Protein 9B7M (pdb70)

B-factor: mean 38.18, std 12.63, range [10.95, 113.65]

Nearest PDB structures (foldseek):
  6o9r-assembly1_A  TM=9.925E-01  e=1.253E-65  Adeno-associated virus
  7rl1-assembly1_A  TM=9.919E-01  e=7.893E-65  Adeno-associated virus
  6u3q-assembly1_A  TM=9.917E-01  e=2.207E-64  Adeno-associated virus
  7l6h-assembly1_A  TM=9.881E-01  e=9.013E-64  Adeno-associated virus 13
  6u95-assembly1_A  TM=9.873E-01  e=3.303E-63  Adeno-associated virus

Solvent-accessible surface area: 81245 Å² total; per-residue (Å²): 70,95,10,66,12,38,0,33,0,38,41,30,34,106,14,42,2,56,12,26,5,12,81,72,79,62,36,115,55,86,27,24,1,11,0,0,0,5,0,5,1,0,2,3,7,7,4,25,10,20,2,11,74,90,161,70,58,35,3,56,122,4,47,0,86,0,54,77,0,80,6,42,16,18,47,106,74,159,76,106,137,77,88,42,85,2,75,3,1,5,0,2,0,11,36,6,78,84,38,25,5,1,29,2,10,13,16,5,4,62,23,16,0,12,72,127,85,76,69,98,16,116,0,9,24,0,0,0,1,1,14,15,24,31,35,47,0,9,10,13,0,1,0,7,1,0,3,15,10,58,7,67,2,0,0,52,60,33,96,20,120,41,87,30,103,10,54,133,9,111,94,18,35,65,134,67,119,166,134,138,18,5,0,6,1,0,18,0,0,36,0,2,72,61,52,93,67,5,10,52,30,66,5,10,104,82,2,2,0,7,1,18,0,23,31,16,50,2,8,0,16,1,0,5,20,8,0,2,22,58,123,71,46,120,88,18,11,4,11,4,6,9,4,8,8,26,96,187,73,25,37,116,75,57,14,67,43,89,93,10,76,54,21,66,3,60,70,14,23,60,25,1,1,4,2,5,32,6,0,0,36,5,0,51,30,56,5,38,56,167,34,123,21,105,47,19,151,5,28,32,4,2,14,2,48,32,16,67,56,33,46,8,46,24,47,67,61,1,11,1,5,2,31,13,6,69,24,36,9,54,41,57,50,22,5,10,2,4,9,11,14,1,124,98,0,1,11,4,2,0,0,8,6,4,11,3,0,12,45,12,70,100,70,42,73,122,82,66,26,139,58,44,18,86,11,61,0,23,0,42,0,13,1,88,2,86,47,92,204,125,121,200,79,16,100,101,36,34,29,38,6,6,1,2,53,6,1,4,54,2,32,0,15,5,20,38,6,27,72,2,36,75,31,120,48,160,99,49,26,5,8,29,0,7,16,2,1,28,77,38,0,2,7,2,2,22,11,10,3,0,0,6,0,0,16,1,0,33,20,5,83,58,123,107,64,28,16,149,54,139,25,60,144,83,1,2,0,5,12,6,29,31,38,174,79,17,58,0,65,23,22,8,22,8,0,3,15,56,72,71,42,113,86,18,39,2,40,7,7,25,122,133,79,71,9,38,47,14,19,5,8,0,1,3,2,3,31,6,0,1,37,6,0,50,27,57,7,33,52,161,39,120,24,101,46,19,156,6,31,28,2,3,4,0,11,0,0,0,29,6,71,43,68,152,161,28,58,19,35,23,26,20,58,8,84,1,29,21,81,76,93,69,89,100,0,25,1,17,5,0,5,3,0,0,0,3,23,2,27,113,29,96,58,91,112,27,9,13,74,104,67,56,32,124,50,98,22,26,3,10,6,0,37,3,0,4,1,0,1,3,6,6,4,20,0,11,1,9,4,4,2,5,1,0,0,35,2,0,1,34,0,18,0,0,36,3,55,123,2,56,1,80,0,5,0,0,4,5,1,42,12,75,94,116,156,76,64,117,72,24,41,35,22,65,92,6,19,0,23,0,10,35,9,76,111,46,108,9,13,28,2,8,13,13,4,4,22,11,18,1,13,28,5,3,17,18,4,12,4,0,0,18,0,0,1,1,4,18,17,57,36,36,129,45,46,90,95,28,31,108,60,49,1,74,193,34,124,40,82,90,0,114,8,13,58,70,24,118,40,96,27,106,11,51,128,9,108,54,14,7,0,10,2,3,0,4,4,2,1,1,39,6,1,4,52,26,38,1,14,4,22,35,6,24,83,4,34,91,30,122,39,149,125,50,23,16,10,40,0,8,14,2,1,29,81,38,0,4,9,2,2,20,13,7,3,0,0,6,0,0,16,1,0,39,0,2,8,5,10,59,48,3,8,59,31,65,5,9,109,82,1,2,0,6,2,16,1,25,34,15,50,2,7,0,17,0,0,4,18,6,0,0,7,52,48,20,40,50,53,15,0,3,5,7,5,6,4,5,5,25,60,101,69,20,42,104,86,64,13,22,19,19,77,7,6,7,1,7,2,4,12,0,13,7,0,0,1,3,2,3,33,7,0,1,35,5,0,52,27,66,8,32,59,163,38,114,23,101,42,20,154,4,32,27,2,3,0,0,12,0,0,0,8,4,26,8,2,3,2,1,5,0,9,0,3,1,44,15,18,131,24,49,16,57,33,36,46,22,4,12,2,3,9,7,13,1,130,99,0,2,10,4,2,0,0,11,4,23,46,38,96,90,121,91,62,92,8,4,0,2,0,4,0,8,0,60,0,21,1,45,10,63,102,29,79,18,16,2,6,4,1,2,20,11,7,34,5,64,78,74,91,51,77,58,12,50,1,5,0,47,66,129,2,55,11,36,24,54,44,0,0,0,0,7,29,2,5,46,16,12,70,100,8,64,11,39,0,34,0,39,42,33,33,110,14,45,2,63,10,22,5,18,87,85,73,55,34,114,44,101,29,26,2,9,0,0,0,3,0,5,1,0,0,3,3,7,5,22,10,20,1,9,72,99,158,68,53,39,2,63,129,3,59,0,56,0,51,85,1,86,6,36,15,20,49,100,61,125,74,116,126,78,97,44,91,4,76,3,1,0,0,2,0,9,40,6,77,91,41,27,5,1,26,2,9,12,14,5,5,67,22,15,0,13,76,127,84,80,62,101,19,115,0,9,20,0,0,1,0,3,12,15,35,41,35,27,2,4,6,17,0,0,0,7,2,0,5,18,13,56,7,65,3,0,0,56,60,33,71,21,96,37,95,28,106,11,54,129,11,110,97,17,30,69,137,65,122,167,133,141,16,6,0,7,0,0,16,1,0,33,0,1,74,59,53,94,72,4,10,55,31,67,6,9,105,79,2,2,0,6,2,20,0,27,33,17,61,2,8,0,15,0,0,4,22,8,0,2,15,60,108,71,36,126,84,19,11,3,11,6,6,10,5,7,6,27,98,188,73,25,37,104,81,63,16,64,44,87,95,8,72,50,23,66,4,57,74,10,35,58,29,1,1,3,2,2,31,5,0,1,39,5,0,49,31,58,7,34,56,163,35,127,24,104,45,20,156,5,35,26,2,4,12,2,51,29,16,71,60,33,47,11,48,25,49,66,59,1,11,0,4,2,29,13,4,70,22,39,8,53,38,59,51,24,5,11,3,3,9,8,12,2,124,100,0,1,9,5,1,0,0,4,5,2,10,2,0,16,36,10,83,75,69,48,74,117,85,65,19,136,56,45,18,86,10,60,0,23,0,47,0,21,1,84,1,81,47,91,199,122,119,204,84,20,95,104,38,34,25,31,6,5,0,2,54,8,1,3,54,5,30,2,13,5,18,34,9,30,72,1,30,84,32,126,40,150,123,46,22,16,8,34,0,6,20,2,0,30,88,41,0,3,6,3,2,22,12,8,1,0,0,5,0,0,15,1,0,35,15,6,82,58,120,110,66,26,18,152,52,134,26,60,156,82,1,4,1,10,11,17,24,33,41,167,82,20,56,0,61,23,17,14,23,7,0,2,14,54,52,60,46,117,95,19,48,3,40,5,6,19,136,139,73,61,9,27,52,15,18,5,8,0,1,3,2,3,32,7,0,1,38,3,0,42,36,46,6,35,50,167,41,114,21,97,45,24,151,7,34,28,3,3,7,0,10,0,0,0,30,8,74,43,77,151,152,27,48,22,36,25,25,21,54,7,77,2,38,22,78,82,69,63,77,83,0,28,0,12,4,0,5,5,0,0,0,4,24,0,18,111,33,98,59,91,112,30,10,14,78,108,88,55,28,125,46,91,23,28,4,19,7,0,38,3,0,3,1,0,1,3,5,8,4,22,0,8,1,9,4,2,4,6,1,0,0,29,0,0,1,35,1,27,0,0,36,4,60,121,2,54,1,79,0,6,1,0,9,5,1,36,8,68,85,117,155,75,64,115,59,25,40,37,21,66,95,4,21,0,26,0,10,34,7,79,100,50,97,12,13,26,2,7,14,14,4,3,26,7,15,0,12,26,3,4,16,18,5,13,4,0,0,16,0,0,1,0,4,13,16,61,36,34,129,46,44,88,87,30,35,109,60,47,0,82,192,32,129,32,91,95,0,120,5,10,61,70,21,119,38,93,26,114,12,49,128,10,107,52,15,6,0,7,1,1,1,5,6,3,1,1,37,7,0,4,53,30,38,1,12,5,20,38,7,25,80,3,38,87,28,116,46,151,129,48,31,16,9,37,0,6,17,1,1,26,86,42,0,4,8,3,1,23,13,6,2,0,0,6,0,0,15,0,0,32,0,1,73,54,53,89,75,3,13,52,33,68,5,4,108,79,2,3,0,8,2,17,0,21,31,15,49,0,8,0,12,1,1,3,20,7,0,3,17,50,48,71,45,81,66,23,11,1,7,8,7,8,4,4,4,26,86,110,72,19,39,110,93,67,14,64,33,92,101,8,14,52,8,60,4,43,22,1,9,4,0,0,2,4,2,2,31,12,0,2,39,5,0,51,28,57,6,37,49,165,38,120,22,97,47,18,160,5,39,29,2,3,0,0,11,0,0,0,7,3,25,10,3,3,10,1,4,0,8,0,4,2,45,12,19,131,22,52,16,53,34,36,49,22,5,10,2,3,10,8,13,1,135,100,0,1,10,4,1,0,0,9,4,25,49,43,98,86,121,92,54,90,12,4,0,2,0,3,0,7,1,60,0,24,1,37,8,65,108,24,88,15,25,2,6,0,0,1,20,8,13,30,12,51,41,28,61,26,98,76,14,41,0,5,2,42,56,112,3,54,10,39,27,46,78,33,2,15,0,5,40,0,3,52,20,9,64,74,5,60,6,55,41,35,26,108,34,156,76,56,22,67,25,134,0,29,0,57,8,47,45,28,59,5,16,46,12,22,0,0,0,0,12,25,30,97,91,144,29,8,67,6,0,0,6,2,3,14,29,22,50,26,54,45,51,9,131,70,0,138,80,28,7,72,2,47,33,48,16,84,121,66,10,0,22,0,128,0,51,67,1,120,72,112,0,30,2,42,0,9,0,0,1,1,41,16,46,39,13,80,12,12,6,65,5,13,7,11,43,0,2,27,24,29,1,100,11,17,85,0,51,10,99,110,6,119,17,83,17,66,55,88,65,42,78,14,67,97,46,63,171,6,69,1,34,1,131,8,77,58,37,0,27,26,3,0,0,0,0,17,15,52,123,90,126,26,6,107,2,1,1,38,18,2,78,43,58,32,46,79,16,49,111,42,6,52,12,62,30,75,26,66,60,2,37,0,19,0,33,68,0,70,105,113,2,42,3,35,0,13,0,0,0,0,14,10,28,39,7,24,26,2,62,12,0,106,1,57,147

Radius of gyration: 41.54 Å; Cα contacts (8 Å, |Δi|>4): 6843; chains: 8; bounding box: 137×119×79 Å

Sequence (2373 aa):
TTSTRTWALPTYNNHLYKQISNSTSGGSSNDNAYFGYSTPWGYFDFNRFHCHFSPGFRPKRLNFKLFNIQVKEVTDNNGVKTIANNLTSTVQVFTDSDYQLPYVLGSAHEGCLPPFPADVFMIPQYGYLTLNDGSQAVGRSSFYCLEYFPSQMLRTGNNFQFSYEFENVPFHSSYAHRNYIPGPSYRQQRVSTTVTQNNNSEFAWPGASSWALNGRNSLMNPGPAMASHKEGEDRFFPLSGSLIFGKQGTGRDNVDADKVMITNEEEIKTTNPVATESYGQVATNHQSAQAQAQTGWVQNQGILPGMVWQDRDVYLQGPIWAKIPHTDGNFHPSPLMGGFGMKHPPPQILIKNTPVPADPPTAFNKDKLNSFITQYSTGQVSVEIEWENVPFHSSYAHSQSLDRLMNPLIDQYLYYLSKTINGSGQNQQTLKFSVAGPSNMAVQGRNYIPGPSYRQQRVSTTVTQNNNSEFAWPGASSWALNGRNSLMNPGPAMASHKEGEDRFFPLSGSLITNEEEIKTTNPVATESYGQVATNHQSAQAQAQTGWVQNQGILPGMVWQDRDVDGVGSSSGNWHCDSQWLGDRVITTSTRTWALPTYNNHLYKQISNSTSGGSSNDNAYFGYSTPWGYFDFNRFHCHFSPRDWQRLINNNWGFRPKRLNFKLFNIQVKEVTDNNGVKTIANNLTSTVQVFTDSDYQLPYVLGSAHEGCLPPFPADVFMIPQYGYLTLNDGSQAVGRSSFYCLEYFPSQMLRTGNNFQFSYEFENVPFHSSYAHSQSLDRLMNPLIDQYLYYLSKTINGSGQNQQTLKFSVAGPSNMAVQGRNYIPGPSYRQQRVSTTVTQNNNSEFAWPGASSWALNGRNSLMNPGPAMASHKEGEDRFFPLSGSLIFGKQGTGRDNVDADKVMITNEEEIKTTNPVATESYGQVATNHQSAQAQAQTGWVQNQGILPGMVWQDRDVYLQGPIWAKIPHTDGNFHPSPLMGGFGMKHPPPQILIKNTPVPASFITQYSTGQVSVEIEWELQKENSKRWNPEIQYTSNYYKSNNVEFAVNTEGVYSEPRPIGTRYLTRNLTTSTRTWALPTYNNHLYKQISNSTSGGSSNDNAYFGYSTPWGYFDFNRFHCHFSPGFRPKRLNFKLFNIQVKEVTDNNGVKTIANNLTSTVQVFTDSDYQLPYVLGSAHEGCLPPFPADVFMIPQYGYLTLNDGSQAVGRSSFYCLEYFPSQMLRTGNNFQFSYEFENVPFHSSYAHRNYIPGPSYRQQRVSTTVTQNNNSEFAWPGASSWALNGRNSLMNPGPAMASHKEGEDRFFPLSGSLIFGKQGTGRDNVDADKVMITNEEEIKTTNPVATESYGQVATNHQSAQAQAQTGWVQNQGILPGMVWQDRDVYLQGPIWAKIPHTDGNFHPSPLMGGFGMKHPPPQILIKNTPVPADPPTAFNKDKLNSFITQYSTGQVSVEIEWENVPFHSSYAHSQSLDRLMNPLIDQYLYYLSKTINGSGQNQQTLKFSVAGPSNMAVQGRNYIPGPSYRQQRVSTTVTQNNNSEFAWPGASSWALNGRNSLMNPGPAMASHKEGEDRFFPLSGSLITNEEEIKTTNPVATESYGQVATNHQSAQAQAQTGWVQNQGILPGMVWQDRDVDGVGSSSGNWHCDSQWLGDRVITTSTRTWALPTYNNHLYKQISNSTSGGSSNDNAYFGYSTPWGYFDFNRFHCHFSPRDWQRLINNNWGFRPKRLNFKLFNIQVKEVTDNNGVKTIANNLTSTVQVFTDSDYQLPYVLGSAHEGCLPPFPADVFMIPQYGYLTLNDGSQAVGRSSFYCLEYFPSQMLRTGNNFQFSYEFENVPFHSSYAHSQSLDRLMNPLIDQYLYYLSKTINGSGQNQQTLKFSVAGPSNMAVQGRNYIPGPSYRQQRVSTTVTQNNNSEFAWPGASSWALNGRNSLMNPGPAMASHKEGEDRFFPLSGSLIFGKQGTGRDNVDADKVMITNEEEIKTTNPVATESYGQVATNHQSAQAQAQTGWVQNQGILPGMVWQDRDVYLQGPIWAKIPHTDGNFHPSPLMGGFGMKHPPPQILIKNTPVPASFITQYSTGQVSVEIEWELQKENSKRWNPEIQYTSNYYKSNNVEFAVNTEGVYSEPRPIGTRYLTRNLVQLVESGGGLVKPGGSLRLSCATSGFTFSDYYMSWIRQAPGKGLEWVSYISSSGSTIYYADSVKGRFTMSRDNAKNSLFLRMNSLRAEDTAVYYCARDQITVDREVIRAHYYYGMDVWGQGTTVTVSDIQMTQSPSSVSASVGDRVTITCRASQGINSYLAWYQQKPGKAPKLLIYAASSLESGVPSRFSGSGSGTDFTLTISSLQPEDFATYYCQQANSFPLTFGGGTKVDI

Foldseek 3Di:
DKAKAKEWEFFPPLQDKDKDWVVNVVDQDQLRTFTWIWGRKFFAAQQFQLRPDAPLKDFWKKKKKFAQKWKWFWDDDPPDIDIDTDQPFKKWKDWDQVCPDDDPRFVLDDQYGDSDRHDYTYTDTDMDTFDADGGHDDPVTDDDDPVPDDTDIDGSHDMDMDMDTADDFDRADDDFDVQAAAAWAAAFAKDFQPCVVDDPDDCLPVVFDWDDDPNHTGGQALHFDAFQDDPPDPGIGGSRNWDKAFAPPADDPDGDPVRIDTDGNNRFVVRHHHRNDFPAKDFDDDDDPPRDTDIDTHNTGHGDPRHDGHAGDGDNGFGAEHAQDDDPDDDPSQDNSGHTYDPRPGTIMMMHTDWAADDDDPDDDPDDGSHTTGMMMMGMMMMDIDMD/DDDDADDDFDPAAQLPPDDLQDWDPDKDFDDQFDDDDPPTGDTDIDIHHNVHSPPDDHQAAAAWAAAFAKDFQPPVVDDPDPCLPVVFDWDDDPNDTGGQALHFQAFQDDPPDPGIGGSRNPPVDGSNRFHRRHHHRNAFSAKDWDDDADPVHDTDIDTHNTDHDDPRYDGHGGDD/DDLPDWQDDADADWDDDPQWIKFKAKAKEWEFFPPVQDKDKDWCVVVPQPDQLPTFTWIFGRKFFAAQQFLLRGAAPVRLQVALFFFFFKAFWKKKKKWTQKWKWFWDDDDPDIDIDTDQPFKKWKDFDQVCPDDDPRFVPDPQYGDSDRHDYTYTDTDIDTFAADRRHHDPPTDDDDPVVDDTDIDGSHDMDMDMDGADDFDTAGLAFAPAFQLRQDDLPDWDPDWDWDDQAPDDDPPRGDTDIDTGHNVHSPGDDHQAAFAWAAAFAKDFQPHVVPDPDDCLPVVFDWDDDPRHTGGQALHFQAFQDDPPRPGIGGSRNWDKAAWPPFDDPDTDPVGIATDGRHSFVRRHHHRNAFSAWDWPDDDDPVHDTDIDTHNTDHGDPRYDGHAGWGWNRFGAEDAQPDDPDDDPSQDNSGHTYDPRPRTIMMMRTDFDVPVGGRMMMMIMMMMMIMMGGHGDPDPDDDDWFRDDFDDDDDQDGAQAAHPVGDGIHRHIDTSYTHYDHD/DKAKAKEWEFFPPLQDKDKDWCVNVPHPDQLPTFTWIFGRKFWAAAFFQLRPDDPLKDFWKKKKKWAQKWKWFWAQDPPDIDIDTDQPFKKWKDWDQVCPDDDPRFPLDDQYGDSDRHDYTYTDTDMDTFDADGRHHDPPTDDDDPVPDDTDIGGSGDMDMDMDTADDFGRADDDFDVQAAAWWAAAFAKDFQPNVVDDPDDCLPVRFDWDADPHHTDGQALHFDAFQDDPPDPGIGGSRNWDKAADPPADDPDGDPVRIDTDGPHRFVVRHHHNNAFSAKDFDDDDDPVHDTDIDTHNTGHGDPRHDGHADDGDSGFGAEDEQDDDPDDDPSADNSGHTYDPRPRTIMMMHTDWAADDPPVDDDDDDGSHTTGMMMMTMMMMDIDMD/DDDDADDDFDPAFQLGPDDLQDWDPDKDFDDQAPDDDPPRGDTDIDTGHNVHSNGDDHQAAAAWAAAFAKDFQPPVPDDPDDCLPVVFDWDDDPRDTGGQALHFQAFQDDPPDPRIGGSRNPPVDGSNRFVRRHHHRHAFSAKDFDDDADPVRHTDIDTHNTDHGDPRHDGHGGDD/DDQPDWPDDADADWDDDPQKIKFKAKAKEWEFFPPVQDKDKDWCVVVPCPDQLRTFTWIFGRWFFAAQQFLLRGAAPVRLQVFLFWFFFKDFWKKKKKWIQKWKWFWDDDDPDIDIDTDQPFKKWKDFDQVCPDDDPRQVFDDQYGDSDRHDYTYTDTDIDTFDADRRHHDPPTDDDDPVPDDTDIGGSHDMDMDMDTADDFDTAGLAFAPAFQLPPDDLPDWDPDKDWDDQAPDPDPPGGDTDIDIHHNVHSPGDDGQAAAAWAAAFAKDFQPPVVDDDDPCLVVVFDWDDDPRHTGGQALHFDAFQDDPPRPGIGGRRNWDKAAWPPADDPDGRPVGIATDGPHRFVRRHHHRNAFSAKDFDDDDDPVHDTDIDTHNTGHGDPRHDGHADWGWSGFGAEHAQDDDPDDDPSQDNSGHTYGVRDRTIMIMHTDFDVPVGGRMMMMTMMMMMIMMGGHGDDDPDDDDWFGDDDDDDDDQDDAQAAHPVRDGIHPHIDTSYTHYDHD/DAKAKDFADEEAAQDKTKIKIADDDDQQLFWKKFKWWAQPPGDIDTAKIAHSVRPDIDGDPVQPPFKDWGADRVRGMIMIMGGRHHQRVWTFMKIFIFPATHDVVDDDDRCPVHTDYIHPTHTHHYD/DKAKEKPPQEAEDDAQAKDKIKMWIPWWLFQAKWKWWDAPPDDIDTQDGSFFHGDPPHDPQWGKHDGTGIIMIMGGRHDPVPFTKMKMWRPRDPPIYIYSIYGYHD

Secondary structure (DSSP, 8-state):
-EEEEEEEE--GGGT--EEEETTTTT---STT--EEEEEEEEEEB--BHHHH----B-EEEEEEEEEEEEEEEEEEETTEEEEEE-TT--EEEEEESS--S---TTS-BS-BPPSSTT-EEEPPEEEEEE-EETTEE-TT-----GGGS-BEEE-TT--EEEEEEPPP-PPBP-------EE--EEPPPEEESSGGGS-SS--TTTT--EEEETTEEEE--S-S--BSS-TT--SEEETTTS-EEEPTT--SSSEEGGGEEE---GGGGTTS-BTTS--EEEE-S---SSS---EEEESEE---TTEE-------TTSB-EEEPP--SEEES-S-TTSSEEESS-SPEEEEEEPP-B-PPPSS---SPP--B--EEEEEEEEEEEEE-/--PPPP----SS-GGG-S-TTS-BS-EEEEES-SSSSTT----EEEE--SS--SSS--S-EE--EEPPPEEESSTTTS-SS--TTTTS-EEEETTEEEE--S-S--BSS-TT--SEEESSS------GGGGGTS-BTTS--EEEE-S---SSS---EEEESEE---TTEEE-----/--TTS-S--B---EEEETTEEEEEEEEEEEEPPPGGG--EEEEHHHHT--SSTT--EEEEEEEEE-B--BGGGT--HHHHHHHHHHEEEEEEEEEEEEEEEEEEEEEEEETTEEEEEE-TT--EEEEE-SS--S---TTS-BS-BPPSSTT-EEEPPEEEEE--EETTEE-TT-----GGGS--EEE-TT--EEEEEEPPP-PPEE--EESS-TT--S-TTS-BSBEEEEEEESSSSTT-EEEEEEEP-SS--SSS--S-EE--EE---EEESSGGGS-SS--TTTT--EEEETTEEEE--S-S--BSS-TT-TTEEETTTS-EEEPTT--SSSB-TTTEEEB--GGGTTTS-BTTS--EEEE-S---SSS---EEEESEE---TTEEE-PPPP-TTSB-EEEPP--SEEES---TTSSEEESS-SPPEEEEEPP-B--B--EEEEEEEEEEEEEEEEE------S---------S-BSS-SSS--TTS-----S---S--SEE--/-EEEEEEEE--GGGG--EEEETTTS----STT--EEEEEEEEE-B--BGGGT----B-EEEEEEEEEEEEEEEEEEETTEEEEEE-SS--EEEEE-SS--S---TTS-BS-BPPSSTT-EEEPPEEEEE---BTTBB-TT-----TTSS-BEEE-TT--EEEEEEPPP-PPBP-------EE--EEPPPEEESSGGGS-SS--TTTT--EEEETTEEEE--S-S--BSS-TT--SEEETTTS-EEEPTT--SSSB-GGGEEE---GGGTTTS-BTTS--EEEE-S--BTTB---EEEESEE---TTEE-------SSSB-EEEPP--SEEES---TTSSEEESS-SPPEEEEEPP-B----SS--SSPP--B--EEEEEEEEEEEEE-/--PPPP----SS-GGG-S-TTS-BSBEEEEEEESSSSSS-EEEEEEE--SS--TTS--S-EE--EE---EEESSTTTS-SS--TTTT--EEEETTEEEE--S-S--BSS-TT--SEEETTT------GGGTTTS-BTTS-SEEEE-S---SSS---EEEESEE---TTEEE-----/--TTS-S--B--EEEEETTEEEEEEEEEEEE---TTS--EEEEHHHHT--SSTT--EEEEEEEEE-B--BHHHH--HHHHHHHHHHEEEEEEEEEEEEEEEEEEEE--EETTEE--EE-TT--EEEEE-SS--S---GGG-BS-BPPSSTT-EEEPPEEEEEE--BTTB--TT-----GGGS--EEE-TT--EEEEEEPPP-PPEE--EESS-TT--S-TTS-BSBEEEEEEESSSSTT-EEEEEEE--SS--TTS--S-EE--EE---EEESSGGGS-SS--TTTTS-EEEETTEEEE--S-S--BSS-TT-TTEEESSSS-EEEPTT--SSSEEGGGEEE----SGGGTS-BTTS--EEEE-S--BTTB---EEEESEE---TTEEE------TTSB-EEEPP--SEESS-S-TTSSEEESS-SPPEEEEEPP-B--B--EEEEEEEEEEEEEEEEE-----SS-----------BSS-TTSB-TT--B---SPPPS--SEE--/-EEEEE---EE-TT--EEEEEEEESS-GGGS-EEEEEE-TTS-EEEEEEE-SSSS-EEE-TTTTTTEEEEEETTTTEEEEEE-S--GGG-EEEEEEEESSPP-TTB---S-TT-EEEE---EEEEE-/---EEEESSEEE--TT--EEEEEEESS--TT-EEEEEE-TTS--EEEEETTTEEPTTS-TT-EEEEETTEEEEEE-S--GGG-SEEEEEE-SSSSPEE---EEEE-

Structure (mmCIF, N/CA/C/O backbone):
data_9B7M
#
_entry.id   9B7M
#
_cell.length_a   1.00
_cell.length_b   1.00
_cell.length_c   1.00
_cell.angle_alpha   90.00
_cell.angle_beta   90.00
_cell.angle_gamma   90.00
#
_symmetry.space_group_name_H-M   'P 1'
#
loop_
_entity.id
_entity.type
_entity.pdbx_description
1 polymer 'Capsid protein VP1'
2 polymer 'Fab2-3 heavy chain'
3 polymer 'Fab2-3 light chain'
4 non-polymer 'CALCIUM ION'
5 water water
#
loop_
_atom_site.group_PDB
_atom_site.id
_atom_site.type_symbol
_atom_site.label_atom_id
_atom_site.label_alt_id
_atom_site.label_comp_id
_atom_site.label_asym_id
_atom_site.label_entity_id
_atom_site.label_seq_id
_atom_site.pdbx_PDB_ins_code
_atom_site.Cartn_x
_atom_site.Cartn_y
_atom_site.Cartn_z
_atom_site.occupancy
_atom_site.B_iso_or_equiv
_atom_site.auth_seq_id
_atom_site.auth_comp_id
_atom_site.auth_asym_id
_atom_site.auth_atom_id
_atom_site.pdbx_PDB_model_num
ATOM 1 N N . THR A 1 39 ? -32.377 -29.766 69.692 1.00 42.88 241 THR A N 1
ATOM 2 C CA . THR A 1 39 ? -32.167 -30.741 68.628 1.00 43.35 241 THR A CA 1
ATOM 3 C C . THR A 1 39 ? -30.702 -31.146 68.530 1.00 43.51 241 THR A C 1
ATOM 4 O O . THR A 1 39 ? -29.808 -30.317 68.687 1.00 43.81 241 THR A O 1
ATOM 8 N N . THR A 1 40 ? -30.464 -32.430 68.276 1.00 44.23 242 THR A N 1
ATOM 9 C CA . THR A 1 40 ? -29.119 -32.946 68.068 1.00 45.94 242 THR A CA 1
ATOM 10 C C . THR A 1 40 ? -29.173 -34.021 66.996 1.00 44.40 242 THR A C 1
ATOM 11 O O . THR A 1 40 ? -30.050 -34.887 67.028 1.00 42.98 242 THR A O 1
ATOM 15 N N . SER A 1 41 ? -28.238 -33.965 66.054 1.00 44.07 243 SER A N 1
ATOM 16 C CA . SER A 1 41 ? -28.163 -34.927 64.965 1.00 44.19 243 SER A CA 1
ATOM 17 C C . SER A 1 41 ? -26.778 -35.548 64.956 1.00 43.54 243 SER A C 1
ATOM 18 O O . SER A 1 41 ? -25.812 -34.912 65.383 1.00 44.49 243 SER A O 1
ATOM 21 N N . THR A 1 42 ? -26.687 -36.787 64.487 1.00 40.96 244 THR A N 1
ATOM 22 C CA . THR A 1 42 ? -25.415 -37.459 64.278 1.00 39.47 244 THR A CA 1
ATOM 23 C C . THR A 1 42 ? -25.495 -38.290 63.007 1.00 39.76 244 THR A C 1
ATOM 24 O O . THR A 1 42 ? -26.448 -39.049 62.812 1.00 41.53 244 THR A O 1
ATOM 28 N N . ARG A 1 43 ? -24.493 -38.143 62.144 1.00 40.64 245 ARG A N 1
ATOM 29 C CA . ARG A 1 43 ? -24.463 -38.827 60.861 1.00 39.88 245 ARG A CA 1
ATOM 30 C C . ARG A 1 43 ? -23.080 -39.420 60.640 1.00 39.49 245 ARG A C 1
ATOM 31 O O . ARG A 1 43 ? -22.126 -39.120 61.361 1.00 39.69 245 ARG A O 1
ATOM 39 N N . THR A 1 44 ? -22.983 -40.271 59.624 1.00 40.13 246 THR A N 1
ATOM 40 C CA . THR A 1 44 ? -21.726 -40.872 59.201 1.00 40.70 246 THR A CA 1
ATOM 41 C C . THR A 1 44 ? -21.389 -40.384 57.799 1.00 41.43 246 THR A C 1
ATOM 42 O O . THR A 1 44 ? -22.239 -40.421 56.904 1.00 41.41 246 THR A O 1
ATOM 46 N N . TRP A 1 45 ? -20.149 -39.943 57.611 1.00 38.39 247 TRP A N 1
ATOM 47 C CA . TRP A 1 45 ? -19.699 -39.349 56.364 1.00 38.05 247 TRP A CA 1
ATOM 48 C C . TRP A 1 45 ? -18.518 -40.118 55.795 1.00 39.29 247 TRP A C 1
ATOM 49 O O . TRP A 1 45 ? -17.862 -40.896 56.488 1.00 39.01 247 TRP A O 1
ATOM 60 N N . ALA A 1 46 ? -18.258 -39.886 54.512 1.00 35.89 248 ALA A N 1
ATOM 61 C CA . ALA A 1 46 ? -17.082 -40.406 53.830 1.00 36.47 248 ALA A CA 1
ATOM 62 C C . ALA A 1 46 ? -16.508 -39.305 52.952 1.00 36.52 248 ALA A C 1
ATOM 63 O O . ALA A 1 46 ? -17.232 -38.710 52.150 1.00 37.07 248 ALA A O 1
ATOM 65 N N . LEU A 1 47 ? -15.214 -39.037 53.105 1.00 34.07 249 LEU A N 1
ATOM 66 C CA . LEU A 1 47 ? -14.545 -37.965 52.376 1.00 33.49 249 LEU A CA 1
ATOM 67 C C . LEU A 1 47 ? -13.500 -38.537 51.430 1.00 34.33 249 LEU A C 1
ATOM 68 O O . LEU A 1 47 ? -12.492 -39.095 51.895 1.00 34.79 249 LEU A O 1
ATOM 73 N N . PRO A 1 48 ? -13.678 -38.422 50.121 1.00 30.82 250 PRO A N 1
ATOM 74 C CA . PRO A 1 48 ? -12.676 -38.910 49.172 1.00 31.64 250 PRO A CA 1
ATOM 75 C C . PRO A 1 48 ? -11.570 -37.882 48.964 1.00 32.82 250 PRO A C 1
ATOM 76 O O . PRO A 1 48 ? -11.476 -36.873 49.660 1.00 33.38 250 PRO A O 1
ATOM 80 N N . THR A 1 49 ? -10.722 -38.162 47.981 1.00 31.73 251 THR A N 1
ATOM 81 C CA . THR A 1 49 ? -9.690 -37.236 47.539 1.00 32.06 251 THR A CA 1
ATOM 82 C C . THR A 1 49 ? -10.131 -36.570 46.243 1.00 32.18 251 THR A C 1
ATOM 83 O O . THR A 1 49 ? -10.191 -37.222 45.196 1.00 31.84 251 THR A O 1
ATOM 87 N N . TYR A 1 50 ? -10.411 -35.285 46.318 1.00 28.05 252 TYR A N 1
ATOM 88 C CA . TYR A 1 50 ? -10.846 -34.559 45.152 1.00 29.04 252 TYR A CA 1
ATOM 89 C C . TYR A 1 50 ? -9.685 -33.988 44.372 1.00 30.36 252 TYR A C 1
ATOM 90 O O . TYR A 1 50 ? -8.673 -33.598 44.947 1.00 31.76 252 TYR A O 1
ATOM 99 N N . ASN A 1 51 ? -9.829 -34.008 43.052 1.00 27.09 253 ASN A N 1
ATOM 100 C CA . ASN A 1 51 ? -8.876 -33.388 42.129 1.00 28.94 253 ASN A CA 1
ATOM 101 C C . ASN A 1 51 ? -7.452 -33.901 42.313 1.00 30.25 253 ASN A C 1
ATOM 102 O O . ASN A 1 51 ? -6.502 -33.257 41.869 1.00 31.12 253 ASN A O 1
ATOM 107 N N . ASN A 1 52 ? -7.304 -35.046 42.973 1.00 30.60 254 ASN A N 1
ATOM 108 C CA . ASN A 1 52 ? -5.991 -35.636 43.254 1.00 32.87 254 ASN A CA 1
ATOM 109 C C . ASN A 1 52 ? -5.055 -34.612 43.883 1.00 32.36 254 ASN A C 1
ATOM 110 O O . ASN A 1 52 ? -3.986 -34.330 43.349 1.00 31.97 254 ASN A O 1
ATOM 115 N N . HIS A 1 53 ? -5.507 -34.029 44.990 1.00 30.01 255 HIS A N 1
ATOM 116 C CA . HIS A 1 53 ? -4.771 -33.029 45.764 1.00 30.07 255 HIS A CA 1
ATOM 117 C C . HIS A 1 53 ? -4.363 -31.789 44.967 1.00 28.85 255 HIS A C 1
ATOM 118 O O . HIS A 1 53 ? -3.314 -31.208 45.217 1.00 30.25 255 HIS A O 1
ATOM 125 N N . LEU A 1 54 ? -5.216 -31.350 44.051 1.00 29.59 256 LEU A N 1
ATOM 126 C CA . LEU A 1 54 ? -4.908 -30.186 43.226 1.00 26.19 256 LEU A CA 1
ATOM 127 C C . LEU A 1 54 ? -5.994 -29.131 43.241 1.00 26.15 256 LEU A C 1
ATOM 128 O O . LEU A 1 54 ? -7.155 -29.413 43.512 1.00 27.14 256 LEU A O 1
ATOM 133 N N . TYR A 1 55 ? -5.589 -27.904 42.948 1.00 23.69 257 TYR A N 1
ATOM 134 C CA . TYR A 1 55 ? -6.492 -26.777 42.845 1.00 23.12 257 TYR A CA 1
ATOM 135 C C . TYR A 1 55 ? -6.590 -26.576 41.352 1.00 23.22 257 TYR A C 1
ATOM 136 O O . TYR A 1 55 ? -5.577 -26.571 40.670 1.00 24.48 257 TYR A O 1
ATOM 145 N N . LYS A 1 56 ? -7.791 -26.436 40.820 1.00 22.30 258 LYS A N 1
ATOM 146 C CA . LYS A 1 56 ? -7.903 -26.275 39.382 1.00 22.16 258 LYS A CA 1
ATOM 147 C C . LYS A 1 56 ? -8.820 -25.180 38.880 1.00 21.50 258 LYS A C 1
ATOM 148 O O . LYS A 1 56 ? -9.959 -25.058 39.314 1.00 22.28 258 LYS A O 1
ATOM 154 N N . GLN A 1 57 ? -8.300 -24.368 37.971 1.00 21.37 259 GLN A N 1
ATOM 155 C CA . GLN A 1 57 ? -9.123 -23.374 37.300 1.00 21.13 259 GLN A CA 1
ATOM 156 C C . GLN A 1 57 ? -10.251 -24.046 36.530 1.00 21.72 259 GLN A C 1
ATOM 157 O O . GLN A 1 57 ? -10.035 -25.044 35.837 1.00 21.87 259 GLN A O 1
ATOM 163 N N . ILE A 1 58 ? -11.454 -23.495 36.643 1.00 21.26 260 ILE A N 1
ATOM 164 C CA . ILE A 1 58 ? -12.608 -23.988 35.906 1.00 22.05 260 ILE A CA 1
ATOM 165 C C . ILE A 1 58 ? -13.342 -22.802 35.302 1.00 24.97 260 ILE A C 1
ATOM 166 O O . ILE A 1 58 ? -13.274 -21.679 35.810 1.00 25.74 260 ILE A O 1
ATOM 171 N N . SER A 1 59 ? -14.037 -23.057 34.197 1.00 29.74 261 SER A N 1
ATOM 172 C CA . SER A 1 59 ? -14.853 -22.042 33.545 1.00 32.13 261 SER A CA 1
ATOM 173 C C . SER A 1 59 ? -15.807 -22.740 32.590 1.00 34.75 261 SER A C 1
ATOM 174 O O . SER A 1 59 ? -15.760 -23.959 32.420 1.00 34.63 261 SER A O 1
ATOM 177 N N . ASN A 1 60 ? -16.674 -21.950 31.953 1.00 34.80 262 ASN A N 1
ATOM 178 C CA . ASN A 1 60 ? -17.590 -22.534 30.979 1.00 38.20 262 ASN A CA 1
ATOM 179 C C . ASN A 1 60 ? -16.840 -22.994 29.736 1.00 41.08 262 ASN A C 1
ATOM 180 O O . ASN A 1 60 ? -17.402 -23.690 28.884 1.00 41.41 262 ASN A O 1
ATOM 185 N N . SER A 1 61 ? -15.570 -22.606 29.614 1.00 41.51 263 SER A N 1
ATOM 186 C CA . SER A 1 61 ? -14.725 -23.154 28.560 1.00 45.14 263 SER A CA 1
ATOM 187 C C . SER A 1 61 ? -14.306 -24.581 28.886 1.00 47.29 263 SER A C 1
ATOM 188 O O . SER A 1 61 ? -14.035 -25.379 27.982 1.00 47.90 263 SER A O 1
ATOM 191 N N . THR A 1 62 ? -14.241 -24.917 30.176 1.00 45.23 264 THR A N 1
ATOM 192 C CA . THR A 1 62 ? -13.929 -26.286 30.567 1.00 46.85 264 THR A CA 1
ATOM 193 C C . THR A 1 62 ? -15.141 -27.192 30.396 1.00 48.63 264 THR A C 1
ATOM 194 O O . THR A 1 62 ? -14.998 -28.388 30.120 1.00 48.26 264 THR A O 1
ATOM 198 N N . SER A 1 63 ? -16.341 -26.640 30.558 1.00 45.39 265 SER A N 1
ATOM 199 C CA . SER A 1 63 ? -17.575 -27.385 30.354 1.00 47.18 265 SER A CA 1
ATOM 200 C C . SER A 1 63 ? -18.147 -27.211 28.954 1.00 48.73 265 SER A C 1
ATOM 201 O O . SER A 1 63 ? -19.169 -27.828 28.638 1.00 49.13 265 SER A O 1
ATOM 204 N N . GLY A 1 64 ? -17.526 -26.388 28.116 1.00 49.22 266 GLY A N 1
ATOM 205 C CA . GLY A 1 64 ? -17.982 -26.236 26.743 1.00 50.49 266 GLY A CA 1
ATOM 206 C C . GLY A 1 64 ? -19.218 -25.379 26.576 1.00 51.36 266 GLY A C 1
ATOM 207 O O . GLY A 1 64 ? -19.753 -25.281 25.465 1.00 52.02 266 GLY A O 1
ATOM 208 N N . GLY A 1 65 ? -19.694 -24.762 27.655 1.00 50.42 267 GLY A N 1
ATOM 209 C CA . GLY A 1 65 ? -20.878 -23.927 27.579 1.00 49.28 267 GLY A CA 1
ATOM 210 C C . GLY A 1 65 ? -20.682 -22.665 26.764 1.00 48.26 267 GLY A C 1
ATOM 211 O O . GLY A 1 65 ? -19.803 -21.852 27.062 1.00 47.75 267 GLY A O 1
ATOM 212 N N . SER A 1 66 ? -21.502 -22.494 25.726 1.00 53.36 268 SER A N 1
ATOM 213 C CA . SER A 1 66 ? -21.363 -21.335 24.850 1.00 51.62 268 SER A CA 1
ATOM 214 C C . SER A 1 66 ? -22.077 -20.109 25.412 1.00 49.98 268 SER A C 1
ATOM 215 O O . SER A 1 66 ? -21.616 -18.978 25.220 1.00 49.36 268 SER A O 1
ATOM 218 N N . SER A 1 67 ? -23.203 -20.312 26.095 1.00 46.26 269 SER A N 1
ATOM 219 C CA . SER A 1 67 ? -24.095 -19.216 26.462 1.00 43.45 269 SER A CA 1
ATOM 220 C C . SER A 1 67 ? -23.403 -18.201 27.359 1.00 41.75 269 SER A C 1
ATOM 221 O O . SER A 1 67 ? -22.596 -18.562 28.219 1.00 40.79 269 SER A O 1
ATOM 224 N N . ASN A 1 68 ? -23.727 -16.923 27.151 1.00 40.64 270 ASN A N 1
ATOM 225 C CA . ASN A 1 68 ? -23.114 -15.865 27.945 1.00 38.90 270 ASN A CA 1
ATOM 226 C C . ASN A 1 68 ? -23.754 -15.760 29.320 1.00 36.76 270 ASN A C 1
ATOM 227 O O . ASN A 1 68 ? -23.068 -15.484 30.310 1.00 35.78 270 ASN A O 1
ATOM 232 N N . ASP A 1 69 ? -25.071 -15.957 29.400 1.00 38.20 271 ASP A N 1
ATOM 233 C CA . ASP A 1 69 ? -25.740 -15.898 30.694 1.00 35.83 271 ASP A CA 1
ATOM 234 C C . ASP A 1 69 ? -25.187 -16.949 31.644 1.00 33.45 271 ASP A C 1
ATOM 235 O O . ASP A 1 69 ? -25.172 -16.748 32.863 1.00 33.29 271 ASP A O 1
ATOM 240 N N . ASN A 1 70 ? -24.727 -18.073 31.107 1.00 35.81 272 ASN A N 1
ATOM 241 C CA . ASN A 1 70 ? -24.204 -19.155 31.924 1.00 33.35 272 ASN A CA 1
ATOM 242 C C . ASN A 1 70 ? -22.687 -19.135 32.051 1.00 31.33 272 ASN A C 1
ATOM 243 O O . ASN A 1 70 ? -22.126 -20.043 32.670 1.00 31.31 272 ASN A O 1
ATOM 248 N N . ALA A 1 71 ? -22.014 -18.142 31.478 1.00 34.97 273 ALA A N 1
ATOM 249 C CA . ALA A 1 71 ? -20.566 -18.062 31.584 1.00 32.19 273 ALA A CA 1
ATOM 250 C C . ALA A 1 71 ? -20.143 -17.880 33.036 1.00 30.76 273 ALA A C 1
ATOM 251 O O . ALA A 1 71 ? -20.838 -17.249 33.834 1.00 31.12 273 ALA A O 1
ATOM 253 N N . TYR A 1 72 ? -18.994 -18.451 33.378 1.00 30.72 274 TYR A N 1
ATOM 254 C CA . TYR A 1 72 ? -18.482 -18.358 34.736 1.00 28.62 274 TYR A CA 1
ATOM 255 C C . TYR A 1 72 ? -16.980 -18.574 34.708 1.00 27.08 274 TYR A C 1
ATOM 256 O O . TYR A 1 72 ? -16.427 -19.089 33.736 1.00 26.55 274 TYR A O 1
ATOM 265 N N . PHE A 1 73 ? -16.329 -18.168 35.791 1.00 23.87 275 PHE A N 1
ATOM 266 C CA . PHE A 1 73 ? -14.913 -18.419 36.003 1.00 23.18 275 PHE A CA 1
ATOM 267 C C . PHE A 1 73 ? -14.708 -18.730 37.475 1.00 23.49 275 PHE A C 1
ATOM 268 O O . PHE A 1 73 ? -15.281 -18.058 38.336 1.00 24.00 275 PHE A O 1
ATOM 276 N N . GLY A 1 74 ? -13.890 -19.735 37.768 1.00 22.49 276 GLY A N 1
ATOM 277 C CA . GLY A 1 74 ? -13.658 -20.067 39.160 1.00 21.79 276 GLY A CA 1
ATOM 278 C C . GLY A 1 74 ? -12.609 -21.139 39.324 1.00 22.29 276 GLY A C 1
ATOM 279 O O . GLY A 1 74 ? -11.839 -21.442 38.411 1.00 23.28 276 GLY A O 1
ATOM 280 N N . TYR A 1 75 ? -12.595 -21.717 40.520 1.00 21.84 277 TYR A N 1
ATOM 281 C CA . TYR A 1 75 ? -11.625 -22.735 40.896 1.00 21.41 277 TYR A CA 1
ATOM 282 C C . TYR A 1 75 ? -12.325 -23.875 41.616 1.00 21.72 277 TYR A C 1
ATOM 283 O O . TYR A 1 75 ? -13.312 -23.656 42.323 1.00 22.12 277 TYR A O 1
ATOM 292 N N . SER A 1 76 ? -11.813 -25.084 41.431 1.00 20.45 278 SER A N 1
ATOM 293 C CA . SER A 1 76 ? -12.207 -26.228 42.234 1.00 21.28 278 SER A CA 1
ATOM 294 C C . SER A 1 76 ? -11.076 -26.580 43.187 1.00 21.70 278 SER A C 1
ATOM 295 O O . SER A 1 76 ? -9.899 -26.534 42.827 1.00 22.02 278 SER A O 1
ATOM 298 N N . THR A 1 77 ? -11.443 -26.935 44.407 1.00 25.86 279 THR A N 1
ATOM 299 C CA . THR A 1 77 ? -10.484 -27.179 45.467 1.00 25.55 279 THR A CA 1
ATOM 300 C C . THR A 1 77 ? -10.504 -28.645 45.872 1.00 25.66 279 THR A C 1
ATOM 301 O O . THR A 1 77 ? -11.527 -29.324 45.735 1.00 27.01 279 THR A O 1
ATOM 305 N N . PRO A 1 78 ? -9.381 -29.170 46.370 1.00 27.19 280 PRO A N 1
ATOM 306 C CA . PRO A 1 78 ? -9.380 -30.532 46.923 1.00 27.03 280 PRO A CA 1
ATOM 307 C C . PRO A 1 78 ? -10.193 -30.670 48.199 1.00 27.21 280 PRO A C 1
ATOM 308 O O . PRO A 1 78 ? -10.461 -31.799 48.623 1.00 29.01 280 PRO A O 1
ATOM 312 N N . TRP A 1 79 ? -10.575 -29.564 48.823 1.00 28.57 281 TRP A N 1
ATOM 313 C CA . TRP A 1 79 ? -11.303 -29.569 50.081 1.00 28.03 281 TRP A CA 1
ATOM 314 C C . TRP A 1 79 ? -12.765 -29.957 49.892 1.00 28.41 281 TRP A C 1
ATOM 315 O O . TRP A 1 79 ? -13.368 -29.711 48.846 1.00 29.17 281 TRP A O 1
ATOM 326 N N . GLY A 1 80 ? -13.329 -30.585 50.926 1.00 30.09 282 GLY A N 1
ATOM 327 C CA . GLY A 1 80 ? -14.758 -30.745 51.063 1.00 30.28 282 GLY A CA 1
ATOM 328 C C . GLY A 1 80 ? -15.293 -29.835 52.160 1.00 30.95 282 GLY A C 1
ATOM 329 O O . GLY A 1 80 ? -14.545 -29.157 52.858 1.00 30.45 282 GLY A O 1
ATOM 330 N N . TYR A 1 81 ? -16.616 -29.839 52.312 1.00 31.53 283 TYR A N 1
ATOM 331 C CA . TYR A 1 81 ? -17.232 -29.035 53.359 1.00 31.87 283 TYR A CA 1
ATOM 332 C C . TYR A 1 81 ? -18.510 -29.700 53.849 1.00 33.13 283 TYR A C 1
ATOM 333 O O . TYR A 1 81 ? -19.114 -30.514 53.147 1.00 33.28 283 TYR A O 1
ATOM 342 N N . PHE A 1 82 ? -18.917 -29.336 55.064 1.00 33.99 284 PHE A N 1
ATOM 343 C CA . PHE A 1 82 ? -20.142 -29.846 55.665 1.00 35.44 284 PHE A CA 1
ATOM 344 C C . PHE A 1 82 ? -21.274 -28.845 55.498 1.00 38.45 284 PHE A C 1
ATOM 345 O O . PHE A 1 82 ? -21.088 -27.642 55.694 1.00 39.60 284 PHE A O 1
ATOM 353 N N . ASP A 1 83 ? -22.452 -29.349 55.137 1.00 41.80 285 ASP A N 1
ATOM 354 C CA . ASP A 1 83 ? -23.638 -28.517 54.961 1.00 43.47 285 ASP A CA 1
ATOM 355 C C . ASP A 1 83 ? -24.792 -29.129 55.747 1.00 40.99 285 ASP A C 1
ATOM 356 O O . ASP A 1 83 ? -25.315 -30.180 55.365 1.00 41.54 285 ASP A O 1
ATOM 361 N N . PHE A 1 84 ? -25.181 -28.490 56.852 1.00 41.92 286 PHE A N 1
ATOM 362 C CA . PHE A 1 84 ? -26.425 -28.801 57.553 1.00 39.31 286 PHE A CA 1
ATOM 363 C C . PHE A 1 84 ? -27.526 -27.761 57.334 1.00 37.37 286 PHE A C 1
ATOM 364 O O . PHE A 1 84 ? -28.537 -27.784 58.041 1.00 36.90 286 PHE A O 1
ATOM 372 N N . ASN A 1 85 ? -27.347 -26.840 56.386 1.00 38.23 287 ASN A N 1
ATOM 373 C CA . ASN A 1 85 ? -28.201 -25.669 56.188 1.00 37.08 287 ASN A CA 1
ATOM 374 C C . ASN A 1 85 ? -29.679 -26.010 55.906 1.00 36.80 287 ASN A C 1
ATOM 375 O O . ASN A 1 85 ? -30.499 -25.091 55.847 1.00 37.60 287 ASN A O 1
ATOM 380 N N . ARG A 1 86 ? -30.055 -27.271 55.719 1.00 34.45 288 ARG A N 1
ATOM 381 C CA . ARG A 1 86 ? -31.443 -27.640 55.472 1.00 34.52 288 ARG A CA 1
ATOM 382 C C . ARG A 1 86 ? -32.120 -28.095 56.762 1.00 34.77 288 ARG A C 1
ATOM 383 O O . ARG A 1 86 ? -31.490 -28.709 57.626 1.00 34.87 288 ARG A O 1
ATOM 391 N N . PHE A 1 87 ? -33.395 -27.746 56.901 1.00 35.09 289 PHE A N 1
ATOM 392 C CA . PHE A 1 87 ? -34.166 -28.052 58.109 1.00 35.81 289 PHE A CA 1
ATOM 393 C C . PHE A 1 87 ? -34.272 -29.516 58.497 1.00 37.12 289 PHE A C 1
ATOM 394 O O . PHE A 1 87 ? -34.331 -29.840 59.678 1.00 36.71 289 PHE A O 1
ATOM 402 N N . HIS A 1 88 ? -34.275 -30.406 57.515 1.00 36.02 290 HIS A N 1
ATOM 403 C CA . HIS A 1 88 ? -34.390 -31.829 57.811 1.00 37.75 290 HIS A CA 1
ATOM 404 C C . HIS A 1 88 ? -33.208 -32.450 58.561 1.00 38.84 290 HIS A C 1
ATOM 405 O O . HIS A 1 88 ? -33.358 -33.482 59.197 1.00 40.31 290 HIS A O 1
ATOM 412 N N . CYS A 1 89 ? -32.030 -31.851 58.458 1.00 37.81 291 CYS A N 1
ATOM 413 C CA . CYS A 1 89 ? -30.866 -32.360 59.157 1.00 39.70 291 CYS A CA 1
ATOM 414 C C . CYS A 1 89 ? -31.084 -32.319 60.664 1.00 38.65 291 CYS A C 1
ATOM 415 O O . CYS A 1 89 ? -30.705 -33.244 61.375 1.00 38.02 291 CYS A O 1
ATOM 418 N N . HIS A 1 90 ? -31.672 -31.233 61.152 1.00 40.65 292 HIS A N 1
ATOM 419 C CA . HIS A 1 90 ? -31.906 -31.070 62.583 1.00 39.58 292 HIS A CA 1
ATOM 420 C C . HIS A 1 90 ? -33.308 -31.415 63.064 1.00 39.31 292 HIS A C 1
ATOM 421 O O . HIS A 1 90 ? -33.538 -31.556 64.260 1.00 40.67 292 HIS A O 1
ATOM 428 N N . PHE A 1 91 ? -34.245 -31.553 62.141 1.00 37.90 293 PHE A N 1
ATOM 429 C CA . PHE A 1 91 ? -35.614 -31.846 62.523 1.00 36.93 293 PHE A CA 1
ATOM 430 C C . PHE A 1 91 ? -36.168 -33.079 61.852 1.00 37.37 293 PHE A C 1
ATOM 431 O O . PHE A 1 91 ? -36.017 -33.268 60.651 1.00 38.98 293 PHE A O 1
ATOM 439 N N . SER A 1 92 ? -36.842 -33.912 62.635 1.00 36.63 294 SER A N 1
ATOM 440 C CA . SER A 1 92 ? -37.498 -35.095 62.095 1.00 36.00 294 SER A CA 1
ATOM 441 C C . SER A 1 92 ? -38.918 -34.698 61.689 1.00 35.26 294 SER A C 1
ATOM 442 O O . SER A 1 92 ? -39.337 -33.553 61.874 1.00 34.08 294 SER A O 1
ATOM 445 N N . PRO A 1 93 ? -39.715 -35.648 61.179 1.00 30.20 295 PRO A N 1
ATOM 446 C CA . PRO A 1 93 ? -41.083 -35.295 60.785 1.00 30.28 295 PRO A CA 1
ATOM 447 C C . PRO A 1 93 ? -42.084 -35.348 61.941 1.00 31.06 295 PRO A C 1
ATOM 448 O O . PRO A 1 93 ? -41.783 -34.905 63.049 1.00 30.37 295 PRO A O 1
ATOM 452 N N . GLY A 1 105 ? -43.888 -18.794 66.277 1.00 41.19 307 GLY A N 1
ATOM 453 C CA . GLY A 1 105 ? -42.594 -18.328 65.817 1.00 41.07 307 GLY A CA 1
ATOM 454 C C . GLY A 1 105 ? -41.417 -19.056 66.434 1.00 40.74 307 GLY A C 1
ATOM 455 O O . GLY A 1 105 ? -41.505 -19.556 67.552 1.00 39.94 307 GLY A O 1
ATOM 456 N N . PHE A 1 106 ? -40.306 -19.109 65.705 1.00 41.46 308 PHE A N 1
ATOM 457 C CA . PHE A 1 106 ? -39.102 -19.781 66.178 1.00 42.41 308 PHE A CA 1
ATOM 458 C C . PHE A 1 106 ? -37.901 -19.168 65.474 1.00 42.68 308 PHE A C 1
ATOM 459 O O . PHE A 1 106 ? -38.041 -18.448 64.483 1.00 42.78 308 PHE A O 1
ATOM 467 N N . ARG A 1 107 ? -36.714 -19.480 65.993 1.00 42.23 309 ARG A N 1
ATOM 468 C CA . ARG A 1 107 ? -35.460 -18.965 65.458 1.00 42.52 309 ARG A CA 1
ATOM 469 C C . ARG A 1 107 ? -34.276 -19.614 66.165 1.00 41.92 309 ARG A C 1
ATOM 470 O O . ARG A 1 107 ? -34.350 -19.904 67.365 1.00 42.48 309 ARG A O 1
ATOM 478 N N . PRO A 1 108 ? -33.177 -19.866 65.459 1.00 42.36 310 PRO A N 1
ATOM 479 C CA . PRO A 1 108 ? -32.018 -20.498 66.094 1.00 42.35 310 PRO A CA 1
ATOM 480 C C . PRO A 1 108 ? -31.325 -19.570 67.076 1.00 43.77 310 PRO A C 1
ATOM 481 O O . PRO A 1 108 ? -31.402 -18.344 66.982 1.00 43.07 310 PRO A O 1
ATOM 485 N N . LYS A 1 109 ? -30.637 -20.183 68.036 1.00 45.06 311 LYS A N 1
ATOM 486 C CA . LYS A 1 109 ? -29.925 -19.449 69.077 1.00 47.38 311 LYS A CA 1
ATOM 487 C C . LYS A 1 109 ? -28.457 -19.840 69.139 1.00 47.26 311 LYS A C 1
ATOM 488 O O . LYS A 1 109 ? -27.589 -19.009 68.859 1.00 47.13 311 LYS A O 1
ATOM 494 N N . ARG A 1 110 ? -28.156 -21.079 69.501 1.00 44.78 312 ARG A N 1
ATOM 495 C CA . ARG A 1 110 ? -26.793 -21.541 69.683 1.00 45.94 312 ARG A CA 1
ATOM 496 C C . ARG A 1 110 ? -26.530 -22.733 68.777 1.00 44.77 312 ARG A C 1
ATOM 497 O O . ARG A 1 110 ? -27.452 -23.351 68.240 1.00 44.51 312 ARG A O 1
ATOM 505 N N . LEU A 1 111 ? -25.252 -23.040 68.607 1.00 44.18 313 LEU A N 1
ATOM 506 C CA . LEU A 1 111 ? -24.802 -24.077 67.695 1.00 42.91 313 LEU A CA 1
ATOM 507 C C . LEU A 1 111 ? -23.626 -24.801 68.327 1.00 43.20 313 LEU A C 1
ATOM 508 O O . LEU A 1 111 ? -22.759 -24.171 68.938 1.00 42.61 313 LEU A O 1
ATOM 513 N N . ASN A 1 112 ? -23.603 -26.123 68.192 1.00 43.42 314 ASN A N 1
ATOM 514 C CA . ASN A 1 112 ? -22.457 -26.907 68.630 1.00 43.97 314 ASN A CA 1
ATOM 515 C C . ASN A 1 112 ? -22.203 -27.990 67.596 1.00 42.58 314 ASN A C 1
ATOM 516 O O . ASN A 1 112 ? -23.118 -28.731 67.231 1.00 44.26 314 ASN A O 1
ATOM 521 N N . PHE A 1 113 ? -20.963 -28.069 67.126 1.00 42.91 315 PHE A N 1
ATOM 522 C CA . PHE A 1 113 ? -20.569 -28.963 66.047 1.00 41.48 315 PHE A CA 1
ATOM 523 C C . PHE A 1 113 ? -19.441 -29.848 66.549 1.00 41.82 315 PHE A C 1
ATOM 524 O O . PHE A 1 113 ? -18.536 -29.369 67.237 1.00 41.83 315 PHE A O 1
ATOM 532 N N . LYS A 1 114 ? -19.496 -31.133 66.212 1.00 40.70 316 LYS A N 1
ATOM 533 C CA . LYS A 1 114 ? -18.462 -32.076 66.606 1.00 41.52 316 LYS A CA 1
ATOM 534 C C . LYS A 1 114 ? -18.087 -32.959 65.427 1.00 41.19 316 LYS A C 1
ATOM 535 O O . LYS A 1 114 ? -18.934 -33.342 64.618 1.00 42.61 316 LYS A O 1
ATOM 541 N N . LEU A 1 115 ? -16.796 -33.267 65.340 1.00 42.13 317 LEU A N 1
ATOM 542 C CA . LEU A 1 115 ? -16.255 -34.151 64.315 1.00 41.49 317 LEU A CA 1
ATOM 543 C C . LEU A 1 115 ? -15.313 -35.126 65.000 1.00 41.77 317 LEU A C 1
ATOM 544 O O . LEU A 1 115 ? -14.328 -34.708 65.613 1.00 42.44 317 LEU A O 1
ATOM 549 N N . PHE A 1 116 ? -15.612 -36.418 64.904 1.00 41.38 318 PHE A N 1
ATOM 550 C CA . PHE A 1 116 ? -14.897 -37.404 65.703 1.00 41.93 318 PHE A CA 1
ATOM 551 C C . PHE A 1 116 ? -14.940 -38.756 65.007 1.00 43.02 318 PHE A C 1
ATOM 552 O O . PHE A 1 116 ? -15.540 -38.912 63.940 1.00 44.31 318 PHE A O 1
ATOM 560 N N . ASN A 1 117 ? -14.288 -39.736 65.639 1.00 42.12 319 ASN A N 1
ATOM 561 C CA . ASN A 1 117 ? -14.200 -41.107 65.138 1.00 42.54 319 ASN A CA 1
ATOM 562 C C . ASN A 1 117 ? -13.568 -41.149 63.751 1.00 43.05 319 ASN A C 1
ATOM 563 O O . ASN A 1 117 ? -14.084 -41.770 62.822 1.00 45.14 319 ASN A O 1
ATOM 568 N N . ILE A 1 118 ? -12.421 -40.486 63.619 1.00 44.12 320 ILE A N 1
ATOM 569 C CA . ILE A 1 118 ? -11.772 -40.372 62.322 1.00 44.53 320 ILE A CA 1
ATOM 570 C C . ILE A 1 118 ? -11.154 -41.708 61.935 1.00 45.53 320 ILE A C 1
ATOM 571 O O . ILE A 1 118 ? -10.355 -42.287 62.681 1.00 46.64 320 ILE A O 1
ATOM 576 N N . GLN A 1 119 ? -11.528 -42.206 60.759 1.00 42.16 321 GLN A N 1
ATOM 577 C CA . GLN A 1 119 ? -11.019 -43.471 60.245 1.00 43.30 321 GLN A CA 1
ATOM 578 C C . GLN A 1 119 ? -10.507 -43.232 58.836 1.00 43.53 321 GLN A C 1
ATOM 579 O O . GLN A 1 119 ? -11.299 -42.965 57.928 1.00 44.36 321 GLN A O 1
ATOM 585 N N . VAL A 1 120 ? -9.197 -43.346 58.646 1.00 44.47 322 VAL A N 1
ATOM 586 C CA . VAL A 1 120 ? -8.561 -43.077 57.363 1.00 44.95 322 VAL A CA 1
ATOM 587 C C . VAL A 1 120 ? -8.187 -44.402 56.718 1.00 45.59 322 VAL A C 1
ATOM 588 O O . VAL A 1 120 ? -7.439 -45.194 57.301 1.00 45.80 322 VAL A O 1
ATOM 592 N N . LYS A 1 121 ? -8.692 -44.631 55.513 1.00 46.17 323 LYS A N 1
ATOM 593 C CA . LYS A 1 121 ? -8.494 -45.882 54.802 1.00 48.03 323 LYS A CA 1
ATOM 594 C C . LYS A 1 121 ? -7.599 -45.648 53.596 1.00 49.64 323 LYS A C 1
ATOM 595 O O . LYS A 1 121 ? -7.759 -44.656 52.879 1.00 49.79 323 LYS A O 1
ATOM 601 N N . GLU A 1 122 ? -6.657 -46.558 53.373 1.00 50.67 324 GLU A N 1
ATOM 602 C CA . GLU A 1 122 ? -5.848 -46.564 52.164 1.00 54.79 324 GLU A CA 1
ATOM 603 C C . GLU A 1 122 ? -6.376 -47.634 51.222 1.00 54.85 324 GLU A C 1
ATOM 604 O O . GLU A 1 122 ? -6.852 -48.683 51.665 1.00 55.13 324 GLU A O 1
ATOM 610 N N . VAL A 1 123 ? -6.315 -47.354 49.927 1.00 54.88 325 VAL A N 1
ATOM 611 C CA . VAL A 1 123 ? -6.816 -48.280 48.926 1.00 56.55 325 VAL A CA 1
ATOM 612 C C . VAL A 1 123 ? -5.732 -48.737 47.965 1.00 59.00 325 VAL A C 1
ATOM 613 O O . VAL A 1 123 ? -5.046 -47.923 47.355 1.00 58.58 325 VAL A O 1
ATOM 617 N N . THR A 1 124 ? -5.581 -50.047 47.834 1.00 61.59 326 THR A N 1
ATOM 618 C CA . THR A 1 124 ? -4.589 -50.610 46.929 1.00 65.92 326 THR A CA 1
ATOM 619 C C . THR A 1 124 ? -5.263 -51.493 45.895 1.00 69.12 326 THR A C 1
ATOM 620 O O . THR A 1 124 ? -6.106 -52.316 46.234 1.00 69.02 326 THR A O 1
ATOM 624 N N . ASP A 1 125 ? -4.916 -51.307 44.628 1.00 75.93 327 ASP A N 1
ATOM 625 C CA . ASP A 1 125 ? -5.500 -52.136 43.586 1.00 80.62 327 ASP A CA 1
ATOM 626 C C . ASP A 1 125 ? -4.440 -53.004 42.942 1.00 82.15 327 ASP A C 1
ATOM 627 O O . ASP A 1 125 ? -3.476 -52.501 42.375 1.00 82.07 327 ASP A O 1
ATOM 632 N N . ASN A 1 126 ? -4.618 -54.314 43.026 1.00 88.30 328 ASN A N 1
ATOM 633 C CA . ASN A 1 126 ? -3.696 -55.221 42.379 1.00 91.09 328 ASN A CA 1
ATOM 634 C C . ASN A 1 126 ? -4.574 -56.022 41.444 1.00 92.30 328 ASN A C 1
ATOM 635 O O . ASN A 1 126 ? -5.529 -56.664 41.890 1.00 92.17 328 ASN A O 1
ATOM 640 N N . ASN A 1 127 ? -4.266 -55.954 40.151 1.00 93.53 329 ASN A N 1
ATOM 641 C CA . ASN A 1 127 ? -5.027 -56.653 39.118 1.00 94.88 329 ASN A CA 1
ATOM 642 C C . ASN A 1 127 ? -6.506 -56.280 39.255 1.00 94.34 329 ASN A C 1
ATOM 643 O O . ASN A 1 127 ? -6.849 -55.102 39.363 1.00 94.71 329 ASN A O 1
ATOM 648 N N . GLY A 1 128 ? -7.386 -57.273 39.218 1.00 92.62 330 GLY A N 1
ATOM 649 C CA . GLY A 1 128 ? -8.805 -57.016 39.378 1.00 90.84 330 GLY A CA 1
ATOM 650 C C . GLY A 1 128 ? -9.255 -56.523 40.746 1.00 89.52 330 GLY A C 1
ATOM 651 O O . GLY A 1 128 ? -10.064 -55.602 40.851 1.00 89.94 330 GLY A O 1
ATOM 652 N N . VAL A 1 129 ? -8.715 -57.136 41.796 1.00 89.17 331 VAL A N 1
ATOM 653 C CA . VAL A 1 129 ? -9.086 -56.820 43.178 1.00 85.64 331 VAL A CA 1
ATOM 654 C C . VAL A 1 129 ? -8.588 -55.510 43.790 1.00 83.57 331 VAL A C 1
ATOM 655 O O . VAL A 1 129 ? -7.550 -54.976 43.406 1.00 83.22 331 VAL A O 1
ATOM 659 N N . LYS A 1 130 ? -9.357 -55.004 44.747 1.00 80.13 332 LYS A N 1
ATOM 660 C CA . LYS A 1 130 ? -9.006 -53.793 45.471 1.00 76.65 332 LYS A CA 1
ATOM 661 C C . LYS A 1 130 ? -8.896 -54.117 46.954 1.00 74.01 332 LYS A C 1
ATOM 662 O O . LYS A 1 130 ? -9.804 -54.704 47.539 1.00 74.30 332 LYS A O 1
ATOM 668 N N . THR A 1 131 ? -7.788 -53.727 47.568 1.00 70.68 333 THR A N 1
ATOM 669 C CA . THR A 1 131 ? -7.598 -53.995 48.984 1.00 67.69 333 THR A CA 1
ATOM 670 C C . THR A 1 131 ? -7.649 -52.712 49.796 1.00 64.64 333 THR A C 1
ATOM 671 O O . THR A 1 131 ? -6.942 -51.751 49.512 1.00 64.60 333 THR A O 1
ATOM 675 N N . ILE A 1 132 ? -8.501 -52.709 50.810 1.00 63.02 334 ILE A N 1
ATOM 676 C CA . ILE A 1 132 ? -8.645 -51.561 51.681 1.00 58.82 334 ILE A CA 1
ATOM 677 C C . ILE A 1 132 ? -8.006 -51.895 53.017 1.00 57.25 334 ILE A C 1
ATOM 678 O O . ILE A 1 132 ? -8.216 -52.975 53.559 1.00 57.27 334 ILE A O 1
ATOM 683 N N . ALA A 1 133 ? -7.210 -50.972 53.536 1.00 56.05 335 ALA A N 1
ATOM 684 C CA . ALA A 1 133 ? -6.541 -51.177 54.809 1.00 55.26 335 ALA A CA 1
ATOM 685 C C . ALA A 1 133 ? -6.543 -49.874 55.590 1.00 55.71 335 ALA A C 1
ATOM 686 O O . ALA A 1 133 ? -6.605 -48.784 55.017 1.00 57.35 335 ALA A O 1
ATOM 688 N N . ASN A 1 134 ? -6.479 -50.001 56.910 1.00 54.51 336 ASN A N 1
ATOM 689 C CA . ASN A 1 134 ? -6.346 -48.829 57.760 1.00 55.28 336 ASN A CA 1
ATOM 690 C C . ASN A 1 134 ? -4.969 -48.207 57.592 1.00 55.22 336 ASN A C 1
ATOM 691 O O . ASN A 1 134 ? -3.961 -48.910 57.487 1.00 55.04 336 ASN A O 1
ATOM 696 N N . ASN A 1 135 ? -4.931 -46.882 57.555 1.00 53.63 337 ASN A N 1
ATOM 697 C CA . ASN A 1 135 ? -3.690 -46.129 57.677 1.00 53.53 337 ASN A CA 1
ATOM 698 C C . ASN A 1 135 ? -3.787 -45.365 58.990 1.00 52.56 337 ASN A C 1
ATOM 699 O O . ASN A 1 135 ? -4.534 -44.387 59.092 1.00 53.52 337 ASN A O 1
ATOM 704 N N . LEU A 1 136 ? -3.029 -45.807 59.990 1.00 52.33 338 LEU A N 1
ATOM 705 C CA . LEU A 1 136 ? -3.197 -45.286 61.339 1.00 50.82 338 LEU A CA 1
ATOM 706 C C . LEU A 1 136 ? -2.482 -43.963 61.558 1.00 51.33 338 LEU A C 1
ATOM 707 O O . LEU A 1 136 ? -2.826 -43.237 62.495 1.00 51.64 338 LEU A O 1
ATOM 712 N N . THR A 1 137 ? -1.496 -43.638 60.731 1.00 50.97 339 THR A N 1
ATOM 713 C CA . THR A 1 137 ? -0.702 -42.433 60.914 1.00 51.09 339 THR A CA 1
ATOM 714 C C . THR A 1 137 ? -1.167 -41.268 60.052 1.00 50.13 339 THR A C 1
ATOM 715 O O . THR A 1 137 ? -0.598 -40.177 60.157 1.00 50.45 339 THR A O 1
ATOM 719 N N . SER A 1 138 ? -2.180 -41.459 59.215 1.00 48.58 340 SER A N 1
ATOM 720 C CA . SER A 1 138 ? -2.630 -40.379 58.353 1.00 48.10 340 SER A CA 1
ATOM 721 C C . SER A 1 138 ? -3.486 -39.380 59.123 1.00 47.33 340 SER A C 1
ATOM 722 O O . SER A 1 138 ? -4.114 -39.703 60.135 1.00 46.86 340 SER A O 1
ATOM 725 N N . THR A 1 139 ? -3.506 -38.149 58.622 1.00 42.89 341 THR A N 1
ATOM 726 C CA . THR A 1 139 ? -4.251 -37.065 59.237 1.00 43.25 341 THR A CA 1
ATOM 727 C C . THR A 1 139 ? -5.345 -36.570 58.303 1.00 42.30 341 THR A C 1
ATOM 728 O O . THR A 1 139 ? -5.267 -36.710 57.080 1.00 41.97 341 THR A O 1
ATOM 732 N N . VAL A 1 140 ? -6.377 -35.997 58.913 1.00 40.37 342 VAL A N 1
ATOM 733 C CA . VAL A 1 140 ? -7.447 -35.300 58.216 1.00 39.47 342 VAL A CA 1
ATOM 734 C C . VAL A 1 140 ? -7.456 -33.860 58.703 1.00 38.93 342 VAL A C 1
ATOM 735 O O . VAL A 1 140 ? -7.453 -33.606 59.911 1.00 39.55 342 VAL A O 1
ATOM 739 N N . GLN A 1 141 ? -7.455 -32.920 57.765 1.00 36.45 343 GLN A N 1
ATOM 740 C CA . GLN A 1 141 ? -7.395 -31.502 58.080 1.00 36.20 343 GLN A CA 1
ATOM 741 C C . GLN A 1 141 ? -8.795 -30.910 58.102 1.00 35.44 343 GLN A C 1
ATOM 742 O O . GLN A 1 141 ? -9.624 -31.222 57.244 1.00 36.18 343 GLN A O 1
ATOM 748 N N . VAL A 1 142 ? -9.051 -30.052 59.083 1.00 34.45 344 VAL A N 1
ATOM 749 C CA . VAL A 1 142 ? -10.337 -29.383 59.211 1.00 34.42 344 VAL A CA 1
ATOM 750 C C . VAL A 1 142 ? -10.109 -27.995 59.789 1.00 35.29 344 VAL A C 1
ATOM 751 O O . VAL A 1 142 ? -9.264 -27.807 60.670 1.00 36.19 344 VAL A O 1
ATOM 755 N N . PHE A 1 143 ? -10.849 -27.017 59.276 1.00 33.86 345 PHE A N 1
ATOM 756 C CA . PHE A 1 143 ? -10.882 -25.699 59.886 1.00 34.29 345 PHE A CA 1
ATOM 757 C C . PHE A 1 143 ? -12.210 -25.052 59.542 1.00 35.18 345 PHE A C 1
ATOM 758 O O . PHE A 1 143 ? -12.912 -25.478 58.624 1.00 35.65 345 PHE A O 1
ATOM 766 N N . THR A 1 144 ? -12.551 -24.022 60.298 1.00 33.94 346 THR A N 1
ATOM 767 C CA . THR A 1 144 ? -13.726 -23.218 60.020 1.00 36.08 346 THR A CA 1
ATOM 768 C C . THR A 1 144 ? -13.295 -21.827 59.588 1.00 38.14 346 THR A C 1
ATOM 769 O O . THR A 1 144 ? -12.239 -21.335 59.990 1.00 38.23 346 THR A O 1
ATOM 773 N N . ASP A 1 145 ? -14.118 -21.191 58.766 1.00 34.76 347 ASP A N 1
ATOM 774 C CA . ASP A 1 145 ? -13.861 -19.810 58.385 1.00 38.16 347 ASP A CA 1
ATOM 775 C C . ASP A 1 145 ? -14.777 -18.965 59.258 1.00 38.40 347 ASP A C 1
ATOM 776 O O . ASP A 1 145 ? -15.958 -18.790 58.967 1.00 38.24 347 ASP A O 1
ATOM 781 N N . SER A 1 146 ? -14.206 -18.400 60.319 1.00 38.98 348 SER A N 1
ATOM 782 C CA . SER A 1 146 ? -14.956 -17.559 61.236 1.00 39.02 348 SER A CA 1
ATOM 783 C C . SER A 1 146 ? -14.753 -16.079 60.971 1.00 39.49 348 SER A C 1
ATOM 784 O O . SER A 1 146 ? -15.430 -15.253 61.590 1.00 39.43 348 SER A O 1
ATOM 787 N N . ASP A 1 147 ? -13.845 -15.731 60.068 1.00 40.16 349 ASP A N 1
ATOM 788 C CA . ASP A 1 147 ? -13.690 -14.370 59.589 1.00 40.60 349 ASP A CA 1
ATOM 789 C C . ASP A 1 147 ? -14.415 -14.147 58.277 1.00 38.48 349 ASP A C 1
ATOM 790 O O . ASP A 1 147 ? -14.398 -13.029 57.757 1.00 38.17 349 ASP A O 1
ATOM 795 N N . TYR A 1 148 ? -15.040 -15.192 57.734 1.00 38.38 350 TYR A N 1
ATOM 796 C CA . TYR A 1 148 ? -15.828 -15.108 56.507 1.00 36.40 350 TYR A CA 1
ATOM 797 C C . TYR A 1 148 ? -14.969 -14.621 55.347 1.00 35.80 350 TYR A C 1
ATOM 798 O O . TYR A 1 148 ? -15.408 -13.841 54.501 1.00 36.02 350 TYR A O 1
ATOM 807 N N . GLN A 1 149 ? -13.725 -15.092 55.320 1.00 35.97 351 GLN A N 1
ATOM 808 C CA . GLN A 1 149 ? -12.741 -14.688 54.329 1.00 35.80 351 GLN A CA 1
ATOM 809 C C . GLN A 1 149 ? -12.830 -15.477 53.031 1.00 35.42 351 GLN A C 1
ATOM 810 O O . GLN A 1 149 ? -12.306 -15.020 52.011 1.00 37.51 351 GLN A O 1
ATOM 816 N N . LEU A 1 150 ? -13.464 -16.636 53.040 1.00 33.55 352 LEU A N 1
ATOM 817 C CA . LEU A 1 150 ? -13.677 -17.412 51.829 1.00 32.20 352 LEU A CA 1
ATOM 818 C C . LEU A 1 150 ? -15.015 -17.077 51.190 1.00 32.22 352 LEU A C 1
ATOM 819 O O . LEU A 1 150 ? -15.943 -16.620 51.862 1.00 33.16 352 LEU A O 1
ATOM 824 N N . PRO A 1 151 ? -15.137 -17.282 49.880 1.00 31.34 353 PRO A N 1
ATOM 825 C CA . PRO A 1 151 ? -16.454 -17.200 49.243 1.00 30.32 353 PRO A CA 1
ATOM 826 C C . PRO A 1 151 ? -17.441 -18.143 49.910 1.00 30.79 353 PRO A C 1
ATOM 827 O O . PRO A 1 151 ? -17.127 -19.300 50.192 1.00 30.65 353 PRO A O 1
ATOM 831 N N . TYR A 1 152 ? -18.649 -17.645 50.156 1.00 31.10 354 TYR A N 1
ATOM 832 C CA . TYR A 1 152 ? -19.625 -18.355 50.974 1.00 31.69 354 TYR A CA 1
ATOM 833 C C . TYR A 1 152 ? -20.630 -19.033 50.051 1.00 33.12 354 TYR A C 1
ATOM 834 O O . TYR A 1 152 ? -21.497 -18.372 49.473 1.00 34.60 354 TYR A O 1
ATOM 843 N N . VAL A 1 153 ? -20.519 -20.358 49.931 1.00 32.26 355 VAL A N 1
ATOM 844 C CA . VAL A 1 153 ? -21.355 -21.138 49.028 1.00 32.36 355 VAL A CA 1
ATOM 845 C C . VAL A 1 153 ? -22.511 -21.827 49.737 1.00 33.70 355 VAL A C 1
ATOM 846 O O . VAL A 1 153 ? -23.252 -22.581 49.097 1.00 33.59 355 VAL A O 1
ATOM 850 N N . LEU A 1 154 ? -22.682 -21.610 51.041 1.00 33.98 356 LEU A N 1
ATOM 851 C CA . LEU A 1 154 ? -23.706 -22.342 51.777 1.00 35.46 356 LEU A CA 1
ATOM 852 C C . LEU A 1 154 ? -25.099 -21.740 51.653 1.00 37.88 356 LEU A C 1
ATOM 853 O O . LEU A 1 154 ? -26.035 -22.287 52.243 1.00 40.03 356 LEU A O 1
ATOM 858 N N . GLY A 1 155 ? -25.267 -20.643 50.925 1.00 36.39 357 GLY A N 1
ATOM 859 C CA . GLY A 1 155 ? -26.574 -20.025 50.831 1.00 38.15 357 GLY A CA 1
ATOM 860 C C . GLY A 1 155 ? -27.259 -20.245 49.501 1.00 37.46 357 GLY A C 1
ATOM 861 O O . GLY A 1 155 ? -28.321 -19.677 49.237 1.00 36.29 357 GLY A O 1
ATOM 862 N N . SER A 1 156 ? -26.663 -21.075 48.652 1.00 37.22 358 SER A N 1
ATOM 863 C CA . SER A 1 156 ? -27.143 -21.281 47.295 1.00 34.54 358 SER A CA 1
ATOM 864 C C . SER A 1 156 ? -28.043 -22.502 47.152 1.00 34.07 358 SER A C 1
ATOM 865 O O . SER A 1 156 ? -28.398 -22.861 46.026 1.00 33.67 358 SER A O 1
ATOM 868 N N . ALA A 1 157 ? -28.392 -23.161 48.259 1.00 32.59 359 ALA A N 1
ATOM 869 C CA . ALA A 1 157 ? -29.300 -24.311 48.253 1.00 31.10 359 ALA A CA 1
ATOM 870 C C . ALA A 1 157 ? -28.733 -25.469 47.436 1.00 31.19 359 ALA A C 1
ATOM 871 O O . ALA A 1 157 ? -29.439 -26.108 46.655 1.00 30.85 359 ALA A O 1
ATOM 873 N N . HIS A 1 158 ? -27.457 -25.745 47.656 1.00 31.05 360 HIS A N 1
ATOM 874 C CA . HIS A 1 158 ? -26.784 -26.829 46.972 1.00 31.89 360 HIS A CA 1
ATOM 875 C C . HIS A 1 158 ? -27.059 -28.148 47.665 1.00 33.92 360 HIS A C 1
ATOM 876 O O . HIS A 1 158 ? -27.605 -28.191 48.758 1.00 34.70 360 HIS A O 1
ATOM 883 N N . GLU A 1 159 ? -26.581 -29.234 47.071 1.00 33.38 361 GLU A N 1
ATOM 884 C CA . GLU A 1 159 ? -26.747 -30.564 47.648 1.00 35.52 361 GLU A CA 1
ATOM 885 C C . GLU A 1 159 ? -25.627 -30.891 48.647 1.00 35.18 361 GLU A C 1
ATOM 886 O O . GLU A 1 159 ? -24.879 -30.021 49.081 1.00 35.22 361 GLU A O 1
ATOM 892 N N . GLY A 1 160 ? -25.490 -32.160 49.001 1.00 40.40 362 GLY A N 1
ATOM 893 C CA . GLY A 1 160 ? -24.448 -32.541 49.934 1.00 39.78 362 GLY A CA 1
ATOM 894 C C . GLY A 1 160 ? -24.750 -32.268 51.393 1.00 39.49 362 GLY A C 1
ATOM 895 O O . GLY A 1 160 ? -23.853 -32.258 52.226 1.00 39.43 362 GLY A O 1
ATOM 896 N N . CYS A 1 161 ? -26.014 -32.011 51.696 1.00 40.90 363 CYS A N 1
ATOM 897 C CA . CYS A 1 161 ? -26.455 -31.772 53.063 1.00 41.08 363 CYS A CA 1
ATOM 898 C C . CYS A 1 161 ? -26.468 -33.076 53.851 1.00 38.63 363 CYS A C 1
ATOM 899 O O . CYS A 1 161 ? -26.555 -34.156 53.270 1.00 38.11 363 CYS A O 1
ATOM 902 N N . LEU A 1 162 ? -26.392 -32.986 55.175 1.00 41.23 364 LEU A N 1
ATOM 903 C CA . LEU A 1 162 ? -26.449 -34.186 55.998 1.00 40.13 364 LEU A CA 1
ATOM 904 C C . LEU A 1 162 ? -27.804 -34.836 55.752 1.00 39.79 364 LEU A C 1
ATOM 905 O O . LEU A 1 162 ? -28.825 -34.160 55.752 1.00 39.84 364 LEU A O 1
ATOM 910 N N . PRO A 1 163 ? -27.821 -36.160 55.577 1.00 42.61 365 PRO A N 1
ATOM 911 C CA . PRO A 1 163 ? -29.063 -36.888 55.294 1.00 41.75 365 PRO A CA 1
ATOM 912 C C . PRO A 1 163 ? -30.169 -36.671 56.322 1.00 41.01 365 PRO A C 1
ATOM 913 O O . PRO A 1 163 ? -29.894 -36.582 57.515 1.00 41.14 365 PRO A O 1
ATOM 917 N N . PRO A 1 164 ? -31.420 -36.571 55.854 1.00 43.08 366 PRO A N 1
ATOM 918 C CA . PRO A 1 164 ? -32.563 -36.410 56.754 1.00 42.63 366 PRO A CA 1
ATOM 919 C C . PRO A 1 164 ? -32.832 -37.678 57.562 1.00 43.03 366 PRO A C 1
ATOM 920 O O . PRO A 1 164 ? -33.432 -37.592 58.629 1.00 43.19 366 PRO A O 1
ATOM 924 N N . PHE A 1 165 ? -32.387 -38.831 57.072 1.00 44.79 367 PHE A N 1
ATOM 925 C CA . PHE A 1 165 ? -32.607 -40.073 57.798 1.00 45.73 367 PHE A CA 1
ATOM 926 C C . PHE A 1 165 ? -31.317 -40.510 58.469 1.00 46.71 367 PHE A C 1
ATOM 927 O O . PHE A 1 165 ? -30.305 -40.700 57.782 1.00 46.54 367 PHE A O 1
ATOM 935 N N . PRO A 1 166 ? -31.320 -40.683 59.795 1.00 45.75 368 PRO A N 1
ATOM 936 C CA . PRO A 1 166 ? -30.051 -40.821 60.529 1.00 46.04 368 PRO A CA 1
ATOM 937 C C . PRO A 1 166 ? -29.208 -42.029 60.147 1.00 46.86 368 PRO A C 1
ATOM 938 O O . PRO A 1 166 ? -28.019 -42.049 60.486 1.00 48.05 368 PRO A O 1
ATOM 942 N N . ALA A 1 167 ? -29.758 -43.032 59.470 1.00 48.15 369 ALA A N 1
ATOM 943 C CA . ALA A 1 167 ? -28.968 -44.208 59.126 1.00 48.33 369 ALA A CA 1
ATOM 944 C C . ALA A 1 167 ? -28.271 -44.098 57.777 1.00 49.36 369 ALA A C 1
ATOM 945 O O . ALA A 1 167 ? -27.548 -45.025 57.397 1.00 49.85 369 ALA A O 1
ATOM 947 N N . ASP A 1 168 ? -28.461 -43.001 57.049 1.00 48.21 370 ASP A N 1
ATOM 948 C CA . ASP A 1 168 ? -27.821 -42.835 55.752 1.00 50.42 370 ASP A CA 1
ATOM 949 C C . ASP A 1 168 ? -26.391 -42.331 55.909 1.00 48.41 370 ASP A C 1
ATOM 950 O O . ASP A 1 168 ? -26.097 -41.480 56.752 1.00 48.70 370 ASP A O 1
ATOM 955 N N . VAL A 1 169 ? -25.500 -42.872 55.084 1.00 48.91 371 VAL A N 1
ATOM 956 C CA . VAL A 1 169 ? -24.101 -42.462 55.033 1.00 45.85 371 VAL A CA 1
ATOM 957 C C . VAL A 1 169 ? -23.920 -41.563 53.819 1.00 45.39 371 VAL A C 1
ATOM 958 O O . VAL A 1 169 ? -24.174 -41.988 52.686 1.00 45.27 371 VAL A O 1
ATOM 962 N N . PHE A 1 170 ? -23.474 -40.331 54.049 1.00 38.95 372 PHE A N 1
ATOM 963 C CA . PHE A 1 170 ? -23.460 -39.326 52.999 1.00 39.08 372 PHE A CA 1
ATOM 964 C C . PHE A 1 170 ? -22.033 -38.994 52.593 1.00 39.72 372 PHE A C 1
ATOM 965 O O . PHE A 1 170 ? -21.096 -39.079 53.389 1.00 39.62 372 PHE A O 1
ATOM 973 N N . MET A 1 171 ? -21.890 -38.614 51.330 1.00 37.79 373 MET A N 1
ATOM 974 C CA . MET A 1 171 ? -20.622 -38.194 50.757 1.00 37.65 373 MET A CA 1
ATOM 975 C C . MET A 1 171 ? -20.472 -36.685 50.894 1.00 35.96 373 MET A C 1
ATOM 976 O O . MET A 1 171 ? -21.394 -35.928 50.579 1.00 37.17 373 MET A O 1
ATOM 981 N N . ILE A 1 172 ? -19.312 -36.253 51.369 1.00 35.21 374 ILE A N 1
ATOM 982 C CA . ILE A 1 172 ? -19.056 -34.826 51.575 1.00 33.88 374 ILE A CA 1
ATOM 983 C C . ILE A 1 172 ? -18.860 -34.157 50.216 1.00 33.21 374 ILE A C 1
ATOM 984 O O . ILE A 1 172 ? -18.103 -34.677 49.385 1.00 33.79 374 ILE A O 1
ATOM 989 N N . PRO A 1 173 ? -19.519 -33.033 49.950 1.00 30.87 375 PRO A N 1
ATOM 990 C CA . PRO A 1 173 ? -19.376 -32.379 48.646 1.00 31.00 375 PRO A CA 1
ATOM 991 C C . PRO A 1 173 ? -18.066 -31.618 48.510 1.00 31.32 375 PRO A C 1
ATOM 992 O O . PRO A 1 173 ? -17.489 -31.134 49.485 1.00 32.03 375 PRO A O 1
ATOM 996 N N . GLN A 1 174 ? -17.612 -31.507 47.266 1.00 29.69 376 GLN A N 1
ATOM 997 C CA . GLN A 1 174 ? -16.378 -30.804 46.958 1.00 28.99 376 GLN A CA 1
ATOM 998 C C . GLN A 1 174 ? -16.585 -29.297 47.014 1.00 29.24 376 GLN A C 1
ATOM 999 O O . GLN A 1 174 ? -17.616 -28.773 46.586 1.00 29.52 376 GLN A O 1
ATOM 1005 N N . TYR A 1 175 ? -15.584 -28.597 47.533 1.00 26.88 377 TYR A N 1
ATOM 1006 C CA . TYR A 1 175 ? -15.656 -27.151 47.657 1.00 26.12 377 TYR A CA 1
ATOM 1007 C C . TYR A 1 175 ? -15.101 -26.478 46.410 1.00 26.95 377 TYR A C 1
ATOM 1008 O O . TYR A 1 175 ? -14.025 -26.830 45.922 1.00 27.34 377 TYR A O 1
ATOM 1017 N N . GLY A 1 176 ? -15.849 -25.509 45.899 1.00 25.06 378 GLY A N 1
ATOM 1018 C CA . GLY A 1 176 ? -15.386 -24.686 44.799 1.00 25.23 378 GLY A CA 1
ATOM 1019 C C . GLY A 1 176 ? -16.058 -23.334 44.878 1.00 25.41 378 GLY A C 1
ATOM 1020 O O . GLY A 1 176 ? -17.102 -23.175 45.516 1.00 25.16 378 GLY A O 1
ATOM 1021 N N . TYR A 1 177 ? -15.445 -22.353 44.225 1.00 23.04 379 TYR A N 1
ATOM 1022 C CA . TYR A 1 177 ? -15.987 -21.002 44.235 1.00 23.42 379 TYR A CA 1
ATOM 1023 C C . TYR A 1 177 ? -15.852 -20.398 42.848 1.00 24.12 379 TYR A C 1
ATOM 1024 O O . TYR A 1 177 ? -15.155 -20.924 41.981 1.00 23.97 379 TYR A O 1
ATOM 1033 N N . LEU A 1 178 ? -16.539 -19.279 42.658 1.00 19.90 380 LEU A N 1
ATOM 1034 C CA . LEU A 1 178 ? -16.519 -18.517 41.424 1.00 20.92 380 LEU A CA 1
ATOM 1035 C C . LEU A 1 178 ? -15.964 -17.129 41.695 1.00 23.26 380 LEU A C 1
ATOM 1036 O O . LEU A 1 178 ? -15.924 -16.662 42.834 1.00 24.46 380 LEU A O 1
ATOM 1041 N N . THR A 1 179 ? -15.526 -16.473 40.632 1.00 20.81 381 THR A N 1
ATOM 1042 C CA . THR A 1 179 ? -14.969 -15.139 40.740 1.00 23.34 381 THR A CA 1
ATOM 1043 C C . THR A 1 179 ? -15.504 -14.327 39.567 1.00 23.56 381 THR A C 1
ATOM 1044 O O . THR A 1 179 ? -16.382 -14.780 38.829 1.00 23.46 381 THR A O 1
ATOM 1048 N N . LEU A 1 180 ? -15.155 -13.052 39.389 1.00 21.17 382 LEU A N 1
ATOM 1049 C CA . LEU A 1 180 ? -15.602 -12.245 38.277 1.00 21.67 382 LEU A CA 1
ATOM 1050 C C . LEU A 1 180 ? -15.057 -12.839 37.003 1.00 23.26 382 LEU A C 1
ATOM 1051 O O . LEU A 1 180 ? -13.925 -13.294 36.959 1.00 23.58 382 LEU A O 1
ATOM 1056 N N . ASN A 1 181 ? -15.871 -12.841 35.963 1.00 22.84 383 ASN A N 1
ATOM 1057 C CA . ASN A 1 181 ? -15.451 -13.376 34.690 1.00 24.91 383 ASN A CA 1
ATOM 1058 C C . ASN A 1 181 ? -15.914 -12.489 33.560 1.00 27.56 383 ASN A C 1
ATOM 1059 O O . ASN A 1 181 ? -16.909 -11.786 33.681 1.00 27.64 383 ASN A O 1
ATOM 1064 N N . ASP A 1 182 ? -15.161 -12.493 32.473 1.00 31.19 384 ASP A N 1
ATOM 1065 C CA . ASP A 1 182 ? -15.567 -11.779 31.284 1.00 33.80 384 ASP A CA 1
ATOM 1066 C C . ASP A 1 182 ? -15.652 -12.932 30.317 1.00 32.90 384 ASP A C 1
ATOM 1067 O O . ASP A 1 182 ? -14.623 -13.461 29.914 1.00 33.09 384 ASP A O 1
ATOM 1072 N N . GLY A 1 183 ? -16.856 -13.296 29.895 1.00 32.29 385 GLY A N 1
ATOM 1073 C CA . GLY A 1 183 ? -17.000 -14.449 29.031 1.00 31.35 385 GLY A CA 1
ATOM 1074 C C . GLY A 1 183 ? -16.440 -15.628 29.809 1.00 30.95 385 GLY A C 1
ATOM 1075 O O . GLY A 1 183 ? -16.821 -15.863 30.945 1.00 31.23 385 GLY A O 1
ATOM 1076 N N . SER A 1 184 ? -15.521 -16.362 29.200 1.00 31.78 386 SER A N 1
ATOM 1077 C CA . SER A 1 184 ? -14.886 -17.492 29.862 1.00 30.35 386 SER A CA 1
ATOM 1078 C C . SER A 1 184 ? -13.618 -17.056 30.596 1.00 29.77 386 SER A C 1
ATOM 1079 O O . SER A 1 184 ? -13.199 -17.690 31.555 1.00 29.94 386 SER A O 1
ATOM 1082 N N . GLN A 1 185 ? -13.007 -15.971 30.136 1.00 28.04 387 GLN A N 1
ATOM 1083 C CA . GLN A 1 185 ? -11.788 -15.455 30.753 1.00 27.48 387 GLN A CA 1
ATOM 1084 C C . GLN A 1 185 ? -11.958 -14.771 32.104 1.00 27.17 387 GLN A C 1
ATOM 1085 O O . GLN A 1 185 ? -13.068 -14.551 32.564 1.00 27.28 387 GLN A O 1
ATOM 1091 N N . ALA A 1 186 ? -10.836 -14.433 32.730 1.00 26.84 388 ALA A N 1
ATOM 1092 C CA . ALA A 1 186 ? -10.857 -13.763 34.020 1.00 25.93 388 ALA A CA 1
ATOM 1093 C C . ALA A 1 186 ? -10.373 -12.332 33.862 1.00 25.88 388 ALA A C 1
ATOM 1094 O O . ALA A 1 186 ? -9.651 -12.015 32.914 1.00 25.68 388 ALA A O 1
ATOM 1096 N N . VAL A 1 187 ? -10.775 -11.467 34.788 1.00 25.36 389 VAL A N 1
ATOM 1097 C CA . VAL A 1 187 ? -10.310 -10.087 34.772 1.00 26.13 389 VAL A CA 1
ATOM 1098 C C . VAL A 1 187 ? -9.246 -9.915 35.845 1.00 25.73 389 VAL A C 1
ATOM 1099 O O . VAL A 1 187 ? -8.964 -10.844 36.607 1.00 25.70 389 VAL A O 1
ATOM 1103 N N . GLY A 1 188 ? -8.656 -8.724 35.919 1.00 27.19 390 GLY A N 1
ATOM 1104 C CA . GLY A 1 188 ? -7.590 -8.501 36.880 1.00 26.45 390 GLY A CA 1
ATOM 1105 C C . GLY A 1 188 ? -8.104 -8.365 38.298 1.00 26.43 390 GLY A C 1
ATOM 1106 O O . GLY A 1 188 ? -7.341 -8.463 39.259 1.00 26.46 390 GLY A O 1
ATOM 1107 N N . ARG A 1 189 ? -9.413 -8.224 38.436 1.00 26.43 391 ARG A N 1
ATOM 1108 C CA . ARG A 1 189 ? -10.019 -8.098 39.748 1.00 25.44 391 ARG A CA 1
ATOM 1109 C C . ARG A 1 189 ? -10.302 -9.463 40.351 1.00 23.94 391 ARG A C 1
ATOM 1110 O O . ARG A 1 189 ? -10.642 -9.563 41.523 1.00 24.62 391 ARG A O 1
ATOM 1118 N N . SER A 1 190 ? -10.168 -10.509 39.544 1.00 23.21 392 SER A N 1
ATOM 1119 C CA . SER A 1 190 ? -10.413 -11.874 39.994 1.00 21.98 392 SER A CA 1
ATOM 1120 C C . SER A 1 190 ? -9.460 -12.277 41.101 1.00 21.98 392 SER A C 1
ATOM 1121 O O . SER A 1 190 ? -8.277 -11.973 41.054 1.00 21.43 392 SER A O 1
ATOM 1124 N N . SER A 1 191 ? -9.983 -12.990 42.085 1.00 24.02 393 SER A N 1
ATOM 1125 C CA . SER A 1 191 ? -9.205 -13.420 43.233 1.00 22.51 393 SER A CA 1
ATOM 1126 C C . SER A 1 191 ? -9.118 -14.938 43.285 1.00 21.88 393 SER A C 1
ATOM 1127 O O . SER A 1 191 ? -10.098 -15.645 43.042 1.00 22.30 393 SER A O 1
ATOM 1130 N N . PHE A 1 192 ? -7.929 -15.427 43.614 1.00 21.47 394 PHE A N 1
ATOM 1131 C CA . PHE A 1 192 ? -7.663 -16.844 43.800 1.00 20.42 394 PHE A CA 1
ATOM 1132 C C . PHE A 1 192 ? -7.390 -17.116 45.270 1.00 21.68 394 PHE A C 1
ATOM 1133 O O . PHE A 1 192 ? -6.626 -16.392 45.911 1.00 21.71 394 PHE A O 1
ATOM 1141 N N . TYR A 1 193 ? -8.028 -18.153 45.806 1.00 22.01 395 TYR A N 1
ATOM 1142 C CA . TYR A 1 193 ? -7.884 -18.514 47.211 1.00 22.75 395 TYR A CA 1
ATOM 1143 C C . TYR A 1 193 ? -7.269 -19.897 47.316 1.00 24.40 395 TYR A C 1
ATOM 1144 O O . TYR A 1 193 ? -7.754 -20.846 46.693 1.00 24.50 395 TYR A O 1
ATOM 1153 N N . CYS A 1 194 ? -6.201 -20.004 48.095 1.00 25.02 396 CYS A N 1
ATOM 1154 C CA . CYS A 1 194 ? -5.646 -21.290 48.487 1.00 26.22 396 CYS A CA 1
ATOM 1155 C C . CYS A 1 194 ? -6.057 -21.564 49.925 1.00 25.60 396 CYS A C 1
ATOM 1156 O O . CYS A 1 194 ? -5.652 -20.840 50.839 1.00 26.24 396 CYS A O 1
ATOM 1159 N N . LEU A 1 195 ? -6.872 -22.597 50.124 1.00 28.46 397 LEU A N 1
ATOM 1160 C CA . LEU A 1 195 ? -7.342 -22.925 51.461 1.00 28.78 397 LEU A CA 1
ATOM 1161 C C . LEU A 1 195 ? -6.247 -23.516 52.331 1.00 30.35 397 LEU A C 1
ATOM 1162 O O . LEU A 1 195 ? -6.411 -23.582 53.552 1.00 30.68 397 LEU A O 1
ATOM 1167 N N . GLU A 1 196 ? -5.144 -23.926 51.723 1.00 30.29 398 GLU A N 1
ATOM 1168 C CA . GLU A 1 196 ? -4.016 -24.427 52.496 1.00 31.75 398 GLU A CA 1
ATOM 1169 C C . GLU A 1 196 ? -3.334 -23.263 53.216 1.00 31.37 398 GLU A C 1
ATOM 1170 O O . GLU A 1 196 ? -2.433 -23.470 54.015 1.00 31.84 398 GLU A O 1
ATOM 1176 N N . TYR A 1 197 ? -3.775 -22.042 52.928 1.00 31.47 399 TYR A N 1
ATOM 1177 C CA . TYR A 1 197 ? -3.211 -20.832 53.500 1.00 31.22 399 TYR A CA 1
ATOM 1178 C C . TYR A 1 197 ? -3.853 -20.464 54.828 1.00 29.89 399 TYR A C 1
ATOM 1179 O O . TYR A 1 197 ? -3.455 -19.501 55.471 1.00 29.48 399 TYR A O 1
ATOM 1188 N N . PHE A 1 198 ? -4.864 -21.222 55.223 1.00 31.96 400 PHE A N 1
ATOM 1189 C CA . PHE A 1 198 ? -5.539 -20.995 56.481 1.00 31.05 400 PHE A CA 1
ATOM 1190 C C . PHE A 1 198 ? -5.071 -22.042 57.465 1.00 30.83 400 PHE A C 1
ATOM 1191 O O . PHE A 1 198 ? -4.940 -23.210 57.113 1.00 32.36 400 PHE A O 1
ATOM 1199 N N . PRO A 1 199 ? -4.804 -21.631 58.703 1.00 34.64 401 PRO A N 1
ATOM 1200 C CA . PRO A 1 199 ? -4.447 -22.622 59.719 1.00 34.16 401 PRO A CA 1
ATOM 1201 C C . PRO A 1 199 ? -5.593 -23.596 59.946 1.00 33.48 401 PRO A C 1
ATOM 1202 O O . PRO A 1 199 ? -6.762 -23.209 59.983 1.00 33.25 401 PRO A O 1
ATOM 1206 N N . SER A 1 200 ? -5.250 -24.874 60.084 1.00 37.03 402 SER A N 1
ATOM 1207 C CA . SER A 1 200 ? -6.255 -25.910 60.263 1.00 36.34 402 SER A CA 1
ATOM 1208 C C . SER A 1 200 ? -5.743 -26.971 61.226 1.00 35.31 402 SER A C 1
ATOM 1209 O O . SER A 1 200 ? -4.544 -27.238 61.315 1.00 35.55 402 SER A O 1
ATOM 1212 N N . GLN A 1 201 ? -6.680 -27.574 61.948 1.00 39.35 403 GLN A N 1
ATOM 1213 C CA . GLN A 1 201 ? -6.371 -28.640 62.887 1.00 39.12 403 GLN A CA 1
ATOM 1214 C C . GLN A 1 201 ? -6.267 -29.965 62.145 1.00 38.95 403 GLN A C 1
ATOM 1215 O O . GLN A 1 201 ? -7.112 -30.289 61.309 1.00 39.39 403 GLN A O 1
ATOM 1221 N N . MET A 1 202 ? -5.213 -30.719 62.441 1.00 42.27 404 MET A N 1
ATOM 1222 C CA . MET A 1 202 ? -4.930 -31.983 61.776 1.00 41.90 404 MET A CA 1
ATOM 1223 C C . MET A 1 202 ? -5.233 -33.127 62.733 1.00 41.68 404 MET A C 1
ATOM 1224 O O . MET A 1 202 ? -4.824 -33.091 63.897 1.00 43.10 404 MET A O 1
ATOM 1229 N N . LEU A 1 203 ? -5.952 -34.134 62.244 1.00 43.29 405 LEU A N 1
ATOM 1230 C CA . LEU A 1 203 ? -6.544 -35.163 63.091 1.00 43.19 405 LEU A CA 1
ATOM 1231 C C . LEU A 1 203 ? -6.121 -36.544 62.616 1.00 43.48 405 LEU A C 1
ATOM 1232 O O . LEU A 1 203 ? -6.452 -36.946 61.496 1.00 43.75 405 LEU A O 1
ATOM 1237 N N . ARG A 1 204 ? -5.414 -37.274 63.473 1.00 44.77 406 ARG A N 1
ATOM 1238 C CA . ARG A 1 204 ? -5.258 -38.706 63.290 1.00 46.55 406 ARG A CA 1
ATOM 1239 C C . ARG A 1 204 ? -6.475 -39.429 63.864 1.00 48.04 406 ARG A C 1
ATOM 1240 O O . ARG A 1 204 ? -7.456 -38.813 64.285 1.00 48.00 406 ARG A O 1
ATOM 1248 N N . THR A 1 205 ? -6.412 -40.760 63.888 1.00 46.71 407 THR A N 1
ATOM 1249 C CA . THR A 1 205 ? -7.597 -41.554 64.187 1.00 48.26 407 THR A CA 1
ATOM 1250 C C . THR A 1 205 ? -8.099 -41.366 65.615 1.00 49.32 407 THR A C 1
ATOM 1251 O O . THR A 1 205 ? -9.288 -41.584 65.869 1.00 54.59 407 THR A O 1
ATOM 1255 N N . GLY A 1 206 ? -7.240 -40.956 66.544 1.00 48.52 408 GLY A N 1
ATOM 1256 C CA . GLY A 1 206 ? -7.670 -40.738 67.910 1.00 48.45 408 GLY A CA 1
ATOM 1257 C C . GLY A 1 206 ? -8.099 -39.331 68.234 1.00 47.03 408 GLY A C 1
ATOM 1258 O O . GLY A 1 206 ? -8.656 -39.091 69.307 1.00 47.91 408 GLY A O 1
ATOM 1259 N N . ASN A 1 207 ? -7.837 -38.390 67.335 1.00 47.65 409 ASN A N 1
ATOM 1260 C CA . ASN A 1 207 ? -8.164 -36.989 67.530 1.00 46.55 409 ASN A CA 1
ATOM 1261 C C . ASN A 1 207 ? -9.624 -36.709 67.183 1.00 46.05 409 ASN A C 1
ATOM 1262 O O . ASN A 1 207 ? -10.252 -37.420 66.396 1.00 46.30 409 ASN A O 1
ATOM 1267 N N . ASN A 1 208 ? -10.163 -35.653 67.788 1.00 45.79 410 ASN A N 1
ATOM 1268 C CA . ASN A 1 208 ? -11.514 -35.188 67.503 1.00 45.46 410 ASN A CA 1
ATOM 1269 C C . ASN A 1 208 ? -11.506 -33.676 67.299 1.00 45.56 410 ASN A C 1
ATOM 1270 O O . ASN A 1 208 ? -10.527 -32.991 67.600 1.00 45.80 410 ASN A O 1
ATOM 1275 N N . PHE A 1 209 ? -12.615 -33.157 66.774 1.00 42.02 411 PHE A N 1
ATOM 1276 C CA . PHE A 1 209 ? -12.748 -31.736 66.481 1.00 42.88 411 PHE A CA 1
ATOM 1277 C C . PHE A 1 209 ? -14.122 -31.244 66.904 1.00 43.32 411 PHE A C 1
ATOM 1278 O O . PHE A 1 209 ? -15.132 -31.897 66.630 1.00 43.85 411 PHE A O 1
ATOM 1286 N N . GLN A 1 210 ? -14.159 -30.082 67.552 1.00 41.95 412 GLN A N 1
ATOM 1287 C CA . GLN A 1 210 ? -15.425 -29.492 67.960 1.00 44.54 412 GLN A CA 1
ATOM 1288 C C . GLN A 1 210 ? -15.284 -27.979 68.039 1.00 43.66 412 GLN A C 1
ATOM 1289 O O . GLN A 1 210 ? -14.195 -27.448 68.271 1.00 44.58 412 GLN A O 1
ATOM 1295 N N . PHE A 1 211 ? -16.405 -27.289 67.836 1.00 43.79 413 PHE A N 1
ATOM 1296 C CA . PHE A 1 211 ? -16.478 -25.854 68.077 1.00 42.91 413 PHE A CA 1
ATOM 1297 C C . PHE A 1 211 ? -17.939 -25.490 68.292 1.00 42.56 413 PHE A C 1
ATOM 1298 O O . PHE A 1 211 ? -18.843 -26.247 67.931 1.00 41.71 413 PHE A O 1
ATOM 1306 N N . SER A 1 212 ? -18.174 -24.297 68.826 1.00 43.16 414 SER A N 1
ATOM 1307 C CA . SER A 1 212 ? -19.529 -23.810 69.052 1.00 42.86 414 SER A CA 1
ATOM 1308 C C . SER A 1 212 ? -19.704 -22.415 68.449 1.00 42.48 414 SER A C 1
ATOM 1309 O O . SER A 1 212 ? -18.772 -21.616 68.434 1.00 42.59 414 SER A O 1
ATOM 1312 N N . TYR A 1 213 ? -20.896 -22.137 67.932 1.00 40.52 415 TYR A N 1
ATOM 1313 C CA . TYR A 1 213 ? -21.192 -20.847 67.319 1.00 40.82 415 TYR A CA 1
ATOM 1314 C C . TYR A 1 213 ? -22.506 -20.257 67.846 1.00 42.73 415 TYR A C 1
ATOM 1315 O O . TYR A 1 213 ? -23.481 -20.975 68.030 1.00 42.65 415 TYR A O 1
ATOM 1324 N N . GLU A 1 214 ? -22.520 -18.950 68.093 1.00 40.62 416 GLU A N 1
ATOM 1325 C CA . GLU A 1 214 ? -23.704 -18.258 68.588 1.00 43.24 416 GLU A CA 1
ATOM 1326 C C . GLU A 1 214 ? -24.392 -17.419 67.505 1.00 41.97 416 GLU A C 1
ATOM 1327 O O . GLU A 1 214 ? -23.869 -16.395 67.082 1.00 42.63 416 GLU A O 1
ATOM 1333 N N . PHE A 1 215 ? -25.567 -17.858 67.068 1.00 44.07 417 PHE A N 1
ATOM 1334 C CA . PHE A 1 215 ? -26.345 -17.159 66.054 1.00 44.00 417 PHE A CA 1
ATOM 1335 C C . PHE A 1 215 ? -26.594 -15.715 66.465 1.00 46.76 417 PHE A C 1
ATOM 1336 O O . PHE A 1 215 ? -26.957 -15.431 67.609 1.00 46.33 417 PHE A O 1
ATOM 1344 N N . GLU A 1 216 ? -26.403 -14.797 65.523 1.00 43.96 418 GLU A N 1
ATOM 1345 C CA . GLU A 1 216 ? -26.695 -13.404 65.810 1.00 48.04 418 GLU A CA 1
ATOM 1346 C C . GLU A 1 216 ? -28.201 -13.177 65.845 1.00 48.09 418 GLU A C 1
ATOM 1347 O O . GLU A 1 216 ? -28.991 -13.979 65.342 1.00 47.68 418 GLU A O 1
ATOM 1353 N N . ASN A 1 217 ? -28.590 -12.070 66.471 1.00 48.33 419 ASN A N 1
ATOM 1354 C CA . ASN A 1 217 ? -30.000 -11.773 66.676 1.00 49.50 419 ASN A CA 1
ATOM 1355 C C . ASN A 1 217 ? -30.733 -11.652 65.347 1.00 48.27 419 ASN A C 1
ATOM 1356 O O . ASN A 1 217 ? -30.357 -10.855 64.483 1.00 48.82 419 ASN A O 1
ATOM 1361 N N . VAL A 1 218 ? -31.784 -12.448 65.190 1.00 49.41 420 VAL A N 1
ATOM 1362 C CA . VAL A 1 218 ? -32.663 -12.372 64.026 1.00 47.88 420 VAL A CA 1
ATOM 1363 C C . VAL A 1 218 ? -34.101 -12.393 64.524 1.00 46.52 420 VAL A C 1
ATOM 1364 O O . VAL A 1 218 ? -34.383 -12.890 65.625 1.00 46.52 420 VAL A O 1
ATOM 1368 N N . PRO A 1 219 ? -35.030 -11.837 63.753 1.00 45.53 421 PRO A N 1
ATOM 1369 C CA . PRO A 1 219 ? -36.437 -11.894 64.156 1.00 44.25 421 PRO A CA 1
ATOM 1370 C C . PRO A 1 219 ? -36.983 -13.308 64.069 1.00 43.51 421 PRO A C 1
ATOM 1371 O O . PRO A 1 219 ? -36.544 -14.118 63.249 1.00 44.12 421 PRO A O 1
ATOM 1375 N N . PHE A 1 220 ? -37.944 -13.604 64.944 1.00 46.72 422 PHE A N 1
ATOM 1376 C CA . PHE A 1 220 ? -38.628 -14.889 64.892 1.00 44.74 422 PHE A CA 1
ATOM 1377 C C . PHE A 1 220 ? -39.240 -15.102 63.520 1.00 44.41 422 PHE A C 1
ATOM 1378 O O . PHE A 1 220 ? -39.900 -14.211 62.979 1.00 44.35 422 PHE A O 1
ATOM 1386 N N . HIS A 1 221 ? -39.100 -16.305 62.984 1.00 42.62 423 HIS A N 1
ATOM 1387 C CA . HIS A 1 221 ? -39.729 -16.598 61.711 1.00 42.76 423 HIS A CA 1
ATOM 1388 C C . HIS A 1 221 ? -41.223 -16.685 61.966 1.00 43.45 423 HIS A C 1
ATOM 1389 O O . HIS A 1 221 ? -41.653 -17.304 62.933 1.00 43.63 423 HIS A O 1
ATOM 1396 N N . SER A 1 222 ? -42.024 -16.073 61.105 1.00 44.43 424 SER A N 1
ATOM 1397 C CA . SER A 1 222 ? -43.461 -16.120 61.301 1.00 44.75 424 SER A CA 1
ATOM 1398 C C . SER A 1 222 ? -44.014 -17.435 60.784 1.00 44.18 424 SER A C 1
ATOM 1399 O O . SER A 1 222 ? -43.859 -17.772 59.617 1.00 44.85 424 SER A O 1
ATOM 1402 N N . SER A 1 223 ? -44.701 -18.159 61.657 1.00 45.13 425 SER A N 1
ATOM 1403 C CA . SER A 1 223 ? -45.280 -19.437 61.288 1.00 44.78 425 SER A CA 1
ATOM 1404 C C . SER A 1 223 ? -46.734 -19.414 61.705 1.00 43.95 425 SER A C 1
ATOM 1405 O O . SER A 1 223 ? -47.155 -20.130 62.604 1.00 44.66 425 SER A O 1
ATOM 1408 N N . TYR A 1 224 ? -47.491 -18.569 61.022 1.00 42.48 426 TYR A N 1
ATOM 1409 C CA . TYR A 1 224 ? -48.905 -18.402 61.268 1.00 42.92 426 TYR A CA 1
ATOM 1410 C C . TYR A 1 224 ? -49.535 -17.831 60.010 1.00 42.85 426 TYR A C 1
ATOM 1411 O O . TYR A 1 224 ? -48.843 -17.288 59.153 1.00 43.22 426 TYR A O 1
ATOM 1420 N N . ALA A 1 225 ? -50.846 -17.964 59.890 1.00 40.94 427 ALA A N 1
ATOM 1421 C CA . ALA A 1 225 ? -51.558 -17.431 58.745 1.00 40.91 427 ALA A CA 1
ATOM 1422 C C . ALA A 1 225 ? -52.588 -16.436 59.254 1.00 41.60 427 ALA A C 1
ATOM 1423 O O . ALA A 1 225 ? -53.291 -16.714 60.221 1.00 42.26 427 ALA A O 1
ATOM 1425 N N . HIS A 1 226 ? -52.668 -15.269 58.631 1.00 42.57 428 HIS A N 1
ATOM 1426 C CA . HIS A 1 226 ? -53.625 -14.254 59.065 1.00 42.61 428 HIS A CA 1
ATOM 1427 C C . HIS A 1 226 ? -55.076 -14.682 58.819 1.00 43.07 428 HIS A C 1
ATOM 1428 O O . HIS A 1 226 ? -55.350 -15.430 57.885 1.00 41.78 428 HIS A O 1
ATOM 1435 N N . ARG A 1 274 ? -58.038 3.401 54.154 1.00 41.25 476 ARG A N 1
ATOM 1436 C CA . ARG A 1 274 ? -57.164 2.431 54.805 1.00 41.00 476 ARG A CA 1
ATOM 1437 C C . ARG A 1 274 ? -55.821 3.047 55.177 1.00 40.74 476 ARG A C 1
ATOM 1438 O O . ARG A 1 274 ? -55.317 3.926 54.486 1.00 41.83 476 ARG A O 1
ATOM 1446 N N . ASN A 1 275 ? -55.253 2.581 56.285 1.00 40.12 477 ASN A N 1
ATOM 1447 C CA . ASN A 1 275 ? -53.972 3.080 56.757 1.00 39.49 477 ASN A CA 1
ATOM 1448 C C . ASN A 1 275 ? -52.779 2.331 56.181 1.00 39.13 477 ASN A C 1
ATOM 1449 O O . ASN A 1 275 ? -51.650 2.820 56.299 1.00 38.15 477 ASN A O 1
ATOM 1454 N N . TYR A 1 276 ? -52.989 1.168 55.568 1.00 32.85 478 TYR A N 1
ATOM 1455 C CA . TYR A 1 276 ? -51.878 0.370 55.074 1.00 33.91 478 TYR A CA 1
ATOM 1456 C C . TYR A 1 276 ? -52.287 -0.321 53.784 1.00 34.99 478 TYR A C 1
ATOM 1457 O O . TYR A 1 276 ? -53.474 -0.436 53.473 1.00 37.12 478 TYR A O 1
ATOM 1466 N N . ILE A 1 277 ? -51.284 -0.768 53.036 1.00 33.65 479 ILE A N 1
ATOM 1467 C CA . ILE A 1 277 ? -51.477 -1.348 51.708 1.00 33.04 479 ILE A CA 1
ATOM 1468 C C . ILE A 1 277 ? -50.577 -2.571 51.587 1.00 34.20 479 ILE A C 1
ATOM 1469 O O . ILE A 1 277 ? -49.607 -2.719 52.345 1.00 34.57 479 ILE A O 1
ATOM 1474 N N . PRO A 1 278 ? -50.874 -3.471 50.652 1.00 33.80 480 PRO A N 1
ATOM 1475 C CA . PRO A 1 278 ? -50.046 -4.671 50.500 1.00 34.24 480 PRO A CA 1
ATOM 1476 C C . PRO A 1 278 ? -48.680 -4.359 49.907 1.00 34.92 480 PRO A C 1
ATOM 1477 O O . PRO A 1 278 ? -48.452 -3.314 49.295 1.00 34.40 480 PRO A O 1
ATOM 1481 N N . GLY A 1 279 ? -47.767 -5.310 50.087 1.00 33.61 481 GLY A N 1
ATOM 1482 C CA . GLY A 1 279 ? -46.373 -5.123 49.763 1.00 34.68 481 GLY A CA 1
ATOM 1483 C C . GLY A 1 279 ? -46.070 -5.092 48.279 1.00 35.55 481 GLY A C 1
ATOM 1484 O O . GLY A 1 279 ? -46.966 -5.104 47.431 1.00 36.10 481 GLY A O 1
ATOM 1485 N N . PRO A 1 280 ? -44.786 -5.051 47.943 1.00 33.20 482 PRO A N 1
ATOM 1486 C CA . PRO A 1 280 ? -44.380 -4.893 46.544 1.00 33.75 482 PRO A CA 1
ATOM 1487 C C . PRO A 1 280 ? -44.614 -6.149 45.717 1.00 34.75 482 PRO A C 1
ATOM 1488 O O . PRO A 1 280 ? -44.808 -7.248 46.235 1.00 34.85 482 PRO A O 1
ATOM 1492 N N . SER A 1 281 ? -44.589 -5.960 44.398 1.00 32.65 483 SER A N 1
ATOM 1493 C CA . SER A 1 281 ? -44.851 -7.034 43.456 1.00 33.51 483 SER A CA 1
ATOM 1494 C C . SER A 1 281 ? -43.950 -6.892 42.240 1.00 32.93 483 SER A C 1
ATOM 1495 O O . SER A 1 281 ? -43.707 -5.785 41.754 1.00 33.37 483 SER A O 1
ATOM 1498 N N . TYR A 1 282 ? -43.444 -8.027 41.765 1.00 34.66 484 TYR A N 1
ATOM 1499 C CA . TYR A 1 282 ? -42.718 -8.108 40.501 1.00 32.69 484 TYR A CA 1
ATOM 1500 C C . TYR A 1 282 ? -43.327 -9.286 39.754 1.00 32.11 484 TYR A C 1
ATOM 1501 O O . TYR A 1 282 ? -43.090 -10.432 40.137 1.00 32.38 484 TYR A O 1
ATOM 1510 N N . ARG A 1 283 ? -44.074 -9.034 38.678 1.00 34.02 485 ARG A N 1
ATOM 1511 C CA . ARG A 1 283 ? -45.009 -10.055 38.214 1.00 33.51 485 ARG A CA 1
ATOM 1512 C C . ARG A 1 283 ? -44.290 -11.253 37.601 1.00 33.59 485 ARG A C 1
ATOM 1513 O O . ARG A 1 283 ? -43.326 -11.108 36.845 1.00 33.18 485 ARG A O 1
ATOM 1521 N N . GLN A 1 284 ? -44.791 -12.443 37.926 1.00 35.85 486 GLN A N 1
ATOM 1522 C CA . GLN A 1 284 ? -44.364 -13.711 37.358 1.00 36.40 486 GLN A CA 1
ATOM 1523 C C . GLN A 1 284 ? -45.399 -14.190 36.348 1.00 37.20 486 GLN A C 1
ATOM 1524 O O . GLN A 1 284 ? -46.592 -13.909 36.477 1.00 36.82 486 GLN A O 1
ATOM 1530 N N . GLN A 1 285 ? -44.934 -14.909 35.332 1.00 38.95 487 GLN A N 1
ATOM 1531 C CA . GLN A 1 285 ? -45.845 -15.506 34.365 1.00 39.01 487 GLN A CA 1
ATOM 1532 C C . GLN A 1 285 ? -46.602 -16.674 34.991 1.00 39.44 487 GLN A C 1
ATOM 1533 O O . GLN A 1 285 ? -46.078 -17.397 35.841 1.00 39.53 487 GLN A O 1
ATOM 1539 N N . ARG A 1 286 ? -47.849 -16.857 34.561 1.00 43.53 488 ARG A N 1
ATOM 1540 C CA . ARG A 1 286 ? -48.737 -17.851 35.150 1.00 43.48 488 ARG A CA 1
ATOM 1541 C C . ARG A 1 286 ? -48.747 -19.116 34.301 1.00 43.42 488 ARG A C 1
ATOM 1542 O O . ARG A 1 286 ? -49.120 -19.078 33.126 1.00 45.09 488 ARG A O 1
ATOM 1550 N N . VAL A 1 287 ? -48.340 -20.233 34.900 1.00 44.61 489 VAL A N 1
ATOM 1551 C CA . VAL A 1 287 ? -48.312 -21.528 34.234 1.00 44.20 489 VAL A CA 1
ATOM 1552 C C . VAL A 1 287 ? -49.370 -22.413 34.875 1.00 44.72 489 VAL A C 1
ATOM 1553 O O . VAL A 1 287 ? -49.578 -22.362 36.091 1.00 45.76 489 VAL A O 1
ATOM 1557 N N . SER A 1 288 ? -50.038 -23.223 34.063 1.00 47.65 490 SER A N 1
ATOM 1558 C CA . SER A 1 288 ? -51.105 -24.087 34.546 1.00 48.10 490 SER A CA 1
ATOM 1559 C C . SER A 1 288 ? -50.650 -25.539 34.577 1.00 49.00 490 SER A C 1
ATOM 1560 O O . SER A 1 288 ? -49.991 -26.016 33.649 1.00 47.58 490 SER A O 1
ATOM 1563 N N . THR A 1 289 ? -51.010 -26.239 35.652 1.00 47.70 491 THR A N 1
ATOM 1564 C CA . THR A 1 289 ? -50.721 -27.663 35.775 1.00 50.23 491 THR A CA 1
ATOM 1565 C C . THR A 1 289 ? -51.549 -28.518 34.830 1.00 52.06 491 THR A C 1
ATOM 1566 O O . THR A 1 289 ? -51.229 -29.698 34.655 1.00 53.16 491 THR A O 1
ATOM 1570 N N . THR A 1 290 ? -52.605 -27.971 34.237 1.00 50.11 492 THR A N 1
ATOM 1571 C CA . THR A 1 290 ? -53.349 -28.640 33.180 1.00 51.20 492 THR A CA 1
ATOM 1572 C C . THR A 1 290 ? -52.775 -28.170 31.851 1.00 50.93 492 THR A C 1
ATOM 1573 O O . THR A 1 290 ? -52.956 -27.008 31.474 1.00 51.05 492 THR A O 1
ATOM 1577 N N . VAL A 1 291 ? -52.097 -29.073 31.141 1.00 49.61 493 VAL A N 1
ATOM 1578 C CA . VAL A 1 291 ? -51.245 -28.654 30.030 1.00 49.38 493 VAL A CA 1
ATOM 1579 C C . VAL A 1 291 ? -52.071 -28.024 28.918 1.00 48.87 493 VAL A C 1
ATOM 1580 O O . VAL A 1 291 ? -51.596 -27.138 28.201 1.00 48.74 493 VAL A O 1
ATOM 1584 N N . THR A 1 292 ? -53.325 -28.450 28.768 1.00 50.49 494 THR A N 1
ATOM 1585 C CA . THR A 1 292 ? -54.132 -27.975 27.650 1.00 49.92 494 THR A CA 1
ATOM 1586 C C . THR A 1 292 ? -54.490 -26.503 27.806 1.00 49.70 494 THR A C 1
ATOM 1587 O O . THR A 1 292 ? -54.921 -25.857 26.844 1.00 49.81 494 THR A O 1
ATOM 1591 N N . GLN A 1 293 ? -54.317 -25.952 29.009 1.00 48.08 495 GLN A N 1
ATOM 1592 C CA . GLN A 1 293 ? -54.604 -24.536 29.218 1.00 47.24 495 GLN A CA 1
ATOM 1593 C C . GLN A 1 293 ? -53.412 -23.669 28.834 1.00 46.83 495 GLN A C 1
ATOM 1594 O O . GLN A 1 293 ? -53.546 -22.453 28.664 1.00 47.25 495 GLN A O 1
ATOM 1600 N N . ASN A 1 294 ? -52.253 -24.293 28.677 1.00 45.68 496 ASN A N 1
ATOM 1601 C CA . ASN A 1 294 ? -51.030 -23.582 28.331 1.00 45.00 496 ASN A CA 1
ATOM 1602 C C . ASN A 1 294 ? -50.876 -23.353 26.838 1.00 45.54 496 ASN A C 1
ATOM 1603 O O . ASN A 1 294 ? -51.329 -24.148 26.027 1.00 45.47 496 ASN A O 1
ATOM 1608 N N . ASN A 1 295 ? -50.217 -22.259 26.488 1.00 40.24 497 ASN A N 1
ATOM 1609 C CA . ASN A 1 295 ? -49.983 -21.914 25.099 1.00 41.00 497 ASN A CA 1
ATOM 1610 C C . ASN A 1 295 ? -49.083 -22.949 24.447 1.00 41.88 497 ASN A C 1
ATOM 1611 O O . ASN A 1 295 ? -48.171 -23.464 25.078 1.00 41.62 497 ASN A O 1
ATOM 1616 N N . ASN A 1 296 ? -49.320 -23.244 23.175 1.00 39.39 498 ASN A N 1
ATOM 1617 C CA . ASN A 1 296 ? -48.507 -24.223 22.461 1.00 40.54 498 ASN A CA 1
ATOM 1618 C C . ASN A 1 296 ? -47.230 -23.610 21.873 1.00 41.25 498 ASN A C 1
ATOM 1619 O O . ASN A 1 296 ? -47.055 -23.550 20.660 1.00 41.81 498 ASN A O 1
ATOM 1624 N N . SER A 1 297 ? -46.335 -23.174 22.750 1.00 38.12 499 SER A N 1
ATOM 1625 C CA . SER A 1 297 ? -45.068 -22.569 22.374 1.00 39.00 499 SER A CA 1
ATOM 1626 C C . SER A 1 297 ? -44.115 -22.726 23.544 1.00 39.15 499 SER A C 1
ATOM 1627 O O . SER A 1 297 ? -44.548 -22.938 24.674 1.00 38.83 499 SER A O 1
ATOM 1630 N N . GLU A 1 298 ? -42.819 -22.600 23.296 1.00 39.38 500 GLU A N 1
ATOM 1631 C CA . GLU A 1 298 ? -41.866 -22.744 24.383 1.00 39.89 500 GLU A CA 1
ATOM 1632 C C . GLU A 1 298 ? -41.654 -21.389 25.024 1.00 39.12 500 GLU A C 1
ATOM 1633 O O . GLU A 1 298 ? -41.107 -20.482 24.409 1.00 39.53 500 GLU A O 1
ATOM 1639 N N . PHE A 1 299 ? -42.130 -21.247 26.253 1.00 36.44 501 PHE A N 1
ATOM 1640 C CA . PHE A 1 299 ? -41.991 -19.995 26.984 1.00 35.37 501 PHE A CA 1
ATOM 1641 C C . PHE A 1 299 ? -41.253 -20.106 28.316 1.00 34.91 501 PHE A C 1
ATOM 1642 O O . PHE A 1 299 ? -41.313 -19.178 29.114 1.00 35.13 501 PHE A O 1
ATOM 1650 N N . ALA A 1 300 ? -40.593 -21.237 28.565 1.00 35.57 502 ALA A N 1
ATOM 1651 C CA . ALA A 1 300 ? -39.853 -21.451 29.815 1.00 34.62 502 ALA A CA 1
ATOM 1652 C C . ALA A 1 300 ? -38.886 -20.299 30.055 1.00 34.43 502 ALA A C 1
ATOM 1653 O O . ALA A 1 300 ? -39.001 -19.577 31.041 1.00 34.35 502 ALA A O 1
ATOM 1655 N N . TRP A 1 301 ? -37.911 -20.153 29.168 1.00 32.81 503 TRP A N 1
ATOM 1656 C CA . TRP A 1 301 ? -36.992 -19.018 29.233 1.00 33.35 503 TRP A CA 1
ATOM 1657 C C . TRP A 1 301 ? -37.561 -17.764 28.579 1.00 33.03 503 TRP A C 1
ATOM 1658 O O . TRP A 1 301 ? -37.438 -16.679 29.173 1.00 33.01 503 TRP A O 1
ATOM 1669 N N . PRO A 1 302 ? -38.172 -17.815 27.387 1.00 33.08 504 PRO A N 1
ATOM 1670 C CA . PRO A 1 302 ? -38.605 -16.562 26.745 1.00 32.81 504 PRO A CA 1
ATOM 1671 C C . PRO A 1 302 ? -39.669 -15.787 27.506 1.00 33.25 504 PRO A C 1
ATOM 1672 O O . PRO A 1 302 ? -39.681 -14.553 27.433 1.00 34.82 504 PRO A O 1
ATOM 1676 N N . GLY A 1 303 ? -40.565 -16.454 28.223 1.00 33.30 505 GLY A N 1
ATOM 1677 C CA . GLY A 1 303 ? -41.641 -15.741 28.884 1.00 33.60 505 GLY A CA 1
ATOM 1678 C C . GLY A 1 303 ? -41.427 -15.524 30.366 1.00 33.24 505 GLY A C 1
ATOM 1679 O O . GLY A 1 303 ? -42.365 -15.186 31.091 1.00 34.17 505 GLY A O 1
ATOM 1680 N N . ALA A 1 304 ? -40.190 -15.683 30.820 1.00 34.14 506 ALA A N 1
ATOM 1681 C CA . ALA A 1 304 ? -39.859 -15.671 32.236 1.00 32.91 506 ALA A CA 1
ATOM 1682 C C . ALA A 1 304 ? -39.433 -14.285 32.702 1.00 32.24 506 ALA A C 1
ATOM 1683 O O . ALA A 1 304 ? -38.833 -13.512 31.954 1.00 33.09 506 ALA A O 1
ATOM 1685 N N . SER A 1 305 ? -39.775 -13.973 33.950 1.00 32.79 507 SER A N 1
ATOM 1686 C CA . SER A 1 305 ? -39.317 -12.748 34.587 1.00 31.63 507 SER A CA 1
ATOM 1687 C C . SER A 1 305 ? -37.842 -12.865 34.946 1.00 30.58 507 SER A C 1
ATOM 1688 O O . SER A 1 305 ? -37.401 -13.880 35.492 1.00 30.08 507 SER A O 1
ATOM 1691 N N . SER A 1 306 ? -37.078 -11.820 34.645 1.00 28.89 508 SER A N 1
ATOM 1692 C CA . SER A 1 306 ? -35.636 -11.869 34.828 1.00 27.95 508 SER A CA 1
ATOM 1693 C C . SER A 1 306 ? -35.137 -10.534 35.353 1.00 27.14 508 SER A C 1
ATOM 1694 O O . SER A 1 306 ? -35.870 -9.544 35.387 1.00 27.67 508 SER A O 1
ATOM 1697 N N . TRP A 1 307 ? -33.879 -10.526 35.782 1.00 26.38 509 TRP A N 1
ATOM 1698 C CA . TRP A 1 307 ? -33.154 -9.296 36.056 1.00 25.82 509 TRP A CA 1
ATOM 1699 C C . TRP A 1 307 ? -31.764 -9.373 35.444 1.00 25.40 509 TRP A C 1
ATOM 1700 O O . TRP A 1 307 ? -31.095 -10.406 35.502 1.00 23.79 509 TRP A O 1
ATOM 1711 N N . ALA A 1 308 ? -31.344 -8.265 34.842 1.00 23.02 510 ALA A N 1
ATOM 1712 C CA . ALA A 1 308 ? -30.079 -8.179 34.129 1.00 23.37 510 ALA A CA 1
ATOM 1713 C C . ALA A 1 308 ? -29.021 -7.544 35.015 1.00 24.35 510 ALA A C 1
ATOM 1714 O O . ALA A 1 308 ? -29.253 -6.498 35.625 1.00 25.58 510 ALA A O 1
ATOM 1716 N N . LEU A 1 309 ? -27.860 -8.188 35.086 1.00 22.41 511 LEU A N 1
ATOM 1717 C CA . LEU A 1 309 ? -26.734 -7.687 35.862 1.00 22.99 511 LEU A CA 1
ATOM 1718 C C . LEU A 1 309 ? -25.482 -7.790 35.009 1.00 24.16 511 LEU A C 1
ATOM 1719 O O . LEU A 1 309 ? -25.039 -8.899 34.697 1.00 23.97 511 LEU A O 1
ATOM 1724 N N . ASN A 1 310 ? -24.902 -6.644 34.658 1.00 22.82 512 ASN A N 1
ATOM 1725 C CA . ASN A 1 310 ? -23.696 -6.583 33.830 1.00 24.65 512 ASN A CA 1
ATOM 1726 C C . ASN A 1 310 ? -23.846 -7.403 32.550 1.00 25.30 512 ASN A C 1
ATOM 1727 O O . ASN A 1 310 ? -23.023 -8.263 32.235 1.00 25.81 512 ASN A O 1
ATOM 1732 N N . GLY A 1 311 ? -24.914 -7.141 31.805 1.00 25.15 513 GLY A N 1
ATOM 1733 C CA . GLY A 1 311 ? -25.123 -7.771 30.523 1.00 25.13 513 GLY A CA 1
ATOM 1734 C C . GLY A 1 311 ? -25.546 -9.222 30.564 1.00 25.97 513 GLY A C 1
ATOM 1735 O O . GLY A 1 311 ? -25.760 -9.813 29.500 1.00 27.27 513 GLY A O 1
ATOM 1736 N N . ARG A 1 312 ? -25.663 -9.820 31.743 1.00 26.47 514 ARG A N 1
ATOM 1737 C CA . ARG A 1 312 ? -26.163 -11.177 31.887 1.00 26.86 514 ARG A CA 1
ATOM 1738 C C . ARG A 1 312 ? -27.576 -11.156 32.450 1.00 26.61 514 ARG A C 1
ATOM 1739 O O . ARG A 1 312 ? -27.903 -10.353 33.324 1.00 27.13 514 ARG A O 1
ATOM 1747 N N . ASN A 1 313 ? -28.407 -12.057 31.941 1.00 26.97 515 ASN A N 1
ATOM 1748 C CA . ASN A 1 313 ? -29.793 -12.175 32.364 1.00 26.18 515 ASN A CA 1
ATOM 1749 C C . ASN A 1 313 ? -29.942 -13.336 33.333 1.00 24.77 515 ASN A C 1
ATOM 1750 O O . ASN A 1 313 ? -29.744 -14.495 32.957 1.00 24.97 515 ASN A O 1
ATOM 1755 N N . SER A 1 314 ? -30.287 -13.023 34.574 1.00 26.25 516 SER A N 1
ATOM 1756 C CA . SER A 1 314 ? -30.584 -14.025 35.584 1.00 25.28 516 SER A CA 1
ATOM 1757 C C . SER A 1 314 ? -32.091 -14.168 35.703 1.00 24.94 516 SER A C 1
ATOM 1758 O O . SER A 1 314 ? -32.810 -13.167 35.755 1.00 24.60 516 SER A O 1
ATOM 1761 N N . LEU A 1 315 ? -32.561 -15.409 35.721 1.00 26.91 517 LEU A N 1
ATOM 1762 C CA . LEU A 1 315 ? -33.959 -15.672 36.018 1.00 27.22 517 LEU A CA 1
ATOM 1763 C C . LEU A 1 315 ? -34.306 -15.102 37.385 1.00 27.65 517 LEU A C 1
ATOM 1764 O O . LEU A 1 315 ? -33.469 -15.074 38.290 1.00 28.50 517 LEU A O 1
ATOM 1769 N N . MET A 1 316 ? -35.547 -14.654 37.549 1.00 30.40 518 MET A N 1
ATOM 1770 C CA . MET A 1 316 ? -35.991 -14.194 38.860 1.00 30.31 518 MET A CA 1
ATOM 1771 C C . MET A 1 316 ? -36.553 -15.414 39.566 1.00 30.11 518 MET A C 1
ATOM 1772 O O . MET A 1 316 ? -37.678 -15.837 39.306 1.00 29.93 518 MET A O 1
ATOM 1777 N N . ASN A 1 317 ? -35.768 -15.965 40.482 1.00 33.82 519 ASN A N 1
ATOM 1778 C CA . ASN A 1 317 ? -36.144 -17.179 41.174 1.00 33.23 519 ASN A CA 1
ATOM 1779 C C . ASN A 1 317 ? -35.665 -17.089 42.616 1.00 33.01 519 ASN A C 1
ATOM 1780 O O . ASN A 1 317 ? -34.528 -16.697 42.862 1.00 33.79 519 ASN A O 1
ATOM 1785 N N . PRO A 1 318 ? -36.522 -17.446 43.580 1.00 35.36 520 PRO A N 1
ATOM 1786 C CA . PRO A 1 318 ? -37.968 -17.596 43.429 1.00 35.17 520 PRO A CA 1
ATOM 1787 C C . PRO A 1 318 ? -38.633 -16.240 43.233 1.00 35.71 520 PRO A C 1
ATOM 1788 O O . PRO A 1 318 ? -39.787 -16.161 42.826 1.00 35.47 520 PRO A O 1
ATOM 1792 N N . GLY A 1 319 ? -37.899 -15.178 43.549 1.00 35.90 521 GLY A N 1
ATOM 1793 C CA . GLY A 1 319 ? -38.388 -13.832 43.387 1.00 36.92 521 GLY A CA 1
ATOM 1794 C C . GLY A 1 319 ? -38.915 -13.264 44.686 1.00 37.74 521 GLY A C 1
ATOM 1795 O O . GLY A 1 319 ? -38.795 -13.878 45.751 1.00 38.23 521 GLY A O 1
ATOM 1796 N N . PRO A 1 320 ? -39.503 -12.071 44.627 1.00 39.88 522 PRO A N 1
ATOM 1797 C CA . PRO A 1 320 ? -40.122 -11.498 45.825 1.00 39.61 522 PRO A CA 1
ATOM 1798 C C . PRO A 1 320 ? -41.225 -12.402 46.351 1.00 39.32 522 PRO A C 1
ATOM 1799 O O . PRO A 1 320 ? -41.783 -13.225 45.624 1.00 40.40 522 PRO A O 1
ATOM 1803 N N . ALA A 1 321 ? -41.537 -12.244 47.633 1.00 39.67 523 ALA A N 1
ATOM 1804 C CA . ALA A 1 321 ? -42.529 -13.098 48.270 1.00 39.47 523 ALA A CA 1
ATOM 1805 C C . ALA A 1 321 ? -43.921 -12.632 47.871 1.00 39.58 523 ALA A C 1
ATOM 1806 O O . ALA A 1 321 ? -44.319 -11.505 48.179 1.00 39.27 523 ALA A O 1
ATOM 1808 N N . MET A 1 322 ? -44.659 -13.506 47.196 1.00 38.87 524 MET A N 1
ATOM 1809 C CA . MET A 1 322 ? -45.991 -13.208 46.701 1.00 39.70 524 MET A CA 1
ATOM 1810 C C . MET A 1 322 ? -46.826 -14.476 46.741 1.00 40.12 524 MET A C 1
ATOM 1811 O O . MET A 1 322 ? -46.301 -15.586 46.627 1.00 41.71 524 MET A O 1
ATOM 1816 N N . ALA A 1 323 ? -48.133 -14.299 46.908 1.00 43.36 525 ALA A N 1
ATOM 1817 C CA . ALA A 1 323 ? -49.044 -15.433 46.888 1.00 44.36 525 ALA A CA 1
ATOM 1818 C C . ALA A 1 323 ? -48.985 -16.131 45.537 1.00 45.73 525 ALA A C 1
ATOM 1819 O O . ALA A 1 323 ? -48.889 -15.487 44.490 1.00 46.19 525 ALA A O 1
ATOM 1821 N N . SER A 1 324 ? -49.035 -17.463 45.564 1.00 46.57 526 SER A N 1
ATOM 1822 C CA . SER A 1 324 ? -48.906 -18.229 44.329 1.00 48.36 526 SER A CA 1
ATOM 1823 C C . SER A 1 324 ? -50.077 -17.992 43.389 1.00 49.53 526 SER A C 1
ATOM 1824 O O . SER A 1 324 ? -49.883 -17.893 42.172 1.00 49.68 526 SER A O 1
ATOM 1827 N N . HIS A 1 325 ? -51.289 -17.901 43.925 1.00 52.42 527 HIS A N 1
ATOM 1828 C CA . HIS A 1 325 ? -52.480 -17.823 43.096 1.00 54.90 527 HIS A CA 1
ATOM 1829 C C . HIS A 1 325 ? -53.613 -17.200 43.896 1.00 56.44 527 HIS A C 1
ATOM 1830 O O . HIS A 1 325 ? -53.572 -17.143 45.126 1.00 56.46 527 HIS A O 1
ATOM 1837 N N . LYS A 1 326 ? -54.625 -16.732 43.172 1.00 58.19 528 LYS A N 1
ATOM 1838 C CA . LYS A 1 326 ? -55.817 -16.187 43.798 1.00 60.95 528 LYS A CA 1
ATOM 1839 C C . LYS A 1 326 ? -56.588 -17.284 44.526 1.00 62.95 528 LYS A C 1
ATOM 1840 O O . LYS A 1 326 ? -56.417 -18.478 44.267 1.00 62.47 528 LYS A O 1
ATOM 1846 N N . GLU A 1 327 ? -57.434 -16.861 45.461 1.00 64.34 529 GLU A N 1
ATOM 1847 C CA . GLU A 1 327 ? -58.306 -17.802 46.149 1.00 68.06 529 GLU A CA 1
ATOM 1848 C C . GLU A 1 327 ? -59.183 -18.538 45.147 1.00 68.77 529 GLU A C 1
ATOM 1849 O O . GLU A 1 327 ? -59.861 -17.923 44.318 1.00 68.81 529 GLU A O 1
ATOM 1855 N N . GLY A 1 328 ? -59.154 -19.867 45.214 1.00 67.08 530 GLY A N 1
ATOM 1856 C CA . GLY A 1 328 ? -60.002 -20.690 44.384 1.00 67.81 530 GLY A CA 1
ATOM 1857 C C . GLY A 1 328 ? -59.341 -21.318 43.181 1.00 68.30 530 GLY A C 1
ATOM 1858 O O . GLY A 1 328 ? -59.863 -22.312 42.661 1.00 69.26 530 GLY A O 1
ATOM 1859 N N . GLU A 1 329 ? -58.223 -20.783 42.709 1.00 66.82 531 GLU A N 1
ATOM 1860 C CA . GLU A 1 329 ? -57.503 -21.355 41.575 1.00 66.34 531 GLU A CA 1
ATOM 1861 C C . GLU A 1 329 ? -56.236 -22.004 42.116 1.00 64.64 531 GLU A C 1
ATOM 1862 O O . GLU A 1 329 ? -55.275 -21.310 42.450 1.00 64.62 531 GLU A O 1
ATOM 1868 N N . ASP A 1 330 ? -56.229 -23.332 42.191 1.00 63.83 532 ASP A N 1
ATOM 1869 C CA . ASP A 1 330 ? -55.055 -24.080 42.621 1.00 62.18 532 ASP A CA 1
ATOM 1870 C C . ASP A 1 330 ? -54.268 -24.670 41.462 1.00 58.99 532 ASP A C 1
ATOM 1871 O O . ASP A 1 330 ? -53.213 -25.270 41.688 1.00 57.97 532 ASP A O 1
ATOM 1876 N N . ARG A 1 331 ? -54.749 -24.515 40.232 1.00 59.52 533 ARG A N 1
ATOM 1877 C CA . ARG A 1 331 ? -54.091 -25.120 39.086 1.00 55.90 533 ARG A CA 1
ATOM 1878 C C . ARG A 1 331 ? -53.054 -24.207 38.450 1.00 54.55 533 ARG A C 1
ATOM 1879 O O . ARG A 1 331 ? -52.472 -24.578 37.427 1.00 53.77 533 ARG A O 1
ATOM 1887 N N . PHE A 1 332 ? -52.812 -23.035 39.025 1.00 53.26 534 PHE A N 1
ATOM 1888 C CA . PHE A 1 332 ? -51.840 -22.092 38.499 1.00 50.78 534 PHE A CA 1
ATOM 1889 C C . PHE A 1 332 ? -50.718 -21.867 39.501 1.00 49.80 534 PHE A C 1
ATOM 1890 O O . PHE A 1 332 ? -50.948 -21.749 40.707 1.00 50.80 534 PHE A O 1
ATOM 1898 N N . PHE A 1 333 ? -49.505 -21.754 38.978 1.00 45.93 535 PHE A N 1
ATOM 1899 C CA . PHE A 1 333 ? -48.326 -21.483 39.783 1.00 44.05 535 PHE A CA 1
ATOM 1900 C C . PHE A 1 333 ? -47.429 -20.561 38.969 1.00 43.07 535 PHE A C 1
ATOM 1901 O O . PHE A 1 333 ? -47.372 -20.674 37.749 1.00 42.58 535 PHE A O 1
ATOM 1909 N N . PRO A 1 334 ? -46.737 -19.635 39.638 1.00 40.25 536 PRO A N 1
ATOM 1910 C CA . PRO A 1 334 ? -45.851 -18.699 38.939 1.00 39.85 536 PRO A CA 1
ATOM 1911 C C . PRO A 1 334 ? -44.730 -19.465 38.267 1.00 39.62 536 PRO A C 1
ATOM 1912 O O . PRO A 1 334 ? -44.215 -20.404 38.855 1.00 39.41 536 PRO A O 1
ATOM 1916 N N . LEU A 1 335 ? -44.318 -19.050 37.077 1.00 37.57 537 LEU A N 1
ATOM 1917 C CA . LEU A 1 335 ? -43.297 -19.798 36.363 1.00 37.97 537 LEU A CA 1
ATOM 1918 C C . LEU A 1 335 ? -41.983 -19.897 37.135 1.00 38.93 537 LEU A C 1
ATOM 1919 O O . LEU A 1 335 ? -41.394 -20.972 37.213 1.00 39.22 537 LEU A O 1
ATOM 1924 N N . SER A 1 336 ? -41.529 -18.795 37.716 1.00 33.66 538 SER A N 1
ATOM 1925 C CA . SER A 1 336 ? -40.300 -18.816 38.500 1.00 35.08 538 SER A CA 1
ATOM 1926 C C . SER A 1 336 ? -40.566 -18.464 39.960 1.00 35.31 538 SER A C 1
ATOM 1927 O O . SER A 1 336 ? -39.647 -18.342 40.759 1.00 35.69 538 SER A O 1
ATOM 1930 N N . GLY A 1 337 ? -41.840 -18.294 40.287 1.00 34.76 539 GLY A N 1
ATOM 1931 C CA . GLY A 1 337 ? -42.287 -17.912 41.613 1.00 35.90 539 GLY A CA 1
ATOM 1932 C C . GLY A 1 337 ? -42.105 -18.778 42.845 1.00 36.49 539 GLY A C 1
ATOM 1933 O O . GLY A 1 337 ? -41.820 -18.257 43.916 1.00 38.85 539 GLY A O 1
ATOM 1934 N N . SER A 1 338 ? -42.271 -20.088 42.714 1.00 39.01 540 SER A N 1
ATOM 1935 C CA . SER A 1 338 ? -42.208 -20.964 43.881 1.00 39.04 540 SER A CA 1
ATOM 1936 C C . SER A 1 338 ? -41.093 -21.989 43.889 1.00 37.81 540 SER A C 1
ATOM 1937 O O . SER A 1 338 ? -40.559 -22.358 42.850 1.00 37.79 540 SER A O 1
ATOM 1940 N N . LEU A 1 339 ? -40.736 -22.429 45.089 1.00 41.23 541 LEU A N 1
ATOM 1941 C CA . LEU A 1 339 ? -39.718 -23.447 45.255 1.00 40.04 541 LEU A CA 1
ATOM 1942 C C . LEU A 1 339 ? -40.275 -24.776 44.776 1.00 39.82 541 LEU A C 1
ATOM 1943 O O . LEU A 1 339 ? -41.421 -25.120 45.050 1.00 40.31 541 LEU A O 1
ATOM 1948 N N . ILE A 1 340 ? -39.449 -25.514 44.053 1.00 39.25 542 ILE A N 1
ATOM 1949 C CA . ILE A 1 340 ? -39.816 -26.814 43.511 1.00 39.64 542 ILE A CA 1
ATOM 1950 C C . ILE A 1 340 ? -38.824 -27.837 44.041 1.00 39.10 542 ILE A C 1
ATOM 1951 O O . ILE A 1 340 ? -37.614 -27.696 43.834 1.00 38.10 542 ILE A O 1
ATOM 1956 N N . PHE A 1 341 ? -39.331 -28.855 44.729 1.00 42.02 543 PHE A N 1
ATOM 1957 C CA . PHE A 1 341 ? -38.521 -29.938 45.268 1.00 41.89 543 PHE A CA 1
ATOM 1958 C C . PHE A 1 341 ? -38.765 -31.200 44.456 1.00 41.30 543 PHE A C 1
ATOM 1959 O O . PHE A 1 341 ? -39.887 -31.443 44.005 1.00 40.13 543 PHE A O 1
ATOM 1967 N N . GLY A 1 342 ? -37.716 -31.992 44.265 1.00 44.11 544 GLY A N 1
ATOM 1968 C CA . GLY A 1 342 ? -37.882 -33.282 43.628 1.00 44.16 544 GLY A CA 1
ATOM 1969 C C . GLY A 1 342 ? -38.198 -34.378 44.627 1.00 44.36 544 GLY A C 1
ATOM 1970 O O . GLY A 1 342 ? -37.747 -34.367 45.771 1.00 44.90 544 GLY A O 1
ATOM 1971 N N . LYS A 1 343 ? -38.992 -35.340 44.174 1.00 47.55 545 LYS A N 1
ATOM 1972 C CA . LYS A 1 343 ? -39.310 -36.523 44.954 1.00 47.12 545 LYS A CA 1
ATOM 1973 C C . LYS A 1 343 ? -38.139 -37.501 44.940 1.00 47.72 545 LYS A C 1
ATOM 1974 O O . LYS A 1 343 ? -37.224 -37.406 44.119 1.00 46.85 545 LYS A O 1
ATOM 1980 N N . GLN A 1 344 ? -38.160 -38.433 45.890 1.00 49.32 546 GLN A N 1
ATOM 1981 C CA . GLN A 1 344 ? -37.110 -39.439 45.987 1.00 50.50 546 GLN A CA 1
ATOM 1982 C C . GLN A 1 344 ? -36.974 -40.204 44.677 1.00 50.53 546 GLN A C 1
ATOM 1983 O O . GLN A 1 344 ? -37.953 -40.731 44.145 1.00 49.97 546 GLN A O 1
ATOM 1989 N N . GLY A 1 345 ? -35.751 -40.253 44.155 1.00 48.54 547 GLY A N 1
ATOM 1990 C CA . GLY A 1 345 ? -35.471 -40.940 42.913 1.00 48.69 547 GLY A CA 1
ATOM 1991 C C . GLY A 1 345 ? -35.696 -40.130 41.657 1.00 49.06 547 GLY A C 1
ATOM 1992 O O . GLY A 1 345 ? -35.464 -40.650 40.559 1.00 49.65 547 GLY A O 1
ATOM 1993 N N . THR A 1 346 ? -36.135 -38.881 41.779 1.00 45.63 548 THR A N 1
ATOM 1994 C CA . THR A 1 346 ? -36.403 -38.051 40.613 1.00 45.29 548 THR A CA 1
ATOM 1995 C C . THR A 1 346 ? -35.121 -37.779 39.834 1.00 46.15 548 THR A C 1
ATOM 1996 O O . THR A 1 346 ? -34.076 -37.469 40.413 1.00 44.62 548 THR A O 1
ATOM 2000 N N . GLY A 1 347 ? -35.213 -37.891 38.511 1.00 41.52 549 GLY A N 1
ATOM 2001 C CA . GLY A 1 347 ? -34.039 -37.741 37.676 1.00 42.96 549 GLY A CA 1
ATOM 2002 C C . GLY A 1 347 ? -33.499 -36.324 37.674 1.00 44.51 549 GLY A C 1
ATOM 2003 O O . GLY A 1 347 ? -34.059 -35.410 38.277 1.00 43.22 549 GLY A O 1
ATOM 2004 N N . ARG A 1 348 ? -32.376 -36.149 36.976 1.00 41.36 550 ARG A N 1
ATOM 2005 C CA . ARG A 1 348 ? -31.691 -34.862 36.984 1.00 44.25 550 ARG A CA 1
ATOM 2006 C C . ARG A 1 348 ? -32.345 -33.864 36.034 1.00 44.80 550 ARG A C 1
ATOM 2007 O O . ARG A 1 348 ? -32.589 -32.712 36.409 1.00 44.35 550 ARG A O 1
ATOM 2015 N N . ASP A 1 349 ? -32.646 -34.280 34.806 1.00 45.35 551 ASP A N 1
ATOM 2016 C CA . ASP A 1 349 ? -33.085 -33.363 33.763 1.00 46.73 551 ASP A CA 1
ATOM 2017 C C . ASP A 1 349 ? -34.410 -33.801 33.155 1.00 45.48 551 ASP A C 1
ATOM 2018 O O . ASP A 1 349 ? -34.613 -34.984 32.865 1.00 45.70 551 ASP A O 1
ATOM 2023 N N . ASN A 1 350 ? -35.301 -32.827 32.951 1.00 45.00 552 ASN A N 1
ATOM 2024 C CA . ASN A 1 350 ? -36.541 -33.011 32.191 1.00 43.21 552 ASN A CA 1
ATOM 2025 C C . ASN A 1 350 ? -37.436 -34.085 32.802 1.00 41.20 552 ASN A C 1
ATOM 2026 O O . ASN A 1 350 ? -37.903 -34.992 32.113 1.00 40.55 552 ASN A O 1
ATOM 2031 N N . VAL A 1 351 ? -37.670 -33.991 34.109 1.00 44.78 553 VAL A N 1
ATOM 2032 C CA . VAL A 1 351 ? -38.582 -34.926 34.751 1.00 43.75 553 VAL A CA 1
ATOM 2033 C C . VAL A 1 351 ? -40.027 -34.468 34.566 1.00 44.17 553 VAL A C 1
ATOM 2034 O O . VAL A 1 351 ? -40.324 -33.283 34.385 1.00 43.50 553 VAL A O 1
ATOM 2038 N N . ASP A 1 352 ? -40.939 -35.436 34.609 1.00 47.08 554 ASP A N 1
ATOM 2039 C CA . ASP A 1 352 ? -42.359 -35.146 34.498 1.00 49.33 554 ASP A CA 1
ATOM 2040 C C . ASP A 1 352 ? -42.866 -34.438 35.750 1.00 48.10 554 ASP A C 1
ATOM 2041 O O . ASP A 1 352 ? -42.242 -34.469 36.813 1.00 48.52 554 ASP A O 1
ATOM 2046 N N . ALA A 1 353 ? -44.024 -33.789 35.605 1.00 48.50 555 ALA A N 1
ATOM 2047 C CA . ALA A 1 353 ? -44.526 -32.905 36.651 1.00 47.52 555 ALA A CA 1
ATOM 2048 C C . ALA A 1 353 ? -44.849 -33.663 37.932 1.00 47.59 555 ALA A C 1
ATOM 2049 O O . ALA A 1 353 ? -44.888 -33.071 39.016 1.00 47.09 555 ALA A O 1
ATOM 2051 N N . ASP A 1 354 ? -45.089 -34.970 37.833 1.00 50.30 556 ASP A N 1
ATOM 2052 C CA . ASP A 1 354 ? -45.459 -35.732 39.021 1.00 50.85 556 ASP A CA 1
ATOM 2053 C C . ASP A 1 354 ? -44.234 -36.110 39.842 1.00 48.88 556 ASP A C 1
ATOM 2054 O O . ASP A 1 354 ? -44.362 -36.639 40.952 1.00 48.01 556 ASP A O 1
ATOM 2059 N N . LYS A 1 355 ? -43.036 -35.852 39.313 1.00 50.17 557 LYS A N 1
ATOM 2060 C CA . LYS A 1 355 ? -41.821 -36.171 40.056 1.00 48.07 557 LYS A CA 1
ATOM 2061 C C . LYS A 1 355 ? -41.390 -35.020 40.953 1.00 45.58 557 LYS A C 1
ATOM 2062 O O . LYS A 1 355 ? -40.491 -35.180 41.785 1.00 43.95 557 LYS A O 1
ATOM 2068 N N . VAL A 1 356 ? -42.005 -33.856 40.803 1.00 45.19 558 VAL A N 1
ATOM 2069 C CA . VAL A 1 356 ? -41.572 -32.689 41.563 1.00 44.38 558 VAL A CA 1
ATOM 2070 C C . VAL A 1 356 ? -42.676 -32.241 42.510 1.00 44.23 558 VAL A C 1
ATOM 2071 O O . VAL A 1 356 ? -43.868 -32.449 42.263 1.00 44.23 558 VAL A O 1
ATOM 2075 N N . MET A 1 357 ? -42.269 -31.623 43.614 1.00 42.10 559 MET A N 1
ATOM 2076 C CA . MET A 1 357 ? -43.186 -31.039 44.582 1.00 42.37 559 MET A CA 1
ATOM 2077 C C . MET A 1 357 ? -43.114 -29.525 44.463 1.00 42.21 559 MET A C 1
ATOM 2078 O O . MET A 1 357 ? -42.092 -28.920 44.804 1.00 41.66 559 MET A O 1
ATOM 2083 N N . ILE A 1 358 ? -44.194 -28.917 43.987 1.00 40.63 560 ILE A N 1
ATOM 2084 C CA . ILE A 1 358 ? -44.283 -27.470 43.833 1.00 40.58 560 ILE A CA 1
ATOM 2085 C C . ILE A 1 358 ? -44.984 -26.912 45.063 1.00 42.63 560 ILE A C 1
ATOM 2086 O O . ILE A 1 358 ? -46.173 -27.165 45.280 1.00 42.62 560 ILE A O 1
ATOM 2091 N N . THR A 1 359 ? -44.253 -26.149 45.868 1.00 43.01 561 THR A N 1
ATOM 2092 C CA . THR A 1 359 ? -44.845 -25.513 47.032 1.00 46.06 561 THR A CA 1
ATOM 2093 C C . THR A 1 359 ? -45.747 -24.360 46.608 1.00 49.41 561 THR A C 1
ATOM 2094 O O . THR A 1 359 ? -45.631 -23.814 45.508 1.00 48.88 561 THR A O 1
ATOM 2098 N N . ASN A 1 360 ? -46.657 -23.984 47.493 1.00 48.25 562 ASN A N 1
ATOM 2099 C CA . ASN A 1 360 ? -47.545 -22.873 47.209 1.00 52.44 562 ASN A CA 1
ATOM 2100 C C . ASN A 1 360 ? -47.428 -21.864 48.336 1.00 54.06 562 ASN A C 1
ATOM 2101 O O . ASN A 1 360 ? -47.225 -22.227 49.490 1.00 55.32 562 ASN A O 1
ATOM 2106 N N . GLU A 1 361 ? -47.580 -20.590 48.005 1.00 52.15 563 GLU A N 1
ATOM 2107 C CA . GLU A 1 361 ? -47.520 -19.538 49.011 1.00 54.16 563 GLU A CA 1
ATOM 2108 C C . GLU A 1 361 ? -48.904 -18.926 49.165 1.00 53.06 563 GLU A C 1
ATOM 2109 O O . GLU A 1 361 ? -49.066 -17.712 49.155 1.00 54.70 563 GLU A O 1
ATOM 2115 N N . GLU A 1 362 ? -49.900 -19.796 49.282 1.00 56.94 564 GLU A N 1
ATOM 2116 C CA . GLU A 1 362 ? -51.293 -19.403 49.445 1.00 55.51 564 GLU A CA 1
ATOM 2117 C C . GLU A 1 362 ? -51.559 -18.663 50.752 1.00 53.42 564 GLU A C 1
ATOM 2118 O O . GLU A 1 362 ? -52.417 -17.797 50.811 1.00 53.05 564 GLU A O 1
ATOM 2124 N N . GLU A 1 363 ? -50.822 -19.006 51.800 1.00 54.72 565 GLU A N 1
ATOM 2125 C CA . GLU A 1 363 ? -51.024 -18.402 53.115 1.00 53.01 565 GLU A CA 1
ATOM 2126 C C . GLU A 1 363 ? -50.812 -16.889 53.195 1.00 49.25 565 GLU A C 1
ATOM 2127 O O . GLU A 1 363 ? -51.440 -16.222 54.015 1.00 49.11 565 GLU A O 1
ATOM 2133 N N . ILE A 1 364 ? -49.940 -16.347 52.351 1.00 50.40 566 ILE A N 1
ATOM 2134 C CA . ILE A 1 364 ? -49.627 -14.918 52.390 1.00 45.53 566 ILE A CA 1
ATOM 2135 C C . ILE A 1 364 ? -50.524 -14.020 51.541 1.00 44.23 566 ILE A C 1
ATOM 2136 O O . ILE A 1 364 ? -50.199 -12.862 51.320 1.00 43.52 566 ILE A O 1
ATOM 2141 N N . LYS A 1 365 ? -51.651 -14.550 51.074 1.00 46.79 567 LYS A N 1
ATOM 2142 C CA . LYS A 1 365 ? -52.591 -13.777 50.263 1.00 45.96 567 LYS A CA 1
ATOM 2143 C C . LYS A 1 365 ? -53.116 -12.556 51.012 1.00 44.98 567 LYS A C 1
ATOM 2144 O O . LYS A 1 365 ? -53.296 -11.498 50.420 1.00 44.86 567 LYS A O 1
ATOM 2150 N N . THR A 1 366 ? -53.388 -12.712 52.301 1.00 43.64 568 THR A N 1
ATOM 2151 C CA . THR A 1 366 ? -53.888 -11.624 53.131 1.00 42.01 568 THR A CA 1
ATOM 2152 C C . THR A 1 366 ? -53.088 -10.319 53.034 1.00 41.73 568 THR A C 1
ATOM 2153 O O . THR A 1 366 ? -53.676 -9.252 52.912 1.00 41.31 568 THR A O 1
ATOM 2157 N N . THR A 1 367 ? -51.760 -10.388 53.104 1.00 39.73 569 THR A N 1
ATOM 2158 C CA . THR A 1 367 ? -50.965 -9.172 53.020 1.00 39.50 569 THR A CA 1
ATOM 2159 C C . THR A 1 367 ? -50.177 -9.013 51.726 1.00 38.89 569 THR A C 1
ATOM 2160 O O . THR A 1 367 ? -49.586 -7.951 51.519 1.00 38.99 569 THR A O 1
ATOM 2164 N N . ASN A 1 368 ? -50.164 -10.006 50.843 1.00 37.36 570 ASN A N 1
ATOM 2165 C CA . ASN A 1 368 ? -49.276 -9.897 49.697 1.00 37.32 570 ASN A CA 1
ATOM 2166 C C . ASN A 1 368 ? -50.044 -10.017 48.389 1.00 38.28 570 ASN A C 1
ATOM 2167 O O . ASN A 1 368 ? -51.075 -10.694 48.327 1.00 39.71 570 ASN A O 1
ATOM 2172 N N . PRO A 1 369 ? -49.568 -9.371 47.328 1.00 38.90 571 PRO A N 1
ATOM 2173 C CA . PRO A 1 369 ? -50.229 -9.512 46.030 1.00 39.00 571 PRO A CA 1
ATOM 2174 C C . PRO A 1 369 ? -49.980 -10.879 45.416 1.00 39.35 571 PRO A C 1
ATOM 2175 O O . PRO A 1 369 ? -49.013 -11.571 45.742 1.00 39.46 571 PRO A O 1
ATOM 2179 N N . VAL A 1 370 ? -50.885 -11.268 44.518 1.00 41.96 572 VAL A N 1
ATOM 2180 C CA . VAL A 1 370 ? -50.736 -12.522 43.793 1.00 41.34 572 VAL A CA 1
ATOM 2181 C C . VAL A 1 370 ? -49.593 -12.384 42.797 1.00 41.76 572 VAL A C 1
ATOM 2182 O O . VAL A 1 370 ? -49.468 -11.362 42.111 1.00 41.55 572 VAL A O 1
ATOM 2186 N N . ALA A 1 371 ? -48.750 -13.414 42.717 1.00 40.26 573 ALA A N 1
ATOM 2187 C CA . ALA A 1 371 ? -47.526 -13.319 41.927 1.00 40.33 573 ALA A CA 1
ATOM 2188 C C . ALA A 1 371 ? -47.828 -13.173 40.441 1.00 40.93 573 ALA A C 1
ATOM 2189 O O . ALA A 1 371 ? -47.104 -12.486 39.713 1.00 40.29 573 ALA A O 1
ATOM 2191 N N . THR A 1 372 ? -48.901 -13.808 39.974 1.00 39.61 574 THR A N 1
ATOM 2192 C CA . THR A 1 372 ? -49.186 -13.817 38.543 1.00 40.10 574 THR A CA 1
ATOM 2193 C C . THR A 1 372 ? -50.114 -12.676 38.153 1.00 40.99 574 THR A C 1
ATOM 2194 O O . THR A 1 372 ? -50.560 -12.598 37.004 1.00 42.19 574 THR A O 1
ATOM 2198 N N . GLU A 1 373 ? -50.430 -11.796 39.092 1.00 41.83 575 GLU A N 1
ATOM 2199 C CA . GLU A 1 373 ? -51.424 -10.769 38.840 1.00 43.36 575 GLU A CA 1
ATOM 2200 C C . GLU A 1 373 ? -50.801 -9.380 38.977 1.00 41.92 575 GLU A C 1
ATOM 2201 O O . GLU A 1 373 ? -49.834 -9.171 39.713 1.00 41.62 575 GLU A O 1
ATOM 2207 N N . SER A 1 374 ? -51.361 -8.427 38.236 1.00 40.04 576 SER A N 1
ATOM 2208 C CA . SER A 1 374 ? -50.904 -7.047 38.316 1.00 39.94 576 SER A CA 1
ATOM 2209 C C . SER A 1 374 ? -51.153 -6.476 39.705 1.00 39.30 576 SER A C 1
ATOM 2210 O O . SER A 1 374 ? -52.076 -6.884 40.415 1.00 40.12 576 SER A O 1
ATOM 2213 N N . TYR A 1 375 ? -50.317 -5.513 40.091 1.00 40.50 577 TYR A N 1
ATOM 2214 C CA . TYR A 1 375 ? -50.451 -4.924 41.418 1.00 39.25 577 TYR A CA 1
ATOM 2215 C C . TYR A 1 375 ? -51.691 -4.044 41.511 1.00 39.66 577 TYR A C 1
ATOM 2216 O O . TYR A 1 375 ? -52.318 -3.959 42.573 1.00 39.31 577 TYR A O 1
ATOM 2225 N N . GLY A 1 376 ? -52.058 -3.381 40.419 1.00 41.06 578 GLY A N 1
ATOM 2226 C CA . GLY A 1 376 ? -53.171 -2.453 40.455 1.00 40.68 578 GLY A CA 1
ATOM 2227 C C . GLY A 1 376 ? -53.184 -1.575 39.219 1.00 41.17 578 GLY A C 1
ATOM 2228 O O . GLY A 1 376 ? -52.655 -1.948 38.172 1.00 40.96 578 GLY A O 1
ATOM 2229 N N . GLN A 1 377 ? -53.808 -0.407 39.360 1.00 44.07 579 GLN A N 1
ATOM 2230 C CA . GLN A 1 377 ? -53.956 0.545 38.270 1.00 45.17 579 GLN A CA 1
ATOM 2231 C C . GLN A 1 377 ? -53.521 1.933 38.715 1.00 44.28 579 GLN A C 1
ATOM 2232 O O . GLN A 1 377 ? -53.576 2.269 39.900 1.00 44.20 579 GLN A O 1
ATOM 2238 N N . VAL A 1 378 ? -53.099 2.742 37.743 1.00 43.62 580 VAL A N 1
ATOM 2239 C CA . VAL A 1 378 ? -52.758 4.141 37.960 1.00 43.52 580 VAL A CA 1
ATOM 2240 C C . VAL A 1 378 ? -53.280 4.958 36.788 1.00 44.27 580 VAL A C 1
ATOM 2241 O O . VAL A 1 378 ? -53.370 4.480 35.656 1.00 44.00 580 VAL A O 1
ATOM 2245 N N . ALA A 1 379 ? -53.628 6.209 37.078 1.00 43.16 581 ALA A N 1
ATOM 2246 C CA . ALA A 1 379 ? -54.065 7.138 36.047 1.00 44.60 581 ALA A CA 1
ATOM 2247 C C . ALA A 1 379 ? -52.909 7.455 35.110 1.00 45.61 581 ALA A C 1
ATOM 2248 O O . ALA A 1 379 ? -51.796 7.745 35.558 1.00 45.25 581 ALA A O 1
ATOM 2250 N N . THR A 1 380 ? -53.159 7.362 33.808 1.00 44.97 582 THR A N 1
ATOM 2251 C CA . THR A 1 380 ? -52.134 7.621 32.808 1.00 45.63 582 THR A CA 1
ATOM 2252 C C . THR A 1 380 ? -52.212 9.009 32.183 1.00 46.89 582 THR A C 1
ATOM 2253 O O . THR A 1 380 ? -51.368 9.331 31.343 1.00 47.53 582 THR A O 1
ATOM 2257 N N . ASN A 1 381 ? -53.186 9.838 32.550 1.00 46.27 583 ASN A N 1
ATOM 2258 C CA . ASN A 1 381 ? -53.324 11.130 31.888 1.00 47.15 583 ASN A CA 1
ATOM 2259 C C . ASN A 1 381 ? -54.019 12.116 32.819 1.00 48.42 583 ASN A C 1
ATOM 2260 O O . ASN A 1 381 ? -54.376 11.789 33.954 1.00 48.66 583 ASN A O 1
ATOM 2265 N N . HIS A 1 382 ? -54.198 13.336 32.322 1.00 52.35 584 HIS A N 1
ATOM 2266 C CA . HIS A 1 382 ? -55.093 14.327 32.903 1.00 52.99 584 HIS A CA 1
ATOM 2267 C C . HIS A 1 382 ? -56.389 14.318 32.110 1.00 52.63 584 HIS A C 1
ATOM 2268 O O . HIS A 1 382 ? -56.383 14.600 30.907 1.00 52.83 584 HIS A O 1
ATOM 2275 N N . GLN A 1 383 ? -57.492 14.008 32.777 1.00 57.35 585 GLN A N 1
ATOM 2276 C CA . GLN A 1 383 ? -58.777 14.070 32.108 1.00 56.51 585 GLN A CA 1
ATOM 2277 C C . GLN A 1 383 ? -59.133 15.516 31.785 1.00 56.79 585 GLN A C 1
ATOM 2278 O O . GLN A 1 383 ? -58.590 16.466 32.354 1.00 56.57 585 GLN A O 1
ATOM 2284 N N . SER A 1 384 ? -60.059 15.670 30.853 1.00 58.30 586 SER A N 1
ATOM 2285 C CA . SER A 1 384 ? -60.627 16.965 30.503 1.00 58.90 586 SER A CA 1
ATOM 2286 C C . SER A 1 384 ? -61.909 16.687 29.734 1.00 59.39 586 SER A C 1
ATOM 2287 O O . SER A 1 384 ? -62.295 15.531 29.544 1.00 58.77 586 SER A O 1
ATOM 2290 N N . ALA A 1 385 ? -62.569 17.755 29.289 1.00 57.56 587 ALA A N 1
ATOM 2291 C CA . ALA A 1 385 ? -63.795 17.581 28.521 1.00 58.74 587 ALA A CA 1
ATOM 2292 C C . ALA A 1 385 ? -63.554 16.767 27.258 1.00 60.18 587 ALA A C 1
ATOM 2293 O O . ALA A 1 385 ? -64.421 15.987 26.848 1.00 60.26 587 ALA A O 1
ATOM 2295 N N . GLN A 1 386 ? -62.393 16.934 26.625 1.00 60.57 588 GLN A N 1
ATOM 2296 C CA . GLN A 1 386 ? -62.053 16.201 25.413 1.00 62.67 588 GLN A CA 1
ATOM 2297 C C . GLN A 1 386 ? -61.342 14.878 25.671 1.00 62.66 588 GLN A C 1
ATOM 2298 O O . GLN A 1 386 ? -61.255 14.058 24.752 1.00 63.83 588 GLN A O 1
ATOM 2304 N N . ALA A 1 387 ? -60.841 14.641 26.881 1.00 62.69 589 ALA A N 1
ATOM 2305 C CA . ALA A 1 387 ? -59.982 13.492 27.145 1.00 60.84 589 ALA A CA 1
ATOM 2306 C C . ALA A 1 387 ? -60.589 12.640 28.247 1.00 59.81 589 ALA A C 1
ATOM 2307 O O . ALA A 1 387 ? -60.858 13.140 29.343 1.00 60.22 589 ALA A O 1
ATOM 2309 N N . GLN A 1 388 ? -60.786 11.358 27.963 1.00 57.59 590 GLN A N 1
ATOM 2310 C CA . GLN A 1 388 ? -61.337 10.440 28.945 1.00 57.52 590 GLN A CA 1
ATOM 2311 C C . GLN A 1 388 ? -60.272 10.023 29.949 1.00 56.44 590 GLN A C 1
ATOM 2312 O O . GLN A 1 388 ? -59.080 9.965 29.636 1.00 55.90 590 GLN A O 1
ATOM 2318 N N . ALA A 1 389 ? -60.713 9.741 31.170 1.00 54.16 591 ALA A N 1
ATOM 2319 C CA . ALA A 1 389 ? -59.808 9.210 32.175 1.00 53.92 591 ALA A CA 1
ATOM 2320 C C . ALA A 1 389 ? -59.287 7.846 31.741 1.00 53.74 591 ALA A C 1
ATOM 2321 O O . ALA A 1 389 ? -60.059 6.932 31.443 1.00 53.39 591 ALA A O 1
ATOM 2323 N N . GLN A 1 390 ? -57.965 7.712 31.710 1.00 51.74 592 GLN A N 1
ATOM 2324 C CA . GLN A 1 390 ? -57.319 6.492 31.257 1.00 52.24 592 GLN A CA 1
ATOM 2325 C C . GLN A 1 390 ? -56.456 5.929 32.374 1.00 52.04 592 GLN A C 1
ATOM 2326 O O . GLN A 1 390 ? -55.924 6.670 33.204 1.00 51.46 592 GLN A O 1
ATOM 2332 N N . THR A 1 391 ? -56.327 4.607 32.389 1.00 49.43 593 THR A N 1
ATOM 2333 C CA . THR A 1 391 ? -55.556 3.927 33.415 1.00 49.71 593 THR A CA 1
ATOM 2334 C C . THR A 1 391 ? -54.600 2.945 32.759 1.00 48.18 593 THR A C 1
ATOM 2335 O O . THR A 1 391 ? -54.718 2.620 31.576 1.00 48.29 593 THR A O 1
ATOM 2339 N N . GLY A 1 392 ? -53.652 2.470 33.553 1.00 44.95 594 GLY A N 1
ATOM 2340 C CA . GLY A 1 392 ? -52.695 1.488 33.091 1.00 43.03 594 GLY A CA 1
ATOM 2341 C C . GLY A 1 392 ? -52.282 0.588 34.233 1.00 41.99 594 GLY A C 1
ATOM 2342 O O . GLY A 1 392 ? -52.393 0.943 35.405 1.00 42.08 594 GLY A O 1
ATOM 2343 N N . TRP A 1 393 ? -51.798 -0.594 33.872 1.00 39.75 595 TRP A N 1
ATOM 2344 C CA . TRP A 1 393 ? -51.565 -1.629 34.866 1.00 39.07 595 TRP A CA 1
ATOM 2345 C C . TRP A 1 393 ? -50.165 -1.520 35.448 1.00 37.35 595 TRP A C 1
ATOM 2346 O O . TRP A 1 393 ? -49.212 -1.172 34.745 1.00 37.32 595 TRP A O 1
ATOM 2357 N N . VAL A 1 394 ? -50.045 -1.810 36.738 1.00 36.39 596 VAL A N 1
ATOM 2358 C CA . VAL A 1 394 ? -48.754 -1.850 37.407 1.00 34.76 596 VAL A CA 1
ATOM 2359 C C . VAL A 1 394 ? -48.265 -3.291 37.364 1.00 34.92 596 VAL A C 1
ATOM 2360 O O . VAL A 1 394 ? -48.779 -4.154 38.079 1.00 34.40 596 VAL A O 1
ATOM 2364 N N . GLN A 1 395 ? -47.262 -3.547 36.525 1.00 33.68 597 GLN A N 1
ATOM 2365 C CA . GLN A 1 395 ? -46.712 -4.892 36.415 1.00 34.42 597 GLN A CA 1
ATOM 2366 C C . GLN A 1 395 ? -45.678 -5.151 37.501 1.00 34.75 597 GLN A C 1
ATOM 2367 O O . GLN A 1 395 ? -45.518 -6.286 37.959 1.00 35.67 597 GLN A O 1
ATOM 2373 N N . ASN A 1 396 ? -44.967 -4.110 37.920 1.00 31.87 598 ASN A N 1
ATOM 2374 C CA . ASN A 1 396 ? -43.946 -4.201 38.952 1.00 31.70 598 ASN A CA 1
ATOM 2375 C C . ASN A 1 396 ? -44.097 -3.020 39.892 1.00 31.32 598 ASN A C 1
ATOM 2376 O O . ASN A 1 396 ? -44.330 -1.895 39.444 1.00 32.52 598 ASN A O 1
ATOM 2381 N N . GLN A 1 397 ? -43.972 -3.271 41.188 1.00 31.34 599 GLN A N 1
ATOM 2382 C CA . GLN A 1 397 ? -44.126 -2.233 42.194 1.00 29.42 599 GLN A CA 1
ATOM 2383 C C . GLN A 1 397 ? -43.033 -2.369 43.241 1.00 29.37 599 GLN A C 1
ATOM 2384 O O . GLN A 1 397 ? -42.749 -3.476 43.706 1.00 29.91 599 GLN A O 1
ATOM 2390 N N . GLY A 1 398 ? -42.419 -1.244 43.603 1.00 30.36 600 GLY A N 1
ATOM 2391 C CA . GLY A 1 398 ? -41.438 -1.220 44.662 1.00 28.94 600 GLY A CA 1
ATOM 2392 C C . GLY A 1 398 ? -42.056 -0.856 45.997 1.00 28.75 600 GLY A C 1
ATOM 2393 O O . GLY A 1 398 ? -43.267 -0.704 46.139 1.00 28.31 600 GLY A O 1
ATOM 2394 N N . ILE A 1 399 ? -41.188 -0.722 46.999 1.00 28.84 601 ILE A N 1
ATOM 2395 C CA . ILE A 1 399 ? -41.636 -0.342 48.331 1.00 28.12 601 ILE A CA 1
ATOM 2396 C C . ILE A 1 399 ? -42.312 1.019 48.283 1.00 27.70 601 ILE A C 1
ATOM 2397 O O . ILE A 1 399 ? -41.871 1.928 47.570 1.00 28.37 601 ILE A O 1
ATOM 2402 N N . LEU A 1 400 ? -43.406 1.155 49.025 1.00 30.39 602 LEU A N 1
ATOM 2403 C CA . LEU A 1 400 ? -44.050 2.424 49.299 1.00 29.84 602 LEU A CA 1
ATOM 2404 C C . LEU A 1 400 ? -44.251 2.567 50.799 1.00 30.91 602 LEU A C 1
ATOM 2405 O O . LEU A 1 400 ? -44.465 1.568 51.492 1.00 30.58 602 LEU A O 1
ATOM 2410 N N . PRO A 1 401 ? -44.167 3.781 51.337 1.00 29.21 603 PRO A N 1
ATOM 2411 C CA . PRO A 1 401 ? -44.464 3.965 52.760 1.00 29.40 603 PRO A CA 1
ATOM 2412 C C . PRO A 1 401 ? -45.906 3.579 53.044 1.00 29.61 603 PRO A C 1
ATOM 2413 O O . PRO A 1 401 ? -46.833 4.038 52.374 1.00 30.02 603 PRO A O 1
ATOM 2417 N N . GLY A 1 402 ? -46.091 2.727 54.042 1.00 33.30 604 GLY A N 1
ATOM 2418 C CA . GLY A 1 402 ? -47.392 2.180 54.341 1.00 32.27 604 GLY A CA 1
ATOM 2419 C C . GLY A 1 402 ? -47.623 0.759 53.882 1.00 32.12 604 GLY A C 1
ATOM 2420 O O . GLY A 1 402 ? -48.692 0.209 54.163 1.00 32.36 604 GLY A O 1
ATOM 2421 N N . MET A 1 403 ? -46.669 0.150 53.183 1.00 30.71 605 MET A N 1
ATOM 2422 C CA . MET A 1 403 ? -46.787 -1.249 52.802 1.00 29.39 605 MET A CA 1
ATOM 2423 C C . MET A 1 403 ? -46.426 -2.173 53.956 1.00 28.74 605 MET A C 1
ATOM 2424 O O . MET A 1 403 ? -45.570 -1.864 54.788 1.00 29.32 605 MET A O 1
ATOM 2429 N N . VAL A 1 404 ? -47.097 -3.322 53.995 1.00 30.52 606 VAL A N 1
ATOM 2430 C CA . VAL A 1 404 ? -46.769 -4.418 54.896 1.00 30.06 606 VAL A CA 1
ATOM 2431 C C . VAL A 1 404 ? -46.753 -5.697 54.074 1.00 30.16 606 VAL A C 1
ATOM 2432 O O . VAL A 1 404 ? -47.446 -5.811 53.059 1.00 32.39 606 VAL A O 1
ATOM 2436 N N . TRP A 1 405 ? -45.953 -6.664 54.509 1.00 31.23 607 TRP A N 1
ATOM 2437 C CA . TRP A 1 405 ? -45.840 -7.900 53.751 1.00 31.15 607 TRP A CA 1
ATOM 2438 C C . TRP A 1 405 ? -45.381 -9.017 54.670 1.00 31.89 607 TRP A C 1
ATOM 2439 O O . TRP A 1 405 ? -44.841 -8.778 55.752 1.00 31.55 607 TRP A O 1
ATOM 2450 N N . GLN A 1 406 ? -45.600 -10.244 54.215 1.00 33.43 608 GLN A N 1
ATOM 2451 C CA . GLN A 1 406 ? -45.056 -11.431 54.851 1.00 34.67 608 GLN A CA 1
ATOM 2452 C C . GLN A 1 406 ? -43.900 -11.968 54.021 1.00 35.13 608 GLN A C 1
ATOM 2453 O O . GLN A 1 406 ? -43.870 -11.823 52.796 1.00 34.32 608 GLN A O 1
ATOM 2459 N N . ASP A 1 407 ? -42.933 -12.571 54.705 1.00 37.52 609 ASP A N 1
ATOM 2460 C CA . ASP A 1 407 ? -41.808 -13.199 54.035 1.00 38.30 609 ASP A CA 1
ATOM 2461 C C . ASP A 1 407 ? -42.232 -14.533 53.428 1.00 37.39 609 ASP A C 1
ATOM 2462 O O . ASP A 1 407 ? -43.398 -14.932 53.480 1.00 35.94 609 ASP A O 1
ATOM 2467 N N . ARG A 1 408 ? -41.268 -15.235 52.845 1.00 38.10 610 ARG A N 1
ATOM 2468 C CA . ARG A 1 408 ? -41.537 -16.546 52.282 1.00 38.44 610 ARG A CA 1
ATOM 2469 C C . ARG A 1 408 ? -41.438 -17.615 53.362 1.00 38.46 610 ARG A C 1
ATOM 2470 O O . ARG A 1 408 ? -40.582 -17.560 54.248 1.00 37.90 610 ARG A O 1
ATOM 2478 N N . ASP A 1 409 ? -42.332 -18.593 53.280 1.00 42.20 611 ASP A N 1
ATOM 2479 C CA . ASP A 1 409 ? -42.409 -19.650 54.271 1.00 42.64 611 ASP A CA 1
ATOM 2480 C C . ASP A 1 409 ? -41.185 -20.559 54.178 1.00 42.39 611 ASP A C 1
ATOM 2481 O O . ASP A 1 409 ? -40.496 -20.616 53.157 1.00 42.19 611 ASP A O 1
ATOM 2486 N N . VAL A 1 410 ? -40.921 -21.275 55.267 1.00 43.92 612 VAL A N 1
ATOM 2487 C CA . VAL A 1 410 ? -39.836 -22.246 55.327 1.00 42.54 612 VAL A CA 1
ATOM 2488 C C . VAL A 1 410 ? -40.442 -23.637 55.346 1.00 41.37 612 VAL A C 1
ATOM 2489 O O . VAL A 1 410 ? -41.575 -23.844 55.795 1.00 40.61 612 VAL A O 1
ATOM 2493 N N . TYR A 1 411 ? -39.686 -24.601 54.840 1.00 39.31 613 TYR A N 1
ATOM 2494 C CA . TYR A 1 411 ? -40.165 -25.962 54.693 1.00 38.93 613 TYR A CA 1
ATOM 2495 C C . TYR A 1 411 ? -39.187 -26.926 55.344 1.00 38.60 613 TYR A C 1
ATOM 2496 O O . TYR A 1 411 ? -38.041 -26.578 55.639 1.00 39.96 613 TYR A O 1
ATOM 2505 N N . LEU A 1 412 ? -39.666 -28.148 55.579 1.00 36.81 614 LEU A N 1
ATOM 2506 C CA . LEU A 1 412 ? -38.817 -29.176 56.166 1.00 36.27 614 LEU A CA 1
ATOM 2507 C C . LEU A 1 412 ? -37.591 -29.429 55.299 1.00 37.36 614 LEU A C 1
ATOM 2508 O O . LEU A 1 412 ? -36.503 -29.708 55.813 1.00 38.65 614 LEU A O 1
ATOM 2513 N N . GLN A 1 413 ? -37.748 -29.331 53.982 1.00 37.67 615 GLN A N 1
ATOM 2514 C CA . GLN A 1 413 ? -36.660 -29.565 53.045 1.00 37.52 615 GLN A CA 1
ATOM 2515 C C . GLN A 1 413 ? -35.891 -28.301 52.689 1.00 37.09 615 GLN A C 1
ATOM 2516 O O . GLN A 1 413 ? -34.855 -28.394 52.024 1.00 37.68 615 GLN A O 1
ATOM 2522 N N . GLY A 1 414 ? -36.368 -27.133 53.109 1.00 38.68 616 GLY A N 1
ATOM 2523 C CA . GLY A 1 414 ? -35.817 -25.879 52.660 1.00 37.04 616 GLY A CA 1
ATOM 2524 C C . GLY A 1 414 ? -34.570 -25.464 53.410 1.00 36.00 616 GLY A C 1
ATOM 2525 O O . GLY A 1 414 ? -34.150 -26.110 54.374 1.00 35.74 616 GLY A O 1
ATOM 2526 N N . PRO A 1 415 ? -33.950 -24.373 52.973 1.00 32.97 617 PRO A N 1
ATOM 2527 C CA . PRO A 1 415 ? -32.762 -23.871 53.664 1.00 33.16 617 PRO A CA 1
ATOM 2528 C C . PRO A 1 415 ? -33.127 -23.148 54.951 1.00 33.53 617 PRO A C 1
ATOM 2529 O O . PRO A 1 415 ? -34.228 -22.620 55.114 1.00 33.57 617 PRO A O 1
ATOM 2533 N N . ILE A 1 416 ? -32.163 -23.110 55.866 1.00 33.85 618 ILE A N 1
ATOM 2534 C CA . ILE A 1 416 ? -32.368 -22.489 57.169 1.00 32.08 618 ILE A CA 1
ATOM 2535 C C . ILE A 1 416 ? -31.920 -21.034 57.134 1.00 32.91 618 ILE A C 1
ATOM 2536 O O . ILE A 1 416 ? -32.726 -20.126 57.350 1.00 33.38 618 ILE A O 1
ATOM 2541 N N . TRP A 1 417 ? -30.637 -20.799 56.883 1.00 33.43 619 TRP A N 1
ATOM 2542 C CA . TRP A 1 417 ? -30.078 -19.456 56.900 1.00 33.69 619 TRP A CA 1
ATOM 2543 C C . TRP A 1 417 ? -29.439 -19.128 55.558 1.00 34.26 619 TRP A C 1
ATOM 2544 O O . TRP A 1 417 ? -29.190 -20.000 54.726 1.00 33.80 619 TRP A O 1
ATOM 2555 N N . ALA A 1 418 ? -29.183 -17.839 55.360 1.00 31.03 620 ALA A N 1
ATOM 2556 C CA . ALA A 1 418 ? -28.358 -17.361 54.263 1.00 32.21 620 ALA A CA 1
ATOM 2557 C C . ALA A 1 418 ? -27.408 -16.307 54.802 1.00 33.19 620 ALA A C 1
ATOM 2558 O O . ALA A 1 418 ? -27.588 -15.787 55.905 1.00 33.05 620 ALA A O 1
ATOM 2560 N N . LYS A 1 419 ? -26.384 -15.993 54.018 1.00 31.50 621 LYS A N 1
ATOM 2561 C CA . LYS A 1 419 ? -25.453 -14.935 54.376 1.00 32.08 621 LYS A CA 1
ATOM 2562 C C . LYS A 1 419 ? -25.833 -13.669 53.626 1.00 32.94 621 LYS A C 1
ATOM 2563 O O . LYS A 1 419 ? -25.859 -13.657 52.392 1.00 32.97 621 LYS A O 1
ATOM 2569 N N . ILE A 1 420 ? -26.131 -12.615 54.368 1.00 31.74 622 ILE A N 1
ATOM 2570 C CA . ILE A 1 420 ? -26.410 -11.323 53.742 1.00 32.25 622 ILE A CA 1
ATOM 2571 C C . ILE A 1 420 ? -25.138 -10.825 53.068 1.00 34.17 622 ILE A C 1
ATOM 2572 O O . ILE A 1 420 ? -24.096 -10.710 53.735 1.00 34.99 622 ILE A O 1
ATOM 2577 N N . PRO A 1 421 ? -25.157 -10.545 51.767 1.00 31.25 623 PRO A N 1
ATOM 2578 C CA . PRO A 1 421 ? -23.950 -10.041 51.108 1.00 32.18 623 PRO A CA 1
ATOM 2579 C C . PRO A 1 421 ? -23.469 -8.761 51.766 1.00 34.20 623 PRO A C 1
ATOM 2580 O O . PRO A 1 421 ? -24.245 -8.012 52.362 1.00 34.85 623 PRO A O 1
ATOM 2584 N N . HIS A 1 422 ? -22.174 -8.504 51.649 1.00 29.97 624 HIS A N 1
ATOM 2585 C CA . HIS A 1 422 ? -21.571 -7.360 52.317 1.00 31.41 624 HIS A CA 1
ATOM 2586 C C . HIS A 1 422 ? -21.646 -6.195 51.342 1.00 30.08 624 HIS A C 1
ATOM 2587 O O . HIS A 1 422 ? -20.913 -6.158 50.352 1.00 29.48 624 HIS A O 1
ATOM 2594 N N . THR A 1 423 ? -22.521 -5.236 51.628 1.00 27.75 625 THR A N 1
ATOM 2595 C CA . THR A 1 423 ? -22.831 -4.166 50.692 1.00 27.89 625 THR A CA 1
ATOM 2596 C C . THR A 1 423 ? -23.089 -2.887 51.470 1.00 28.05 625 THR A C 1
ATOM 2597 O O . THR A 1 423 ? -23.299 -2.907 52.684 1.00 27.80 625 THR A O 1
ATOM 2601 N N . ASP A 1 424 ? -23.063 -1.764 50.752 1.00 27.19 626 ASP A N 1
ATOM 2602 C CA . ASP A 1 424 ? -23.331 -0.475 51.381 1.00 27.57 626 ASP A CA 1
ATOM 2603 C C . ASP A 1 424 ? -24.736 -0.426 51.956 1.00 26.52 626 ASP A C 1
ATOM 2604 O O . ASP A 1 424 ? -24.964 0.152 53.024 1.00 27.46 626 ASP A O 1
ATOM 2609 N N . GLY A 1 425 ? -25.690 -1.034 51.267 1.00 26.44 627 GLY A N 1
ATOM 2610 C CA . GLY A 1 425 ? -27.065 -0.994 51.717 1.00 23.94 627 GLY A CA 1
ATOM 2611 C C . GLY A 1 425 ? -27.818 -2.238 51.310 1.00 23.26 627 GLY A C 1
ATOM 2612 O O . GLY A 1 425 ? -27.430 -2.962 50.390 1.00 23.37 627 GLY A O 1
ATOM 2613 N N . ASN A 1 426 ? -28.907 -2.477 52.030 1.00 23.66 628 ASN A N 1
ATOM 2614 C CA . ASN A 1 426 ? -29.838 -3.544 51.719 1.00 23.28 628 ASN A CA 1
ATOM 2615 C C . ASN A 1 426 ? -31.181 -3.174 52.322 1.00 22.69 628 ASN A C 1
ATOM 2616 O O . ASN A 1 426 ? -31.270 -2.320 53.205 1.00 22.03 628 ASN A O 1
ATOM 2621 N N . PHE A 1 427 ? -32.234 -3.810 51.829 1.00 24.78 629 PHE A N 1
ATOM 2622 C CA . PHE A 1 427 ? -33.553 -3.628 52.411 1.00 24.37 629 PHE A CA 1
ATOM 2623 C C . PHE A 1 427 ? -34.183 -4.985 52.658 1.00 25.87 629 PHE A C 1
ATOM 2624 O O . PHE A 1 427 ? -34.189 -5.842 51.769 1.00 25.85 629 PHE A O 1
ATOM 2632 N N . HIS A 1 428 ? -34.716 -5.163 53.867 1.00 26.00 630 HIS A N 1
ATOM 2633 C CA . HIS A 1 428 ? -35.365 -6.378 54.344 1.00 27.11 630 HIS A CA 1
ATOM 2634 C C . HIS A 1 428 ? -34.495 -7.574 53.977 1.00 27.64 630 HIS A C 1
ATOM 2635 O O . HIS A 1 428 ? -34.845 -8.358 53.088 1.00 28.24 630 HIS A O 1
ATOM 2642 N N . PRO A 1 429 ? -33.360 -7.738 54.645 1.00 29.85 631 PRO A N 1
ATOM 2643 C CA . PRO A 1 429 ? -32.339 -8.699 54.199 1.00 29.47 631 PRO A CA 1
ATOM 2644 C C . PRO A 1 429 ? -32.771 -10.158 54.200 1.00 29.45 631 PRO A C 1
ATOM 2645 O O . PRO A 1 429 ? -32.001 -11.012 53.753 1.00 30.78 631 PRO A O 1
ATOM 2649 N N . SER A 1 430 ? -33.934 -10.467 54.764 1.00 33.53 632 SER A N 1
ATOM 2650 C CA . SER A 1 430 ? -34.415 -11.840 54.798 1.00 32.91 632 SER A CA 1
ATOM 2651 C C . SER A 1 430 ? -34.298 -12.481 53.415 1.00 32.21 632 SER A C 1
ATOM 2652 O O . SER A 1 430 ? -34.768 -11.900 52.429 1.00 32.27 632 SER A O 1
ATOM 2655 N N . PRO A 1 431 ? -33.688 -13.661 53.304 1.00 31.93 633 PRO A N 1
ATOM 2656 C CA . PRO A 1 431 ? -33.398 -14.226 51.982 1.00 31.64 633 PRO A CA 1
ATOM 2657 C C . PRO A 1 431 ? -34.660 -14.602 51.227 1.00 31.70 633 PRO A C 1
ATOM 2658 O O . PRO A 1 431 ? -35.699 -14.910 51.813 1.00 32.12 633 PRO A O 1
ATOM 2662 N N . LEU A 1 432 ? -34.553 -14.572 49.897 1.00 30.10 634 LEU A N 1
ATOM 2663 C CA . LEU A 1 432 ? -35.723 -14.761 49.052 1.00 30.10 634 LEU A CA 1
ATOM 2664 C C . LEU A 1 432 ? -36.125 -16.220 48.911 1.00 31.37 634 LEU A C 1
ATOM 2665 O O . LEU A 1 432 ? -37.307 -16.497 48.689 1.00 31.40 634 LEU A O 1
ATOM 2670 N N . MET A 1 433 ? -35.193 -17.159 49.055 1.00 29.68 635 MET A N 1
ATOM 2671 C CA . MET A 1 433 ? -35.577 -18.564 49.051 1.00 30.47 635 MET A CA 1
ATOM 2672 C C . MET A 1 433 ? -36.130 -19.018 50.392 1.00 30.63 635 MET A C 1
ATOM 2673 O O . MET A 1 433 ? -36.513 -20.183 50.524 1.00 30.14 635 MET A O 1
ATOM 2678 N N . GLY A 1 434 ? -36.188 -18.135 51.375 1.00 32.72 636 GLY A N 1
ATOM 2679 C CA . GLY A 1 434 ? -36.721 -18.442 52.682 1.00 31.77 636 GLY A CA 1
ATOM 2680 C C . GLY A 1 434 ? -35.619 -18.611 53.714 1.00 31.55 636 GLY A C 1
ATOM 2681 O O . GLY A 1 434 ? -34.464 -18.908 53.399 1.00 32.79 636 GLY A O 1
ATOM 2682 N N . GLY A 1 435 ? -35.994 -18.427 54.971 1.00 35.13 637 GLY A N 1
ATOM 2683 C CA . GLY A 1 435 ? -35.065 -18.580 56.065 1.00 33.34 637 GLY A CA 1
ATOM 2684 C C . GLY A 1 435 ? -34.611 -17.267 56.665 1.00 31.90 637 GLY A C 1
ATOM 2685 O O . GLY A 1 435 ? -35.163 -16.195 56.412 1.00 31.51 637 GLY A O 1
ATOM 2686 N N . PHE A 1 436 ? -33.578 -17.369 57.495 1.00 32.97 638 PHE A N 1
ATOM 2687 C CA . PHE A 1 436 ? -33.070 -16.254 58.284 1.00 32.75 638 PHE A CA 1
ATOM 2688 C C . PHE A 1 436 ? -31.844 -15.669 57.599 1.00 34.42 638 PHE A C 1
ATOM 2689 O O . PHE A 1 436 ? -30.886 -16.393 57.314 1.00 36.35 638 PHE A O 1
ATOM 2697 N N . GLY A 1 437 ? -31.874 -14.366 57.334 1.00 37.65 639 GLY A N 1
ATOM 2698 C CA . GLY A 1 437 ? -30.704 -13.676 56.827 1.00 38.04 639 GLY A CA 1
ATOM 2699 C C . GLY A 1 437 ? -29.775 -13.288 57.965 1.00 39.12 639 GLY A C 1
ATOM 2700 O O . GLY A 1 437 ? -30.216 -12.861 59.028 1.00 39.15 639 GLY A O 1
ATOM 2701 N N . MET A 1 438 ? -28.477 -13.426 57.716 1.00 37.37 640 MET A N 1
ATOM 2702 C CA . MET A 1 438 ? -27.471 -13.168 58.734 1.00 37.98 640 MET A CA 1
ATOM 2703 C C . MET A 1 438 ? -26.233 -12.593 58.068 1.00 38.69 640 MET A C 1
ATOM 2704 O O . MET A 1 438 ? -25.828 -13.056 57.000 1.00 38.72 640 MET A O 1
ATOM 2709 N N . LYS A 1 439 ? -25.628 -11.592 58.705 1.00 39.09 641 LYS A N 1
ATOM 2710 C CA . LYS A 1 439 ? -24.338 -11.101 58.241 1.00 41.03 641 LYS A CA 1
ATOM 2711 C C . LYS A 1 439 ? -23.200 -12.026 58.639 1.00 40.98 641 LYS A C 1
ATOM 2712 O O . LYS A 1 439 ? -22.207 -12.117 57.910 1.00 41.70 641 LYS A O 1
ATOM 2718 N N . HIS A 1 440 ? -23.324 -12.714 59.767 1.00 42.72 642 HIS A N 1
ATOM 2719 C CA . HIS A 1 440 ? -22.332 -13.685 60.222 1.00 42.56 642 HIS A CA 1
ATOM 2720 C C . HIS A 1 440 ? -23.050 -15.005 60.453 1.00 40.91 642 HIS A C 1
ATOM 2721 O O . HIS A 1 440 ? -23.342 -15.377 61.595 1.00 41.02 642 HIS A O 1
ATOM 2728 N N . PRO A 1 441 ? -23.353 -15.737 59.386 1.00 39.34 643 PRO A N 1
ATOM 2729 C CA . PRO A 1 441 ? -24.062 -17.008 59.525 1.00 37.75 643 PRO A CA 1
ATOM 2730 C C . PRO A 1 441 ? -23.168 -18.057 60.159 1.00 37.01 643 PRO A C 1
ATOM 2731 O O . PRO A 1 441 ? -22.020 -17.759 60.524 1.00 37.09 643 PRO A O 1
ATOM 2735 N N . PRO A 1 442 ? -23.658 -19.281 60.344 1.00 38.67 644 PRO A N 1
ATOM 2736 C CA . PRO A 1 442 ? -22.775 -20.369 60.765 1.00 38.16 644 PRO A CA 1
ATOM 2737 C C . PRO A 1 442 ? -21.584 -20.493 59.835 1.00 38.45 644 PRO A C 1
ATOM 2738 O O . PRO A 1 442 ? -21.743 -20.535 58.606 1.00 38.18 644 PRO A O 1
ATOM 2742 N N . PRO A 1 443 ? -20.375 -20.557 60.382 1.00 36.94 645 PRO A N 1
ATOM 2743 C CA . PRO A 1 443 ? -19.179 -20.546 59.539 1.00 36.99 645 PRO A CA 1
ATOM 2744 C C . PRO A 1 443 ? -19.063 -21.807 58.699 1.00 37.48 645 PRO A C 1
ATOM 2745 O O . PRO A 1 443 ? -19.545 -22.880 59.062 1.00 37.41 645 PRO A O 1
ATOM 2749 N N . GLN A 1 444 ? -18.419 -21.655 57.546 1.00 35.74 646 GLN A N 1
ATOM 2750 C CA . GLN A 1 444 ? -18.132 -22.805 56.704 1.00 36.80 646 GLN A CA 1
ATOM 2751 C C . GLN A 1 444 ? -17.126 -23.719 57.384 1.00 36.57 646 GLN A C 1
ATOM 2752 O O . GLN A 1 444 ? -16.180 -23.259 58.026 1.00 36.69 646 GLN A O 1
ATOM 2758 N N . ILE A 1 445 ? -17.336 -25.021 57.242 1.00 33.67 647 ILE A N 1
ATOM 2759 C CA . ILE A 1 445 ? -16.474 -26.031 57.837 1.00 31.75 647 ILE A CA 1
ATOM 2760 C C . ILE A 1 445 ? -15.819 -26.776 56.686 1.00 31.81 647 ILE A C 1
ATOM 2761 O O . ILE A 1 445 ? -16.502 -27.467 55.922 1.00 32.94 647 ILE A O 1
ATOM 2766 N N . LEU A 1 446 ? -14.505 -26.642 56.558 1.00 32.15 648 LEU A N 1
ATOM 2767 C CA . LEU A 1 446 ? -13.764 -27.199 55.438 1.00 31.62 648 LEU A CA 1
ATOM 2768 C C . LEU A 1 446 ? -12.953 -28.405 55.894 1.00 31.56 648 LEU A C 1
ATOM 2769 O O . LEU A 1 446 ? -12.368 -28.400 56.979 1.00 33.49 648 LEU A O 1
ATOM 2774 N N . ILE A 1 447 ? -12.910 -29.435 55.053 1.00 32.47 649 ILE A N 1
ATOM 2775 C CA . ILE A 1 447 ? -12.234 -30.682 55.402 1.00 32.11 649 ILE A CA 1
ATOM 2776 C C . ILE A 1 447 ? -11.578 -31.257 54.152 1.00 32.68 649 ILE A C 1
ATOM 2777 O O . ILE A 1 447 ? -12.111 -31.143 53.045 1.00 33.37 649 ILE A O 1
ATOM 2782 N N . LYS A 1 448 ? -10.403 -31.857 54.332 1.00 32.79 650 LYS A N 1
ATOM 2783 C CA . LYS A 1 448 ? -9.741 -32.604 53.269 1.00 34.07 650 LYS A CA 1
ATOM 2784 C C . LYS A 1 448 ? -8.832 -33.649 53.896 1.00 35.35 650 LYS A C 1
ATOM 2785 O O . LYS A 1 448 ? -8.482 -33.569 55.075 1.00 35.02 650 LYS A O 1
ATOM 2791 N N . ASN A 1 449 ? -8.436 -34.621 53.080 1.00 34.58 651 ASN A N 1
ATOM 2792 C CA . ASN A 1 449 ? -7.455 -35.608 53.503 1.00 35.66 651 ASN A CA 1
ATOM 2793 C C . ASN A 1 449 ? -6.058 -35.120 53.158 1.00 36.52 651 ASN A C 1
ATOM 2794 O O . ASN A 1 449 ? -5.793 -34.731 52.017 1.00 37.42 651 ASN A O 1
ATOM 2799 N N . THR A 1 450 ? -5.170 -35.142 54.138 1.00 38.58 652 THR A N 1
ATOM 2800 C CA . THR A 1 450 ? -3.787 -34.757 53.895 1.00 39.93 652 THR A CA 1
ATOM 2801 C C . THR A 1 450 ? -3.155 -35.733 52.910 1.00 38.47 652 THR A C 1
ATOM 2802 O O . THR A 1 450 ? -3.258 -36.949 53.100 1.00 37.29 652 THR A O 1
ATOM 2806 N N . PRO A 1 451 ? -2.508 -35.251 51.852 1.00 38.08 653 PRO A N 1
ATOM 2807 C CA . PRO A 1 451 ? -1.918 -36.169 50.875 1.00 37.83 653 PRO A CA 1
ATOM 2808 C C . PRO A 1 451 ? -0.743 -36.931 51.463 1.00 38.17 653 PRO A C 1
ATOM 2809 O O . PRO A 1 451 ? 0.070 -36.385 52.211 1.00 38.43 653 PRO A O 1
ATOM 2813 N N . VAL A 1 452 ? -0.674 -38.214 51.132 1.00 40.77 654 VAL A N 1
ATOM 2814 C CA . VAL A 1 452 ? 0.476 -39.037 51.487 1.00 40.76 654 VAL A CA 1
ATOM 2815 C C . VAL A 1 452 ? 1.139 -39.473 50.188 1.00 40.87 654 VAL A C 1
ATOM 2816 O O . VAL A 1 452 ? 0.560 -40.271 49.437 1.00 41.27 654 VAL A O 1
ATOM 2820 N N . PRO A 1 453 ? 2.327 -38.972 49.874 1.00 41.45 655 PRO A N 1
ATOM 2821 C CA . PRO A 1 453 ? 2.951 -39.325 48.598 1.00 42.02 655 PRO A CA 1
ATOM 2822 C C . PRO A 1 453 ? 3.376 -40.782 48.559 1.00 43.55 655 PRO A C 1
ATOM 2823 O O . PRO A 1 453 ? 3.521 -41.445 49.588 1.00 42.96 655 PRO A O 1
ATOM 2827 N N . ALA A 1 454 ? 3.558 -41.282 47.342 1.00 42.24 656 ALA A N 1
ATOM 2828 C CA . ALA A 1 454 ? 4.117 -42.605 47.140 1.00 44.35 656 ALA A CA 1
ATOM 2829 C C . ALA A 1 454 ? 5.636 -42.535 47.259 1.00 47.22 656 ALA A C 1
ATOM 2830 O O . ALA A 1 454 ? 6.205 -41.545 47.725 1.00 48.18 656 ALA A O 1
ATOM 2832 N N . ASP A 1 455 ? 6.301 -43.604 46.857 1.00 49.50 657 ASP A N 1
ATOM 2833 C CA . ASP A 1 455 ? 7.756 -43.641 46.952 1.00 50.83 657 ASP A CA 1
ATOM 2834 C C . ASP A 1 455 ? 8.387 -42.612 46.019 1.00 49.13 657 ASP A C 1
ATOM 2835 O O . ASP A 1 455 ? 8.171 -42.664 44.804 1.00 48.68 657 ASP A O 1
ATOM 2840 N N . PRO A 1 456 ? 9.146 -41.656 46.543 1.00 48.98 658 PRO A N 1
ATOM 2841 C CA . PRO A 1 456 ? 9.884 -40.739 45.681 1.00 48.66 658 PRO A CA 1
ATOM 2842 C C . PRO A 1 456 ? 11.118 -41.417 45.116 1.00 49.17 658 PRO A C 1
ATOM 2843 O O . PRO A 1 456 ? 11.599 -42.412 45.679 1.00 49.48 658 PRO A O 1
ATOM 2847 N N . PRO A 1 457 ? 11.655 -40.924 44.003 1.00 48.84 659 PRO A N 1
ATOM 2848 C CA . PRO A 1 457 ? 12.855 -41.540 43.427 1.00 49.56 659 PRO A CA 1
ATOM 2849 C C . PRO A 1 457 ? 14.058 -41.364 44.339 1.00 50.12 659 PRO A C 1
ATOM 2850 O O . PRO A 1 457 ? 14.066 -40.556 45.267 1.00 50.73 659 PRO A O 1
ATOM 2854 N N . THR A 1 458 ? 15.091 -42.156 44.072 1.00 48.51 660 THR A N 1
ATOM 2855 C CA . THR A 1 458 ? 16.312 -42.096 44.862 1.00 48.45 660 THR A CA 1
ATOM 2856 C C . THR A 1 458 ? 17.263 -41.002 44.402 1.00 47.14 660 THR A C 1
ATOM 2857 O O . THR A 1 458 ? 18.317 -40.818 45.018 1.00 47.18 660 THR A O 1
ATOM 2861 N N . ALA A 1 459 ? 16.922 -40.282 43.340 1.00 47.68 661 ALA A N 1
ATOM 2862 C CA . ALA A 1 459 ? 17.681 -39.132 42.880 1.00 46.59 661 ALA A CA 1
ATOM 2863 C C . ALA A 1 459 ? 16.793 -37.900 42.936 1.00 46.66 661 ALA A C 1
ATOM 2864 O O . ALA A 1 459 ? 15.622 -37.952 42.549 1.00 47.67 661 ALA A O 1
ATOM 2866 N N . PHE A 1 460 ? 17.355 -36.793 43.412 1.00 44.16 662 PHE A N 1
ATOM 2867 C CA . PHE A 1 460 ? 16.547 -35.609 43.661 1.00 43.86 662 PHE A CA 1
ATOM 2868 C C . PHE A 1 460 ? 15.963 -35.048 42.372 1.00 44.16 662 PHE A C 1
ATOM 2869 O O . PHE A 1 460 ? 16.666 -34.856 41.377 1.00 44.19 662 PHE A O 1
ATOM 2877 N N . ASN A 1 461 ? 14.659 -34.789 42.404 1.00 43.71 663 ASN A N 1
ATOM 2878 C CA . ASN A 1 461 ? 13.941 -34.147 41.316 1.00 44.98 663 ASN A CA 1
ATOM 2879 C C . ASN A 1 461 ? 13.149 -32.985 41.892 1.00 45.14 663 ASN A C 1
ATOM 2880 O O . ASN A 1 461 ? 12.460 -33.139 42.903 1.00 44.78 663 ASN A O 1
ATOM 2885 N N . LYS A 1 462 ? 13.244 -31.826 41.247 1.00 42.66 664 LYS A N 1
ATOM 2886 C CA . LYS A 1 462 ? 12.651 -30.610 41.784 1.00 43.67 664 LYS A CA 1
ATOM 2887 C C . LYS A 1 462 ? 11.147 -30.522 41.576 1.00 43.38 664 LYS A C 1
ATOM 2888 O O . LYS A 1 462 ? 10.500 -29.692 42.221 1.00 41.97 664 LYS A O 1
ATOM 2894 N N . ASP A 1 463 ? 10.580 -31.336 40.692 1.00 44.24 665 ASP A N 1
ATOM 2895 C CA . ASP A 1 463 ? 9.158 -31.251 40.405 1.00 45.58 665 ASP A CA 1
ATOM 2896 C C . ASP A 1 463 ? 8.342 -31.666 41.621 1.00 43.72 665 ASP A C 1
ATOM 2897 O O . ASP A 1 463 ? 8.779 -32.478 42.442 1.00 44.43 665 ASP A O 1
ATOM 2902 N N . LYS A 1 464 ? 7.144 -31.100 41.737 1.00 39.89 666 LYS A N 1
ATOM 2903 C CA . LYS A 1 464 ? 6.251 -31.517 42.804 1.00 38.39 666 LYS A CA 1
ATOM 2904 C C . LYS A 1 464 ? 5.828 -32.961 42.579 1.00 38.91 666 LYS A C 1
ATOM 2905 O O . LYS A 1 464 ? 5.845 -33.470 41.456 1.00 39.19 666 LYS A O 1
ATOM 2911 N N . LEU A 1 465 ? 5.451 -33.626 43.662 1.00 39.15 667 LEU A N 1
ATOM 2912 C CA . LEU A 1 465 ? 5.121 -35.042 43.593 1.00 39.34 667 LEU A CA 1
ATOM 2913 C C . LEU A 1 465 ? 3.709 -35.208 43.052 1.00 39.89 667 LEU A C 1
ATOM 2914 O O . LEU A 1 465 ? 2.752 -34.679 43.624 1.00 39.98 667 LEU A O 1
ATOM 2919 N N . ASN A 1 466 ? 3.584 -35.912 41.931 1.00 41.76 668 ASN A N 1
ATOM 2920 C CA . ASN A 1 466 ? 2.291 -36.229 41.347 1.00 43.24 668 ASN A CA 1
ATOM 2921 C C . ASN A 1 466 ? 1.805 -37.635 41.679 1.00 42.35 668 ASN A C 1
ATOM 2922 O O . ASN A 1 466 ? 0.732 -38.027 41.213 1.00 43.00 668 ASN A O 1
ATOM 2927 N N . SER A 1 467 ? 2.562 -38.400 42.460 1.00 44.61 669 SER A N 1
ATOM 2928 C CA . SER A 1 467 ? 2.215 -39.775 42.793 1.00 42.80 669 SER A CA 1
ATOM 2929 C C . SER A 1 467 ? 1.850 -39.866 44.266 1.00 41.57 669 SER A C 1
ATOM 2930 O O . SER A 1 467 ? 2.650 -39.497 45.131 1.00 40.43 669 SER A O 1
ATOM 2933 N N . PHE A 1 468 ? 0.651 -40.367 44.550 1.00 44.07 670 PHE A N 1
ATOM 2934 C CA . PHE A 1 468 ? 0.144 -40.438 45.910 1.00 42.97 670 PHE A CA 1
ATOM 2935 C C . PHE A 1 468 ? -0.519 -41.785 46.154 1.00 42.69 670 PHE A C 1
ATOM 2936 O O . PHE A 1 468 ? -0.790 -42.550 45.226 1.00 43.89 670 PHE A O 1
ATOM 2944 N N . ILE A 1 469 ? -0.773 -42.062 47.426 1.00 45.97 671 ILE A N 1
ATOM 2945 C CA . ILE A 1 469 ? -1.454 -43.284 47.834 1.00 45.49 671 ILE A CA 1
ATOM 2946 C C . ILE A 1 469 ? -2.957 -43.047 47.782 1.00 45.54 671 ILE A C 1
ATOM 2947 O O . ILE A 1 469 ? -3.457 -42.057 48.327 1.00 45.72 671 ILE A O 1
ATOM 2952 N N . THR A 1 470 ? -3.681 -43.943 47.112 1.00 47.92 672 THR A N 1
ATOM 2953 C CA . THR A 1 470 ? -5.130 -43.814 47.025 1.00 48.98 672 THR A CA 1
ATOM 2954 C C . THR A 1 470 ? -5.740 -43.979 48.409 1.00 47.89 672 THR A C 1
ATOM 2955 O O . THR A 1 470 ? -5.495 -44.976 49.093 1.00 46.67 672 THR A O 1
ATOM 2959 N N . GLN A 1 471 ? -6.539 -43.000 48.820 1.00 45.31 673 GLN A N 1
ATOM 2960 C CA . GLN A 1 471 ? -6.850 -42.862 50.232 1.00 44.57 673 GLN A CA 1
ATOM 2961 C C . GLN A 1 471 ? -8.173 -42.129 50.400 1.00 43.74 673 GLN A C 1
ATOM 2962 O O . GLN A 1 471 ? -8.563 -41.324 49.550 1.00 45.59 673 GLN A O 1
ATOM 2968 N N . TYR A 1 472 ? -8.860 -42.420 51.503 1.00 42.60 674 TYR A N 1
ATOM 2969 C CA . TYR A 1 472 ? -10.080 -41.712 51.863 1.00 41.30 674 TYR A CA 1
ATOM 2970 C C . TYR A 1 472 ? -10.298 -41.870 53.358 1.00 40.28 674 TYR A C 1
ATOM 2971 O O . TYR A 1 472 ? -9.711 -42.743 53.999 1.00 40.06 674 TYR A O 1
ATOM 2980 N N . SER A 1 473 ? -11.155 -41.020 53.912 1.00 38.77 675 SER A N 1
ATOM 2981 C CA . SER A 1 473 ? -11.461 -41.055 55.332 1.00 38.69 675 SER A CA 1
ATOM 2982 C C . SER A 1 473 ? -12.967 -41.096 55.539 1.00 38.45 675 SER A C 1
ATOM 2983 O O . SER A 1 473 ? -13.755 -40.762 54.652 1.00 38.67 675 SER A O 1
ATOM 2986 N N . THR A 1 474 ? -13.365 -41.536 56.728 1.00 39.57 676 THR A N 1
ATOM 2987 C CA . THR A 1 474 ? -14.769 -41.648 57.099 1.00 39.95 676 THR A CA 1
ATOM 2988 C C . THR A 1 474 ? -14.880 -41.387 58.593 1.00 38.53 676 THR A C 1
ATOM 2989 O O . THR A 1 474 ? -13.901 -41.521 59.313 1.00 39.59 676 THR A O 1
ATOM 2993 N N . GLY A 1 475 ? -16.061 -41.002 59.062 1.00 39.57 677 GLY A N 1
ATOM 2994 C CA . GLY A 1 475 ? -16.230 -40.694 60.469 1.00 37.90 677 GLY A CA 1
ATOM 2995 C C . GLY A 1 475 ? -17.641 -40.323 60.879 1.00 37.92 677 GLY A C 1
ATOM 2996 O O . GLY A 1 475 ? -18.580 -40.464 60.111 1.00 37.90 677 GLY A O 1
ATOM 2997 N N . GLN A 1 476 ? -17.779 -39.855 62.112 1.00 38.72 678 GLN A N 1
ATOM 2998 C CA . GLN A 1 476 ? -19.066 -39.449 62.654 1.00 39.27 678 GLN A CA 1
ATOM 2999 C C . GLN A 1 476 ? -19.114 -37.939 62.844 1.00 40.10 678 GLN A C 1
ATOM 3000 O O . GLN A 1 476 ? -18.158 -37.340 63.323 1.00 39.54 678 GLN A O 1
ATOM 3006 N N . VAL A 1 477 ? -20.210 -37.318 62.426 1.00 39.95 679 VAL A N 1
ATOM 3007 C CA . VAL A 1 477 ? -20.374 -35.877 62.593 1.00 40.30 679 VAL A CA 1
ATOM 3008 C C . VAL A 1 477 ? -21.632 -35.559 63.396 1.00 41.43 679 VAL A C 1
ATOM 3009 O O . VAL A 1 477 ? -22.704 -36.066 63.096 1.00 41.47 679 VAL A O 1
ATOM 3013 N N . SER A 1 478 ? -21.498 -34.724 64.420 1.00 40.95 680 SER A N 1
ATOM 3014 C CA . SER A 1 478 ? -22.642 -34.351 65.239 1.00 42.32 680 SER A CA 1
ATOM 3015 C C . SER A 1 478 ? -22.827 -32.843 65.350 1.00 42.15 680 SER A C 1
ATOM 3016 O O . SER A 1 478 ? -21.875 -32.111 65.614 1.00 42.88 680 SER A O 1
ATOM 3019 N N . VAL A 1 479 ? -24.055 -32.383 65.136 1.00 44.17 681 VAL A N 1
ATOM 3020 C CA . VAL A 1 479 ? -24.371 -30.967 65.254 1.00 44.07 681 VAL A CA 1
ATOM 3021 C C . VAL A 1 479 ? -25.535 -30.767 66.226 1.00 44.61 681 VAL A C 1
ATOM 3022 O O . VAL A 1 479 ? -26.573 -31.410 66.100 1.00 44.24 681 VAL A O 1
ATOM 3026 N N . GLU A 1 480 ? -25.360 -29.871 67.189 1.00 44.77 682 GLU A N 1
ATOM 3027 C CA . GLU A 1 480 ? -26.392 -29.592 68.179 1.00 45.95 682 GLU A CA 1
ATOM 3028 C C . GLU A 1 480 ? -26.846 -28.146 68.064 1.00 44.90 682 GLU A C 1
ATOM 3029 O O . GLU A 1 480 ? -26.023 -27.236 68.067 1.00 46.01 682 GLU A O 1
ATOM 3035 N N . ILE A 1 481 ? -28.156 -27.933 67.981 1.00 45.81 683 ILE A N 1
ATOM 3036 C CA . ILE A 1 481 ? -28.702 -26.587 67.843 1.00 44.21 683 ILE A CA 1
ATOM 3037 C C . ILE A 1 481 ? -29.839 -26.259 68.808 1.00 45.70 683 ILE A C 1
ATOM 3038 O O . ILE A 1 481 ? -30.820 -26.989 68.889 1.00 46.21 683 ILE A O 1
ATOM 3043 N N . GLU A 1 482 ? -29.699 -25.154 69.535 1.00 44.94 684 GLU A N 1
ATOM 3044 C CA . GLU A 1 482 ? -30.742 -24.686 70.434 1.00 46.42 684 GLU A CA 1
ATOM 3045 C C . GLU A 1 482 ? -31.669 -23.741 69.683 1.00 45.27 684 GLU A C 1
ATOM 3046 O O . GLU A 1 482 ? -31.216 -22.754 69.096 1.00 45.43 684 GLU A O 1
ATOM 3052 N N . TRP A 1 483 ? -32.961 -24.042 69.710 1.00 46.05 685 TRP A N 1
ATOM 3053 C CA . TRP A 1 483 ? -33.975 -23.257 69.026 1.00 45.70 685 TRP A CA 1
ATOM 3054 C C . TRP A 1 483 ? -34.823 -22.527 70.057 1.00 46.64 685 TRP A C 1
ATOM 3055 O O . TRP A 1 483 ? -35.013 -23.018 71.173 1.00 46.55 685 TRP A O 1
ATOM 3066 N N . GLU A 1 484 ? -35.325 -21.356 69.689 1.00 46.48 686 GLU A N 1
ATOM 3067 C CA . GLU A 1 484 ? -36.208 -20.612 70.578 1.00 48.17 686 GLU A CA 1
ATOM 3068 C C . GLU A 1 484 ? -37.614 -20.536 70.004 1.00 46.83 686 GLU A C 1
ATOM 3069 O O . GLU A 1 484 ? -37.879 -19.746 69.103 1.00 45.77 686 GLU A O 1
ATOM 3075 N N . ASN B 1 217 ? -42.947 4.213 71.699 1.00 52.76 419 ASN B N 1
ATOM 3076 C CA . ASN B 1 217 ? -42.417 5.520 71.334 1.00 53.93 419 ASN B CA 1
ATOM 3077 C C . ASN B 1 217 ? -42.638 5.795 69.854 1.00 52.70 419 ASN B C 1
ATOM 3078 O O . ASN B 1 217 ? -42.323 4.966 69.004 1.00 53.25 419 ASN B O 1
ATOM 3083 N N . VAL B 1 218 ? -43.185 6.967 69.553 1.00 50.43 420 VAL B N 1
ATOM 3084 C CA . VAL B 1 218 ? -43.469 7.360 68.175 1.00 48.90 420 VAL B CA 1
ATOM 3085 C C . VAL B 1 218 ? -42.686 8.628 67.871 1.00 47.54 420 VAL B C 1
ATOM 3086 O O . VAL B 1 218 ? -42.270 9.353 68.789 1.00 47.54 420 VAL B O 1
ATOM 3090 N N . PRO B 1 219 ? -42.446 8.915 66.595 1.00 47.80 421 PRO B N 1
ATOM 3091 C CA . PRO B 1 219 ? -41.816 10.190 66.245 1.00 46.52 421 PRO B CA 1
ATOM 3092 C C . PRO B 1 219 ? -42.811 11.336 66.319 1.00 45.78 421 PRO B C 1
ATOM 3093 O O . PRO B 1 219 ? -44.017 11.156 66.134 1.00 46.39 421 PRO B O 1
ATOM 3097 N N . PHE B 1 220 ? -42.285 12.526 66.602 1.00 46.96 422 PHE B N 1
ATOM 3098 C CA . PHE B 1 220 ? -43.110 13.726 66.628 1.00 44.98 422 PHE B CA 1
ATOM 3099 C C . PHE B 1 220 ? -43.786 13.939 65.284 1.00 44.65 422 PHE B C 1
ATOM 3100 O O . PHE B 1 220 ? -43.153 13.836 64.231 1.00 44.59 422 PHE B O 1
ATOM 3108 N N . HIS B 1 221 ? -45.055 14.321 65.305 1.00 47.14 423 HIS B N 1
ATOM 3109 C CA . HIS B 1 221 ? -45.744 14.615 64.062 1.00 47.28 423 HIS B CA 1
ATOM 3110 C C . HIS B 1 221 ? -45.178 15.942 63.578 1.00 47.97 423 HIS B C 1
ATOM 3111 O O . HIS B 1 221 ? -44.897 16.823 64.382 1.00 48.15 423 HIS B O 1
ATOM 3118 N N . SER B 1 222 ? -44.990 16.090 62.273 1.00 48.56 424 SER B N 1
ATOM 3119 C CA . SER B 1 222 ? -44.476 17.338 61.756 1.00 48.88 424 SER B CA 1
ATOM 3120 C C . SER B 1 222 ? -45.632 18.304 61.552 1.00 48.31 424 SER B C 1
ATOM 3121 O O . SER B 1 222 ? -46.540 18.042 60.775 1.00 48.98 424 SER B O 1
ATOM 3124 N N . SER B 1 223 ? -45.562 19.451 62.211 1.00 49.65 425 SER B N 1
ATOM 3125 C CA . SER B 1 223 ? -46.607 20.448 62.091 1.00 49.30 425 SER B CA 1
ATOM 3126 C C . SER B 1 223 ? -45.905 21.731 61.717 1.00 48.47 425 SER B C 1
ATOM 3127 O O . SER B 1 223 ? -45.809 22.675 62.490 1.00 49.18 425 SER B O 1
ATOM 3130 N N . TYR B 1 224 ? -45.387 21.711 60.501 1.00 44.88 426 TYR B N 1
ATOM 3131 C CA . TYR B 1 224 ? -44.675 22.816 59.897 1.00 45.32 426 TYR B CA 1
ATOM 3132 C C . TYR B 1 224 ? -44.681 22.595 58.397 1.00 45.25 426 TYR B C 1
ATOM 3133 O O . TYR B 1 224 ? -44.938 21.491 57.917 1.00 45.62 426 TYR B O 1
ATOM 3142 N N . ALA B 1 225 ? -44.396 23.648 57.652 1.00 40.94 427 ALA B N 1
ATOM 3143 C CA . ALA B 1 225 ? -44.322 23.552 56.211 1.00 40.91 427 ALA B CA 1
ATOM 3144 C C . ALA B 1 225 ? -42.918 23.976 55.832 1.00 41.60 427 ALA B C 1
ATOM 3145 O O . ALA B 1 225 ? -42.407 24.955 56.364 1.00 42.26 427 ALA B O 1
ATOM 3147 N N . HIS B 1 226 ? -42.276 23.230 54.941 1.00 40.25 428 HIS B N 1
ATOM 3148 C CA . HIS B 1 226 ? -40.928 23.586 54.530 1.00 40.29 428 HIS B CA 1
ATOM 3149 C C . HIS B 1 226 ? -40.954 24.935 53.835 1.00 40.75 428 HIS B C 1
ATOM 3150 O O . HIS B 1 226 ? -41.851 25.210 53.045 1.00 39.46 428 HIS B O 1
ATOM 3157 N N . SER B 1 227 ? -39.965 25.770 54.132 1.00 38.04 429 SER B N 1
ATOM 3158 C CA . SER B 1 227 ? -39.865 27.090 53.527 1.00 39.10 429 SER B CA 1
ATOM 3159 C C . SER B 1 227 ? -38.974 27.022 52.294 1.00 39.28 429 SER B C 1
ATOM 3160 O O . SER B 1 227 ? -38.723 28.025 51.633 1.00 39.82 429 SER B O 1
ATOM 3163 N N . GLN B 1 228 ? -38.497 25.816 52.009 1.00 37.88 430 GLN B N 1
ATOM 3164 C CA . GLN B 1 228 ? -37.669 25.522 50.853 1.00 39.18 430 GLN B CA 1
ATOM 3165 C C . GLN B 1 228 ? -38.263 24.358 50.079 1.00 38.78 430 GLN B C 1
ATOM 3166 O O . GLN B 1 228 ? -39.041 23.565 50.610 1.00 38.64 430 GLN B O 1
ATOM 3172 N N . SER B 1 229 ? -37.867 24.257 48.818 1.00 36.77 431 SER B N 1
ATOM 3173 C CA . SER B 1 229 ? -38.221 23.133 47.971 1.00 36.59 431 SER B CA 1
ATOM 3174 C C . SER B 1 229 ? -36.977 22.297 47.710 1.00 36.33 431 SER B C 1
ATOM 3175 O O . SER B 1 229 ? -35.852 22.801 47.743 1.00 35.62 431 SER B O 1
ATOM 3178 N N . LEU B 1 230 ? -37.197 21.004 47.469 1.00 34.96 432 LEU B N 1
ATOM 3179 C CA . LEU B 1 230 ? -36.092 20.056 47.384 1.00 34.35 432 LEU B CA 1
ATOM 3180 C C . LEU B 1 230 ? -35.102 20.426 46.289 1.00 35.28 432 LEU B C 1
ATOM 3181 O O . LEU B 1 230 ? -33.907 20.135 46.410 1.00 35.58 432 LEU B O 1
ATOM 3186 N N . ASP B 1 231 ? -35.570 21.061 45.221 1.00 33.01 433 ASP B N 1
ATOM 3187 C CA . ASP B 1 231 ? -34.733 21.383 44.077 1.00 35.08 433 ASP B CA 1
ATOM 3188 C C . ASP B 1 231 ? -34.029 22.728 44.188 1.00 34.40 433 ASP B C 1
ATOM 3189 O O . ASP B 1 231 ? -33.144 23.014 43.380 1.00 35.47 433 ASP B O 1
ATOM 3194 N N . ARG B 1 232 ? -34.413 23.571 45.142 1.00 38.20 434 ARG B N 1
ATOM 3195 C CA . ARG B 1 232 ? -33.821 24.892 45.311 1.00 36.54 434 ARG B CA 1
ATOM 3196 C C . ARG B 1 232 ? -32.788 24.973 46.431 1.00 36.26 434 ARG B C 1
ATOM 3197 O O . ARG B 1 232 ? -32.346 26.075 46.766 1.00 36.10 434 ARG B O 1
ATOM 3205 N N . LEU B 1 233 ? -32.400 23.844 47.027 1.00 33.59 435 LEU B N 1
ATOM 3206 C CA . LEU B 1 233 ? -31.504 23.832 48.183 1.00 33.45 435 LEU B CA 1
ATOM 3207 C C . LEU B 1 233 ? -30.120 24.404 47.894 1.00 34.25 435 LEU B C 1
ATOM 3208 O O . LEU B 1 233 ? -29.325 24.551 48.827 1.00 35.12 435 LEU B O 1
ATOM 3213 N N . MET B 1 234 ? -29.811 24.710 46.641 1.00 32.60 436 MET B N 1
ATOM 3214 C CA . MET B 1 234 ? -28.502 25.190 46.232 1.00 33.66 436 MET B CA 1
ATOM 3215 C C . MET B 1 234 ? -28.267 26.632 46.669 1.00 33.76 436 MET B C 1
ATOM 3216 O O . MET B 1 234 ? -29.196 27.382 46.977 1.00 33.73 436 MET B O 1
ATOM 3221 N N . ASN B 1 235 ? -26.994 27.010 46.694 1.00 35.74 437 ASN B N 1
ATOM 3222 C CA . ASN B 1 235 ? -26.610 28.412 46.781 1.00 34.43 437 ASN B CA 1
ATOM 3223 C C . ASN B 1 235 ? -26.841 29.073 45.429 1.00 33.75 437 ASN B C 1
ATOM 3224 O O . ASN B 1 235 ? -26.192 28.695 44.449 1.00 34.10 437 ASN B O 1
ATOM 3229 N N . PRO B 1 236 ? -27.741 30.054 45.331 1.00 35.39 438 PRO B N 1
ATOM 3230 C CA . PRO B 1 236 ? -28.029 30.669 44.029 1.00 34.72 438 PRO B CA 1
ATOM 3231 C C . PRO B 1 236 ? -26.885 31.481 43.457 1.00 34.89 438 PRO B C 1
ATOM 3232 O O . PRO B 1 236 ? -26.967 31.875 42.293 1.00 35.50 438 PRO B O 1
ATOM 3236 N N . LEU B 1 237 ? -25.864 31.804 44.244 1.00 32.22 439 LEU B N 1
ATOM 3237 C CA . LEU B 1 237 ? -24.823 32.713 43.787 1.00 31.54 439 LEU B CA 1
ATOM 3238 C C . LEU B 1 237 ? -23.592 32.020 43.212 1.00 32.97 439 LEU B C 1
ATOM 3239 O O . LEU B 1 237 ? -22.757 32.689 42.595 1.00 33.39 439 LEU B O 1
ATOM 3244 N N . ILE B 1 238 ? -23.458 30.705 43.371 1.00 32.36 440 ILE B N 1
ATOM 3245 C CA . ILE B 1 238 ? -22.211 30.002 43.082 1.00 33.41 440 ILE B CA 1
ATOM 3246 C C . ILE B 1 238 ? -22.478 28.874 42.096 1.00 35.27 440 ILE B C 1
ATOM 3247 O O . ILE B 1 238 ? -23.506 28.193 42.178 1.00 36.58 440 ILE B O 1
ATOM 3252 N N . ASP B 1 239 ? -21.545 28.672 41.169 1.00 31.95 441 ASP B N 1
ATOM 3253 C CA . ASP B 1 239 ? -21.600 27.531 40.266 1.00 33.06 441 ASP B CA 1
ATOM 3254 C C . ASP B 1 239 ? -21.228 26.244 40.990 1.00 31.68 441 ASP B C 1
ATOM 3255 O O . ASP B 1 239 ? -20.514 26.253 41.994 1.00 32.65 441 ASP B O 1
ATOM 3260 N N . GLN B 1 240 ? -21.722 25.127 40.471 1.00 29.61 442 GLN B N 1
ATOM 3261 C CA . GLN B 1 240 ? -21.161 23.838 40.838 1.00 28.37 442 GLN B CA 1
ATOM 3262 C C . GLN B 1 240 ? -19.842 23.606 40.111 1.00 28.25 442 GLN B C 1
ATOM 3263 O O . GLN B 1 240 ? -19.537 24.240 39.101 1.00 28.22 442 GLN B O 1
ATOM 3269 N N . TYR B 1 241 ? -19.051 22.683 40.646 1.00 26.26 443 TYR B N 1
ATOM 3270 C CA . TYR B 1 241 ? -17.853 22.206 39.973 1.00 24.82 443 TYR B CA 1
ATOM 3271 C C . TYR B 1 241 ? -18.129 21.017 39.064 1.00 24.45 443 TYR B C 1
ATOM 3272 O O . TYR B 1 241 ? -17.189 20.431 38.522 1.00 25.73 443 TYR B O 1
ATOM 3281 N N . LEU B 1 242 ? -19.391 20.652 38.886 1.00 21.88 444 LEU B N 1
ATOM 3282 C CA . LEU B 1 242 ? -19.776 19.513 38.073 1.00 22.03 444 LEU B CA 1
ATOM 3283 C C . LEU B 1 242 ? -20.271 19.973 36.708 1.00 22.64 444 LEU B C 1
ATOM 3284 O O . LEU B 1 242 ? -20.887 21.031 36.572 1.00 22.93 444 LEU B O 1
ATOM 3289 N N . TYR B 1 243 ? -20.001 19.157 35.698 1.00 19.42 445 TYR B N 1
ATOM 3290 C CA . TYR B 1 243 ? -20.394 19.422 34.325 1.00 19.44 445 TYR B CA 1
ATOM 3291 C C . TYR B 1 243 ? -21.535 18.510 33.906 1.00 19.47 445 TYR B C 1
ATOM 3292 O O . TYR B 1 243 ? -21.679 17.385 34.389 1.00 19.43 445 TYR B O 1
ATOM 3301 N N . TYR B 1 244 ? -22.353 19.028 32.997 1.00 18.53 446 TYR B N 1
ATOM 3302 C CA . TYR B 1 244 ? -23.447 18.287 32.396 1.00 18.88 446 TYR B CA 1
ATOM 3303 C C . TYR B 1 244 ? -23.297 18.373 30.886 1.00 19.24 446 TYR B C 1
ATOM 3304 O O . TYR B 1 244 ? -22.518 19.175 30.371 1.00 19.07 446 TYR B O 1
ATOM 3313 N N . LEU B 1 245 ? -24.057 17.551 30.170 1.00 17.51 447 LEU B N 1
ATOM 3314 C CA . LEU B 1 245 ? -23.929 17.501 28.716 1.00 19.18 447 LEU B CA 1
ATOM 3315 C C . LEU B 1 245 ? -24.882 18.536 28.139 1.00 21.06 447 LEU B C 1
ATOM 3316 O O . LEU B 1 245 ? -26.101 18.380 28.168 1.00 21.77 447 LEU B O 1
ATOM 3321 N N . SER B 1 246 ? -24.308 19.618 27.611 1.00 19.20 448 SER B N 1
ATOM 3322 C CA . SER B 1 246 ? -25.119 20.747 27.174 1.00 20.85 448 SER B CA 1
ATOM 3323 C C . SER B 1 246 ? -25.655 20.571 25.758 1.00 22.48 448 SER B C 1
ATOM 3324 O O . SER B 1 246 ? -26.823 20.870 25.498 1.00 23.77 448 SER B O 1
ATOM 3327 N N . LYS B 1 247 ? -24.823 20.108 24.829 1.00 23.37 449 LYS B N 1
ATOM 3328 C CA . LYS B 1 247 ? -25.150 20.160 23.410 1.00 25.00 449 LYS B CA 1
ATOM 3329 C C . LYS B 1 247 ? -24.658 18.905 22.706 1.00 26.05 449 LYS B C 1
ATOM 3330 O O . LYS B 1 247 ? -23.478 18.559 22.808 1.00 26.95 449 LYS B O 1
ATOM 3336 N N . THR B 1 248 ? -25.558 18.221 21.999 1.00 25.97 450 THR B N 1
ATOM 3337 C CA . THR B 1 248 ? -25.201 16.993 21.301 1.00 27.06 450 THR B CA 1
ATOM 3338 C C . THR B 1 248 ? -24.964 17.163 19.802 1.00 28.31 450 THR B C 1
ATOM 3339 O O . THR B 1 248 ? -24.589 16.186 19.148 1.00 28.29 450 THR B O 1
ATOM 3343 N N . ILE B 1 249 ? -25.170 18.352 19.238 1.00 27.53 451 ILE B N 1
ATOM 3344 C CA . ILE B 1 249 ? -24.932 18.601 17.817 1.00 29.32 451 ILE B CA 1
ATOM 3345 C C . ILE B 1 249 ? -24.419 20.022 17.641 1.00 30.98 451 ILE B C 1
ATOM 3346 O O . ILE B 1 249 ? -24.821 20.932 18.370 1.00 31.51 451 ILE B O 1
ATOM 3351 N N . ASN B 1 250 ? -23.556 20.235 16.661 1.00 31.25 452 ASN B N 1
ATOM 3352 C CA . ASN B 1 250 ? -23.005 21.563 16.434 1.00 33.62 452 ASN B CA 1
ATOM 3353 C C . ASN B 1 250 ? -24.009 22.511 15.803 1.00 35.10 452 ASN B C 1
ATOM 3354 O O . ASN B 1 250 ? -24.246 23.603 16.301 1.00 35.25 452 ASN B O 1
ATOM 3359 N N . GLY B 1 251 ? -24.600 22.079 14.703 1.00 34.92 453 GLY B N 1
ATOM 3360 C CA . GLY B 1 251 ? -25.546 22.890 13.967 1.00 37.27 453 GLY B CA 1
ATOM 3361 C C . GLY B 1 251 ? -26.475 22.030 13.146 1.00 39.28 453 GLY B C 1
ATOM 3362 O O . GLY B 1 251 ? -26.347 20.813 13.136 1.00 40.27 453 GLY B O 1
ATOM 3363 N N . SER B 1 252 ? -27.441 22.663 12.493 1.00 43.15 454 SER B N 1
ATOM 3364 C CA . SER B 1 252 ? -28.388 21.957 11.643 1.00 43.65 454 SER B CA 1
ATOM 3365 C C . SER B 1 252 ? -27.678 21.310 10.460 1.00 42.90 454 SER B C 1
ATOM 3366 O O . SER B 1 252 ? -26.694 21.840 9.944 1.00 42.38 454 SER B O 1
ATOM 3369 N N . GLY B 1 253 ? -28.180 20.161 10.025 1.00 40.82 455 GLY B N 1
ATOM 3370 C CA . GLY B 1 253 ? -27.586 19.462 8.903 1.00 40.23 455 GLY B CA 1
ATOM 3371 C C . GLY B 1 253 ? -27.094 18.071 9.237 1.00 40.07 455 GLY B C 1
ATOM 3372 O O . GLY B 1 253 ? -27.122 17.647 10.386 1.00 39.84 455 GLY B O 1
ATOM 3373 N N . GLN B 1 254 ? -26.669 17.351 8.208 1.00 38.86 456 GLN B N 1
ATOM 3374 C CA . GLN B 1 254 ? -26.174 15.988 8.356 1.00 39.29 456 GLN B CA 1
ATOM 3375 C C . GLN B 1 254 ? -24.791 15.850 8.976 1.00 37.58 456 GLN B C 1
ATOM 3376 O O . GLN B 1 254 ? -23.963 16.747 8.887 1.00 37.73 456 GLN B O 1
ATOM 3382 N N . ASN B 1 255 ? -24.576 14.713 9.630 1.00 36.80 457 ASN B N 1
ATOM 3383 C CA . ASN B 1 255 ? -23.304 14.366 10.252 1.00 35.06 457 ASN B CA 1
ATOM 3384 C C . ASN B 1 255 ? -22.788 15.393 11.236 1.00 33.12 457 ASN B C 1
ATOM 3385 O O . ASN B 1 255 ? -21.601 15.692 11.266 1.00 32.21 457 ASN B O 1
ATOM 3390 N N . GLN B 1 256 ? -23.687 15.952 12.027 1.00 34.78 458 GLN B N 1
ATOM 3391 C CA . GLN B 1 256 ? -23.282 16.903 13.029 1.00 33.02 458 GLN B CA 1
ATOM 3392 C C . GLN B 1 256 ? -23.450 16.149 14.318 1.00 31.19 458 GLN B C 1
ATOM 3393 O O . GLN B 1 256 ? -24.556 15.791 14.679 1.00 31.11 458 GLN B O 1
ATOM 3399 N N . GLN B 1 257 ? -22.353 15.845 14.985 1.00 30.19 459 GLN B N 1
ATOM 3400 C CA . GLN B 1 257 ? -22.418 15.163 16.260 1.00 28.28 459 GLN B CA 1
ATOM 3401 C C . GLN B 1 257 ? -21.286 15.743 17.055 1.00 27.48 459 GLN B C 1
ATOM 3402 O O . GLN B 1 257 ? -20.195 15.917 16.521 1.00 27.75 459 GLN B O 1
ATOM 3408 N N . THR B 1 258 ? -21.527 15.996 18.333 1.00 26.23 460 THR B N 1
ATOM 3409 C CA . THR B 1 258 ? -20.517 16.574 19.193 1.00 26.13 460 THR B CA 1
ATOM 3410 C C . THR B 1 258 ? -20.965 16.484 20.624 1.00 24.27 460 THR B C 1
ATOM 3411 O O . THR B 1 258 ? -22.149 16.417 20.902 1.00 24.62 460 THR B O 1
ATOM 3415 N N . LEU B 1 259 ? -20.011 16.446 21.537 1.00 23.53 461 LEU B N 1
ATOM 3416 C CA . LEU B 1 259 ? -20.330 16.449 22.954 1.00 20.73 461 LEU B CA 1
ATOM 3417 C C . LEU B 1 259 ? -19.768 17.718 23.566 1.00 20.87 461 LEU B C 1
ATOM 3418 O O . LEU B 1 259 ? -18.548 17.880 23.658 1.00 22.16 461 LEU B O 1
ATOM 3423 N N . LYS B 1 260 ? -20.661 18.615 23.967 1.00 21.95 462 LYS B N 1
ATOM 3424 C CA . LYS B 1 260 ? -20.300 19.851 24.637 1.00 21.38 462 LYS B CA 1
ATOM 3425 C C . LYS B 1 260 ? -20.759 19.767 26.079 1.00 20.43 462 LYS B C 1
ATOM 3426 O O . LYS B 1 260 ? -21.797 19.172 26.375 1.00 19.95 462 LYS B O 1
ATOM 3432 N N . PHE B 1 261 ? -19.985 20.360 26.973 1.00 22.92 463 PHE B N 1
ATOM 3433 C CA . PHE B 1 261 ? -20.247 20.267 28.397 1.00 21.55 463 PHE B CA 1
ATOM 3434 C C . PHE B 1 261 ? -20.225 21.662 28.997 1.00 21.31 463 PHE B C 1
ATOM 3435 O O . PHE B 1 261 ? -19.444 22.516 28.570 1.00 21.65 463 PHE B O 1
ATOM 3443 N N . SER B 1 262 ? -21.091 21.896 29.972 1.00 21.87 464 SER B N 1
ATOM 3444 C CA . SER B 1 262 ? -21.203 23.196 30.611 1.00 22.37 464 SER B CA 1
ATOM 3445 C C . SER B 1 262 ? -21.270 23.026 32.120 1.00 22.51 464 SER B C 1
ATOM 3446 O O . SER B 1 262 ? -21.607 21.961 32.637 1.00 22.42 464 SER B O 1
ATOM 3449 N N . VAL B 1 263 ? -20.929 24.086 32.819 1.00 23.24 465 VAL B N 1
ATOM 3450 C CA . VAL B 1 263 ? -21.015 24.125 34.272 1.00 24.48 465 VAL B CA 1
ATOM 3451 C C . VAL B 1 263 ? -22.463 24.342 34.675 1.00 25.16 465 VAL B C 1
ATOM 3452 O O . VAL B 1 263 ? -23.175 25.156 34.076 1.00 25.45 465 VAL B O 1
ATOM 3456 N N . ALA B 1 264 ? -22.909 23.604 35.683 1.00 27.12 466 ALA B N 1
ATOM 3457 C CA . ALA B 1 264 ? -24.218 23.843 36.269 1.00 28.34 466 ALA B CA 1
ATOM 3458 C C . ALA B 1 264 ? -24.132 25.026 37.222 1.00 29.81 466 ALA B C 1
ATOM 3459 O O . ALA B 1 264 ? -23.220 25.101 38.051 1.00 30.27 466 ALA B O 1
ATOM 3461 N N . GLY B 1 265 ? -25.083 25.946 37.110 1.00 34.81 467 GLY B N 1
ATOM 3462 C CA . GLY B 1 265 ? -24.994 27.201 37.810 1.00 35.65 467 GLY B CA 1
ATOM 3463 C C . GLY B 1 265 ? -26.338 27.855 38.038 1.00 35.91 467 GLY B C 1
ATOM 3464 O O . GLY B 1 265 ? -27.395 27.252 37.844 1.00 35.66 467 GLY B O 1
ATOM 3465 N N . PRO B 1 266 ? -26.312 29.109 38.488 1.00 37.68 468 PRO B N 1
ATOM 3466 C CA . PRO B 1 266 ? -27.567 29.814 38.788 1.00 38.07 468 PRO B CA 1
ATOM 3467 C C . PRO B 1 266 ? -28.488 29.958 37.594 1.00 38.67 468 PRO B C 1
ATOM 3468 O O . PRO B 1 266 ? -29.708 29.844 37.750 1.00 38.54 468 PRO B O 1
ATOM 3472 N N . SER B 1 267 ? -27.941 30.217 36.404 1.00 39.23 469 SER B N 1
ATOM 3473 C CA . SER B 1 267 ? -28.785 30.465 35.241 1.00 40.01 469 SER B CA 1
ATOM 3474 C C . SER B 1 267 ? -29.612 29.244 34.871 1.00 39.97 469 SER B C 1
ATOM 3475 O O . SER B 1 267 ? -30.780 29.382 34.490 1.00 40.17 469 SER B O 1
ATOM 3478 N N . ASN B 1 268 ? -29.035 28.054 34.961 1.00 38.55 470 ASN B N 1
ATOM 3479 C CA . ASN B 1 268 ? -29.763 26.816 34.710 1.00 37.27 470 ASN B CA 1
ATOM 3480 C C . ASN B 1 268 ? -29.690 25.989 35.988 1.00 35.81 470 ASN B C 1
ATOM 3481 O O . ASN B 1 268 ? -28.652 25.398 36.292 1.00 34.68 470 ASN B O 1
ATOM 3486 N N . MET B 1 269 ? -30.796 25.926 36.724 1.00 33.18 471 MET B N 1
ATOM 3487 C CA . MET B 1 269 ? -30.828 25.196 37.983 1.00 32.96 471 MET B CA 1
ATOM 3488 C C . MET B 1 269 ? -31.432 23.809 37.860 1.00 31.76 471 MET B C 1
ATOM 3489 O O . MET B 1 269 ? -31.429 23.061 38.841 1.00 32.43 471 MET B O 1
ATOM 3494 N N . ALA B 1 270 ? -31.939 23.446 36.686 1.00 32.11 472 ALA B N 1
ATOM 3495 C CA . ALA B 1 270 ? -32.584 22.153 36.532 1.00 30.40 472 ALA B CA 1
ATOM 3496 C C . ALA B 1 270 ? -31.574 21.029 36.373 1.00 29.46 472 ALA B C 1
ATOM 3497 O O . ALA B 1 270 ? -31.876 19.881 36.713 1.00 29.30 472 ALA B O 1
ATOM 3499 N N . VAL B 1 271 ? -30.381 21.334 35.859 1.00 28.94 473 VAL B N 1
ATOM 3500 C CA . VAL B 1 271 ? -29.412 20.305 35.511 1.00 27.79 473 VAL B CA 1
ATOM 3501 C C . VAL B 1 271 ? -28.368 20.079 36.593 1.00 26.28 473 VAL B C 1
ATOM 3502 O O . VAL B 1 271 ? -27.503 19.210 36.425 1.00 25.78 473 VAL B O 1
ATOM 3506 N N . GLN B 1 272 ? -28.415 20.820 37.695 1.00 26.99 474 GLN B N 1
ATOM 3507 C CA . GLN B 1 272 ? -27.400 20.650 38.723 1.00 25.56 474 GLN B CA 1
ATOM 3508 C C . GLN B 1 272 ? -27.527 19.291 39.398 1.00 25.10 474 GLN B C 1
ATOM 3509 O O . GLN B 1 272 ? -28.617 18.731 39.522 1.00 25.60 474 GLN B O 1
ATOM 3515 N N . GLY B 1 273 ? -26.392 18.764 39.844 1.00 26.45 475 GLY B N 1
ATOM 3516 C CA . GLY B 1 273 ? -26.412 17.530 40.604 1.00 25.31 475 GLY B CA 1
ATOM 3517 C C . GLY B 1 273 ? -26.953 17.757 42.004 1.00 26.07 475 GLY B C 1
ATOM 3518 O O . GLY B 1 273 ? -26.569 18.697 42.699 1.00 26.52 475 GLY B O 1
ATOM 3519 N N . ARG B 1 274 ? -27.851 16.874 42.423 1.00 26.22 476 ARG B N 1
ATOM 3520 C CA . ARG B 1 274 ? -28.485 16.982 43.725 1.00 25.97 476 ARG B CA 1
ATOM 3521 C C . ARG B 1 274 ? -28.295 15.689 44.499 1.00 25.71 476 ARG B C 1
ATOM 3522 O O . ARG B 1 274 ? -28.235 14.600 43.924 1.00 26.80 476 ARG B O 1
ATOM 3530 N N . ASN B 1 275 ? -28.190 15.826 45.814 1.00 25.37 477 ASN B N 1
ATOM 3531 C CA . ASN B 1 275 ? -27.972 14.690 46.693 1.00 24.74 477 ASN B CA 1
ATOM 3532 C C . ASN B 1 275 ? -29.244 13.941 47.053 1.00 24.38 477 ASN B C 1
ATOM 3533 O O . ASN B 1 275 ? -29.158 12.783 47.475 1.00 23.40 477 ASN B O 1
ATOM 3538 N N . TYR B 1 276 ? -30.414 14.557 46.902 1.00 21.87 478 TYR B N 1
ATOM 3539 C CA . TYR B 1 276 ? -31.653 13.945 47.356 1.00 22.93 478 TYR B CA 1
ATOM 3540 C C . TYR B 1 276 ? -32.765 14.228 46.360 1.00 24.01 478 TYR B C 1
ATOM 3541 O O . TYR B 1 276 ? -32.739 15.231 45.646 1.00 26.14 478 TYR B O 1
ATOM 3550 N N . ILE B 1 277 ? -33.739 13.329 46.319 1.00 25.61 479 ILE B N 1
ATOM 3551 C CA . ILE B 1 277 ? -34.805 13.373 45.322 1.00 25.00 479 ILE B CA 1
ATOM 3552 C C . ILE B 1 277 ? -36.134 13.248 46.053 1.00 26.16 479 ILE B C 1
ATOM 3553 O O . ILE B 1 277 ? -36.185 12.775 47.201 1.00 26.53 479 ILE B O 1
ATOM 3558 N N . PRO B 1 278 ? -37.232 13.669 45.427 1.00 28.24 480 PRO B N 1
ATOM 3559 C CA . PRO B 1 278 ? -38.531 13.607 46.101 1.00 28.68 480 PRO B CA 1
ATOM 3560 C C . PRO B 1 278 ? -39.024 12.180 46.260 1.00 29.36 480 PRO B C 1
ATOM 3561 O O . PRO B 1 278 ? -38.588 11.254 45.575 1.00 28.84 480 PRO B O 1
ATOM 3565 N N . GLY B 1 279 ? -39.972 12.021 47.177 1.00 29.36 481 GLY B N 1
ATOM 3566 C CA . GLY B 1 279 ? -40.442 10.720 47.582 1.00 30.43 481 GLY B CA 1
ATOM 3567 C C . GLY B 1 279 ? -41.229 9.984 46.520 1.00 31.30 481 GLY B C 1
ATOM 3568 O O . GLY B 1 279 ? -41.428 10.466 45.403 1.00 31.85 481 GLY B O 1
ATOM 3569 N N . PRO B 1 280 ? -41.695 8.791 46.864 1.00 31.71 482 PRO B N 1
ATOM 3570 C CA . PRO B 1 280 ? -42.386 7.945 45.890 1.00 32.26 482 PRO B CA 1
ATOM 3571 C C . PRO B 1 280 ? -43.774 8.469 45.553 1.00 33.26 482 PRO B C 1
ATOM 3572 O O . PRO B 1 280 ? -44.382 9.237 46.298 1.00 33.36 482 PRO B O 1
ATOM 3576 N N . SER B 1 281 ? -44.276 8.025 44.402 1.00 34.61 483 SER B N 1
ATOM 3577 C CA . SER B 1 281 ? -45.552 8.497 43.887 1.00 35.47 483 SER B CA 1
ATOM 3578 C C . SER B 1 281 ? -46.351 7.336 43.317 1.00 34.89 483 SER B C 1
ATOM 3579 O O . SER B 1 281 ? -45.791 6.373 42.791 1.00 35.33 483 SER B O 1
ATOM 3582 N N . TYR B 1 282 ? -47.670 7.427 43.462 1.00 43.70 484 TYR B N 1
ATOM 3583 C CA . TYR B 1 282 ? -48.608 6.528 42.797 1.00 41.73 484 TYR B CA 1
ATOM 3584 C C . TYR B 1 282 ? -49.719 7.431 42.274 1.00 41.15 484 TYR B C 1
ATOM 3585 O O . TYR B 1 282 ? -50.491 7.967 43.073 1.00 41.42 484 TYR B O 1
ATOM 3594 N N . ARG B 1 283 ? -49.834 7.588 40.954 1.00 44.68 485 ARG B N 1
ATOM 3595 C CA . ARG B 1 283 ? -50.579 8.733 40.435 1.00 44.17 485 ARG B CA 1
ATOM 3596 C C . ARG B 1 283 ? -52.079 8.599 40.678 1.00 44.25 485 ARG B C 1
ATOM 3597 O O . ARG B 1 283 ? -52.662 7.524 40.519 1.00 43.84 485 ARG B O 1
ATOM 3605 N N . GLN B 1 284 ? -52.698 9.716 41.054 1.00 45.00 486 GLN B N 1
ATOM 3606 C CA . GLN B 1 284 ? -54.143 9.858 41.153 1.00 45.55 486 GLN B CA 1
ATOM 3607 C C . GLN B 1 284 ? -54.679 10.589 39.929 1.00 46.35 486 GLN B C 1
ATOM 3608 O O . GLN B 1 284 ? -54.012 11.456 39.361 1.00 45.97 486 GLN B O 1
ATOM 3614 N N . GLN B 1 285 ? -55.890 10.223 39.520 1.00 48.86 487 GLN B N 1
ATOM 3615 C CA . GLN B 1 285 ? -56.577 10.954 38.466 1.00 48.92 487 GLN B CA 1
ATOM 3616 C C . GLN B 1 285 ? -56.985 12.335 38.962 1.00 49.35 487 GLN B C 1
ATOM 3617 O O . GLN B 1 285 ? -57.387 12.510 40.115 1.00 49.44 487 GLN B O 1
ATOM 3623 N N . ARG B 1 286 ? -56.869 13.322 38.079 1.00 51.65 488 ARG B N 1
ATOM 3624 C CA . ARG B 1 286 ? -57.107 14.716 38.430 1.00 51.60 488 ARG B CA 1
ATOM 3625 C C . ARG B 1 286 ? -58.567 15.069 38.181 1.00 51.54 488 ARG B C 1
ATOM 3626 O O . ARG B 1 286 ? -59.078 14.869 37.075 1.00 53.21 488 ARG B O 1
ATOM 3634 N N . VAL B 1 287 ? -59.235 15.593 39.205 1.00 53.41 489 VAL B N 1
ATOM 3635 C CA . VAL B 1 287 ? -60.649 15.937 39.123 1.00 53.00 489 VAL B CA 1
ATOM 3636 C C . VAL B 1 287 ? -60.828 17.386 39.545 1.00 53.52 489 VAL B C 1
ATOM 3637 O O . VAL B 1 287 ? -60.308 17.811 40.581 1.00 54.56 489 VAL B O 1
ATOM 3641 N N . SER B 1 288 ? -61.576 18.138 38.745 1.00 55.08 490 SER B N 1
ATOM 3642 C CA . SER B 1 288 ? -61.778 19.564 38.943 1.00 55.53 490 SER B CA 1
ATOM 3643 C C . SER B 1 288 ? -63.062 19.837 39.715 1.00 56.43 490 SER B C 1
ATOM 3644 O O . SER B 1 288 ? -64.066 19.140 39.554 1.00 55.01 490 SER B O 1
ATOM 3647 N N . THR B 1 289 ? -63.018 20.864 40.566 1.00 53.33 491 THR B N 1
ATOM 3648 C CA . THR B 1 289 ? -64.224 21.352 41.223 1.00 55.86 491 THR B CA 1
ATOM 3649 C C . THR B 1 289 ? -65.123 22.145 40.285 1.00 57.69 491 THR B C 1
ATOM 3650 O O . THR B 1 289 ? -66.264 22.438 40.652 1.00 58.79 491 THR B O 1
ATOM 3654 N N . THR B 1 290 ? -64.638 22.500 39.099 1.00 54.36 492 THR B N 1
ATOM 3655 C CA . THR B 1 290 ? -65.463 23.111 38.064 1.00 55.45 492 THR B CA 1
ATOM 3656 C C . THR B 1 290 ? -65.982 21.993 37.171 1.00 55.18 492 THR B C 1
ATOM 3657 O O . THR B 1 290 ? -65.207 21.344 36.463 1.00 55.30 492 THR B O 1
ATOM 3661 N N . VAL B 1 291 ? -67.296 21.779 37.197 1.00 54.23 493 VAL B N 1
ATOM 3662 C CA . VAL B 1 291 ? -67.874 20.574 36.615 1.00 54.00 493 VAL B CA 1
ATOM 3663 C C . VAL B 1 291 ? -67.690 20.528 35.103 1.00 53.49 493 VAL B C 1
ATOM 3664 O O . VAL B 1 291 ? -67.712 19.444 34.507 1.00 53.36 493 VAL B O 1
ATOM 3668 N N . THR B 1 292 ? -67.509 21.679 34.455 1.00 54.85 494 THR B N 1
ATOM 3669 C CA . THR B 1 292 ? -67.420 21.694 33.001 1.00 54.28 494 THR B CA 1
ATOM 3670 C C . THR B 1 292 ? -66.024 21.355 32.502 1.00 54.06 494 THR B C 1
ATOM 3671 O O . THR B 1 292 ? -65.865 21.002 31.329 1.00 54.17 494 THR B O 1
ATOM 3675 N N . GLN B 1 293 ? -65.011 21.442 33.362 1.00 57.72 495 GLN B N 1
ATOM 3676 C CA . GLN B 1 293 ? -63.674 21.015 32.976 1.00 56.88 495 GLN B CA 1
ATOM 3677 C C . GLN B 1 293 ? -63.531 19.501 32.969 1.00 56.47 495 GLN B C 1
ATOM 3678 O O . GLN B 1 293 ? -62.841 18.961 32.100 1.00 56.89 495 GLN B O 1
ATOM 3684 N N . ASN B 1 294 ? -64.210 18.819 33.883 1.00 56.75 496 ASN B N 1
ATOM 3685 C CA . ASN B 1 294 ? -64.153 17.364 33.955 1.00 56.07 496 ASN B CA 1
ATOM 3686 C C . ASN B 1 294 ? -64.805 16.707 32.740 1.00 56.61 496 ASN B C 1
ATOM 3687 O O . ASN B 1 294 ? -65.690 17.279 32.108 1.00 56.54 496 ASN B O 1
ATOM 3692 N N . ASN B 1 295 ? -64.367 15.496 32.426 1.00 57.63 497 ASN B N 1
ATOM 3693 C CA . ASN B 1 295 ? -64.890 14.756 31.285 1.00 58.39 497 ASN B CA 1
ATOM 3694 C C . ASN B 1 295 ? -66.346 14.373 31.490 1.00 59.27 497 ASN B C 1
ATOM 3695 O O . ASN B 1 295 ? -66.771 14.106 32.608 1.00 59.01 497 ASN B O 1
ATOM 3700 N N . ASN B 1 296 ? -67.114 14.361 30.406 1.00 58.31 498 ASN B N 1
ATOM 3701 C CA . ASN B 1 296 ? -68.518 13.985 30.467 1.00 59.46 498 ASN B CA 1
ATOM 3702 C C . ASN B 1 296 ? -68.683 12.466 30.372 1.00 60.17 498 ASN B C 1
ATOM 3703 O O . ASN B 1 296 ? -69.133 11.935 29.359 1.00 60.73 498 ASN B O 1
ATOM 3708 N N . SER B 1 297 ? -68.295 11.779 31.439 1.00 60.78 499 SER B N 1
ATOM 3709 C CA . SER B 1 297 ? -68.395 10.331 31.534 1.00 61.66 499 SER B CA 1
ATOM 3710 C C . SER B 1 297 ? -68.378 9.947 33.007 1.00 61.81 499 SER B C 1
ATOM 3711 O O . SER B 1 297 ? -68.010 10.759 33.854 1.00 61.49 499 SER B O 1
ATOM 3714 N N . GLU B 1 298 ? -68.787 8.727 33.332 1.00 61.41 500 GLU B N 1
ATOM 3715 C CA . GLU B 1 298 ? -68.737 8.318 34.726 1.00 61.92 500 GLU B CA 1
ATOM 3716 C C . GLU B 1 298 ? -67.398 7.638 34.945 1.00 61.15 500 GLU B C 1
ATOM 3717 O O . GLU B 1 298 ? -67.214 6.471 34.599 1.00 61.56 500 GLU B O 1
ATOM 3723 N N . PHE B 1 299 ? -66.458 8.382 35.512 1.00 57.68 501 PHE B N 1
ATOM 3724 C CA . PHE B 1 299 ? -65.126 7.859 35.772 1.00 56.61 501 PHE B CA 1
ATOM 3725 C C . PHE B 1 299 ? -64.776 7.741 37.251 1.00 56.15 501 PHE B C 1
ATOM 3726 O O . PHE B 1 299 ? -63.604 7.611 37.586 1.00 56.37 501 PHE B O 1
ATOM 3734 N N . ALA B 1 300 ? -65.776 7.826 38.126 1.00 56.46 502 ALA B N 1
ATOM 3735 C CA . ALA B 1 300 ? -65.547 7.719 39.568 1.00 55.51 502 ALA B CA 1
ATOM 3736 C C . ALA B 1 300 ? -64.790 6.430 39.871 1.00 55.32 502 ALA B C 1
ATOM 3737 O O . ALA B 1 300 ? -63.689 6.462 40.416 1.00 55.24 502 ALA B O 1
ATOM 3739 N N . TRP B 1 301 ? -65.393 5.298 39.529 1.00 51.80 503 TRP B N 1
ATOM 3740 C CA . TRP B 1 301 ? -64.731 4.004 39.688 1.00 52.34 503 TRP B CA 1
ATOM 3741 C C . TRP B 1 301 ? -63.813 3.665 38.518 1.00 52.02 503 TRP B C 1
ATOM 3742 O O . TRP B 1 301 ? -62.661 3.270 38.767 1.00 52.00 503 TRP B O 1
ATOM 3753 N N . PRO B 1 302 ? -64.231 3.775 37.248 1.00 52.65 504 PRO B N 1
ATOM 3754 C CA . PRO B 1 302 ? -63.383 3.242 36.165 1.00 52.38 504 PRO B CA 1
ATOM 3755 C C . PRO B 1 302 ? -62.026 3.913 36.038 1.00 52.82 504 PRO B C 1
ATOM 3756 O O . PRO B 1 302 ? -61.049 3.250 35.670 1.00 54.39 504 PRO B O 1
ATOM 3760 N N . GLY B 1 303 ? -61.932 5.205 36.324 1.00 53.87 505 GLY B N 1
ATOM 3761 C CA . GLY B 1 303 ? -60.681 5.914 36.157 1.00 54.17 505 GLY B CA 1
ATOM 3762 C C . GLY B 1 303 ? -59.937 6.138 37.455 1.00 53.81 505 GLY B C 1
ATOM 3763 O O . GLY B 1 303 ? -59.097 7.037 37.551 1.00 54.74 505 GLY B O 1
ATOM 3764 N N . ALA B 1 304 ? -60.237 5.326 38.459 1.00 54.02 506 ALA B N 1
ATOM 3765 C CA . ALA B 1 304 ? -59.661 5.474 39.785 1.00 52.79 506 ALA B CA 1
ATOM 3766 C C . ALA B 1 304 ? -58.489 4.521 39.975 1.00 52.12 506 ALA B C 1
ATOM 3767 O O . ALA B 1 304 ? -58.533 3.370 39.532 1.00 52.97 506 ALA B O 1
ATOM 3769 N N . SER B 1 305 ? -57.447 5.005 40.644 1.00 53.09 507 SER B N 1
ATOM 3770 C CA . SER B 1 305 ? -56.302 4.163 40.962 1.00 51.93 507 SER B CA 1
ATOM 3771 C C . SER B 1 305 ? -56.677 3.172 42.054 1.00 50.88 507 SER B C 1
ATOM 3772 O O . SER B 1 305 ? -57.276 3.545 43.067 1.00 50.38 507 SER B O 1
ATOM 3775 N N . SER B 1 306 ? -56.322 1.907 41.852 1.00 49.67 508 SER B N 1
ATOM 3776 C CA . SER B 1 306 ? -56.688 0.859 42.789 1.00 48.73 508 SER B CA 1
ATOM 3777 C C . SER B 1 306 ? -55.558 -0.151 42.890 1.00 47.92 508 SER B C 1
ATOM 3778 O O . SER B 1 306 ? -54.658 -0.194 42.051 1.00 48.45 508 SER B O 1
ATOM 3781 N N . TRP B 1 307 ? -55.616 -0.967 43.940 1.00 49.74 509 TRP B N 1
ATOM 3782 C CA . TRP B 1 307 ? -54.728 -2.108 44.092 1.00 49.18 509 TRP B CA 1
ATOM 3783 C C . TRP B 1 307 ? -55.540 -3.383 44.256 1.00 48.76 509 TRP B C 1
ATOM 3784 O O . TRP B 1 307 ? -56.636 -3.378 44.821 1.00 47.15 509 TRP B O 1
ATOM 3795 N N . ALA B 1 308 ? -54.987 -4.477 43.745 1.00 46.81 510 ALA B N 1
ATOM 3796 C CA . ALA B 1 308 ? -55.640 -5.775 43.758 1.00 47.16 510 ALA B CA 1
ATOM 3797 C C . ALA B 1 308 ? -55.044 -6.645 44.852 1.00 48.14 510 ALA B C 1
ATOM 3798 O O . ALA B 1 308 ? -53.821 -6.745 44.982 1.00 49.37 510 ALA B O 1
ATOM 3800 N N . LEU B 1 309 ? -55.914 -7.256 45.649 1.00 52.29 511 LEU B N 1
ATOM 3801 C CA . LEU B 1 309 ? -55.497 -8.193 46.682 1.00 52.87 511 LEU B CA 1
ATOM 3802 C C . LEU B 1 309 ? -56.406 -9.409 46.616 1.00 54.04 511 LEU B C 1
ATOM 3803 O O . LEU B 1 309 ? -57.603 -9.298 46.902 1.00 53.85 511 LEU B O 1
ATOM 3808 N N . ASN B 1 310 ? -55.836 -10.562 46.265 1.00 53.20 512 ASN B N 1
ATOM 3809 C CA . ASN B 1 310 ? -56.578 -11.821 46.171 1.00 55.03 512 ASN B CA 1
ATOM 3810 C C . ASN B 1 310 ? -57.868 -11.652 45.370 1.00 55.68 512 ASN B C 1
ATOM 3811 O O . ASN B 1 310 ? -58.961 -11.985 45.829 1.00 56.19 512 ASN B O 1
ATOM 3816 N N . GLY B 1 311 ? -57.744 -11.096 44.169 1.00 53.23 513 GLY B N 1
ATOM 3817 C CA . GLY B 1 311 ? -58.860 -10.972 43.260 1.00 53.21 513 GLY B CA 1
ATOM 3818 C C . GLY B 1 311 ? -59.769 -9.789 43.510 1.00 54.05 513 GLY B C 1
ATOM 3819 O O . GLY B 1 311 ? -60.554 -9.438 42.622 1.00 55.35 513 GLY B O 1
ATOM 3820 N N . ARG B 1 312 ? -59.696 -9.167 44.682 1.00 54.73 514 ARG B N 1
ATOM 3821 C CA . ARG B 1 312 ? -60.540 -8.029 45.012 1.00 55.12 514 ARG B CA 1
ATOM 3822 C C . ARG B 1 312 ? -59.771 -6.728 44.830 1.00 54.87 514 ARG B C 1
ATOM 3823 O O . ARG B 1 312 ? -58.720 -6.524 45.444 1.00 55.39 514 ARG B O 1
ATOM 3831 N N . ASN B 1 313 ? -60.310 -5.847 43.995 1.00 52.89 515 ASN B N 1
ATOM 3832 C CA . ASN B 1 313 ? -59.700 -4.558 43.707 1.00 52.10 515 ASN B CA 1
ATOM 3833 C C . ASN B 1 313 ? -60.143 -3.541 44.748 1.00 50.69 515 ASN B C 1
ATOM 3834 O O . ASN B 1 313 ? -61.341 -3.287 44.903 1.00 50.89 515 ASN B O 1
ATOM 3839 N N . SER B 1 314 ? -59.180 -2.961 45.453 1.00 51.07 516 SER B N 1
ATOM 3840 C CA . SER B 1 314 ? -59.451 -1.941 46.451 1.00 50.10 516 SER B CA 1
ATOM 3841 C C . SER B 1 314 ? -58.971 -0.587 45.950 1.00 49.76 516 SER B C 1
ATOM 3842 O O . SER B 1 314 ? -57.830 -0.448 45.501 1.00 49.42 516 SER B O 1
ATOM 3845 N N . LEU B 1 315 ? -59.853 0.404 46.032 1.00 50.93 517 LEU B N 1
ATOM 3846 C CA . LEU B 1 315 ? -59.495 1.774 45.701 1.00 51.24 517 LEU B CA 1
ATOM 3847 C C . LEU B 1 315 ? -58.320 2.231 46.557 1.00 51.67 517 LEU B C 1
ATOM 3848 O O . LEU B 1 315 ? -58.191 1.838 47.719 1.00 52.52 517 LEU B O 1
ATOM 3853 N N . MET B 1 316 ? -57.463 3.077 45.989 1.00 51.51 518 MET B N 1
ATOM 3854 C CA . MET B 1 316 ? -56.283 3.548 46.709 1.00 51.42 518 MET B CA 1
ATOM 3855 C C . MET B 1 316 ? -56.679 4.821 47.439 1.00 51.22 518 MET B C 1
ATOM 3856 O O . MET B 1 316 ? -56.805 5.887 46.834 1.00 51.04 518 MET B O 1
ATOM 3861 N N . ASN B 1 317 ? -56.854 4.711 48.751 1.00 51.66 519 ASN B N 1
ATOM 3862 C CA . ASN B 1 317 ? -57.298 5.828 49.566 1.00 51.07 519 ASN B CA 1
ATOM 3863 C C . ASN B 1 317 ? -56.604 5.828 50.922 1.00 50.85 519 ASN B C 1
ATOM 3864 O O . ASN B 1 317 ? -56.517 4.791 51.572 1.00 51.63 519 ASN B O 1
ATOM 3869 N N . PRO B 1 318 ? -56.123 6.994 51.371 1.00 51.52 520 PRO B N 1
ATOM 3870 C CA . PRO B 1 318 ? -55.860 8.156 50.524 1.00 51.33 520 PRO B CA 1
ATOM 3871 C C . PRO B 1 318 ? -54.656 7.898 49.625 1.00 51.87 520 PRO B C 1
ATOM 3872 O O . PRO B 1 318 ? -54.463 8.576 48.620 1.00 51.63 520 PRO B O 1
ATOM 3876 N N . GLY B 1 319 ? -53.856 6.904 49.999 1.00 50.27 521 GLY B N 1
ATOM 3877 C CA . GLY B 1 319 ? -52.677 6.544 49.253 1.00 51.29 521 GLY B CA 1
ATOM 3878 C C . GLY B 1 319 ? -51.421 7.107 49.880 1.00 52.11 521 GLY B C 1
ATOM 3879 O O . GLY B 1 319 ? -51.422 7.565 51.026 1.00 52.60 521 GLY B O 1
ATOM 3880 N N . PRO B 1 320 ? -50.312 7.057 49.144 1.00 50.29 522 PRO B N 1
ATOM 3881 C CA . PRO B 1 320 ? -49.084 7.696 49.623 1.00 50.02 522 PRO B CA 1
ATOM 3882 C C . PRO B 1 320 ? -49.260 9.203 49.703 1.00 49.73 522 PRO B C 1
ATOM 3883 O O . PRO B 1 320 ? -50.029 9.799 48.947 1.00 50.81 522 PRO B O 1
ATOM 3887 N N . ALA B 1 321 ? -48.525 9.824 50.619 1.00 47.13 523 ALA B N 1
ATOM 3888 C CA . ALA B 1 321 ? -48.685 11.252 50.856 1.00 46.93 523 ALA B CA 1
ATOM 3889 C C . ALA B 1 321 ? -48.064 12.025 49.703 1.00 47.04 523 ALA B C 1
ATOM 3890 O O . ALA B 1 321 ? -46.861 11.912 49.444 1.00 46.73 523 ALA B O 1
ATOM 3892 N N . MET B 1 322 ? -48.883 12.820 49.022 1.00 43.74 524 MET B N 1
ATOM 3893 C CA . MET B 1 322 ? -48.463 13.555 47.842 1.00 44.57 524 MET B CA 1
ATOM 3894 C C . MET B 1 322 ? -49.182 14.892 47.808 1.00 44.99 524 MET B C 1
ATOM 3895 O O . MET B 1 322 ? -50.269 15.042 48.372 1.00 46.58 524 MET B O 1
ATOM 3900 N N . ALA B 1 323 ? -48.561 15.862 47.143 1.00 45.19 525 ALA B N 1
ATOM 3901 C CA . ALA B 1 323 ? -49.186 17.164 46.968 1.00 46.19 525 ALA B CA 1
ATOM 3902 C C . ALA B 1 323 ? -50.506 17.014 46.229 1.00 47.56 525 ALA B C 1
ATOM 3903 O O . ALA B 1 323 ? -50.606 16.255 45.261 1.00 48.02 525 ALA B O 1
ATOM 3905 N N . SER B 1 324 ? -51.527 17.734 46.696 1.00 45.67 526 SER B N 1
ATOM 3906 C CA . SER B 1 324 ? -52.841 17.635 46.073 1.00 47.46 526 SER B CA 1
ATOM 3907 C C . SER B 1 324 ? -52.830 18.167 44.648 1.00 48.63 526 SER B C 1
ATOM 3908 O O . SER B 1 324 ? -53.470 17.587 43.765 1.00 48.78 526 SER B O 1
ATOM 3911 N N . HIS B 1 325 ? -52.110 19.257 44.405 1.00 46.25 527 HIS B N 1
ATOM 3912 C CA . HIS B 1 325 ? -52.151 19.939 43.121 1.00 48.73 527 HIS B CA 1
ATOM 3913 C C . HIS B 1 325 ? -50.895 20.783 42.960 1.00 50.27 527 HIS B C 1
ATOM 3914 O O . HIS B 1 325 ? -50.155 21.014 43.918 1.00 50.29 527 HIS B O 1
ATOM 3921 N N . LYS B 1 326 ? -50.655 21.219 41.726 1.00 49.05 528 LYS B N 1
ATOM 3922 C CA . LYS B 1 326 ? -49.549 22.121 41.445 1.00 51.81 528 LYS B CA 1
ATOM 3923 C C . LYS B 1 326 ? -49.852 23.529 41.947 1.00 53.81 528 LYS B C 1
ATOM 3924 O O . LYS B 1 326 ? -51.005 23.907 42.172 1.00 53.33 528 LYS B O 1
ATOM 3930 N N . GLU B 1 327 ? -48.790 24.311 42.118 1.00 55.68 529 GLU B N 1
ATOM 3931 C CA . GLU B 1 327 ? -48.947 25.700 42.519 1.00 59.40 529 GLU B CA 1
ATOM 3932 C C . GLU B 1 327 ? -49.615 26.499 41.410 1.00 60.11 529 GLU B C 1
ATOM 3933 O O . GLU B 1 327 ? -49.163 26.502 40.263 1.00 60.15 529 GLU B O 1
ATOM 3939 N N . GLY B 1 328 ? -50.699 27.186 41.763 1.00 61.73 530 GLY B N 1
ATOM 3940 C CA . GLY B 1 328 ? -51.483 27.937 40.814 1.00 62.46 530 GLY B CA 1
ATOM 3941 C C . GLY B 1 328 ? -52.791 27.291 40.412 1.00 62.95 530 GLY B C 1
ATOM 3942 O O . GLY B 1 328 ? -53.672 27.985 39.895 1.00 63.91 530 GLY B O 1
ATOM 3943 N N . GLU B 1 329 ? -52.943 25.986 40.619 1.00 63.72 531 GLU B N 1
ATOM 3944 C CA . GLU B 1 329 ? -54.200 25.290 40.364 1.00 63.24 531 GLU B CA 1
ATOM 3945 C C . GLU B 1 329 ? -54.726 24.792 41.704 1.00 61.54 531 GLU B C 1
ATOM 3946 O O . GLU B 1 329 ? -54.227 23.800 42.238 1.00 61.52 531 GLU B O 1
ATOM 3952 N N . ASP B 1 330 ? -55.734 25.470 42.246 1.00 65.29 532 ASP B N 1
ATOM 3953 C CA . ASP B 1 330 ? -56.410 24.997 43.445 1.00 63.64 532 ASP B CA 1
ATOM 3954 C C . ASP B 1 330 ? -57.744 24.327 43.155 1.00 60.45 532 ASP B C 1
ATOM 3955 O O . ASP B 1 330 ? -58.364 23.792 44.077 1.00 59.43 532 ASP B O 1
ATOM 3960 N N . ARG B 1 331 ? -58.199 24.344 41.903 1.00 63.27 533 ARG B N 1
ATOM 3961 C CA . ARG B 1 331 ? -59.499 23.783 41.565 1.00 59.65 533 ARG B CA 1
ATOM 3962 C C . ARG B 1 331 ? -59.454 22.277 41.364 1.00 58.30 533 ARG B C 1
ATOM 3963 O O . ARG B 1 331 ? -60.499 21.623 41.433 1.00 57.52 533 ARG B O 1
ATOM 3971 N N . PHE B 1 332 ? -58.267 21.735 41.115 1.00 59.60 534 PHE B N 1
ATOM 3972 C CA . PHE B 1 332 ? -58.103 20.304 40.899 1.00 57.12 534 PHE B CA 1
ATOM 3973 C C . PHE B 1 332 ? -57.727 19.584 42.182 1.00 56.14 534 PHE B C 1
ATOM 3974 O O . PHE B 1 332 ? -57.038 20.138 43.033 1.00 57.14 534 PHE B O 1
ATOM 3982 N N . PHE B 1 333 ? -58.159 18.332 42.291 1.00 57.17 535 PHE B N 1
ATOM 3983 C CA . PHE B 1 333 ? -57.849 17.497 43.445 1.00 55.29 535 PHE B CA 1
ATOM 3984 C C . PHE B 1 333 ? -57.701 16.050 42.985 1.00 54.31 535 PHE B C 1
ATOM 3985 O O . PHE B 1 333 ? -58.295 15.657 41.986 1.00 53.82 535 PHE B O 1
ATOM 3993 N N . PRO B 1 334 ? -56.897 15.254 43.709 1.00 53.42 536 PRO B N 1
ATOM 3994 C CA . PRO B 1 334 ? -56.702 13.845 43.359 1.00 53.02 536 PRO B CA 1
ATOM 3995 C C . PRO B 1 334 ? -58.023 13.119 43.498 1.00 52.79 536 PRO B C 1
ATOM 3996 O O . PRO B 1 334 ? -58.757 13.382 44.443 1.00 52.58 536 PRO B O 1
ATOM 4000 N N . LEU B 1 335 ? -58.309 12.186 42.602 1.00 50.20 537 LEU B N 1
ATOM 4001 C CA . LEU B 1 335 ? -59.591 11.510 42.649 1.00 50.60 537 LEU B CA 1
ATOM 4002 C C . LEU B 1 335 ? -59.829 10.753 43.951 1.00 51.56 537 LEU B C 1
ATOM 4003 O O . LEU B 1 335 ? -60.896 10.865 44.545 1.00 51.85 537 LEU B O 1
ATOM 4008 N N . SER B 1 336 ? -58.837 10.000 44.408 1.00 53.04 538 SER B N 1
ATOM 4009 C CA . SER B 1 336 ? -58.979 9.255 45.655 1.00 54.46 538 SER B CA 1
ATOM 4010 C C . SER B 1 336 ? -57.886 9.559 46.672 1.00 54.69 538 SER B C 1
ATOM 4011 O O . SER B 1 336 ? -57.814 8.924 47.715 1.00 55.07 538 SER B O 1
ATOM 4014 N N . GLY B 1 337 ? -57.043 10.536 46.369 1.00 53.16 539 GLY B N 1
ATOM 4015 C CA . GLY B 1 337 ? -55.937 10.886 47.241 1.00 54.30 539 GLY B CA 1
ATOM 4016 C C . GLY B 1 337 ? -56.218 11.919 48.309 1.00 54.89 539 GLY B C 1
ATOM 4017 O O . GLY B 1 337 ? -55.336 12.265 49.089 1.00 57.25 539 GLY B O 1
ATOM 4018 N N . SER B 1 338 ? -57.443 12.422 48.348 1.00 57.59 540 SER B N 1
ATOM 4019 C CA . SER B 1 338 ? -57.803 13.444 49.320 1.00 57.62 540 SER B CA 1
ATOM 4020 C C . SER B 1 338 ? -58.729 12.932 50.410 1.00 56.39 540 SER B C 1
ATOM 4021 O O . SER B 1 338 ? -59.680 12.208 50.135 1.00 56.37 540 SER B O 1
ATOM 4024 N N . LEU B 1 339 ? -58.418 13.288 51.653 1.00 55.14 541 LEU B N 1
ATOM 4025 C CA . LEU B 1 339 ? -59.241 12.900 52.790 1.00 53.95 541 LEU B CA 1
ATOM 4026 C C . LEU B 1 339 ? -60.602 13.572 52.694 1.00 53.73 541 LEU B C 1
ATOM 4027 O O . LEU B 1 339 ? -60.688 14.787 52.533 1.00 54.22 541 LEU B O 1
ATOM 4032 N N . ILE B 1 358 ? -62.995 18.654 51.223 1.00 47.53 560 ILE B N 1
ATOM 4033 C CA . ILE B 1 358 ? -61.769 18.208 50.571 1.00 47.48 560 ILE B CA 1
ATOM 4034 C C . ILE B 1 358 ? -60.552 18.955 51.100 1.00 49.53 560 ILE B C 1
ATOM 4035 O O . ILE B 1 358 ? -60.296 20.093 50.719 1.00 49.52 560 ILE B O 1
ATOM 4040 N N . THR B 1 359 ? -59.798 18.300 51.973 1.00 49.92 561 THR B N 1
ATOM 4041 C CA . THR B 1 359 ? -58.600 18.883 52.560 1.00 52.97 561 THR B CA 1
ATOM 4042 C C . THR B 1 359 ? -57.497 19.034 51.519 1.00 56.32 561 THR B C 1
ATOM 4043 O O . THR B 1 359 ? -57.450 18.293 50.540 1.00 55.79 561 THR B O 1
ATOM 4047 N N . ASN B 1 360 ? -56.613 20.001 51.736 1.00 55.52 562 ASN B N 1
ATOM 4048 C CA . ASN B 1 360 ? -55.518 20.258 50.809 1.00 59.71 562 ASN B CA 1
ATOM 4049 C C . ASN B 1 360 ? -54.165 19.824 51.352 1.00 61.33 562 ASN B C 1
ATOM 4050 O O . ASN B 1 360 ? -53.812 20.109 52.495 1.00 62.59 562 ASN B O 1
ATOM 4055 N N . GLU B 1 361 ? -53.420 19.118 50.511 1.00 57.54 563 GLU B N 1
ATOM 4056 C CA . GLU B 1 361 ? -52.097 18.620 50.860 1.00 59.55 563 GLU B CA 1
ATOM 4057 C C . GLU B 1 361 ? -50.996 19.410 50.157 1.00 58.45 563 GLU B C 1
ATOM 4058 O O . GLU B 1 361 ? -49.878 18.931 50.000 1.00 60.09 563 GLU B O 1
ATOM 4064 N N . GLU B 1 362 ? -51.307 20.640 49.760 1.00 59.16 564 GLU B N 1
ATOM 4065 C CA . GLU B 1 362 ? -50.348 21.494 49.056 1.00 57.73 564 GLU B CA 1
ATOM 4066 C C . GLU B 1 362 ? -49.101 21.884 49.858 1.00 55.64 564 GLU B C 1
ATOM 4067 O O . GLU B 1 362 ? -48.100 22.298 49.288 1.00 55.27 564 GLU B O 1
ATOM 4073 N N . GLU B 1 363 ? -49.166 21.751 51.175 1.00 57.37 565 GLU B N 1
ATOM 4074 C CA . GLU B 1 363 ? -48.042 22.088 52.047 1.00 55.66 565 GLU B CA 1
ATOM 4075 C C . GLU B 1 363 ? -46.804 21.219 51.824 1.00 51.90 565 GLU B C 1
ATOM 4076 O O . GLU B 1 363 ? -45.673 21.693 51.931 1.00 51.76 565 GLU B O 1
ATOM 4082 N N . ILE B 1 364 ? -47.023 19.947 51.518 1.00 51.20 566 ILE B N 1
ATOM 4083 C CA . ILE B 1 364 ? -45.934 18.990 51.352 1.00 46.33 566 ILE B CA 1
ATOM 4084 C C . ILE B 1 364 ? -45.324 18.925 49.960 1.00 45.03 566 ILE B C 1
ATOM 4085 O O . ILE B 1 364 ? -44.515 18.054 49.688 1.00 44.32 566 ILE B O 1
ATOM 4090 N N . LYS B 1 365 ? -45.705 19.837 49.077 1.00 45.37 567 LYS B N 1
ATOM 4091 C CA . LYS B 1 365 ? -45.158 19.835 47.720 1.00 44.54 567 LYS B CA 1
ATOM 4092 C C . LYS B 1 365 ? -43.628 20.016 47.677 1.00 43.56 567 LYS B C 1
ATOM 4093 O O . LYS B 1 365 ? -42.978 19.487 46.786 1.00 43.44 567 LYS B O 1
ATOM 4099 N N . THR B 1 366 ? -43.071 20.810 48.586 1.00 41.61 568 THR B N 1
ATOM 4100 C CA . THR B 1 366 ? -41.622 21.022 48.661 1.00 39.98 568 THR B CA 1
ATOM 4101 C C . THR B 1 366 ? -40.765 19.746 48.540 1.00 39.70 568 THR B C 1
ATOM 4102 O O . THR B 1 366 ? -39.729 19.770 47.891 1.00 39.28 568 THR B O 1
ATOM 4106 N N . THR B 1 367 ? -41.172 18.657 49.193 1.00 38.31 569 THR B N 1
ATOM 4107 C CA . THR B 1 367 ? -40.470 17.386 49.091 1.00 38.08 569 THR B CA 1
ATOM 4108 C C . THR B 1 367 ? -41.259 16.294 48.384 1.00 37.47 569 THR B C 1
ATOM 4109 O O . THR B 1 367 ? -40.716 15.205 48.177 1.00 37.57 569 THR B O 1
ATOM 4113 N N . ASN B 1 368 ? -42.509 16.544 48.005 1.00 39.76 570 ASN B N 1
ATOM 4114 C CA . ASN B 1 368 ? -43.321 15.442 47.523 1.00 39.72 570 ASN B CA 1
ATOM 4115 C C . ASN B 1 368 ? -43.858 15.726 46.127 1.00 40.68 570 ASN B C 1
ATOM 4116 O O . ASN B 1 368 ? -44.216 16.868 45.821 1.00 42.11 570 ASN B O 1
ATOM 4121 N N . PRO B 1 369 ? -43.931 14.715 45.265 1.00 38.41 571 PRO B N 1
ATOM 4122 C CA . PRO B 1 369 ? -44.455 14.942 43.918 1.00 38.51 571 PRO B CA 1
ATOM 4123 C C . PRO B 1 369 ? -45.958 15.163 43.941 1.00 38.86 571 PRO B C 1
ATOM 4124 O O . PRO B 1 369 ? -46.653 14.779 44.883 1.00 38.97 571 PRO B O 1
ATOM 4128 N N . VAL B 1 370 ? -46.457 15.808 42.888 1.00 42.04 572 VAL B N 1
ATOM 4129 C CA . VAL B 1 370 ? -47.881 16.087 42.788 1.00 41.42 572 VAL B CA 1
ATOM 4130 C C . VAL B 1 370 ? -48.632 14.801 42.472 1.00 41.84 572 VAL B C 1
ATOM 4131 O O . VAL B 1 370 ? -48.234 14.024 41.595 1.00 41.63 572 VAL B O 1
ATOM 4135 N N . ALA B 1 371 ? -49.732 14.575 43.193 1.00 43.83 573 ALA B N 1
ATOM 4136 C CA . ALA B 1 371 ? -50.450 13.310 43.092 1.00 43.90 573 ALA B CA 1
ATOM 4137 C C . ALA B 1 371 ? -51.000 13.069 41.692 1.00 44.50 573 ALA B C 1
ATOM 4138 O O . ALA B 1 371 ? -51.203 11.916 41.299 1.00 43.86 573 ALA B O 1
ATOM 4140 N N . THR B 1 372 ? -51.264 14.128 40.934 1.00 43.73 574 THR B N 1
ATOM 4141 C CA . THR B 1 372 ? -51.824 14.000 39.597 1.00 44.22 574 THR B CA 1
ATOM 4142 C C . THR B 1 372 ? -50.770 14.072 38.499 1.00 45.11 574 THR B C 1
ATOM 4143 O O . THR B 1 372 ? -51.124 14.040 37.317 1.00 46.31 574 THR B O 1
ATOM 4147 N N . GLU B 1 373 ? -49.494 14.169 38.855 1.00 38.63 575 GLU B N 1
ATOM 4148 C CA . GLU B 1 373 ? -48.414 14.294 37.890 1.00 40.16 575 GLU B CA 1
ATOM 4149 C C . GLU B 1 373 ? -47.547 13.043 37.890 1.00 38.72 575 GLU B C 1
ATOM 4150 O O . GLU B 1 373 ? -47.430 12.340 38.896 1.00 38.42 575 GLU B O 1
ATOM 4156 N N . SER B 1 374 ? -46.941 12.771 36.739 1.00 34.07 576 SER B N 1
ATOM 4157 C CA . SER B 1 374 ? -45.924 11.736 36.664 1.00 33.97 576 SER B CA 1
ATOM 4158 C C . SER B 1 374 ? -44.736 12.104 37.544 1.00 33.33 576 SER B C 1
ATOM 4159 O O . SER B 1 374 ? -4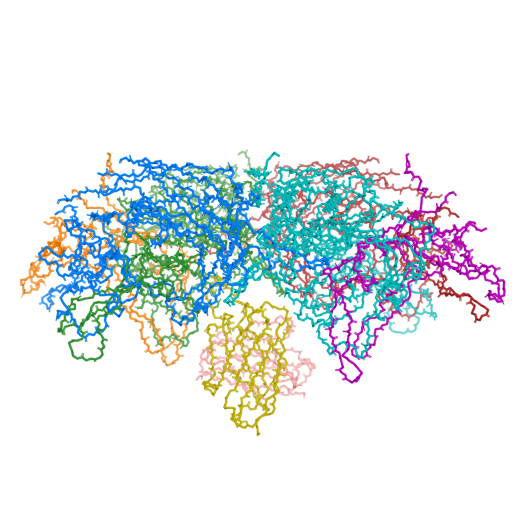4.411 13.277 37.738 1.00 34.15 576 SER B O 1
ATOM 4162 N N . TYR B 1 375 ? -44.092 11.076 38.095 1.00 28.22 577 TYR B N 1
ATOM 4163 C CA . TYR B 1 375 ? -42.909 11.313 38.912 1.00 26.97 577 TYR B CA 1
ATOM 4164 C C . TYR B 1 375 ? -41.773 11.873 38.071 1.00 27.38 577 TYR B C 1
ATOM 4165 O O . TYR B 1 375 ? -40.953 12.653 38.565 1.00 27.03 577 TYR B O 1
ATOM 4174 N N . GLY B 1 376 ? -41.714 11.493 36.800 1.00 25.41 578 GLY B N 1
ATOM 4175 C CA . GLY B 1 376 ? -40.674 11.989 35.922 1.00 25.03 578 GLY B CA 1
ATOM 4176 C C . GLY B 1 376 ? -40.609 11.167 34.651 1.00 25.52 578 GLY B C 1
ATOM 4177 O O . GLY B 1 376 ? -41.541 10.435 34.322 1.00 25.31 578 GLY B O 1
ATOM 4178 N N . GLN B 1 377 ? -39.489 11.302 33.950 1.00 25.75 579 GLN B N 1
ATOM 4179 C CA . GLN B 1 377 ? -39.242 10.597 32.703 1.00 26.85 579 GLN B CA 1
ATOM 4180 C C . GLN B 1 377 ? -38.041 9.674 32.853 1.00 25.96 579 GLN B C 1
ATOM 4181 O O . GLN B 1 377 ? -37.122 9.950 33.626 1.00 25.88 579 GLN B O 1
ATOM 4187 N N . VAL B 1 378 ? -38.055 8.574 32.102 1.00 24.36 580 VAL B N 1
ATOM 4188 C CA . VAL B 1 378 ? -36.914 7.676 32.005 1.00 24.26 580 VAL B CA 1
ATOM 4189 C C . VAL B 1 378 ? -36.633 7.404 30.538 1.00 25.01 580 VAL B C 1
ATOM 4190 O O . VAL B 1 378 ? -37.518 7.488 29.687 1.00 24.74 580 VAL B O 1
ATOM 4194 N N . ALA B 1 379 ? -35.379 7.078 30.250 1.00 22.43 581 ALA B N 1
ATOM 4195 C CA . ALA B 1 379 ? -35.024 6.620 28.916 1.00 23.87 581 ALA B CA 1
ATOM 4196 C C . ALA B 1 379 ? -35.651 5.258 28.657 1.00 24.88 581 ALA B C 1
ATOM 4197 O O . ALA B 1 379 ? -35.674 4.395 29.535 1.00 24.52 581 ALA B O 1
ATOM 4199 N N . THR B 1 380 ? -36.254 5.098 27.482 1.00 23.07 582 THR B N 1
ATOM 4200 C CA . THR B 1 380 ? -36.827 3.817 27.089 1.00 23.73 582 THR B CA 1
ATOM 4201 C C . THR B 1 380 ? -35.972 3.028 26.105 1.00 24.99 582 THR B C 1
ATOM 4202 O O . THR B 1 380 ? -36.345 1.903 25.758 1.00 25.63 582 THR B O 1
ATOM 4206 N N . ASN B 1 381 ? -34.851 3.569 25.633 1.00 21.66 583 ASN B N 1
ATOM 4207 C CA . ASN B 1 381 ? -34.109 2.887 24.580 1.00 22.54 583 ASN B CA 1
ATOM 4208 C C . ASN B 1 381 ? -32.653 3.325 24.601 1.00 23.81 583 ASN B C 1
ATOM 4209 O O . ASN B 1 381 ? -32.279 4.295 25.262 1.00 24.05 583 ASN B O 1
ATOM 4214 N N . HIS B 1 382 ? -31.835 2.573 23.872 1.00 23.90 584 HIS B N 1
ATOM 4215 C CA . HIS B 1 382 ? -30.494 2.998 23.498 1.00 24.54 584 HIS B CA 1
ATOM 4216 C C . HIS B 1 382 ? -30.575 3.841 22.234 1.00 24.18 584 HIS B C 1
ATOM 4217 O O . HIS B 1 382 ? -31.003 3.352 21.185 1.00 24.38 584 HIS B O 1
ATOM 4224 N N . GLN B 1 383 ? -30.150 5.094 22.326 1.00 26.46 585 GLN B N 1
ATOM 4225 C CA . GLN B 1 383 ? -30.064 5.925 21.138 1.00 25.62 585 GLN B CA 1
ATOM 4226 C C . GLN B 1 383 ? -28.952 5.427 20.228 1.00 25.90 585 GLN B C 1
ATOM 4227 O O . GLN B 1 383 ? -28.033 4.726 20.657 1.00 25.68 585 GLN B O 1
ATOM 4233 N N . SER B 1 384 ? -29.029 5.811 18.962 1.00 24.37 586 SER B N 1
ATOM 4234 C CA . SER B 1 384 ? -27.979 5.487 18.007 1.00 24.97 586 SER B CA 1
ATOM 4235 C C . SER B 1 384 ? -28.109 6.428 16.821 1.00 25.46 586 SER B C 1
ATOM 4236 O O . SER B 1 384 ? -29.001 7.276 16.771 1.00 24.84 586 SER B O 1
ATOM 4239 N N . ALA B 1 385 ? -27.202 6.268 15.859 1.00 24.75 587 ALA B N 1
ATOM 4240 C CA . ALA B 1 385 ? -27.291 7.051 14.634 1.00 25.93 587 ALA B CA 1
ATOM 4241 C C . ALA B 1 385 ? -28.599 6.777 13.908 1.00 27.37 587 ALA B C 1
ATOM 4242 O O . ALA B 1 385 ? -29.130 7.652 13.216 1.00 27.45 587 ALA B O 1
ATOM 4244 N N . GLN B 1 386 ? -29.128 5.559 14.043 1.00 27.74 588 GLN B N 1
ATOM 4245 C CA . GLN B 1 386 ? -30.409 5.226 13.431 1.00 29.84 588 GLN B CA 1
ATOM 4246 C C . GLN B 1 386 ? -31.584 5.671 14.296 1.00 29.83 588 GLN B C 1
ATOM 4247 O O . GLN B 1 386 ? -32.597 6.149 13.774 1.00 31.00 588 GLN B O 1
ATOM 4253 N N . ALA B 1 387 ? -31.476 5.520 15.613 1.00 28.71 589 ALA B N 1
ATOM 4254 C CA . ALA B 1 387 ? -32.619 5.608 16.512 1.00 26.86 589 ALA B CA 1
ATOM 4255 C C . ALA B 1 387 ? -32.508 6.828 17.411 1.00 25.83 589 ALA B C 1
ATOM 4256 O O . ALA B 1 387 ? -31.476 7.039 18.054 1.00 26.24 589 ALA B O 1
ATOM 4258 N N . GLN B 1 388 ? -33.581 7.612 17.470 1.00 26.59 590 GLN B N 1
ATOM 4259 C CA . GLN B 1 388 ? -33.617 8.783 18.332 1.00 26.52 590 GLN B CA 1
ATOM 4260 C C . GLN B 1 388 ? -33.766 8.380 19.792 1.00 25.44 590 GLN B C 1
ATOM 4261 O O . GLN B 1 388 ? -34.248 7.292 20.115 1.00 24.90 590 GLN B O 1
ATOM 4267 N N . ALA B 1 389 ? -33.342 9.274 20.680 1.00 26.46 591 ALA B N 1
ATOM 4268 C CA . ALA B 1 389 ? -33.497 9.029 22.106 1.00 26.22 591 ALA B CA 1
ATOM 4269 C C . ALA B 1 389 ? -34.965 9.126 22.499 1.00 26.04 591 ALA B C 1
ATOM 4270 O O . ALA B 1 389 ? -35.627 10.137 22.253 1.00 25.69 591 ALA B O 1
ATOM 4272 N N . GLN B 1 390 ? -35.469 8.064 23.116 1.00 27.20 592 GLN B N 1
ATOM 4273 C CA . GLN B 1 390 ? -36.875 7.945 23.461 1.00 27.70 592 GLN B CA 1
ATOM 4274 C C . GLN B 1 390 ? -37.028 7.914 24.972 1.00 27.50 592 GLN B C 1
ATOM 4275 O O . GLN B 1 390 ? -36.299 7.205 25.668 1.00 26.92 592 GLN B O 1
ATOM 4281 N N . THR B 1 391 ? -37.986 8.683 25.479 1.00 28.51 593 THR B N 1
ATOM 4282 C CA . THR B 1 391 ? -38.269 8.712 26.905 1.00 28.79 593 THR B CA 1
ATOM 4283 C C . THR B 1 391 ? -39.665 8.160 27.152 1.00 27.26 593 THR B C 1
ATOM 4284 O O . THR B 1 391 ? -40.405 7.831 26.222 1.00 27.37 593 THR B O 1
ATOM 4288 N N . GLY B 1 392 ? -40.023 8.068 28.422 1.00 28.74 594 GLY B N 1
ATOM 4289 C CA . GLY B 1 392 ? -41.331 7.576 28.813 1.00 26.82 594 GLY B CA 1
ATOM 4290 C C . GLY B 1 392 ? -41.670 8.083 30.193 1.00 25.78 594 GLY B C 1
ATOM 4291 O O . GLY B 1 392 ? -40.783 8.389 30.994 1.00 25.87 594 GLY B O 1
ATOM 4292 N N . TRP B 1 393 ? -42.964 8.154 30.480 1.00 28.82 595 TRP B N 1
ATOM 4293 C CA . TRP B 1 393 ? -43.417 8.771 31.719 1.00 28.14 595 TRP B CA 1
ATOM 4294 C C . TRP B 1 393 ? -43.476 7.742 32.838 1.00 26.42 595 TRP B C 1
ATOM 4295 O O . TRP B 1 393 ? -43.893 6.600 32.622 1.00 26.39 595 TRP B O 1
ATOM 4306 N N . VAL B 1 394 ? -43.068 8.152 34.035 1.00 28.08 596 VAL B N 1
ATOM 4307 C CA . VAL B 1 394 ? -43.130 7.290 35.208 1.00 26.45 596 VAL B CA 1
ATOM 4308 C C . VAL B 1 394 ? -44.438 7.579 35.935 1.00 26.61 596 VAL B C 1
ATOM 4309 O O . VAL B 1 394 ? -44.600 8.636 36.546 1.00 26.09 596 VAL B O 1
ATOM 4313 N N . GLN B 1 395 ? -45.368 6.629 35.885 1.00 29.20 597 GLN B N 1
ATOM 4314 C CA . GLN B 1 395 ? -46.649 6.819 36.552 1.00 29.94 597 GLN B CA 1
ATOM 4315 C C . GLN B 1 395 ? -46.558 6.516 38.039 1.00 30.27 597 GLN B C 1
ATOM 4316 O O . GLN B 1 395 ? -47.167 7.219 38.851 1.00 31.19 597 GLN B O 1
ATOM 4322 N N . ASN B 1 396 ? -45.811 5.482 38.407 1.00 29.98 598 ASN B N 1
ATOM 4323 C CA . ASN B 1 396 ? -45.616 5.106 39.797 1.00 29.81 598 ASN B CA 1
ATOM 4324 C C . ASN B 1 396 ? -44.145 4.812 40.030 1.00 29.43 598 ASN B C 1
ATOM 4325 O O . ASN B 1 396 ? -43.486 4.191 39.193 1.00 30.63 598 ASN B O 1
ATOM 4330 N N . GLN B 1 397 ? -43.631 5.263 41.168 1.00 28.26 599 GLN B N 1
ATOM 4331 C CA . GLN B 1 397 ? -42.230 5.059 41.505 1.00 26.34 599 GLN B CA 1
ATOM 4332 C C . GLN B 1 397 ? -42.134 4.596 42.945 1.00 26.29 599 GLN B C 1
ATOM 4333 O O . GLN B 1 397 ? -42.588 5.295 43.852 1.00 26.83 599 GLN B O 1
ATOM 4339 N N . GLY B 1 398 ? -41.547 3.423 43.152 1.00 27.37 600 GLY B N 1
ATOM 4340 C CA . GLY B 1 398 ? -41.271 2.943 44.485 1.00 25.95 600 GLY B CA 1
ATOM 4341 C C . GLY B 1 398 ? -40.110 3.679 45.118 1.00 25.76 600 GLY B C 1
ATOM 4342 O O . GLY B 1 398 ? -39.493 4.563 44.529 1.00 25.32 600 GLY B O 1
ATOM 4343 N N . ILE B 1 399 ? -39.816 3.295 46.359 1.00 25.84 601 ILE B N 1
ATOM 4344 C CA . ILE B 1 399 ? -38.720 3.907 47.097 1.00 25.12 601 ILE B CA 1
ATOM 4345 C C . ILE B 1 399 ? -37.405 3.726 46.352 1.00 24.70 601 ILE B C 1
ATOM 4346 O O . ILE B 1 399 ? -37.130 2.665 45.784 1.00 25.37 601 ILE B O 1
ATOM 4351 N N . LEU B 1 400 ? -36.596 4.781 46.341 1.00 25.06 602 LEU B N 1
ATOM 4352 C CA . LEU B 1 400 ? -35.215 4.763 45.891 1.00 24.51 602 LEU B CA 1
ATOM 4353 C C . LEU B 1 400 ? -34.327 5.296 47.002 1.00 25.58 602 LEU B C 1
ATOM 4354 O O . LEU B 1 400 ? -34.763 6.132 47.798 1.00 25.25 602 LEU B O 1
ATOM 4359 N N . PRO B 1 401 ? -33.087 4.822 47.095 1.00 24.93 603 PRO B N 1
ATOM 4360 C CA . PRO B 1 401 ? -32.147 5.425 48.044 1.00 25.12 603 PRO B CA 1
ATOM 4361 C C . PRO B 1 401 ? -31.911 6.886 47.698 1.00 25.33 603 PRO B C 1
ATOM 4362 O O . PRO B 1 401 ? -31.651 7.236 46.546 1.00 25.74 603 PRO B O 1
ATOM 4366 N N . GLY B 1 402 ? -32.008 7.741 48.709 1.00 27.45 604 GLY B N 1
ATOM 4367 C CA . GLY B 1 402 ? -31.885 9.168 48.515 1.00 26.42 604 GLY B CA 1
ATOM 4368 C C . GLY B 1 402 ? -33.196 9.913 48.440 1.00 26.27 604 GLY B C 1
ATOM 4369 O O . GLY B 1 402 ? -33.180 11.131 48.238 1.00 26.51 604 GLY B O 1
ATOM 4370 N N . MET B 1 403 ? -34.325 9.224 48.581 1.00 29.32 605 MET B N 1
ATOM 4371 C CA . MET B 1 403 ? -35.620 9.886 48.621 1.00 28.00 605 MET B CA 1
ATOM 4372 C C . MET B 1 403 ? -35.915 10.439 50.006 1.00 27.35 605 MET B C 1
ATOM 4373 O O . MET B 1 403 ? -35.563 9.836 51.022 1.00 27.93 605 MET B O 1
ATOM 4378 N N . VAL B 1 404 ? -36.574 11.593 50.036 1.00 30.50 606 VAL B N 1
ATOM 4379 C CA . VAL B 1 404 ? -37.129 12.160 51.255 1.00 30.04 606 VAL B CA 1
ATOM 4380 C C . VAL B 1 404 ? -38.573 12.538 50.970 1.00 30.14 606 VAL B C 1
ATOM 4381 O O . VAL B 1 404 ? -38.938 12.855 49.834 1.00 32.37 606 VAL B O 1
ATOM 4385 N N . TRP B 1 405 ? -39.402 12.495 52.006 1.00 34.84 607 TRP B N 1
ATOM 4386 C CA . TRP B 1 405 ? -40.815 12.788 51.826 1.00 34.76 607 TRP B CA 1
ATOM 4387 C C . TRP B 1 405 ? -41.403 13.253 53.147 1.00 35.50 607 TRP B C 1
ATOM 4388 O O . TRP B 1 405 ? -40.806 13.091 54.214 1.00 35.16 607 TRP B O 1
ATOM 4399 N N . GLN B 1 406 ? -42.581 13.858 53.051 1.00 38.78 608 GLN B N 1
ATOM 4400 C CA . GLN B 1 406 ? -43.400 14.213 54.196 1.00 40.02 608 GLN B CA 1
ATOM 4401 C C . GLN B 1 406 ? -44.590 13.270 54.288 1.00 40.48 608 GLN B C 1
ATOM 4402 O O . GLN B 1 406 ? -45.089 12.773 53.276 1.00 39.67 608 GLN B O 1
ATOM 4408 N N . ASP B 1 407 ? -45.029 13.016 55.515 1.00 43.06 609 ASP B N 1
ATOM 4409 C CA . ASP B 1 407 ? -46.231 12.231 55.728 1.00 43.84 609 ASP B CA 1
ATOM 4410 C C . ASP B 1 407 ? -47.461 13.124 55.598 1.00 42.93 609 ASP B C 1
ATOM 4411 O O . ASP B 1 407 ? -47.365 14.343 55.437 1.00 41.48 609 ASP B O 1
ATOM 4416 N N . ARG B 1 408 ? -48.635 12.512 55.686 1.00 47.61 610 ARG B N 1
ATOM 4417 C CA . ARG B 1 408 ? -49.876 13.255 55.558 1.00 47.95 610 ARG B CA 1
ATOM 4418 C C . ARG B 1 408 ? -50.167 14.018 56.842 1.00 47.97 610 ARG B C 1
ATOM 4419 O O . ARG B 1 408 ? -49.854 13.565 57.946 1.00 47.41 610 ARG B O 1
ATOM 4427 N N . ASP B 1 409 ? -50.759 15.195 56.684 1.00 48.92 611 ASP B N 1
ATOM 4428 C CA . ASP B 1 409 ? -51.018 16.070 57.812 1.00 49.36 611 ASP B CA 1
ATOM 4429 C C . ASP B 1 409 ? -52.221 15.569 58.604 1.00 49.11 611 ASP B C 1
ATOM 4430 O O . ASP B 1 409 ? -53.083 14.853 58.091 1.00 48.91 611 ASP B O 1
ATOM 4435 N N . VAL B 1 410 ? -52.265 15.950 59.875 1.00 50.25 612 VAL B N 1
ATOM 4436 C CA . VAL B 1 410 ? -53.391 15.623 60.736 1.00 48.87 612 VAL B CA 1
ATOM 4437 C C . VAL B 1 410 ? -54.445 16.719 60.683 1.00 47.70 612 VAL B C 1
ATOM 4438 O O . VAL B 1 410 ? -54.492 17.503 59.740 1.00 46.94 612 VAL B O 1
ATOM 4442 N N . ASP C 1 17 ? -4.707 39.897 71.447 1.00 70.82 219 ASP C N 1
ATOM 4443 C CA . ASP C 1 17 ? -3.523 39.754 72.284 1.00 71.07 219 ASP C CA 1
ATOM 4444 C C . ASP C 1 17 ? -2.498 40.833 71.952 1.00 68.78 219 ASP C C 1
ATOM 4445 O O . ASP C 1 17 ? -1.934 41.462 72.847 1.00 68.82 219 ASP C O 1
ATOM 4450 N N . GLY C 1 18 ? -2.257 41.042 70.662 1.00 69.24 220 GLY C N 1
ATOM 4451 C CA . GLY C 1 18 ? -1.360 42.095 70.228 1.00 63.86 220 GLY C CA 1
ATOM 4452 C C . GLY C 1 18 ? -1.429 42.286 68.730 1.00 60.51 220 GLY C C 1
ATOM 4453 O O . GLY C 1 18 ? -1.795 41.375 67.980 1.00 61.24 220 GLY C O 1
ATOM 4454 N N . VAL C 1 19 ? -1.060 43.493 68.298 1.00 59.92 221 VAL C N 1
ATOM 4455 C CA . VAL C 1 19 ? -1.025 43.784 66.870 1.00 55.69 221 VAL C CA 1
ATOM 4456 C C . VAL C 1 19 ? 0.150 43.074 66.212 1.00 54.56 221 VAL C C 1
ATOM 4457 O O . VAL C 1 19 ? 0.034 42.555 65.095 1.00 55.42 221 VAL C O 1
ATOM 4461 N N . GLY C 1 20 ? 1.288 43.027 66.892 1.00 53.04 222 GLY C N 1
ATOM 4462 C CA . GLY C 1 20 ? 2.489 42.412 66.376 1.00 50.53 222 GLY C CA 1
ATOM 4463 C C . GLY C 1 20 ? 2.732 40.987 66.816 1.00 50.26 222 GLY C C 1
ATOM 4464 O O . GLY C 1 20 ? 3.880 40.533 66.785 1.00 50.49 222 GLY C O 1
ATOM 4465 N N . SER C 1 21 ? 1.699 40.267 67.237 1.00 51.18 223 SER C N 1
ATOM 4466 C CA . SER C 1 21 ? 1.828 38.875 67.637 1.00 49.74 223 SER C CA 1
ATOM 4467 C C . SER C 1 21 ? 0.878 38.018 66.815 1.00 48.46 223 SER C C 1
ATOM 4468 O O . SER C 1 21 ? -0.309 38.334 66.687 1.00 50.15 223 SER C O 1
ATOM 4471 N N . SER C 1 22 ? 1.408 36.936 66.253 1.00 49.19 224 SER C N 1
ATOM 4472 C CA . SER C 1 22 ? 0.609 36.035 65.438 1.00 47.47 224 SER C CA 1
ATOM 4473 C C . SER C 1 22 ? -0.289 35.179 66.320 1.00 45.89 224 SER C C 1
ATOM 4474 O O . SER C 1 22 ? 0.136 34.671 67.360 1.00 44.59 224 SER C O 1
ATOM 4477 N N . SER C 1 23 ? -1.541 35.025 65.898 1.00 44.03 225 SER C N 1
ATOM 4478 C CA . SER C 1 23 ? -2.539 34.305 66.674 1.00 43.37 225 SER C CA 1
ATOM 4479 C C . SER C 1 23 ? -2.616 32.826 66.327 1.00 43.15 225 SER C C 1
ATOM 4480 O O . SER C 1 23 ? -3.444 32.115 66.901 1.00 44.26 225 SER C O 1
ATOM 4483 N N . GLY C 1 24 ? -1.781 32.348 65.415 1.00 42.02 226 GLY C N 1
ATOM 4484 C CA . GLY C 1 24 ? -1.779 30.938 65.072 1.00 41.69 226 GLY C CA 1
ATOM 4485 C C . GLY C 1 24 ? -0.608 30.622 64.174 1.00 41.76 226 GLY C C 1
ATOM 4486 O O . GLY C 1 24 ? 0.065 31.515 63.652 1.00 42.39 226 GLY C O 1
ATOM 4487 N N . ASN C 1 25 ? -0.375 29.327 63.998 1.00 36.61 227 ASN C N 1
ATOM 4488 C CA . ASN C 1 25 ? 0.711 28.836 63.166 1.00 36.94 227 ASN C CA 1
ATOM 4489 C C . ASN C 1 25 ? 0.152 28.131 61.940 1.00 38.59 227 ASN C C 1
ATOM 4490 O O . ASN C 1 25 ? -1.057 27.955 61.783 1.00 41.04 227 ASN C O 1
ATOM 4495 N N . TRP C 1 26 ? 1.054 27.695 61.076 1.00 35.78 228 TRP C N 1
ATOM 4496 C CA . TRP C 1 26 ? 0.676 26.993 59.868 1.00 36.30 228 TRP C CA 1
ATOM 4497 C C . TRP C 1 26 ? 0.835 25.500 60.087 1.00 37.79 228 TRP C C 1
ATOM 4498 O O . TRP C 1 26 ? 1.944 24.982 60.061 1.00 38.21 228 TRP C O 1
ATOM 4509 N N . HIS C 1 27 ? -0.269 24.810 60.334 1.00 34.89 229 HIS C N 1
ATOM 4510 C CA . HIS C 1 27 ? -0.213 23.374 60.535 1.00 37.88 229 HIS C CA 1
ATOM 4511 C C . HIS C 1 27 ? -0.771 22.719 59.286 1.00 39.50 229 HIS C C 1
ATOM 4512 O O . HIS C 1 27 ? -1.941 22.880 58.964 1.00 40.60 229 HIS C O 1
ATOM 4519 N N . CYS C 1 28 ? 0.075 21.990 58.574 1.00 34.13 230 CYS C N 1
ATOM 4520 C CA . CYS C 1 28 ? -0.348 21.343 57.347 1.00 36.92 230 CYS C CA 1
ATOM 4521 C C . CYS C 1 28 ? 0.246 19.958 57.145 1.00 38.34 230 CYS C C 1
ATOM 4522 O O . CYS C 1 28 ? 1.145 19.800 56.334 1.00 39.73 230 CYS C O 1
ATOM 4525 N N . ASP C 1 29 ? -0.223 18.957 57.876 1.00 37.01 231 ASP C N 1
ATOM 4526 C CA . ASP C 1 29 ? 0.313 17.611 57.690 1.00 39.21 231 ASP C CA 1
ATOM 4527 C C . ASP C 1 29 ? -0.672 16.498 58.029 1.00 37.11 231 ASP C C 1
ATOM 4528 O O . ASP C 1 29 ? -1.676 16.723 58.691 1.00 37.46 231 ASP C O 1
ATOM 4533 N N . SER C 1 30 ? -0.386 15.297 57.551 1.00 36.57 232 SER C N 1
ATOM 4534 C CA . SER C 1 30 ? -1.234 14.145 57.823 1.00 35.73 232 SER C CA 1
ATOM 4535 C C . SER C 1 30 ? -0.473 13.141 58.667 1.00 35.25 232 SER C C 1
ATOM 4536 O O . SER C 1 30 ? 0.703 12.904 58.435 1.00 35.55 232 SER C O 1
ATOM 4539 N N . GLN C 1 31 ? -1.131 12.589 59.676 1.00 37.00 233 GLN C N 1
ATOM 4540 C CA . GLN C 1 31 ? -0.505 11.599 60.535 1.00 36.65 233 GLN C CA 1
ATOM 4541 C C . GLN C 1 31 ? -1.248 10.277 60.434 1.00 34.92 233 GLN C C 1
ATOM 4542 O O . GLN C 1 31 ? -2.455 10.220 60.616 1.00 34.69 233 GLN C O 1
ATOM 4548 N N . TRP C 1 32 ? -0.509 9.214 60.152 1.00 33.19 234 TRP C N 1
ATOM 4549 C CA . TRP C 1 32 ? -1.075 7.883 60.038 1.00 32.75 234 TRP C CA 1
ATOM 4550 C C . TRP C 1 32 ? -0.730 7.156 61.314 1.00 34.31 234 TRP C C 1
ATOM 4551 O O . TRP C 1 32 ? 0.435 6.952 61.624 1.00 34.50 234 TRP C O 1
ATOM 4562 N N . LEU C 1 33 ? -1.752 6.776 62.064 1.00 34.54 235 LEU C N 1
ATOM 4563 C CA . LEU C 1 33 ? -1.545 6.126 63.349 1.00 36.61 235 LEU C CA 1
ATOM 4564 C C . LEU C 1 33 ? -2.514 4.965 63.465 1.00 37.61 235 LEU C C 1
ATOM 4565 O O . LEU C 1 33 ? -3.714 5.182 63.654 1.00 38.65 235 LEU C O 1
ATOM 4570 N N . GLY C 1 34 ? -1.991 3.746 63.405 1.00 36.79 236 GLY C N 1
ATOM 4571 C CA . GLY C 1 34 ? -2.836 2.589 63.640 1.00 37.58 236 GLY C CA 1
ATOM 4572 C C . GLY C 1 34 ? -4.038 2.571 62.718 1.00 38.30 236 GLY C C 1
ATOM 4573 O O . GLY C 1 34 ? -3.919 2.551 61.489 1.00 39.31 236 GLY C O 1
ATOM 4574 N N . ASP C 1 35 ? -5.218 2.578 63.333 1.00 38.41 237 ASP C N 1
ATOM 4575 C CA . ASP C 1 35 ? -6.496 2.450 62.652 1.00 38.78 237 ASP C CA 1
ATOM 4576 C C . ASP C 1 35 ? -7.136 3.787 62.298 1.00 36.07 237 ASP C C 1
ATOM 4577 O O . ASP C 1 35 ? -8.300 3.808 61.891 1.00 35.05 237 ASP C O 1
ATOM 4582 N N . ARG C 1 36 ? -6.438 4.902 62.487 1.00 38.04 238 ARG C N 1
ATOM 4583 C CA . ARG C 1 36 ? -7.017 6.208 62.220 1.00 36.38 238 ARG C CA 1
ATOM 4584 C C . ARG C 1 36 ? -6.037 7.098 61.465 1.00 32.58 238 ARG C C 1
ATOM 4585 O O . ARG C 1 36 ? -4.836 6.821 61.409 1.00 32.02 238 ARG C O 1
ATOM 4593 N N . VAL C 1 37 ? -6.570 8.167 60.874 1.00 35.24 239 VAL C N 1
ATOM 4594 C CA . VAL C 1 37 ? -5.788 9.156 60.138 1.00 31.88 239 VAL C CA 1
ATOM 4595 C C . VAL C 1 37 ? -6.219 10.537 60.601 1.00 30.58 239 VAL C C 1
ATOM 4596 O O . VAL C 1 37 ? -7.417 10.799 60.748 1.00 29.44 239 VAL C O 1
ATOM 4600 N N . ILE C 1 38 ? -5.252 11.422 60.807 1.00 34.79 240 ILE C N 1
ATOM 4601 C CA . ILE C 1 38 ? -5.524 12.805 61.169 1.00 33.61 240 ILE C CA 1
ATOM 4602 C C . ILE C 1 38 ? -4.943 13.693 60.080 1.00 34.34 240 ILE C C 1
ATOM 4603 O O . ILE C 1 38 ? -3.721 13.758 59.905 1.00 35.14 240 ILE C O 1
ATOM 4608 N N . THR C 1 39 ? -5.816 14.370 59.343 1.00 33.41 241 THR C N 1
ATOM 4609 C CA . THR C 1 39 ? -5.412 15.293 58.294 1.00 33.88 241 THR C CA 1
ATOM 4610 C C . THR C 1 39 ? -5.562 16.714 58.811 1.00 34.04 241 THR C C 1
ATOM 4611 O O . THR C 1 39 ? -6.521 17.019 59.525 1.00 34.34 241 THR C O 1
ATOM 4615 N N . THR C 1 40 ? -4.610 17.573 58.460 1.00 37.13 242 THR C N 1
ATOM 4616 C CA . THR C 1 40 ? -4.620 18.969 58.865 1.00 38.84 242 THR C CA 1
ATOM 4617 C C . THR C 1 40 ? -4.232 19.830 57.673 1.00 37.30 242 THR C C 1
ATOM 4618 O O . THR C 1 40 ? -3.186 19.607 57.058 1.00 35.88 242 THR C O 1
ATOM 4622 N N . SER C 1 41 ? -5.075 20.806 57.349 1.00 35.38 243 SER C N 1
ATOM 4623 C CA . SER C 1 41 ? -4.880 21.665 56.190 1.00 35.50 243 SER C CA 1
ATOM 4624 C C . SER C 1 41 ? -4.999 23.118 56.614 1.00 34.85 243 SER C C 1
ATOM 4625 O O . SER C 1 41 ? -5.949 23.485 57.309 1.00 35.80 243 SER C O 1
ATOM 4628 N N . THR C 1 42 ? -4.048 23.940 56.184 1.00 34.50 244 THR C N 1
ATOM 4629 C CA . THR C 1 42 ? -4.088 25.375 56.416 1.00 33.01 244 THR C CA 1
ATOM 4630 C C . THR C 1 42 ? -4.012 26.078 55.070 1.00 33.30 244 THR C C 1
ATOM 4631 O O . THR C 1 42 ? -3.201 25.704 54.219 1.00 35.07 244 THR C O 1
ATOM 4635 N N . ARG C 1 43 ? -4.867 27.079 54.869 1.00 34.55 245 ARG C N 1
ATOM 4636 C CA . ARG C 1 43 ? -4.875 27.850 53.635 1.00 33.79 245 ARG C CA 1
ATOM 4637 C C . ARG C 1 43 ? -4.936 29.333 53.966 1.00 33.40 245 ARG C C 1
ATOM 4638 O O . ARG C 1 43 ? -5.172 29.727 55.109 1.00 33.60 245 ARG C O 1
ATOM 4646 N N . THR C 1 44 ? -4.712 30.154 52.944 1.00 35.14 246 THR C N 1
ATOM 4647 C CA . THR C 1 44 ? -4.783 31.604 53.050 1.00 35.71 246 THR C CA 1
ATOM 4648 C C . THR C 1 44 ? -5.962 32.106 52.229 1.00 36.44 246 THR C C 1
ATOM 4649 O O . THR C 1 44 ? -6.097 31.752 51.054 1.00 36.42 246 THR C O 1
ATOM 4653 N N . TRP C 1 45 ? -6.804 32.934 52.843 1.00 39.26 247 TRP C N 1
ATOM 4654 C CA . TRP C 1 45 ? -8.044 33.392 52.234 1.00 38.92 247 TRP C CA 1
ATOM 4655 C C . TRP C 1 45 ? -8.095 34.911 52.189 1.00 40.16 247 TRP C C 1
ATOM 4656 O O . TRP C 1 45 ? -7.316 35.596 52.852 1.00 39.88 247 TRP C O 1
ATOM 4667 N N . ALA C 1 46 ? -9.027 35.426 51.387 1.00 40.93 248 ALA C N 1
ATOM 4668 C CA . ALA C 1 46 ? -9.311 36.852 51.295 1.00 41.51 248 ALA C CA 1
ATOM 4669 C C . ALA C 1 46 ? -10.818 37.044 51.229 1.00 41.56 248 ALA C C 1
ATOM 4670 O O . ALA C 1 46 ? -11.500 36.336 50.483 1.00 42.11 248 ALA C O 1
ATOM 4672 N N . LEU C 1 47 ? -11.338 37.998 52.000 1.00 44.44 249 LEU C N 1
ATOM 4673 C CA . LEU C 1 47 ? -12.777 38.217 52.088 1.00 43.86 249 LEU C CA 1
ATOM 4674 C C . LEU C 1 47 ? -13.153 39.588 51.542 1.00 44.70 249 LEU C C 1
ATOM 4675 O O . LEU C 1 47 ? -12.841 40.610 52.176 1.00 45.16 249 LEU C O 1
ATOM 4680 N N . PRO C 1 48 ? -13.812 39.666 50.390 1.00 45.25 250 PRO C N 1
ATOM 4681 C CA . PRO C 1 48 ? -14.336 40.951 49.907 1.00 46.07 250 PRO C CA 1
ATOM 4682 C C . PRO C 1 48 ? -15.594 41.385 50.642 1.00 47.25 250 PRO C C 1
ATOM 4683 O O . PRO C 1 48 ? -16.182 40.601 51.391 1.00 47.81 250 PRO C O 1
ATOM 4687 N N . THR C 1 49 ? -15.995 42.639 50.465 1.00 46.13 251 THR C N 1
ATOM 4688 C CA . THR C 1 49 ? -17.335 43.051 50.861 1.00 46.46 251 THR C CA 1
ATOM 4689 C C . THR C 1 49 ? -18.323 42.789 49.730 1.00 46.58 251 THR C C 1
ATOM 4690 O O . THR C 1 49 ? -18.177 43.319 48.627 1.00 46.24 251 THR C O 1
ATOM 4694 N N . TYR C 1 50 ? -19.336 41.970 50.007 1.00 43.48 252 TYR C N 1
ATOM 4695 C CA . TYR C 1 50 ? -20.338 41.593 49.017 1.00 44.47 252 TYR C CA 1
ATOM 4696 C C . TYR C 1 50 ? -21.582 42.464 49.134 1.00 45.79 252 TYR C C 1
ATOM 4697 O O . TYR C 1 50 ? -21.985 42.845 50.236 1.00 47.19 252 TYR C O 1
ATOM 4706 N N . ASN C 1 51 ? -22.180 42.772 47.981 1.00 45.22 253 ASN C N 1
ATOM 4707 C CA . ASN C 1 51 ? -23.459 43.483 47.892 1.00 47.07 253 ASN C CA 1
ATOM 4708 C C . ASN C 1 51 ? -23.411 44.851 48.557 1.00 48.38 253 ASN C C 1
ATOM 4709 O O . ASN C 1 51 ? -24.450 45.414 48.900 1.00 49.25 253 ASN C O 1
ATOM 4714 N N . ASN C 1 52 ? -22.214 45.408 48.721 1.00 46.23 254 ASN C N 1
ATOM 4715 C CA . ASN C 1 52 ? -22.041 46.671 49.433 1.00 48.50 254 ASN C CA 1
ATOM 4716 C C . ASN C 1 52 ? -22.747 46.636 50.788 1.00 47.99 254 ASN C C 1
ATOM 4717 O O . ASN C 1 52 ? -23.525 47.527 51.129 1.00 47.60 254 ASN C O 1
ATOM 4722 N N . HIS C 1 53 ? -22.493 45.572 51.551 1.00 47.10 255 HIS C N 1
ATOM 4723 C CA . HIS C 1 53 ? -23.030 45.373 52.894 1.00 47.16 255 HIS C CA 1
ATOM 4724 C C . HIS C 1 53 ? -24.547 45.224 52.920 1.00 45.94 255 HIS C C 1
ATOM 4725 O O . HIS C 1 53 ? -25.171 45.490 53.949 1.00 47.34 255 HIS C O 1
ATOM 4732 N N . LEU C 1 54 ? -25.164 44.789 51.826 1.00 48.34 256 LEU C N 1
ATOM 4733 C CA . LEU C 1 54 ? -26.614 44.767 51.718 1.00 44.94 256 LEU C CA 1
ATOM 4734 C C . LEU C 1 54 ? -27.143 43.347 51.565 1.00 44.90 256 LEU C C 1
ATOM 4735 O O . LEU C 1 54 ? -26.493 42.482 50.975 1.00 45.89 256 LEU C O 1
ATOM 4740 N N . TYR C 1 55 ? -28.330 43.120 52.116 1.00 43.37 257 TYR C N 1
ATOM 4741 C CA . TYR C 1 55 ? -29.139 41.970 51.744 1.00 42.80 257 TYR C CA 1
ATOM 4742 C C . TYR C 1 55 ? -30.021 42.348 50.565 1.00 42.90 257 TYR C C 1
ATOM 4743 O O . TYR C 1 55 ? -30.765 43.330 50.626 1.00 44.16 257 TYR C O 1
ATOM 4752 N N . LYS C 1 56 ? -29.944 41.574 49.487 1.00 42.06 258 LYS C N 1
ATOM 4753 C CA . LYS C 1 56 ? -30.688 41.919 48.285 1.00 41.92 258 LYS C CA 1
ATOM 4754 C C . LYS C 1 56 ? -31.491 40.731 47.779 1.00 41.26 258 LYS C C 1
ATOM 4755 O O . LYS C 1 56 ? -30.943 39.659 47.514 1.00 42.04 258 LYS C O 1
ATOM 4761 N N . GLN C 1 57 ? -32.798 40.946 47.661 1.00 40.08 259 GLN C N 1
ATOM 4762 C CA . GLN C 1 57 ? -33.712 40.024 47.000 1.00 39.84 259 GLN C CA 1
ATOM 4763 C C . GLN C 1 57 ? -33.228 39.720 45.588 1.00 40.43 259 GLN C C 1
ATOM 4764 O O . GLN C 1 57 ? -32.907 40.638 44.827 1.00 40.58 259 GLN C O 1
ATOM 4770 N N . ILE C 1 58 ? -33.183 38.439 45.235 1.00 39.44 260 ILE C N 1
ATOM 4771 C CA . ILE C 1 58 ? -32.819 37.996 43.895 1.00 40.23 260 ILE C CA 1
ATOM 4772 C C . ILE C 1 58 ? -33.880 37.022 43.405 1.00 43.15 260 ILE C C 1
ATOM 4773 O O . ILE C 1 58 ? -34.546 36.360 44.210 1.00 43.92 260 ILE C O 1
ATOM 4778 N N . SER C 1 59 ? -34.047 36.952 42.089 1.00 44.73 261 SER C N 1
ATOM 4779 C CA . SER C 1 59 ? -35.019 36.072 41.461 1.00 47.12 261 SER C CA 1
ATOM 4780 C C . SER C 1 59 ? -34.588 35.818 40.025 1.00 49.74 261 SER C C 1
ATOM 4781 O O . SER C 1 59 ? -33.686 36.474 39.501 1.00 49.62 261 SER C O 1
ATOM 4784 N N . ASN C 1 60 ? -35.230 34.831 39.397 1.00 48.40 262 ASN C N 1
ATOM 4785 C CA . ASN C 1 60 ? -35.016 34.593 37.974 1.00 51.80 262 ASN C CA 1
ATOM 4786 C C . ASN C 1 60 ? -35.297 35.844 37.153 1.00 54.68 262 ASN C C 1
ATOM 4787 O O . ASN C 1 60 ? -34.754 36.003 36.055 1.00 55.01 262 ASN C O 1
ATOM 4792 N N . SER C 1 61 ? -36.165 36.727 37.659 1.00 54.90 263 SER C N 1
ATOM 4793 C CA . SER C 1 61 ? -36.489 37.958 36.946 1.00 58.53 263 SER C CA 1
ATOM 4794 C C . SER C 1 61 ? -35.252 38.822 36.752 1.00 60.68 263 SER C C 1
ATOM 4795 O O . SER C 1 61 ? -35.045 39.389 35.674 1.00 61.29 263 SER C O 1
ATOM 4798 N N . THR C 1 62 ? -34.418 38.940 37.789 1.00 57.42 264 THR C N 1
ATOM 4799 C CA . THR C 1 62 ? -33.129 39.599 37.617 1.00 59.04 264 THR C CA 1
ATOM 4800 C C . THR C 1 62 ? -32.258 38.834 36.628 1.00 60.82 264 THR C C 1
ATOM 4801 O O . THR C 1 62 ? -31.503 39.436 35.856 1.00 60.45 264 THR C O 1
ATOM 4805 N N . SER C 1 63 ? -32.355 37.503 36.633 1.00 61.65 265 SER C N 1
ATOM 4806 C CA . SER C 1 63 ? -31.623 36.671 35.686 1.00 63.44 265 SER C CA 1
ATOM 4807 C C . SER C 1 63 ? -32.289 36.603 34.317 1.00 64.99 265 SER C C 1
ATOM 4808 O O . SER C 1 63 ? -31.606 36.306 33.331 1.00 65.39 265 SER C O 1
ATOM 4811 N N . GLY C 1 64 ? -33.592 36.871 34.231 1.00 65.86 266 GLY C N 1
ATOM 4812 C CA . GLY C 1 64 ? -34.340 36.808 32.996 1.00 67.13 266 GLY C CA 1
ATOM 4813 C C . GLY C 1 64 ? -35.287 35.629 32.876 1.00 68.00 266 GLY C C 1
ATOM 4814 O O . GLY C 1 64 ? -36.233 35.699 32.083 1.00 68.66 266 GLY C O 1
ATOM 4815 N N . GLY C 1 65 ? -35.060 34.555 33.633 1.00 66.77 267 GLY C N 1
ATOM 4816 C CA . GLY C 1 65 ? -36.054 33.510 33.823 1.00 65.63 267 GLY C CA 1
ATOM 4817 C C . GLY C 1 65 ? -36.705 32.944 32.576 1.00 64.61 267 GLY C C 1
ATOM 4818 O O . GLY C 1 65 ? -37.934 32.969 32.458 1.00 64.10 267 GLY C O 1
ATOM 4819 N N . SER C 1 66 ? -35.902 32.446 31.634 1.00 69.34 268 SER C N 1
ATOM 4820 C CA . SER C 1 66 ? -36.454 31.995 30.359 1.00 67.60 268 SER C CA 1
ATOM 4821 C C . SER C 1 66 ? -37.426 30.834 30.541 1.00 65.96 268 SER C C 1
ATOM 4822 O O . SER C 1 66 ? -38.388 30.698 29.776 1.00 65.34 268 SER C O 1
ATOM 4825 N N . SER C 1 67 ? -37.198 29.989 31.543 1.00 60.51 269 SER C N 1
ATOM 4826 C CA . SER C 1 67 ? -38.003 28.795 31.747 1.00 57.70 269 SER C CA 1
ATOM 4827 C C . SER C 1 67 ? -38.475 28.706 33.192 1.00 56.00 269 SER C C 1
ATOM 4828 O O . SER C 1 67 ? -37.865 29.276 34.101 1.00 55.04 269 SER C O 1
ATOM 4831 N N . ASN C 1 68 ? -39.570 27.971 33.392 1.00 51.69 270 ASN C N 1
ATOM 4832 C CA . ASN C 1 68 ? -40.104 27.783 34.736 1.00 49.95 270 ASN C CA 1
ATOM 4833 C C . ASN C 1 68 ? -39.247 26.801 35.525 1.00 47.81 270 ASN C C 1
ATOM 4834 O O . ASN C 1 68 ? -39.162 26.884 36.755 1.00 46.83 270 ASN C O 1
ATOM 4839 N N . ASP C 1 69 ? -38.592 25.870 34.831 1.00 47.68 271 ASP C N 1
ATOM 4840 C CA . ASP C 1 69 ? -37.704 24.934 35.511 1.00 45.31 271 ASP C CA 1
ATOM 4841 C C . ASP C 1 69 ? -36.552 25.664 36.187 1.00 42.93 271 ASP C C 1
ATOM 4842 O O . ASP C 1 69 ? -36.029 25.207 37.209 1.00 42.77 271 ASP C O 1
ATOM 4847 N N . ASN C 1 70 ? -36.148 26.806 35.631 1.00 47.12 272 ASN C N 1
ATOM 4848 C CA . ASN C 1 70 ? -35.043 27.565 36.202 1.00 44.66 272 ASN C CA 1
ATOM 4849 C C . ASN C 1 70 ? -35.536 28.681 37.115 1.00 42.64 272 ASN C C 1
ATOM 4850 O O . ASN C 1 70 ? -34.728 29.465 37.624 1.00 42.62 272 ASN C O 1
ATOM 4855 N N . ALA C 1 71 ? -36.847 28.778 37.324 1.00 46.22 273 ALA C N 1
ATOM 4856 C CA . ALA C 1 71 ? -37.401 29.852 38.137 1.00 43.44 273 ALA C CA 1
ATOM 4857 C C . ALA C 1 71 ? -36.969 29.716 39.590 1.00 42.01 273 ALA C C 1
ATOM 4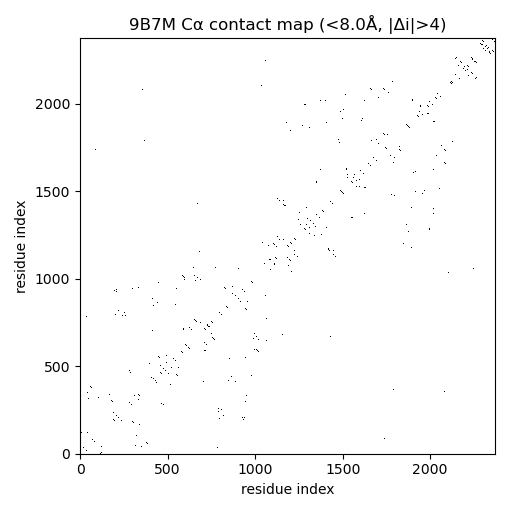858 O O . ALA C 1 71 ? -36.966 28.619 40.153 1.00 42.37 273 ALA C O 1
ATOM 4860 N N . TYR C 1 72 ? -36.612 30.842 40.204 1.00 46.43 274 TYR C N 1
ATOM 4861 C CA . TYR C 1 72 ? -36.167 30.815 41.589 1.00 44.33 274 TYR C CA 1
ATOM 4862 C C . TYR C 1 72 ? -36.437 32.160 42.246 1.00 42.79 274 TYR C C 1
ATOM 4863 O O . TYR C 1 72 ? -36.645 33.174 41.577 1.00 42.26 274 TYR C O 1
ATOM 4872 N N . PHE C 1 73 ? -36.442 32.139 43.574 1.00 43.30 275 PHE C N 1
ATOM 4873 C CA . PHE C 1 73 ? -36.560 33.328 44.403 1.00 42.61 275 PHE C CA 1
ATOM 4874 C C . PHE C 1 73 ? -35.687 33.139 45.632 1.00 42.92 275 PHE C C 1
ATOM 4875 O O . PHE C 1 73 ? -35.735 32.084 46.269 1.00 43.43 275 PHE C O 1
ATOM 4883 N N . GLY C 1 74 ? -34.917 34.159 45.980 1.00 42.24 276 GLY C N 1
ATOM 4884 C CA . GLY C 1 74 ? -34.056 34.041 47.136 1.00 41.54 276 GLY C CA 1
ATOM 4885 C C . GLY C 1 74 ? -33.433 35.368 47.500 1.00 42.04 276 GLY C C 1
ATOM 4886 O O . GLY C 1 74 ? -33.855 36.426 47.032 1.00 43.03 276 GLY C O 1
ATOM 4887 N N . TYR C 1 75 ? -32.416 35.293 48.351 1.00 41.91 277 TYR C N 1
ATOM 4888 C CA . TYR C 1 75 ? -31.713 36.467 48.840 1.00 41.48 277 TYR C CA 1
ATOM 4889 C C . TYR C 1 75 ? -30.212 36.250 48.746 1.00 41.79 277 TYR C C 1
ATOM 4890 O O . TYR C 1 75 ? -29.712 35.164 49.052 1.00 42.19 277 TYR C O 1
ATOM 4899 N N . SER C 1 76 ? -29.500 37.286 48.317 1.00 39.58 278 SER C N 1
ATOM 4900 C CA . SER C 1 76 ? -28.050 37.339 48.404 1.00 40.41 278 SER C CA 1
ATOM 4901 C C . SER C 1 76 ? -27.663 38.120 49.651 1.00 40.83 278 SER C C 1
ATOM 4902 O O . SER C 1 76 ? -28.284 39.136 49.974 1.00 41.15 278 SER C O 1
ATOM 4905 N N . THR C 1 77 ? -26.646 37.643 50.354 1.00 42.08 279 THR C N 1
ATOM 4906 C CA . THR C 1 77 ? -26.245 38.215 51.627 1.00 41.77 279 THR C CA 1
ATOM 4907 C C . THR C 1 77 ? -24.849 38.812 51.533 1.00 41.88 279 THR C C 1
ATOM 4908 O O . THR C 1 77 ? -24.036 38.389 50.703 1.00 43.23 279 THR C O 1
ATOM 4912 N N . PRO C 1 78 ? -24.538 39.809 52.367 1.00 44.99 280 PRO C N 1
ATOM 4913 C CA . PRO C 1 78 ? -23.160 40.320 52.425 1.00 44.83 280 PRO C CA 1
ATOM 4914 C C . PRO C 1 78 ? -22.168 39.331 53.010 1.00 45.01 280 PRO C C 1
ATOM 4915 O O . PRO C 1 78 ? -20.958 39.554 52.892 1.00 46.81 280 PRO C O 1
ATOM 4919 N N . TRP C 1 79 ? -22.639 38.269 53.652 1.00 42.78 281 TRP C N 1
ATOM 4920 C CA . TRP C 1 79 ? -21.778 37.312 54.326 1.00 42.24 281 TRP C CA 1
ATOM 4921 C C . TRP C 1 79 ? -21.122 36.356 53.335 1.00 42.62 281 TRP C C 1
ATOM 4922 O O . TRP C 1 79 ? -21.663 36.064 52.266 1.00 43.38 281 TRP C O 1
ATOM 4933 N N . GLY C 1 80 ? -19.932 35.878 53.700 1.00 41.50 282 GLY C N 1
ATOM 4934 C CA . GLY C 1 80 ? -19.295 34.767 53.034 1.00 41.69 282 GLY C CA 1
ATOM 4935 C C . GLY C 1 80 ? -19.357 33.522 53.906 1.00 42.36 282 GLY C C 1
ATOM 4936 O O . GLY C 1 80 ? -19.830 33.549 55.040 1.00 41.86 282 GLY C O 1
ATOM 4937 N N . TYR C 1 81 ? -18.861 32.415 53.358 1.00 38.04 283 TYR C N 1
ATOM 4938 C CA . TYR C 1 81 ? -18.839 31.176 54.123 1.00 38.38 283 TYR C CA 1
ATOM 4939 C C . TYR C 1 81 ? -17.626 30.344 53.731 1.00 39.64 283 TYR C C 1
ATOM 4940 O O . TYR C 1 81 ? -17.072 30.505 52.642 1.00 39.79 283 TYR C O 1
ATOM 4949 N N . PHE C 1 82 ? -17.226 29.448 54.631 1.00 37.91 284 PHE C N 1
ATOM 4950 C CA . PHE C 1 82 ? -16.118 28.533 54.383 1.00 39.36 284 PHE C CA 1
ATOM 4951 C C . PHE C 1 82 ? -16.630 27.160 53.971 1.00 42.37 284 PHE C C 1
ATOM 4952 O O . PHE C 1 82 ? -17.526 26.600 54.608 1.00 43.52 284 PHE C O 1
ATOM 4960 N N . ASP C 1 83 ? -16.044 26.616 52.908 1.00 38.29 285 ASP C N 1
ATOM 4961 C CA . ASP C 1 83 ? -16.402 25.294 52.408 1.00 39.96 285 ASP C CA 1
ATOM 4962 C C . ASP C 1 83 ? -15.126 24.473 52.274 1.00 37.48 285 ASP C C 1
ATOM 4963 O O . ASP C 1 83 ? -14.301 24.747 51.400 1.00 38.03 285 ASP C O 1
ATOM 4968 N N . PHE C 1 84 ? -14.942 23.493 53.159 1.00 36.04 286 PHE C N 1
ATOM 4969 C CA . PHE C 1 84 ? -13.893 22.486 53.030 1.00 33.43 286 PHE C CA 1
ATOM 4970 C C . PHE C 1 84 ? -14.416 21.118 52.583 1.00 31.49 286 PHE C C 1
ATOM 4971 O O . PHE C 1 84 ? -13.686 20.129 52.655 1.00 31.02 286 PHE C O 1
ATOM 4979 N N . ASN C 1 85 ? -15.673 21.040 52.149 1.00 28.11 287 ASN C N 1
ATOM 4980 C CA . ASN C 1 85 ? -16.414 19.800 51.937 1.00 26.96 287 ASN C CA 1
ATOM 4981 C C . ASN C 1 85 ? -15.806 18.867 50.871 1.00 26.68 287 ASN C C 1
ATOM 4982 O O . ASN C 1 85 ? -16.323 17.763 50.691 1.00 27.48 287 ASN C O 1
ATOM 4987 N N . ARG C 1 86 ? -14.739 19.254 50.193 1.00 25.18 288 ARG C N 1
ATOM 4988 C CA . ARG C 1 86 ? -14.167 18.355 49.199 1.00 25.25 288 ARG C CA 1
ATOM 4989 C C . ARG C 1 86 ? -13.027 17.522 49.775 1.00 25.50 288 ARG C C 1
ATOM 4990 O O . ARG C 1 86 ? -12.338 17.950 50.692 1.00 25.60 288 ARG C O 1
ATOM 4998 N N . PHE C 1 87 ? -12.833 16.328 49.228 1.00 22.24 289 PHE C N 1
ATOM 4999 C CA . PHE C 1 87 ? -11.783 15.423 49.692 1.00 22.96 289 PHE C CA 1
ATOM 5000 C C . PHE C 1 87 ? -10.374 15.969 49.515 1.00 24.27 289 PHE C C 1
ATOM 5001 O O . PHE C 1 87 ? -9.515 15.739 50.355 1.00 23.86 289 PHE C O 1
ATOM 5009 N N . HIS C 1 88 ? -10.134 16.694 48.426 1.00 22.68 290 HIS C N 1
ATOM 5010 C CA . HIS C 1 88 ? -8.814 17.278 48.156 1.00 24.41 290 HIS C CA 1
ATOM 5011 C C . HIS C 1 88 ? -8.330 18.352 49.148 1.00 25.50 290 HIS C C 1
ATOM 5012 O O . HIS C 1 88 ? -7.139 18.620 49.235 1.00 26.97 290 HIS C O 1
ATOM 5019 N N . CYS C 1 89 ? -9.251 18.979 49.873 1.00 25.09 291 CYS C N 1
ATOM 5020 C CA . CYS C 1 89 ? -8.923 19.987 50.869 1.00 26.98 291 CYS C CA 1
ATOM 5021 C C . CYS C 1 89 ? -8.062 19.403 51.984 1.00 25.93 291 CYS C C 1
ATOM 5022 O O . CYS C 1 89 ? -7.175 20.072 52.493 1.00 25.30 291 CYS C O 1
ATOM 5025 N N . HIS C 1 90 ? -8.337 18.166 52.384 1.00 26.40 292 HIS C N 1
ATOM 5026 C CA . HIS C 1 90 ? -7.585 17.540 53.460 1.00 25.33 292 HIS C CA 1
ATOM 5027 C C . HIS C 1 90 ? -6.607 16.435 53.067 1.00 25.06 292 HIS C C 1
ATOM 5028 O O . HIS C 1 90 ? -5.757 16.064 53.868 1.00 26.42 292 HIS C O 1
ATOM 5035 N N . PHE C 1 91 ? -6.696 15.922 51.845 1.00 23.25 293 PHE C N 1
ATOM 5036 C CA . PHE C 1 91 ? -5.836 14.812 51.447 1.00 22.28 293 PHE C CA 1
ATOM 5037 C C . PHE C 1 91 ? -4.931 15.229 50.303 1.00 22.72 293 PHE C C 1
ATOM 5038 O O . PHE C 1 91 ? -5.398 15.799 49.313 1.00 24.33 293 PHE C O 1
ATOM 5046 N N . SER C 1 92 ? -3.643 14.937 50.436 1.00 22.08 294 SER C N 1
ATOM 5047 C CA . SER C 1 92 ? -2.739 15.045 49.312 1.00 21.45 294 SER C CA 1
ATOM 5048 C C . SER C 1 92 ? -2.926 13.845 48.389 1.00 20.71 294 SER C C 1
ATOM 5049 O O . SER C 1 92 ? -3.428 12.802 48.809 1.00 19.53 294 SER C O 1
ATOM 5052 N N . PRO C 1 93 ? -2.543 13.975 47.117 1.00 17.62 295 PRO C N 1
ATOM 5053 C CA . PRO C 1 93 ? -2.627 12.816 46.215 1.00 17.70 295 PRO C CA 1
ATOM 5054 C C . PRO C 1 93 ? -1.867 11.603 46.718 1.00 18.48 295 PRO C C 1
ATOM 5055 O O . PRO C 1 93 ? -2.293 10.469 46.475 1.00 17.79 295 PRO C O 1
ATOM 5059 N N . ARG C 1 94 ? -0.756 11.809 47.424 1.00 17.88 296 ARG C N 1
ATOM 5060 C CA . ARG C 1 94 ? -0.042 10.689 48.024 1.00 19.79 296 ARG C CA 1
ATOM 5061 C C . ARG C 1 94 ? -0.810 10.112 49.207 1.00 19.46 296 ARG C C 1
ATOM 5062 O O . ARG C 1 94 ? -0.920 8.889 49.346 1.00 18.85 296 ARG C O 1
ATOM 5070 N N . ASP C 1 95 ? -1.332 10.977 50.082 1.00 19.41 297 ASP C N 1
ATOM 5071 C CA . ASP C 1 95 ? -2.134 10.503 51.206 1.00 20.22 297 ASP C CA 1
ATOM 5072 C C . ASP C 1 95 ? -3.368 9.762 50.725 1.00 18.40 297 ASP C C 1
ATOM 5073 O O . ASP C 1 95 ? -3.775 8.761 51.323 1.00 18.01 297 ASP C O 1
ATOM 5078 N N . TRP C 1 96 ? -3.988 10.251 49.653 1.00 16.86 298 TRP C N 1
ATOM 5079 C CA . TRP C 1 96 ? -5.171 9.591 49.124 1.00 15.98 298 TRP C CA 1
ATOM 5080 C C . TRP C 1 96 ? -4.824 8.211 48.593 1.00 16.10 298 TRP C C 1
ATOM 5081 O O . TRP C 1 96 ? -5.584 7.256 48.785 1.00 15.79 298 TRP C O 1
ATOM 5092 N N . GLN C 1 97 ? -3.661 8.091 47.964 1.00 14.33 299 GLN C N 1
ATOM 5093 C CA . GLN C 1 97 ? -3.208 6.815 47.432 1.00 14.90 299 GLN C CA 1
ATOM 5094 C C . GLN C 1 97 ? -2.919 5.855 48.568 1.00 16.40 299 GLN C C 1
ATOM 5095 O O . GLN C 1 97 ? -3.211 4.673 48.477 1.00 16.67 299 GLN C O 1
ATOM 5101 N N . ARG C 1 98 ? -2.362 6.375 49.656 1.00 16.19 300 ARG C N 1
ATOM 5102 C CA . ARG C 1 98 ? -2.045 5.565 50.825 1.00 18.74 300 ARG C CA 1
ATOM 5103 C C . ARG C 1 98 ? -3.305 4.978 51.416 1.00 17.32 300 ARG C C 1
ATOM 5104 O O . ARG C 1 98 ? -3.332 3.826 51.816 1.00 17.31 300 ARG C O 1
ATOM 5112 N N . LEU C 1 99 ? -4.349 5.794 51.473 1.00 17.69 301 LEU C N 1
ATOM 5113 C CA . LEU C 1 99 ? -5.619 5.380 52.021 1.00 16.24 301 LEU C CA 1
ATOM 5114 C C . LEU C 1 99 ? -6.393 4.416 51.140 1.00 16.86 301 LEU C C 1
ATOM 5115 O O . LEU C 1 99 ? -6.858 3.392 51.616 1.00 17.01 301 LEU C O 1
ATOM 5120 N N . ILE C 1 100 ? -6.496 4.703 49.850 1.00 16.77 302 ILE C N 1
ATOM 5121 C CA . ILE C 1 100 ? -7.344 3.856 49.019 1.00 16.35 302 ILE C CA 1
ATOM 5122 C C . ILE C 1 100 ? -6.712 2.508 48.712 1.00 16.01 302 ILE C C 1
ATOM 5123 O O . ILE C 1 100 ? -7.434 1.554 48.399 1.00 17.26 302 ILE C O 1
ATOM 5128 N N . ASN C 1 101 ? -5.389 2.399 48.767 1.00 16.31 303 ASN C N 1
ATOM 5129 C CA . ASN C 1 101 ? -4.745 1.121 48.509 1.00 16.10 303 ASN C CA 1
ATOM 5130 C C . ASN C 1 101 ? -4.762 0.192 49.710 1.00 16.60 303 ASN C C 1
ATOM 5131 O O . ASN C 1 101 ? -4.758 -1.026 49.532 1.00 16.94 303 ASN C O 1
ATOM 5136 N N . ASN C 1 102 ? -4.703 0.733 50.920 1.00 19.71 304 ASN C N 1
ATOM 5137 C CA . ASN C 1 102 ? -4.491 -0.066 52.114 1.00 20.18 304 ASN C CA 1
ATOM 5138 C C . ASN C 1 102 ? -5.735 -0.326 52.949 1.00 20.54 304 ASN C C 1
ATOM 5139 O O . ASN C 1 102 ? -5.623 -0.971 53.993 1.00 20.96 304 ASN C O 1
ATOM 5144 N N . ASN C 1 103 ? -6.904 0.160 52.553 1.00 21.20 305 ASN C N 1
ATOM 5145 C CA . ASN C 1 103 ? -8.025 0.199 53.479 1.00 21.05 305 ASN C CA 1
ATOM 5146 C C . ASN C 1 103 ? -9.329 -0.165 52.791 1.00 21.09 305 ASN C C 1
ATOM 5147 O O . ASN C 1 103 ? -9.591 0.260 51.663 1.00 21.30 305 ASN C O 1
ATOM 5152 N N . TRP C 1 104 ? -10.142 -0.963 53.484 1.00 23.05 306 TRP C N 1
ATOM 5153 C CA . TRP C 1 104 ? -11.489 -1.282 53.033 1.00 23.54 306 TRP C CA 1
ATOM 5154 C C . TRP C 1 104 ? -12.507 -0.197 53.344 1.00 23.44 306 TRP C C 1
ATOM 5155 O O . TRP C 1 104 ? -13.519 -0.104 52.644 1.00 24.55 306 TRP C O 1
ATOM 5166 N N . GLY C 1 105 ? -12.279 0.617 54.366 1.00 24.75 307 GLY C N 1
ATOM 5167 C CA . GLY C 1 105 ? -13.261 1.628 54.705 1.00 24.63 307 GLY C CA 1
ATOM 5168 C C . GLY C 1 105 ? -12.640 2.762 55.482 1.00 24.30 307 GLY C C 1
ATOM 5169 O O . GLY C 1 105 ? -11.569 2.628 56.077 1.00 23.50 307 GLY C O 1
ATOM 5170 N N . PHE C 1 106 ? -13.340 3.890 55.463 1.00 23.18 308 PHE C N 1
ATOM 5171 C CA . PHE C 1 106 ? -12.938 5.066 56.220 1.00 24.13 308 PHE C CA 1
ATOM 5172 C C . PHE C 1 106 ? -14.175 5.916 56.458 1.00 24.40 308 PHE C C 1
ATOM 5173 O O . PHE C 1 106 ? -15.209 5.729 55.816 1.00 24.50 308 PHE C O 1
ATOM 5181 N N . ARG C 1 107 ? -14.046 6.876 57.373 1.00 25.22 309 ARG C N 1
ATOM 5182 C CA . ARG C 1 107 ? -15.152 7.760 57.713 1.00 25.51 309 ARG C CA 1
ATOM 5183 C C . ARG C 1 107 ? -14.690 8.852 58.668 1.00 24.91 309 ARG C C 1
ATOM 5184 O O . ARG C 1 107 ? -13.774 8.635 59.470 1.00 25.47 309 ARG C O 1
ATOM 5192 N N . PRO C 1 108 ? -15.286 10.038 58.603 1.00 28.26 310 PRO C N 1
ATOM 5193 C CA . PRO C 1 108 ? -14.864 11.131 59.481 1.00 28.25 310 PRO C CA 1
ATOM 5194 C C . PRO C 1 108 ? -15.342 10.937 60.909 1.00 29.67 310 PRO C C 1
ATOM 5195 O O . PRO C 1 108 ? -16.415 10.390 61.168 1.00 28.97 310 PRO C O 1
ATOM 5199 N N . LYS C 1 109 ? -14.519 11.406 61.844 1.00 32.07 311 LYS C N 1
ATOM 5200 C CA . LYS C 1 109 ? -14.808 11.284 63.268 1.00 34.39 311 LYS C CA 1
ATOM 5201 C C . LYS C 1 109 ? -14.926 12.644 63.942 1.00 34.27 311 LYS C C 1
ATOM 5202 O O . LYS C 1 109 ? -16.001 12.988 64.441 1.00 34.14 311 LYS C O 1
ATOM 5208 N N . ARG C 1 110 ? -13.853 13.424 63.974 1.00 36.35 312 ARG C N 1
ATOM 5209 C CA . ARG C 1 110 ? -13.834 14.716 64.637 1.00 37.51 312 ARG C CA 1
ATOM 5210 C C . ARG C 1 110 ? -13.434 15.805 63.653 1.00 36.34 312 ARG C C 1
ATOM 5211 O O . ARG C 1 110 ? -12.841 15.543 62.604 1.00 36.08 312 ARG C O 1
ATOM 5219 N N . LEU C 1 111 ? -13.767 17.037 64.014 1.00 38.56 313 LEU C N 1
ATOM 5220 C CA . LEU C 1 111 ? -13.507 18.202 63.188 1.00 37.29 313 LEU C CA 1
ATOM 5221 C C . LEU C 1 111 ? -13.006 19.329 64.076 1.00 37.58 313 LEU C C 1
ATOM 5222 O O . LEU C 1 111 ? -13.667 19.703 65.048 1.00 36.99 313 LEU C O 1
ATOM 5227 N N . ASN C 1 112 ? -11.840 19.871 63.739 1.00 39.47 314 ASN C N 1
ATOM 5228 C CA . ASN C 1 112 ? -11.272 20.982 64.486 1.00 40.02 314 ASN C CA 1
ATOM 5229 C C . ASN C 1 112 ? -10.971 22.102 63.503 1.00 38.63 314 ASN C C 1
ATOM 5230 O O . ASN C 1 112 ? -10.265 21.887 62.515 1.00 40.31 314 ASN C O 1
ATOM 5235 N N . PHE C 1 113 ? -11.512 23.287 63.773 1.00 40.96 315 PHE C N 1
ATOM 5236 C CA . PHE C 1 113 ? -11.465 24.410 62.846 1.00 39.53 315 PHE C CA 1
ATOM 5237 C C . PHE C 1 113 ? -10.810 25.595 63.536 1.00 39.87 315 PHE C C 1
ATOM 5238 O O . PHE C 1 113 ? -11.037 25.820 64.728 1.00 39.88 315 PHE C O 1
ATOM 5246 N N . LYS C 1 114 ? -9.999 26.346 62.796 1.00 39.18 316 LYS C N 1
ATOM 5247 C CA . LYS C 1 114 ? -9.349 27.532 63.332 1.00 40.00 316 LYS C CA 1
ATOM 5248 C C . LYS C 1 114 ? -9.335 28.639 62.290 1.00 39.67 316 LYS C C 1
ATOM 5249 O O . LYS C 1 114 ? -9.113 28.398 61.102 1.00 41.09 316 LYS C O 1
ATOM 5255 N N . LEU C 1 115 ? -9.581 29.858 62.760 1.00 42.86 317 LEU C N 1
ATOM 5256 C CA . LEU C 1 115 ? -9.547 31.058 61.933 1.00 42.22 317 LEU C CA 1
ATOM 5257 C C . LEU C 1 115 ? -8.705 32.087 62.667 1.00 42.50 317 LEU C C 1
ATOM 5258 O O . LEU C 1 115 ? -9.068 32.506 63.769 1.00 43.17 317 LEU C O 1
ATOM 5263 N N . PHE C 1 116 ? -7.585 32.489 62.072 1.00 42.16 318 PHE C N 1
ATOM 5264 C CA . PHE C 1 116 ? -6.597 33.259 62.814 1.00 42.71 318 PHE C CA 1
ATOM 5265 C C . PHE C 1 116 ? -5.791 34.129 61.860 1.00 43.80 318 PHE C C 1
ATOM 5266 O O . PHE C 1 116 ? -5.953 34.071 60.640 1.00 45.09 318 PHE C O 1
ATOM 5274 N N . ASN C 1 117 ? -4.897 34.926 62.451 1.00 46.08 319 ASN C N 1
ATOM 5275 C CA . ASN C 1 117 ? -4.054 35.886 61.735 1.00 46.50 319 ASN C CA 1
ATOM 5276 C C . ASN C 1 117 ? -4.887 36.802 60.842 1.00 47.01 319 ASN C C 1
ATOM 5277 O O . ASN C 1 117 ? -4.637 36.945 59.645 1.00 49.10 319 ASN C O 1
ATOM 5282 N N . ILE C 1 118 ? -5.890 37.435 61.450 1.00 47.75 320 ILE C N 1
ATOM 5283 C CA . ILE C 1 118 ? -6.787 38.318 60.716 1.00 48.16 320 ILE C CA 1
ATOM 5284 C C . ILE C 1 118 ? -6.060 39.594 60.318 1.00 49.16 320 ILE C C 1
ATOM 5285 O O . ILE C 1 118 ? -5.333 40.196 61.118 1.00 50.27 320 ILE C O 1
ATOM 5290 N N . GLN C 1 119 ? -6.254 40.015 59.071 1.00 48.14 321 GLN C N 1
ATOM 5291 C CA . GLN C 1 119 ? -5.652 41.240 58.569 1.00 49.28 321 GLN C CA 1
ATOM 5292 C C . GLN C 1 119 ? -6.644 42.035 57.729 1.00 49.51 321 GLN C C 1
ATOM 5293 O O . GLN C 1 119 ? -6.751 41.820 56.525 1.00 50.34 321 GLN C O 1
ATOM 5299 N N . VAL C 1 120 ? -7.384 42.937 58.365 1.00 51.46 322 VAL C N 1
ATOM 5300 C CA . VAL C 1 120 ? -8.327 43.790 57.646 1.00 51.94 322 VAL C CA 1
ATOM 5301 C C . VAL C 1 120 ? -7.584 44.888 56.888 1.00 52.58 322 VAL C C 1
ATOM 5302 O O . VAL C 1 120 ? -6.593 45.419 57.373 1.00 52.79 322 VAL C O 1
ATOM 5306 N N . LYS C 1 121 ? -8.069 45.232 55.702 1.00 52.86 323 LYS C N 1
ATOM 5307 C CA . LYS C 1 121 ? -7.426 46.251 54.880 1.00 54.72 323 LYS C CA 1
ATOM 5308 C C . LYS C 1 121 ? -8.417 47.293 54.383 1.00 56.33 323 LYS C C 1
ATOM 5309 O O . LYS C 1 121 ? -9.601 47.020 54.231 1.00 56.48 323 LYS C O 1
ATOM 5315 N N . GLU C 1 122 ? -7.919 48.497 54.142 1.00 56.54 324 GLU C N 1
ATOM 5316 C CA . GLU C 1 122 ? -8.746 49.579 53.640 1.00 60.66 324 GLU C CA 1
ATOM 5317 C C . GLU C 1 122 ? -8.187 50.004 52.295 1.00 60.72 324 GLU C C 1
ATOM 5318 O O . GLU C 1 122 ? -6.986 50.231 52.159 1.00 61.00 324 GLU C O 1
ATOM 5324 N N . VAL C 1 123 ? -9.050 50.103 51.293 1.00 63.49 325 VAL C N 1
ATOM 5325 C CA . VAL C 1 123 ? -8.589 50.488 49.969 1.00 65.16 325 VAL C CA 1
ATOM 5326 C C . VAL C 1 123 ? -8.998 51.915 49.639 1.00 67.61 325 VAL C C 1
ATOM 5327 O O . VAL C 1 123 ? -10.177 52.249 49.633 1.00 67.19 325 VAL C O 1
ATOM 5331 N N . THR C 1 124 ? -8.008 52.751 49.355 1.00 72.09 326 THR C N 1
ATOM 5332 C CA . THR C 1 124 ? -8.250 54.145 49.015 1.00 76.42 326 THR C CA 1
ATOM 5333 C C . THR C 1 124 ? -7.745 54.387 47.608 1.00 79.62 326 THR C C 1
ATOM 5334 O O . THR C 1 124 ? -6.613 54.044 47.279 1.00 79.52 326 THR C O 1
ATOM 5338 N N . ASP C 1 125 ? -8.586 54.980 46.775 1.00 88.45 327 ASP C N 1
ATOM 5339 C CA . ASP C 1 125 ? -8.206 55.232 45.397 1.00 93.14 327 ASP C CA 1
ATOM 5340 C C . ASP C 1 125 ? -8.149 56.718 45.036 1.00 94.67 327 ASP C C 1
ATOM 5341 O O . ASP C 1 125 ? -9.131 57.444 45.181 1.00 94.59 327 ASP C O 1
ATOM 5346 N N . ASN C 1 126 ? -6.988 57.154 44.558 1.00 100.09 328 ASN C N 1
ATOM 5347 C CA . ASN C 1 126 ? -6.791 58.530 44.124 1.00 102.88 328 ASN C CA 1
ATOM 5348 C C . ASN C 1 126 ? -6.390 58.459 42.663 1.00 104.09 328 ASN C C 1
ATOM 5349 O O . ASN C 1 126 ? -5.437 57.755 42.323 1.00 103.96 328 ASN C O 1
ATOM 5354 N N . ASN C 1 127 ? -7.124 59.169 41.810 1.00 105.72 329 ASN C N 1
ATOM 5355 C CA . ASN C 1 127 ? -6.863 59.178 40.370 1.00 107.07 329 ASN C CA 1
ATOM 5356 C C . ASN C 1 127 ? -6.855 57.738 39.864 1.00 106.53 329 ASN C C 1
ATOM 5357 O O . ASN C 1 127 ? -7.794 56.981 40.111 1.00 106.90 329 ASN C O 1
ATOM 5362 N N . GLY C 1 128 ? -5.799 57.362 39.154 1.00 106.63 330 GLY C N 1
ATOM 5363 C CA . GLY C 1 128 ? -5.684 56.016 38.624 1.00 104.85 330 GLY C CA 1
ATOM 5364 C C . GLY C 1 128 ? -5.038 54.969 39.520 1.00 103.53 330 GLY C C 1
ATOM 5365 O O . GLY C 1 128 ? -4.974 53.798 39.144 1.00 103.95 330 GLY C O 1
ATOM 5366 N N . VAL C 1 129 ? -4.567 55.365 40.700 1.00 100.97 331 VAL C N 1
ATOM 5367 C CA . VAL C 1 129 ? -3.900 54.420 41.600 1.00 97.44 331 VAL C CA 1
ATOM 5368 C C . VAL C 1 129 ? -4.610 54.136 42.925 1.00 95.37 331 VAL C C 1
ATOM 5369 O O . VAL C 1 129 ? -5.028 55.047 43.628 1.00 95.02 331 VAL C O 1
ATOM 5373 N N . LYS C 1 130 ? -4.724 52.857 43.270 1.00 88.03 332 LYS C N 1
ATOM 5374 C CA . LYS C 1 130 ? -5.365 52.468 44.521 1.00 84.55 332 LYS C CA 1
ATOM 5375 C C . LYS C 1 130 ? -4.320 52.098 45.564 1.00 81.91 332 LYS C C 1
ATOM 5376 O O . LYS C 1 130 ? -3.444 51.278 45.309 1.00 82.20 332 LYS C O 1
ATOM 5382 N N . THR C 1 131 ? -4.420 52.705 46.740 1.00 77.88 333 THR C N 1
ATOM 5383 C CA . THR C 1 131 ? -3.467 52.453 47.811 1.00 74.89 333 THR C CA 1
ATOM 5384 C C . THR C 1 131 ? -4.107 51.675 48.950 1.00 71.84 333 THR C C 1
ATOM 5385 O O . THR C 1 131 ? -5.144 52.067 49.475 1.00 71.80 333 THR C O 1
ATOM 5389 N N . ILE C 1 132 ? -3.467 50.575 49.330 1.00 69.15 334 ILE C N 1
ATOM 5390 C CA . ILE C 1 132 ? -3.957 49.710 50.392 1.00 64.95 334 ILE C CA 1
ATOM 5391 C C . ILE C 1 132 ? -3.173 49.939 51.679 1.00 63.38 334 ILE C C 1
ATOM 5392 O O . ILE C 1 132 ? -1.958 50.097 51.649 1.00 63.40 334 ILE C O 1
ATOM 5397 N N . ALA C 1 133 ? -3.876 49.971 52.805 1.00 59.11 335 ALA C N 1
ATOM 5398 C CA . ALA C 1 133 ? -3.249 50.178 54.098 1.00 58.32 335 ALA C CA 1
ATOM 5399 C C . ALA C 1 133 ? -3.949 49.329 55.148 1.00 58.77 335 ALA C C 1
ATOM 5400 O O . ALA C 1 133 ? -5.060 48.836 54.942 1.00 60.41 335 ALA C O 1
ATOM 5402 N N . ASN C 1 134 ? -3.277 49.160 56.281 1.00 58.49 336 ASN C N 1
ATOM 5403 C CA . ASN C 1 134 ? -3.865 48.439 57.399 1.00 59.26 336 ASN C CA 1
ATOM 5404 C C . ASN C 1 134 ? -4.911 49.294 58.099 1.00 59.20 336 ASN C C 1
ATOM 5405 O O . ASN C 1 134 ? -4.739 50.504 58.267 1.00 59.02 336 ASN C O 1
ATOM 5410 N N . ASN C 1 135 ? -6.006 48.660 58.499 1.00 59.49 337 ASN C N 1
ATOM 5411 C CA . ASN C 1 135 ? -6.949 49.243 59.443 1.00 59.39 337 ASN C CA 1
ATOM 5412 C C . ASN C 1 135 ? -6.909 48.376 60.693 1.00 58.42 337 ASN C C 1
ATOM 5413 O O . ASN C 1 135 ? -7.426 47.254 60.695 1.00 59.38 337 ASN C O 1
ATOM 5418 N N . LEU C 1 136 ? -6.311 48.903 61.760 1.00 60.35 338 LEU C N 1
ATOM 5419 C CA . LEU C 1 136 ? -6.080 48.099 62.951 1.00 58.84 338 LEU C CA 1
ATOM 5420 C C . LEU C 1 136 ? -7.301 48.002 63.854 1.00 59.35 338 LEU C C 1
ATOM 5421 O O . LEU C 1 136 ? -7.361 47.095 64.690 1.00 59.66 338 LEU C O 1
ATOM 5426 N N . THR C 1 137 ? -8.264 48.909 63.720 1.00 59.34 339 THR C N 1
ATOM 5427 C CA . THR C 1 137 ? -9.432 48.918 64.587 1.00 59.46 339 THR C CA 1
ATOM 5428 C C . THR C 1 137 ? -10.643 48.221 63.982 1.00 58.50 339 THR C C 1
ATOM 5429 O O . THR C 1 137 ? -11.668 48.098 64.658 1.00 58.82 339 THR C O 1
ATOM 5433 N N . SER C 1 138 ? -10.555 47.761 62.738 1.00 56.30 340 SER C N 1
ATOM 5434 C CA . SER C 1 138 ? -11.683 47.088 62.117 1.00 55.82 340 SER C CA 1
ATOM 5435 C C . SER C 1 138 ? -11.840 45.670 62.655 1.00 55.05 340 SER C C 1
ATOM 5436 O O . SER C 1 138 ? -10.907 45.069 63.191 1.00 54.58 340 SER C O 1
ATOM 5439 N N . THR C 1 139 ? -13.047 45.136 62.496 1.00 52.98 341 THR C N 1
ATOM 5440 C CA . THR C 1 139 ? -13.384 43.804 62.966 1.00 53.34 341 THR C CA 1
ATOM 5441 C C . THR C 1 139 ? -13.903 42.945 61.821 1.00 52.39 341 THR C C 1
ATOM 5442 O O . THR C 1 139 ? -14.262 43.439 60.750 1.00 52.06 341 THR C O 1
ATOM 5446 N N . VAL C 1 140 ? -13.922 41.640 62.069 1.00 51.09 342 VAL C N 1
ATOM 5447 C CA . VAL C 1 140 ? -14.451 40.650 61.144 1.00 50.19 342 VAL C CA 1
ATOM 5448 C C . VAL C 1 140 ? -15.390 39.739 61.919 1.00 49.65 342 VAL C C 1
ATOM 5449 O O . VAL C 1 140 ? -14.981 39.096 62.890 1.00 50.27 342 VAL C O 1
ATOM 5453 N N . GLN C 1 141 ? -16.647 39.693 61.496 1.00 48.63 343 GLN C N 1
ATOM 5454 C CA . GLN C 1 141 ? -17.675 38.917 62.175 1.00 48.38 343 GLN C CA 1
ATOM 5455 C C . GLN C 1 141 ? -17.711 37.495 61.636 1.00 47.62 343 GLN C C 1
ATOM 5456 O O . GLN C 1 141 ? -17.922 37.279 60.440 1.00 48.36 343 GLN C O 1
ATOM 5462 N N . VAL C 1 142 ? -17.517 36.528 62.526 1.00 45.44 344 VAL C N 1
ATOM 5463 C CA . VAL C 1 142 ? -17.586 35.117 62.174 1.00 45.41 344 VAL C CA 1
ATOM 5464 C C . VAL C 1 142 ? -18.493 34.407 63.168 1.00 46.28 344 VAL C C 1
ATOM 5465 O O . VAL C 1 142 ? -18.441 34.672 64.373 1.00 47.18 344 VAL C O 1
ATOM 5469 N N . PHE C 1 143 ? -19.344 33.522 62.658 1.00 42.49 345 PHE C N 1
ATOM 5470 C CA . PHE C 1 143 ? -20.123 32.648 63.519 1.00 42.92 345 PHE C CA 1
ATOM 5471 C C . PHE C 1 143 ? -20.450 31.379 62.752 1.00 43.81 345 PHE C C 1
ATOM 5472 O O . PHE C 1 143 ? -20.449 31.354 61.519 1.00 44.28 345 PHE C O 1
ATOM 5480 N N . THR C 1 144 ? -20.737 30.328 63.501 1.00 40.95 346 THR C N 1
ATOM 5481 C CA . THR C 1 144 ? -21.217 29.076 62.944 1.00 43.09 346 THR C CA 1
ATOM 5482 C C . THR C 1 144 ? -22.671 28.883 63.340 1.00 45.15 346 THR C C 1
ATOM 5483 O O . THR C 1 144 ? -23.095 29.300 64.420 1.00 45.24 346 THR C O 1
ATOM 5487 N N . ASP C 1 145 ? -23.435 28.237 62.469 1.00 43.53 347 ASP C N 1
ATOM 5488 C CA . ASP C 1 145 ? -24.820 27.922 62.798 1.00 46.93 347 ASP C CA 1
ATOM 5489 C C . ASP C 1 145 ? -24.817 26.459 63.216 1.00 47.17 347 ASP C C 1
ATOM 5490 O O . ASP C 1 145 ? -24.833 25.555 62.383 1.00 47.01 347 ASP C O 1
ATOM 5495 N N . SER C 1 146 ? -24.842 26.230 64.528 1.00 48.41 348 SER C N 1
ATOM 5496 C CA . SER C 1 146 ? -24.774 24.883 65.070 1.00 48.45 348 SER C CA 1
ATOM 5497 C C . SER C 1 146 ? -26.135 24.325 65.452 1.00 48.92 348 SER C C 1
ATOM 5498 O O . SER C 1 146 ? -26.229 23.140 65.786 1.00 48.86 348 SER C O 1
ATOM 5501 N N . ASP C 1 147 ? -27.182 25.139 65.402 1.00 47.79 349 ASP C N 1
ATOM 5502 C CA . ASP C 1 147 ? -28.548 24.666 65.526 1.00 48.23 349 ASP C CA 1
ATOM 5503 C C . ASP C 1 147 ? -29.204 24.480 64.170 1.00 46.11 349 ASP C C 1
ATOM 5504 O O . ASP C 1 147 ? -30.365 24.065 64.107 1.00 45.80 349 ASP C O 1
ATOM 5509 N N . TYR C 1 148 ? -28.485 24.793 63.091 1.00 47.74 350 TYR C N 1
ATOM 5510 C CA . TYR C 1 148 ? -28.922 24.523 61.724 1.00 45.76 350 TYR C CA 1
ATOM 5511 C C . TYR C 1 148 ? -30.171 25.325 61.372 1.00 45.16 350 TYR C C 1
ATOM 5512 O O . TYR C 1 148 ? -31.069 24.845 60.679 1.00 45.38 350 TYR C O 1
ATOM 5521 N N . GLN C 1 149 ? -30.222 26.566 61.852 1.00 46.04 351 GLN C N 1
ATOM 5522 C CA . GLN C 1 149 ? -31.355 27.445 61.601 1.00 45.87 351 GLN C CA 1
ATOM 5523 C C . GLN C 1 149 ? -31.321 28.088 60.222 1.00 45.49 351 GLN C C 1
ATOM 5524 O O . GLN C 1 149 ? -32.382 28.426 59.689 1.00 47.58 351 GLN C O 1
ATOM 5530 N N . LEU C 1 150 ? -30.145 28.261 59.636 1.00 43.08 352 LEU C N 1
ATOM 5531 C CA . LEU C 1 150 ? -30.023 28.839 58.307 1.00 41.73 352 LEU C CA 1
ATOM 5532 C C . LEU C 1 150 ? -30.101 27.765 57.233 1.00 41.75 352 LEU C C 1
ATOM 5533 O O . LEU C 1 150 ? -29.820 26.590 57.486 1.00 42.69 352 LEU C O 1
ATOM 5538 N N . PRO C 1 151 ? -30.506 28.144 56.022 1.00 40.11 353 PRO C N 1
ATOM 5539 C CA . PRO C 1 151 ? -30.422 27.218 54.888 1.00 39.09 353 PRO C CA 1
ATOM 5540 C C . PRO C 1 151 ? -29.010 26.686 54.704 1.00 39.56 353 PRO C C 1
ATOM 5541 O O . PRO C 1 151 ? -28.029 27.420 54.835 1.00 39.42 353 PRO C O 1
ATOM 5545 N N . TYR C 1 152 ? -28.908 25.398 54.387 1.00 37.47 354 TYR C N 1
ATOM 5546 C CA . TYR C 1 152 ? -27.620 24.716 54.316 1.00 38.06 354 TYR C CA 1
ATOM 5547 C C . TYR C 1 152 ? -27.253 24.518 52.849 1.00 39.49 354 TYR C C 1
ATOM 5548 O O . TYR C 1 152 ? -27.850 23.687 52.159 1.00 40.97 354 TYR C O 1
ATOM 5557 N N . VAL C 1 153 ? -26.265 25.282 52.377 1.00 38.50 355 VAL C N 1
ATOM 5558 C CA . VAL C 1 153 ? -25.853 25.258 50.978 1.00 38.60 355 VAL C CA 1
ATOM 5559 C C . VAL C 1 153 ? -24.612 24.409 50.736 1.00 39.94 355 VAL C C 1
ATOM 5560 O O . VAL C 1 153 ? -24.165 24.301 49.588 1.00 39.83 355 VAL C O 1
ATOM 5564 N N . LEU C 1 154 ? -24.034 23.810 51.778 1.00 36.08 356 LEU C N 1
ATOM 5565 C CA . LEU C 1 154 ? -22.763 23.110 51.625 1.00 37.56 356 LEU C CA 1
ATOM 5566 C C . LEU C 1 154 ? -22.899 21.737 50.980 1.00 39.98 356 LEU C C 1
ATOM 5567 O O . LEU C 1 154 ? -21.877 21.128 50.650 1.00 42.13 356 LEU C O 1
ATOM 5572 N N . GLY C 1 155 ? -24.113 21.232 50.794 1.00 35.85 357 GLY C N 1
ATOM 5573 C CA . GLY C 1 155 ? -24.280 19.918 50.209 1.00 37.61 357 GLY C CA 1
ATOM 5574 C C . GLY C 1 155 ? -24.651 19.961 48.742 1.00 36.92 357 GLY C C 1
ATOM 5575 O O . GLY C 1 155 ? -25.061 18.950 48.169 1.00 35.75 357 GLY C O 1
ATOM 5576 N N . SER C 1 156 ? -24.523 21.135 48.126 1.00 36.30 358 SER C N 1
ATOM 5577 C CA . SER C 1 156 ? -24.898 21.343 46.735 1.00 33.62 358 SER C CA 1
ATOM 5578 C C . SER C 1 156 ? -23.711 21.269 45.780 1.00 33.15 358 SER C C 1
ATOM 5579 O O . SER C 1 156 ? -23.874 21.537 44.586 1.00 32.75 358 SER C O 1
ATOM 5582 N N . ALA C 1 157 ? -22.546 20.875 46.290 1.00 30.11 359 ALA C N 1
ATOM 5583 C CA . ALA C 1 157 ? -21.304 20.746 45.511 1.00 28.62 359 ALA C CA 1
ATOM 5584 C C . ALA C 1 157 ? -20.866 22.014 44.783 1.00 28.71 359 ALA C C 1
ATOM 5585 O O . ALA C 1 157 ? -20.664 22.014 43.576 1.00 28.37 359 ALA C O 1
ATOM 5587 N N . HIS C 1 158 ? -20.729 23.096 45.538 1.00 29.94 360 HIS C N 1
ATOM 5588 C CA . HIS C 1 158 ? -20.303 24.384 45.003 1.00 30.78 360 HIS C CA 1
ATOM 5589 C C . HIS C 1 158 ? -18.801 24.624 45.032 1.00 32.81 360 HIS C C 1
ATOM 5590 O O . HIS C 1 158 ? -18.050 23.912 45.687 1.00 33.59 360 HIS C O 1
ATOM 5597 N N . GLU C 1 159 ? -18.390 25.660 44.310 1.00 33.84 361 GLU C N 1
ATOM 5598 C CA . GLU C 1 159 ? -17.012 26.135 44.249 1.00 35.98 361 GLU C CA 1
ATOM 5599 C C . GLU C 1 159 ? -16.721 26.995 45.479 1.00 35.64 361 GLU C C 1
ATOM 5600 O O . GLU C 1 159 ? -17.624 27.355 46.230 1.00 35.68 361 GLU C O 1
ATOM 5606 N N . GLY C 1 160 ? -15.469 27.385 45.669 1.00 34.60 362 GLY C N 1
ATOM 5607 C CA . GLY C 1 160 ? -15.139 28.189 46.830 1.00 33.98 362 GLY C CA 1
ATOM 5608 C C . GLY C 1 160 ? -14.567 27.365 47.958 1.00 33.69 362 GLY C C 1
ATOM 5609 O O . GLY C 1 160 ? -14.397 27.839 49.074 1.00 33.63 362 GLY C O 1
ATOM 5610 N N . CYS C 1 161 ? -14.287 26.107 47.652 1.00 36.27 363 CYS C N 1
ATOM 5611 C CA . CYS C 1 161 ? -13.681 25.174 48.589 1.00 36.45 363 CYS C CA 1
ATOM 5612 C C . CYS C 1 161 ? -12.210 25.509 48.788 1.00 34.00 363 CYS C C 1
ATOM 5613 O O . CYS C 1 161 ? -11.592 26.161 47.952 1.00 33.48 363 CYS C O 1
ATOM 5616 N N . LEU C 1 162 ? -11.629 25.058 49.891 1.00 34.03 364 LEU C N 1
ATOM 5617 C CA . LEU C 1 162 ? -10.212 25.299 50.104 1.00 32.93 364 LEU C CA 1
ATOM 5618 C C . LEU C 1 162 ? -9.467 24.586 48.978 1.00 32.59 364 LEU C C 1
ATOM 5619 O O . LEU C 1 162 ? -9.761 23.436 48.663 1.00 32.64 364 LEU C O 1
ATOM 5624 N N . PRO C 1 163 ? -8.463 25.253 48.399 1.00 32.52 365 PRO C N 1
ATOM 5625 C CA . PRO C 1 163 ? -7.692 24.731 47.265 1.00 31.66 365 PRO C CA 1
ATOM 5626 C C . PRO C 1 163 ? -6.920 23.462 47.584 1.00 30.92 365 PRO C C 1
ATOM 5627 O O . PRO C 1 163 ? -6.417 23.314 48.694 1.00 31.05 365 PRO C O 1
ATOM 5631 N N . PRO C 1 164 ? -6.832 22.546 46.610 1.00 31.19 366 PRO C N 1
ATOM 5632 C CA . PRO C 1 164 ? -6.108 21.287 46.793 1.00 30.74 366 PRO C CA 1
ATOM 5633 C C . PRO C 1 164 ? -4.633 21.545 47.067 1.00 31.14 366 PRO C C 1
ATOM 5634 O O . PRO C 1 164 ? -4.057 20.903 47.935 1.00 31.30 366 PRO C O 1
ATOM 5638 N N . PHE C 1 165 ? -4.036 22.484 46.345 1.00 30.58 367 PHE C N 1
ATOM 5639 C CA . PHE C 1 165 ? -2.637 22.812 46.553 1.00 31.52 367 PHE C CA 1
ATOM 5640 C C . PHE C 1 165 ? -2.578 23.774 47.728 1.00 32.50 367 PHE C C 1
ATOM 5641 O O . PHE C 1 165 ? -3.309 24.757 47.762 1.00 32.33 367 PHE C O 1
ATOM 5649 N N . PRO C 1 166 ? -1.704 23.500 48.699 1.00 32.51 368 PRO C N 1
ATOM 5650 C CA . PRO C 1 166 ? -1.705 24.380 49.878 1.00 32.80 368 PRO C CA 1
ATOM 5651 C C . PRO C 1 166 ? -1.177 25.781 49.623 1.00 33.62 368 PRO C C 1
ATOM 5652 O O . PRO C 1 166 ? -1.443 26.685 50.424 1.00 34.81 368 PRO C O 1
ATOM 5656 N N . ALA C 1 167 ? -0.442 25.999 48.532 1.00 34.15 369 ALA C N 1
ATOM 5657 C CA . ALA C 1 167 ? 0.161 27.309 48.313 1.00 34.33 369 ALA C CA 1
ATOM 5658 C C . ALA C 1 167 ? -0.794 28.255 47.597 1.00 35.36 369 ALA C C 1
ATOM 5659 O O . ALA C 1 167 ? -0.444 29.408 47.323 1.00 35.85 369 ALA C O 1
ATOM 5661 N N . ASP C 1 168 ? -2.000 27.792 47.283 1.00 35.93 370 ASP C N 1
ATOM 5662 C CA . ASP C 1 168 ? -2.961 28.657 46.616 1.00 38.14 370 ASP C CA 1
ATOM 5663 C C . ASP C 1 168 ? -3.725 29.496 47.633 1.00 36.13 370 ASP C C 1
ATOM 5664 O O . ASP C 1 168 ? -4.146 29.011 48.686 1.00 36.42 370 ASP C O 1
ATOM 5669 N N . VAL C 1 169 ? -3.895 30.775 47.308 1.00 38.81 371 VAL C N 1
ATOM 5670 C CA . VAL C 1 169 ? -4.700 31.702 48.093 1.00 35.75 371 VAL C CA 1
ATOM 5671 C C . VAL C 1 169 ? -6.057 31.813 47.418 1.00 35.29 371 VAL C C 1
ATOM 5672 O O . VAL C 1 169 ? -6.134 32.101 46.218 1.00 35.17 371 VAL C O 1
ATOM 5676 N N . PHE C 1 170 ? -7.124 31.597 48.183 1.00 36.32 372 PHE C N 1
ATOM 5677 C CA . PHE C 1 170 ? -8.452 31.463 47.610 1.00 36.45 372 PHE C CA 1
ATOM 5678 C C . PHE C 1 170 ? -9.370 32.569 48.114 1.00 37.09 372 PHE C C 1
ATOM 5679 O O . PHE C 1 170 ? -9.129 33.189 49.151 1.00 36.99 372 PHE C O 1
ATOM 5687 N N . MET C 1 171 ? -10.428 32.806 47.347 1.00 39.73 373 MET C N 1
ATOM 5688 C CA . MET C 1 171 ? -11.425 33.825 47.631 1.00 39.59 373 MET C CA 1
ATOM 5689 C C . MET C 1 171 ? -12.668 33.173 48.223 1.00 37.90 373 MET C C 1
ATOM 5690 O O . MET C 1 171 ? -13.158 32.167 47.704 1.00 39.11 373 MET C O 1
ATOM 5695 N N . ILE C 1 172 ? -13.180 33.751 49.300 1.00 39.54 374 ILE C N 1
ATOM 5696 C CA . ILE C 1 172 ? -14.301 33.145 50.021 1.00 38.21 374 ILE C CA 1
ATOM 5697 C C . ILE C 1 172 ? -15.586 33.367 49.226 1.00 37.54 374 ILE C C 1
ATOM 5698 O O . ILE C 1 172 ? -15.834 34.493 48.770 1.00 38.12 374 ILE C O 1
ATOM 5703 N N . PRO C 1 173 ? -16.412 32.341 49.036 1.00 35.30 375 PRO C N 1
ATOM 5704 C CA . PRO C 1 173 ? -17.649 32.513 48.271 1.00 35.43 375 PRO C CA 1
ATOM 5705 C C . PRO C 1 173 ? -18.721 33.260 49.054 1.00 35.75 375 PRO C C 1
ATOM 5706 O O . PRO C 1 173 ? -18.813 33.185 50.278 1.00 36.46 375 PRO C O 1
ATOM 5710 N N . GLN C 1 174 ? -19.543 33.991 48.307 1.00 39.26 376 GLN C N 1
ATOM 5711 C CA . GLN C 1 174 ? -20.641 34.745 48.893 1.00 38.56 376 GLN C CA 1
ATOM 5712 C C . GLN C 1 174 ? -21.774 33.816 49.298 1.00 38.81 376 GLN C C 1
ATOM 5713 O O . GLN C 1 174 ? -22.159 32.919 48.544 1.00 39.09 376 GLN C O 1
ATOM 5719 N N . TYR C 1 175 ? -22.323 34.044 50.487 1.00 38.36 377 TYR C N 1
ATOM 5720 C CA . TYR C 1 175 ? -23.440 33.247 50.964 1.00 37.60 377 TYR C CA 1
ATOM 5721 C C . TYR C 1 175 ? -24.728 33.699 50.292 1.00 38.43 377 TYR C C 1
ATOM 5722 O O . TYR C 1 175 ? -24.933 34.889 50.045 1.00 38.82 377 TYR C O 1
ATOM 5731 N N . GLY C 1 176 ? -25.585 32.734 49.985 1.00 37.23 378 GLY C N 1
ATOM 5732 C CA . GLY C 1 176 ? -26.893 33.017 49.429 1.00 37.40 378 GLY C CA 1
ATOM 5733 C C . GLY C 1 176 ? -27.767 31.796 49.586 1.00 37.58 378 GLY C C 1
ATOM 5734 O O . GLY C 1 176 ? -27.283 30.667 49.682 1.00 37.33 378 GLY C O 1
ATOM 5735 N N . TYR C 1 177 ? -29.073 32.035 49.607 1.00 36.20 379 TYR C N 1
ATOM 5736 C CA . TYR C 1 177 ? -30.018 30.947 49.796 1.00 36.58 379 TYR C CA 1
ATOM 5737 C C . TYR C 1 177 ? -31.262 31.208 48.967 1.00 37.28 379 TYR C C 1
ATOM 5738 O O . TYR C 1 177 ? -31.498 32.319 48.490 1.00 37.13 379 TYR C O 1
ATOM 5747 N N . LEU C 1 178 ? -32.053 30.158 48.798 1.00 36.74 380 LEU C N 1
ATOM 5748 C CA . LEU C 1 178 ? -33.319 30.228 48.092 1.00 37.76 380 LEU C CA 1
ATOM 5749 C C . LEU C 1 178 ? -34.450 29.833 49.028 1.00 40.10 380 LEU C C 1
ATOM 5750 O O . LEU C 1 178 ? -34.282 28.989 49.912 1.00 41.30 380 LEU C O 1
ATOM 5755 N N . THR C 1 179 ? -35.602 30.464 48.833 1.00 40.35 381 THR C N 1
ATOM 5756 C CA . THR C 1 179 ? -36.802 30.107 49.576 1.00 42.88 381 THR C CA 1
ATOM 5757 C C . THR C 1 179 ? -37.928 29.836 48.588 1.00 43.10 381 THR C C 1
ATOM 5758 O O . THR C 1 179 ? -37.690 29.797 47.378 1.00 43.00 381 THR C O 1
ATOM 5762 N N . LEU C 1 180 ? -39.143 29.625 49.086 1.00 42.38 382 LEU C N 1
ATOM 5763 C CA . LEU C 1 180 ? -40.255 29.259 48.218 1.00 42.88 382 LEU C CA 1
ATOM 5764 C C . LEU C 1 180 ? -40.529 30.343 47.183 1.00 44.47 382 LEU C C 1
ATOM 5765 O O . LEU C 1 180 ? -40.572 31.535 47.492 1.00 44.79 382 LEU C O 1
ATOM 5770 N N . ASN C 1 181 ? -40.724 29.914 45.939 1.00 44.90 383 ASN C N 1
ATOM 5771 C CA . ASN C 1 181 ? -40.973 30.836 44.845 1.00 46.97 383 ASN C CA 1
ATOM 5772 C C . ASN C 1 181 ? -42.266 30.468 44.137 1.00 49.62 383 ASN C C 1
ATOM 5773 O O . ASN C 1 181 ? -42.709 29.319 44.159 1.00 49.70 383 ASN C O 1
ATOM 5778 N N . ASP C 1 182 ? -42.869 31.471 43.509 1.00 49.93 384 ASP C N 1
ATOM 5779 C CA . ASP C 1 182 ? -43.892 31.264 42.492 1.00 52.54 384 ASP C CA 1
ATOM 5780 C C . ASP C 1 182 ? -43.452 32.064 41.278 1.00 51.64 384 ASP C C 1
ATOM 5781 O O . ASP C 1 182 ? -43.507 33.298 41.295 1.00 51.83 384 ASP C O 1
ATOM 5786 N N . GLY C 1 183 ? -43.055 31.369 40.217 1.00 50.52 385 GLY C N 1
ATOM 5787 C CA . GLY C 1 183 ? -42.318 32.042 39.162 1.00 49.58 385 GLY C CA 1
ATOM 5788 C C . GLY C 1 183 ? -41.153 32.790 39.776 1.00 49.18 385 GLY C C 1
ATOM 5789 O O . GLY C 1 183 ? -40.387 32.242 40.574 1.00 49.46 385 GLY C O 1
ATOM 5790 N N . SER C 1 184 ? -41.021 34.065 39.424 1.00 50.18 386 SER C N 1
ATOM 5791 C CA . SER C 1 184 ? -40.080 34.946 40.099 1.00 48.75 386 SER C CA 1
ATOM 5792 C C . SER C 1 184 ? -40.625 35.506 41.406 1.00 48.17 386 SER C C 1
ATOM 5793 O O . SER C 1 184 ? -39.838 35.945 42.249 1.00 48.34 386 SER C O 1
ATOM 5796 N N . GLN C 1 185 ? -41.941 35.501 41.593 1.00 48.95 387 GLN C N 1
ATOM 5797 C CA . GLN C 1 185 ? -42.558 36.061 42.784 1.00 48.39 387 GLN C CA 1
ATOM 5798 C C . GLN C 1 185 ? -42.470 35.093 43.960 1.00 48.08 387 GLN C C 1
ATOM 5799 O O . GLN C 1 185 ? -42.338 33.878 43.797 1.00 48.19 387 GLN C O 1
ATOM 5805 N N . ALA C 1 186 ? -42.545 35.657 45.160 1.00 47.30 388 ALA C N 1
ATOM 5806 C CA . ALA C 1 186 ? -42.529 34.893 46.395 1.00 46.39 388 ALA C CA 1
ATOM 5807 C C . ALA C 1 186 ? -43.951 34.538 46.817 1.00 46.34 388 ALA C C 1
ATOM 5808 O O . ALA C 1 186 ? -44.933 34.889 46.161 1.00 46.14 388 ALA C O 1
ATOM 5810 N N . VAL C 1 187 ? -44.056 33.831 47.941 1.00 45.21 389 VAL C N 1
ATOM 5811 C CA . VAL C 1 187 ? -45.334 33.457 48.528 1.00 45.98 389 VAL C CA 1
ATOM 5812 C C . VAL C 1 187 ? -45.302 33.818 50.005 1.00 45.58 389 VAL C C 1
ATOM 5813 O O . VAL C 1 187 ? -44.250 34.118 50.574 1.00 45.55 389 VAL C O 1
ATOM 5817 N N . GLY C 1 188 ? -46.480 33.785 50.627 1.00 45.85 390 GLY C N 1
ATOM 5818 C CA . GLY C 1 188 ? -46.583 34.119 52.035 1.00 45.11 390 GLY C CA 1
ATOM 5819 C C . GLY C 1 188 ? -45.774 33.221 52.945 1.00 45.09 390 GLY C C 1
ATOM 5820 O O . GLY C 1 188 ? -45.435 33.628 54.060 1.00 45.12 390 GLY C O 1
ATOM 5821 N N . ARG C 1 189 ? -45.454 32.007 52.498 1.00 47.81 391 ARG C N 1
ATOM 5822 C CA . ARG C 1 189 ? -44.682 31.081 53.315 1.00 46.82 391 ARG C CA 1
ATOM 5823 C C . ARG C 1 189 ? -43.176 31.281 53.172 1.00 45.32 391 ARG C C 1
ATOM 5824 O O . ARG C 1 189 ? -42.417 30.765 53.999 1.00 46.00 391 ARG C O 1
ATOM 5832 N N . SER C 1 190 ? -42.728 32.037 52.173 1.00 46.09 392 SER C N 1
ATOM 5833 C CA . SER C 1 190 ? -41.304 32.262 51.977 1.00 44.86 392 SER C CA 1
ATOM 5834 C C . SER C 1 190 ? -40.685 32.925 53.202 1.00 44.86 392 SER C C 1
ATOM 5835 O O . SER C 1 190 ? -41.309 33.748 53.874 1.00 44.31 392 SER C O 1
ATOM 5838 N N . SER C 1 191 ? -39.443 32.552 53.491 1.00 46.01 393 SER C N 1
ATOM 5839 C CA . SER C 1 191 ? -38.744 33.014 54.678 1.00 44.50 393 SER C CA 1
ATOM 5840 C C . SER C 1 191 ? -37.614 33.959 54.303 1.00 43.87 393 SER C C 1
ATOM 5841 O O . SER C 1 191 ? -37.035 33.858 53.218 1.00 44.29 393 SER C O 1
ATOM 5844 N N . PHE C 1 192 ? -37.319 34.883 55.207 1.00 44.81 394 PHE C N 1
ATOM 5845 C CA . PHE C 1 192 ? -36.197 35.796 55.087 1.00 43.76 394 PHE C CA 1
ATOM 5846 C C . PHE C 1 192 ? -35.368 35.721 56.359 1.00 45.02 394 PHE C C 1
ATOM 5847 O O . PHE C 1 192 ? -35.908 35.769 57.467 1.00 45.05 394 PHE C O 1
ATOM 5855 N N . TYR C 1 193 ? -34.056 35.592 56.195 1.00 44.97 395 TYR C N 1
ATOM 5856 C CA . TYR C 1 193 ? -33.141 35.393 57.308 1.00 45.71 395 TYR C CA 1
ATOM 5857 C C . TYR C 1 193 ? -32.140 36.532 57.363 1.00 47.36 395 TYR C C 1
ATOM 5858 O O . TYR C 1 193 ? -31.429 36.788 56.386 1.00 47.46 395 TYR C O 1
ATOM 5867 N N . CYS C 1 194 ? -32.089 37.209 58.503 1.00 50.16 396 CYS C N 1
ATOM 5868 C CA . CYS C 1 194 ? -31.070 38.209 58.777 1.00 51.36 396 CYS C CA 1
ATOM 5869 C C . CYS C 1 194 ? -29.944 37.536 59.549 1.00 50.74 396 CYS C C 1
ATOM 5870 O O . CYS C 1 194 ? -30.133 37.126 60.698 1.00 51.38 396 CYS C O 1
ATOM 5873 N N . LEU C 1 195 ? -28.780 37.414 58.916 1.00 46.91 397 LEU C N 1
ATOM 5874 C CA . LEU C 1 195 ? -27.649 36.790 59.584 1.00 47.23 397 LEU C CA 1
ATOM 5875 C C . LEU C 1 195 ? -27.041 37.691 60.643 1.00 48.80 397 LEU C C 1
ATOM 5876 O O . LEU C 1 195 ? -26.248 37.216 61.463 1.00 49.13 397 LEU C O 1
ATOM 5881 N N . GLU C 1 196 ? -27.388 38.978 60.641 1.00 49.80 398 GLU C N 1
ATOM 5882 C CA . GLU C 1 196 ? -27.022 39.853 61.743 1.00 51.26 398 GLU C CA 1
ATOM 5883 C C . GLU C 1 196 ? -27.773 39.508 63.017 1.00 50.88 398 GLU C C 1
ATOM 5884 O O . GLU C 1 196 ? -27.321 39.879 64.105 1.00 51.35 398 GLU C O 1
ATOM 5890 N N . TYR C 1 197 ? -28.884 38.787 62.906 1.00 51.92 399 TYR C N 1
ATOM 5891 C CA . TYR C 1 197 ? -29.771 38.494 64.018 1.00 51.67 399 TYR C CA 1
ATOM 5892 C C . TYR C 1 197 ? -29.267 37.335 64.871 1.00 50.34 399 TYR C C 1
ATOM 5893 O O . TYR C 1 197 ? -29.882 37.011 65.889 1.00 49.93 399 TYR C O 1
ATOM 5902 N N . PHE C 1 198 ? -28.177 36.731 64.495 1.00 48.49 400 PHE C N 1
ATOM 5903 C CA . PHE C 1 198 ? -27.405 35.720 65.196 1.00 47.58 400 PHE C CA 1
ATOM 5904 C C . PHE C 1 198 ? -26.326 36.369 66.054 1.00 47.36 400 PHE C C 1
ATOM 5905 O O . PHE C 1 198 ? -25.790 37.422 65.699 1.00 48.89 400 PHE C O 1
ATOM 5913 N N . PRO C 1 199 ? -25.991 35.769 67.193 1.00 48.91 401 PRO C N 1
ATOM 5914 C CA . PRO C 1 199 ? -24.793 36.201 67.917 1.00 48.43 401 PRO C CA 1
ATOM 5915 C C . PRO C 1 199 ? -23.543 35.740 67.187 1.00 47.75 401 PRO C C 1
ATOM 5916 O O . PRO C 1 199 ? -23.496 34.639 66.635 1.00 47.52 401 PRO C O 1
ATOM 5920 N N . SER C 1 200 ? -22.528 36.599 67.171 1.00 49.12 402 SER C N 1
ATOM 5921 C CA . SER C 1 200 ? -21.309 36.302 66.438 1.00 48.43 402 SER C CA 1
ATOM 5922 C C . SER C 1 200 ? -20.125 36.982 67.105 1.00 47.40 402 SER C C 1
ATOM 5923 O O . SER C 1 200 ? -20.247 38.058 67.695 1.00 47.64 402 SER C O 1
ATOM 5926 N N . GLN C 1 201 ? -18.971 36.334 67.004 1.00 48.56 403 GLN C N 1
ATOM 5927 C CA . GLN C 1 201 ? -17.730 36.878 67.527 1.00 48.33 403 GLN C CA 1
ATOM 5928 C C . GLN C 1 201 ? -17.156 37.884 66.540 1.00 48.16 403 GLN C C 1
ATOM 5929 O O . GLN C 1 201 ? -17.299 37.731 65.325 1.00 48.60 403 GLN C O 1
ATOM 5935 N N . MET C 1 202 ? -16.522 38.924 67.071 1.00 51.43 404 MET C N 1
ATOM 5936 C CA . MET C 1 202 ? -15.913 39.973 66.266 1.00 51.06 404 MET C CA 1
ATOM 5937 C C . MET C 1 202 ? -14.411 39.961 66.509 1.00 50.84 404 MET C C 1
ATOM 5938 O O . MET C 1 202 ? -13.966 39.983 67.660 1.00 52.26 404 MET C O 1
ATOM 5943 N N . LEU C 1 203 ? -13.636 39.916 65.428 1.00 53.26 405 LEU C N 1
ATOM 5944 C CA . LEU C 1 203 ? -12.198 39.686 65.497 1.00 53.16 405 LEU C CA 1
ATOM 5945 C C . LEU C 1 203 ? -11.451 40.877 64.921 1.00 53.45 405 LEU C C 1
ATOM 5946 O O . LEU C 1 203 ? -11.714 41.289 63.788 1.00 53.72 405 LEU C O 1
ATOM 5951 N N . ARG C 1 204 ? -10.508 41.410 65.690 1.00 52.05 406 ARG C N 1
ATOM 5952 C CA . ARG C 1 204 ? -9.534 42.345 65.157 1.00 53.83 406 ARG C CA 1
ATOM 5953 C C . ARG C 1 204 ? -8.247 41.600 64.811 1.00 55.32 406 ARG C C 1
ATOM 5954 O O . ARG C 1 204 ? -8.181 40.370 64.847 1.00 55.28 406 ARG C O 1
ATOM 5962 N N . THR C 1 205 ? -7.202 42.359 64.474 1.00 51.51 407 THR C N 1
ATOM 5963 C CA . THR C 1 205 ? -5.977 41.758 63.959 1.00 53.06 407 THR C CA 1
ATOM 5964 C C . THR C 1 205 ? -5.294 40.840 64.965 1.00 54.12 407 THR C C 1
ATOM 5965 O O . THR C 1 205 ? -4.407 40.072 64.578 1.00 59.39 407 THR C O 1
ATOM 5969 N N . GLY C 1 206 ? -5.666 40.905 66.242 1.00 54.48 408 GLY C N 1
ATOM 5970 C CA . GLY C 1 206 ? -5.091 40.013 67.227 1.00 54.41 408 GLY C CA 1
ATOM 5971 C C . GLY C 1 206 ? -5.965 38.864 67.665 1.00 52.99 408 GLY C C 1
ATOM 5972 O O . GLY C 1 206 ? -5.469 37.927 68.292 1.00 53.87 408 GLY C O 1
ATOM 5973 N N . ASN C 1 207 ? -7.256 38.910 67.356 1.00 52.96 409 ASN C N 1
ATOM 5974 C CA . ASN C 1 207 ? -8.185 37.875 67.775 1.00 51.86 409 ASN C CA 1
ATOM 5975 C C . ASN C 1 207 ? -8.134 36.671 66.836 1.00 51.36 409 ASN C C 1
ATOM 5976 O O . ASN C 1 207 ? -7.769 36.776 65.663 1.00 51.61 409 ASN C O 1
ATOM 5981 N N . ASN C 1 208 ? -8.503 35.512 67.376 1.00 49.68 410 ASN C N 1
ATOM 5982 C CA . ASN C 1 208 ? -8.620 34.282 66.605 1.00 49.35 410 ASN C CA 1
ATOM 5983 C C . ASN C 1 208 ? -9.947 33.613 66.934 1.00 49.45 410 ASN C C 1
ATOM 5984 O O . ASN C 1 208 ? -10.646 34.000 67.873 1.00 49.69 410 ASN C O 1
ATOM 5989 N N . PHE C 1 209 ? -10.292 32.599 66.143 1.00 45.24 411 PHE C N 1
ATOM 5990 C CA . PHE C 1 209 ? -11.558 31.895 66.278 1.00 46.10 411 PHE C CA 1
ATOM 5991 C C . PHE C 1 209 ? -11.341 30.408 66.055 1.00 46.54 411 PHE C C 1
ATOM 5992 O O . PHE C 1 209 ? -10.652 30.011 65.113 1.00 47.07 411 PHE C O 1
ATOM 6000 N N . GLN C 1 210 ? -11.930 29.587 66.921 1.00 45.24 412 GLN C N 1
ATOM 6001 C CA . GLN C 1 210 ? -11.809 28.145 66.781 1.00 47.83 412 GLN C CA 1
ATOM 6002 C C . GLN C 1 210 ? -13.023 27.465 67.391 1.00 46.95 412 GLN C C 1
ATOM 6003 O O . GLN C 1 210 ? -13.677 28.005 68.286 1.00 47.87 412 GLN C O 1
ATOM 6009 N N . PHE C 1 211 ? -13.316 26.268 66.891 1.00 45.31 413 PHE C N 1
ATOM 6010 C CA . PHE C 1 211 ? -14.332 25.417 67.493 1.00 44.43 413 PHE C CA 1
ATOM 6011 C C . PHE C 1 211 ? -14.039 23.978 67.102 1.00 44.08 413 PHE C C 1
ATOM 6012 O O . PHE C 1 211 ? -13.303 23.713 66.149 1.00 43.23 413 PHE C O 1
ATOM 6020 N N . SER C 1 212 ? -14.627 23.051 67.851 1.00 43.29 414 SER C N 1
ATOM 6021 C CA . SER C 1 212 ? -14.498 21.634 67.567 1.00 42.99 414 SER C CA 1
ATOM 6022 C C . SER C 1 212 ? -15.870 21.058 67.251 1.00 42.61 414 SER C C 1
ATOM 6023 O O . SER C 1 212 ? -16.887 21.470 67.812 1.00 42.72 414 SER C O 1
ATOM 6026 N N . TYR C 1 213 ? -15.901 20.124 66.305 1.00 37.60 415 TYR C N 1
ATOM 6027 C CA . TYR C 1 213 ? -17.139 19.479 65.872 1.00 37.90 415 TYR C CA 1
ATOM 6028 C C . TYR C 1 213 ? -16.974 17.958 65.864 1.00 39.81 415 TYR C C 1
ATOM 6029 O O . TYR C 1 213 ? -15.939 17.442 65.464 1.00 39.73 415 TYR C O 1
ATOM 6038 N N . GLU C 1 214 ? -18.003 17.255 66.323 1.00 37.35 416 GLU C N 1
ATOM 6039 C CA . GLU C 1 214 ? -18.021 15.802 66.405 1.00 39.97 416 GLU C CA 1
ATOM 6040 C C . GLU C 1 214 ? -18.945 15.270 65.321 1.00 38.70 416 GLU C C 1
ATOM 6041 O O . GLU C 1 214 ? -20.156 15.509 65.367 1.00 39.36 416 GLU C O 1
ATOM 6047 N N . PHE C 1 215 ? -18.374 14.575 64.338 1.00 35.40 417 PHE C N 1
ATOM 6048 C CA . PHE C 1 215 ? -19.189 13.897 63.339 1.00 35.33 417 PHE C CA 1
ATOM 6049 C C . PHE C 1 215 ? -20.093 12.873 64.006 1.00 38.09 417 PHE C C 1
ATOM 6050 O O . PHE C 1 215 ? -19.653 12.088 64.848 1.00 37.66 417 PHE C O 1
ATOM 6058 N N . GLU C 1 216 ? -21.366 12.886 63.630 1.00 35.28 418 GLU C N 1
ATOM 6059 C CA . GLU C 1 216 ? -22.266 11.855 64.112 1.00 39.36 418 GLU C CA 1
ATOM 6060 C C . GLU C 1 216 ? -21.966 10.532 63.414 1.00 39.41 418 GLU C C 1
ATOM 6061 O O . GLU C 1 216 ? -21.358 10.488 62.341 1.00 39.00 418 GLU C O 1
ATOM 6067 N N . ASN C 1 217 ? -22.395 9.446 64.048 1.00 36.12 419 ASN C N 1
ATOM 6068 C CA . ASN C 1 217 ? -22.028 8.114 63.589 1.00 37.29 419 ASN C CA 1
ATOM 6069 C C . ASN C 1 217 ? -22.573 7.852 62.191 1.00 36.06 419 ASN C C 1
ATOM 6070 O O . ASN C 1 217 ? -23.771 8.000 61.937 1.00 36.61 419 ASN C O 1
ATOM 6075 N N . VAL C 1 218 ? -21.682 7.473 61.282 1.00 36.65 420 VAL C N 1
ATOM 6076 C CA . VAL C 1 218 ? -22.052 7.113 59.915 1.00 35.12 420 VAL C CA 1
ATOM 6077 C C . VAL C 1 218 ? -21.368 5.798 59.571 1.00 33.76 420 VAL C C 1
ATOM 6078 O O . VAL C 1 218 ? -20.374 5.415 60.207 1.00 33.76 420 VAL C O 1
ATOM 6082 N N . PRO C 1 219 ? -21.879 5.077 58.580 1.00 30.49 421 PRO C N 1
ATOM 6083 C CA . PRO C 1 219 ? -21.183 3.871 58.127 1.00 29.21 421 PRO C CA 1
ATOM 6084 C C . PRO C 1 219 ? -19.932 4.217 57.338 1.00 28.47 421 PRO C C 1
ATOM 6085 O O . PRO C 1 219 ? -19.863 5.241 56.655 1.00 29.08 421 PRO C O 1
ATOM 6089 N N . PHE C 1 220 ? -18.928 3.349 57.454 1.00 27.58 422 PHE C N 1
ATOM 6090 C CA . PHE C 1 220 ? -17.717 3.498 56.659 1.00 25.60 422 PHE C CA 1
ATOM 6091 C C . PHE C 1 220 ? -18.053 3.533 55.179 1.00 25.27 422 PHE C C 1
ATOM 6092 O O . PHE C 1 220 ? -18.824 2.706 54.686 1.00 25.21 422 PHE C O 1
ATOM 6100 N N . HIS C 1 221 ? -17.393 4.411 54.437 1.00 22.93 423 HIS C N 1
ATOM 6101 C CA . HIS C 1 221 ? -17.582 4.417 53.002 1.00 23.07 423 HIS C CA 1
ATOM 6102 C C . HIS C 1 221 ? -16.841 3.175 52.551 1.00 23.76 423 HIS C C 1
ATOM 6103 O O . HIS C 1 221 ? -15.744 2.912 53.024 1.00 23.94 423 HIS C O 1
ATOM 6110 N N . SER C 1 222 ? -17.409 2.417 51.626 1.00 24.06 424 SER C N 1
ATOM 6111 C CA . SER C 1 222 ? -16.755 1.194 51.195 1.00 24.38 424 SER C CA 1
ATOM 6112 C C . SER C 1 222 ? -15.765 1.411 50.063 1.00 23.81 424 SER C C 1
ATOM 6113 O O . SER C 1 222 ? -16.143 1.484 48.902 1.00 24.48 424 SER C O 1
ATOM 6116 N N . SER C 1 223 ? -14.489 1.505 50.413 1.00 23.75 425 SER C N 1
ATOM 6117 C CA . SER C 1 223 ? -13.442 1.686 49.424 1.00 23.40 425 SER C CA 1
ATOM 6118 C C . SER C 1 223 ? -12.895 0.358 48.916 1.00 22.57 425 SER C C 1
ATOM 6119 O O . SER C 1 223 ? -11.737 0.038 49.143 1.00 23.28 425 SER C O 1
ATOM 6122 N N . TYR C 1 224 ? -13.728 -0.412 48.233 1.00 21.92 426 TYR C N 1
ATOM 6123 C CA . TYR C 1 224 ? -13.311 -1.691 47.682 1.00 22.36 426 TYR C CA 1
ATOM 6124 C C . TYR C 1 224 ? -14.263 -2.107 46.579 1.00 22.29 426 TYR C C 1
ATOM 6125 O O . TYR C 1 224 ? -15.354 -1.575 46.470 1.00 22.66 426 TYR C O 1
ATOM 6134 N N . ALA C 1 225 ? -13.840 -3.056 45.758 1.00 21.39 427 ALA C N 1
ATOM 6135 C CA . ALA C 1 225 ? -14.666 -3.565 44.680 1.00 21.36 427 ALA C CA 1
ATOM 6136 C C . ALA C 1 225 ? -14.873 -5.049 44.928 1.00 22.05 427 ALA C C 1
ATOM 6137 O O . ALA C 1 225 ? -13.939 -5.748 45.287 1.00 22.71 427 ALA C O 1
ATOM 6139 N N . HIS C 1 226 ? -16.099 -5.528 44.773 1.00 22.36 428 HIS C N 1
ATOM 6140 C CA . HIS C 1 226 ? -16.378 -6.939 44.991 1.00 22.40 428 HIS C CA 1
ATOM 6141 C C . HIS C 1 226 ? -15.651 -7.826 43.992 1.00 22.86 428 HIS C C 1
ATOM 6142 O O . HIS C 1 226 ? -15.563 -7.497 42.818 1.00 21.57 428 HIS C O 1
ATOM 6149 N N . SER C 1 227 ? -15.136 -8.955 44.466 1.00 20.37 429 SER C N 1
ATOM 6150 C CA . SER C 1 227 ? -14.430 -9.894 43.605 1.00 21.43 429 SER C CA 1
ATOM 6151 C C . SER C 1 227 ? -15.403 -10.916 43.039 1.00 21.61 429 SER C C 1
ATOM 6152 O O . SER C 1 227 ? -15.051 -11.712 42.184 1.00 22.15 429 SER C O 1
ATOM 6155 N N . GLN C 1 228 ? -16.628 -10.888 43.544 1.00 22.18 430 GLN C N 1
ATOM 6156 C CA . GLN C 1 228 ? -17.705 -11.743 43.079 1.00 23.48 430 GLN C CA 1
ATOM 6157 C C . GLN C 1 228 ? -18.849 -10.886 42.569 1.00 23.08 430 GLN C C 1
ATOM 6158 O O . GLN C 1 228 ? -18.979 -9.713 42.919 1.00 22.94 430 GLN C O 1
ATOM 6164 N N . SER C 1 229 ? -19.677 -11.489 41.729 1.00 22.61 431 SER C N 1
ATOM 6165 C CA . SER C 1 229 ? -20.887 -10.855 41.240 1.00 22.43 431 SER C CA 1
ATOM 6166 C C . SER C 1 229 ? -22.093 -11.491 41.916 1.00 22.17 431 SER C C 1
ATOM 6167 O O . SER C 1 229 ? -22.071 -12.669 42.277 1.00 21.46 431 SER C O 1
ATOM 6170 N N . LEU C 1 230 ? -23.140 -10.685 42.100 1.00 22.55 432 LEU C N 1
ATOM 6171 C CA . LEU C 1 230 ? -24.302 -11.117 42.868 1.00 21.94 432 LEU C CA 1
ATOM 6172 C C . LEU C 1 230 ? -24.891 -12.417 42.335 1.00 22.87 432 LEU C C 1
ATOM 6173 O O . LEU C 1 230 ? -25.463 -13.198 43.103 1.00 23.17 432 LEU C O 1
ATOM 6178 N N . ASP C 1 231 ? -24.773 -12.662 41.037 1.00 23.03 433 ASP C N 1
ATOM 6179 C CA . ASP C 1 231 ? -25.374 -13.832 40.418 1.00 25.10 433 ASP C CA 1
ATOM 6180 C C . ASP C 1 231 ? -24.448 -15.043 40.360 1.00 24.42 433 ASP C C 1
ATOM 6181 O O . ASP C 1 231 ? -24.905 -16.128 39.996 1.00 25.49 433 ASP C O 1
ATOM 6186 N N . ARG C 1 232 ? -23.164 -14.886 40.671 1.00 26.26 434 ARG C N 1
ATOM 6187 C CA . ARG C 1 232 ? -22.204 -15.985 40.664 1.00 24.60 434 ARG C CA 1
ATOM 6188 C C . ARG C 1 232 ? -21.873 -16.549 42.046 1.00 24.32 434 ARG C C 1
ATOM 6189 O O . ARG C 1 232 ? -20.926 -17.329 42.165 1.00 24.16 434 ARG C O 1
ATOM 6197 N N . LEU C 1 233 ? -22.600 -16.158 43.095 1.00 25.69 435 LEU C N 1
ATOM 6198 C CA . LEU C 1 233 ? -22.237 -16.524 44.465 1.00 25.55 435 LEU C CA 1
ATOM 6199 C C . LEU C 1 233 ? -22.250 -18.026 44.733 1.00 26.35 435 LEU C C 1
ATOM 6200 O O . LEU C 1 233 ? -21.818 -18.445 45.811 1.00 27.22 435 LEU C O 1
ATOM 6205 N N . MET C 1 234 ? -22.719 -18.835 43.793 1.00 26.37 436 MET C N 1
ATOM 6206 C CA . MET C 1 234 ? -22.932 -20.264 43.970 1.00 27.43 436 MET C CA 1
ATOM 6207 C C . MET C 1 234 ? -21.622 -21.047 44.018 1.00 27.53 436 MET C C 1
ATOM 6208 O O . MET C 1 234 ? -20.555 -20.563 43.636 1.00 27.50 436 MET C O 1
ATOM 6213 N N . ASN C 1 235 ? -21.724 -22.274 44.521 1.00 28.84 437 ASN C N 1
ATOM 6214 C CA . ASN C 1 235 ? -20.677 -23.275 44.351 1.00 27.53 437 ASN C CA 1
ATOM 6215 C C . ASN C 1 235 ? -20.747 -23.836 42.937 1.00 26.85 437 ASN C C 1
ATOM 6216 O O . ASN C 1 235 ? -21.751 -24.460 42.580 1.00 27.20 437 ASN C O 1
ATOM 6221 N N . PRO C 1 236 ? -19.721 -23.637 42.106 1.00 28.00 438 PRO C N 1
ATOM 6222 C CA . PRO C 1 236 ? -19.788 -24.111 40.716 1.00 27.33 438 PRO C CA 1
ATOM 6223 C C . PRO C 1 236 ? -19.751 -25.619 40.568 1.00 27.50 438 PRO C C 1
ATOM 6224 O O . PRO C 1 236 ? -20.028 -26.113 39.472 1.00 28.11 438 PRO C O 1
ATOM 6228 N N . LEU C 1 237 ? -19.372 -26.362 41.603 1.00 27.42 439 LEU C N 1
ATOM 6229 C CA . LEU C 1 237 ? -19.195 -27.800 41.484 1.00 26.74 439 LEU C CA 1
ATOM 6230 C C . LEU C 1 237 ? -20.443 -28.610 41.813 1.00 28.17 439 LEU C C 1
ATOM 6231 O O . LEU C 1 237 ? -20.484 -29.802 41.494 1.00 28.59 439 LEU C O 1
ATOM 6236 N N . ILE C 1 238 ? -21.461 -28.004 42.417 1.00 28.52 440 ILE C N 1
ATOM 6237 C CA . ILE C 1 238 ? -22.548 -28.755 43.032 1.00 29.57 440 ILE C CA 1
ATOM 6238 C C . ILE C 1 238 ? -23.884 -28.291 42.470 1.00 31.43 440 ILE C C 1
ATOM 6239 O O . ILE C 1 238 ? -24.105 -27.100 42.236 1.00 32.74 440 ILE C O 1
ATOM 6244 N N . ASP C 1 239 ? -24.780 -29.251 42.257 1.00 32.77 441 ASP C N 1
ATOM 6245 C CA . ASP C 1 239 ? -26.155 -28.973 41.874 1.00 33.88 441 ASP C CA 1
ATOM 6246 C C . ASP C 1 239 ? -26.932 -28.375 43.041 1.00 32.50 441 ASP C C 1
ATOM 6247 O O . ASP C 1 239 ? -26.615 -28.594 44.211 1.00 33.47 441 ASP C O 1
ATOM 6252 N N . GLN C 1 240 ? -27.955 -27.598 42.705 1.00 34.95 442 GLN C N 1
ATOM 6253 C CA . GLN C 1 240 ? -29.002 -27.283 43.662 1.00 33.71 442 GLN C CA 1
ATOM 6254 C C . GLN C 1 240 ? -29.939 -28.471 43.825 1.00 33.59 442 GLN C C 1
ATOM 6255 O O . GLN C 1 240 ? -29.937 -29.403 43.019 1.00 33.56 442 GLN C O 1
ATOM 6261 N N . TYR C 1 241 ? -30.714 -28.455 44.904 1.00 34.35 443 TYR C N 1
ATOM 6262 C CA . TYR C 1 241 ? -31.842 -29.370 45.015 1.00 32.91 443 TYR C CA 1
ATOM 6263 C C . TYR C 1 241 ? -33.144 -28.764 44.511 1.00 32.54 443 TYR C C 1
ATOM 6264 O O . TYR C 1 241 ? -34.184 -29.426 44.574 1.00 33.82 443 TYR C O 1
ATOM 6273 N N . LEU C 1 242 ? -33.117 -27.523 44.038 1.00 32.78 444 LEU C N 1
ATOM 6274 C CA . LEU C 1 242 ? -34.285 -26.899 43.442 1.00 32.93 444 LEU C CA 1
ATOM 6275 C C . LEU C 1 242 ? -34.431 -27.289 41.975 1.00 33.54 444 LEU C C 1
ATOM 6276 O O . LEU C 1 242 ? -33.451 -27.575 41.285 1.00 33.83 444 LEU C O 1
ATOM 6281 N N . TYR C 1 243 ? -35.671 -27.275 41.497 1.00 33.71 445 TYR C N 1
ATOM 6282 C CA . TYR C 1 243 ? -35.991 -27.520 40.099 1.00 33.73 445 TYR C CA 1
ATOM 6283 C C . TYR C 1 243 ? -36.591 -26.275 39.464 1.00 33.76 445 TYR C C 1
ATOM 6284 O O . TYR C 1 243 ? -37.217 -25.448 40.130 1.00 33.72 445 TYR C O 1
ATOM 6293 N N . TYR C 1 244 ? -36.389 -26.159 38.155 1.00 32.64 446 TYR C N 1
ATOM 6294 C CA . TYR C 1 244 ? -36.962 -25.094 37.350 1.00 32.99 446 TYR C CA 1
ATOM 6295 C C . TYR C 1 244 ? -37.657 -25.742 36.164 1.00 33.35 446 TYR C C 1
ATOM 6296 O O . TYR C 1 244 ? -37.356 -26.877 35.795 1.00 33.18 446 TYR C O 1
ATOM 6305 N N . LEU C 1 245 ? -38.576 -25.010 35.544 1.00 31.48 447 LEU C N 1
ATOM 6306 C CA . LEU C 1 245 ? -39.327 -25.540 34.412 1.00 33.15 447 LEU C CA 1
ATOM 6307 C C . LEU C 1 245 ? -38.451 -25.447 33.167 1.00 35.03 447 LEU C C 1
ATOM 6308 O O . LEU C 1 245 ? -38.120 -24.348 32.714 1.00 35.74 447 LEU C O 1
ATOM 6313 N N . SER C 1 246 ? -38.073 -26.599 32.616 1.00 33.08 448 SER C N 1
ATOM 6314 C CA . SER C 1 246 ? -37.212 -26.643 31.440 1.00 34.73 448 SER C CA 1
ATOM 6315 C C . SER C 1 246 ? -37.977 -26.548 30.123 1.00 36.36 448 SER C C 1
ATOM 6316 O O . SER C 1 246 ? -37.578 -25.800 29.227 1.00 37.65 448 SER C O 1
ATOM 6319 N N . LYS C 1 247 ? -39.070 -27.294 29.986 1.00 37.49 449 LYS C N 1
ATOM 6320 C CA . LYS C 1 247 ? -39.777 -27.431 28.718 1.00 39.12 449 LYS C CA 1
ATOM 6321 C C . LYS C 1 247 ? -41.268 -27.217 28.914 1.00 40.17 449 LYS C C 1
ATOM 6322 O O . LYS C 1 247 ? -41.878 -27.827 29.797 1.00 41.07 449 LYS C O 1
ATOM 6328 N N . THR C 1 248 ? -41.845 -26.337 28.101 1.00 38.05 450 THR C N 1
ATOM 6329 C CA . THR C 1 248 ? -43.290 -26.201 28.026 1.00 39.14 450 THR C CA 1
ATOM 6330 C C . THR C 1 248 ? -43.912 -26.910 26.829 1.00 40.39 450 THR C C 1
ATOM 6331 O O . THR C 1 248 ? -45.142 -26.926 26.715 1.00 40.37 450 THR C O 1
ATOM 6335 N N . ILE C 1 249 ? -43.108 -27.498 25.944 1.00 40.99 451 ILE C N 1
ATOM 6336 C CA . ILE C 1 249 ? -43.608 -28.269 24.808 1.00 42.78 451 ILE C CA 1
ATOM 6337 C C . ILE C 1 249 ? -42.685 -29.454 24.565 1.00 44.44 451 ILE C C 1
ATOM 6338 O O . ILE C 1 249 ? -41.486 -29.393 24.855 1.00 44.97 451 ILE C O 1
ATOM 6343 N N . ASN C 1 250 ? -43.252 -30.536 24.026 1.00 43.53 452 ASN C N 1
ATOM 6344 C CA . ASN C 1 250 ? -42.453 -31.711 23.698 1.00 45.90 452 ASN C CA 1
ATOM 6345 C C . ASN C 1 250 ? -41.710 -31.524 22.384 1.00 47.38 452 ASN C C 1
ATOM 6346 O O . ASN C 1 250 ? -40.651 -32.126 22.169 1.00 47.53 452 ASN C O 1
ATOM 6351 N N . GLY C 1 251 ? -42.252 -30.707 21.488 1.00 46.81 453 GLY C N 1
ATOM 6352 C CA . GLY C 1 251 ? -41.627 -30.499 20.196 1.00 49.16 453 GLY C CA 1
ATOM 6353 C C . GLY C 1 251 ? -42.526 -29.675 19.306 1.00 51.17 453 GLY C C 1
ATOM 6354 O O . GLY C 1 251 ? -43.531 -29.114 19.746 1.00 52.16 453 GLY C O 1
ATOM 6355 N N . SER C 1 252 ? -42.147 -29.610 18.035 1.00 54.07 454 SER C N 1
ATOM 6356 C CA . SER C 1 252 ? -42.918 -28.837 17.073 1.00 54.57 454 SER C CA 1
ATOM 6357 C C . SER C 1 252 ? -44.171 -29.603 16.674 1.00 53.82 454 SER C C 1
ATOM 6358 O O . SER C 1 252 ? -44.099 -30.768 16.273 1.00 53.30 454 SER C O 1
ATOM 6361 N N . GLY C 1 253 ? -45.314 -28.954 16.794 1.00 52.60 455 GLY C N 1
ATOM 6362 C CA . GLY C 1 253 ? -46.570 -29.563 16.409 1.00 52.01 455 GLY C CA 1
ATOM 6363 C C . GLY C 1 253 ? -47.713 -28.980 17.211 1.00 51.85 455 GLY C C 1
ATOM 6364 O O . GLY C 1 253 ? -47.530 -28.135 18.082 1.00 51.62 455 GLY C O 1
ATOM 6365 N N . GLN C 1 254 ? -48.909 -29.460 16.891 1.00 52.68 456 GLN C N 1
ATOM 6366 C CA . GLN C 1 254 ? -50.110 -29.049 17.595 1.00 53.11 456 GLN C CA 1
ATOM 6367 C C . GLN C 1 254 ? -50.257 -29.827 18.896 1.00 51.40 456 GLN C C 1
ATOM 6368 O O . GLN C 1 254 ? -49.923 -31.013 18.976 1.00 51.55 456 GLN C O 1
ATOM 6374 N N . ASN C 1 255 ? -50.752 -29.139 19.923 1.00 50.77 457 ASN C N 1
ATOM 6375 C CA . ASN C 1 255 ? -51.089 -29.755 21.205 1.00 49.03 457 ASN C CA 1
ATOM 6376 C C . ASN C 1 255 ? -49.884 -30.464 21.818 1.00 47.09 457 ASN C C 1
ATOM 6377 O O . ASN C 1 255 ? -49.966 -31.603 22.283 1.00 46.18 457 ASN C O 1
ATOM 6382 N N . GLN C 1 256 ? -48.748 -29.773 21.813 1.00 48.34 458 GLN C N 1
ATOM 6383 C CA . GLN C 1 256 ? -47.494 -30.314 22.314 1.00 46.58 458 GLN C CA 1
ATOM 6384 C C . GLN C 1 256 ? -47.213 -29.933 23.761 1.00 44.75 458 GLN C C 1
ATOM 6385 O O . GLN C 1 256 ? -46.110 -30.195 24.248 1.00 44.67 458 GLN C O 1
ATOM 6391 N N . GLN C 1 257 ? -48.164 -29.298 24.445 1.00 46.53 459 GLN C N 1
ATOM 6392 C CA . GLN C 1 257 ? -47.933 -28.823 25.803 1.00 44.62 459 GLN C CA 1
ATOM 6393 C C . GLN C 1 257 ? -47.417 -29.935 26.710 1.00 43.82 459 GLN C C 1
ATOM 6394 O O . GLN C 1 257 ? -47.878 -31.077 26.647 1.00 44.09 459 GLN C O 1
ATOM 6400 N N . THR C 1 258 ? -46.441 -29.591 27.548 1.00 42.88 460 THR C N 1
ATOM 6401 C CA . THR C 1 258 ? -45.900 -30.510 28.540 1.00 42.78 460 THR C CA 1
ATOM 6402 C C . THR C 1 258 ? -45.251 -29.698 29.649 1.00 40.92 460 THR C C 1
ATOM 6403 O O . THR C 1 258 ? -45.012 -28.498 29.505 1.00 41.27 460 THR C O 1
ATOM 6407 N N . LEU C 1 259 ? -44.980 -30.367 30.765 1.00 43.32 461 LEU C N 1
ATOM 6408 C CA . LEU C 1 259 ? -44.257 -29.775 31.890 1.00 40.52 461 LEU C CA 1
ATOM 6409 C C . LEU C 1 259 ? -43.038 -30.647 32.172 1.00 40.66 461 LEU C C 1
ATOM 6410 O O . LEU C 1 259 ? -43.162 -31.821 32.525 1.00 41.95 461 LEU C O 1
ATOM 6415 N N . LYS C 1 260 ? -41.854 -30.065 32.001 1.00 39.18 462 LYS C N 1
ATOM 6416 C CA . LYS C 1 260 ? -40.591 -30.741 32.267 1.00 38.61 462 LYS C CA 1
ATOM 6417 C C . LYS C 1 260 ? -39.751 -29.878 33.196 1.00 37.66 462 LYS C C 1
ATOM 6418 O O . LYS C 1 260 ? -39.687 -28.658 33.024 1.00 37.18 462 LYS C O 1
ATOM 6424 N N . PHE C 1 261 ? -39.101 -30.507 34.171 1.00 38.81 463 PHE C N 1
ATOM 6425 C CA . PHE C 1 261 ? -38.369 -29.779 35.204 1.00 37.44 463 PHE C CA 1
ATOM 6426 C C . PHE C 1 261 ? -36.941 -30.307 35.288 1.00 37.20 463 PHE C C 1
ATOM 6427 O O . PHE C 1 261 ? -36.710 -31.431 35.737 1.00 37.54 463 PHE C O 1
ATOM 6435 N N . SER C 1 262 ? -35.985 -29.497 34.856 1.00 35.20 464 SER C N 1
ATOM 6436 C CA . SER C 1 262 ? -34.584 -29.785 35.098 1.00 35.70 464 SER C CA 1
ATOM 6437 C C . SER C 1 262 ? -34.163 -29.275 36.472 1.00 35.84 464 SER C C 1
ATOM 6438 O O . SER C 1 262 ? -34.783 -28.379 37.050 1.00 35.75 464 SER C O 1
ATOM 6441 N N . VAL C 1 263 ? -33.104 -29.880 37.008 1.00 35.22 465 VAL C N 1
ATOM 6442 C CA . VAL C 1 263 ? -32.494 -29.331 38.209 1.00 36.46 465 VAL C CA 1
ATOM 6443 C C . VAL C 1 263 ? -31.473 -28.263 37.824 1.00 37.14 465 VAL C C 1
ATOM 6444 O O . VAL C 1 263 ? -30.767 -28.359 36.813 1.00 37.43 465 VAL C O 1
ATOM 6448 N N . ALA C 1 264 ? -31.421 -27.210 38.630 1.00 32.88 466 ALA C N 1
ATOM 6449 C CA . ALA C 1 264 ? -30.500 -26.106 38.403 1.00 34.10 466 ALA C CA 1
ATOM 6450 C C . ALA C 1 264 ? -29.108 -26.497 38.880 1.00 35.57 466 ALA C C 1
ATOM 6451 O O . ALA C 1 264 ? -28.946 -26.991 40.000 1.00 36.03 466 ALA C O 1
ATOM 6453 N N . GLY C 1 265 ? -28.107 -26.261 38.038 1.00 33.74 467 GLY C N 1
ATOM 6454 C CA . GLY C 1 265 ? -26.774 -26.742 38.301 1.00 34.58 467 GLY C CA 1
ATOM 6455 C C . GLY C 1 265 ? -25.691 -25.951 37.599 1.00 34.84 467 GLY C C 1
ATOM 6456 O O . GLY C 1 265 ? -25.929 -24.875 37.047 1.00 34.59 467 GLY C O 1
ATOM 6457 N N . PRO C 1 266 ? -24.462 -26.470 37.636 1.00 31.45 468 PRO C N 1
ATOM 6458 C CA . PRO C 1 266 ? -23.334 -25.739 37.033 1.00 31.84 468 PRO C CA 1
ATOM 6459 C C . PRO C 1 266 ? -23.523 -25.420 35.563 1.00 32.44 468 PRO C C 1
ATOM 6460 O O . PRO C 1 266 ? -23.123 -24.340 35.114 1.00 32.31 468 PRO C O 1
ATOM 6464 N N . SER C 1 267 ? -24.114 -26.338 34.796 1.00 33.79 469 SER C N 1
ATOM 6465 C CA . SER C 1 267 ? -24.265 -26.114 33.363 1.00 34.57 469 SER C CA 1
ATOM 6466 C C . SER C 1 267 ? -25.164 -24.919 33.081 1.00 34.53 469 SER C C 1
ATOM 6467 O O . SER C 1 267 ? -24.859 -24.100 32.208 1.00 34.73 469 SER C O 1
ATOM 6470 N N . ASN C 1 268 ? -26.282 -24.806 33.793 1.00 34.47 470 ASN C N 1
ATOM 6471 C CA . ASN C 1 268 ? -27.173 -23.660 33.648 1.00 33.19 470 ASN C CA 1
ATOM 6472 C C . ASN C 1 268 ? -27.168 -22.893 34.967 1.00 31.73 470 ASN C C 1
ATOM 6473 O O . ASN C 1 268 ? -27.816 -23.291 35.935 1.00 30.60 470 ASN C O 1
ATOM 6478 N N . MET C 1 269 ? -26.459 -21.761 34.989 1.00 31.81 471 MET C N 1
ATOM 6479 C CA . MET C 1 269 ? -26.383 -20.968 36.212 1.00 31.59 471 MET C CA 1
ATOM 6480 C C . MET C 1 269 ? -27.399 -19.836 36.217 1.00 30.39 471 MET C C 1
ATOM 6481 O O . MET C 1 269 ? -27.611 -19.190 37.248 1.00 31.06 471 MET C O 1
ATOM 6486 N N . ALA C 1 270 ? -28.041 -19.581 35.078 1.00 30.18 472 ALA C N 1
ATOM 6487 C CA . ALA C 1 270 ? -28.954 -18.449 34.997 1.00 28.47 472 ALA C CA 1
ATOM 6488 C C . ALA C 1 270 ? -30.282 -18.762 35.671 1.00 27.53 472 ALA C C 1
ATOM 6489 O O . ALA C 1 270 ? -30.985 -17.853 36.123 1.00 27.37 472 ALA C O 1
ATOM 6491 N N . VAL C 1 271 ? -30.638 -20.043 35.755 1.00 29.43 473 VAL C N 1
ATOM 6492 C CA . VAL C 1 271 ? -31.983 -20.413 36.184 1.00 28.28 473 VAL C CA 1
ATOM 6493 C C . VAL C 1 271 ? -32.036 -20.666 37.685 1.00 26.77 473 VAL C C 1
ATOM 6494 O O . VAL C 1 271 ? -33.119 -20.834 38.256 1.00 26.27 473 VAL C O 1
ATOM 6498 N N . GLN C 1 272 ? -30.882 -20.696 38.350 1.00 29.29 474 GLN C N 1
ATOM 6499 C CA . GLN C 1 272 ? -30.839 -21.134 39.739 1.00 27.86 474 GLN C CA 1
ATOM 6500 C C . GLN C 1 272 ? -31.559 -20.154 40.651 1.00 27.40 474 GLN C C 1
ATOM 6501 O O . GLN C 1 272 ? -31.634 -18.956 40.368 1.00 27.90 474 GLN C O 1
ATOM 6507 N N . GLY C 1 273 ? -32.077 -20.676 41.758 1.00 27.58 475 GLY C N 1
ATOM 6508 C CA . GLY C 1 273 ? -32.675 -19.817 42.762 1.00 26.44 475 GLY C CA 1
ATOM 6509 C C . GLY C 1 273 ? -31.615 -19.050 43.530 1.00 27.20 475 GLY C C 1
ATOM 6510 O O . GLY C 1 273 ? -30.558 -19.578 43.873 1.00 27.65 475 GLY C O 1
ATOM 6511 N N . ARG C 1 274 ? -31.907 -17.783 43.802 1.00 26.87 476 ARG C N 1
ATOM 6512 C CA . ARG C 1 274 ? -30.977 -16.901 44.484 1.00 26.62 476 ARG C CA 1
ATOM 6513 C C . ARG C 1 274 ? -31.686 -16.173 45.611 1.00 26.36 476 ARG C C 1
ATOM 6514 O O . ARG C 1 274 ? -32.876 -15.861 45.524 1.00 27.45 476 ARG C O 1
ATOM 6522 N N . ASN C 1 275 ? -30.938 -15.910 46.674 1.00 27.64 477 ASN C N 1
ATOM 652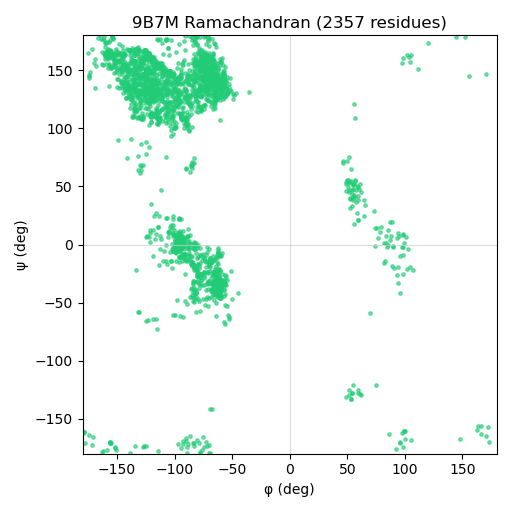3 C CA . ASN C 1 275 ? -31.467 -15.247 47.853 1.00 27.01 477 ASN C CA 1
ATOM 6524 C C . ASN C 1 275 ? -31.533 -13.735 47.720 1.00 26.65 477 ASN C C 1
ATOM 6525 O O . ASN C 1 275 ? -32.308 -13.102 48.443 1.00 25.67 477 ASN C O 1
ATOM 6530 N N . TYR C 1 276 ? -30.752 -13.138 46.824 1.00 24.66 478 TYR C N 1
ATOM 6531 C CA . TYR C 1 276 ? -30.648 -11.690 46.781 1.00 25.72 478 TYR C CA 1
ATOM 6532 C C . TYR C 1 276 ? -30.564 -11.221 45.340 1.00 26.80 478 TYR C C 1
ATOM 6533 O O . TYR C 1 276 ? -30.078 -11.938 44.463 1.00 28.93 478 TYR C O 1
ATOM 6542 N N . ILE C 1 277 ? -31.045 -10.003 45.114 1.00 23.19 479 ILE C N 1
ATOM 6543 C CA . ILE C 1 277 ? -31.172 -9.433 43.776 1.00 22.58 479 ILE C CA 1
ATOM 6544 C C . ILE C 1 277 ? -30.508 -8.064 43.775 1.00 23.74 479 ILE C C 1
ATOM 6545 O O . ILE C 1 277 ? -30.324 -7.445 44.833 1.00 24.11 479 ILE C O 1
ATOM 6550 N N . PRO C 1 278 ? -30.116 -7.572 42.602 1.00 21.43 480 PRO C N 1
ATOM 6551 C CA . PRO C 1 278 ? -29.447 -6.270 42.538 1.00 21.87 480 PRO C CA 1
ATOM 6552 C C . PRO C 1 278 ? -30.387 -5.120 42.853 1.00 22.55 480 PRO C C 1
ATOM 6553 O O . PRO C 1 278 ? -31.612 -5.258 42.838 1.00 22.03 480 PRO C O 1
ATOM 6557 N N . GLY C 1 279 ? -29.787 -3.967 43.128 1.00 20.79 481 GLY C N 1
ATOM 6558 C CA . GLY C 1 279 ? -30.501 -2.820 43.631 1.00 21.86 481 GLY C CA 1
ATOM 6559 C C . GLY C 1 279 ? -31.356 -2.099 42.610 1.00 22.73 481 GLY C C 1
ATOM 6560 O O . GLY C 1 279 ? -31.500 -2.522 41.460 1.00 23.28 481 GLY C O 1
ATOM 6561 N N . PRO C 1 280 ? -31.931 -0.973 43.026 1.00 23.59 482 PRO C N 1
ATOM 6562 C CA . PRO C 1 280 ? -32.912 -0.279 42.184 1.00 24.14 482 PRO C CA 1
ATOM 6563 C C . PRO C 1 280 ? -32.251 0.454 41.027 1.00 25.14 482 PRO C C 1
ATOM 6564 O O . PRO C 1 280 ? -31.059 0.760 41.061 1.00 25.24 482 PRO C O 1
ATOM 6568 N N . SER C 1 281 ? -33.047 0.759 40.005 1.00 25.08 483 SER C N 1
ATOM 6569 C CA . SER C 1 281 ? -32.542 1.400 38.802 1.00 25.94 483 SER C CA 1
ATOM 6570 C C . SER C 1 281 ? -33.551 2.416 38.290 1.00 25.36 483 SER C C 1
ATOM 6571 O O . SER C 1 281 ? -34.762 2.224 38.407 1.00 25.80 483 SER C O 1
ATOM 6574 N N . TYR C 1 282 ? -33.035 3.514 37.749 1.00 25.46 484 TYR C N 1
ATOM 6575 C CA . TYR C 1 282 ? -33.823 4.498 37.018 1.00 23.49 484 TYR C CA 1
ATOM 6576 C C . TYR C 1 282 ? -33.050 4.772 35.734 1.00 22.91 484 TYR C C 1
ATOM 6577 O O . TYR C 1 282 ? -31.996 5.413 35.782 1.00 23.18 484 TYR C O 1
ATOM 6586 N N . ARG C 1 283 ? -33.561 4.316 34.590 1.00 20.67 485 ARG C N 1
ATOM 6587 C CA . ARG C 1 283 ? -32.693 4.209 33.419 1.00 20.16 485 ARG C CA 1
ATOM 6588 C C . ARG C 1 283 ? -32.222 5.581 32.944 1.00 20.24 485 ARG C C 1
ATOM 6589 O O . ARG C 1 283 ? -32.967 6.563 32.959 1.00 19.83 485 ARG C O 1
ATOM 6597 N N . GLN C 1 284 ? -30.964 5.625 32.510 1.00 18.60 486 GLN C N 1
ATOM 6598 C CA . GLN C 1 284 ? -30.345 6.775 31.874 1.00 19.15 486 GLN C CA 1
ATOM 6599 C C . GLN C 1 284 ? -30.111 6.468 30.404 1.00 19.95 486 GLN C C 1
ATOM 6600 O O . GLN C 1 284 ? -29.927 5.312 30.018 1.00 19.57 486 GLN C O 1
ATOM 6606 N N . GLN C 1 285 ? -30.127 7.511 29.584 1.00 18.67 487 GLN C N 1
ATOM 6607 C CA . GLN C 1 285 ? -29.758 7.371 28.187 1.00 18.73 487 GLN C CA 1
ATOM 6608 C C . GLN C 1 285 ? -28.244 7.305 28.057 1.00 19.16 487 GLN C C 1
ATOM 6609 O O . GLN C 1 285 ? -27.516 8.039 28.728 1.00 19.25 487 GLN C O 1
ATOM 6615 N N . ARG C 1 286 ? -27.764 6.412 27.197 1.00 20.37 488 ARG C N 1
ATOM 6616 C CA . ARG C 1 286 ? -26.329 6.250 27.010 1.00 20.32 488 ARG C CA 1
ATOM 6617 C C . ARG C 1 286 ? -25.842 7.066 25.827 1.00 20.26 488 ARG C C 1
ATOM 6618 O O . ARG C 1 286 ? -26.488 7.109 24.776 1.00 21.93 488 ARG C O 1
ATOM 6626 N N . VAL C 1 287 ? -24.683 7.678 26.016 1.00 18.55 489 VAL C N 1
ATOM 6627 C CA . VAL C 1 287 ? -24.048 8.502 25.016 1.00 18.14 489 VAL C CA 1
ATOM 6628 C C . VAL C 1 287 ? -22.655 7.954 24.775 1.00 18.66 489 VAL C C 1
ATOM 6629 O O . VAL C 1 287 ? -21.884 7.785 25.709 1.00 19.70 489 VAL C O 1
ATOM 6633 N N . SER C 1 288 ? -22.353 7.624 23.530 1.00 18.01 490 SER C N 1
ATOM 6634 C CA . SER C 1 288 ? -21.038 7.114 23.168 1.00 18.46 490 SER C CA 1
ATOM 6635 C C . SER C 1 288 ? -19.967 8.196 23.126 1.00 19.36 490 SER C C 1
ATOM 6636 O O . SER C 1 288 ? -20.233 9.320 22.723 1.00 17.94 490 SER C O 1
ATOM 6639 N N . THR C 1 289 ? -18.752 7.857 23.546 1.00 17.59 491 THR C N 1
ATOM 6640 C CA . THR C 1 289 ? -17.628 8.792 23.478 1.00 20.12 491 THR C CA 1
ATOM 6641 C C . THR C 1 289 ? -17.289 9.111 22.025 1.00 21.95 491 THR C C 1
ATOM 6642 O O . THR C 1 289 ? -16.875 10.222 21.718 1.00 23.05 491 THR C O 1
ATOM 6646 N N . THR C 1 290 ? -17.405 8.121 21.142 1.00 19.52 492 THR C N 1
ATOM 6647 C CA . THR C 1 290 ? -17.161 8.359 19.730 1.00 20.61 492 THR C CA 1
ATOM 6648 C C . THR C 1 290 ? -18.502 8.867 19.223 1.00 20.34 492 THR C C 1
ATOM 6649 O O . THR C 1 290 ? -19.475 8.131 19.150 1.00 20.46 492 THR C O 1
ATOM 6653 N N . VAL C 1 291 ? -18.523 10.137 18.849 1.00 20.34 493 VAL C N 1
ATOM 6654 C CA . VAL C 1 291 ? -19.737 10.830 18.436 1.00 20.11 493 VAL C CA 1
ATOM 6655 C C . VAL C 1 291 ? -20.534 10.317 17.246 1.00 19.60 493 VAL C C 1
ATOM 6656 O O . VAL C 1 291 ? -21.749 10.415 17.241 1.00 19.47 493 VAL C O 1
ATOM 6660 N N . THR C 1 292 ? -19.871 9.773 16.242 1.00 21.29 494 THR C N 1
ATOM 6661 C CA . THR C 1 292 ? -20.584 9.317 15.057 1.00 20.72 494 THR C CA 1
ATOM 6662 C C . THR C 1 292 ? -21.490 8.133 15.366 1.00 20.50 494 THR C C 1
ATOM 6663 O O . THR C 1 292 ? -22.302 7.737 14.524 1.00 20.61 494 THR C O 1
ATOM 6667 N N . GLN C 1 293 ? -21.368 7.555 16.561 1.00 22.54 495 GLN C N 1
ATOM 6668 C CA . GLN C 1 293 ? -22.314 6.531 16.985 1.00 21.70 495 GLN C CA 1
ATOM 6669 C C . GLN C 1 293 ? -23.570 7.160 17.567 1.00 21.29 495 GLN C C 1
ATOM 6670 O O . GLN C 1 293 ? -24.606 6.498 17.698 1.00 21.71 495 GLN C O 1
ATOM 6676 N N . ASN C 1 294 ? -23.493 8.435 17.930 1.00 22.37 496 ASN C N 1
ATOM 6677 C CA . ASN C 1 294 ? -24.617 9.135 18.526 1.00 21.69 496 ASN C CA 1
ATOM 6678 C C . ASN C 1 294 ? -25.597 9.598 17.455 1.00 22.23 496 ASN C C 1
ATOM 6679 O O . ASN C 1 294 ? -25.243 9.767 16.286 1.00 22.16 496 ASN C O 1
ATOM 6684 N N . ASN C 1 295 ? -26.838 9.822 17.864 1.00 22.83 497 ASN C N 1
ATOM 6685 C CA . ASN C 1 295 ? -27.884 10.266 16.956 1.00 23.59 497 ASN C CA 1
ATOM 6686 C C . ASN C 1 295 ? -27.649 11.703 16.522 1.00 24.47 497 ASN C C 1
ATOM 6687 O O . ASN C 1 295 ? -27.157 12.512 17.296 1.00 24.21 497 ASN C O 1
ATOM 6692 N N . ASN C 1 296 ? -28.007 12.026 15.285 1.00 26.31 498 ASN C N 1
ATOM 6693 C CA . ASN C 1 296 ? -27.848 13.381 14.774 1.00 27.46 498 ASN C CA 1
ATOM 6694 C C . ASN C 1 296 ? -29.041 14.267 15.135 1.00 28.17 498 ASN C C 1
ATOM 6695 O O . ASN C 1 296 ? -29.798 14.680 14.268 1.00 28.73 498 ASN C O 1
ATOM 6700 N N . SER C 1 297 ? -29.195 14.550 16.423 1.00 28.66 499 SER C N 1
ATOM 6701 C CA . SER C 1 297 ? -30.270 15.381 16.943 1.00 29.54 499 SER C CA 1
ATOM 6702 C C . SER C 1 297 ? -29.876 15.886 18.320 1.00 29.69 499 SER C C 1
ATOM 6703 O O . SER C 1 297 ? -28.938 15.373 18.915 1.00 29.37 499 SER C O 1
ATOM 6706 N N . GLU C 1 298 ? -30.588 16.880 18.839 1.00 27.93 500 GLU C N 1
ATOM 6707 C CA . GLU C 1 298 ? -30.261 17.400 20.156 1.00 28.44 500 GLU C CA 1
ATOM 6708 C C . GLU C 1 298 ? -31.057 16.670 21.225 1.00 27.67 500 GLU C C 1
ATOM 6709 O O . GLU C 1 298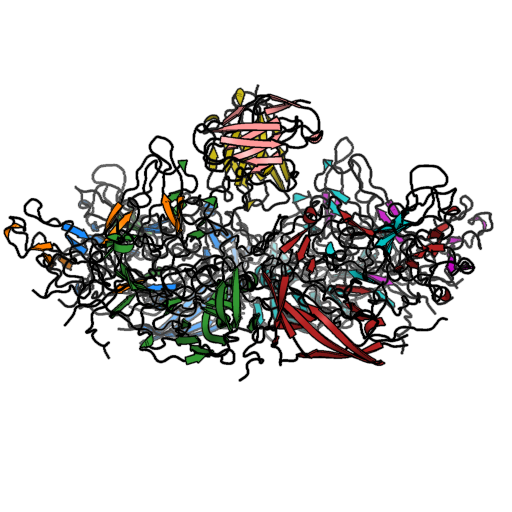 ? -32.262 16.847 21.335 1.00 28.08 500 GLU C O 1
ATOM 6715 N N . PHE C 1 299 ? -30.375 15.839 22.006 1.00 29.85 501 PHE C N 1
ATOM 6716 C CA . PHE C 1 299 ? -31.029 15.081 23.067 1.00 28.78 501 PHE C CA 1
ATOM 6717 C C . PHE C 1 299 ? -30.502 15.319 24.485 1.00 28.32 501 PHE C C 1
ATOM 6718 O O . PHE C 1 299 ? -30.855 14.582 25.395 1.00 28.54 501 PHE C O 1
ATOM 6726 N N . ALA C 1 300 ? -29.653 16.323 24.676 1.00 28.49 502 ALA C N 1
ATOM 6727 C CA . ALA C 1 300 ? -29.114 16.599 26.010 1.00 27.54 502 ALA C CA 1
ATOM 6728 C C . ALA C 1 300 ? -30.244 16.831 27.009 1.00 27.35 502 ALA C C 1
ATOM 6729 O O . ALA C 1 300 ? -30.275 16.224 28.075 1.00 27.27 502 ALA C O 1
ATOM 6731 N N . TRP C 1 301 ? -31.165 17.723 26.673 1.00 28.06 503 TRP C N 1
ATOM 6732 C CA . TRP C 1 301 ? -32.324 17.948 27.526 1.00 28.60 503 TRP C CA 1
ATOM 6733 C C . TRP C 1 301 ? -33.510 17.057 27.157 1.00 28.28 503 TRP C C 1
ATOM 6734 O O . TRP C 1 301 ? -34.106 16.447 28.052 1.00 28.26 503 TRP C O 1
ATOM 6745 N N . PRO C 1 302 ? -33.906 16.958 25.879 1.00 28.88 504 PRO C N 1
ATOM 6746 C CA . PRO C 1 302 ? -35.125 16.188 25.571 1.00 28.61 504 PRO C CA 1
ATOM 6747 C C . PRO C 1 302 ? -35.021 14.702 25.875 1.00 29.05 504 PRO C C 1
ATOM 6748 O O . PRO C 1 302 ? -36.038 14.071 26.184 1.00 30.62 504 PRO C O 1
ATOM 6752 N N . GLY C 1 303 ? -33.828 14.115 25.791 1.00 26.10 505 GLY C N 1
ATOM 6753 C CA . GLY C 1 303 ? -33.707 12.686 26.019 1.00 26.40 505 GLY C CA 1
ATOM 6754 C C . GLY C 1 303 ? -33.312 12.331 27.437 1.00 26.04 505 GLY C C 1
ATOM 6755 O O . GLY C 1 303 ? -33.070 11.161 27.741 1.00 26.97 505 GLY C O 1
ATOM 6756 N N . ALA C 1 304 ? -33.257 13.321 28.321 1.00 27.31 506 ALA C N 1
ATOM 6757 C CA . ALA C 1 304 ? -32.760 13.097 29.670 1.00 26.08 506 ALA C CA 1
ATOM 6758 C C . ALA C 1 304 ? -33.839 12.525 30.581 1.00 25.41 506 ALA C C 1
ATOM 6759 O O . ALA C 1 304 ? -35.029 12.797 30.415 1.00 26.26 506 ALA C O 1
ATOM 6761 N N . SER C 1 305 ? -33.409 11.724 31.551 1.00 26.79 507 SER C N 1
ATOM 6762 C CA . SER C 1 305 ? -34.299 11.266 32.606 1.00 25.63 507 SER C CA 1
ATOM 6763 C C . SER C 1 305 ? -34.410 12.335 33.682 1.00 24.58 507 SER C C 1
ATOM 6764 O O . SER C 1 305 ? -33.403 12.860 34.161 1.00 24.08 507 SER C O 1
ATOM 6767 N N . SER C 1 306 ? -35.641 12.662 34.060 1.00 27.59 508 SER C N 1
ATOM 6768 C CA . SER C 1 306 ? -35.861 13.769 34.978 1.00 26.65 508 SER C CA 1
ATOM 6769 C C . SER C 1 306 ? -36.908 13.373 36.003 1.00 25.84 508 SER C C 1
ATOM 6770 O O . SER C 1 306 ? -37.563 12.337 35.879 1.00 26.37 508 SER C O 1
ATOM 6773 N N . TRP C 1 307 ? -37.039 14.207 37.030 1.00 30.85 509 TRP C N 1
ATOM 6774 C CA . TRP C 1 307 ? -38.132 14.124 37.983 1.00 30.29 509 TRP C CA 1
ATOM 6775 C C . TRP C 1 307 ? -38.776 15.493 38.154 1.00 29.87 509 TRP C C 1
ATOM 6776 O O . TRP C 1 307 ? -38.092 16.518 38.203 1.00 28.26 509 TRP C O 1
ATOM 6787 N N . ALA C 1 308 ? -40.103 15.498 38.234 1.00 30.42 510 ALA C N 1
ATOM 6788 C CA . ALA C 1 308 ? -40.893 16.716 38.323 1.00 30.77 510 ALA C CA 1
ATOM 6789 C C . ALA C 1 308 ? -41.330 16.957 39.760 1.00 31.75 510 ALA C C 1
ATOM 6790 O O . ALA C 1 308 ? -41.690 16.020 40.476 1.00 32.98 510 ALA C O 1
ATOM 6792 N N . LEU C 1 309 ? -41.271 18.217 40.182 1.00 34.75 511 LEU C N 1
ATOM 6793 C CA . LEU C 1 309 ? -41.669 18.616 41.525 1.00 35.33 511 LEU C CA 1
ATOM 6794 C C . LEU C 1 309 ? -42.449 19.918 41.428 1.00 36.50 511 LEU C C 1
ATOM 6795 O O . LEU C 1 309 ? -41.898 20.935 40.999 1.00 36.31 511 LEU C O 1
ATOM 6800 N N . ASN C 1 310 ? -43.721 19.888 41.831 1.00 37.71 512 ASN C N 1
ATOM 6801 C CA . ASN C 1 310 ? -44.583 21.073 41.828 1.00 39.54 512 ASN C CA 1
ATOM 6802 C C . ASN C 1 310 ? -44.618 21.740 40.452 1.00 40.19 512 ASN C C 1
ATOM 6803 O O . ASN C 1 310 ? -44.724 22.960 40.328 1.00 40.70 512 ASN C O 1
ATOM 6808 N N . GLY C 1 311 ? -44.521 20.931 39.402 1.00 39.78 513 GLY C N 1
ATOM 6809 C CA . GLY C 1 311 ? -44.564 21.436 38.049 1.00 39.76 513 GLY C CA 1
ATOM 6810 C C . GLY C 1 311 ? -43.226 21.811 37.450 1.00 40.60 513 GLY C C 1
ATOM 6811 O O . GLY C 1 311 ? -43.186 22.225 36.284 1.00 41.90 513 GLY C O 1
ATOM 6812 N N . ARG C 1 312 ? -42.132 21.686 38.197 1.00 37.61 514 ARG C N 1
ATOM 6813 C CA . ARG C 1 312 ? -40.802 21.991 37.694 1.00 38.00 514 ARG C CA 1
ATOM 6814 C C . ARG C 1 312 ? -40.014 20.710 37.463 1.00 37.75 514 ARG C C 1
ATOM 6815 O O . ARG C 1 312 ? -39.880 19.873 38.359 1.00 38.27 514 ARG C O 1
ATOM 6823 N N . ASN C 1 313 ? -39.485 20.569 36.255 1.00 36.44 515 ASN C N 1
ATOM 6824 C CA . ASN C 1 313 ? -38.688 19.410 35.881 1.00 35.65 515 ASN C CA 1
ATOM 6825 C C . ASN C 1 313 ? -37.253 19.613 36.341 1.00 34.24 515 ASN C C 1
ATOM 6826 O O . ASN C 1 313 ? -36.685 20.694 36.161 1.00 34.44 515 ASN C O 1
ATOM 6831 N N . SER C 1 314 ? -36.673 18.576 36.929 1.00 30.76 516 SER C N 1
ATOM 6832 C CA . SER C 1 314 ? -35.275 18.580 37.325 1.00 29.79 516 SER C CA 1
ATOM 6833 C C . SER C 1 314 ? -34.598 17.353 36.741 1.00 29.45 516 SER C C 1
ATOM 6834 O O . SER C 1 314 ? -35.098 16.235 36.890 1.00 29.11 516 SER C O 1
ATOM 6837 N N . LEU C 1 315 ? -33.471 17.568 36.074 1.00 27.49 517 LEU C N 1
ATOM 6838 C CA . LEU C 1 315 ? -32.662 16.464 35.585 1.00 27.80 517 LEU C CA 1
ATOM 6839 C C . LEU C 1 315 ? -32.323 15.520 36.730 1.00 28.23 517 LEU C C 1
ATOM 6840 O O . LEU C 1 315 ? -32.105 15.952 37.864 1.00 29.08 517 LEU C O 1
ATOM 6845 N N . MET C 1 316 ? -32.274 14.223 36.439 1.00 27.60 518 MET C N 1
ATOM 6846 C CA . MET C 1 316 ? -31.903 13.251 37.463 1.00 27.51 518 MET C CA 1
ATOM 6847 C C . MET C 1 316 ? -30.390 13.136 37.404 1.00 27.31 518 MET C C 1
ATOM 6848 O O . MET C 1 316 ? -29.834 12.481 36.521 1.00 27.13 518 MET C O 1
ATOM 6853 N N . ASN C 1 317 ? -29.728 13.760 38.368 1.00 26.73 519 ASN C N 1
ATOM 6854 C CA . ASN C 1 317 ? -28.284 13.855 38.365 1.00 26.14 519 ASN C CA 1
ATOM 6855 C C . ASN C 1 317 ? -27.745 13.741 39.783 1.00 25.92 519 ASN C C 1
ATOM 6856 O O . ASN C 1 317 ? -28.246 14.402 40.688 1.00 26.70 519 ASN C O 1
ATOM 6861 N N . PRO C 1 318 ? -26.713 12.910 39.989 1.00 26.45 520 PRO C N 1
ATOM 6862 C CA . PRO C 1 318 ? -26.299 11.835 39.085 1.00 26.26 520 PRO C CA 1
ATOM 6863 C C . PRO C 1 318 ? -27.318 10.697 39.061 1.00 26.80 520 PRO C C 1
ATOM 6864 O O . PRO C 1 318 ? -27.291 9.854 38.167 1.00 26.56 520 PRO C O 1
ATOM 6868 N N . GLY C 1 319 ? -28.207 10.677 40.050 1.00 22.34 521 GLY C N 1
ATOM 6869 C CA . GLY C 1 319 ? -29.229 9.663 40.144 1.00 23.36 521 GLY C CA 1
ATOM 6870 C C . GLY C 1 319 ? -28.820 8.529 41.058 1.00 24.18 521 GLY C C 1
ATOM 6871 O O . GLY C 1 319 ? -27.805 8.604 41.757 1.00 24.67 521 GLY C O 1
ATOM 6872 N N . PRO C 1 320 ? -29.606 7.454 41.077 1.00 23.95 522 PRO C N 1
ATOM 6873 C CA . PRO C 1 320 ? -29.230 6.283 41.874 1.00 23.68 522 PRO C CA 1
ATOM 6874 C C . PRO C 1 320 ? -27.899 5.713 41.413 1.00 23.39 522 PRO C C 1
ATOM 6875 O O . PRO C 1 320 ? -27.477 5.902 40.271 1.00 24.47 522 PRO C O 1
ATOM 6879 N N . ALA C 1 321 ? -27.238 4.992 42.313 1.00 23.10 523 ALA C N 1
ATOM 6880 C CA . ALA C 1 321 ? -25.916 4.461 42.014 1.00 22.90 523 ALA C CA 1
ATOM 6881 C C . ALA C 1 321 ? -26.063 3.245 41.112 1.00 23.01 523 ALA C C 1
ATOM 6882 O O . ALA C 1 321 ? -26.674 2.244 41.499 1.00 22.70 523 ALA C O 1
ATOM 6884 N N . MET C 1 322 ? -25.501 3.335 39.913 1.00 20.09 524 MET C N 1
ATOM 6885 C CA . MET C 1 322 ? -25.603 2.284 38.919 1.00 20.92 524 MET C CA 1
ATOM 6886 C C . MET C 1 322 ? -24.302 2.221 38.138 1.00 21.34 524 MET C C 1
ATOM 6887 O O . MET C 1 322 ? -23.524 3.176 38.114 1.00 22.93 524 MET C O 1
ATOM 6892 N N . ALA C 1 323 ? -24.073 1.080 37.499 1.00 20.29 525 ALA C N 1
ATOM 6893 C CA . ALA C 1 323 ? -22.880 0.916 36.686 1.00 21.29 525 ALA C CA 1
ATOM 6894 C C . ALA C 1 323 ? -22.959 1.801 35.450 1.00 22.66 525 ALA C C 1
ATOM 6895 O O . ALA C 1 323 ? -24.021 1.960 34.846 1.00 23.12 525 ALA C O 1
ATOM 6897 N N . SER C 1 324 ? -21.820 2.386 35.079 1.00 20.98 526 SER C N 1
ATOM 6898 C CA . SER C 1 324 ? -21.798 3.320 33.959 1.00 22.77 526 SER C CA 1
ATOM 6899 C C . SER C 1 324 ? -21.992 2.600 32.633 1.00 23.94 526 SER C C 1
ATOM 6900 O O . SER C 1 324 ? -22.564 3.159 31.691 1.00 24.09 526 SER C O 1
ATOM 6903 N N . HIS C 1 325 ? -21.510 1.367 32.533 1.00 22.06 527 HIS C N 1
ATOM 6904 C CA . HIS C 1 325 ? -21.616 0.609 31.298 1.00 24.54 527 HIS C CA 1
ATOM 6905 C C . HIS C 1 325 ? -21.497 -0.876 31.592 1.00 26.08 527 HIS C C 1
ATOM 6906 O O . HIS C 1 325 ? -21.076 -1.285 32.676 1.00 26.10 527 HIS C O 1
ATOM 6913 N N . LYS C 1 326 ? -21.816 -1.683 30.589 1.00 25.25 528 LYS C N 1
ATOM 6914 C CA . LYS C 1 326 ? -21.689 -3.125 30.695 1.00 28.01 528 LYS C CA 1
ATOM 6915 C C . LYS C 1 326 ? -20.243 -3.481 30.401 1.00 30.01 528 LYS C C 1
ATOM 6916 O O . LYS C 1 326 ? -19.502 -2.687 29.831 1.00 29.53 528 LYS C O 1
ATOM 6922 N N . GLU C 1 327 ? -19.840 -4.688 30.759 1.00 29.94 529 GLU C N 1
ATOM 6923 C CA . GLU C 1 327 ? -18.471 -5.099 30.511 1.00 33.66 529 GLU C CA 1
ATOM 6924 C C . GLU C 1 327 ? -18.225 -5.104 29.011 1.00 34.37 529 GLU C C 1
ATOM 6925 O O . GLU C 1 327 ? -19.066 -5.553 28.239 1.00 34.41 529 GLU C O 1
ATOM 6931 N N . GLY C 1 328 ? -17.060 -4.616 28.604 1.00 33.48 530 GLY C N 1
ATOM 6932 C CA . GLY C 1 328 ? -16.705 -4.564 27.200 1.00 34.21 530 GLY C CA 1
ATOM 6933 C C . GLY C 1 328 ? -17.226 -3.364 26.437 1.00 34.70 530 GLY C C 1
ATOM 6934 O O . GLY C 1 328 ? -17.112 -3.308 25.216 1.00 35.66 530 GLY C O 1
ATOM 6935 N N . GLU C 1 329 ? -17.814 -2.405 27.139 1.00 32.57 531 GLU C N 1
ATOM 6936 C CA . GLU C 1 329 ? -18.322 -1.214 26.480 1.00 32.09 531 GLU C CA 1
ATOM 6937 C C . GLU C 1 329 ? -17.871 0.033 27.212 1.00 30.39 531 GLU C C 1
ATOM 6938 O O . GLU C 1 329 ? -18.687 0.817 27.659 1.00 30.37 531 GLU C O 1
ATOM 6944 N N . ASP C 1 330 ? -16.567 0.257 27.234 1.00 30.39 532 ASP C N 1
ATOM 6945 C CA . ASP C 1 330 ? -15.955 1.384 27.925 1.00 28.74 532 ASP C CA 1
ATOM 6946 C C . ASP C 1 330 ? -16.354 2.756 27.394 1.00 25.55 532 ASP C C 1
ATOM 6947 O O . ASP C 1 330 ? -16.403 3.721 28.144 1.00 24.53 532 ASP C O 1
ATOM 6952 N N . ARG C 1 331 ? -16.593 2.847 26.095 1.00 26.61 533 ARG C N 1
ATOM 6953 C CA . ARG C 1 331 ? -16.946 4.108 25.451 1.00 22.99 533 ARG C CA 1
ATOM 6954 C C . ARG C 1 331 ? -18.240 4.784 25.922 1.00 21.64 533 ARG C C 1
ATOM 6955 O O . ARG C 1 331 ? -18.314 6.001 25.950 1.00 20.86 533 ARG C O 1
ATOM 6963 N N . PHE C 1 332 ? -19.264 4.007 26.242 1.00 23.76 534 PHE C N 1
ATOM 6964 C CA . PHE C 1 332 ? -20.547 4.556 26.680 1.00 21.28 534 PHE C CA 1
ATOM 6965 C C . PHE C 1 332 ? -20.630 5.052 28.127 1.00 20.30 534 PHE C C 1
ATOM 6966 O O . PHE C 1 332 ? -19.988 4.506 29.013 1.00 21.30 534 PHE C O 1
ATOM 6974 N N . PHE C 1 333 ? -21.441 6.085 28.348 1.00 19.88 535 PHE C N 1
ATOM 6975 C CA . PHE C 1 333 ? -21.692 6.640 29.670 1.00 18.00 535 PHE C CA 1
ATOM 6976 C C . PHE C 1 333 ? -23.147 7.064 29.798 1.00 17.02 535 PHE C C 1
ATOM 6977 O O . PHE C 1 333 ? -23.776 7.408 28.809 1.00 16.53 535 PHE C O 1
ATOM 6985 N N . PRO C 1 334 ? -23.694 7.029 31.023 1.00 18.99 536 PRO C N 1
ATOM 6986 C CA . PRO C 1 334 ? -25.073 7.461 31.268 1.00 18.59 536 PRO C CA 1
ATOM 6987 C C . PRO C 1 334 ? -25.154 8.948 30.983 1.00 18.36 536 PRO C C 1
ATOM 6988 O O . PRO C 1 334 ? -24.231 9.660 31.349 1.00 18.15 536 PRO C O 1
ATOM 6992 N N . LEU C 1 335 ? -26.251 9.432 30.417 1.00 19.20 537 LEU C N 1
ATOM 6993 C CA . LEU C 1 335 ? -26.312 10.842 30.057 1.00 19.60 537 LEU C CA 1
ATOM 6994 C C . LEU C 1 335 ? -26.124 11.772 31.249 1.00 20.56 537 LEU C C 1
ATOM 6995 O O . LEU C 1 335 ? -25.347 12.710 31.170 1.00 20.85 537 LEU C O 1
ATOM 7000 N N . SER C 1 336 ? -26.804 11.511 32.357 1.00 20.30 538 SER C N 1
ATOM 7001 C CA . SER C 1 336 ? -26.615 12.320 33.560 1.00 21.72 538 SER C CA 1
ATOM 7002 C C . SER C 1 336 ? -26.227 11.448 34.751 1.00 21.95 538 SER C C 1
ATOM 7003 O O . SER C 1 336 ? -26.164 11.913 35.881 1.00 22.33 538 SER C O 1
ATOM 7006 N N . GLY C 1 337 ? -25.975 10.176 34.474 1.00 20.31 539 GLY C N 1
ATOM 7007 C CA . GLY C 1 337 ? -25.621 9.196 35.480 1.00 21.45 539 GLY C CA 1
ATOM 7008 C C . GLY C 1 337 ? -24.332 9.363 36.254 1.00 22.04 539 GLY C C 1
ATOM 7009 O O . GLY C 1 337 ? -24.283 9.083 37.443 1.00 24.40 539 GLY C O 1
ATOM 7010 N N . SER C 1 338 ? -23.275 9.794 35.584 1.00 23.19 540 SER C N 1
ATOM 7011 C CA . SER C 1 338 ? -21.988 9.930 36.245 1.00 23.22 540 SER C CA 1
ATOM 7012 C C . SER C 1 338 ? -21.579 11.348 36.561 1.00 21.99 540 SER C C 1
ATOM 7013 O O . SER C 1 338 ? -22.129 12.308 36.036 1.00 21.97 540 SER C O 1
ATOM 7016 N N . LEU C 1 339 ? -20.604 11.453 37.449 1.00 21.68 541 LEU C N 1
ATOM 7017 C CA . LEU C 1 339 ? -20.009 12.724 37.820 1.00 20.49 541 LEU C CA 1
ATOM 7018 C C . LEU C 1 339 ? -18.995 13.119 36.762 1.00 20.27 541 LEU C C 1
ATOM 7019 O O . LEU C 1 339 ? -18.150 12.316 36.365 1.00 20.76 541 LEU C O 1
ATOM 7024 N N . ILE C 1 340 ? -19.095 14.356 36.294 1.00 18.87 542 ILE C N 1
ATOM 7025 C CA . ILE C 1 340 ? -18.210 14.874 35.263 1.00 19.26 542 ILE C CA 1
ATOM 7026 C C . ILE C 1 340 ? -17.491 16.076 35.848 1.00 18.72 542 ILE C C 1
ATOM 7027 O O . ILE C 1 340 ? -18.123 17.098 36.137 1.00 17.72 542 ILE C O 1
ATOM 7032 N N . PHE C 1 341 ? -16.183 15.958 36.033 1.00 20.02 543 PHE C N 1
ATOM 7033 C CA . PHE C 1 341 ? -15.405 17.072 36.544 1.00 19.89 543 PHE C CA 1
ATOM 7034 C C . PHE C 1 341 ? -14.763 17.829 35.392 1.00 19.30 543 PHE C C 1
ATOM 7035 O O . PHE C 1 341 ? -14.806 17.409 34.235 1.00 18.13 543 PHE C O 1
ATOM 7043 N N . GLY C 1 342 ? -14.150 18.959 35.724 1.00 22.18 544 GLY C N 1
ATOM 7044 C CA . GLY C 1 342 ? -13.384 19.736 34.773 1.00 22.23 544 GLY C CA 1
ATOM 7045 C C . GLY C 1 342 ? -11.906 19.428 34.888 1.00 22.43 544 GLY C C 1
ATOM 7046 O O . GLY C 1 342 ? -11.418 19.062 35.957 1.00 22.97 544 GLY C O 1
ATOM 7047 N N . LYS C 1 343 ? -11.195 19.584 33.780 1.00 22.88 545 LYS C N 1
ATOM 7048 C CA . LYS C 1 343 ? -9.748 19.667 33.827 1.00 22.45 545 LYS C CA 1
ATOM 7049 C C . LYS C 1 343 ? -9.330 21.087 34.182 1.00 23.05 545 LYS C C 1
ATOM 7050 O O . LYS C 1 343 ? -10.095 22.040 34.025 1.00 22.18 545 LYS C O 1
ATOM 7056 N N . GLN C 1 344 ? -8.115 21.214 34.707 1.00 25.84 546 GLN C N 1
ATOM 7057 C CA . GLN C 1 344 ? -7.592 22.522 35.072 1.00 27.02 546 GLN C CA 1
ATOM 7058 C C . GLN C 1 344 ? -7.651 23.478 33.887 1.00 27.05 546 GLN C C 1
ATOM 7059 O O . GLN C 1 344 ? -7.273 23.125 32.768 1.00 26.49 546 GLN C O 1
ATOM 7065 N N . GLY C 1 345 ? -8.149 24.685 34.136 1.00 26.01 547 GLY C N 1
ATOM 7066 C CA . GLY C 1 345 ? -8.243 25.696 33.106 1.00 26.16 547 GLY C CA 1
ATOM 7067 C C . GLY C 1 345 ? -9.324 25.475 32.076 1.00 26.53 547 GLY C C 1
ATOM 7068 O O . GLY C 1 345 ? -9.169 25.924 30.936 1.00 27.12 547 GLY C O 1
ATOM 7069 N N . THR C 1 346 ? -10.415 24.805 32.436 1.00 25.57 548 THR C N 1
ATOM 7070 C CA . THR C 1 346 ? -11.467 24.515 31.473 1.00 25.23 548 THR C CA 1
ATOM 7071 C C . THR C 1 346 ? -12.510 25.626 31.475 1.00 26.09 548 THR C C 1
ATOM 7072 O O . THR C 1 346 ? -12.864 26.159 32.530 1.00 24.56 548 THR C O 1
ATOM 7076 N N . GLY C 1 347 ? -12.994 25.977 30.286 1.00 25.15 549 GLY C N 1
ATOM 7077 C CA . GLY C 1 347 ? -13.993 27.018 30.177 1.00 26.59 549 GLY C CA 1
ATOM 7078 C C . GLY C 1 347 ? -15.294 26.645 30.861 1.00 28.14 549 GLY C C 1
ATOM 7079 O O . GLY C 1 347 ? -15.504 25.513 31.292 1.00 26.85 549 GLY C O 1
ATOM 7080 N N . ARG C 1 348 ? -16.177 27.636 30.975 1.00 25.37 550 ARG C N 1
ATOM 7081 C CA . ARG C 1 348 ? -17.424 27.430 31.701 1.00 28.26 550 ARG C CA 1
ATOM 7082 C C . ARG C 1 348 ? -18.495 26.783 30.827 1.00 28.81 550 ARG C C 1
ATOM 7083 O O . ARG C 1 348 ? -19.226 25.899 31.287 1.00 28.36 550 ARG C O 1
ATOM 7091 N N . ASP C 1 349 ? -18.610 27.206 29.568 1.00 27.94 551 ASP C N 1
ATOM 7092 C CA . ASP C 1 349 ? -19.750 26.851 28.729 1.00 29.32 551 ASP C CA 1
ATOM 7093 C C . ASP C 1 349 ? -19.302 26.155 27.450 1.00 28.07 551 ASP C C 1
ATOM 7094 O O . ASP C 1 349 ? -18.384 26.625 26.771 1.00 28.29 551 ASP C O 1
ATOM 7099 N N . ASN C 1 350 ? -19.970 25.044 27.126 1.00 27.44 552 ASN C N 1
ATOM 7100 C CA . ASN C 1 350 ? -19.801 24.339 25.852 1.00 25.65 552 ASN C CA 1
ATOM 7101 C C . ASN C 1 350 ? -18.348 23.963 25.586 1.00 23.64 552 ASN C C 1
ATOM 7102 O O . ASN C 1 350 ? -17.790 24.271 24.533 1.00 22.99 552 ASN C O 1
ATOM 7107 N N . VAL C 1 351 ? -17.727 23.299 26.554 1.00 25.06 553 VAL C N 1
ATOM 7108 C CA . VAL C 1 351 ? -16.369 22.807 26.380 1.00 24.03 553 VAL C CA 1
ATOM 7109 C C . VAL C 1 351 ? -16.382 21.471 25.642 1.00 24.45 553 VAL C C 1
ATOM 7110 O O . VAL C 1 351 ? -17.367 20.734 25.641 1.00 23.78 553 VAL C O 1
ATOM 7114 N N . ASP C 1 352 ? -15.259 21.162 24.999 1.00 24.99 554 ASP C N 1
ATOM 7115 C CA . ASP C 1 352 ? -15.093 19.899 24.297 1.00 27.24 554 ASP C CA 1
ATOM 7116 C C . ASP C 1 352 ? -14.934 18.746 25.287 1.00 26.01 554 ASP C C 1
ATOM 7117 O O . ASP C 1 352 ? -14.643 18.936 26.469 1.00 26.43 554 ASP C O 1
ATOM 7122 N N . ALA C 1 353 ? -15.141 17.533 24.783 1.00 24.83 555 ALA C N 1
ATOM 7123 C CA . ALA C 1 353 ? -15.059 16.317 25.589 1.00 23.85 555 ALA C CA 1
ATOM 7124 C C . ALA C 1 353 ? -13.685 16.071 26.204 1.00 23.92 555 ALA C C 1
ATOM 7125 O O . ALA C 1 353 ? -13.580 15.493 27.279 1.00 23.42 555 ALA C O 1
ATOM 7127 N N . ASP C 1 354 ? -12.630 16.502 25.521 1.00 24.21 556 ASP C N 1
ATOM 7128 C CA . ASP C 1 354 ? -11.271 16.354 26.038 1.00 24.76 556 ASP C CA 1
ATOM 7129 C C . ASP C 1 354 ? -11.044 17.170 27.315 1.00 22.79 556 ASP C C 1
ATOM 7130 O O . ASP C 1 354 ? -10.269 16.780 28.180 1.00 21.92 556 ASP C O 1
ATOM 7135 N N . LYS C 1 355 ? -11.693 18.326 27.392 1.00 25.20 557 LYS C N 1
ATOM 7136 C CA . LYS C 1 355 ? -11.619 19.227 28.531 1.00 23.10 557 LYS C CA 1
ATOM 7137 C C . LYS C 1 355 ? -12.134 18.656 29.857 1.00 20.61 557 LYS C C 1
ATOM 7138 O O . LYS C 1 355 ? -11.605 18.994 30.909 1.00 18.98 557 LYS C O 1
ATOM 7144 N N . VAL C 1 356 ? -13.187 17.843 29.818 1.00 20.15 558 VAL C N 1
ATOM 7145 C CA . VAL C 1 356 ? -13.760 17.265 31.037 1.00 19.34 558 VAL C CA 1
ATOM 7146 C C . VAL C 1 356 ? -13.324 15.834 31.360 1.00 19.19 558 VAL C C 1
ATOM 7147 O O . VAL C 1 356 ? -12.777 15.139 30.515 1.00 19.19 558 VAL C O 1
ATOM 7151 N N . MET C 1 357 ? -13.584 15.399 32.591 1.00 19.52 559 MET C N 1
ATOM 7152 C CA . MET C 1 357 ? -13.245 14.057 33.045 1.00 19.79 559 MET C CA 1
ATOM 7153 C C . MET C 1 357 ? -14.531 13.382 33.502 1.00 19.63 559 MET C C 1
ATOM 7154 O O . MET C 1 357 ? -15.110 13.769 34.521 1.00 19.08 559 MET C O 1
ATOM 7159 N N . ILE C 1 358 ? -14.971 12.375 32.760 1.00 17.48 560 ILE C N 1
ATOM 7160 C CA . ILE C 1 358 ? -16.226 11.685 33.030 1.00 17.43 560 ILE C CA 1
ATOM 7161 C C . ILE C 1 358 ? -15.904 10.459 33.870 1.00 19.48 560 ILE C C 1
ATOM 7162 O O . ILE C 1 358 ? -15.278 9.513 33.383 1.00 19.47 560 ILE C O 1
ATOM 7167 N N . THR C 1 359 ? -16.341 10.459 35.127 1.00 17.20 561 THR C N 1
ATOM 7168 C CA . THR C 1 359 ? -15.975 9.384 36.037 1.00 20.25 561 THR C CA 1
ATOM 7169 C C . THR C 1 359 ? -16.613 8.068 35.608 1.00 23.60 561 THR C C 1
ATOM 7170 O O . THR C 1 359 ? -17.635 8.039 34.920 1.00 23.07 561 THR C O 1
ATOM 7174 N N . ASN C 1 360 ? -15.973 6.970 35.976 1.00 21.18 562 ASN C N 1
ATOM 7175 C CA . ASN C 1 360 ? -16.453 5.649 35.616 1.00 25.37 562 ASN C CA 1
ATOM 7176 C C . ASN C 1 360 ? -17.023 4.981 36.849 1.00 26.99 562 ASN C C 1
ATOM 7177 O O . ASN C 1 360 ? -16.463 5.092 37.917 1.00 28.25 562 ASN C O 1
ATOM 7182 N N . GLU C 1 361 ? -18.150 4.304 36.707 1.00 25.02 563 GLU C N 1
ATOM 7183 C CA . GLU C 1 361 ? -18.785 3.642 37.838 1.00 27.03 563 GLU C CA 1
ATOM 7184 C C . GLU C 1 361 ? -18.764 2.125 37.699 1.00 25.93 563 GLU C C 1
ATOM 7185 O O . GLU C 1 361 ? -19.583 1.432 38.275 1.00 27.57 563 GLU C O 1
ATOM 7191 N N . GLU C 1 362 ? -17.811 1.618 36.935 1.00 30.19 564 GLU C N 1
ATOM 7192 C CA . GLU C 1 362 ? -17.704 0.191 36.653 1.00 28.76 564 GLU C CA 1
ATOM 7193 C C . GLU C 1 362 ? -17.496 -0.757 37.838 1.00 26.67 564 GLU C C 1
ATOM 7194 O O . GLU C 1 362 ? -17.919 -1.896 37.774 1.00 26.30 564 GLU C O 1
ATOM 7200 N N . GLU C 1 363 ? -16.851 -0.291 38.899 1.00 30.10 565 GLU C N 1
ATOM 7201 C CA . GLU C 1 363 ? -16.585 -1.139 40.055 1.00 28.39 565 GLU C CA 1
ATOM 7202 C C . GLU C 1 363 ? -17.844 -1.684 40.728 1.00 24.63 565 GLU C C 1
ATOM 7203 O O . GLU C 1 363 ? -17.791 -2.700 41.412 1.00 24.49 565 GLU C O 1
ATOM 7209 N N . ILE C 1 364 ? -18.976 -1.022 40.527 1.00 27.28 566 ILE C N 1
ATOM 7210 C CA . ILE C 1 364 ? -20.222 -1.448 41.160 1.00 22.41 566 ILE C CA 1
ATOM 7211 C C . ILE C 1 364 ? -21.100 -2.331 40.289 1.00 21.11 566 ILE C C 1
ATOM 7212 O O . ILE C 1 364 ? -22.237 -2.615 40.640 1.00 20.40 566 ILE C O 1
ATOM 7217 N N . LYS C 1 365 ? -20.566 -2.769 39.155 1.00 23.56 567 LYS C N 1
ATOM 7218 C CA . LYS C 1 365 ? -21.296 -3.632 38.224 1.00 22.73 567 LYS C CA 1
ATOM 7219 C C . LYS C 1 365 ? -21.677 -4.998 38.798 1.00 21.75 567 LYS C C 1
ATOM 7220 O O . LYS C 1 365 ? -22.670 -5.583 38.392 1.00 21.63 567 LYS C O 1
ATOM 7226 N N . THR C 1 366 ? -20.869 -5.508 39.718 1.00 24.26 568 THR C N 1
ATOM 7227 C CA . THR C 1 366 ? -21.103 -6.793 40.358 1.00 22.63 568 THR C CA 1
ATOM 7228 C C . THR C 1 366 ? -22.425 -6.854 41.121 1.00 22.35 568 THR C C 1
ATOM 7229 O O . THR C 1 366 ? -23.061 -7.898 41.165 1.00 21.93 568 THR C O 1
ATOM 7233 N N . THR C 1 367 ? -22.821 -5.765 41.764 1.00 20.91 569 THR C N 1
ATOM 7234 C CA . THR C 1 367 ? -24.081 -5.770 42.499 1.00 20.68 569 THR C CA 1
ATOM 7235 C C . THR C 1 367 ? -25.118 -4.771 42.011 1.00 20.07 569 THR C C 1
ATOM 7236 O O . THR C 1 367 ? -26.260 -4.832 42.441 1.00 20.17 569 THR C O 1
ATOM 7240 N N . ASN C 1 368 ? -24.757 -3.849 41.127 1.00 19.56 570 ASN C N 1
ATOM 7241 C CA . ASN C 1 368 ? -25.767 -2.882 40.722 1.00 19.52 570 ASN C CA 1
ATOM 7242 C C . ASN C 1 368 ? -26.063 -2.989 39.235 1.00 20.48 570 ASN C C 1
ATOM 7243 O O . ASN C 1 368 ? -25.190 -3.352 38.443 1.00 21.91 570 ASN C O 1
ATOM 7248 N N . PRO C 1 369 ? -27.291 -2.678 38.832 1.00 19.63 571 PRO C N 1
ATOM 7249 C CA . PRO C 1 369 ? -27.634 -2.727 37.412 1.00 19.73 571 PRO C CA 1
ATOM 7250 C C . PRO C 1 369 ? -26.930 -1.638 36.625 1.00 20.08 571 PRO C C 1
ATOM 7251 O O . PRO C 1 369 ? -26.528 -0.604 37.161 1.00 20.19 571 PRO C O 1
ATOM 7255 N N . VAL C 1 370 ? -26.764 -1.897 35.330 1.00 21.58 572 VAL C N 1
ATOM 7256 C CA . VAL C 1 370 ? -26.164 -0.907 34.451 1.00 20.96 572 VAL C CA 1
ATOM 7257 C C . VAL C 1 370 ? -27.148 0.234 34.248 1.00 21.38 572 VAL C C 1
ATOM 7258 O O . VAL C 1 370 ? -28.343 0.014 34.019 1.00 21.17 572 VAL C O 1
ATOM 7262 N N . ALA C 1 371 ? -26.647 1.466 34.356 1.00 20.08 573 ALA C N 1
ATOM 7263 C CA . ALA C 1 371 ? -27.518 2.634 34.335 1.00 20.15 573 ALA C CA 1
ATOM 7264 C C . ALA C 1 371 ? -28.303 2.740 33.036 1.00 20.75 573 ALA C C 1
ATOM 7265 O O . ALA C 1 371 ? -29.408 3.288 33.026 1.00 20.11 573 ALA C O 1
ATOM 7267 N N . THR C 1 372 ? -27.752 2.240 31.938 1.00 21.30 5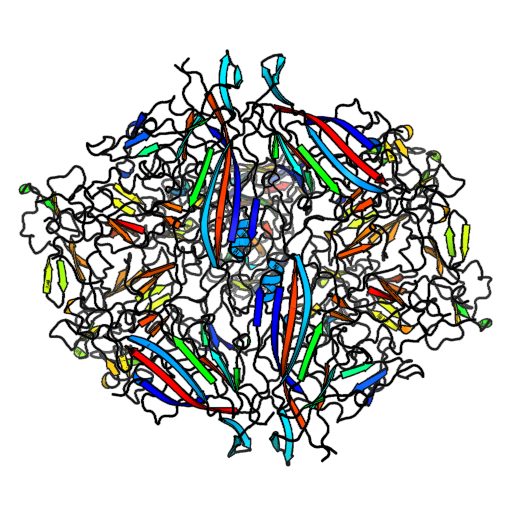74 THR C N 1
ATOM 7268 C CA . THR C 1 372 ? -28.352 2.388 30.622 1.00 21.79 574 THR C CA 1
ATOM 7269 C C . THR C 1 372 ? -29.147 1.164 30.185 1.00 22.68 574 THR C C 1
ATOM 7270 O O . THR C 1 372 ? -29.647 1.132 29.056 1.00 23.88 574 THR C O 1
ATOM 7274 N N . GLU C 1 373 ? -29.270 0.162 31.046 1.00 22.95 575 GLU C N 1
ATOM 7275 C CA . GLU C 1 373 ? -29.986 -1.066 30.753 1.00 24.48 575 GLU C CA 1
ATOM 7276 C C . GLU C 1 373 ? -31.264 -1.149 31.577 1.00 23.04 575 GLU C C 1
ATOM 7277 O O . GLU C 1 373 ? -31.381 -0.562 32.655 1.00 22.74 575 GLU C O 1
ATOM 7283 N N . SER C 1 374 ? -32.234 -1.876 31.039 1.00 23.05 576 SER C N 1
ATOM 7284 C CA . SER C 1 374 ? -33.430 -2.196 31.797 1.00 22.95 576 SER C CA 1
ATOM 7285 C C . SER C 1 374 ? -33.077 -3.101 32.969 1.00 22.31 576 SER C C 1
ATOM 7286 O O . SER C 1 374 ? -32.188 -3.949 32.879 1.00 23.13 576 SER C O 1
ATOM 7289 N N . TYR C 1 375 ? -33.786 -2.904 34.084 1.00 23.74 577 TYR C N 1
ATOM 7290 C CA . TYR C 1 375 ? -33.557 -3.736 35.259 1.00 22.49 577 TYR C CA 1
ATOM 7291 C C . TYR C 1 375 ? -33.830 -5.203 34.953 1.00 22.90 577 TYR C C 1
ATOM 7292 O O . TYR C 1 375 ? -33.131 -6.091 35.453 1.00 22.55 577 TYR C O 1
ATOM 7301 N N . GLY C 1 376 ? -34.829 -5.475 34.121 1.00 25.73 578 GLY C N 1
ATOM 7302 C CA . GLY C 1 376 ? -35.193 -6.846 33.819 1.00 25.35 578 GLY C CA 1
ATOM 7303 C C . GLY C 1 376 ? -36.472 -6.886 33.008 1.00 25.84 578 GLY C C 1
ATOM 7304 O O . GLY C 1 376 ? -36.817 -5.921 32.328 1.00 25.63 578 GLY C O 1
ATOM 7305 N N . GLN C 1 377 ? -37.153 -8.027 33.072 1.00 30.13 579 GLN C N 1
ATOM 7306 C CA . GLN C 1 377 ? -38.427 -8.217 32.397 1.00 31.23 579 GLN C CA 1
ATOM 7307 C C . GLN C 1 377 ? -39.479 -8.670 33.396 1.00 30.34 579 GLN C C 1
ATOM 7308 O O . GLN C 1 377 ? -39.165 -9.312 34.399 1.00 30.26 579 GLN C O 1
ATOM 7314 N N . VAL C 1 378 ? -40.736 -8.325 33.115 1.00 32.29 580 VAL C N 1
ATOM 7315 C CA . VAL C 1 378 ? -41.880 -8.825 33.863 1.00 32.19 580 VAL C CA 1
ATOM 7316 C C . VAL C 1 378 ? -42.929 -9.297 32.870 1.00 32.94 580 VAL C C 1
ATOM 7317 O O . VAL C 1 378 ? -43.010 -8.816 31.740 1.00 32.67 580 VAL C O 1
ATOM 7321 N N . ALA C 1 379 ? -43.741 -10.253 33.309 1.00 35.22 581 ALA C N 1
ATOM 7322 C CA . ALA C 1 379 ? -44.859 -10.721 32.504 1.00 36.66 581 ALA C CA 1
ATOM 7323 C C . ALA C 1 379 ? -45.946 -9.656 32.473 1.00 37.67 581 ALA C C 1
ATOM 7324 O O . ALA C 1 379 ? -46.310 -9.100 33.511 1.00 37.31 581 ALA C O 1
ATOM 7326 N N . THR C 1 380 ? -46.430 -9.336 31.276 1.00 37.58 582 THR C N 1
ATOM 7327 C CA . THR C 1 380 ? -47.469 -8.330 31.108 1.00 38.24 582 THR C CA 1
ATOM 7328 C C . THR C 1 380 ? -48.865 -8.917 30.926 1.00 39.50 582 THR C C 1
ATOM 7329 O O . THR C 1 380 ? -49.827 -8.153 30.803 1.00 40.14 582 THR C O 1
ATOM 7333 N N . ASN C 1 381 ? -49.013 -10.240 30.903 1.00 39.76 583 ASN C N 1
ATOM 7334 C CA . ASN C 1 381 ? -50.329 -10.821 30.658 1.00 40.64 583 ASN C CA 1
ATOM 7335 C C . ASN C 1 381 ? -50.437 -12.173 31.347 1.00 41.91 583 ASN C C 1
ATOM 7336 O O . ASN C 1 381 ? -49.527 -12.615 32.050 1.00 42.15 583 ASN C O 1
ATOM 7341 N N . HIS C 1 382 ? -51.583 -12.816 31.137 1.00 45.02 584 HIS C N 1
ATOM 7342 C CA . HIS C 1 382 ? -51.777 -14.230 31.431 1.00 45.66 584 HIS C CA 1
ATOM 7343 C C . HIS C 1 382 ? -51.694 -15.005 30.125 1.00 45.30 584 HIS C C 1
ATOM 7344 O O . HIS C 1 382 ? -52.448 -14.726 29.187 1.00 45.50 584 HIS C O 1
ATOM 7351 N N . GLN C 1 383 ? -50.790 -15.972 30.063 1.00 45.31 585 GLN C N 1
ATOM 7352 C CA . GLN C 1 383 ? -50.724 -16.833 28.894 1.00 44.47 585 GLN C CA 1
ATOM 7353 C C . GLN C 1 383 ? -51.910 -17.784 28.885 1.00 44.75 585 GLN C C 1
ATOM 7354 O O . GLN C 1 383 ? -52.525 -18.049 29.921 1.00 44.53 585 GLN C O 1
ATOM 7360 N N . SER C 1 384 ? -52.217 -18.310 27.706 1.00 46.34 586 SER C N 1
ATOM 7361 C CA . SER C 1 384 ? -53.274 -19.293 27.539 1.00 46.94 586 SER C CA 1
ATOM 7362 C C . SER C 1 384 ? -53.098 -19.932 26.172 1.00 47.43 586 SER C C 1
ATOM 7363 O O . SER C 1 384 ? -52.184 -19.590 25.420 1.00 46.81 586 SER C O 1
ATOM 7366 N N . ALA C 1 385 ? -53.987 -20.869 25.846 1.00 47.30 587 ALA C N 1
ATOM 7367 C CA . ALA C 1 385 ? -53.954 -21.466 24.517 1.00 48.48 587 ALA C CA 1
ATOM 7368 C C . ALA C 1 385 ? -54.189 -20.414 23.439 1.00 49.92 587 ALA C C 1
ATOM 7369 O O . ALA C 1 385 ? -53.725 -20.563 22.303 1.00 50.00 587 ALA C O 1
ATOM 7371 N N . GLN C 1 386 ? -54.917 -19.348 23.775 1.00 49.50 588 GLN C N 1
ATOM 7372 C CA . GLN C 1 386 ? -55.124 -18.260 22.825 1.00 51.60 588 GLN C CA 1
ATOM 7373 C C . GLN C 1 386 ? -53.947 -17.290 22.808 1.00 51.59 588 GLN C C 1
ATOM 7374 O O . GLN C 1 386 ? -53.521 -16.847 21.736 1.00 52.76 588 GLN C O 1
ATOM 7380 N N . ALA C 1 387 ? -53.408 -16.949 23.977 1.00 49.91 589 ALA C N 1
ATOM 7381 C CA . ALA C 1 387 ? -52.494 -15.823 24.123 1.00 48.06 589 ALA C CA 1
ATOM 7382 C C . ALA C 1 387 ? -51.106 -16.298 24.518 1.00 47.03 589 ALA C C 1
ATOM 7383 O O . ALA C 1 387 ? -50.956 -17.078 25.464 1.00 47.44 589 ALA C O 1
ATOM 7385 N N . GLN C 1 388 ? -50.096 -15.808 23.806 1.00 43.13 590 GLN C N 1
ATOM 7386 C CA . GLN C 1 388 ? -48.715 -16.115 24.134 1.00 43.06 590 GLN C CA 1
ATOM 7387 C C . GLN C 1 388 ? -48.265 -15.355 25.377 1.00 41.98 590 GLN C C 1
ATOM 7388 O O . GLN C 1 388 ? -48.883 -14.379 25.806 1.00 41.44 590 GLN C O 1
ATOM 7394 N N . ALA C 1 389 ? -47.175 -15.836 25.967 1.00 41.35 591 ALA C N 1
ATOM 7395 C CA . ALA C 1 389 ? -46.561 -15.135 27.083 1.00 41.11 591 ALA C CA 1
ATOM 7396 C C . ALA C 1 389 ? -45.879 -13.864 26.598 1.00 40.93 591 ALA C C 1
ATOM 7397 O O . ALA C 1 389 ? -45.103 -13.881 25.640 1.00 40.58 591 ALA C O 1
ATOM 7399 N N . GLN C 1 390 ? -46.175 -12.755 27.269 1.00 41.46 592 GLN C N 1
ATOM 7400 C CA . GLN C 1 390 ? -45.660 -11.444 26.903 1.00 41.96 592 GLN C CA 1
ATOM 7401 C C . GLN C 1 390 ? -44.867 -10.867 28.064 1.00 41.76 592 GLN C C 1
ATOM 7402 O O . GLN C 1 390 ? -45.312 -10.929 29.214 1.00 41.18 592 GLN C O 1
ATOM 7408 N N . THR C 1 391 ? -43.704 -10.300 27.760 1.00 36.79 593 THR C N 1
ATOM 7409 C CA . THR C 1 391 ? -42.853 -9.661 28.753 1.00 37.07 593 THR C CA 1
ATOM 7410 C C . THR C 1 391 ? -42.548 -8.236 28.320 1.00 35.54 593 THR C C 1
ATOM 7411 O O . THR C 1 391 ? -42.268 -7.987 27.143 1.00 35.65 593 THR C O 1
ATOM 7415 N N . GLY C 1 392 ? -42.625 -7.306 29.264 1.00 33.14 594 GLY C N 1
ATOM 7416 C CA . GLY C 1 392 ? -42.208 -5.927 29.052 1.00 31.22 594 GLY C CA 1
ATOM 7417 C C . GLY C 1 392 ? -40.890 -5.656 29.755 1.00 30.18 594 GLY C C 1
ATOM 7418 O O . GLY C 1 392 ? -40.439 -6.462 30.569 1.00 30.27 594 GLY C O 1
ATOM 7419 N N . TRP C 1 393 ? -40.291 -4.509 29.450 1.00 27.29 595 TRP C N 1
ATOM 7420 C CA . TRP C 1 393 ? -39.012 -4.159 30.050 1.00 26.61 595 TRP C CA 1
ATOM 7421 C C . TRP C 1 393 ? -39.217 -3.258 31.256 1.00 24.89 595 TRP C C 1
ATOM 7422 O O . TRP C 1 393 ? -40.092 -2.391 31.261 1.00 24.86 595 TRP C O 1
ATOM 7433 N N . VAL C 1 394 ? -38.398 -3.454 32.281 1.00 26.01 596 VAL C N 1
ATOM 7434 C CA . VAL C 1 394 ? -38.465 -2.646 33.489 1.00 24.38 596 VAL C CA 1
ATOM 7435 C C . VAL C 1 394 ? -37.474 -1.505 33.311 1.00 24.54 596 VAL C C 1
ATOM 7436 O O . VAL C 1 394 ? -36.258 -1.700 33.370 1.00 24.02 596 VAL C O 1
ATOM 7440 N N . GLN C 1 395 ? -38.005 -0.301 33.106 1.00 24.80 597 GLN C N 1
ATOM 7441 C CA . GLN C 1 395 ? -37.148 0.861 32.923 1.00 25.54 597 GLN C CA 1
ATOM 7442 C C . GLN C 1 395 ? -36.699 1.420 34.264 1.00 25.87 597 GLN C C 1
ATOM 7443 O O . GLN C 1 395 ? -35.560 1.874 34.409 1.00 26.79 597 GLN C O 1
ATOM 7449 N N . ASN C 1 396 ? -37.584 1.394 35.254 1.00 27.72 598 ASN C N 1
ATOM 7450 C CA . ASN C 1 396 ? -37.275 1.816 36.609 1.00 27.55 598 ASN C CA 1
ATOM 7451 C C . ASN C 1 396 ? -37.842 0.798 37.581 1.00 27.17 598 ASN C C 1
ATOM 7452 O O . ASN C 1 396 ? -38.928 0.257 37.355 1.00 28.37 598 ASN C O 1
ATOM 7457 N N . GLN C 1 397 ? -37.106 0.534 38.655 1.00 29.00 599 GLN C N 1
ATOM 7458 C CA . GLN C 1 397 ? -37.532 -0.401 39.686 1.00 27.08 599 GLN C CA 1
ATOM 7459 C C . GLN C 1 397 ? -37.221 0.195 41.046 1.00 27.03 599 GLN C C 1
ATOM 7460 O O . GLN C 1 397 ? -36.080 0.583 41.309 1.00 27.57 599 GLN C O 1
ATOM 7466 N N . GLY C 1 398 ? -38.233 0.280 41.897 1.00 27.37 600 GLY C N 1
ATOM 7467 C CA . GLY C 1 398 ? -38.013 0.728 43.249 1.00 25.95 600 GLY C CA 1
ATOM 7468 C C . GLY C 1 398 ? -37.422 -0.361 44.116 1.00 25.76 600 GLY C C 1
ATOM 7469 O O . GLY C 1 398 ? -37.197 -1.486 43.676 1.00 25.32 600 GLY C O 1
ATOM 7470 N N . ILE C 1 399 ? -37.172 -0.008 45.375 1.00 25.40 601 ILE C N 1
ATOM 7471 C CA . ILE C 1 399 ? -36.620 -0.959 46.330 1.00 24.68 601 ILE C CA 1
ATOM 7472 C C . ILE C 1 399 ? -37.535 -2.161 46.458 1.00 24.26 601 ILE C C 1
ATOM 7473 O O . ILE C 1 399 ? -38.757 -2.026 46.564 1.00 24.93 601 ILE C O 1
ATOM 7478 N N . LEU C 1 400 ? -36.947 -3.340 46.427 1.00 23.68 602 LEU C N 1
ATOM 7479 C CA . LEU C 1 400 ? -37.618 -4.580 46.747 1.00 23.13 602 LEU C CA 1
ATOM 7480 C C . LEU C 1 400 ? -36.944 -5.233 47.945 1.00 24.20 602 LEU C C 1
ATOM 7481 O O . LEU C 1 400 ? -35.735 -5.075 48.140 1.00 23.87 602 LEU C O 1
ATOM 7486 N N . PRO C 1 401 ? -37.696 -5.943 48.784 1.00 23.37 603 PRO C N 1
ATOM 7487 C CA . PRO C 1 401 ? -37.056 -6.757 49.823 1.00 23.56 603 PRO C CA 1
ATOM 7488 C C . PRO C 1 401 ? -36.112 -7.767 49.191 1.00 23.77 603 PRO C C 1
ATOM 7489 O O . PRO C 1 401 ? -36.464 -8.458 48.234 1.00 24.18 603 PRO C O 1
ATOM 7493 N N . GLY C 1 402 ? -34.902 -7.841 49.728 1.00 25.59 604 GLY C N 1
ATOM 7494 C CA . GLY C 1 402 ? -33.881 -8.699 49.176 1.00 24.56 604 GLY C CA 1
ATOM 7495 C C . GLY C 1 402 ? -32.935 -8.040 48.200 1.00 24.41 604 GLY C C 1
ATOM 7496 O O . GLY C 1 402 ? -32.149 -8.746 47.562 1.00 24.65 604 GLY C O 1
ATOM 7497 N N . MET C 1 403 ? -33.001 -6.721 48.041 1.00 23.23 605 MET C N 1
ATOM 7498 C CA . MET C 1 403 ? -32.015 -6.012 47.240 1.00 21.91 605 MET C CA 1
ATOM 7499 C C . MET C 1 403 ? -30.779 -5.660 48.055 1.00 21.26 605 MET C C 1
ATOM 7500 O O . MET C 1 403 ? -30.851 -5.377 49.252 1.00 21.84 605 MET C O 1
ATOM 7505 N N . VAL C 1 404 ? -29.634 -5.680 47.382 1.00 21.94 606 VAL C N 1
ATOM 7506 C CA . VAL C 1 404 ? -28.380 -5.177 47.922 1.00 21.48 606 VAL C CA 1
ATOM 7507 C C . VAL C 1 404 ? -27.735 -4.309 46.853 1.00 21.58 606 VAL C C 1
ATOM 7508 O O . VAL C 1 404 ? -27.910 -4.540 45.653 1.00 23.81 606 VAL C O 1
ATOM 7512 N N . TRP C 1 405 ? -27.001 -3.290 47.289 1.00 21.55 607 TRP C N 1
ATOM 7513 C CA . TRP C 1 405 ? -26.427 -2.341 46.347 1.00 21.47 607 TRP C CA 1
ATOM 7514 C C . TRP C 1 405 ? -25.212 -1.673 46.972 1.00 22.21 607 TRP C C 1
ATOM 7515 O O . TRP C 1 405 ? -24.992 -1.736 48.182 1.00 21.87 607 TRP C O 1
ATOM 7526 N N . GLN C 1 406 ? -24.419 -1.035 46.115 1.00 21.51 608 GLN C N 1
ATOM 7527 C CA . GLN C 1 406 ? -23.284 -0.220 46.518 1.00 22.75 608 GLN C CA 1
ATOM 7528 C C . GLN C 1 406 ? -23.625 1.247 46.324 1.00 23.21 608 GLN C C 1
ATOM 7529 O O . GLN C 1 406 ? -24.255 1.615 45.329 1.00 22.40 608 GLN C O 1
ATOM 7535 N N . ASP C 1 407 ? -23.214 2.078 47.272 1.00 23.71 609 ASP C N 1
ATOM 7536 C CA . ASP C 1 407 ? -23.356 3.511 47.109 1.00 24.49 609 ASP C CA 1
ATOM 7537 C C . ASP C 1 407 ? -22.334 4.024 46.102 1.00 23.58 609 ASP C C 1
ATOM 7538 O O . ASP C 1 407 ? -21.341 3.363 45.792 1.00 22.13 609 ASP C O 1
ATOM 7543 N N . ARG C 1 408 ? -22.604 5.209 45.568 1.00 23.13 610 ARG C N 1
ATOM 7544 C CA . ARG C 1 408 ? -21.681 5.822 44.626 1.00 23.47 610 ARG C CA 1
ATOM 7545 C C . ARG C 1 408 ? -20.331 6.071 45.285 1.00 23.49 610 ARG C C 1
ATOM 7546 O O . ARG C 1 408 ? -20.249 6.423 46.465 1.00 22.93 610 ARG C O 1
ATOM 7554 N N . ASP C 1 409 ? -19.271 5.884 44.509 1.00 22.25 611 ASP C N 1
ATOM 7555 C CA . ASP C 1 409 ? -17.918 6.031 45.013 1.00 22.69 611 ASP C CA 1
ATOM 7556 C C . ASP C 1 409 ? -17.625 7.489 45.340 1.00 22.44 611 ASP C C 1
ATOM 7557 O O . ASP C 1 409 ? -18.264 8.406 44.820 1.00 22.24 611 ASP C O 1
ATOM 7562 N N . VAL C 1 410 ? -16.655 7.698 46.214 1.00 22.84 612 VAL C N 1
ATOM 7563 C CA . VAL C 1 410 ? -16.152 9.033 46.509 1.00 21.46 612 VAL C CA 1
ATOM 7564 C C . VAL C 1 410 ? -14.840 9.209 45.764 1.00 20.29 612 VAL C C 1
ATOM 7565 O O . VAL C 1 410 ? -14.097 8.250 45.531 1.00 19.53 612 VAL C O 1
ATOM 7569 N N . TYR C 1 411 ? -14.563 10.440 45.359 1.00 20.12 613 TYR C N 1
ATOM 7570 C CA . TYR C 1 411 ? -13.383 10.750 44.576 1.00 19.74 613 TYR C CA 1
ATOM 7571 C C . TYR C 1 411 ? -12.559 11.795 45.308 1.00 19.41 613 TYR C C 1
ATOM 7572 O O . TYR C 1 411 ? -13.038 12.460 46.228 1.00 20.77 613 TYR C O 1
ATOM 7581 N N . LEU C 1 412 ? -11.298 11.923 44.896 1.00 19.85 614 LEU C N 1
ATOM 7582 C CA . LEU C 1 412 ? -10.427 12.926 45.497 1.00 19.31 614 LEU C CA 1
ATOM 7583 C C . LEU C 1 412 ? -10.943 14.335 45.228 1.00 20.40 614 LEU C C 1
ATOM 7584 O O . LEU C 1 412 ? -10.717 15.249 46.028 1.00 21.69 614 LEU C O 1
ATOM 7589 N N . GLN C 1 413 ? -11.647 14.528 44.111 1.00 22.95 615 GLN C N 1
ATOM 7590 C CA . GLN C 1 413 ? -12.184 15.845 43.789 1.00 22.80 615 GLN C CA 1
ATOM 7591 C C . GLN C 1 413 ? -13.613 16.003 44.286 1.00 22.37 615 GLN C C 1
ATOM 7592 O O . GLN C 1 413 ? -14.210 17.073 44.136 1.00 22.96 615 GLN C O 1
ATOM 7598 N N . GLY C 1 414 ? -14.181 14.955 44.869 1.00 24.70 616 GLY C N 1
ATOM 7599 C CA . GLY C 1 414 ? -15.596 14.922 45.144 1.00 23.06 616 GLY C CA 1
ATOM 7600 C C . GLY C 1 414 ? -15.978 15.439 46.513 1.00 22.02 616 GLY C C 1
ATOM 7601 O O . GLY C 1 414 ? -15.130 15.759 47.349 1.00 21.76 616 GLY C O 1
ATOM 7602 N N . PRO C 1 415 ? -17.282 15.522 46.766 1.00 21.19 617 PRO C N 1
ATOM 7603 C CA . PRO C 1 415 ? -17.759 15.988 48.069 1.00 21.38 617 PRO C CA 1
ATOM 7604 C C . PRO C 1 415 ? -17.549 14.938 49.147 1.00 21.75 617 PRO C C 1
ATOM 7605 O O . PRO C 1 415 ? -17.403 13.747 48.872 1.00 21.79 617 PRO C O 1
ATOM 7609 N N . ILE C 1 416 ? -17.549 15.394 50.396 1.00 24.67 618 ILE C N 1
ATOM 7610 C CA . ILE C 1 416 ? -17.393 14.492 51.531 1.00 22.90 618 ILE C CA 1
ATOM 7611 C C . ILE C 1 416 ? -18.752 14.189 52.147 1.00 23.73 618 ILE C C 1
ATOM 7612 O O . ILE C 1 416 ? -19.166 13.030 52.214 1.00 24.20 618 ILE C O 1
ATOM 7617 N N . TRP C 1 417 ? -19.445 15.215 52.630 1.00 25.98 619 TRP C N 1
ATOM 7618 C CA . TRP C 1 417 ? -20.703 15.018 53.332 1.00 26.24 619 TRP C CA 1
ATOM 7619 C C . TRP C 1 417 ? -21.802 15.846 52.689 1.00 26.81 619 TRP C C 1
ATOM 7620 O O . TRP C 1 417 ? -21.552 16.732 51.870 1.00 26.35 619 TRP C O 1
ATOM 7631 N N . ALA C 1 418 ? -23.032 15.533 53.082 1.00 29.48 620 ALA C N 1
ATOM 7632 C CA . ALA C 1 418 ? -24.199 16.338 52.771 1.00 30.66 620 ALA C CA 1
ATOM 7633 C C . ALA C 1 418 ? -25.081 16.384 54.008 1.00 31.64 620 ALA C C 1
ATOM 7634 O O . ALA C 1 418 ? -24.879 15.630 54.961 1.00 31.50 620 ALA C O 1
ATOM 7636 N N . LYS C 1 419 ? -26.059 17.281 53.994 1.00 29.43 621 LYS C N 1
ATOM 7637 C CA . LYS C 1 419 ? -27.034 17.368 55.070 1.00 30.01 621 LYS C CA 1
ATOM 7638 C C . LYS C 1 419 ? -28.260 16.550 54.696 1.00 30.87 621 LYS C C 1
ATOM 7639 O O . LYS C 1 419 ? -28.854 16.767 53.635 1.00 30.90 621 LYS C O 1
ATOM 7645 N N . ILE C 1 420 ? -28.631 15.613 55.560 1.00 30.80 622 ILE C N 1
ATOM 7646 C CA . ILE C 1 420 ? -29.895 14.902 55.358 1.00 31.31 622 ILE C CA 1
ATOM 7647 C C . ILE C 1 420 ? -31.041 15.892 55.507 1.00 33.23 622 ILE C C 1
ATOM 7648 O O . ILE C 1 420 ? -31.204 16.489 56.589 1.00 34.05 622 ILE C O 1
ATOM 7653 N N . PRO C 1 421 ? -31.842 16.127 54.471 1.00 32.39 623 PRO C N 1
ATOM 7654 C CA . PRO C 1 421 ? -32.940 17.093 54.594 1.00 33.32 623 PRO C CA 1
ATOM 7655 C C . PRO C 1 421 ? -33.894 16.680 55.702 1.00 35.34 623 PRO C C 1
ATOM 7656 O O . PRO C 1 421 ? -34.246 15.507 55.833 1.00 35.99 623 PRO C O 1
ATOM 7660 N N . HIS C 1 422 ? -34.316 17.654 56.502 1.00 36.24 624 HIS C N 1
ATOM 7661 C CA . HIS C 1 422 ? -35.124 17.344 57.674 1.00 37.68 624 HIS C CA 1
ATOM 7662 C C . HIS C 1 422 ? -36.545 17.051 57.216 1.00 36.35 624 HIS C C 1
ATOM 7663 O O . HIS C 1 422 ? -37.241 17.941 56.720 1.00 35.75 624 HIS C O 1
ATOM 7670 N N . THR C 1 423 ? -36.988 15.812 57.412 1.00 37.51 625 THR C N 1
ATOM 7671 C CA . THR C 1 423 ? -38.233 15.324 56.836 1.00 37.65 625 THR C CA 1
ATOM 7672 C C . THR C 1 423 ? -38.806 14.250 57.743 1.00 37.81 625 THR C C 1
ATOM 7673 O O . THR C 1 423 ? -38.135 13.742 58.643 1.00 37.56 625 THR C O 1
ATOM 7677 N N . ASP C 1 424 ? -40.072 13.913 57.498 1.00 40.50 626 ASP C N 1
ATOM 7678 C CA . ASP C 1 424 ? -40.712 12.846 58.259 1.00 40.88 626 ASP C CA 1
ATOM 7679 C C . ASP C 1 424 ? -40.082 11.494 57.950 1.00 39.83 626 ASP C C 1
ATOM 7680 O O . ASP C 1 424 ? -39.982 10.630 58.827 1.00 40.77 626 ASP C O 1
ATOM 7685 N N . GLY C 1 425 ? -39.646 11.292 56.712 1.00 37.18 627 GLY C N 1
ATOM 7686 C CA . GLY C 1 425 ? -39.070 10.014 56.342 1.00 34.68 627 GLY C CA 1
ATOM 7687 C C . GLY C 1 425 ? -38.074 10.132 55.211 1.00 34.00 627 GLY C C 1
ATOM 7688 O O . GLY C 1 425 ? -38.104 11.072 54.412 1.00 34.11 627 GLY C O 1
ATOM 7689 N N . ASN C 1 426 ? -37.181 9.148 55.161 1.00 32.44 628 ASN C N 1
ATOM 7690 C CA . ASN C 1 426 ? -36.206 9.013 54.091 1.00 32.06 628 ASN C CA 1
ATOM 7691 C C . ASN C 1 426 ? -35.800 7.551 54.010 1.00 31.47 628 ASN C C 1
ATOM 7692 O O . ASN C 1 426 ? -36.059 6.767 54.925 1.00 30.81 628 ASN C O 1
ATOM 7697 N N . PHE C 1 427 ? -35.173 7.182 52.900 1.00 27.90 629 PHE C N 1
ATOM 7698 C CA . PHE C 1 427 ? -34.639 5.838 52.752 1.00 27.49 629 PHE C CA 1
ATOM 7699 C C . PHE C 1 427 ? -33.197 5.912 52.287 1.00 28.99 629 PHE C C 1
ATOM 7700 O O . PHE C 1 427 ? -32.901 6.554 51.275 1.00 28.97 629 PHE C O 1
ATOM 7708 N N . HIS C 1 428 ? -32.315 5.237 53.021 1.00 26.77 630 HIS C N 1
ATOM 7709 C CA . HIS C 1 428 ? -30.893 5.147 52.727 1.00 27.88 630 HIS C CA 1
ATOM 7710 C C . HIS C 1 428 ? -30.354 6.549 52.473 1.00 28.41 630 HIS C C 1
ATOM 7711 O O . HIS C 1 428 ? -30.044 6.906 51.331 1.00 29.01 630 HIS C O 1
ATOM 7718 N N . PRO C 1 429 ? -30.237 7.364 53.516 1.00 28.40 631 PRO C N 1
ATOM 7719 C CA . PRO C 1 429 ? -29.947 8.795 53.341 1.00 28.02 631 PRO C CA 1
ATOM 7720 C C . PRO C 1 429 ? -28.635 9.118 52.640 1.00 28.00 631 PRO C C 1
ATOM 7721 O O . PRO C 1 429 ? -28.372 10.293 52.373 1.00 29.33 631 PRO C O 1
ATOM 7725 N N . SER C 1 430 ? -27.787 8.122 52.404 1.00 27.18 632 SER C N 1
ATOM 7726 C CA . SER C 1 430 ? -26.492 8.355 51.779 1.00 26.56 632 SER C CA 1
ATOM 7727 C C . SER C 1 430 ? -26.648 9.210 50.523 1.00 25.86 632 SER C C 1
ATOM 7728 O O . SER C 1 430 ? -27.423 8.852 49.629 1.00 25.92 632 SER C O 1
ATOM 7731 N N . PRO C 1 431 ? -25.942 10.336 50.422 1.00 23.94 633 PRO C N 1
ATOM 7732 C CA . PRO C 1 431 ? -26.214 11.288 49.341 1.00 23.65 633 PRO C CA 1
ATOM 7733 C C . PRO C 1 431 ? -25.865 10.722 47.975 1.00 23.71 633 PRO C C 1
ATOM 7734 O O . PRO C 1 431 ? -24.938 9.925 47.820 1.00 24.13 633 PRO C O 1
ATOM 7738 N N . LEU C 1 432 ? -26.628 11.159 46.972 1.00 22.22 634 LEU C N 1
ATOM 7739 C CA . LEU C 1 432 ? -26.531 10.563 45.648 1.00 22.22 634 LEU C CA 1
ATOM 7740 C C . LEU C 1 432 ? -25.278 10.987 44.898 1.00 23.49 634 LEU C C 1
ATOM 7741 O O . LEU C 1 432 ? -24.835 10.254 44.008 1.00 23.52 634 LEU C O 1
ATOM 7746 N N . MET C 1 433 ? -24.687 12.130 45.238 1.00 22.16 635 MET C N 1
ATOM 7747 C CA . MET C 1 433 ? -23.417 12.508 44.634 1.00 22.95 635 MET C CA 1
ATOM 7748 C C . MET C 1 433 ? -22.230 11.853 45.322 1.00 23.11 635 MET C C 1
ATOM 7749 O O . MET C 1 433 ? -21.088 12.122 44.940 1.00 22.62 635 MET C O 1
ATOM 7754 N N . GLY C 1 434 ? -22.470 11.013 46.315 1.00 22.40 636 GLY C N 1
ATOM 7755 C CA . GLY C 1 434 ? -21.422 10.319 47.027 1.00 21.45 636 GLY C CA 1
ATOM 7756 C C . GLY C 1 434 ? -21.131 10.966 48.370 1.00 21.23 636 GLY C C 1
ATOM 7757 O O . GLY C 1 434 ? -21.495 12.113 48.640 1.00 22.47 636 GLY C O 1
ATOM 7758 N N . GLY C 1 435 ? -20.453 10.209 49.219 1.00 23.80 637 GLY C N 1
ATOM 7759 C CA . GLY C 1 435 ? -20.060 10.695 50.522 1.00 22.01 637 GLY C CA 1
ATOM 7760 C C . GLY C 1 435 ? -20.963 10.237 51.648 1.00 20.57 637 GLY C C 1
ATOM 7761 O O . GLY C 1 435 ? -21.707 9.260 51.547 1.00 20.18 637 GLY C O 1
ATOM 7762 N N . PHE C 1 436 ? -20.878 10.969 52.755 1.00 24.16 638 PHE C N 1
ATOM 7763 C CA . PHE C 1 436 ? -21.499 10.595 54.019 1.00 23.94 638 PHE C CA 1
ATOM 7764 C C . PHE C 1 436 ? -22.704 11.486 54.284 1.00 25.61 638 PHE C C 1
ATOM 7765 O O . PHE C 1 436 ? -22.557 12.703 54.427 1.00 27.54 638 PHE C O 1
ATOM 7773 N N . GLY C 1 437 ? -23.888 10.883 54.372 1.00 27.10 639 GLY C N 1
ATOM 7774 C CA . GLY C 1 437 ? -25.077 11.642 54.728 1.00 27.49 639 GLY C CA 1
ATOM 7775 C C . GLY C 1 437 ? -25.188 11.815 56.234 1.00 28.57 639 GLY C C 1
ATOM 7776 O O . GLY C 1 437 ? -24.888 10.910 57.010 1.00 28.60 639 GLY C O 1
ATOM 7777 N N . MET C 1 438 ? -25.639 12.999 56.643 1.00 33.25 640 MET C N 1
ATOM 7778 C CA . MET C 1 438 ? -25.675 13.358 58.053 1.00 33.86 640 MET C CA 1
ATOM 7779 C C . MET C 1 438 ? -26.882 14.238 58.337 1.00 34.57 640 MET C C 1
ATOM 7780 O O . MET C 1 438 ? -27.206 15.132 57.552 1.00 34.60 640 MET C O 1
ATOM 7785 N N . LYS C 1 439 ? -27.544 13.985 59.467 1.00 39.06 641 LYS C N 1
ATOM 7786 C CA . LYS C 1 439 ? -28.601 14.875 59.926 1.00 41.00 641 LYS C CA 1
ATOM 7787 C C . LYS C 1 439 ? -28.049 16.167 60.503 1.00 40.95 641 LYS C C 1
ATOM 7788 O O . LYS C 1 439 ? -28.674 17.221 60.348 1.00 41.67 641 LYS C O 1
ATOM 7794 N N . HIS C 1 440 ? -26.900 16.109 61.168 1.00 40.07 642 HIS C N 1
ATOM 7795 C CA . HIS C 1 440 ? -26.206 17.294 61.662 1.00 39.91 642 HIS C CA 1
ATOM 7796 C C . HIS C 1 440 ? -24.815 17.294 61.050 1.00 38.26 642 HIS C C 1
ATOM 7797 O O . HIS C 1 440 ? -23.850 16.828 61.667 1.00 38.37 642 HIS C O 1
ATOM 7804 N N . PRO C 1 441 ? -24.678 17.799 59.830 1.00 38.62 643 PRO C N 1
ATOM 7805 C CA . PRO C 1 441 ? -23.367 17.854 59.191 1.00 37.03 643 PRO C CA 1
ATOM 7806 C C . PRO C 1 441 ? -22.491 18.887 59.874 1.00 36.29 643 PRO C C 1
ATOM 7807 O O . PRO C 1 441 ? -22.938 19.553 60.819 1.00 36.37 643 PRO C O 1
ATOM 7811 N N . PRO C 1 442 ? -21.241 19.040 59.450 1.00 36.80 644 PRO C N 1
ATOM 7812 C CA . PRO C 1 442 ? -20.442 20.163 59.930 1.00 36.29 644 PRO C CA 1
ATOM 7813 C C . PRO C 1 442 ? -21.168 21.471 59.685 1.00 36.58 644 PRO C C 1
ATOM 7814 O O . PRO C 1 442 ? -21.641 21.731 58.569 1.00 36.31 644 PRO C O 1
ATOM 7818 N N . PRO C 1 443 ? -21.287 22.314 60.705 1.00 38.54 645 PRO C N 1
ATOM 7819 C CA . PRO C 1 443 ? -22.120 23.510 60.580 1.00 38.59 645 PRO C CA 1
ATOM 7820 C C . PRO C 1 443 ? -21.507 24.524 59.630 1.00 39.08 645 PRO C C 1
ATOM 7821 O O . PRO C 1 443 ? -20.287 24.660 59.519 1.00 39.01 645 PRO C O 1
ATOM 7825 N N . GLN C 1 444 ? -22.383 25.239 58.930 1.00 40.36 646 GLN C N 1
ATOM 7826 C CA . GLN C 1 444 ? -21.940 26.353 58.108 1.00 41.42 646 GLN C CA 1
ATOM 7827 C C . GLN C 1 444 ? -21.183 27.363 58.952 1.00 41.19 646 GLN C C 1
ATOM 7828 O O . GLN C 1 444 ? -21.494 27.571 60.126 1.00 41.31 646 GLN C O 1
ATOM 7834 N N . ILE C 1 445 ? -20.175 27.980 58.350 1.00 42.90 647 ILE C N 1
ATOM 7835 C CA . ILE C 1 445 ? -19.338 28.967 59.016 1.00 40.98 647 ILE C CA 1
ATOM 7836 C C . ILE C 1 445 ? -19.463 30.257 58.222 1.00 41.04 647 ILE C C 1
ATOM 7837 O O . ILE C 1 445 ? -19.026 30.324 57.068 1.00 42.17 647 ILE C O 1
ATOM 7842 N N . LEU C 1 446 ? -20.051 31.280 58.831 1.00 42.77 648 LEU C N 1
ATOM 7843 C CA . LEU C 1 446 ? -20.363 32.522 58.143 1.00 42.24 648 LEU C CA 1
ATOM 7844 C C . LEU C 1 446 ? -19.381 33.610 58.553 1.00 42.18 648 LEU C C 1
ATOM 7845 O O . LEU C 1 446 ? -18.946 33.673 59.705 1.00 44.11 648 LEU C O 1
ATOM 7850 N N . ILE C 1 447 ? -19.034 34.467 57.600 1.00 43.87 649 ILE C N 1
ATOM 7851 C CA . ILE C 1 447 ? -18.057 35.520 57.845 1.00 43.51 649 ILE C CA 1
ATOM 7852 C C . ILE C 1 447 ? -18.403 36.717 56.968 1.00 44.08 649 ILE C C 1
ATOM 7853 O O . ILE C 1 447 ? -18.858 36.561 55.832 1.00 44.77 649 ILE C O 1
ATOM 7858 N N . LYS C 1 448 ? -18.210 37.917 57.512 1.00 44.85 650 LYS C N 1
ATOM 7859 C CA . LYS C 1 448 ? -18.366 39.149 56.751 1.00 46.13 650 LYS C CA 1
ATOM 7860 C C . LYS C 1 448 ? -17.411 40.186 57.313 1.00 47.41 650 LYS C C 1
ATOM 7861 O O . LYS C 1 448 ? -16.873 40.032 58.411 1.00 47.08 650 LYS C O 1
ATOM 7867 N N . ASN C 1 449 ? -17.218 41.250 56.543 1.00 49.02 651 ASN C N 1
ATOM 7868 C CA . ASN C 1 449 ? -16.492 42.417 57.019 1.00 50.10 651 ASN C CA 1
ATOM 7869 C C . ASN C 1 449 ? -17.454 43.370 57.713 1.00 50.96 651 ASN C C 1
ATOM 7870 O O . ASN C 1 449 ? -18.441 43.807 57.118 1.00 51.86 651 ASN C O 1
ATOM 7875 N N . THR C 1 450 ? -17.168 43.688 58.965 1.00 53.15 652 THR C N 1
ATOM 7876 C CA . THR C 1 450 ? -17.988 44.652 59.686 1.00 54.50 652 THR C CA 1
ATOM 7877 C C . THR C 1 450 ? -17.876 46.009 59.005 1.00 53.04 652 THR C C 1
ATOM 7878 O O . THR C 1 450 ? -16.761 46.508 58.814 1.00 51.86 652 THR C O 1
ATOM 7882 N N . PRO C 1 451 ? -18.988 46.632 58.623 1.00 53.37 653 PRO C N 1
ATOM 7883 C CA . PRO C 1 451 ? -18.901 47.862 57.831 1.00 53.12 653 PRO C CA 1
ATOM 7884 C C . PRO C 1 451 ? -18.313 49.011 58.632 1.00 53.46 653 PRO C C 1
ATOM 7885 O O . PRO C 1 451 ? -18.586 49.171 59.823 1.00 53.72 653 PRO C O 1
ATOM 7889 N N . VAL C 1 452 ? -17.482 49.803 57.963 1.00 55.45 654 VAL C N 1
ATOM 7890 C CA . VAL C 1 452 ? -16.953 51.035 58.534 1.00 55.44 654 VAL C CA 1
ATOM 7891 C C . VAL C 1 452 ? -17.533 52.196 57.739 1.00 55.55 654 VAL C C 1
ATOM 7892 O O . VAL C 1 452 ? -17.164 52.390 56.572 1.00 55.95 654 VAL C O 1
ATOM 7896 N N . PRO C 1 453 ? -18.438 52.981 58.316 1.00 55.58 655 PRO C N 1
ATOM 7897 C CA . PRO C 1 453 ? -19.059 54.067 57.555 1.00 56.15 655 PRO C CA 1
ATOM 7898 C C . PRO C 1 453 ? -18.080 55.193 57.279 1.00 57.68 655 PRO C C 1
ATOM 7899 O O . PRO C 1 453 ? -17.258 55.560 58.121 1.00 57.09 655 PRO C O 1
ATOM 7903 N N . ALA C 1 454 ? -18.173 55.739 56.073 1.00 54.96 656 ALA C N 1
ATOM 7904 C CA . ALA C 1 454 ? -17.328 56.851 55.670 1.00 57.07 656 ALA C CA 1
ATOM 7905 C C . ALA C 1 454 ? -17.894 58.165 56.193 1.00 59.94 656 ALA C C 1
ATOM 7906 O O . ALA C 1 454 ? -19.104 58.299 56.368 1.00 60.90 656 ALA C O 1
ATOM 7908 N N . SER C 1 467 ? -22.699 54.788 52.010 1.00 58.93 669 SER C N 1
ATOM 7909 C CA . SER C 1 467 ? -21.350 55.335 51.943 1.00 57.12 669 SER C CA 1
ATOM 7910 C C . SER C 1 467 ? -20.453 54.720 53.010 1.00 55.89 669 SER C C 1
ATOM 7911 O O . SER C 1 467 ? -20.607 54.994 54.197 1.00 54.75 669 SER C O 1
ATOM 7914 N N . PHE C 1 468 ? -19.512 53.888 52.574 1.00 56.00 670 PHE C N 1
ATOM 7915 C CA . PHE C 1 468 ? -18.604 53.193 53.471 1.00 54.90 670 PHE C CA 1
ATOM 7916 C C . PHE C 1 468 ? -17.186 53.271 52.927 1.00 54.62 670 PHE C C 1
ATOM 7917 O O . PHE C 1 468 ? -16.955 53.667 51.782 1.00 55.82 670 PHE C O 1
ATOM 7925 N N . ILE C 1 469 ? -16.234 52.901 53.772 1.00 55.99 671 ILE C N 1
ATOM 7926 C CA . ILE C 1 469 ? -14.842 52.791 53.357 1.00 55.51 671 ILE C CA 1
ATOM 7927 C C . ILE C 1 469 ? -14.639 51.451 52.660 1.00 55.56 671 ILE C C 1
ATOM 7928 O O . ILE C 1 469 ? -14.966 50.396 53.217 1.00 55.74 671 ILE C O 1
ATOM 7933 N N . THR C 1 470 ? -14.113 51.490 51.435 1.00 57.28 672 THR C N 1
ATOM 7934 C CA . THR C 1 470 ? -13.847 50.265 50.689 1.00 58.34 672 THR C CA 1
ATOM 7935 C C . THR C 1 470 ? -12.833 49.413 51.440 1.00 57.25 672 THR C C 1
ATOM 7936 O O . THR C 1 470 ? -11.752 49.888 51.799 1.00 56.03 672 THR C O 1
ATOM 7940 N N . GLN C 1 471 ? -13.179 48.151 51.673 1.00 54.63 673 GLN C N 1
ATOM 7941 C CA . GLN C 1 471 ? -12.488 47.393 52.702 1.00 53.89 673 GLN C CA 1
ATOM 7942 C C . GLN C 1 471 ? -12.537 45.906 52.372 1.00 53.06 673 GLN C C 1
ATOM 7943 O O . GLN C 1 471 ? -13.505 45.423 51.783 1.00 54.91 673 GLN C O 1
ATOM 7949 N N . TYR C 1 472 ? -11.479 45.192 52.753 1.00 51.82 674 TYR C N 1
ATOM 7950 C CA . TYR C 1 472 ? -11.456 43.740 52.647 1.00 50.52 674 TYR C CA 1
ATOM 7951 C C . TYR C 1 472 ? -10.557 43.193 53.743 1.00 49.50 674 TYR C C 1
ATOM 7952 O O . TYR C 1 472 ? -9.740 43.913 54.320 1.00 49.28 674 TYR C O 1
ATOM 7961 N N . SER C 1 473 ? -10.674 41.899 54.006 1.00 46.87 675 SER C N 1
ATOM 7962 C CA . SER C 1 473 ? -9.845 41.258 55.016 1.00 46.79 675 SER C CA 1
ATOM 7963 C C . SER C 1 473 ? -9.085 40.082 54.420 1.00 46.55 675 SER C C 1
ATOM 7964 O O . SER C 1 473 ? -9.464 39.551 53.382 1.00 46.77 675 SER C O 1
ATOM 7967 N N . THR C 1 474 ? -7.995 39.697 55.072 1.00 45.93 676 THR C N 1
ATOM 7968 C CA . THR C 1 474 ? -7.181 38.573 54.635 1.00 46.31 676 THR C CA 1
ATOM 7969 C C . THR C 1 474 ? -6.926 37.716 55.863 1.00 44.89 676 THR C C 1
ATOM 7970 O O . THR C 1 474 ? -6.809 38.240 56.964 1.00 45.95 676 THR C O 1
ATOM 7974 N N . GLY C 1 475 ? -6.850 36.402 55.691 1.00 42.04 677 GLY C N 1
ATOM 7975 C CA . GLY C 1 475 ? -6.660 35.523 56.830 1.00 40.37 677 GLY C CA 1
ATOM 7976 C C . GLY C 1 475 ? -6.110 34.134 56.581 1.00 40.39 677 GLY C C 1
ATOM 7977 O O . GLY C 1 475 ? -5.907 33.719 55.445 1.00 40.37 677 GLY C O 1
ATOM 7978 N N . GLN C 1 476 ? -5.832 33.432 57.673 1.00 38.84 678 GLN C N 1
ATOM 7979 C CA . GLN C 1 476 ? -5.345 32.065 57.628 1.00 39.39 678 GLN C CA 1
ATOM 7980 C C . GLN C 1 476 ? -6.428 31.167 58.201 1.00 40.22 678 GLN C C 1
ATOM 7981 O O . GLN C 1 476 ? -6.958 31.441 59.271 1.00 39.66 678 GLN C O 1
ATOM 7987 N N . VAL C 1 477 ? -6.777 30.107 57.484 1.00 37.17 679 VAL C N 1
ATOM 7988 C CA . VAL C 1 477 ? -7.790 29.181 57.973 1.00 37.52 679 VAL C CA 1
ATOM 7989 C C . VAL C 1 477 ? -7.232 27.773 58.043 1.00 38.65 679 VAL C C 1
ATOM 7990 O O . VAL C 1 477 ? -6.629 27.302 57.090 1.00 38.69 679 VAL C O 1
ATOM 7994 N N . SER C 1 478 ? -7.416 27.104 59.173 1.00 37.10 680 SER C N 1
ATOM 7995 C CA . SER C 1 478 ? -6.930 25.737 59.309 1.00 38.47 680 SER C CA 1
ATOM 7996 C C . SER C 1 478 ? -8.044 24.786 59.732 1.00 38.30 680 SER C C 1
ATOM 7997 O O . SER C 1 478 ? -8.817 25.091 60.633 1.00 39.03 680 SER C O 1
ATOM 8000 N N . VAL C 1 479 ? -8.143 23.649 59.056 1.00 36.94 681 VAL C N 1
ATOM 8001 C CA . VAL C 1 479 ? -9.145 22.651 59.394 1.00 36.84 681 VAL C CA 1
ATOM 8002 C C . VAL C 1 479 ? -8.478 21.297 59.609 1.00 37.38 681 VAL C C 1
ATOM 8003 O O . VAL C 1 479 ? -7.667 20.872 58.800 1.00 37.01 681 VAL C O 1
ATOM 8007 N N . GLU C 1 480 ? -8.807 20.630 60.708 1.00 37.17 682 GLU C N 1
ATOM 8008 C CA . GLU C 1 480 ? -8.234 19.322 61.008 1.00 38.35 682 GLU C CA 1
ATOM 8009 C C . GLU C 1 480 ? -9.331 18.276 61.136 1.00 37.30 682 GLU C C 1
ATOM 8010 O O . GLU C 1 480 ? -10.308 18.483 61.843 1.00 38.41 682 GLU C O 1
ATOM 8016 N N . ILE C 1 481 ? -9.171 17.147 60.459 1.00 33.22 683 ILE C N 1
ATOM 8017 C CA . ILE C 1 481 ? -10.181 16.097 60.509 1.00 31.62 683 ILE C CA 1
ATOM 8018 C C . ILE C 1 481 ? -9.616 14.742 60.908 1.00 33.11 683 ILE C C 1
ATOM 8019 O O . ILE C 1 481 ? -8.603 14.313 60.381 1.00 33.62 683 ILE C O 1
ATOM 8024 N N . GLU C 1 482 ? -10.257 14.079 61.862 1.00 31.28 684 GLU C N 1
ATOM 8025 C CA . GLU C 1 482 ? -9.821 12.747 62.250 1.00 32.76 684 GLU C CA 1
ATOM 8026 C C . GLU C 1 482 ? -10.626 11.713 61.479 1.00 31.61 684 GLU C C 1
ATOM 8027 O O . GLU C 1 482 ? -11.858 11.771 61.446 1.00 31.77 684 GLU C O 1
ATOM 8033 N N . TRP C 1 483 ? -9.927 10.774 60.858 1.00 29.77 685 TRP C N 1
ATOM 8034 C CA . TRP C 1 483 ? -10.541 9.754 60.028 1.00 29.42 685 TRP C CA 1
ATOM 8035 C C . TRP C 1 483 ? -10.321 8.395 60.674 1.00 30.36 685 TRP C C 1
ATOM 8036 O O . TRP C 1 483 ? -9.254 8.134 61.232 1.00 30.27 685 TRP C O 1
ATOM 8047 N N . GLU C 1 484 ? -11.332 7.540 60.617 1.00 26.73 686 GLU C N 1
ATOM 8048 C CA . GLU C 1 484 ? -11.223 6.178 61.117 1.00 28.42 686 GLU C CA 1
ATOM 8049 C C . GLU C 1 484 ? -11.025 5.242 59.936 1.00 27.08 686 GLU C C 1
ATOM 8050 O O . GLU C 1 484 ? -11.664 5.414 58.898 1.00 26.02 686 GLU C O 1
ATOM 8056 N N . LEU C 1 485 ? -10.146 4.258 60.091 1.00 25.04 687 LEU C N 1
ATOM 8057 C CA . LEU C 1 485 ? -9.794 3.355 59.009 1.00 25.71 687 LEU C CA 1
ATOM 8058 C C . LEU C 1 485 ? -10.336 1.962 59.272 1.00 28.59 687 LEU C C 1
ATOM 8059 O O . LEU C 1 485 ? -10.476 1.536 60.421 1.00 29.29 687 LEU C O 1
ATOM 8064 N N . GLN C 1 486 ? -10.625 1.250 58.188 1.00 21.40 688 GLN C N 1
ATOM 8065 C CA . GLN C 1 486 ? -10.987 -0.157 58.249 1.00 24.71 688 GLN C CA 1
ATOM 8066 C C . GLN C 1 486 ? -9.990 -0.945 57.412 1.00 26.77 688 GLN C C 1
ATOM 8067 O O . GLN C 1 486 ? -9.973 -0.827 56.182 1.00 27.56 688 GLN C O 1
ATOM 8073 N N . LYS C 1 487 ? -9.160 -1.738 58.080 1.00 27.71 689 LYS C N 1
ATOM 8074 C CA . LYS C 1 487 ? -8.128 -2.528 57.432 1.00 30.46 689 LYS C CA 1
ATOM 8075 C C . LYS C 1 487 ? -8.710 -3.797 56.820 1.00 30.96 689 LYS C C 1
ATOM 8076 O O . LYS C 1 487 ? -9.777 -4.276 57.211 1.00 29.55 689 LYS C O 1
ATOM 8082 N N . GLU C 1 488 ? -7.985 -4.350 55.851 1.00 33.01 690 GLU C N 1
ATOM 8083 C CA . GLU C 1 488 ? -8.340 -5.631 55.255 1.00 35.00 690 GLU C CA 1
ATOM 8084 C C . GLU C 1 488 ? -7.562 -6.756 55.925 1.00 33.92 690 GLU C C 1
ATOM 8085 O O . GLU C 1 488 ? -6.359 -6.631 56.175 1.00 34.70 690 GLU C O 1
ATOM 8091 N N . ASN C 1 489 ? -8.274 -7.823 56.278 1.00 39.98 691 ASN C N 1
ATOM 8092 C CA . ASN C 1 489 ? -7.689 -9.084 56.716 1.00 38.37 691 ASN C CA 1
ATOM 8093 C C . ASN C 1 489 ? -7.605 -10.108 55.584 1.00 36.48 691 ASN C C 1
ATOM 8094 O O . ASN C 1 489 ? -7.309 -11.279 55.835 1.00 34.85 691 ASN C O 1
ATOM 8099 N N . SER C 1 490 ? -7.868 -9.678 54.349 1.00 35.81 692 SER C N 1
ATOM 8100 C CA . SER C 1 490 ? -8.150 -10.569 53.226 1.00 33.26 692 SER C CA 1
ATOM 8101 C C . SER C 1 490 ? -7.105 -11.665 53.040 1.00 31.12 692 SER C C 1
ATOM 8102 O O . SER C 1 490 ? -5.906 -11.459 53.243 1.00 31.53 692 SER C O 1
ATOM 8105 N N . LYS C 1 491 ? -7.588 -12.843 52.647 1.00 30.00 693 LYS C N 1
ATOM 8106 C CA . LYS C 1 491 ? -6.780 -14.028 52.390 1.00 26.60 693 LYS C CA 1
ATOM 8107 C C . LYS C 1 491 ? -6.458 -14.233 50.915 1.00 24.42 693 LYS C C 1
ATOM 8108 O O . LYS C 1 491 ? -5.916 -15.283 50.559 1.00 23.35 693 LYS C O 1
ATOM 8114 N N . ARG C 1 492 ? -6.815 -13.286 50.051 1.00 24.28 694 ARG C N 1
ATOM 8115 C CA . ARG C 1 492 ? -6.560 -13.417 48.621 1.00 22.61 694 ARG C CA 1
ATOM 8116 C C . ARG C 1 492 ? -5.103 -13.760 48.343 1.00 22.32 694 ARG C C 1
ATOM 8117 O O . ARG C 1 492 ? -4.190 -13.150 48.904 1.00 22.54 694 ARG C O 1
ATOM 8125 N N . TRP C 1 493 ? -4.890 -14.757 47.483 1.00 20.16 695 TRP C N 1
ATOM 8126 C CA . TRP C 1 493 ? -3.536 -15.245 47.246 1.00 18.91 695 TRP C CA 1
ATOM 8127 C C . TRP C 1 493 ? -2.785 -14.361 46.259 1.00 19.83 695 TRP C C 1
ATOM 8128 O O . TRP C 1 493 ? -1.619 -14.020 46.482 1.00 19.47 695 TRP C O 1
ATOM 8139 N N . ASN C 1 494 ? -3.432 -13.980 45.164 1.00 17.38 696 ASN C N 1
ATOM 8140 C CA . ASN C 1 494 ? -2.768 -13.209 44.127 1.00 17.59 696 ASN C CA 1
ATOM 8141 C C . ASN C 1 494 ? -2.777 -11.719 44.458 1.00 18.36 696 ASN C C 1
ATOM 8142 O O . ASN C 1 494 ? -3.577 -11.259 45.273 1.00 19.18 696 ASN C O 1
ATOM 8147 N N . PRO C 1 495 ? -1.882 -10.943 43.847 1.00 17.58 697 PRO C N 1
ATOM 8148 C CA . PRO C 1 495 ? -1.802 -9.515 44.174 1.00 18.17 697 PRO C CA 1
ATOM 8149 C C . PRO C 1 495 ? -3.017 -8.725 43.703 1.00 19.12 697 PRO C C 1
ATOM 8150 O O . PRO C 1 495 ? -3.710 -9.113 42.762 1.00 18.79 697 PRO C O 1
ATOM 8154 N N . GLU C 1 496 ? -3.254 -7.594 44.368 1.00 18.59 698 GLU C N 1
ATOM 8155 C CA . GLU C 1 496 ? -4.402 -6.731 44.134 1.00 20.47 698 GLU C CA 1
ATOM 8156 C C . GLU C 1 496 ? -4.185 -5.812 42.938 1.00 19.27 698 GLU C C 1
ATOM 8157 O O . GLU C 1 496 ? -3.126 -5.788 42.310 1.00 18.89 698 GLU C O 1
ATOM 8163 N N . ILE C 1 497 ? -5.213 -5.023 42.655 1.00 19.81 699 ILE C N 1
ATOM 8164 C CA . ILE C 1 497 ? -5.107 -3.859 41.786 1.00 19.78 699 ILE C CA 1
ATOM 8165 C C . ILE C 1 497 ? -4.860 -2.645 42.669 1.00 19.19 699 ILE C C 1
ATOM 8166 O O . ILE C 1 497 ? -5.564 -2.435 43.662 1.00 18.91 699 ILE C O 1
ATOM 8171 N N . GLN C 1 498 ? -3.866 -1.839 42.336 1.00 17.06 700 GLN C N 1
ATOM 8172 C CA . GLN C 1 498 ? -3.545 -0.688 43.163 1.00 16.52 700 GLN C CA 1
ATOM 8173 C C . GLN C 1 498 ? -3.467 0.580 42.351 1.00 16.85 700 GLN C C 1
ATOM 8174 O O . GLN C 1 498 ? -3.260 0.532 41.149 1.00 17.57 700 GLN C O 1
ATOM 8180 N N . TYR C 1 499 ? -3.648 1.725 42.994 1.00 15.61 701 TYR C N 1
ATOM 8181 C CA . TYR C 1 499 ? -3.518 2.960 42.254 1.00 15.71 701 TYR C CA 1
ATOM 8182 C C . TYR C 1 499 ? -2.037 3.256 42.188 1.00 16.96 701 TYR C C 1
ATOM 8183 O O . TYR C 1 499 ? -1.360 3.277 43.206 1.00 16.78 701 TYR C O 1
ATOM 8192 N N . THR C 1 500 ? -1.528 3.484 40.990 1.00 14.34 702 THR C N 1
ATOM 8193 C CA . THR C 1 500 ? -0.116 3.753 40.837 1.00 17.95 702 THR C CA 1
ATOM 8194 C C . THR C 1 500 ? 0.180 4.812 39.795 1.00 20.55 702 THR C C 1
ATOM 8195 O O . THR C 1 500 ? -0.535 4.932 38.810 1.00 20.87 702 THR C O 1
ATOM 8199 N N . SER C 1 501 ? 1.221 5.598 40.029 1.00 17.62 703 SER C N 1
ATOM 8200 C CA . SER C 1 501 ? 1.655 6.581 39.054 1.00 22.43 703 SER C CA 1
ATOM 8201 C C . SER C 1 501 ? 2.318 5.781 37.952 1.00 25.81 703 SER C C 1
ATOM 8202 O O . SER C 1 501 ? 3.014 4.812 38.226 1.00 26.45 703 SER C O 1
ATOM 8205 N N . ASN C 1 502 ? 2.088 6.154 36.706 1.00 26.01 704 ASN C N 1
ATOM 8206 C CA . ASN C 1 502 ? 2.711 5.450 35.601 1.00 30.74 704 ASN C CA 1
ATOM 8207 C C . ASN C 1 502 ? 4.185 5.807 35.541 1.00 32.97 704 ASN C C 1
ATOM 8208 O O . ASN C 1 502 ? 4.539 6.956 35.758 1.00 33.87 704 ASN C O 1
ATOM 8213 N N . TYR C 1 503 ? 5.056 4.844 35.260 1.00 29.64 705 TYR C N 1
ATOM 8214 C CA . TYR C 1 503 ? 6.463 5.191 35.144 1.00 32.94 705 TYR C CA 1
ATOM 8215 C C . TYR C 1 503 ? 6.818 5.324 33.681 1.00 32.71 705 TYR C C 1
ATOM 8216 O O . TYR C 1 503 ? 7.050 4.337 32.995 1.00 32.56 705 TYR C O 1
ATOM 8225 N N . TYR C 1 504 ? 6.876 6.556 33.211 1.00 34.86 706 TYR C N 1
ATOM 8226 C CA . TYR C 1 504 ? 7.223 6.839 31.834 1.00 34.27 706 TYR C CA 1
ATOM 8227 C C . TYR C 1 504 ? 7.676 8.291 31.789 1.00 30.43 706 TYR C C 1
ATOM 8228 O O . TYR C 1 504 ? 7.274 9.091 32.628 1.00 29.48 706 TYR C O 1
ATOM 8237 N N . LYS C 1 505 ? 8.492 8.658 30.813 1.00 34.76 707 LYS C N 1
ATOM 8238 C CA . LYS C 1 505 ? 8.921 10.037 30.723 1.00 30.99 707 LYS C CA 1
ATOM 8239 C C . LYS C 1 505 ? 7.725 10.885 30.324 1.00 29.44 707 LYS C C 1
ATOM 8240 O O . LYS C 1 505 ? 6.865 10.460 29.559 1.00 28.90 707 LYS C O 1
ATOM 8246 N N . SER C 1 506 ? 7.678 12.094 30.853 1.00 31.13 708 SER C N 1
ATOM 8247 C CA . SER C 1 506 ? 6.581 13.011 30.594 1.00 30.13 708 SER C CA 1
ATOM 8248 C C . SER C 1 506 ? 7.067 14.432 30.822 1.00 28.64 708 SER C C 1
ATOM 8249 O O . SER C 1 506 ? 7.993 14.671 31.600 1.00 27.38 708 SER C O 1
ATOM 8252 N N . ASN C 1 507 ? 6.435 15.380 30.124 1.00 29.60 709 ASN C N 1
ATOM 8253 C CA . ASN C 1 507 ? 6.809 16.782 30.279 1.00 29.63 709 ASN C CA 1
ATOM 8254 C C . ASN C 1 507 ? 6.582 17.260 31.705 1.00 28.91 709 ASN C C 1
ATOM 8255 O O . ASN C 1 507 ? 7.333 18.098 32.215 1.00 29.38 709 ASN C O 1
ATOM 8260 N N . ASN C 1 508 ? 5.556 16.738 32.363 1.00 29.15 710 ASN C N 1
ATOM 8261 C CA . ASN C 1 508 ? 5.237 17.086 33.736 1.00 28.19 710 ASN C CA 1
ATOM 8262 C C . ASN C 1 508 ? 5.016 15.805 34.519 1.00 27.02 710 ASN C C 1
ATOM 8263 O O . ASN C 1 508 ? 4.884 14.725 33.940 1.00 27.69 710 ASN C O 1
ATOM 8268 N N . VAL C 1 509 ? 4.976 15.921 35.830 1.00 26.79 711 VAL C N 1
ATOM 8269 C CA . VAL C 1 509 ? 4.559 14.786 36.638 1.00 23.64 711 VAL C CA 1
ATOM 8270 C C . VAL C 1 509 ? 3.154 15.048 37.158 1.00 24.34 711 VAL C C 1
ATOM 8271 O O . VAL C 1 509 ? 2.766 16.190 37.424 1.00 23.87 711 VAL C O 1
ATOM 8275 N N . GLU C 1 510 ? 2.367 13.983 37.261 1.00 25.58 712 GLU C N 1
ATOM 8276 C CA . GLU C 1 510 ? 0.975 14.114 37.658 1.00 25.96 712 GLU C CA 1
ATOM 8277 C C . GLU C 1 510 ? 0.875 14.691 39.061 1.00 24.02 712 GLU C C 1
ATOM 8278 O O . GLU C 1 510 ? 1.678 14.367 39.939 1.00 24.59 712 GLU C O 1
ATOM 8284 N N . PHE C 1 511 ? -0.123 15.548 39.267 1.00 26.78 713 PHE C N 1
ATOM 8285 C CA . PHE C 1 511 ? -0.375 16.178 40.561 1.00 24.29 713 PHE C CA 1
ATOM 8286 C C . PHE C 1 511 ? 0.817 17.019 41.008 1.00 22.95 713 PHE C C 1
ATOM 8287 O O . PHE C 1 511 ? 1.343 16.865 42.111 1.00 23.25 713 PHE C O 1
ATOM 8295 N N . ALA C 1 512 ? 1.253 17.910 40.123 1.00 23.79 714 ALA C N 1
ATOM 8296 C CA . ALA C 1 512 ? 2.314 18.853 40.433 1.00 22.61 714 ALA C CA 1
ATOM 8297 C C . ALA C 1 512 ? 2.135 20.082 39.558 1.00 22.97 714 ALA C C 1
ATOM 8298 O O . ALA C 1 512 ? 1.395 20.063 38.573 1.00 22.26 714 ALA C O 1
ATOM 8300 N N . VAL C 1 513 ? 2.820 21.159 39.935 1.00 20.97 715 VAL C N 1
ATOM 8301 C CA . VAL C 1 513 ? 2.722 22.403 39.185 1.00 21.88 715 VAL C CA 1
ATOM 8302 C C . VAL C 1 513 ? 3.502 22.289 37.881 1.00 22.79 715 VAL C C 1
ATOM 8303 O O . VAL C 1 513 ? 4.449 21.505 37.759 1.00 22.58 715 VAL C O 1
ATOM 8307 N N . ASN C 1 514 ? 3.095 23.076 36.894 1.00 23.12 716 ASN C N 1
ATOM 8308 C CA . ASN C 1 514 ? 3.779 23.126 35.613 1.00 24.72 716 ASN C CA 1
ATOM 8309 C C . ASN C 1 514 ? 4.813 24.251 35.635 1.00 25.23 716 ASN C C 1
ATOM 8310 O O . ASN C 1 514 ? 5.120 24.818 36.685 1.00 26.41 716 ASN C O 1
ATOM 8315 N N . THR C 1 515 ? 5.372 24.578 34.469 1.00 28.44 717 THR C N 1
ATOM 8316 C CA . THR C 1 515 ? 6.424 25.588 34.412 1.00 28.23 717 THR C CA 1
ATOM 8317 C C . THR C 1 515 ? 5.902 26.962 34.807 1.00 29.65 717 THR C C 1
ATOM 8318 O O . THR C 1 515 ? 6.661 27.807 35.292 1.00 28.77 717 THR C O 1
ATOM 8322 N N . GLU C 1 516 ? 4.608 27.206 34.609 1.00 28.21 718 GLU C N 1
ATOM 8323 C CA . GLU C 1 516 ? 4.038 28.502 34.940 1.00 30.15 718 GLU C CA 1
ATOM 8324 C C . GLU C 1 516 ? 3.463 28.550 36.346 1.00 28.46 718 GLU C C 1
ATOM 8325 O O . GLU C 1 516 ? 2.915 29.584 36.735 1.00 28.54 718 GLU C O 1
ATOM 8331 N N . GLY C 1 517 ? 3.575 27.469 37.109 1.00 30.91 719 GLY C N 1
ATOM 8332 C CA . GLY C 1 517 ? 3.145 27.457 38.486 1.00 27.80 719 GLY C CA 1
ATOM 8333 C C . GLY C 1 517 ? 1.706 27.067 38.711 1.00 25.49 719 GLY C C 1
ATOM 8334 O O . GLY C 1 517 ? 1.160 27.373 39.778 1.00 25.80 719 GLY C O 1
ATOM 8335 N N . VAL C 1 518 ? 1.078 26.402 37.756 1.00 26.81 720 VAL C N 1
ATOM 8336 C CA . VAL C 1 518 ? -0.331 26.057 37.864 1.00 24.55 720 VAL C CA 1
ATOM 8337 C C . VAL C 1 518 ? -0.464 24.598 38.267 1.00 25.02 720 VAL C C 1
ATOM 8338 O O . VAL C 1 518 ? -0.139 23.690 37.495 1.00 25.37 720 VAL C O 1
ATOM 8342 N N . TYR C 1 519 ? -0.943 24.368 39.483 1.00 24.23 721 TYR C N 1
ATOM 8343 C CA . TYR C 1 519 ? -1.214 23.030 39.984 1.00 25.38 721 TYR C CA 1
ATOM 8344 C C . TYR C 1 519 ? -2.425 22.480 39.251 1.00 26.21 721 TYR C C 1
ATOM 8345 O O . TYR C 1 519 ? -3.364 23.223 38.954 1.00 25.85 721 TYR C O 1
ATOM 8354 N N . SER C 1 520 ? -2.402 21.186 38.957 1.00 21.84 722 SER C N 1
ATOM 8355 C CA . SER C 1 520 ? -3.495 20.563 38.238 1.00 23.95 722 SER C CA 1
ATOM 8356 C C . SER C 1 520 ? -3.664 19.133 38.716 1.00 25.33 722 SER C C 1
ATOM 8357 O O . SER C 1 520 ? -2.707 18.467 39.113 1.00 26.28 722 SER C O 1
ATOM 8360 N N . GLU C 1 521 ? -4.906 18.672 38.673 1.00 24.69 723 GLU C N 1
ATOM 8361 C CA . GLU C 1 521 ? -5.236 17.284 38.957 1.00 25.69 723 GLU C CA 1
ATOM 8362 C C . GLU C 1 521 ? -5.555 16.587 37.645 1.00 25.16 723 GLU C C 1
ATOM 8363 O O . GLU C 1 521 ? -6.634 16.809 37.079 1.00 25.85 723 GLU C O 1
ATOM 8369 N N . PRO C 1 522 ? -4.660 15.746 37.126 1.00 25.36 724 PRO C N 1
ATOM 8370 C CA . PRO C 1 522 ? -4.849 15.243 35.756 1.00 25.52 724 PRO C CA 1
ATOM 8371 C C . PRO C 1 522 ? -5.980 14.244 35.622 1.00 25.74 724 PRO C C 1
ATOM 8372 O O . PRO C 1 522 ? -6.524 14.076 34.525 1.00 26.08 724 PRO C O 1
ATOM 8376 N N . ARG C 1 523 ? -6.347 13.568 36.701 1.00 23.54 725 ARG C N 1
ATOM 8377 C CA . ARG C 1 523 ? -7.325 12.498 36.648 1.00 23.62 725 ARG C CA 1
ATOM 8378 C C . ARG C 1 523 ? -8.129 12.476 37.936 1.00 22.75 725 ARG C C 1
ATOM 8379 O O . ARG C 1 523 ? -7.633 12.897 38.988 1.00 22.68 725 ARG C O 1
ATOM 8387 N N . PRO C 1 524 ? -9.378 12.024 37.882 1.00 23.86 726 PRO C N 1
ATOM 8388 C CA . PRO C 1 524 ? -10.078 11.684 39.119 1.00 22.85 726 PRO C CA 1
ATOM 8389 C C . PRO C 1 524 ? -9.579 10.350 39.637 1.00 21.44 726 PRO C C 1
ATOM 8390 O O . PRO C 1 524 ? -9.264 9.444 38.863 1.00 21.70 726 PRO C O 1
ATOM 8394 N N . ILE C 1 525 ? -9.500 10.227 40.955 1.00 22.71 727 ILE C N 1
ATOM 8395 C CA . ILE C 1 525 ? -9.032 9.001 41.581 1.00 20.08 727 ILE C CA 1
ATOM 8396 C C . ILE C 1 525 ? -10.175 8.430 42.398 1.00 19.45 727 ILE C C 1
ATOM 8397 O O . ILE C 1 525 ? -10.592 9.029 43.396 1.00 19.02 727 ILE C O 1
ATOM 8402 N N . GLY C 1 526 ? -10.682 7.284 41.973 1.00 19.91 728 GLY C N 1
ATOM 8403 C CA . GLY C 1 526 ? -11.681 6.590 42.746 1.00 19.90 728 GLY C CA 1
ATOM 8404 C C . GLY C 1 526 ? -11.101 6.009 44.010 1.00 20.27 728 GLY C C 1
ATOM 8405 O O . GLY C 1 526 ? -9.896 6.015 44.245 1.00 20.17 728 GLY C O 1
ATOM 8406 N N . THR C 1 527 ? -11.989 5.527 44.864 1.00 19.17 729 THR C N 1
ATOM 8407 C CA . THR C 1 527 ? -11.581 4.944 46.127 1.00 21.07 729 THR C CA 1
ATOM 8408 C C . THR C 1 527 ? -11.560 3.415 46.104 1.00 21.52 729 THR C C 1
ATOM 8409 O O . THR C 1 527 ? -11.104 2.801 47.070 1.00 24.03 729 THR C O 1
ATOM 8413 N N . ARG C 1 528 ? -11.980 2.779 45.013 1.00 22.92 730 ARG C N 1
ATOM 8414 C CA . ARG C 1 528 ? -12.190 1.335 45.015 1.00 22.32 730 ARG C CA 1
ATOM 8415 C C . ARG C 1 528 ? -11.102 0.644 44.201 1.00 22.93 730 ARG C C 1
ATOM 8416 O O . ARG C 1 528 ? -11.096 0.711 42.968 1.00 23.42 730 ARG C O 1
ATOM 8424 N N . TYR C 1 529 ? -10.191 -0.028 44.904 1.00 23.61 731 TYR C N 1
ATOM 8425 C CA . TYR C 1 529 ? -9.093 -0.782 44.309 1.00 23.50 731 TYR C CA 1
ATOM 8426 C C . TYR C 1 529 ? -9.032 -2.178 44.913 1.00 23.13 731 TYR C C 1
ATOM 8427 O O . TYR C 1 529 ? -9.115 -3.175 44.191 1.00 22.67 731 TYR C O 1
ATOM 8436 N N . LEU C 1 530 ? -8.886 -2.255 46.230 1.00 22.36 732 LEU C N 1
ATOM 8437 C CA . LEU C 1 530 ? -8.886 -3.523 46.939 1.00 22.18 732 LEU C CA 1
ATOM 8438 C C . LEU C 1 530 ? -10.196 -4.263 46.706 1.00 23.25 732 LEU C C 1
ATOM 8439 O O . LEU C 1 530 ? -11.195 -3.688 46.277 1.00 23.54 732 LEU C O 1
ATOM 8444 N N . THR C 1 531 ? -10.172 -5.567 46.948 1.00 22.83 733 THR C N 1
ATOM 8445 C CA . THR C 1 531 ? -11.325 -6.407 46.675 1.00 23.35 733 THR C CA 1
ATOM 8446 C C . THR C 1 531 ? -11.816 -7.086 47.945 1.00 23.65 733 THR C C 1
ATOM 8447 O O . THR C 1 531 ? -11.070 -7.281 48.906 1.00 23.49 733 THR C O 1
ATOM 8451 N N . ARG C 1 532 ? -13.099 -7.436 47.929 1.00 23.06 734 ARG C N 1
ATOM 8452 C CA . ARG C 1 532 ? -13.711 -8.253 48.963 1.00 24.59 734 ARG C CA 1
ATOM 8453 C C . ARG C 1 532 ? -14.564 -9.333 48.323 1.00 26.21 734 ARG C C 1
ATOM 8454 O O . ARG C 1 532 ? -14.931 -9.257 47.150 1.00 26.40 734 ARG C O 1
ATOM 8462 N N . ASN C 1 533 ? -14.888 -10.337 49.128 1.00 27.15 735 ASN C N 1
ATOM 8463 C CA . ASN C 1 533 ? -15.889 -11.315 48.745 1.00 29.92 735 ASN C CA 1
ATOM 8464 C C . ASN C 1 533 ? -17.282 -10.732 48.924 1.00 32.07 735 ASN C C 1
ATOM 8465 O O . ASN C 1 533 ? -17.521 -9.888 49.789 1.00 32.45 735 ASN C O 1
ATOM 8470 N N . LEU C 1 534 ? -18.203 -11.188 48.089 1.00 27.57 736 LEU C N 1
ATOM 8471 C CA . LEU C 1 534 ? -19.563 -10.677 48.104 1.00 31.53 736 LEU C CA 1
ATOM 8472 C C . LEU C 1 534 ? -20.420 -11.450 49.101 1.00 36.06 736 LEU C C 1
ATOM 8473 O O . LEU C 1 534 ? -20.020 -11.665 50.245 1.00 38.41 736 LEU C O 1
ATOM 8478 N N . THR D 1 39 ? 31.976 29.670 69.346 1.00 45.84 241 THR D N 1
ATOM 8479 C CA . THR D 1 39 ? 31.826 30.724 68.351 1.00 46.31 241 THR D CA 1
ATOM 8480 C C . THR D 1 39 ? 30.369 31.134 68.216 1.00 46.47 241 THR D C 1
ATOM 8481 O O . THR D 1 39 ? 29.471 30.300 68.312 1.00 46.77 241 THR D O 1
ATOM 8485 N N . THR D 1 40 ? 30.140 32.425 67.997 1.00 48.22 242 THR D N 1
ATOM 8486 C CA . THR D 1 40 ? 28.798 32.959 67.820 1.00 49.93 242 THR D CA 1
ATOM 8487 C C . THR D 1 40 ? 28.831 34.001 66.715 1.00 48.39 242 THR D C 1
ATOM 8488 O O . THR D 1 40 ? 29.703 34.873 66.711 1.00 46.97 242 THR D O 1
ATOM 8492 N N . SER D 1 41 ? 27.895 33.903 65.776 1.00 46.01 243 SER D N 1
ATOM 8493 C CA . SER D 1 41 ? 27.805 34.837 64.664 1.00 46.13 243 SER D CA 1
ATOM 8494 C C . SER D 1 41 ? 26.404 35.418 64.603 1.00 45.48 243 SER D C 1
ATOM 8495 O O . SER D 1 41 ? 25.428 34.738 64.927 1.00 46.43 243 SER D O 1
ATOM 8498 N N . THR D 1 42 ? 26.309 36.677 64.187 1.00 43.10 244 THR D N 1
ATOM 8499 C CA . THR D 1 42 ? 25.035 37.363 64.039 1.00 41.61 244 THR D CA 1
ATOM 8500 C C . THR D 1 42 ? 25.075 38.214 62.779 1.00 41.90 244 THR D C 1
ATOM 8501 O O . THR D 1 42 ? 26.052 38.927 62.533 1.00 43.67 244 THR D O 1
ATOM 8505 N N . ARG D 1 43 ? 24.021 38.123 61.969 1.00 39.81 245 ARG D N 1
ATOM 8506 C CA . ARG D 1 43 ? 23.963 38.827 60.698 1.00 39.05 245 ARG D CA 1
ATOM 8507 C C . ARG D 1 43 ? 22.571 39.415 60.506 1.00 38.66 245 ARG D C 1
ATOM 8508 O O . ARG D 1 43 ? 21.629 39.092 61.232 1.00 38.86 245 ARG D O 1
ATOM 8516 N N . THR D 1 44 ? 22.454 40.292 59.514 1.00 39.71 246 THR D N 1
ATOM 8517 C CA . THR D 1 44 ? 21.181 40.869 59.102 1.00 40.28 246 THR D CA 1
ATOM 8518 C C . THR D 1 44 ? 20.840 40.371 57.705 1.00 41.01 246 THR D C 1
ATOM 8519 O O . THR D 1 44 ? 21.680 40.423 56.800 1.00 40.99 246 THR D O 1
ATOM 8523 N N . TRP D 1 45 ? 19.612 39.896 57.531 1.00 37.80 247 TRP D N 1
ATOM 8524 C CA . TRP D 1 45 ? 19.167 39.304 56.282 1.00 37.46 247 TRP D CA 1
ATOM 8525 C C . TRP D 1 45 ? 17.989 40.078 55.713 1.00 38.70 247 TRP D C 1
ATOM 8526 O O . TRP D 1 45 ? 17.318 40.837 56.413 1.00 38.42 247 TRP D O 1
ATOM 8537 N N . ALA D 1 46 ? 17.754 39.875 54.420 1.00 36.11 248 ALA D N 1
ATOM 8538 C CA . ALA D 1 46 ? 16.558 40.353 53.743 1.00 36.69 248 ALA D CA 1
ATOM 8539 C C . ALA D 1 46 ? 15.995 39.213 52.911 1.00 36.74 248 ALA D C 1
ATOM 8540 O O . ALA D 1 46 ? 16.743 38.533 52.202 1.00 37.29 248 ALA D O 1
ATOM 8542 N N . LEU D 1 47 ? 14.688 38.997 53.005 1.00 34.19 249 LEU D N 1
ATOM 8543 C CA . LEU D 1 47 ? 14.019 37.938 52.263 1.00 33.61 249 LEU D CA 1
ATOM 8544 C C . LEU D 1 47 ? 13.038 38.548 51.274 1.00 34.45 249 LEU D C 1
ATOM 8545 O O . LEU D 1 47 ? 12.059 39.186 51.695 1.00 34.91 249 LEU D O 1
ATOM 8550 N N . PRO D 1 48 ? 13.247 38.394 49.974 1.00 31.71 250 PRO D N 1
ATOM 8551 C CA . PRO D 1 48 ? 12.259 38.880 49.006 1.00 32.53 250 PRO D CA 1
ATOM 8552 C C . PRO D 1 48 ? 11.139 37.880 48.773 1.00 33.71 250 PRO D C 1
ATOM 8553 O O . PRO D 1 48 ? 11.030 36.874 49.479 1.00 34.27 250 PRO D O 1
ATOM 8557 N N . THR D 1 49 ? 10.302 38.147 47.779 1.00 32.13 251 THR D N 1
ATOM 8558 C CA . THR D 1 49 ? 9.211 37.245 47.443 1.00 32.46 251 THR D CA 1
ATOM 8559 C C . THR D 1 49 ? 9.605 36.474 46.199 1.00 32.58 251 THR D C 1
ATOM 8560 O O . THR D 1 49 ? 9.373 36.928 45.085 1.00 32.24 251 THR D O 1
ATOM 8564 N N . TYR D 1 50 ? 10.183 35.302 46.393 1.00 28.54 252 TYR D N 1
ATOM 8565 C CA . TYR D 1 50 ? 10.609 34.504 45.265 1.00 29.53 252 TYR D CA 1
ATOM 8566 C C . TYR D 1 50 ? 9.463 33.936 44.450 1.00 30.85 252 TYR D C 1
ATOM 8567 O O . TYR D 1 50 ? 8.424 33.558 44.980 1.00 32.25 252 TYR D O 1
ATOM 8576 N N . ASN D 1 51 ? 9.665 33.931 43.142 1.00 30.15 253 ASN D N 1
ATOM 8577 C CA . ASN D 1 51 ? 8.739 33.322 42.196 1.00 32.00 253 ASN D CA 1
ATOM 8578 C C . ASN D 1 51 ? 7.284 33.744 42.298 1.00 33.31 253 ASN D C 1
ATOM 8579 O O . ASN D 1 51 ? 6.421 32.922 42.018 1.00 34.18 253 ASN D O 1
ATOM 8584 N N . ASN D 1 52 ? 6.999 34.981 42.703 1.00 33.08 254 ASN D N 1
ATOM 8585 C CA . ASN D 1 52 ? 5.613 35.453 42.812 1.00 35.35 254 ASN D CA 1
ATOM 8586 C C . ASN D 1 52 ? 4.714 34.516 43.625 1.00 34.84 254 ASN D C 1
ATOM 8587 O O . ASN D 1 52 ? 3.614 34.190 43.184 1.00 34.45 254 ASN D O 1
ATOM 8592 N N . HIS D 1 53 ? 5.209 34.062 44.776 1.00 33.13 255 HIS D N 1
ATOM 8593 C CA . HIS D 1 53 ? 4.517 33.107 45.652 1.00 33.19 255 HIS D CA 1
ATOM 8594 C C . HIS D 1 53 ? 4.125 31.837 44.895 1.00 31.97 255 HIS D C 1
ATOM 8595 O O . HIS D 1 53 ? 3.070 31.270 45.154 1.00 33.37 255 HIS D O 1
ATOM 8602 N N . LEU D 1 54 ? 4.977 31.369 43.988 1.00 32.08 256 LEU D N 1
ATOM 8603 C CA . LEU D 1 54 ? 4.648 30.185 43.192 1.00 28.68 256 LEU D CA 1
ATOM 8604 C C . LEU D 1 54 ? 5.701 29.083 43.116 1.00 28.64 256 LEU D C 1
ATOM 8605 O O . LEU D 1 54 ? 6.893 29.335 43.213 1.00 29.63 256 LEU D O 1
ATOM 8610 N N . TYR D 1 55 ? 5.233 27.854 42.938 1.00 25.01 257 TYR D N 1
ATOM 8611 C CA . TYR D 1 55 ? 6.102 26.703 42.758 1.00 24.44 257 TYR D CA 1
ATOM 8612 C C . TYR D 1 55 ? 6.141 26.556 41.256 1.00 24.54 257 TYR D C 1
ATOM 8613 O O . TYR D 1 55 ? 5.102 26.583 40.618 1.00 25.80 257 TYR D O 1
ATOM 8622 N N . LYS D 1 56 ? 7.321 26.430 40.667 1.00 24.20 258 LYS D N 1
ATOM 8623 C CA . LYS D 1 56 ? 7.412 26.350 39.218 1.00 24.06 258 LYS D CA 1
ATOM 8624 C C . LYS D 1 56 ? 8.369 25.247 38.796 1.00 23.40 258 LYS D C 1
ATOM 8625 O O . LYS D 1 56 ? 9.479 25.133 39.321 1.00 24.18 258 LYS D O 1
ATOM 8631 N N . GLN D 1 57 ? 7.914 24.429 37.853 1.00 24.11 259 GLN D N 1
ATOM 8632 C CA . GLN D 1 57 ? 8.758 23.444 37.195 1.00 23.87 259 GLN D CA 1
ATOM 8633 C C . GLN D 1 57 ? 9.888 24.115 36.429 1.00 24.46 259 GLN D C 1
ATOM 8634 O O . GLN D 1 57 ? 9.672 25.084 35.697 1.00 24.61 259 GLN D O 1
ATOM 8640 N N . ILE D 1 58 ? 11.098 23.588 36.594 1.00 23.03 260 ILE D N 1
ATOM 8641 C CA . ILE D 1 58 ? 12.280 24.064 35.884 1.00 23.82 260 ILE D CA 1
ATOM 8642 C C . ILE D 1 58 ? 12.962 22.830 35.308 1.00 26.74 260 ILE D C 1
ATOM 8643 O O . ILE D 1 58 ? 12.944 21.759 35.923 1.00 27.51 260 ILE D O 1
ATOM 8648 N N . SER D 1 59 ? 13.552 22.963 34.125 1.00 31.65 261 SER D N 1
ATOM 8649 C CA . SER D 1 59 ? 14.211 21.827 33.508 1.00 34.04 261 SER D CA 1
ATOM 8650 C C . SER D 1 59 ? 15.299 22.279 32.538 1.00 36.66 261 SER D C 1
ATOM 8651 O O . SER D 1 59 ? 15.661 23.453 32.455 1.00 36.54 261 SER D O 1
ATOM 8654 N N . ASN D 1 60 ? 15.823 21.307 31.794 1.00 38.36 262 ASN D N 1
ATOM 8655 C CA . ASN D 1 60 ? 16.851 21.566 30.796 1.00 41.76 262 ASN D CA 1
ATOM 8656 C C . ASN D 1 60 ? 16.365 22.528 29.720 1.00 44.64 262 ASN D C 1
ATOM 8657 O O . ASN D 1 60 ? 17.115 23.410 29.292 1.00 44.97 262 ASN D O 1
ATOM 8662 N N . SER D 1 61 ? 15.115 22.374 29.270 1.00 47.44 263 SER D N 1
ATOM 8663 C CA . SER D 1 61 ? 14.628 23.168 28.145 1.00 51.07 263 SER D CA 1
ATOM 8664 C C . SER D 1 61 ? 14.224 24.570 28.581 1.00 53.22 263 SER D C 1
ATOM 8665 O O . SER D 1 61 ? 13.976 25.442 27.740 1.00 53.83 263 SER D O 1
ATOM 8668 N N . THR D 1 62 ? 14.144 24.809 29.890 1.00 50.32 264 THR D N 1
ATOM 8669 C CA . THR D 1 62 ? 13.877 26.160 30.371 1.00 51.94 264 THR D CA 1
ATOM 8670 C C . THR D 1 62 ? 15.134 27.021 30.305 1.00 53.72 264 THR D C 1
ATOM 8671 O O . THR D 1 62 ? 15.060 28.224 30.027 1.00 53.35 264 THR D O 1
ATOM 8675 N N . SER D 1 63 ? 16.301 26.415 30.533 1.00 52.32 265 SER D N 1
ATOM 8676 C CA . SER D 1 63 ? 17.547 27.177 30.536 1.00 54.11 265 SER D CA 1
ATOM 8677 C C . SER D 1 63 ? 18.222 27.146 29.170 1.00 55.66 265 SER D C 1
ATOM 8678 O O . SER D 1 63 ? 19.333 27.663 29.006 1.00 56.06 265 SER D O 1
ATOM 8681 N N . GLY D 1 64 ? 17.578 26.531 28.184 1.00 54.21 266 GLY D N 1
ATOM 8682 C CA . GLY D 1 64 ? 18.131 26.416 26.848 1.00 55.48 266 GLY D CA 1
ATOM 8683 C C . GLY D 1 64 ? 18.895 25.127 26.621 1.00 56.35 266 GLY D C 1
ATOM 8684 O O . GLY D 1 64 ? 19.005 24.660 25.484 1.00 57.01 266 GLY D O 1
ATOM 8685 N N . GLY D 1 65 ? 19.422 24.547 27.699 1.00 55.89 267 GLY D N 1
ATOM 8686 C CA . GLY D 1 65 ? 19.887 23.172 27.705 1.00 54.75 267 GLY D CA 1
ATOM 8687 C C . GLY D 1 65 ? 20.847 22.788 26.592 1.00 53.73 267 GLY D C 1
ATOM 8688 O O . GLY D 1 65 ? 21.916 23.377 26.400 1.00 53.22 267 GLY D O 1
ATOM 8689 N N . SER D 1 66 ? 20.453 21.727 25.882 1.00 60.10 268 SER D N 1
ATOM 8690 C CA . SER D 1 66 ? 21.058 21.143 24.681 1.00 58.36 268 SER D CA 1
ATOM 8691 C C . SER D 1 66 ? 22.200 20.174 24.979 1.00 56.72 268 SER D C 1
ATOM 8692 O O . SER D 1 66 ? 22.745 19.598 24.030 1.00 56.10 268 SER D O 1
ATOM 8695 N N . SER D 1 67 ? 22.588 19.971 26.235 1.00 49.83 269 SER D N 1
ATOM 8696 C CA . SER D 1 67 ? 23.656 19.036 26.573 1.00 47.02 269 SER D CA 1
ATOM 8697 C C . SER D 1 67 ? 23.105 17.959 27.494 1.00 45.32 269 SER D C 1
ATOM 8698 O O . SER D 1 67 ? 22.478 18.269 28.511 1.00 44.36 269 SER D O 1
ATOM 8701 N N . ASN D 1 68 ? 23.351 16.695 27.142 1.00 42.64 270 ASN D N 1
ATOM 8702 C CA . ASN D 1 68 ? 22.828 15.590 27.936 1.00 40.90 270 ASN D CA 1
ATOM 8703 C C . ASN D 1 68 ? 23.486 15.543 29.309 1.00 38.76 270 ASN D C 1
ATOM 8704 O O . ASN D 1 68 ? 22.819 15.267 30.312 1.00 37.78 270 ASN D O 1
ATOM 8709 N N . ASP D 1 69 ? 24.791 15.810 29.376 1.00 39.47 271 ASP D N 1
ATOM 8710 C CA . ASP D 1 69 ? 25.469 15.843 30.668 1.00 37.10 271 ASP D CA 1
ATOM 8711 C C . ASP D 1 69 ? 24.879 16.915 31.572 1.00 34.72 271 ASP D C 1
ATOM 8712 O O . ASP D 1 69 ? 24.850 16.758 32.798 1.00 34.56 271 ASP D O 1
ATOM 8717 N N . ASN D 1 70 ? 24.410 18.011 30.989 1.00 36.30 272 ASN D N 1
ATOM 8718 C CA . ASN D 1 70 ? 23.905 19.138 31.754 1.00 33.84 272 ASN D CA 1
ATOM 8719 C C . ASN D 1 70 ? 22.388 19.151 31.893 1.00 31.82 272 ASN D C 1
ATOM 8720 O O . ASN D 1 70 ? 21.848 20.087 32.488 1.00 31.80 272 ASN D O 1
ATOM 8725 N N . ALA D 1 71 ? 21.687 18.151 31.362 1.00 35.55 273 ALA D N 1
ATOM 8726 C CA . ALA D 1 71 ? 20.233 18.135 31.446 1.00 32.77 273 ALA D CA 1
ATOM 8727 C C . ALA D 1 71 ? 19.781 17.846 32.871 1.00 31.34 273 ALA D C 1
ATOM 8728 O O . ALA D 1 71 ? 20.439 17.117 33.616 1.00 31.70 273 ALA D O 1
ATOM 8730 N N . TYR D 1 72 ? 18.643 18.423 33.248 1.00 29.81 274 TYR D N 1
ATOM 8731 C CA . TYR D 1 72 ? 18.139 18.297 34.608 1.00 27.71 274 TYR D CA 1
ATOM 8732 C C . TYR D 1 72 ? 16.636 18.529 34.608 1.00 26.17 274 TYR D C 1
ATOM 8733 O O . TYR D 1 72 ? 16.068 19.047 33.646 1.00 25.64 274 TYR D O 1
ATOM 8742 N N . PHE D 1 73 ? 16.000 18.132 35.706 1.00 25.16 275 PHE D N 1
ATOM 8743 C CA . PHE D 1 73 ? 14.586 18.387 35.932 1.00 24.47 275 PHE D CA 1
ATOM 8744 C C . PHE D 1 73 ? 14.374 18.650 37.415 1.00 24.78 275 PHE D C 1
ATOM 8745 O O . PHE D 1 73 ? 14.978 17.984 38.258 1.00 25.29 275 PHE D O 1
ATOM 8753 N N . GLY D 1 74 ? 13.519 19.611 37.733 1.00 22.25 276 GLY D N 1
ATOM 8754 C CA . GLY D 1 74 ? 13.269 19.918 39.125 1.00 21.55 276 GLY D CA 1
ATOM 8755 C C . GLY D 1 74 ? 12.261 21.029 39.285 1.00 22.05 276 GLY D C 1
ATOM 8756 O O . GLY D 1 74 ? 11.515 21.352 38.361 1.00 23.04 276 GLY D O 1
ATOM 8757 N N . TYR D 1 75 ? 12.250 21.614 40.480 1.00 23.09 277 TYR D N 1
ATOM 8758 C CA . TYR D 1 75 ? 11.276 22.631 40.840 1.00 22.66 277 TYR D CA 1
ATOM 8759 C C . TYR D 1 75 ? 11.955 23.772 41.575 1.00 22.97 277 TYR D C 1
ATOM 8760 O O . TYR D 1 75 ? 12.958 23.571 42.263 1.00 23.37 277 TYR D O 1
ATOM 8769 N N . SER D 1 76 ? 11.398 24.968 41.423 1.00 22.27 278 SER D N 1
ATOM 8770 C CA . SER D 1 76 ? 11.781 26.127 42.211 1.00 23.10 278 SER D CA 1
ATOM 8771 C C . SER D 1 76 ? 10.620 26.516 43.111 1.00 23.52 278 SER D C 1
ATOM 8772 O O . SER D 1 76 ? 9.460 26.488 42.691 1.00 23.84 278 SER D O 1
ATOM 8775 N N . THR D 1 77 ? 10.934 26.871 44.346 1.00 25.82 279 THR D N 1
ATOM 8776 C CA . THR D 1 77 ? 9.947 27.144 45.374 1.00 25.51 279 THR D CA 1
ATOM 8777 C C . THR D 1 77 ? 10.002 28.611 45.768 1.00 25.62 279 THR D C 1
ATOM 8778 O O . THR D 1 77 ? 11.035 29.268 45.600 1.00 26.97 279 THR D O 1
ATOM 8782 N N . PRO D 1 78 ? 8.902 29.165 46.283 1.00 27.76 280 PRO D N 1
ATOM 8783 C CA . PRO D 1 78 ? 8.955 30.529 46.827 1.00 27.60 280 PRO D CA 1
ATOM 8784 C C . PRO D 1 78 ? 9.780 30.645 48.098 1.00 27.78 280 PRO D C 1
ATOM 8785 O O . PRO D 1 78 ? 10.121 31.765 48.493 1.00 29.58 280 PRO D O 1
ATOM 8789 N N . TRP D 1 79 ? 10.103 29.532 48.744 1.00 27.07 281 TRP D N 1
ATOM 8790 C CA . TRP D 1 79 ? 10.824 29.533 50.006 1.00 26.53 281 TRP D CA 1
ATOM 8791 C C . TRP D 1 79 ? 12.293 29.900 49.820 1.00 26.91 281 TRP D C 1
ATOM 8792 O O . TRP D 1 79 ? 12.896 29.642 48.777 1.00 27.67 281 TRP D O 1
ATOM 8803 N N . GLY D 1 80 ? 12.861 30.530 50.849 1.00 29.60 282 GLY D N 1
ATOM 8804 C CA . GLY D 1 80 ? 14.291 30.692 50.978 1.00 29.79 282 GLY D CA 1
ATOM 8805 C C . GLY D 1 80 ? 14.830 29.781 52.071 1.00 30.46 282 GLY D C 1
ATOM 8806 O O . GLY D 1 80 ? 14.085 29.094 52.764 1.00 29.96 282 GLY D O 1
ATOM 8807 N N . TYR D 1 81 ? 16.152 29.790 52.225 1.00 29.10 283 TYR D N 1
ATOM 8808 C CA . TYR D 1 81 ? 16.760 28.967 53.260 1.00 29.44 283 TYR D CA 1
ATOM 8809 C C . TYR D 1 81 ? 18.043 29.612 53.760 1.00 30.70 283 TYR D C 1
ATOM 8810 O O . TYR D 1 81 ? 18.731 30.319 53.020 1.00 30.85 283 TYR D O 1
ATOM 8819 N N . PHE D 1 82 ? 18.360 29.346 55.025 1.00 30.69 284 PHE D N 1
ATOM 8820 C CA . PHE D 1 82 ? 19.579 29.842 55.646 1.00 32.14 284 PHE D CA 1
ATOM 8821 C C . PHE D 1 82 ? 20.710 28.839 55.479 1.00 35.15 284 PHE D C 1
ATOM 8822 O O . PHE D 1 82 ? 20.564 27.660 55.810 1.00 36.30 284 PHE D O 1
ATOM 8830 N N . ASP D 1 83 ? 21.834 29.321 54.963 1.00 40.07 285 ASP D N 1
ATOM 8831 C CA . ASP D 1 83 ? 23.004 28.498 54.718 1.00 41.74 285 ASP D CA 1
ATOM 8832 C C . ASP D 1 83 ? 24.229 29.031 55.463 1.00 39.26 285 ASP D C 1
ATOM 8833 O O . ASP D 1 83 ? 24.828 30.023 55.059 1.00 39.81 285 ASP D O 1
ATOM 8838 N N . PHE D 1 84 ? 24.579 28.379 56.565 1.00 43.06 286 PHE D N 1
ATOM 8839 C CA . PHE D 1 84 ? 25.747 28.757 57.356 1.00 40.45 286 PHE D CA 1
ATOM 8840 C C . PHE D 1 84 ? 26.778 27.635 57.345 1.00 38.51 286 PHE D C 1
ATOM 8841 O O . PHE D 1 84 ? 27.547 27.471 58.287 1.00 38.04 286 PHE D O 1
ATOM 8849 N N . ASN D 1 85 ? 26.758 26.853 56.274 1.00 40.32 287 ASN D N 1
ATOM 8850 C CA . ASN D 1 85 ? 27.641 25.701 56.105 1.00 39.17 287 ASN D CA 1
ATOM 8851 C C . ASN D 1 85 ? 29.136 26.032 56.078 1.00 38.89 287 ASN D C 1
ATOM 8852 O O . ASN D 1 85 ? 29.937 25.305 56.655 1.00 39.69 287 ASN D O 1
ATOM 8857 N N . ARG D 1 86 ? 29.512 27.121 55.420 1.00 36.06 288 ARG D N 1
ATOM 8858 C CA . ARG D 1 86 ? 30.918 27.514 55.327 1.00 36.13 288 ARG D CA 1
ATOM 8859 C C . ARG D 1 86 ? 31.530 27.952 56.659 1.00 36.38 288 ARG D C 1
ATOM 8860 O O . ARG D 1 86 ? 30.849 28.512 57.510 1.00 36.48 288 ARG D O 1
ATOM 8868 N N . PHE D 1 87 ? 32.821 27.689 56.828 1.00 36.35 289 PHE D N 1
ATOM 8869 C CA . PHE D 1 87 ? 33.535 28.031 58.060 1.00 37.07 289 PHE D CA 1
ATOM 8870 C C . PHE D 1 87 ? 33.608 29.516 58.398 1.00 38.38 289 PHE D C 1
ATOM 8871 O O . PHE D 1 87 ? 33.395 29.902 59.543 1.00 37.97 289 PHE D O 1
ATOM 8879 N N . HIS D 1 88 ? 33.917 30.347 57.411 1.00 37.29 290 HIS D N 1
ATOM 8880 C CA . HIS D 1 88 ? 34.027 31.783 57.669 1.00 39.02 290 HIS D CA 1
ATOM 8881 C C . HIS D 1 88 ? 32.833 32.432 58.391 1.00 40.11 290 HIS D C 1
ATOM 8882 O O . HIS D 1 88 ? 32.979 33.487 58.989 1.00 41.58 290 HIS D O 1
ATOM 8889 N N . CYS D 1 89 ? 31.656 31.815 58.320 1.00 40.22 291 CYS D N 1
ATOM 8890 C CA . CYS D 1 89 ? 30.466 32.313 58.993 1.00 42.11 291 CYS D CA 1
ATOM 8891 C C . CYS D 1 89 ? 30.666 32.360 60.510 1.00 41.06 291 CYS D C 1
ATOM 8892 O O . CYS D 1 89 ? 30.194 33.277 61.175 1.00 40.43 291 CYS D O 1
ATOM 8895 N N . HIS D 1 90 ? 31.343 31.358 61.060 1.00 41.06 292 HIS D N 1
ATOM 8896 C CA . HIS D 1 90 ? 31.557 31.283 62.497 1.00 39.99 292 HIS D CA 1
ATOM 8897 C C . HIS D 1 90 ? 32.978 31.582 62.983 1.00 39.72 292 HIS D C 1
ATOM 8898 O O . HIS D 1 90 ? 33.224 31.557 64.183 1.00 41.08 292 HIS D O 1
ATOM 8905 N N . PHE D 1 91 ? 33.910 31.883 62.083 1.00 37.03 293 PHE D N 1
ATOM 8906 C CA . PHE D 1 91 ? 35.279 32.136 62.518 1.00 36.06 293 PHE D CA 1
ATOM 8907 C C . PHE D 1 91 ? 35.820 33.400 61.873 1.00 36.50 293 PHE D C 1
ATOM 8908 O O . PHE D 1 91 ? 35.778 33.546 60.647 1.00 38.11 293 PHE D O 1
ATOM 8916 N N . SER D 1 92 ? 36.339 34.301 62.700 1.00 34.96 294 SER D N 1
ATOM 8917 C CA . SER D 1 92 ? 37.202 35.367 62.229 1.00 34.33 294 SER D CA 1
ATOM 8918 C C . SER D 1 92 ? 38.608 34.819 62.006 1.00 33.59 294 SER D C 1
ATOM 8919 O O . SER D 1 92 ? 38.980 33.795 62.583 1.00 32.41 294 SER D O 1
ATOM 8922 N N . PRO D 1 93 ? 39.410 35.468 61.147 1.00 25.74 295 PRO D N 1
ATOM 8923 C CA . PRO D 1 93 ? 40.750 34.960 60.828 1.00 25.82 295 PRO D CA 1
ATOM 8924 C C . PRO D 1 93 ? 41.695 34.863 62.028 1.00 26.60 295 PRO D C 1
ATOM 8925 O O . PRO D 1 93 ? 41.322 35.164 63.161 1.00 25.91 295 PRO D O 1
ATOM 8929 N N . GLY D 1 105 ? 43.220 19.083 65.581 1.00 43.39 307 GLY D N 1
ATOM 8930 C CA . GLY D 1 105 ? 41.968 18.356 65.650 1.00 43.27 307 GLY D CA 1
ATOM 8931 C C . GLY D 1 105 ? 40.807 19.159 66.204 1.00 42.94 307 GLY D C 1
ATOM 8932 O O . GLY D 1 105 ? 40.927 19.801 67.243 1.00 42.14 307 GLY D O 1
ATOM 8933 N N . PHE D 1 106 ? 39.678 19.124 65.502 1.00 42.94 308 PHE D N 1
ATOM 8934 C CA . PHE D 1 106 ? 38.477 19.822 65.941 1.00 43.89 308 PHE D CA 1
ATOM 8935 C C . PHE D 1 106 ? 37.269 19.157 65.298 1.00 44.16 308 PHE D C 1
ATOM 8936 O O . PHE D 1 106 ? 37.396 18.379 64.350 1.00 44.26 308 PHE D O 1
ATOM 8944 N N . ARG D 1 107 ? 36.088 19.489 65.821 1.00 43.97 309 ARG D N 1
ATOM 8945 C CA . ARG D 1 107 ? 34.827 18.928 65.350 1.00 44.26 309 ARG D CA 1
ATOM 8946 C C . ARG D 1 107 ? 33.648 19.594 66.048 1.00 43.66 309 ARG D C 1
ATOM 8947 O O . ARG D 1 107 ? 33.747 19.964 67.225 1.00 44.22 309 ARG D O 1
ATOM 8955 N N . PRO D 1 108 ? 32.526 19.771 65.358 1.00 44.65 310 PRO D N 1
ATOM 8956 C CA . PRO D 1 108 ? 31.376 20.438 65.972 1.00 44.64 310 PRO D CA 1
ATOM 8957 C C . PRO D 1 108 ? 30.670 19.538 66.972 1.00 46.06 310 PRO D C 1
ATOM 8958 O O . PRO D 1 108 ? 30.698 18.311 66.874 1.00 45.36 310 PRO D O 1
ATOM 8962 N N . LYS D 1 109 ? 30.028 20.177 67.949 1.00 45.76 311 LYS D N 1
ATOM 8963 C CA . LYS D 1 109 ? 29.318 19.472 69.011 1.00 48.08 311 LYS D CA 1
ATOM 8964 C C . LYS D 1 109 ? 27.855 19.882 69.090 1.00 47.96 311 LYS D C 1
ATOM 8965 O O . LYS D 1 109 ? 26.974 19.052 68.851 1.00 47.83 311 LYS D O 1
ATOM 8971 N N . ARG D 1 110 ? 27.570 21.135 69.425 1.00 46.20 312 ARG D N 1
ATOM 8972 C CA . ARG D 1 110 ? 26.211 21.617 69.589 1.00 47.36 312 ARG D CA 1
ATOM 8973 C C . ARG D 1 110 ? 25.940 22.741 68.603 1.00 46.19 312 ARG D C 1
ATOM 8974 O O . ARG D 1 110 ? 26.856 23.354 68.052 1.00 45.93 312 ARG D O 1
ATOM 8982 N N . LEU D 1 111 ? 24.658 22.999 68.389 1.00 45.33 313 LEU D N 1
ATOM 8983 C CA . LEU D 1 111 ? 24.193 24.033 67.481 1.00 44.06 313 LEU D CA 1
ATOM 8984 C C . LEU D 1 111 ? 23.029 24.752 68.139 1.00 44.35 313 LEU D C 1
ATOM 8985 O O . LEU D 1 111 ? 22.146 24.115 68.719 1.00 43.76 313 LEU D O 1
ATOM 8990 N N . ASN D 1 112 ? 23.038 26.079 68.064 1.00 44.32 314 ASN D N 1
ATOM 8991 C CA . ASN D 1 112 ? 21.916 26.879 68.532 1.00 44.87 314 ASN D CA 1
ATOM 8992 C C . ASN D 1 112 ? 21.638 27.942 67.485 1.00 43.48 314 ASN D C 1
ATOM 8993 O O . ASN D 1 112 ? 22.568 28.573 66.977 1.00 45.16 314 ASN D O 1
ATOM 8998 N N . PHE D 1 113 ? 20.363 28.130 67.161 1.00 43.22 315 PHE D N 1
ATOM 8999 C CA . PHE D 1 113 ? 19.950 28.989 66.061 1.00 41.79 315 PHE D CA 1
ATOM 9000 C C . PHE D 1 113 ? 18.818 29.879 66.544 1.00 42.13 315 PHE D C 1
ATOM 9001 O O . PHE D 1 113 ? 17.897 29.402 67.211 1.00 42.14 315 PHE D O 1
ATOM 9009 N N . LYS D 1 114 ? 18.885 31.155 66.196 1.00 40.65 316 LYS D N 1
ATOM 9010 C CA . LYS D 1 114 ? 17.854 32.095 66.584 1.00 41.47 316 LYS D CA 1
ATOM 9011 C C . LYS D 1 114 ? 17.478 33.001 65.435 1.00 41.14 316 LYS D C 1
ATOM 9012 O O . LYS D 1 114 ? 18.317 33.394 64.635 1.00 42.56 316 LYS D O 1
ATOM 9018 N N . LEU D 1 115 ? 16.193 33.308 65.357 1.00 41.34 317 LEU D N 1
ATOM 9019 C CA . LEU D 1 115 ? 15.651 34.199 64.340 1.00 40.70 317 LEU D CA 1
ATOM 9020 C C . LEU D 1 115 ? 14.714 35.165 65.043 1.00 40.98 317 LEU D C 1
ATOM 9021 O O . LEU D 1 115 ? 13.733 34.737 65.657 1.00 41.65 317 LEU D O 1
ATOM 9026 N N . PHE D 1 116 ? 15.013 36.457 64.970 1.00 38.75 318 PHE D N 1
ATOM 9027 C CA . PHE D 1 116 ? 14.312 37.434 65.792 1.00 39.30 318 PHE D CA 1
ATOM 9028 C C . PHE D 1 116 ? 14.340 38.786 65.094 1.00 40.39 318 PHE D C 1
ATOM 9029 O O . PHE D 1 116 ? 14.945 38.946 64.031 1.00 41.68 318 PHE D O 1
ATOM 9037 N N . ASN D 1 117 ? 13.685 39.766 65.721 1.00 39.61 319 ASN D N 1
ATOM 9038 C CA . ASN D 1 117 ? 13.602 41.134 65.212 1.00 40.03 319 ASN D CA 1
ATOM 9039 C C . ASN D 1 117 ? 13.096 41.159 63.773 1.00 40.54 319 ASN D C 1
ATOM 9040 O O . ASN D 1 117 ? 13.723 41.716 62.871 1.00 42.63 319 ASN D O 1
ATOM 9045 N N . ILE D 1 118 ? 11.936 40.539 63.565 1.00 40.35 320 ILE D N 1
ATOM 9046 C CA . ILE D 1 118 ? 11.372 40.421 62.227 1.00 40.76 320 ILE D CA 1
ATOM 9047 C C . ILE D 1 118 ? 10.723 41.738 61.825 1.00 41.76 320 ILE D C 1
ATOM 9048 O O . ILE D 1 118 ? 9.981 42.352 62.604 1.00 42.87 320 ILE D O 1
ATOM 9053 N N . GLN D 1 119 ? 10.998 42.181 60.601 1.00 41.35 321 GLN D N 1
ATOM 9054 C CA . GLN D 1 119 ? 10.416 43.407 60.067 1.00 42.49 321 GLN D CA 1
ATOM 9055 C C . GLN D 1 119 ? 9.891 43.135 58.669 1.00 42.72 321 GLN D C 1
ATOM 9056 O O . GLN D 1 119 ? 10.670 42.846 57.758 1.00 43.55 321 GLN D O 1
ATOM 9062 N N . VAL D 1 120 ? 8.579 43.251 58.495 1.00 45.54 322 VAL D N 1
ATOM 9063 C CA . VAL D 1 120 ? 7.926 43.061 57.207 1.00 46.02 322 VAL D CA 1
ATOM 9064 C C . VAL D 1 120 ? 7.646 44.429 56.605 1.00 46.66 322 VAL D C 1
ATOM 9065 O O . VAL D 1 120 ? 7.151 45.328 57.295 1.00 46.87 322 VAL D O 1
ATOM 9069 N N . LYS D 1 121 ? 7.956 44.585 55.322 1.00 46.56 323 LYS D N 1
ATOM 9070 C CA . LYS D 1 121 ? 7.803 45.850 54.623 1.00 48.42 323 LYS D CA 1
ATOM 9071 C C . LYS D 1 121 ? 6.843 45.672 53.458 1.00 50.03 323 LYS D C 1
ATOM 9072 O O . LYS D 1 121 ? 6.639 44.554 52.978 1.00 50.18 323 LYS D O 1
ATOM 9078 N N . GLU D 1 122 ? 6.255 46.772 53.004 1.00 53.08 324 GLU D N 1
ATOM 9079 C CA . GLU D 1 122 ? 5.428 46.773 51.807 1.00 57.20 324 GLU D CA 1
ATOM 9080 C C . GLU D 1 122 ? 5.884 47.879 50.864 1.00 57.26 324 GLU D C 1
ATOM 9081 O O . GLU D 1 122 ? 5.922 49.056 51.234 1.00 57.54 324 GLU D O 1
ATOM 9087 N N . VAL D 1 123 ? 6.285 47.474 49.668 1.00 59.87 325 VAL D N 1
ATOM 9088 C CA . VAL D 1 123 ? 6.773 48.399 48.666 1.00 61.54 325 VAL D CA 1
ATOM 9089 C C . VAL D 1 123 ? 5.676 48.741 47.679 1.00 63.99 325 VAL D C 1
ATOM 9090 O O . VAL D 1 123 ? 5.225 47.886 46.922 1.00 63.57 325 VAL D O 1
ATOM 9094 N N . THR D 1 124 ? 5.244 49.994 47.691 1.00 73.28 326 THR D N 1
ATOM 9095 C CA . THR D 1 124 ? 4.208 50.424 46.774 1.00 77.61 326 THR D CA 1
ATOM 9096 C C . THR D 1 124 ? 4.830 51.381 45.781 1.00 80.81 326 THR D C 1
ATOM 9097 O O . THR D 1 124 ? 5.431 52.376 46.170 1.00 80.71 326 THR D O 1
ATOM 9101 N N . ASP D 1 125 ? 4.685 51.087 44.497 1.00 91.01 327 ASP D N 1
ATOM 9102 C CA . ASP D 1 125 ? 5.240 51.967 43.489 1.00 95.70 327 ASP D CA 1
ATOM 9103 C C . ASP D 1 125 ? 4.112 52.739 42.833 1.00 97.23 327 ASP D C 1
ATOM 9104 O O . ASP D 1 125 ? 3.270 52.171 42.142 1.00 97.15 327 ASP D O 1
ATOM 9109 N N . ASN D 1 126 ? 4.115 54.048 43.043 1.00 104.27 328 ASN D N 1
ATOM 9110 C CA . ASN D 1 126 ? 3.106 54.916 42.468 1.00 107.06 328 ASN D CA 1
ATOM 9111 C C . ASN D 1 126 ? 3.836 55.932 41.620 1.00 108.27 328 ASN D C 1
ATOM 9112 O O . ASN D 1 126 ? 4.744 56.611 42.103 1.00 108.14 328 ASN D O 1
ATOM 9117 N N . ASN D 1 127 ? 3.466 56.015 40.346 1.00 111.08 329 ASN D N 1
ATOM 9118 C CA . ASN D 1 127 ? 4.087 56.950 39.396 1.00 112.43 329 ASN D CA 1
ATOM 9119 C C . ASN D 1 127 ? 5.626 56.901 39.420 1.00 111.89 329 ASN D C 1
ATOM 9120 O O . ASN D 1 127 ? 6.212 55.820 39.381 1.00 112.26 329 ASN D O 1
ATOM 9125 N N . GLY D 1 128 ? 6.271 58.057 39.498 1.00 110.70 330 GLY D N 1
ATOM 9126 C CA . GLY D 1 128 ? 7.720 58.129 39.521 1.00 108.92 330 GLY D CA 1
ATOM 9127 C C . GLY D 1 128 ? 8.469 57.517 40.695 1.00 107.60 330 GLY D C 1
ATOM 9128 O O . GLY D 1 128 ? 9.511 56.886 40.502 1.00 108.02 330 GLY D O 1
ATOM 9129 N N . VAL D 1 129 ? 7.953 57.693 41.909 1.00 106.38 331 VAL D N 1
ATOM 9130 C CA . VAL D 1 129 ? 8.651 57.200 43.098 1.00 102.85 331 VAL D CA 1
ATOM 9131 C C . VAL D 1 129 ? 7.923 56.184 43.980 1.00 100.78 331 VAL D C 1
ATOM 9132 O O . VAL D 1 129 ? 6.769 56.384 44.361 1.00 100.43 331 VAL D O 1
ATOM 9136 N N . LYS D 1 130 ? 8.618 55.091 44.291 1.00 94.74 332 LYS D N 1
ATOM 9137 C CA . LYS D 1 130 ? 8.097 54.037 45.159 1.00 91.26 332 LYS D CA 1
ATOM 9138 C C . LYS D 1 130 ? 8.200 54.418 46.633 1.00 88.62 332 LYS D C 1
ATOM 9139 O O . LYS D 1 130 ? 9.068 55.194 47.020 1.00 88.91 332 LYS D O 1
ATOM 9145 N N . THR D 1 131 ? 7.311 53.865 47.450 1.00 79.16 333 THR D N 1
ATOM 9146 C CA . THR D 1 131 ? 7.311 54.138 48.883 1.00 76.17 333 THR D CA 1
ATOM 9147 C C . THR D 1 131 ? 7.382 52.847 49.703 1.00 73.12 333 THR D C 1
ATOM 9148 O O . THR D 1 131 ? 6.645 51.903 49.439 1.00 73.08 333 THR D O 1
ATOM 9152 N N . ILE D 1 132 ? 8.277 52.810 50.687 1.00 66.66 334 ILE D N 1
ATOM 9153 C CA . ILE D 1 132 ? 8.436 51.648 51.550 1.00 62.46 334 ILE D CA 1
ATOM 9154 C C . ILE D 1 132 ? 7.894 51.932 52.948 1.00 60.89 334 ILE D C 1
ATOM 9155 O O . ILE D 1 132 ? 8.407 52.792 53.651 1.00 60.91 334 ILE D O 1
ATOM 9160 N N . ALA D 1 133 ? 6.864 51.198 53.353 1.00 59.52 335 ALA D N 1
ATOM 9161 C CA . ALA D 1 133 ? 6.248 51.387 54.657 1.00 58.73 335 ALA D CA 1
ATOM 9162 C C . ALA D 1 133 ? 6.151 50.057 55.389 1.00 59.18 335 ALA D C 1
ATOM 9163 O O . ALA D 1 133 ? 6.104 48.987 54.777 1.00 60.82 335 ALA D O 1
ATOM 9165 N N . ASN D 1 134 ? 6.112 50.141 56.716 1.00 56.79 336 ASN D N 1
ATOM 9166 C CA . ASN D 1 134 ? 6.003 48.949 57.544 1.00 57.56 336 ASN D CA 1
ATOM 9167 C C . ASN D 1 134 ? 4.634 48.309 57.388 1.00 57.50 336 ASN D C 1
ATOM 9168 O O . ASN D 1 134 ? 3.619 48.998 57.265 1.00 57.32 336 ASN D O 1
ATOM 9173 N N . ASN D 1 135 ? 4.608 46.982 57.399 1.00 55.61 337 ASN D N 1
ATOM 9174 C CA . ASN D 1 135 ? 3.369 46.219 57.475 1.00 55.51 337 ASN D CA 1
ATOM 9175 C C . ASN D 1 135 ? 3.388 45.491 58.813 1.00 54.54 337 ASN D C 1
ATOM 9176 O O . ASN D 1 135 ? 4.169 44.554 59.005 1.00 55.50 337 ASN D O 1
ATOM 9181 N N . LEU D 1 136 ? 2.535 45.926 59.737 1.00 55.05 338 LEU D N 1
ATOM 9182 C CA . LEU D 1 136 ? 2.582 45.416 61.101 1.00 53.54 338 LEU D CA 1
ATOM 9183 C C . LEU D 1 136 ? 1.898 44.066 61.257 1.00 54.05 338 LEU D C 1
ATOM 9184 O O . LEU D 1 136 ? 2.319 43.269 62.102 1.00 54.36 338 LEU D O 1
ATOM 9189 N N . THR D 1 137 ? 0.867 43.789 60.467 1.00 53.18 339 THR D N 1
ATOM 9190 C CA . THR D 1 137 ? 0.042 42.607 60.656 1.00 53.30 339 THR D CA 1
ATOM 9191 C C . THR D 1 137 ? 0.478 41.421 59.806 1.00 52.34 339 THR D C 1
ATOM 9192 O O . THR D 1 137 ? -0.106 40.341 59.933 1.00 52.66 339 THR D O 1
ATOM 9196 N N . SER D 1 138 ? 1.482 41.584 58.951 1.00 48.83 340 SER D N 1
ATOM 9197 C CA . SER D 1 138 ? 1.946 40.477 58.133 1.00 48.35 340 SER D CA 1
ATOM 9198 C C . SER D 1 138 ? 2.780 39.498 58.955 1.00 47.58 340 SER D C 1
ATOM 9199 O O . SER D 1 138 ? 3.282 39.818 60.035 1.00 47.11 340 SER D O 1
ATOM 9202 N N . THR D 1 139 ? 2.914 38.285 58.426 1.00 43.59 341 THR D N 1
ATOM 9203 C CA . THR D 1 139 ? 3.624 37.210 59.100 1.00 43.95 341 THR D CA 1
ATOM 9204 C C . THR D 1 139 ? 4.727 36.650 58.210 1.00 43.00 341 THR D C 1
ATOM 9205 O O . THR D 1 139 ? 4.746 36.856 56.994 1.00 42.67 341 THR D O 1
ATOM 9209 N N . VAL D 1 140 ? 5.652 35.936 58.844 1.00 40.42 342 VAL D N 1
ATOM 9210 C CA . VAL D 1 140 ? 6.728 35.227 58.165 1.00 39.52 342 VAL D CA 1
ATOM 9211 C C . VAL D 1 140 ? 6.721 33.783 58.644 1.00 38.98 342 VAL D C 1
ATOM 9212 O O . VAL D 1 140 ? 6.600 33.521 59.845 1.00 39.60 342 VAL D O 1
ATOM 9216 N N . GLN D 1 141 ? 6.844 32.850 57.707 1.00 35.53 343 GLN D N 1
ATOM 9217 C CA . GLN D 1 141 ? 6.859 31.426 58.010 1.00 35.28 343 GLN D CA 1
ATOM 9218 C C . GLN D 1 141 ? 8.283 30.894 58.007 1.00 34.52 343 GLN D C 1
ATOM 9219 O O . GLN D 1 141 ? 9.065 31.192 57.101 1.00 35.26 343 GLN D O 1
ATOM 9225 N N . VAL D 1 142 ? 8.613 30.101 59.019 1.00 33.64 344 VAL D N 1
ATOM 9226 C CA . VAL D 1 142 ? 9.913 29.450 59.111 1.00 33.61 344 VAL D CA 1
ATOM 9227 C C . VAL D 1 142 ? 9.723 28.086 59.757 1.00 34.48 344 VAL D C 1
ATOM 9228 O O . VAL D 1 142 ? 8.932 27.936 60.693 1.00 35.38 344 VAL D O 1
ATOM 9232 N N . PHE D 1 143 ? 10.425 27.081 59.240 1.00 32.48 345 PHE D N 1
ATOM 9233 C CA . PHE D 1 143 ? 10.393 25.763 59.851 1.00 32.91 345 PHE D CA 1
ATOM 9234 C C . PHE D 1 143 ? 11.704 25.055 59.555 1.00 33.80 345 PHE D C 1
ATOM 9235 O O . PHE D 1 143 ? 12.371 25.331 58.556 1.00 34.27 345 PHE D O 1
ATOM 9243 N N . THR D 1 144 ? 12.064 24.134 60.437 1.00 33.53 346 THR D N 1
ATOM 9244 C CA . THR D 1 144 ? 13.191 23.246 60.214 1.00 35.67 346 THR D CA 1
ATOM 9245 C C . THR D 1 144 ? 12.680 21.902 59.725 1.00 37.73 346 THR D C 1
ATOM 9246 O O . THR D 1 144 ? 11.623 21.430 60.147 1.00 37.82 346 THR D O 1
ATOM 9250 N N . ASP D 1 145 ? 13.440 21.281 58.834 1.00 34.26 347 ASP D N 1
ATOM 9251 C CA . ASP D 1 145 ? 13.142 19.914 58.433 1.00 37.66 347 ASP D CA 1
ATOM 9252 C C . ASP D 1 145 ? 14.096 19.045 59.240 1.00 37.90 347 ASP D C 1
ATOM 9253 O O . ASP D 1 145 ? 15.264 18.881 58.893 1.00 37.74 347 ASP D O 1
ATOM 9258 N N . SER D 1 146 ? 13.574 18.453 60.310 1.00 38.02 348 SER D N 1
ATOM 9259 C CA . SER D 1 146 ? 14.379 17.632 61.196 1.00 38.06 348 SER D CA 1
ATOM 9260 C C . SER D 1 146 ? 14.231 16.147 60.920 1.00 38.53 348 SER D C 1
ATOM 9261 O O . SER D 1 146 ? 14.953 15.345 61.522 1.00 38.47 348 SER D O 1
ATOM 9264 N N . ASP D 1 147 ? 13.323 15.766 60.029 1.00 37.78 349 ASP D N 1
ATOM 9265 C CA . ASP D 1 147 ? 13.215 14.396 59.562 1.00 38.22 349 ASP D CA 1
ATOM 9266 C C . ASP D 1 147 ? 13.932 14.184 58.242 1.00 36.10 349 ASP D C 1
ATOM 9267 O O . ASP D 1 147 ? 13.898 13.074 57.705 1.00 35.79 349 ASP D O 1
ATOM 9272 N N . TYR D 1 148 ? 14.568 15.227 57.710 1.00 37.71 350 TYR D N 1
ATOM 9273 C CA . TYR D 1 148 ? 15.331 15.150 56.467 1.00 35.73 350 TYR D CA 1
ATOM 9274 C C . TYR D 1 148 ? 14.451 14.649 55.329 1.00 35.13 350 TYR D C 1
ATOM 9275 O O . TYR D 1 148 ? 14.864 13.835 54.502 1.00 35.35 350 TYR D O 1
ATOM 9284 N N . GLN D 1 149 ? 13.218 15.143 55.302 1.00 33.03 351 GLN D N 1
ATOM 9285 C CA . GLN D 1 149 ? 12.223 14.745 54.324 1.00 32.86 351 GLN D CA 1
ATOM 9286 C C . GLN D 1 149 ? 12.309 15.528 53.024 1.00 32.48 351 GLN D C 1
ATOM 9287 O O . GLN D 1 149 ? 11.744 15.090 52.017 1.00 34.57 351 GLN D O 1
ATOM 9293 N N . LEU D 1 150 ? 12.987 16.665 53.018 1.00 31.84 352 LEU D N 1
ATOM 9294 C CA . LEU D 1 150 ? 13.196 17.444 51.807 1.00 30.49 352 LEU D CA 1
ATOM 9295 C C . LEU D 1 150 ? 14.508 17.068 51.146 1.00 30.51 352 LEU D C 1
ATOM 9296 O O . LEU D 1 150 ? 15.420 16.541 51.781 1.00 31.45 352 LEU D O 1
ATOM 9301 N N . PRO D 1 151 ? 14.626 17.313 49.843 1.00 29.81 353 PRO D N 1
ATOM 9302 C CA . PRO D 1 151 ? 15.936 17.213 49.193 1.00 28.79 353 PRO D CA 1
ATOM 9303 C C . PRO D 1 151 ? 16.935 18.157 49.838 1.00 29.26 353 PRO D C 1
ATOM 9304 O O . PRO D 1 151 ? 16.654 19.339 50.045 1.00 29.12 353 PRO D O 1
ATOM 9308 N N . TYR D 1 152 ? 18.110 17.627 50.152 1.00 28.90 354 TYR D N 1
ATOM 9309 C CA . TYR D 1 152 ? 19.112 18.352 50.920 1.00 29.49 354 TYR D CA 1
ATOM 9310 C C . TYR D 1 152 ? 20.085 19.023 49.959 1.00 30.92 354 TYR D C 1
ATOM 9311 O O . TYR D 1 152 ? 20.886 18.343 49.311 1.00 32.40 354 TYR D O 1
ATOM 9320 N N . VAL D 1 153 ? 20.018 20.351 49.872 1.00 31.58 355 VAL D N 1
ATOM 9321 C CA . VAL D 1 153 ? 20.868 21.127 48.976 1.00 31.68 355 VAL D CA 1
ATOM 9322 C C . VAL D 1 153 ? 22.054 21.764 49.682 1.00 33.02 355 VAL D C 1
ATOM 9323 O O . VAL D 1 153 ? 22.869 22.420 49.018 1.00 32.91 355 VAL D O 1
ATOM 9327 N N . LEU D 1 154 ? 22.190 21.595 50.999 1.00 32.79 356 LEU D N 1
ATOM 9328 C CA . LEU D 1 154 ? 23.212 22.343 51.726 1.00 34.27 356 LEU D CA 1
ATOM 9329 C C . LEU D 1 154 ? 24.594 21.716 51.637 1.00 36.69 356 LEU D C 1
ATOM 9330 O O . LEU D 1 154 ? 25.542 22.270 52.201 1.00 38.84 356 LEU D O 1
ATOM 9335 N N . GLY D 1 155 ? 24.737 20.585 50.964 1.00 35.70 357 GLY D N 1
ATOM 9336 C CA . GLY D 1 155 ? 26.032 19.958 50.834 1.00 37.46 357 GLY D CA 1
ATOM 9337 C C . GLY D 1 155 ? 26.717 20.175 49.506 1.00 36.77 357 GLY D C 1
ATOM 9338 O O . GLY D 1 155 ? 27.778 19.590 49.267 1.00 35.60 357 GLY D O 1
ATOM 9339 N N . SER D 1 156 ? 26.153 21.020 48.655 1.00 36.48 358 SER D N 1
ATOM 9340 C CA . SER D 1 156 ? 26.725 21.238 47.332 1.00 33.80 358 SER D CA 1
ATOM 9341 C C . SER D 1 156 ? 27.544 22.511 47.125 1.00 33.33 358 SER D C 1
ATOM 9342 O O . SER D 1 156 ? 27.646 22.995 46.001 1.00 32.93 358 SER D O 1
ATOM 9345 N N . ALA D 1 157 ? 28.098 23.057 48.206 1.00 34.82 359 ALA D N 1
ATOM 9346 C CA . ALA D 1 157 ? 28.954 24.246 48.149 1.00 33.33 359 ALA D CA 1
ATOM 9347 C C . ALA D 1 157 ? 28.341 25.453 47.445 1.00 33.42 359 ALA D C 1
ATOM 9348 O O . ALA D 1 157 ? 28.995 26.095 46.634 1.00 33.08 359 ALA D O 1
ATOM 9350 N N . HIS D 1 158 ? 27.074 25.723 47.730 1.00 33.18 360 HIS D N 1
ATOM 9351 C CA . HIS D 1 158 ? 26.354 26.853 47.150 1.00 34.02 360 HIS D CA 1
ATOM 9352 C C . HIS D 1 158 ? 26.593 28.205 47.824 1.00 36.05 360 HIS D C 1
ATOM 9353 O O . HIS D 1 158 ? 27.043 28.283 48.962 1.00 36.83 360 HIS D O 1
ATOM 9360 N N . GLU D 1 159 ? 26.273 29.264 47.089 1.00 37.40 361 GLU D N 1
ATOM 9361 C CA . GLU D 1 159 ? 26.359 30.647 47.549 1.00 39.54 361 GLU D CA 1
ATOM 9362 C C . GLU D 1 159 ? 25.136 30.994 48.402 1.00 39.20 361 GLU D C 1
ATOM 9363 O O . GLU D 1 159 ? 24.182 30.228 48.470 1.00 39.24 361 GLU D O 1
ATOM 9369 N N . GLY D 1 160 ? 25.143 32.159 49.035 1.00 43.30 362 GLY D N 1
ATOM 9370 C CA . GLY D 1 160 ? 24.020 32.546 49.868 1.00 42.68 362 GLY D CA 1
ATOM 9371 C C . GLY D 1 160 ? 24.205 32.302 51.349 1.00 42.39 362 GLY D C 1
ATOM 9372 O O . GLY D 1 160 ? 23.274 32.432 52.135 1.00 42.33 362 GLY D O 1
ATOM 9373 N N . CYS D 1 161 ? 25.420 31.935 51.727 1.00 43.70 363 CYS D N 1
ATOM 9374 C CA . CYS D 1 161 ? 25.775 31.699 53.118 1.00 43.88 363 CYS D CA 1
ATOM 9375 C C . CYS D 1 161 ? 25.892 33.013 53.894 1.00 41.43 363 CYS D C 1
ATOM 9376 O O . CYS D 1 161 ? 26.026 34.084 53.306 1.00 40.91 363 CYS D O 1
ATOM 9379 N N . LEU D 1 162 ? 25.857 32.937 55.220 1.00 43.63 364 LEU D N 1
ATOM 9380 C CA . LEU D 1 162 ? 26.015 34.138 56.030 1.00 42.53 364 LEU D CA 1
ATOM 9381 C C . LEU D 1 162 ? 27.384 34.737 55.710 1.00 42.19 364 LEU D C 1
ATOM 9382 O O . LEU D 1 162 ? 28.384 34.025 55.650 1.00 42.24 364 LEU D O 1
ATOM 9387 N N . PRO D 1 163 ? 27.442 36.062 55.555 1.00 46.36 365 PRO D N 1
ATOM 9388 C CA . PRO D 1 163 ? 28.677 36.757 55.179 1.00 45.50 365 PRO D CA 1
ATOM 9389 C C . PRO D 1 163 ? 29.806 36.628 56.192 1.00 44.76 365 PRO D C 1
ATOM 9390 O O . PRO D 1 163 ? 29.566 36.607 57.395 1.00 44.89 365 PRO D O 1
ATOM 9394 N N . PRO D 1 164 ? 31.044 36.527 55.701 1.00 45.92 366 PRO D N 1
ATOM 9395 C CA . PRO D 1 164 ? 32.188 36.427 56.610 1.00 45.47 366 PRO D CA 1
ATOM 9396 C C . PRO D 1 164 ? 32.304 37.685 57.474 1.00 45.87 366 PRO D C 1
ATOM 9397 O O . PRO D 1 164 ? 32.582 37.566 58.666 1.00 46.03 366 PRO D O 1
ATOM 9401 N N . PHE D 1 165 ? 32.082 38.864 56.897 1.00 45.42 367 PHE D N 1
ATOM 9402 C CA . PHE D 1 165 ? 32.148 40.095 57.677 1.00 46.36 367 PHE D CA 1
ATOM 9403 C C . PHE D 1 165 ? 30.849 40.238 58.448 1.00 47.34 367 PHE D C 1
ATOM 9404 O O . PHE D 1 165 ? 29.776 40.047 57.890 1.00 47.17 367 PHE D O 1
ATOM 9412 N N . PRO D 1 166 ? 30.938 40.583 59.738 1.00 45.62 368 PRO D N 1
ATOM 9413 C CA . PRO D 1 166 ? 29.702 40.649 60.536 1.00 45.91 368 PRO D CA 1
ATOM 9414 C C . PRO D 1 166 ? 28.799 41.832 60.227 1.00 46.73 368 PRO D C 1
ATOM 9415 O O . PRO D 1 166 ? 27.614 41.776 60.574 1.00 47.92 368 PRO D O 1
ATOM 9419 N N . ALA D 1 167 ? 29.298 42.892 59.598 1.00 47.87 369 ALA D N 1
ATOM 9420 C CA . ALA D 1 167 ? 28.468 44.057 59.326 1.00 48.05 369 ALA D CA 1
ATOM 9421 C C . ALA D 1 167 ? 27.793 44.010 57.962 1.00 49.08 369 ALA D C 1
ATOM 9422 O O . ALA D 1 167 ? 27.145 44.988 57.579 1.00 49.57 369 ALA D O 1
ATOM 9424 N N . ASP D 1 168 ? 27.938 42.915 57.222 1.00 46.17 370 ASP D N 1
ATOM 9425 C CA . ASP D 1 168 ? 27.310 42.788 55.916 1.00 48.38 370 ASP D CA 1
ATOM 9426 C C . ASP D 1 168 ? 25.859 42.343 56.052 1.00 46.37 370 ASP D C 1
ATOM 9427 O O . ASP D 1 168 ? 25.502 41.578 56.951 1.00 46.66 370 ASP D O 1
ATOM 9432 N N . VAL D 1 169 ? 25.024 42.831 55.139 1.00 46.88 371 VAL D N 1
ATOM 9433 C CA . VAL D 1 169 ? 23.620 42.445 55.046 1.00 43.82 371 VAL D CA 1
ATOM 9434 C C . VAL D 1 169 ? 23.456 41.592 53.799 1.00 43.36 371 VAL D C 1
ATOM 9435 O O . VAL D 1 169 ? 23.774 42.039 52.691 1.00 43.24 371 VAL D O 1
ATOM 9439 N N . PHE D 1 170 ? 22.954 40.372 53.971 1.00 37.90 372 PHE D N 1
ATOM 9440 C CA . PHE D 1 170 ? 22.944 39.395 52.895 1.00 38.03 372 PHE D CA 1
ATOM 9441 C C . PHE D 1 170 ? 21.515 39.067 52.484 1.00 38.67 372 PHE D C 1
ATOM 9442 O O . PHE D 1 170 ? 20.566 39.238 53.251 1.00 38.57 372 PHE D O 1
ATOM 9450 N N . MET D 1 171 ? 21.383 38.603 51.247 1.00 34.27 373 MET D N 1
ATOM 9451 C CA . MET D 1 171 ? 20.117 38.160 50.681 1.00 34.13 373 MET D CA 1
ATOM 9452 C C . MET D 1 171 ? 19.970 36.656 50.872 1.00 32.44 373 MET D C 1
ATOM 9453 O O . MET D 1 171 ? 20.933 35.903 50.706 1.00 33.65 373 MET D O 1
ATOM 9458 N N . ILE D 1 172 ? 18.769 36.222 51.225 1.00 31.40 374 ILE D N 1
ATOM 9459 C CA . ILE D 1 172 ? 18.524 34.799 51.474 1.00 30.07 374 ILE D CA 1
ATOM 9460 C C . ILE D 1 172 ? 18.316 34.091 50.138 1.00 29.40 374 ILE D C 1
ATOM 9461 O O . ILE D 1 172 ? 17.481 34.534 49.335 1.00 29.98 374 ILE D O 1
ATOM 9466 N N . PRO D 1 173 ? 19.037 33.007 49.866 1.00 27.86 375 PRO D N 1
ATOM 9467 C CA . PRO D 1 173 ? 18.927 32.343 48.565 1.00 27.99 375 PRO D CA 1
ATOM 9468 C C . PRO D 1 173 ? 17.646 31.533 48.435 1.00 28.31 375 PRO D C 1
ATOM 9469 O O . PRO D 1 173 ? 17.075 31.048 49.412 1.00 29.02 375 PRO D O 1
ATOM 9473 N N . GLN D 1 174 ? 17.213 31.378 47.188 1.00 26.78 376 GLN D N 1
ATOM 9474 C CA . GLN D 1 174 ? 15.971 30.683 46.891 1.00 26.08 376 GLN D CA 1
ATOM 9475 C C . GLN D 1 174 ? 16.154 29.178 47.016 1.00 26.33 376 GLN D C 1
ATOM 9476 O O . GLN D 1 174 ? 17.197 28.632 46.649 1.00 26.61 376 GLN D O 1
ATOM 9482 N N . TYR D 1 175 ? 15.130 28.504 47.524 1.00 26.02 377 TYR D N 1
ATOM 9483 C CA . TYR D 1 175 ? 15.176 27.058 47.659 1.00 25.26 377 TYR D CA 1
ATOM 9484 C C . TYR D 1 175 ? 14.601 26.384 46.422 1.00 26.09 377 TYR D C 1
ATOM 9485 O O . TYR D 1 175 ? 13.480 26.676 46.001 1.00 26.48 377 TYR D O 1
ATOM 9494 N N . GLY D 1 176 ? 15.382 25.477 45.848 1.00 25.42 378 GLY D N 1
ATOM 9495 C CA . GLY D 1 176 ? 14.937 24.643 44.749 1.00 25.59 378 GLY D CA 1
ATOM 9496 C C . GLY D 1 176 ? 15.645 23.312 44.833 1.00 25.77 378 GLY D C 1
ATOM 9497 O O . GLY D 1 176 ? 16.643 23.160 45.539 1.00 25.52 378 GLY D O 1
ATOM 9498 N N . TYR D 1 177 ? 15.119 22.337 44.097 1.00 22.52 379 TYR D N 1
ATOM 9499 C CA . TYR D 1 177 ? 15.672 20.993 44.151 1.00 22.90 379 TYR D CA 1
ATOM 9500 C C . TYR D 1 177 ? 15.540 20.323 42.794 1.00 23.60 379 TYR D C 1
ATOM 9501 O O . TYR D 1 177 ? 14.787 20.766 41.926 1.00 23.45 379 TYR D O 1
ATOM 9510 N N . LEU D 1 178 ? 16.299 19.249 42.625 1.00 20.73 380 LEU D N 1
ATOM 9511 C CA . LEU D 1 178 ? 16.260 18.426 41.431 1.00 21.75 380 LEU D CA 1
ATOM 9512 C C . LEU D 1 178 ? 15.768 17.031 41.784 1.00 24.09 380 LEU D C 1
ATOM 9513 O O . LEU D 1 178 ? 16.078 16.496 42.851 1.00 25.29 380 LEU D O 1
ATOM 9518 N N . THR D 1 179 ? 14.998 16.448 40.876 1.00 22.29 381 THR D N 1
ATOM 9519 C CA . THR D 1 179 ? 14.526 15.081 41.011 1.00 24.82 381 THR D CA 1
ATOM 9520 C C . THR D 1 179 ? 14.942 14.314 39.765 1.00 25.04 381 THR D C 1
ATOM 9521 O O . THR D 1 179 ? 15.700 14.815 38.932 1.00 24.94 381 THR D O 1
ATOM 9525 N N . LEU D 1 180 ? 14.472 13.078 39.650 1.00 23.66 382 LEU D N 1
ATOM 9526 C CA . LEU D 1 180 ? 14.865 12.244 38.523 1.00 24.16 382 LEU D CA 1
ATOM 9527 C C . LEU D 1 180 ? 14.414 12.865 37.212 1.00 25.75 382 LEU D C 1
ATOM 9528 O O . LEU D 1 180 ? 13.399 13.564 37.160 1.00 26.07 382 LEU D O 1
ATOM 9533 N N . ASN D 1 181 ? 15.175 12.610 36.155 1.00 24.25 383 ASN D N 1
ATOM 9534 C CA . ASN D 1 181 ? 14.926 13.194 34.847 1.00 26.32 383 ASN D CA 1
ATOM 9535 C C . ASN D 1 181 ? 15.280 12.192 33.765 1.00 28.97 383 ASN D C 1
ATOM 9536 O O . ASN D 1 181 ? 16.108 11.304 33.982 1.00 29.05 383 ASN D O 1
ATOM 9541 N N . ASP D 1 182 ? 14.651 12.337 32.608 1.00 31.62 384 ASP D N 1
ATOM 9542 C CA . ASP D 1 182 ? 15.111 11.725 31.371 1.00 34.23 384 ASP D CA 1
ATOM 9543 C C . ASP D 1 182 ? 15.169 12.824 30.324 1.00 33.33 384 ASP D C 1
ATOM 9544 O O . ASP D 1 182 ? 14.126 13.306 29.872 1.00 33.52 384 ASP D O 1
ATOM 9549 N N . GLY D 1 183 ? 16.376 13.196 29.916 1.00 31.98 385 GLY D N 1
ATOM 9550 C CA . GLY D 1 183 ? 16.516 14.424 29.154 1.00 31.04 385 GLY D CA 1
ATOM 9551 C C . GLY D 1 183 ? 15.999 15.589 29.973 1.00 30.64 385 GLY D C 1
ATOM 9552 O O . GLY D 1 183 ? 16.375 15.776 31.134 1.00 30.92 385 GLY D O 1
ATOM 9553 N N . SER D 1 184 ? 15.071 16.346 29.410 1.00 32.63 386 SER D N 1
ATOM 9554 C CA . SER D 1 184 ? 14.448 17.442 30.148 1.00 31.20 386 SER D CA 1
ATOM 9555 C C . SER D 1 184 ? 13.126 16.963 30.760 1.00 30.62 386 SER D C 1
ATOM 9556 O O . SER D 1 184 ? 12.560 17.613 31.627 1.00 30.79 386 SER D O 1
ATOM 9559 N N . GLN D 1 185 ? 12.645 15.819 30.286 1.00 28.50 387 GLN D N 1
ATOM 9560 C CA . GLN D 1 185 ? 11.415 15.200 30.761 1.00 27.94 387 GLN D CA 1
ATOM 9561 C C . GLN D 1 185 ? 11.578 14.501 32.100 1.00 27.63 387 GLN D C 1
ATOM 9562 O O . GLN D 1 185 ? 12.685 14.202 32.525 1.00 27.74 387 GLN D O 1
ATOM 9568 N N . ALA D 1 186 ? 10.460 14.245 32.762 1.00 27.59 388 ALA D N 1
ATOM 9569 C CA . ALA D 1 186 ? 10.476 13.571 34.048 1.00 26.68 388 ALA D CA 1
ATOM 9570 C C . ALA D 1 186 ? 9.945 12.146 33.984 1.00 26.63 388 ALA D C 1
ATOM 9571 O O . ALA D 1 186 ? 9.005 11.853 33.259 1.00 26.43 388 ALA D O 1
ATOM 9573 N N . VAL D 1 187 ? 10.585 11.257 34.728 1.00 26.52 389 VAL D N 1
ATOM 9574 C CA . VAL D 1 187 ? 10.138 9.882 34.851 1.00 27.29 389 VAL D CA 1
ATOM 9575 C C . VAL D 1 187 ? 9.044 9.825 35.906 1.00 26.89 389 VAL D C 1
ATOM 9576 O O . VAL D 1 187 ? 8.906 10.717 36.745 1.00 26.86 389 VAL D O 1
ATOM 9580 N N . GLY D 1 188 ? 8.243 8.767 35.855 1.00 29.36 390 GLY D N 1
ATOM 9581 C CA . GLY D 1 188 ? 7.158 8.593 36.798 1.00 28.62 390 GLY D CA 1
ATOM 9582 C C . GLY D 1 188 ? 7.603 8.431 38.236 1.00 28.60 390 GLY D C 1
ATOM 9583 O O . GLY D 1 188 ? 6.783 8.481 39.155 1.00 28.63 390 GLY D O 1
ATOM 9584 N N . ARG D 1 189 ? 8.903 8.240 38.442 1.00 28.57 391 ARG D N 1
ATOM 9585 C CA . ARG D 1 189 ? 9.464 8.090 39.776 1.00 27.58 391 ARG D CA 1
ATOM 9586 C C . ARG D 1 189 ? 9.824 9.431 40.410 1.00 26.08 391 ARG D C 1
ATOM 9587 O O . ARG D 1 189 ? 10.127 9.477 41.605 1.00 26.76 391 ARG D O 1
ATOM 9595 N N . SER D 1 190 ? 9.762 10.520 39.648 1.00 26.26 392 SER D N 1
ATOM 9596 C CA . SER D 1 190 ? 10.116 11.838 40.154 1.00 25.03 392 SER D CA 1
ATOM 9597 C C . SER D 1 190 ? 9.197 12.264 41.294 1.00 25.03 392 SER D C 1
ATOM 9598 O O . SER D 1 190 ? 8.030 11.876 41.361 1.00 24.48 392 SER D O 1
ATOM 9601 N N . SER D 1 191 ? 9.737 13.083 42.190 1.00 26.34 393 SER D N 1
ATOM 9602 C CA . SER D 1 191 ? 9.021 13.548 43.368 1.00 24.83 393 SER D CA 1
ATOM 9603 C C . SER D 1 191 ? 8.831 15.056 43.319 1.00 24.20 393 SER D C 1
ATOM 9604 O O . SER D 1 191 ? 9.745 15.798 42.951 1.00 24.62 393 SER D O 1
ATOM 9607 N N . PHE D 1 192 ? 7.641 15.500 43.706 1.00 23.11 394 PHE D N 1
ATOM 9608 C CA . PHE D 1 192 ? 7.331 16.908 43.885 1.00 22.06 394 PHE D CA 1
ATOM 9609 C C . PHE D 1 192 ? 7.018 17.167 45.349 1.00 23.32 394 PHE D C 1
ATOM 9610 O O . PHE D 1 192 ? 6.338 16.368 45.997 1.00 23.35 394 PHE D O 1
ATOM 9618 N N . TYR D 1 193 ? 7.526 18.277 45.872 1.00 22.65 395 TYR D N 1
ATOM 9619 C CA . TYR D 1 193 ? 7.370 18.623 47.277 1.00 23.39 395 TYR D CA 1
ATOM 9620 C C . TYR D 1 193 ? 6.777 20.015 47.401 1.00 25.04 395 TYR D C 1
ATOM 9621 O O . TYR D 1 193 ? 7.353 20.987 46.905 1.00 25.14 395 TYR D O 1
ATOM 9630 N N . CYS D 1 194 ? 5.700 20.112 48.162 1.00 25.71 396 CYS D N 1
ATOM 9631 C CA . CYS D 1 194 ? 5.104 21.394 48.446 1.00 26.91 396 CYS D CA 1
ATOM 9632 C C . CYS D 1 194 ? 5.567 21.734 49.847 1.00 26.29 396 CYS D C 1
ATOM 9633 O O . CYS D 1 194 ? 5.225 21.045 50.800 1.00 26.93 396 CYS D O 1
ATOM 9636 N N . LEU D 1 195 ? 6.351 22.800 49.976 1.00 27.87 397 LEU D N 1
ATOM 9637 C CA . LEU D 1 195 ? 6.852 23.263 51.276 1.00 28.19 397 LEU D CA 1
ATOM 9638 C C . LEU D 1 195 ? 5.746 23.748 52.213 1.00 29.76 397 LEU D C 1
ATOM 9639 O O . LEU D 1 195 ? 5.855 23.624 53.424 1.00 30.09 397 LEU D O 1
ATOM 9644 N N . GLU D 1 196 ? 4.663 24.268 51.632 1.00 30.52 398 GLU D N 1
ATOM 9645 C CA . GLU D 1 196 ? 3.483 24.753 52.344 1.00 31.98 398 GLU D CA 1
ATOM 9646 C C . GLU D 1 196 ? 2.833 23.633 53.157 1.00 31.60 398 GLU D C 1
ATOM 9647 O O . GLU D 1 196 ? 2.306 23.876 54.233 1.00 32.07 398 GLU D O 1
ATOM 9653 N N . TYR D 1 197 ? 2.846 22.408 52.632 1.00 33.38 399 TYR D N 1
ATOM 9654 C CA . TYR D 1 197 ? 2.338 21.219 53.300 1.00 33.13 399 TYR D CA 1
ATOM 9655 C C . TYR D 1 197 ? 3.415 20.663 54.244 1.00 31.80 399 TYR D C 1
ATOM 9656 O O . TYR D 1 197 ? 3.967 19.600 54.014 1.00 31.39 399 TYR D O 1
ATOM 9665 N N . PHE D 1 198 ? 3.660 21.396 55.325 1.00 33.76 400 PHE D N 1
ATOM 9666 C CA . PHE D 1 198 ? 4.650 21.141 56.353 1.00 32.85 400 PHE D CA 1
ATOM 9667 C C . PHE D 1 198 ? 4.251 22.134 57.425 1.00 32.63 400 PHE D C 1
ATOM 9668 O O . PHE D 1 198 ? 3.980 23.293 57.129 1.00 34.16 400 PHE D O 1
ATOM 9676 N N . PRO D 1 199 ? 4.217 21.703 58.679 1.00 35.05 401 PRO D N 1
ATOM 9677 C CA . PRO D 1 199 ? 3.819 22.677 59.699 1.00 34.57 401 PRO D CA 1
ATOM 9678 C C . PRO D 1 199 ? 4.958 23.634 60.018 1.00 33.89 401 PRO D C 1
ATOM 9679 O O . PRO D 1 199 ? 6.095 23.219 60.250 1.00 33.66 401 PRO D O 1
ATOM 9683 N N . SER D 1 200 ? 4.640 24.926 60.037 1.00 36.53 402 SER D N 1
ATOM 9684 C CA . SER D 1 200 ? 5.643 25.959 60.248 1.00 35.84 402 SER D CA 1
ATOM 9685 C C . SER D 1 200 ? 5.111 27.016 61.204 1.00 34.81 402 SER D C 1
ATOM 9686 O O . SER D 1 200 ? 3.918 27.323 61.226 1.00 35.05 402 SER D O 1
ATOM 9689 N N . GLN D 1 201 ? 6.020 27.571 61.998 1.00 37.99 403 GLN D N 1
ATOM 9690 C CA . GLN D 1 201 ? 5.705 28.675 62.890 1.00 37.76 403 GLN D CA 1
ATOM 9691 C C . GLN D 1 201 ? 5.632 29.976 62.102 1.00 37.59 403 GLN D C 1
ATOM 9692 O O . GLN D 1 201 ? 6.484 30.250 61.253 1.00 38.03 403 GLN D O 1
ATOM 9698 N N . MET D 1 202 ? 4.606 30.772 62.383 1.00 42.03 404 MET D N 1
ATOM 9699 C CA . MET D 1 202 ? 4.370 32.034 61.698 1.00 41.66 404 MET D CA 1
ATOM 9700 C C . MET D 1 202 ? 4.693 33.180 62.647 1.00 41.44 404 MET D C 1
ATOM 9701 O O . MET D 1 202 ? 4.230 33.191 63.792 1.00 42.86 404 MET D O 1
ATOM 9706 N N . LEU D 1 203 ? 5.485 34.139 62.171 1.00 43.87 405 LEU D N 1
ATOM 9707 C CA . LEU D 1 203 ? 6.075 35.170 63.016 1.00 43.77 405 LEU D CA 1
ATOM 9708 C C . LEU D 1 203 ? 5.630 36.547 62.546 1.00 44.06 405 LEU D C 1
ATOM 9709 O O . LEU D 1 203 ? 5.839 36.906 61.383 1.00 44.33 405 LEU D O 1
ATOM 9714 N N . ARG D 1 204 ? 5.034 37.319 63.451 1.00 42.73 406 ARG D N 1
ATOM 9715 C CA . ARG D 1 204 ? 4.845 38.742 63.225 1.00 44.51 406 ARG D CA 1
ATOM 9716 C C . ARG D 1 204 ? 6.045 39.516 63.765 1.00 46.00 406 ARG D C 1
ATOM 9717 O O . ARG D 1 204 ? 7.079 38.945 64.115 1.00 45.96 406 ARG D O 1
ATOM 9725 N N . THR D 1 205 ? 5.910 40.841 63.826 1.00 45.16 407 THR D N 1
ATOM 9726 C CA . THR D 1 205 ? 7.047 41.693 64.156 1.00 46.71 407 THR D CA 1
ATOM 9727 C C . THR D 1 205 ? 7.580 41.455 65.564 1.00 47.77 407 THR D C 1
ATOM 9728 O O . THR D 1 205 ? 8.763 41.709 65.810 1.00 53.04 407 THR D O 1
ATOM 9732 N N . GLY D 1 206 ? 6.753 40.959 66.483 1.00 47.34 408 GLY D N 1
ATOM 9733 C CA . GLY D 1 206 ? 7.199 40.711 67.838 1.00 47.27 408 GLY D CA 1
ATOM 9734 C C . GLY D 1 206 ? 7.570 39.284 68.154 1.00 45.85 408 GLY D C 1
ATOM 9735 O O . GLY D 1 206 ? 8.037 39.005 69.261 1.00 46.73 408 GLY D O 1
ATOM 9736 N N . ASN D 1 207 ? 7.358 38.368 67.216 1.00 46.61 409 ASN D N 1
ATOM 9737 C CA . ASN D 1 207 ? 7.656 36.959 67.420 1.00 45.51 409 ASN D CA 1
ATOM 9738 C C . ASN D 1 207 ? 9.134 36.664 67.175 1.00 45.01 409 ASN D C 1
ATOM 9739 O O . ASN D 1 207 ? 9.820 37.363 66.425 1.00 45.26 409 ASN D O 1
ATOM 9744 N N . ASN D 1 208 ? 9.619 35.587 67.784 1.00 45.41 410 ASN D N 1
ATOM 9745 C CA . ASN D 1 208 ? 11.001 35.152 67.605 1.00 45.08 410 ASN D CA 1
ATOM 9746 C C . ASN D 1 208 ? 11.046 33.630 67.474 1.00 45.18 410 ASN D C 1
ATOM 9747 O O . ASN D 1 208 ? 10.200 32.935 68.025 1.00 45.42 410 ASN D O 1
ATOM 9752 N N . PHE D 1 209 ? 12.027 33.118 66.741 1.00 42.37 411 PHE D N 1
ATOM 9753 C CA . PHE D 1 209 ? 12.145 31.678 66.529 1.00 43.23 411 PHE D CA 1
ATOM 9754 C C . PHE D 1 209 ? 13.517 31.097 66.887 1.00 43.67 411 PHE D C 1
ATOM 9755 O O . PHE D 1 209 ? 14.540 31.631 66.473 1.00 44.20 411 PHE D O 1
ATOM 9763 N N . GLN D 1 210 ? 13.544 30.016 67.663 1.00 41.66 412 GLN D N 1
ATOM 9764 C CA . GLN D 1 210 ? 14.817 29.383 68.006 1.00 44.25 412 GLN D CA 1
ATOM 9765 C C . GLN D 1 210 ? 14.752 27.862 68.135 1.00 43.37 412 GLN D C 1
ATOM 9766 O O . GLN D 1 210 ? 13.725 27.308 68.500 1.00 44.29 412 GLN D O 1
ATOM 9772 N N . PHE D 1 211 ? 15.859 27.198 67.825 1.00 44.31 413 PHE D N 1
ATOM 9773 C CA . PHE D 1 211 ? 15.952 25.748 67.949 1.00 43.43 413 PHE D CA 1
ATOM 9774 C C . PHE D 1 211 ? 17.393 25.341 68.233 1.00 43.08 413 PHE D C 1
ATOM 9775 O O . PHE D 1 211 ? 18.323 26.073 67.911 1.00 42.23 413 PHE D O 1
ATOM 9783 N N . SER D 1 212 ? 17.575 24.177 68.844 1.00 43.70 414 SER D N 1
ATOM 9784 C CA . SER D 1 212 ? 18.908 23.687 69.162 1.00 43.40 414 SER D CA 1
ATOM 9785 C C . SER D 1 212 ? 19.166 22.319 68.543 1.00 43.02 414 SER D C 1
ATOM 9786 O O . SER D 1 212 ? 18.335 21.423 68.636 1.00 43.13 414 SER D O 1
ATOM 9789 N N . TYR D 1 213 ? 20.327 22.166 67.918 1.00 41.37 415 TYR D N 1
ATOM 9790 C CA . TYR D 1 213 ? 20.691 20.918 67.263 1.00 41.67 415 TYR D CA 1
ATOM 9791 C C . TYR D 1 213 ? 22.002 20.325 67.792 1.00 43.58 415 TYR D C 1
ATOM 9792 O O . TYR D 1 213 ? 22.984 21.028 67.986 1.00 43.50 415 TYR D O 1
ATOM 9801 N N . GLU D 1 214 ? 21.992 19.018 68.016 1.00 42.48 416 GLU D N 1
ATOM 9802 C CA . GLU D 1 214 ? 23.134 18.268 68.523 1.00 45.10 416 GLU D CA 1
ATOM 9803 C C . GLU D 1 214 ? 23.806 17.540 67.366 1.00 43.83 416 GLU D C 1
ATOM 9804 O O . GLU D 1 214 ? 23.184 16.691 66.720 1.00 44.49 416 GLU D O 1
ATOM 9810 N N . PHE D 1 215 ? 25.066 17.876 67.107 1.00 45.99 417 PHE D N 1
ATOM 9811 C CA . PHE D 1 215 ? 25.834 17.172 66.089 1.00 45.92 417 PHE D CA 1
ATOM 9812 C C . PHE D 1 215 ? 26.076 15.727 66.499 1.00 48.68 417 PHE D C 1
ATOM 9813 O O . PHE D 1 215 ? 26.389 15.437 67.656 1.00 48.25 417 PHE D O 1
ATOM 9821 N N . GLU D 1 216 ? 25.930 14.816 65.544 1.00 47.65 418 GLU D N 1
ATOM 9822 C CA . GLU D 1 216 ? 26.241 13.425 65.820 1.00 51.73 418 GLU D CA 1
ATOM 9823 C C . GLU D 1 216 ? 27.751 13.217 65.871 1.00 51.78 418 GLU D C 1
ATOM 9824 O O . GLU D 1 216 ? 28.536 14.033 65.382 1.00 51.37 418 GLU D O 1
ATOM 9830 N N . ASN D 1 217 ? 28.152 12.114 66.496 1.00 52.40 419 ASN D N 1
ATOM 9831 C CA . ASN D 1 217 ? 29.567 11.838 66.694 1.00 53.57 419 ASN D CA 1
ATOM 9832 C C . ASN D 1 217 ? 30.283 11.674 65.360 1.00 52.34 419 ASN D C 1
ATOM 9833 O O . ASN D 1 217 ? 29.889 10.860 64.522 1.00 52.89 419 ASN D O 1
ATOM 9838 N N . VAL D 1 218 ? 31.341 12.455 65.173 1.00 54.19 420 VAL D N 1
ATOM 9839 C CA . VAL D 1 218 ? 32.191 12.370 63.987 1.00 52.66 420 VAL D CA 1
ATOM 9840 C C . VAL D 1 218 ? 33.640 12.422 64.446 1.00 51.30 420 VAL D C 1
ATOM 9841 O O . VAL D 1 218 ? 33.936 12.896 65.554 1.00 51.30 420 VAL D O 1
ATOM 9845 N N . PRO D 1 219 ? 34.568 11.931 63.630 1.00 49.69 421 PRO D N 1
ATOM 9846 C CA . PRO D 1 219 ? 35.979 12.000 64.017 1.00 48.41 421 PRO D CA 1
ATOM 9847 C C . PRO D 1 219 ? 36.524 13.412 63.889 1.00 47.67 421 PRO D C 1
ATOM 9848 O O . PRO D 1 219 ? 36.051 14.214 63.082 1.00 48.28 421 PRO D O 1
ATOM 9852 N N . PHE D 1 220 ? 37.527 13.713 64.715 1.00 49.06 422 PHE D N 1
ATOM 9853 C CA . PHE D 1 220 ? 38.219 14.992 64.614 1.00 47.08 422 PHE D CA 1
ATOM 9854 C C . PHE D 1 220 ? 38.813 15.163 63.225 1.00 46.75 422 PHE D C 1
ATOM 9855 O O . PHE D 1 220 ? 39.353 14.217 62.646 1.00 46.69 422 PHE D O 1
ATOM 9863 N N . HIS D 1 221 ? 38.802 16.392 62.729 1.00 46.75 423 HIS D N 1
ATOM 9864 C CA . HIS D 1 221 ? 39.419 16.673 61.448 1.00 46.89 423 HIS D CA 1
ATOM 9865 C C . HIS D 1 221 ? 40.899 16.881 61.729 1.00 47.58 423 HIS D C 1
ATOM 9866 O O . HIS D 1 221 ? 41.260 17.531 62.702 1.00 47.76 423 HIS D O 1
ATOM 9873 N N . SER D 1 222 ? 41.761 16.335 60.886 1.00 48.47 424 SER D N 1
ATOM 9874 C CA . SER D 1 222 ? 43.186 16.479 61.102 1.00 48.79 424 SER D CA 1
ATOM 9875 C C . SER D 1 222 ? 43.695 17.843 60.674 1.00 48.22 424 SER D C 1
ATOM 9876 O O . SER D 1 222 ? 43.496 18.266 59.542 1.00 48.89 424 SER D O 1
ATOM 9879 N N . SER D 1 223 ? 44.405 18.507 61.575 1.00 50.56 425 SER D N 1
ATOM 9880 C CA . SER D 1 223 ? 44.970 19.809 61.279 1.00 50.21 425 SER D CA 1
ATOM 9881 C C . SER D 1 223 ? 46.422 19.715 61.673 1.00 49.38 425 SER D C 1
ATOM 9882 O O . SER D 1 223 ? 46.887 20.392 62.582 1.00 50.09 425 SER D O 1
ATOM 9885 N N . TYR D 1 224 ? 47.124 18.851 60.958 1.00 46.43 426 TYR D N 1
ATOM 9886 C CA . TYR D 1 224 ? 48.529 18.589 61.171 1.00 46.87 426 TYR D CA 1
ATOM 9887 C C . TYR D 1 224 ? 49.084 17.940 59.916 1.00 46.80 426 TYR D C 1
ATOM 9888 O O . TYR D 1 224 ? 48.330 17.467 59.065 1.00 47.17 426 TYR D O 1
ATOM 9897 N N . ALA D 1 225 ? 50.402 17.921 59.795 1.00 42.75 427 ALA D N 1
ATOM 9898 C CA . ALA D 1 225 ? 51.048 17.293 58.660 1.00 42.72 427 ALA D CA 1
ATOM 9899 C C . ALA D 1 225 ? 52.077 16.322 59.209 1.00 43.41 427 ALA D C 1
ATOM 9900 O O . ALA D 1 225 ? 52.673 16.582 60.242 1.00 44.07 427 ALA D O 1
ATOM 9902 N N . HIS D 1 226 ? 52.268 15.194 58.537 1.00 40.37 428 HIS D N 1
ATOM 9903 C CA . HIS D 1 226 ? 53.228 14.196 58.992 1.00 40.41 428 HIS D CA 1
ATOM 9904 C C . HIS D 1 226 ? 54.669 14.676 58.854 1.00 40.87 428 HIS D C 1
ATOM 9905 O O . HIS D 1 226 ? 55.520 14.373 59.694 1.00 39.58 428 HIS D O 1
ATOM 9912 N N . ARG D 1 274 ? 57.483 -3.402 53.746 1.00 48.28 476 ARG D N 1
ATOM 9913 C CA . ARG D 1 274 ? 56.683 -2.481 54.542 1.00 48.03 476 ARG D CA 1
ATOM 9914 C C . ARG D 1 274 ? 55.298 -3.046 54.829 1.00 47.77 476 ARG D C 1
ATOM 9915 O O . ARG D 1 274 ? 54.711 -3.731 53.997 1.00 48.86 476 ARG D O 1
ATOM 9923 N N . ASN D 1 275 ? 54.781 -2.739 56.014 1.00 46.20 477 ASN D N 1
ATOM 9924 C CA . ASN D 1 275 ? 53.481 -3.229 56.442 1.00 45.57 477 ASN D CA 1
ATOM 9925 C C . ASN D 1 275 ? 52.314 -2.450 55.851 1.00 45.21 477 ASN D C 1
ATOM 9926 O O . ASN D 1 275 ? 51.226 -3.017 55.706 1.00 44.23 477 ASN D O 1
ATOM 9931 N N . TYR D 1 276 ? 52.502 -1.178 55.513 1.00 40.04 478 TYR D N 1
ATOM 9932 C CA . TYR D 1 276 ? 51.386 -0.357 55.073 1.00 41.10 478 TYR D CA 1
ATOM 9933 C C . TYR D 1 276 ? 51.780 0.409 53.820 1.00 42.18 478 TYR D C 1
ATOM 9934 O O . TYR D 1 276 ? 52.955 0.717 53.605 1.00 44.31 478 TYR D O 1
ATOM 9943 N N . ILE D 1 277 ? 50.781 0.703 52.994 1.00 36.81 479 ILE D N 1
ATOM 9944 C CA . ILE D 1 277 ? 50.995 1.273 51.666 1.00 36.20 479 ILE D CA 1
ATOM 9945 C C . ILE D 1 277 ? 50.160 2.540 51.541 1.00 37.36 479 ILE D C 1
ATOM 9946 O O . ILE D 1 277 ? 49.211 2.754 52.310 1.00 37.73 479 ILE D O 1
ATOM 9951 N N . PRO D 1 278 ? 50.493 3.407 50.587 1.00 37.05 480 PRO D N 1
ATOM 9952 C CA . PRO D 1 278 ? 49.694 4.617 50.384 1.00 37.49 480 PRO D CA 1
ATOM 9953 C C . PRO D 1 278 ? 48.332 4.304 49.782 1.00 38.17 480 PRO D C 1
ATOM 9954 O O . PRO D 1 278 ? 48.115 3.265 49.156 1.00 37.65 480 PRO D O 1
ATOM 9958 N N . GLY D 1 279 ? 47.416 5.251 49.962 1.00 36.22 481 GLY D N 1
ATOM 9959 C CA . GLY D 1 279 ? 46.018 5.049 49.669 1.00 37.29 481 GLY D CA 1
ATOM 9960 C C . GLY D 1 279 ? 45.654 5.061 48.198 1.00 38.16 481 GLY D C 1
ATOM 9961 O O . GLY D 1 279 ? 46.506 4.987 47.310 1.00 38.71 481 GLY D O 1
ATOM 9962 N N . PRO D 1 280 ? 44.359 5.169 47.925 1.00 34.76 482 PRO D N 1
ATOM 9963 C CA . PRO D 1 280 ? 43.855 4.989 46.561 1.00 35.31 482 PRO D CA 1
ATOM 9964 C C . PRO D 1 280 ? 44.118 6.198 45.678 1.00 36.31 482 PRO D C 1
ATOM 9965 O O . PRO D 1 280 ? 44.269 7.328 46.142 1.00 36.41 482 PRO D O 1
ATOM 9969 N N . SER D 1 281 ? 44.141 5.941 44.372 1.00 34.40 483 SER D N 1
ATOM 9970 C CA . SER D 1 281 ? 44.455 6.972 43.395 1.00 35.26 483 SER D CA 1
ATOM 9971 C C . SER D 1 281 ? 43.514 6.874 42.205 1.00 34.68 483 SER D C 1
ATOM 9972 O O . SER D 1 281 ? 43.138 5.781 41.778 1.00 35.12 483 SER D O 1
ATOM 9975 N N . TYR D 1 282 ? 43.116 8.037 41.695 1.00 35.82 484 TYR D N 1
ATOM 9976 C CA . TYR D 1 282 ? 42.402 8.154 40.428 1.00 33.85 484 TYR D CA 1
ATOM 9977 C C . TYR D 1 282 ? 43.061 9.320 39.698 1.00 33.27 484 TYR D C 1
ATOM 9978 O O . TYR D 1 282 ? 42.890 10.469 40.111 1.00 33.54 484 TYR D O 1
ATOM 9987 N N . ARG D 1 283 ? 43.784 9.057 38.608 1.00 35.26 485 ARG D N 1
ATOM 9988 C CA . ARG D 1 283 ? 44.737 10.059 38.136 1.00 34.75 485 ARG D CA 1
ATOM 9989 C C . ARG D 1 283 ? 44.042 11.254 37.489 1.00 34.83 485 ARG D C 1
ATOM 9990 O O . ARG D 1 283 ? 43.088 11.103 36.721 1.00 34.42 485 ARG D O 1
ATOM 9998 N N . GLN D 1 284 ? 44.557 12.446 37.787 1.00 36.31 486 GLN D N 1
ATOM 9999 C CA . GLN D 1 284 ? 44.144 13.699 37.172 1.00 36.86 486 GLN D CA 1
ATOM 10000 C C . GLN D 1 284 ? 45.183 14.150 36.152 1.00 37.66 486 GLN D C 1
ATOM 10001 O O . GLN D 1 284 ? 46.378 13.890 36.302 1.00 37.28 486 GLN D O 1
ATOM 10007 N N . GLN D 1 285 ? 44.714 14.828 35.110 1.00 39.53 487 GLN D N 1
ATOM 10008 C CA . GLN D 1 285 ? 45.619 15.449 34.153 1.00 39.59 487 GLN D CA 1
ATOM 10009 C C . GLN D 1 285 ? 46.338 16.639 34.780 1.00 40.02 487 GLN D C 1
ATOM 10010 O O . GLN D 1 285 ? 45.764 17.400 35.562 1.00 40.11 487 GLN D O 1
ATOM 10016 N N . ARG D 1 286 ? 47.609 16.800 34.417 1.00 43.61 488 ARG D N 1
ATOM 10017 C CA . ARG D 1 286 ? 48.487 17.788 35.031 1.00 43.56 488 ARG D CA 1
ATOM 10018 C C . ARG D 1 286 ? 48.498 19.066 34.203 1.00 43.50 488 ARG D C 1
ATOM 10019 O O . ARG D 1 286 ? 48.816 19.034 33.011 1.00 45.17 488 ARG D O 1
ATOM 10027 N N . VAL D 1 287 ? 48.166 20.187 34.838 1.00 43.60 489 VAL D N 1
ATOM 10028 C CA . VAL D 1 287 ? 48.140 21.485 34.178 1.00 43.19 489 VAL D CA 1
ATOM 10029 C C . VAL D 1 287 ? 49.134 22.399 34.878 1.00 43.71 489 VAL D C 1
ATOM 10030 O O . VAL D 1 287 ? 49.233 22.395 36.109 1.00 44.75 489 VAL D O 1
ATOM 10034 N N . SER D 1 288 ? 49.865 23.183 34.094 1.00 45.55 490 SER D N 1
ATOM 10035 C CA . SER D 1 288 ? 50.889 24.076 34.614 1.00 46.00 490 SER D CA 1
ATOM 10036 C C . SER D 1 288 ? 50.378 25.509 34.679 1.00 46.90 490 SER D C 1
ATOM 10037 O O . SER D 1 288 ? 49.621 25.951 33.812 1.00 45.48 490 SER D O 1
ATOM 10040 N N . THR D 1 289 ? 50.801 26.231 35.717 1.00 44.85 491 THR D N 1
ATOM 10041 C CA . THR D 1 289 ? 50.505 27.652 35.823 1.00 47.38 491 THR D CA 1
ATOM 10042 C C . THR D 1 289 ? 51.365 28.500 34.897 1.00 49.21 491 THR D C 1
ATOM 10043 O O . THR D 1 289 ? 51.104 29.699 34.757 1.00 50.31 491 THR D O 1
ATOM 10047 N N . THR D 1 290 ? 52.386 27.916 34.276 1.00 47.02 492 THR D N 1
ATOM 10048 C CA . THR D 1 290 ? 53.110 28.575 33.196 1.00 48.11 492 THR D CA 1
ATOM 10049 C C . THR D 1 290 ? 52.495 28.116 31.882 1.00 47.84 492 THR D C 1
ATOM 10050 O O . THR D 1 290 ? 52.664 26.960 31.484 1.00 47.96 492 THR D O 1
ATOM 10054 N N . VAL D 1 291 ? 51.796 29.022 31.198 1.00 46.14 493 VAL D N 1
ATOM 10055 C CA . VAL D 1 291 ? 50.955 28.605 30.083 1.00 45.91 493 VAL D CA 1
ATOM 10056 C C . VAL D 1 291 ? 51.780 28.018 28.947 1.00 45.40 493 VAL D C 1
ATOM 10057 O O . VAL D 1 291 ? 51.301 27.142 28.223 1.00 45.27 493 VAL D O 1
ATOM 10061 N N . THR D 1 292 ? 53.027 28.462 28.777 1.00 46.38 494 THR D N 1
ATOM 10062 C CA . THR D 1 292 ? 53.836 27.976 27.667 1.00 45.81 494 THR D CA 1
ATOM 10063 C C . THR D 1 292 ? 54.148 26.493 27.785 1.00 45.59 494 THR D C 1
ATOM 10064 O O . THR D 1 292 ? 54.400 25.841 26.767 1.00 45.70 494 THR D O 1
ATOM 10068 N N . GLN D 1 293 ? 54.140 25.946 29.000 1.00 46.09 495 GLN D N 1
ATOM 10069 C CA . GLN D 1 293 ? 54.417 24.530 29.191 1.00 45.25 495 GLN D CA 1
ATOM 10070 C C . GLN D 1 293 ? 53.218 23.649 28.869 1.00 44.84 495 GLN D C 1
ATOM 10071 O O . GLN D 1 293 ? 53.400 22.468 28.557 1.00 45.26 495 GLN D O 1
ATOM 10077 N N . ASN D 1 294 ? 52.017 24.218 28.879 1.00 42.91 496 ASN D N 1
ATOM 10078 C CA . ASN D 1 294 ? 50.809 23.468 28.547 1.00 42.23 496 ASN D CA 1
ATOM 10079 C C . ASN D 1 294 ? 50.718 23.241 27.042 1.00 42.77 496 ASN D C 1
ATOM 10080 O O . ASN D 1 294 ? 51.352 23.943 26.265 1.00 42.70 496 ASN D O 1
ATOM 10085 N N . ASN D 1 295 ? 49.937 22.245 26.642 1.00 40.12 497 ASN D N 1
ATOM 10086 C CA . ASN D 1 295 ? 49.749 21.902 25.235 1.00 40.88 497 ASN D CA 1
ATOM 10087 C C . ASN D 1 295 ? 48.903 22.929 24.503 1.00 41.76 497 ASN D C 1
ATOM 10088 O O . ASN D 1 295 ? 48.014 23.532 25.090 1.00 41.50 497 ASN D O 1
ATOM 10093 N N . ASN D 1 296 ? 49.171 23.130 23.218 1.00 40.58 498 ASN D N 1
ATOM 10094 C CA . ASN D 1 296 ? 48.392 24.076 22.431 1.00 41.73 498 ASN D CA 1
ATOM 10095 C C . ASN D 1 296 ? 47.130 23.435 21.855 1.00 42.44 498 ASN D C 1
ATOM 10096 O O . ASN D 1 296 ? 47.011 23.260 20.646 1.00 43.00 498 ASN D O 1
ATOM 10101 N N . SER D 1 297 ? 46.191 23.100 22.730 1.00 39.31 499 SER D N 1
ATOM 10102 C CA . SER D 1 297 ? 44.932 22.485 22.346 1.00 40.19 499 SER D CA 1
ATOM 10103 C C . SER D 1 297 ? 43.920 22.723 23.453 1.00 40.34 499 SER D C 1
ATOM 10104 O O . SER D 1 297 ? 44.298 23.076 24.567 1.00 40.02 499 SER D O 1
ATOM 10107 N N . GLU D 1 298 ? 42.637 22.538 23.165 1.00 40.58 500 GLU D N 1
ATOM 10108 C CA . GLU D 1 298 ? 41.626 22.742 24.195 1.00 41.09 500 GLU D CA 1
ATOM 10109 C C . GLU D 1 298 ? 41.361 21.420 24.892 1.00 40.32 500 GLU D C 1
ATOM 10110 O O . GLU D 1 298 ? 40.686 20.551 24.350 1.00 40.73 500 GLU D O 1
ATOM 10116 N N . PHE D 1 299 ? 41.892 21.273 26.101 1.00 37.64 501 PHE D N 1
ATOM 10117 C CA . PHE D 1 299 ? 41.734 20.036 26.858 1.00 36.57 501 PHE D CA 1
ATOM 10118 C C . PHE D 1 299 ? 41.012 20.142 28.201 1.00 36.11 501 PHE D C 1
ATOM 10119 O O . PHE D 1 299 ? 41.076 19.205 28.988 1.00 36.33 501 PHE D O 1
ATOM 10127 N N . ALA D 1 300 ? 40.365 21.273 28.475 1.00 37.71 502 ALA D N 1
ATOM 10128 C CA . ALA D 1 300 ? 39.641 21.461 29.736 1.00 36.76 502 ALA D CA 1
ATOM 10129 C C . ALA D 1 300 ? 38.662 20.309 29.962 1.00 36.57 502 ALA D C 1
ATOM 10130 O O . ALA D 1 300 ? 38.776 19.575 30.940 1.00 36.49 502 ALA D O 1
ATOM 10132 N N . TRP D 1 301 ? 37.693 20.168 29.066 1.00 33.02 503 TRP D N 1
ATOM 10133 C CA . TRP D 1 301 ? 36.765 19.041 29.130 1.00 33.56 503 TRP D CA 1
ATOM 10134 C C . TRP D 1 301 ? 37.338 17.773 28.508 1.00 33.24 503 TRP D C 1
ATOM 10135 O O . TRP D 1 301 ? 37.226 16.705 29.134 1.00 33.22 503 TRP D O 1
ATOM 10146 N N . PRO D 1 302 ? 37.938 17.795 27.310 1.00 32.56 504 PRO D N 1
ATOM 10147 C CA . PRO D 1 302 ? 38.358 16.525 26.694 1.00 32.29 504 PRO D CA 1
ATOM 10148 C C . PRO D 1 302 ? 39.375 15.744 27.504 1.00 32.73 504 PRO D C 1
ATOM 10149 O O . PRO D 1 302 ? 39.280 14.513 27.571 1.00 34.30 504 PRO D O 1
ATOM 10153 N N . GLY D 1 303 ? 40.340 16.411 28.123 1.00 31.94 505 GLY D N 1
ATOM 10154 C CA . GLY D 1 303 ? 41.396 15.714 28.828 1.00 32.24 505 GLY D CA 1
ATOM 10155 C C . GLY D 1 303 ? 41.149 15.575 30.314 1.00 31.88 505 GLY D C 1
ATOM 10156 O O . GLY D 1 303 ? 42.087 15.376 31.088 1.00 32.81 505 GLY D O 1
ATOM 10157 N N . ALA D 1 304 ? 39.891 15.670 30.724 1.00 34.50 506 ALA D N 1
ATOM 10158 C CA . ALA D 1 304 ? 39.528 15.653 32.132 1.00 33.27 506 ALA D CA 1
ATOM 10159 C C . ALA D 1 304 ? 39.075 14.266 32.570 1.00 32.60 506 ALA D C 1
ATOM 10160 O O . ALA D 1 304 ? 38.375 13.559 31.841 1.00 33.45 506 ALA D O 1
ATOM 10162 N N . SER D 1 305 ? 39.484 13.887 33.778 1.00 33.09 507 SER D N 1
ATOM 10163 C CA . SER D 1 305 ? 39.041 12.639 34.382 1.00 31.93 507 SER D CA 1
ATOM 10164 C C . SER D 1 305 ? 37.595 12.775 34.832 1.00 30.88 507 SER D C 1
ATOM 10165 O O . SER D 1 305 ? 37.238 13.737 35.518 1.00 30.38 507 SER D O 1
ATOM 10168 N N . SER D 1 306 ? 36.761 11.814 34.448 1.00 28.50 508 SER D N 1
ATOM 10169 C CA . SER D 1 306 ? 35.338 11.895 34.725 1.00 27.56 508 SER D CA 1
ATOM 10170 C C . SER D 1 306 ? 34.805 10.527 35.119 1.00 26.75 508 SER D C 1
ATOM 10171 O O . SER D 1 306 ? 35.484 9.512 34.965 1.00 27.28 508 SER D O 1
ATOM 10174 N N . TRP D 1 307 ? 33.585 10.517 35.648 1.00 24.99 509 TRP D N 1
ATOM 10175 C CA . TRP D 1 307 ? 32.830 9.296 35.888 1.00 24.43 509 TRP D CA 1
ATOM 10176 C C . TRP D 1 307 ? 31.467 9.403 35.223 1.00 24.01 509 TRP D C 1
ATOM 10177 O O . TRP D 1 307 ? 30.932 10.504 35.062 1.00 22.40 509 TRP D O 1
ATOM 10188 N N . ALA D 1 308 ? 30.918 8.260 34.831 1.00 22.87 510 ALA D N 1
ATOM 10189 C CA . ALA D 1 308 ? 29.668 8.191 34.093 1.00 23.22 510 ALA D CA 1
ATOM 10190 C C . ALA D 1 308 ? 28.602 7.556 34.969 1.00 24.20 510 ALA D C 1
ATOM 10191 O O . ALA D 1 308 ? 28.845 6.522 35.599 1.00 25.43 510 ALA D O 1
ATOM 10193 N N . LEU D 1 309 ? 27.433 8.183 35.016 1.00 22.41 511 LEU D N 1
ATOM 10194 C CA . LEU D 1 309 ? 26.304 7.693 35.790 1.00 22.99 511 LEU D CA 1
ATOM 10195 C C . LEU D 1 309 ? 25.050 7.792 34.937 1.00 24.16 511 LEU D C 1
ATOM 10196 O O . LEU D 1 309 ? 24.646 8.893 34.553 1.00 23.97 511 LEU D O 1
ATOM 10201 N N . ASN D 1 310 ? 24.444 6.642 34.645 1.00 22.89 512 ASN D N 1
ATOM 10202 C CA . ASN D 1 310 ? 23.212 6.561 33.859 1.00 24.72 512 ASN D CA 1
ATOM 10203 C C . ASN D 1 310 ? 23.396 7.197 32.481 1.00 25.37 512 ASN D C 1
ATOM 10204 O O . ASN D 1 310 ? 22.450 7.682 31.862 1.00 25.88 512 ASN D O 1
ATOM 10209 N N . GLY D 1 311 ? 24.630 7.202 31.992 1.00 24.90 513 GLY D N 1
ATOM 10210 C CA . GLY D 1 311 ? 24.891 7.749 30.679 1.00 24.88 513 GLY D CA 1
ATOM 10211 C C . GLY D 1 311 ? 25.146 9.237 30.624 1.00 25.72 513 GLY D C 1
ATOM 10212 O O . GLY D 1 311 ? 25.005 9.829 29.551 1.00 27.02 513 GLY D O 1
ATOM 10213 N N . ARG D 1 312 ? 25.507 9.865 31.738 1.00 26.89 514 ARG D N 1
ATOM 10214 C CA . ARG D 1 312 ? 25.941 11.256 31.754 1.00 27.28 514 ARG D CA 1
ATOM 10215 C C . ARG D 1 312 ? 27.336 11.331 32.347 1.00 27.03 514 ARG D C 1
ATOM 10216 O O . ARG D 1 312 ? 27.607 10.713 33.380 1.00 27.55 514 ARG D O 1
ATOM 10224 N N . ASN D 1 313 ? 28.210 12.090 31.699 1.00 28.11 515 ASN D N 1
ATOM 10225 C CA . ASN D 1 313 ? 29.579 12.274 32.153 1.00 27.32 515 ASN D CA 1
ATOM 10226 C C . ASN D 1 313 ? 29.635 13.426 33.143 1.00 25.91 515 ASN D C 1
ATOM 10227 O O . ASN D 1 313 ? 29.288 14.561 32.803 1.00 26.11 515 ASN D O 1
ATOM 10232 N N . SER D 1 314 ? 30.060 13.132 34.365 1.00 27.04 516 SER D N 1
ATOM 10233 C CA . SER D 1 314 ? 30.281 14.151 35.378 1.00 26.07 516 SER D CA 1
ATOM 10234 C C . SER D 1 314 ? 31.770 14.245 35.652 1.00 25.73 516 SER D C 1
ATOM 10235 O O . SER D 1 314 ? 32.432 13.224 35.853 1.00 25.39 516 SER D O 1
ATOM 10238 N N . LEU D 1 315 ? 32.291 15.466 35.636 1.00 27.68 517 LEU D N 1
ATOM 10239 C CA . LEU D 1 315 ? 33.684 15.700 35.976 1.00 27.99 517 LEU D CA 1
ATOM 10240 C C . LEU D 1 315 ? 33.979 15.161 37.369 1.00 28.42 517 LEU D C 1
ATOM 10241 O O . LEU D 1 315 ? 33.120 15.190 38.252 1.00 29.27 517 LEU D O 1
ATOM 10246 N N . MET D 1 316 ? 35.199 14.678 37.575 1.00 31.24 518 MET D N 1
ATOM 10247 C CA . MET D 1 316 ? 35.582 14.217 38.906 1.00 31.15 518 MET D CA 1
ATOM 10248 C C . MET D 1 316 ? 36.167 15.419 39.627 1.00 30.95 518 MET D C 1
ATOM 10249 O O . MET D 1 316 ? 37.307 15.818 39.383 1.00 30.77 518 MET D O 1
ATOM 10254 N N . ASN D 1 317 ? 35.385 15.987 40.535 1.00 33.65 519 ASN D N 1
ATOM 10255 C CA . ASN D 1 317 ? 35.773 17.204 41.213 1.00 33.06 519 ASN D CA 1
ATOM 10256 C C . ASN D 1 317 ? 35.334 17.166 42.667 1.00 32.84 519 ASN D C 1
ATOM 10257 O O . ASN D 1 317 ? 34.194 16.818 42.961 1.00 33.62 519 ASN D O 1
ATOM 10262 N N . PRO D 1 318 ? 36.234 17.530 43.590 1.00 34.99 520 PRO D N 1
ATOM 10263 C CA . PRO D 1 318 ? 37.677 17.519 43.356 1.00 34.80 520 PRO D CA 1
ATOM 10264 C C . PRO D 1 318 ? 38.210 16.090 43.261 1.00 35.34 520 PRO D C 1
ATOM 10265 O O . PRO D 1 318 ? 39.319 15.870 42.784 1.00 35.10 520 PRO D O 1
ATOM 10269 N N . GLY D 1 319 ? 37.415 15.128 43.721 1.00 34.68 521 GLY D N 1
ATOM 10270 C CA . GLY D 1 319 ? 37.766 13.733 43.623 1.00 35.70 521 GLY D CA 1
ATOM 10271 C C . GLY D 1 319 ? 38.387 13.196 44.893 1.00 36.52 521 GLY D C 1
ATOM 10272 O O . GLY D 1 319 ? 38.259 13.783 45.971 1.00 37.01 521 GLY D O 1
ATOM 10273 N N . PRO D 1 320 ? 39.063 12.052 44.791 1.00 37.27 522 PRO D N 1
ATOM 10274 C CA . PRO D 1 320 ? 39.756 11.498 45.958 1.00 37.00 522 PRO D CA 1
ATOM 10275 C C . PRO D 1 320 ? 40.858 12.430 46.434 1.00 36.71 522 PRO D C 1
ATOM 10276 O O . PRO D 1 320 ? 41.390 13.238 45.672 1.00 37.79 522 PRO D O 1
ATOM 10280 N N . ALA D 1 321 ? 41.213 12.300 47.710 1.00 38.23 523 ALA D N 1
ATOM 10281 C CA . ALA D 1 321 ? 42.229 13.163 48.298 1.00 38.03 523 ALA D CA 1
ATOM 10282 C C . ALA D 1 321 ? 43.609 12.672 47.883 1.00 38.14 523 ALA D C 1
ATOM 10283 O O . ALA D 1 321 ? 44.009 11.554 48.224 1.00 37.83 523 ALA D O 1
ATOM 10285 N N . MET D 1 322 ? 44.341 13.518 47.164 1.00 38.65 524 MET D N 1
ATOM 10286 C CA . MET D 1 322 ? 45.637 13.165 46.608 1.00 39.48 524 MET D CA 1
ATOM 10287 C C . MET D 1 322 ? 46.546 14.381 46.650 1.00 39.90 524 MET D C 1
ATOM 10288 O O . MET D 1 322 ? 46.081 15.516 46.782 1.00 41.49 524 MET D O 1
ATOM 10293 N N . ALA D 1 323 ? 47.848 14.135 46.538 1.00 42.52 525 ALA D N 1
ATOM 10294 C CA . ALA D 1 323 ? 48.800 15.233 46.481 1.00 43.52 525 ALA D CA 1
ATOM 10295 C C . ALA D 1 323 ? 48.608 16.026 45.197 1.00 44.89 525 ALA D C 1
ATOM 10296 O O . ALA D 1 323 ? 48.388 15.461 44.124 1.00 45.35 525 ALA D O 1
ATOM 10298 N N . SER D 1 324 ? 48.682 17.353 45.314 1.00 47.34 526 SER D N 1
ATOM 10299 C CA . SER D 1 324 ? 48.482 18.207 44.151 1.00 49.13 526 SER D CA 1
ATOM 10300 C C . SER D 1 324 ? 49.628 18.084 43.157 1.00 50.30 526 SER D C 1
ATOM 10301 O O . SER D 1 324 ? 49.413 18.191 41.944 1.00 50.45 526 SER D O 1
ATOM 10304 N N . HIS D 1 325 ? 50.844 17.872 43.648 1.00 52.69 527 HIS D N 1
ATOM 10305 C CA . HIS D 1 325 ? 52.023 17.885 42.798 1.00 55.17 527 HIS D CA 1
ATOM 10306 C C . HIS D 1 325 ? 53.162 17.164 43.504 1.00 56.71 527 HIS D C 1
ATOM 10307 O O . HIS D 1 325 ? 53.136 16.967 44.722 1.00 56.73 527 HIS D O 1
ATOM 10314 N N . LYS D 1 326 ? 54.162 16.772 42.721 1.00 58.65 528 LYS D N 1
ATOM 10315 C CA . LYS D 1 326 ? 55.403 16.284 43.299 1.00 61.41 528 LYS D CA 1
ATOM 10316 C C . LYS D 1 326 ? 56.116 17.412 44.035 1.00 63.41 528 LYS D C 1
ATOM 10317 O O . LYS D 1 326 ? 55.903 18.597 43.768 1.00 62.93 528 LYS D O 1
ATOM 10323 N N . GLU D 1 327 ? 56.968 17.031 44.982 1.00 66.49 529 GLU D N 1
ATOM 10324 C CA . GLU D 1 327 ? 57.759 18.022 45.694 1.00 70.21 529 GLU D CA 1
ATOM 10325 C C . GLU D 1 327 ? 58.785 18.641 44.755 1.00 70.92 529 GLU D C 1
ATOM 10326 O O . GLU D 1 327 ? 59.381 17.956 43.920 1.00 70.96 529 GLU D O 1
ATOM 10332 N N . GLY D 1 328 ? 58.980 19.951 44.893 1.00 69.40 530 GLY D N 1
ATOM 10333 C CA . GLY D 1 328 ? 59.821 20.697 43.988 1.00 70.13 530 GLY D CA 1
ATOM 10334 C C . GLY D 1 328 ? 59.090 21.354 42.841 1.00 70.62 530 GLY D C 1
ATOM 10335 O O . GLY D 1 328 ? 59.634 22.287 42.236 1.00 71.58 530 GLY D O 1
ATOM 10336 N N . GLU D 1 329 ? 57.885 20.901 42.515 1.00 66.06 531 GLU D N 1
ATOM 10337 C CA . GLU D 1 329 ? 57.067 21.502 41.468 1.00 65.58 531 GLU D CA 1
ATOM 10338 C C . GLU D 1 329 ? 55.839 22.107 42.136 1.00 63.88 531 GLU D C 1
ATOM 10339 O O . GLU D 1 329 ? 54.925 21.383 42.535 1.00 63.86 531 GLU D O 1
ATOM 10345 N N . ASP D 1 330 ? 55.811 23.430 42.252 1.00 61.00 532 ASP D N 1
ATOM 10346 C CA . ASP D 1 330 ? 54.629 24.133 42.726 1.00 59.35 532 ASP D CA 1
ATOM 10347 C C . ASP D 1 330 ? 53.808 24.725 41.592 1.00 56.16 532 ASP D C 1
ATOM 10348 O O . ASP D 1 330 ? 52.747 25.299 41.848 1.00 55.14 532 ASP D O 1
ATOM 10353 N N . ARG D 1 331 ? 54.268 24.593 40.351 1.00 58.26 533 ARG D N 1
ATOM 10354 C CA . ARG D 1 331 ? 53.592 25.195 39.212 1.00 54.64 533 ARG D CA 1
ATOM 10355 C C . ARG D 1 331 ? 52.599 24.256 38.544 1.00 53.29 533 ARG D C 1
ATOM 10356 O O . ARG D 1 331 ? 51.929 24.667 37.593 1.00 52.51 533 ARG D O 1
ATOM 10364 N N . PHE D 1 332 ? 52.515 23.027 39.034 1.00 50.92 534 PHE D N 1
ATOM 10365 C CA . PHE D 1 332 ? 51.620 22.031 38.472 1.00 48.44 534 PHE D CA 1
ATOM 10366 C C . PHE D 1 332 ? 50.456 21.733 39.397 1.00 47.46 534 PHE D C 1
ATOM 10367 O O . PHE D 1 332 ? 50.618 21.662 40.610 1.00 48.46 534 PHE D O 1
ATOM 10375 N N . PHE D 1 333 ? 49.278 21.572 38.814 1.00 47.27 535 PHE D N 1
ATOM 10376 C CA . PHE D 1 333 ? 48.087 21.246 39.583 1.00 45.39 535 PHE D CA 1
ATOM 10377 C C . PHE D 1 333 ? 47.217 20.261 38.813 1.00 44.41 535 PHE D C 1
ATOM 10378 O O . PHE D 1 333 ? 47.258 20.220 37.585 1.00 43.92 535 PHE D O 1
ATOM 10386 N N . PRO D 1 334 ? 46.432 19.450 39.534 1.00 41.56 536 PRO D N 1
ATOM 10387 C CA . PRO D 1 334 ? 45.517 18.510 38.883 1.00 41.16 536 PRO D CA 1
ATOM 10388 C C . PRO D 1 334 ? 44.448 19.335 38.191 1.00 40.93 536 PRO D C 1
ATOM 10389 O O . PRO D 1 334 ? 44.003 20.328 38.761 1.00 40.72 536 PRO D O 1
ATOM 10393 N N . LEU D 1 335 ? 43.996 18.926 37.015 1.00 38.79 537 LEU D N 1
ATOM 10394 C CA . LEU D 1 335 ? 43.023 19.736 36.303 1.00 39.19 537 LEU D CA 1
ATOM 10395 C C . LEU D 1 335 ? 41.731 19.934 37.085 1.00 40.15 537 LEU D C 1
ATOM 10396 O O . LEU D 1 335 ? 41.233 21.053 37.181 1.00 40.44 537 LEU D O 1
ATOM 10401 N N . SER D 1 336 ? 41.197 18.862 37.658 1.00 35.25 538 SER D N 1
ATOM 10402 C CA . SER D 1 336 ? 39.980 18.956 38.461 1.00 36.67 538 SER D CA 1
ATOM 10403 C C . SER D 1 336 ? 40.208 18.443 39.877 1.00 36.90 538 SER D C 1
ATOM 10404 O O . SER D 1 336 ? 39.279 18.313 40.664 1.00 37.28 538 SER D O 1
ATOM 10407 N N . GLY D 1 337 ? 41.458 18.138 40.182 1.00 35.71 539 GLY D N 1
ATOM 10408 C CA . GLY D 1 337 ? 41.838 17.625 41.481 1.00 36.85 539 GLY D CA 1
ATOM 10409 C C . GLY D 1 337 ? 41.654 18.516 42.690 1.00 37.44 539 GLY D C 1
ATOM 10410 O O . GLY D 1 337 ? 41.288 18.044 43.758 1.00 39.80 539 GLY D O 1
ATOM 10411 N N . SER D 1 338 ? 41.928 19.804 42.542 1.00 38.93 540 SER D N 1
ATOM 10412 C CA . SER D 1 338 ? 41.846 20.712 43.677 1.00 38.96 540 SER D CA 1
ATOM 10413 C C . SER D 1 338 ? 40.712 21.713 43.655 1.00 37.73 540 SER D C 1
ATOM 10414 O O . SER D 1 338 ? 40.094 21.963 42.628 1.00 37.71 540 SER D O 1
ATOM 10417 N N . LEU D 1 339 ? 40.470 22.280 44.830 1.00 39.22 541 LEU D N 1
ATOM 10418 C CA . LEU D 1 339 ? 39.475 23.313 45.068 1.00 38.03 541 LEU D CA 1
ATOM 10419 C C . LEU D 1 339 ? 40.011 24.658 44.609 1.00 37.81 541 LEU D C 1
ATOM 10420 O O . LEU D 1 339 ? 41.202 24.950 44.749 1.00 38.30 541 LEU D O 1
ATOM 10425 N N . ILE D 1 340 ? 39.126 25.475 44.046 1.00 37.93 542 ILE D N 1
ATOM 10426 C CA . ILE D 1 340 ? 39.483 26.786 43.522 1.00 38.32 542 ILE D CA 1
ATOM 10427 C C . ILE D 1 340 ? 38.457 27.785 44.034 1.00 37.78 542 ILE D C 1
ATOM 10428 O O . ILE D 1 340 ? 37.249 27.566 43.888 1.00 36.78 542 ILE D O 1
ATOM 10433 N N . PHE D 1 341 ? 38.932 28.873 44.630 1.00 41.54 543 PHE D N 1
ATOM 10434 C CA . PHE D 1 341 ? 38.069 29.913 45.167 1.00 41.41 543 PHE D CA 1
ATOM 10435 C C . PHE D 1 341 ? 38.271 31.207 44.394 1.00 40.82 543 PHE D C 1
ATOM 10436 O O . PHE D 1 341 ? 39.343 31.457 43.840 1.00 39.65 543 PHE D O 1
ATOM 10444 N N . GLY D 1 342 ? 37.223 32.023 44.348 1.00 42.12 544 GLY D N 1
ATOM 10445 C CA . GLY D 1 342 ? 37.316 33.322 43.721 1.00 42.17 544 GLY D CA 1
ATOM 10446 C C . GLY D 1 342 ? 37.754 34.414 44.679 1.00 42.37 544 GLY D C 1
ATOM 10447 O O . GLY D 1 342 ? 37.427 34.404 45.861 1.00 42.91 544 GLY D O 1
ATOM 10448 N N . LYS D 1 343 ? 38.508 35.366 44.140 1.00 46.87 545 LYS D N 1
ATOM 10449 C CA . LYS D 1 343 ? 38.850 36.576 44.864 1.00 46.44 545 LYS D CA 1
ATOM 10450 C C . LYS D 1 343 ? 37.664 37.535 44.877 1.00 47.04 545 LYS D C 1
ATOM 10451 O O . LYS D 1 343 ? 36.725 37.411 44.087 1.00 46.17 545 LYS D O 1
ATOM 10457 N N . GLN D 1 344 ? 37.705 38.482 45.809 1.00 49.46 546 GLN D N 1
ATOM 10458 C CA . GLN D 1 344 ? 36.643 39.473 45.914 1.00 50.64 546 GLN D CA 1
ATOM 10459 C C . GLN D 1 344 ? 36.464 40.207 44.592 1.00 50.67 546 GLN D C 1
ATOM 10460 O O . GLN D 1 344 ? 37.428 40.716 44.013 1.00 50.11 546 GLN D O 1
ATOM 10466 N N . GLY D 1 345 ? 35.225 40.246 44.111 1.00 50.75 547 GLY D N 1
ATOM 10467 C CA . GLY D 1 345 ? 34.907 40.931 42.877 1.00 50.90 547 GLY D CA 1
ATOM 10468 C C . GLY D 1 345 ? 35.185 40.153 41.614 1.00 51.27 547 GLY D C 1
ATOM 10469 O O . GLY D 1 345 ? 34.957 40.681 40.520 1.00 51.86 547 GLY D O 1
ATOM 10470 N N . THR D 1 346 ? 35.669 38.920 41.726 1.00 48.53 548 THR D N 1
ATOM 10471 C CA . THR D 1 346 ? 35.964 38.103 40.558 1.00 48.19 548 THR D CA 1
ATOM 10472 C C . THR D 1 346 ? 34.703 37.862 39.741 1.00 49.05 548 THR D C 1
ATOM 10473 O O . THR D 1 346 ? 33.646 37.532 40.284 1.00 47.52 548 THR D O 1
ATOM 10477 N N . GLY D 1 347 ? 34.823 38.032 38.430 1.00 46.33 549 GLY D N 1
ATOM 10478 C CA . GLY D 1 347 ? 33.697 37.825 37.543 1.00 47.77 549 GLY D CA 1
ATOM 10479 C C . GLY D 1 347 ? 33.240 36.380 37.527 1.00 49.32 549 GLY D C 1
ATOM 10480 O O . GLY D 1 347 ? 33.856 35.477 38.091 1.00 48.03 549 GLY D O 1
ATOM 10481 N N . ARG D 1 348 ? 32.112 36.167 36.858 1.00 42.42 550 ARG D N 1
ATOM 10482 C CA . ARG D 1 348 ? 31.503 34.847 36.816 1.00 45.31 550 ARG D CA 1
ATOM 10483 C C . ARG D 1 348 ? 32.131 33.928 35.780 1.00 45.86 550 ARG D C 1
ATOM 10484 O O . ARG D 1 348 ? 32.346 32.747 36.067 1.00 45.41 550 ARG D O 1
ATOM 10492 N N . ASP D 1 349 ? 32.436 34.433 34.586 1.00 44.04 551 ASP D N 1
ATOM 10493 C CA . ASP D 1 349 ? 32.781 33.571 33.463 1.00 45.42 551 ASP D CA 1
ATOM 10494 C C . ASP D 1 349 ? 34.122 33.964 32.864 1.00 44.17 551 ASP D C 1
ATOM 10495 O O . ASP D 1 349 ? 34.373 35.146 32.616 1.00 44.39 551 ASP D O 1
ATOM 10500 N N . ASN D 1 350 ? 34.968 32.960 32.630 1.00 44.22 552 ASN D N 1
ATOM 10501 C CA . ASN D 1 350 ? 36.216 33.098 31.879 1.00 42.43 552 ASN D CA 1
ATOM 10502 C C . ASN D 1 350 ? 37.128 34.165 32.485 1.00 40.42 552 ASN D C 1
ATOM 10503 O O . ASN D 1 350 ? 37.561 35.108 31.823 1.00 39.77 552 ASN D O 1
ATOM 10508 N N . VAL D 1 351 ? 37.415 33.993 33.768 1.00 43.97 553 VAL D N 1
ATOM 10509 C CA . VAL D 1 351 ? 38.322 34.866 34.501 1.00 42.94 553 VAL D CA 1
ATOM 10510 C C . VAL D 1 351 ? 39.716 34.260 34.473 1.00 43.36 553 VAL D C 1
ATOM 10511 O O . VAL D 1 351 ? 39.888 33.038 34.460 1.00 42.69 553 VAL D O 1
ATOM 10515 N N . ASP D 1 352 ? 40.725 35.126 34.446 1.00 46.17 554 ASP D N 1
ATOM 10516 C CA . ASP D 1 352 ? 42.101 34.676 34.323 1.00 48.42 554 ASP D CA 1
ATOM 10517 C C . ASP D 1 352 ? 42.564 34.002 35.613 1.00 47.19 554 ASP D C 1
ATOM 10518 O O . ASP D 1 352 ? 41.846 33.945 36.614 1.00 47.61 554 ASP D O 1
ATOM 10523 N N . ALA D 1 353 ? 43.801 33.500 35.585 1.00 47.87 555 ALA D N 1
ATOM 10524 C CA . ALA D 1 353 ? 44.299 32.706 36.702 1.00 46.89 555 ALA D CA 1
ATOM 10525 C C . ALA D 1 353 ? 44.565 33.555 37.936 1.00 46.96 555 ALA D C 1
ATOM 10526 O O . ALA D 1 353 ? 44.566 33.031 39.055 1.00 46.46 555 ALA D O 1
ATOM 10528 N N . ASP D 1 354 ? 44.793 34.857 37.762 1.00 49.28 556 ASP D N 1
ATOM 10529 C CA . ASP D 1 354 ? 45.082 35.710 38.906 1.00 49.83 556 ASP D CA 1
ATOM 10530 C C . ASP D 1 354 ? 43.831 36.134 39.660 1.00 47.86 556 ASP D C 1
ATOM 10531 O O . ASP D 1 354 ? 43.954 36.681 40.760 1.00 46.99 556 ASP D O 1
ATOM 10536 N N . LYS D 1 355 ? 42.644 35.910 39.102 1.00 49.63 557 LYS D N 1
ATOM 10537 C CA . LYS D 1 355 ? 41.405 36.218 39.802 1.00 47.53 557 LYS D CA 1
ATOM 10538 C C . LYS D 1 355 ? 40.948 35.101 40.728 1.00 45.04 557 LYS D C 1
ATOM 10539 O O . LYS D 1 355 ? 40.092 35.341 41.584 1.00 43.41 557 LYS D O 1
ATOM 10545 N N . VAL D 1 356 ? 41.501 33.900 40.589 1.00 43.54 558 VAL D N 1
ATOM 10546 C CA . VAL D 1 356 ? 41.064 32.751 41.365 1.00 42.73 558 VAL D CA 1
ATOM 10547 C C . VAL D 1 356 ? 42.224 32.249 42.212 1.00 42.58 558 VAL D C 1
ATOM 10548 O O . VAL D 1 356 ? 43.397 32.460 41.898 1.00 42.58 558 VAL D O 1
ATOM 10552 N N . MET D 1 357 ? 41.874 31.574 43.301 1.00 40.63 559 MET D N 1
ATOM 10553 C CA . MET D 1 357 ? 42.839 31.026 44.243 1.00 40.90 559 MET D CA 1
ATOM 10554 C C . MET D 1 357 ? 42.810 29.511 44.133 1.00 40.74 559 MET D C 1
ATOM 10555 O O . MET D 1 357 ? 41.782 28.889 44.420 1.00 40.19 559 MET D O 1
ATOM 10560 N N . ILE D 1 358 ? 43.928 28.920 43.726 1.00 40.22 560 ILE D N 1
ATOM 10561 C CA . ILE D 1 358 ? 44.013 27.473 43.573 1.00 40.17 560 ILE D CA 1
ATOM 10562 C C . ILE D 1 358 ? 44.723 26.805 44.744 1.00 42.22 560 ILE D C 1
ATOM 10563 O O . ILE D 1 358 ? 45.948 26.709 44.773 1.00 42.21 560 ILE D O 1
ATOM 10568 N N . THR D 1 359 ? 43.940 26.335 45.705 1.00 40.68 561 THR D N 1
ATOM 10569 C CA . THR D 1 359 ? 44.481 25.672 46.878 1.00 43.73 561 THR D CA 1
ATOM 10570 C C . THR D 1 359 ? 45.189 24.393 46.466 1.00 47.08 561 THR D C 1
ATOM 10571 O O . THR D 1 359 ? 44.727 23.681 45.583 1.00 46.55 561 THR D O 1
ATOM 10575 N N . ASN D 1 360 ? 46.314 24.103 47.105 1.00 46.16 562 ASN D N 1
ATOM 10576 C CA . ASN D 1 360 ? 47.067 22.898 46.790 1.00 50.35 562 ASN D CA 1
ATOM 10577 C C . ASN D 1 360 ? 47.183 22.005 48.015 1.00 51.97 562 ASN D C 1
ATOM 10578 O O . ASN D 1 360 ? 47.487 22.480 49.105 1.00 53.23 562 ASN D O 1
ATOM 10583 N N . GLU D 1 361 ? 46.913 20.714 47.842 1.00 50.75 563 GLU D N 1
ATOM 10584 C CA . GLU D 1 361 ? 47.008 19.758 48.944 1.00 52.76 563 GLU D CA 1
ATOM 10585 C C . GLU D 1 361 ? 48.417 19.187 49.110 1.00 51.66 563 GLU D C 1
ATOM 10586 O O . GLU D 1 361 ? 48.630 17.989 48.960 1.00 53.30 563 GLU D O 1
ATOM 10592 N N . GLU D 1 362 ? 49.370 20.060 49.410 1.00 57.50 564 GLU D N 1
ATOM 10593 C CA . GLU D 1 362 ? 50.766 19.696 49.626 1.00 56.07 564 GLU D CA 1
ATOM 10594 C C . GLU D 1 362 ? 51.046 18.845 50.869 1.00 53.98 564 GLU D C 1
ATOM 10595 O O . GLU D 1 362 ? 51.852 17.931 50.832 1.00 53.61 564 GLU D O 1
ATOM 10601 N N . GLU D 1 363 ? 50.347 19.145 51.958 1.00 56.07 565 GLU D N 1
ATOM 10602 C CA . GLU D 1 363 ? 50.540 18.462 53.237 1.00 54.36 565 GLU D CA 1
ATOM 10603 C C . GLU D 1 363 ? 50.255 16.958 53.275 1.00 50.60 565 GLU D C 1
ATOM 10604 O O . GLU D 1 363 ? 50.752 16.260 54.159 1.00 50.46 565 GLU D O 1
ATOM 10610 N N . ILE D 1 364 ? 49.475 16.453 52.326 1.00 53.27 566 ILE D N 1
ATOM 10611 C CA . ILE D 1 364 ? 49.131 15.032 52.309 1.00 48.40 566 ILE D CA 1
ATOM 10612 C C . ILE D 1 364 ? 50.034 14.196 51.409 1.00 47.10 566 ILE D C 1
ATOM 10613 O O . ILE D 1 364 ? 49.766 13.023 51.165 1.00 46.39 566 ILE D O 1
ATOM 10618 N N . LYS D 1 365 ? 51.113 14.805 50.927 1.00 50.26 567 LYS D N 1
ATOM 10619 C CA . LYS D 1 365 ? 52.069 14.129 50.048 1.00 49.43 567 LYS D CA 1
ATOM 10620 C C . LYS D 1 365 ? 52.745 12.926 50.709 1.00 48.45 567 LYS D C 1
ATOM 10621 O O . LYS D 1 365 ? 53.061 11.951 50.045 1.00 48.33 567 LYS D O 1
ATOM 10627 N N . THR D 1 366 ? 52.991 13.009 52.009 1.00 46.63 568 THR D N 1
ATOM 10628 C CA . THR D 1 366 ? 53.637 11.927 52.729 1.00 45.00 568 THR D CA 1
ATOM 10629 C C . THR D 1 366 ? 52.859 10.608 52.710 1.00 44.72 568 THR D C 1
ATOM 10630 O O . THR D 1 366 ? 53.460 9.550 52.554 1.00 44.30 568 THR D O 1
ATOM 10634 N N . THR D 1 367 ? 51.539 10.655 52.873 1.00 41.27 569 THR D N 1
ATOM 10635 C CA . THR D 1 367 ? 50.749 9.419 52.876 1.00 41.04 569 THR D CA 1
ATOM 10636 C C . THR D 1 367 ? 49.882 9.121 51.650 1.00 40.43 569 THR D C 1
ATOM 10637 O O . THR D 1 367 ? 49.449 7.994 51.467 1.00 40.53 569 THR D O 1
ATOM 10641 N N . ASN D 1 368 ? 49.621 10.117 50.817 1.00 39.60 570 ASN D N 1
ATOM 10642 C CA . ASN D 1 368 ? 48.788 9.907 49.639 1.00 39.56 570 ASN D CA 1
ATOM 10643 C C . ASN D 1 368 ? 49.614 10.054 48.374 1.00 40.52 570 ASN D C 1
ATOM 10644 O O . ASN D 1 368 ? 50.644 10.714 48.381 1.00 41.95 570 ASN D O 1
ATOM 10649 N N . PRO D 1 369 ? 49.163 9.435 47.275 1.00 40.44 571 PRO D N 1
ATOM 10650 C CA . PRO D 1 369 ? 49.856 9.551 45.991 1.00 40.54 571 PRO D CA 1
ATOM 10651 C C . PRO D 1 369 ? 49.619 10.910 45.351 1.00 40.89 571 PRO D C 1
ATOM 10652 O O . PRO D 1 369 ? 48.729 11.667 45.740 1.00 41.00 571 PRO D O 1
ATOM 10656 N N . VAL D 1 370 ? 50.450 11.221 44.359 1.00 40.61 572 VAL D N 1
ATOM 10657 C CA . VAL D 1 370 ? 50.289 12.461 43.613 1.00 39.99 572 VAL D CA 1
ATOM 10658 C C . VAL D 1 370 ? 49.164 12.301 42.601 1.00 40.41 572 VAL D C 1
ATOM 10659 O O . VAL D 1 370 ? 49.088 11.297 41.882 1.00 40.20 572 VAL D O 1
ATOM 10663 N N . ALA D 1 371 ? 48.280 13.299 42.542 1.00 40.27 573 ALA D N 1
ATOM 10664 C CA . ALA D 1 371 ? 47.112 13.213 41.674 1.00 40.34 573 ALA D CA 1
ATOM 10665 C C . ALA D 1 371 ? 47.494 13.091 40.205 1.00 40.94 573 ALA D C 1
ATOM 10666 O O . ALA D 1 371 ? 46.736 12.517 39.416 1.00 40.30 573 ALA D O 1
ATOM 10668 N N . THR D 1 372 ? 48.652 13.617 39.820 1.00 41.49 574 THR D N 1
ATOM 10669 C CA . THR D 1 372 ? 49.087 13.622 38.432 1.00 41.98 574 THR D CA 1
ATOM 10670 C C . THR D 1 372 ? 50.016 12.465 38.096 1.00 42.87 574 THR D C 1
ATOM 10671 O O . THR D 1 372 ? 50.499 12.382 36.963 1.00 44.07 574 THR D O 1
ATOM 10675 N N . GLU D 1 373 ? 50.274 11.571 39.041 1.00 40.90 575 GLU D N 1
ATOM 10676 C CA . GLU D 1 373 ? 51.183 10.456 38.836 1.00 42.43 575 GLU D CA 1
ATOM 10677 C C . GLU D 1 373 ? 50.424 9.139 38.872 1.00 40.99 575 GLU D C 1
ATOM 10678 O O . GLU D 1 373 ? 49.345 9.032 39.459 1.00 40.69 575 GLU D O 1
ATOM 10684 N N . SER D 1 374 ? 50.998 8.134 38.220 1.00 40.93 576 SER D N 1
ATOM 10685 C CA . SER D 1 374 ? 50.502 6.777 38.378 1.00 40.83 576 SER D CA 1
ATOM 10686 C C . SER D 1 374 ? 50.715 6.310 39.810 1.00 40.19 576 SER D C 1
ATOM 10687 O O . SER D 1 374 ? 51.594 6.797 40.524 1.00 41.01 576 SER D O 1
ATOM 10690 N N . TYR D 1 375 ? 49.884 5.360 40.236 1.00 40.36 577 TYR D N 1
ATOM 10691 C CA . TYR D 1 375 ? 50.059 4.789 41.564 1.00 39.11 577 TYR D CA 1
ATOM 10692 C C . TYR D 1 375 ? 51.317 3.933 41.622 1.00 39.52 577 TYR D C 1
ATOM 10693 O O . TYR D 1 375 ? 51.964 3.837 42.670 1.00 39.17 577 TYR D O 1
ATOM 10702 N N . GLY D 1 376 ? 51.682 3.313 40.506 1.00 39.57 578 GLY D N 1
ATOM 10703 C CA . GLY D 1 376 ? 52.865 2.474 40.473 1.00 39.19 578 GLY D CA 1
ATOM 10704 C C . GLY D 1 376 ? 52.852 1.575 39.252 1.00 39.68 578 GLY D C 1
ATOM 10705 O O . GLY D 1 376 ? 52.198 1.875 38.254 1.00 39.47 578 GLY D O 1
ATOM 10706 N N . GLN D 1 377 ? 53.580 0.466 39.352 1.00 41.14 579 GLN D N 1
ATOM 10707 C CA . GLN D 1 377 ? 53.673 -0.501 38.268 1.00 42.24 579 GLN D CA 1
ATOM 10708 C C . GLN D 1 377 ? 53.211 -1.872 38.737 1.00 41.35 579 GLN D C 1
ATOM 10709 O O . GLN D 1 377 ? 53.225 -2.177 39.931 1.00 41.27 579 GLN D O 1
ATOM 10715 N N . VAL D 1 378 ? 52.800 -2.700 37.775 1.00 40.50 580 VAL D N 1
ATOM 10716 C CA . VAL D 1 378 ? 52.448 -4.093 38.013 1.00 40.40 580 VAL D CA 1
ATOM 10717 C C . VAL D 1 378 ? 52.984 -4.934 36.864 1.00 41.15 580 VAL D C 1
ATOM 10718 O O . VAL D 1 378 ? 53.169 -4.454 35.746 1.00 40.88 580 VAL D O 1
ATOM 10722 N N . ALA D 1 379 ? 53.228 -6.208 37.156 1.00 40.36 581 ALA D N 1
ATOM 10723 C CA . ALA D 1 379 ? 53.647 -7.156 36.132 1.00 41.80 581 ALA D CA 1
ATOM 10724 C C . ALA D 1 379 ? 52.495 -7.421 35.172 1.00 42.81 581 ALA D C 1
ATOM 10725 O O . ALA D 1 379 ? 51.362 -7.652 35.601 1.00 42.45 581 ALA D O 1
ATOM 10727 N N . THR D 1 380 ? 52.767 -7.326 33.875 1.00 41.64 582 THR D N 1
ATOM 10728 C CA . THR D 1 380 ? 51.753 -7.589 32.865 1.00 42.30 582 THR D CA 1
ATOM 10729 C C . THR D 1 380 ? 51.866 -8.960 32.208 1.00 43.56 582 THR D C 1
ATOM 10730 O O . THR D 1 380 ? 51.019 -9.293 31.375 1.00 44.20 582 THR D O 1
ATOM 10734 N N . ASN D 1 381 ? 52.874 -9.764 32.540 1.00 44.19 583 ASN D N 1
ATOM 10735 C CA . ASN D 1 381 ? 53.031 -11.050 31.867 1.00 45.07 583 ASN D CA 1
ATOM 10736 C C . ASN D 1 381 ? 53.824 -12.002 32.752 1.00 46.34 583 ASN D C 1
ATOM 10737 O O . ASN D 1 381 ? 54.092 -11.721 33.924 1.00 46.58 583 ASN D O 1
ATOM 10742 N N . HIS D 1 382 ? 54.193 -13.141 32.169 1.00 49.34 584 HIS D N 1
ATOM 10743 C CA . HIS D 1 382 ? 55.109 -14.104 32.764 1.00 49.98 584 HIS D CA 1
ATOM 10744 C C . HIS D 1 382 ? 56.441 -14.032 32.035 1.00 49.62 584 HIS D C 1
ATOM 10745 O O . HIS D 1 382 ? 56.502 -14.252 30.822 1.00 49.82 584 HIS D O 1
ATOM 10752 N N . GLN D 1 383 ? 57.500 -13.724 32.773 1.00 54.22 585 GLN D N 1
ATOM 10753 C CA . GLN D 1 383 ? 58.839 -13.786 32.220 1.00 53.38 585 GLN D CA 1
ATOM 10754 C C . GLN D 1 383 ? 59.240 -15.237 31.972 1.00 53.66 585 GLN D C 1
ATOM 10755 O O . GLN D 1 383 ? 58.769 -16.164 32.638 1.00 53.44 585 GLN D O 1
ATOM 10761 N N . SER D 1 384 ? 60.125 -15.426 31.002 1.00 56.82 586 SER D N 1
ATOM 10762 C CA . SER D 1 384 ? 60.681 -16.739 30.696 1.00 57.42 586 SER D CA 1
ATOM 10763 C C . SER D 1 384 ? 61.882 -16.526 29.789 1.00 57.91 586 SER D C 1
ATOM 10764 O O . SER D 1 384 ? 62.181 -15.400 29.383 1.00 57.29 586 SER D O 1
ATOM 10767 N N . ALA D 1 385 ? 62.553 -17.627 29.444 1.00 59.67 587 ALA D N 1
ATOM 10768 C CA . ALA D 1 385 ? 63.715 -17.535 28.567 1.00 60.85 587 ALA D CA 1
ATOM 10769 C C . ALA D 1 385 ? 63.359 -16.911 27.225 1.00 62.29 587 ALA D C 1
ATOM 10770 O O . ALA D 1 385 ? 64.232 -16.355 26.549 1.00 62.37 587 ALA D O 1
ATOM 10772 N N . GLN D 1 386 ? 62.097 -17.012 26.811 1.00 62.29 588 GLN D N 1
ATOM 10773 C CA . GLN D 1 386 ? 61.642 -16.426 25.559 1.00 64.39 588 GLN D CA 1
ATOM 10774 C C . GLN D 1 386 ? 60.930 -15.087 25.718 1.00 64.38 588 GLN D C 1
ATOM 10775 O O . GLN D 1 386 ? 60.579 -14.475 24.704 1.00 65.55 588 GLN D O 1
ATOM 10781 N N . ALA D 1 387 ? 60.706 -14.610 26.942 1.00 62.36 589 ALA D N 1
ATOM 10782 C CA . ALA D 1 387 ? 59.915 -13.402 27.147 1.00 60.51 589 ALA D CA 1
ATOM 10783 C C . ALA D 1 387 ? 60.510 -12.549 28.256 1.00 59.48 589 ALA D C 1
ATOM 10784 O O . ALA D 1 387 ? 60.713 -13.033 29.372 1.00 59.89 589 ALA D O 1
ATOM 10786 N N . GLN D 1 388 ? 60.755 -11.277 27.956 1.00 57.05 590 GLN D N 1
ATOM 10787 C CA . GLN D 1 388 ? 61.254 -10.362 28.967 1.00 56.98 590 GLN D CA 1
ATOM 10788 C C . GLN D 1 388 ? 60.129 -9.939 29.902 1.00 55.90 590 GLN D C 1
ATOM 10789 O O . GLN D 1 388 ? 58.948 -9.950 29.544 1.00 55.36 590 GLN D O 1
ATOM 10795 N N . ALA D 1 389 ? 60.508 -9.567 31.118 1.00 51.22 591 ALA D N 1
ATOM 10796 C CA . ALA D 1 389 ? 59.522 -9.134 32.095 1.00 50.98 591 ALA D CA 1
ATOM 10797 C C . ALA D 1 389 ? 58.941 -7.786 31.693 1.00 50.80 591 ALA D C 1
ATOM 10798 O O . ALA D 1 389 ? 59.668 -6.807 31.500 1.00 50.45 591 ALA D O 1
ATOM 10800 N N . GLN D 1 390 ? 57.619 -7.740 31.566 1.00 49.23 592 GLN D N 1
ATOM 10801 C CA . GLN D 1 390 ? 56.913 -6.539 31.150 1.00 49.73 592 GLN D CA 1
ATOM 10802 C C . GLN D 1 390 ? 56.116 -5.993 32.322 1.00 49.53 592 GLN D C 1
ATOM 10803 O O . GLN D 1 390 ? 55.591 -6.756 33.136 1.00 48.95 592 GLN D O 1
ATOM 10809 N N . THR D 1 391 ? 56.029 -4.670 32.403 1.00 45.21 593 THR D N 1
ATOM 10810 C CA . THR D 1 391 ? 55.255 -4.004 33.435 1.00 45.49 593 THR D CA 1
ATOM 10811 C C . THR D 1 391 ? 54.364 -2.953 32.795 1.00 43.96 593 THR D C 1
ATOM 10812 O O . THR D 1 391 ? 54.516 -2.601 31.623 1.00 44.07 593 THR D O 1
ATOM 10816 N N . GLY D 1 392 ? 53.425 -2.450 33.587 1.00 42.14 594 GLY D N 1
ATOM 10817 C CA . GLY D 1 392 ? 52.515 -1.422 33.124 1.00 40.22 594 GLY D CA 1
ATOM 10818 C C . GLY D 1 392 ? 52.166 -0.497 34.267 1.00 39.18 594 GLY D C 1
ATOM 10819 O O . GLY D 1 392 ? 52.371 -0.818 35.440 1.00 39.27 594 GLY D O 1
ATOM 10820 N N . TRP D 1 393 ? 51.625 0.659 33.909 1.00 37.78 595 TRP D N 1
ATOM 10821 C CA . TRP D 1 393 ? 51.374 1.714 34.875 1.00 37.10 595 TRP D CA 1
ATOM 10822 C C . TRP D 1 393 ? 49.973 1.591 35.454 1.00 35.38 595 TRP D C 1
ATOM 10823 O O . TRP D 1 393 ? 49.018 1.275 34.741 1.00 35.35 595 TRP D O 1
ATOM 10834 N N . VAL D 1 394 ? 49.855 1.851 36.751 1.00 37.28 596 VAL D N 1
ATOM 10835 C CA . VAL D 1 394 ? 48.565 1.832 37.426 1.00 35.65 596 VAL D CA 1
ATOM 10836 C C . VAL D 1 394 ? 48.013 3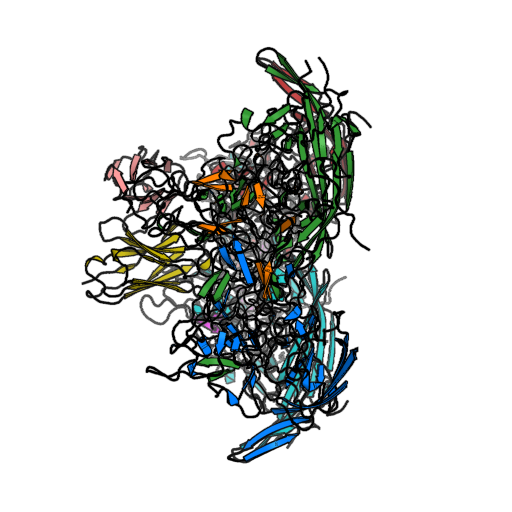.250 37.394 1.00 35.81 596 VAL D C 1
ATOM 10837 O O . VAL D 1 394 ? 48.486 4.130 38.116 1.00 35.29 596 VAL D O 1
ATOM 10841 N N . GLN D 1 395 ? 46.988 3.467 36.572 1.00 33.21 597 GLN D N 1
ATOM 10842 C CA . GLN D 1 395 ? 46.424 4.802 36.453 1.00 33.95 597 GLN D CA 1
ATOM 10843 C C . GLN D 1 395 ? 45.452 5.098 37.582 1.00 34.28 597 GLN D C 1
ATOM 10844 O O . GLN D 1 395 ? 45.461 6.205 38.130 1.00 35.20 597 GLN D O 1
ATOM 10850 N N . ASN D 1 396 ? 44.618 4.129 37.943 1.00 32.59 598 ASN D N 1
ATOM 10851 C CA . ASN D 1 396 ? 43.725 4.257 39.081 1.00 32.42 598 ASN D CA 1
ATOM 10852 C C . ASN D 1 396 ? 43.876 3.033 39.969 1.00 32.04 598 ASN D C 1
ATOM 10853 O O . ASN D 1 396 ? 44.087 1.922 39.477 1.00 33.24 598 ASN D O 1
ATOM 10858 N N . GLN D 1 397 ? 43.780 3.245 41.277 1.00 35.18 599 GLN D N 1
ATOM 10859 C CA . GLN D 1 397 ? 43.918 2.166 42.245 1.00 33.26 599 GLN D CA 1
ATOM 10860 C C . GLN D 1 397 ? 42.827 2.297 43.293 1.00 33.21 599 GLN D C 1
ATOM 10861 O O . GLN D 1 397 ? 42.719 3.335 43.952 1.00 33.75 599 GLN D O 1
ATOM 10867 N N . GLY D 1 398 ? 42.019 1.251 43.442 1.00 34.60 600 GLY D N 1
ATOM 10868 C CA . GLY D 1 398 ? 41.039 1.195 44.502 1.00 33.18 600 GLY D CA 1
ATOM 10869 C C . GLY D 1 398 ? 41.669 0.842 45.832 1.00 32.99 600 GLY D C 1
ATOM 10870 O O . GLY D 1 398 ? 42.879 0.654 45.956 1.00 32.55 600 GLY D O 1
ATOM 10871 N N . ILE D 1 399 ? 40.816 0.753 46.853 1.00 32.95 601 ILE D N 1
ATOM 10872 C CA . ILE D 1 399 ? 41.283 0.432 48.196 1.00 32.23 601 ILE D CA 1
ATOM 10873 C C . ILE D 1 399 ? 41.909 -0.952 48.214 1.00 31.81 601 ILE D C 1
ATOM 10874 O O . ILE D 1 399 ? 41.401 -1.890 47.594 1.00 32.48 601 ILE D O 1
ATOM 10879 N N . LEU D 1 400 ? 43.032 -1.076 48.914 1.00 33.80 602 LEU D N 1
ATOM 10880 C CA . LEU D 1 400 ? 43.655 -2.347 49.232 1.00 33.25 602 LEU D CA 1
ATOM 10881 C C . LEU D 1 400 ? 43.843 -2.447 50.739 1.00 34.32 602 LEU D C 1
ATOM 10882 O O . LEU D 1 400 ? 43.989 -1.424 51.414 1.00 33.99 602 LEU D O 1
ATOM 10887 N N . PRO D 1 401 ? 43.808 -3.652 51.303 1.00 34.49 603 PRO D N 1
ATOM 10888 C CA . PRO D 1 401 ? 44.095 -3.793 52.734 1.00 34.68 603 PRO D CA 1
ATOM 10889 C C . PRO D 1 401 ? 45.499 -3.303 53.049 1.00 34.89 603 PRO D C 1
ATOM 10890 O O . PRO D 1 401 ? 46.452 -3.583 52.318 1.00 35.30 603 PRO D O 1
ATOM 10894 N N . GLY D 1 402 ? 45.620 -2.560 54.140 1.00 37.97 604 GLY D N 1
ATOM 10895 C CA . GLY D 1 402 ? 46.878 -1.965 54.519 1.00 36.94 604 GLY D CA 1
ATOM 10896 C C . GLY D 1 402 ? 47.094 -0.553 54.030 1.00 36.79 604 GLY D C 1
ATOM 10897 O O . GLY D 1 402 ? 48.188 -0.015 54.223 1.00 37.03 604 GLY D O 1
ATOM 10898 N N . MET D 1 403 ? 46.096 0.062 53.404 1.00 36.27 605 MET D N 1
ATOM 10899 C CA . MET D 1 403 ? 46.223 1.445 52.972 1.00 34.95 605 MET D CA 1
ATOM 10900 C C . MET D 1 403 ? 45.873 2.411 54.093 1.00 34.30 605 MET D C 1
ATOM 10901 O O . MET D 1 403 ? 44.896 2.231 54.824 1.00 34.88 605 MET D O 1
ATOM 10906 N N . VAL D 1 404 ? 46.693 3.447 54.222 1.00 37.03 606 VAL D N 1
ATOM 10907 C CA . VAL D 1 404 ? 46.426 4.565 55.111 1.00 36.57 606 VAL D CA 1
ATOM 10908 C C . VAL D 1 404 ? 46.435 5.828 54.266 1.00 36.67 606 VAL D C 1
ATOM 10909 O O . VAL D 1 404 ? 47.150 5.919 53.263 1.00 38.90 606 VAL D O 1
ATOM 10913 N N . TRP D 1 405 ? 45.619 6.799 54.661 1.00 38.62 607 TRP D N 1
ATOM 10914 C CA . TRP D 1 405 ? 45.499 8.019 53.877 1.00 38.54 607 TRP D CA 1
ATOM 10915 C C . TRP D 1 405 ? 45.005 9.145 54.770 1.00 39.28 607 TRP D C 1
ATOM 10916 O O . TRP D 1 405 ? 44.498 8.918 55.870 1.00 38.94 607 TRP D O 1
ATOM 10927 N N . GLN D 1 406 ? 45.174 10.364 54.278 1.00 38.97 608 GLN D N 1
ATOM 10928 C CA . GLN D 1 406 ? 44.635 11.554 54.911 1.00 40.21 608 GLN D CA 1
ATOM 10929 C C . GLN D 1 406 ? 43.489 12.097 54.072 1.00 40.67 608 GLN D C 1
ATOM 10930 O O . GLN D 1 406 ? 43.483 11.978 52.844 1.00 39.86 608 GLN D O 1
ATOM 10936 N N . ASP D 1 407 ? 42.511 12.690 54.746 1.00 42.32 609 ASP D N 1
ATOM 10937 C CA . ASP D 1 407 ? 41.378 13.274 54.050 1.00 43.10 609 ASP D CA 1
ATOM 10938 C C . ASP D 1 407 ? 41.754 14.650 53.510 1.00 42.19 609 ASP D C 1
ATOM 10939 O O . ASP D 1 407 ? 42.867 15.144 53.707 1.00 40.74 609 ASP D O 1
ATOM 10944 N N . ARG D 1 408 ? 40.814 15.280 52.818 1.00 41.86 610 ARG D N 1
ATOM 10945 C CA . ARG D 1 408 ? 41.073 16.589 52.246 1.00 42.20 610 ARG D CA 1
ATOM 10946 C C . ARG D 1 408 ? 41.048 17.652 53.335 1.00 42.22 610 ARG D C 1
ATOM 10947 O O . ARG D 1 408 ? 40.293 17.565 54.305 1.00 41.66 610 ARG D O 1
ATOM 10955 N N . ASP D 1 409 ? 41.901 18.655 53.169 1.00 44.26 611 ASP D N 1
ATOM 10956 C CA . ASP D 1 409 ? 42.014 19.737 54.128 1.00 44.70 611 ASP D CA 1
ATOM 10957 C C . ASP D 1 409 ? 40.787 20.640 54.043 1.00 44.45 611 ASP D C 1
ATOM 10958 O O . ASP D 1 409 ? 40.063 20.656 53.045 1.00 44.25 611 ASP D O 1
ATOM 10963 N N . VAL D 1 410 ? 40.553 21.389 55.110 1.00 44.74 612 VAL D N 1
ATOM 10964 C CA . VAL D 1 410 ? 39.453 22.342 55.163 1.00 43.36 612 VAL D CA 1
ATOM 10965 C C . VAL D 1 410 ? 40.039 23.741 55.206 1.00 42.19 612 VAL D C 1
ATOM 10966 O O . VAL D 1 410 ? 41.185 23.950 55.618 1.00 41.43 612 VAL D O 1
ATOM 10970 N N . TYR D 1 411 ? 39.252 24.708 54.755 1.00 39.69 613 TYR D N 1
ATOM 10971 C CA . TYR D 1 411 ? 39.695 26.083 54.621 1.00 39.31 613 TYR D CA 1
ATOM 10972 C C . TYR D 1 411 ? 38.711 27.007 55.319 1.00 38.98 613 TYR D C 1
ATOM 10973 O O . TYR D 1 411 ? 37.605 26.606 55.685 1.00 40.34 613 TYR D O 1
ATOM 10982 N N . LEU D 1 412 ? 39.138 28.254 55.518 1.00 36.11 614 LEU D N 1
ATOM 10983 C CA . LEU D 1 412 ? 38.247 29.253 56.093 1.00 35.57 614 LEU D CA 1
ATOM 10984 C C . LEU D 1 412 ? 37.021 29.455 55.213 1.00 36.66 614 LEU D C 1
ATOM 10985 O O . LEU D 1 412 ? 35.913 29.666 55.717 1.00 37.95 614 LEU D O 1
ATOM 10990 N N . GLN D 1 413 ? 37.205 29.395 53.895 1.00 38.11 615 GLN D N 1
ATOM 10991 C CA . GLN D 1 413 ? 36.128 29.551 52.928 1.00 37.96 615 GLN D CA 1
ATOM 10992 C C . GLN D 1 413 ? 35.307 28.286 52.730 1.00 37.53 615 GLN D C 1
ATOM 10993 O O . GLN D 1 413 ? 34.132 28.379 52.360 1.00 38.12 615 GLN D O 1
ATOM 10999 N N . GLY D 1 414 ? 35.895 27.116 52.952 1.00 37.92 616 GLY D N 1
ATOM 11000 C CA . GLY D 1 414 ? 35.305 25.869 52.533 1.00 36.28 616 GLY D CA 1
ATOM 11001 C C . GLY D 1 414 ? 34.086 25.449 53.322 1.00 35.24 616 GLY D C 1
ATOM 11002 O O . GLY D 1 414 ? 33.694 26.082 54.305 1.00 34.98 616 GLY D O 1
ATOM 11003 N N . PRO D 1 415 ? 33.461 24.357 52.892 1.00 33.28 617 PRO D N 1
ATOM 11004 C CA . PRO D 1 415 ? 32.270 23.860 53.584 1.00 33.47 617 PRO D CA 1
ATOM 11005 C C . PRO D 1 415 ? 32.624 23.149 54.880 1.00 33.84 617 PRO D C 1
ATOM 11006 O O . PRO D 1 415 ? 33.735 22.651 55.072 1.00 33.88 617 PRO D O 1
ATOM 11010 N N . ILE D 1 416 ? 31.641 23.094 55.776 1.00 36.86 618 ILE D N 1
ATOM 11011 C CA . ILE D 1 416 ? 31.828 22.477 57.084 1.00 35.09 618 ILE D CA 1
ATOM 11012 C C . ILE D 1 416 ? 31.360 21.028 57.043 1.00 35.92 618 ILE D C 1
ATOM 11013 O O . ILE D 1 416 ? 32.146 20.107 57.283 1.00 36.39 618 ILE D O 1
ATOM 11018 N N . TRP D 1 417 ? 30.079 20.810 56.761 1.00 36.78 619 TRP D N 1
ATOM 11019 C CA . TRP D 1 417 ? 29.499 19.476 56.775 1.00 37.04 619 TRP D CA 1
ATOM 11020 C C . TRP D 1 417 ? 28.810 19.183 55.450 1.00 37.61 619 TRP D C 1
ATOM 11021 O O . TRP D 1 417 ? 28.588 20.069 54.622 1.00 37.15 619 TRP D O 1
ATOM 11032 N N . ALA D 1 418 ? 28.477 17.910 55.262 1.00 34.23 620 ALA D N 1
ATOM 11033 C CA . ALA D 1 418 ? 27.633 17.466 54.165 1.00 35.41 620 ALA D CA 1
ATOM 11034 C C . ALA D 1 418 ? 26.798 16.291 54.641 1.00 36.39 620 ALA D C 1
ATOM 11035 O O . ALA D 1 418 ? 27.133 15.622 55.620 1.00 36.25 620 ALA D O 1
ATOM 11037 N N . LYS D 1 419 ? 25.701 16.044 53.935 1.00 34.51 621 LYS D N 1
ATOM 11038 C CA . LYS D 1 419 ? 24.816 14.938 54.260 1.00 35.09 621 LYS D CA 1
ATOM 11039 C C . LYS D 1 419 ? 25.316 13.683 53.562 1.00 35.95 621 LYS D C 1
ATOM 11040 O O . LYS D 1 419 ? 25.534 13.687 52.347 1.00 35.98 621 LYS D O 1
ATOM 11046 N N . ILE D 1 420 ? 25.514 12.623 54.330 1.00 32.00 622 ILE D N 1
ATOM 11047 C CA . ILE D 1 420 ? 25.816 11.326 53.724 1.00 32.51 622 ILE D CA 1
ATOM 11048 C C . ILE D 1 420 ? 24.579 10.834 52.985 1.00 34.43 622 ILE D C 1
ATOM 11049 O O . ILE D 1 420 ? 23.506 10.716 53.599 1.00 35.25 622 ILE D O 1
ATOM 11054 N N . PRO D 1 421 ? 24.662 10.563 51.685 1.00 31.66 623 PRO D N 1
ATOM 11055 C CA . PRO D 1 421 ? 23.500 10.022 50.980 1.00 32.59 623 PRO D CA 1
ATOM 11056 C C . PRO D 1 421 ? 23.036 8.737 51.641 1.00 34.61 623 PRO D C 1
ATOM 11057 O O . PRO D 1 421 ? 23.839 7.939 52.129 1.00 35.26 623 PRO D O 1
ATOM 11061 N N . HIS D 1 422 ? 21.725 8.529 51.649 1.00 30.50 624 HIS D N 1
ATOM 11062 C CA . HIS D 1 422 ? 21.156 7.391 52.354 1.00 31.94 624 HIS D CA 1
ATOM 11063 C C . HIS D 1 422 ? 21.165 6.217 51.390 1.00 30.61 624 HIS D C 1
ATOM 11064 O O . HIS D 1 422 ? 20.410 6.198 50.415 1.00 30.01 624 HIS D O 1
ATOM 11071 N N . THR D 1 423 ? 22.012 5.235 51.673 1.00 28.22 625 THR D N 1
ATOM 11072 C CA . THR D 1 423 ? 22.283 4.146 50.750 1.00 28.36 625 THR D CA 1
ATOM 11073 C C . THR D 1 423 ? 22.566 2.885 51.546 1.00 28.52 625 THR D C 1
ATOM 11074 O O . THR D 1 423 ? 22.811 2.927 52.753 1.00 28.27 625 THR D O 1
ATOM 11078 N N . ASP D 1 424 ? 22.527 1.752 50.847 1.00 28.38 626 ASP D N 1
ATOM 11079 C CA . ASP D 1 424 ? 22.825 0.475 51.483 1.00 28.76 626 ASP D CA 1
ATOM 11080 C C . ASP D 1 424 ? 24.259 0.436 51.988 1.00 27.71 626 ASP D C 1
ATOM 11081 O O . ASP D 1 424 ? 24.548 -0.173 53.024 1.00 28.65 626 ASP D O 1
ATOM 11086 N N . GLY D 1 425 ? 25.170 1.086 51.275 1.00 28.28 627 GLY D N 1
ATOM 11087 C CA . GLY D 1 425 ? 26.565 1.058 51.662 1.00 25.78 627 GLY D CA 1
ATOM 11088 C C . GLY D 1 425 ? 27.301 2.311 51.251 1.00 25.10 627 GLY D C 1
ATOM 11089 O O . GLY D 1 425 ? 26.881 3.050 50.357 1.00 25.21 627 GLY D O 1
ATOM 11090 N N . ASN D 1 426 ? 28.415 2.540 51.938 1.00 27.95 628 ASN D N 1
ATOM 11091 C CA . ASN D 1 426 ? 29.351 3.604 51.619 1.00 27.57 628 ASN D CA 1
ATOM 11092 C C . ASN D 1 426 ? 30.705 3.224 52.197 1.00 26.98 628 ASN D C 1
ATOM 11093 O O . ASN D 1 426 ? 30.803 2.366 53.077 1.00 26.32 628 ASN D O 1
ATOM 11098 N N . PHE D 1 427 ? 31.753 3.863 51.694 1.00 28.78 629 PHE D N 1
ATOM 11099 C CA . PHE D 1 427 ? 33.083 3.660 52.245 1.00 28.37 629 PHE D CA 1
ATOM 11100 C C . PHE D 1 427 ? 33.705 5.007 52.565 1.00 29.87 629 PHE D C 1
ATOM 11101 O O . PHE D 1 427 ? 33.810 5.870 51.689 1.00 29.85 629 PHE D O 1
ATOM 11109 N N . HIS D 1 428 ? 34.122 5.170 53.819 1.00 30.03 630 HIS D N 1
ATOM 11110 C CA . HIS D 1 428 ? 34.755 6.371 54.344 1.00 31.14 630 HIS D CA 1
ATOM 11111 C C . HIS D 1 428 ? 33.893 7.578 53.997 1.00 31.67 630 HIS D C 1
ATOM 11112 O O . HIS D 1 428 ? 34.220 8.344 53.083 1.00 32.27 630 HIS D O 1
ATOM 11119 N N . PRO D 1 429 ? 32.784 7.759 54.695 1.00 34.12 631 PRO D N 1
ATOM 11120 C CA . PRO D 1 429 ? 31.773 8.744 54.286 1.00 33.74 631 PRO D CA 1
ATOM 11121 C C . PRO D 1 429 ? 32.242 10.193 54.210 1.00 33.72 631 PRO D C 1
ATOM 11122 O O . PRO D 1 429 ? 31.473 11.045 53.762 1.00 35.05 631 PRO D O 1
ATOM 11126 N N . SER D 1 430 ? 33.440 10.497 54.699 1.00 36.34 632 SER D N 1
ATOM 11127 C CA . SER D 1 430 ? 33.932 11.868 54.714 1.00 35.72 632 SER D CA 1
ATOM 11128 C C . SER D 1 430 ? 33.760 12.525 53.344 1.00 35.02 632 SER D C 1
ATOM 11129 O O . SER D 1 430 ? 34.172 11.949 52.331 1.00 35.08 632 SER D O 1
ATOM 11132 N N . PRO D 1 431 ? 33.168 13.717 53.275 1.00 35.45 633 PRO D N 1
ATOM 11133 C CA . PRO D 1 431 ? 32.873 14.326 51.974 1.00 35.16 633 PRO D CA 1
ATOM 11134 C C . PRO D 1 431 ? 34.133 14.712 51.220 1.00 35.22 633 PRO D C 1
ATOM 11135 O O . PRO D 1 431 ? 35.160 15.056 51.808 1.00 35.64 633 PRO D O 1
ATOM 11139 N N . LEU D 1 432 ? 34.038 14.652 49.891 1.00 34.51 634 LEU D N 1
ATOM 11140 C CA . LEU D 1 432 ? 35.214 14.830 49.052 1.00 34.51 634 LEU D CA 1
ATOM 11141 C C . LEU D 1 432 ? 35.629 16.288 48.926 1.00 35.78 634 LEU D C 1
ATOM 11142 O O . LEU D 1 432 ? 36.813 16.560 48.703 1.00 35.81 634 LEU D O 1
ATOM 11147 N N . MET D 1 433 ? 34.700 17.228 49.071 1.00 32.87 635 MET D N 1
ATOM 11148 C CA . MET D 1 433 ? 35.075 18.634 49.101 1.00 33.66 635 MET D CA 1
ATOM 11149 C C . MET D 1 433 ? 35.567 19.071 50.472 1.00 33.82 635 MET D C 1
ATOM 11150 O O . MET D 1 433 ? 35.890 20.248 50.652 1.00 33.33 635 MET D O 1
ATOM 11155 N N . GLY D 1 434 ? 35.620 18.162 51.432 1.00 34.11 636 GLY D N 1
ATOM 11156 C CA . GLY D 1 434 ? 36.155 18.430 52.747 1.00 33.16 636 GLY D CA 1
ATOM 11157 C C . GLY D 1 434 ? 35.057 18.568 53.788 1.00 32.94 636 GLY D C 1
ATOM 11158 O O . GLY D 1 434 ? 33.881 18.771 53.480 1.00 34.18 636 GLY D O 1
ATOM 11159 N N . GLY D 1 435 ? 35.465 18.466 55.044 1.00 38.89 637 GLY D N 1
ATOM 11160 C CA . GLY D 1 435 ? 34.557 18.631 56.155 1.00 37.10 637 GLY D CA 1
ATOM 11161 C C . GLY D 1 435 ? 34.074 17.324 56.749 1.00 35.66 637 GLY D C 1
ATOM 11162 O O . GLY D 1 435 ? 34.679 16.263 56.592 1.00 35.27 637 GLY D O 1
ATOM 11163 N N . PHE D 1 436 ? 32.956 17.422 57.465 1.00 38.54 638 PHE D N 1
ATOM 11164 C CA . PHE D 1 436 ? 32.405 16.327 58.255 1.00 38.32 638 PHE D CA 1
ATOM 11165 C C . PHE D 1 436 ? 31.186 15.747 57.550 1.00 39.99 638 PHE D C 1
ATOM 11166 O O . PHE D 1 436 ? 30.200 16.455 57.332 1.00 41.92 638 PHE D O 1
ATOM 11174 N N . GLY D 1 437 ? 31.247 14.462 57.208 1.00 41.39 639 GLY D N 1
ATOM 11175 C CA . GLY D 1 437 ? 30.078 13.792 56.660 1.00 41.78 639 GLY D CA 1
ATOM 11176 C C . GLY D 1 437 ? 29.151 13.327 57.770 1.00 42.86 639 GLY D C 1
ATOM 11177 O O . GLY D 1 437 ? 29.586 12.863 58.822 1.00 42.89 639 GLY D O 1
ATOM 11178 N N . MET D 1 438 ? 27.851 13.441 57.516 1.00 41.34 640 MET D N 1
ATOM 11179 C CA . MET D 1 438 ? 26.858 13.172 58.545 1.00 41.95 640 MET D CA 1
ATOM 11180 C C . MET D 1 438 ? 25.629 12.537 57.915 1.00 42.66 640 MET D C 1
ATOM 11181 O O . MET D 1 438 ? 25.203 12.935 56.829 1.00 42.69 640 MET D O 1
ATOM 11186 N N . LYS D 1 439 ? 25.069 11.541 58.601 1.00 44.23 641 LYS D N 1
ATOM 11187 C CA . LYS D 1 439 ? 23.783 10.994 58.197 1.00 46.17 641 LYS D CA 1
ATOM 11188 C C . LYS D 1 439 ? 22.623 11.872 58.636 1.00 46.12 641 LYS D C 1
ATOM 11189 O O . LYS D 1 439 ? 21.556 11.822 58.016 1.00 46.84 641 LYS D O 1
ATOM 11195 N N . HIS D 1 440 ? 22.806 12.672 59.683 1.00 44.95 642 HIS D N 1
ATOM 11196 C CA . HIS D 1 440 ? 21.804 13.632 60.144 1.00 44.79 642 HIS D CA 1
ATOM 11197 C C . HIS D 1 440 ? 22.498 14.970 60.350 1.00 43.14 642 HIS D C 1
ATOM 11198 O O . HIS D 1 440 ? 22.775 15.373 61.486 1.00 43.25 642 HIS D O 1
ATOM 11205 N N . PRO D 1 441 ? 22.792 15.687 59.270 1.00 41.15 643 PRO D N 1
ATOM 11206 C CA . PRO D 1 441 ? 23.526 16.952 59.384 1.00 39.56 643 PRO D CA 1
ATOM 11207 C C . PRO D 1 441 ? 22.656 18.031 60.002 1.00 38.82 643 PRO D C 1
ATOM 11208 O O . PRO D 1 441 ? 21.487 17.777 60.338 1.00 38.90 643 PRO D O 1
ATOM 11212 N N . PRO D 1 442 ? 23.190 19.235 60.206 1.00 38.10 644 PRO D N 1
ATOM 11213 C CA . PRO D 1 442 ? 22.345 20.348 60.635 1.00 37.59 644 PRO D CA 1
ATOM 11214 C C . PRO D 1 442 ? 21.194 20.546 59.668 1.00 37.88 644 PRO D C 1
ATOM 11215 O O . PRO D 1 442 ? 21.404 20.652 58.451 1.00 37.61 644 PRO D O 1
ATOM 11219 N N . PRO D 1 443 ? 19.968 20.611 60.172 1.00 35.88 645 PRO D N 1
ATOM 11220 C CA . PRO D 1 443 ? 18.802 20.572 59.288 1.00 35.93 645 PRO D CA 1
ATOM 11221 C C . PRO D 1 443 ? 18.641 21.859 58.501 1.00 36.42 645 PRO D C 1
ATOM 11222 O O . PRO D 1 443 ? 19.072 22.937 58.913 1.00 36.35 645 PRO D O 1
ATOM 11226 N N . GLN D 1 444 ? 18.013 21.724 57.340 1.00 33.44 646 GLN D N 1
ATOM 11227 C CA . GLN D 1 444 ? 17.657 22.890 56.548 1.00 34.50 646 GLN D CA 1
ATOM 11228 C C . GLN D 1 444 ? 16.644 23.747 57.289 1.00 34.27 646 GLN D C 1
ATOM 11229 O O . GLN D 1 444 ? 15.757 23.238 57.978 1.00 34.39 646 GLN D O 1
ATOM 11235 N N . ILE D 1 445 ? 16.788 25.059 57.150 1.00 31.73 647 ILE D N 1
ATOM 11236 C CA . ILE D 1 445 ? 15.902 26.027 57.776 1.00 29.81 647 ILE D CA 1
ATOM 11237 C C . ILE D 1 445 ? 15.243 26.798 56.646 1.00 29.87 647 ILE D C 1
ATOM 11238 O O . ILE D 1 445 ? 15.912 27.553 55.932 1.00 31.00 647 ILE D O 1
ATOM 11243 N N . LEU D 1 446 ? 13.942 26.614 56.481 1.00 31.04 648 LEU D N 1
ATOM 11244 C CA . LEU D 1 446 ? 13.211 27.163 55.352 1.00 30.51 648 LEU D CA 1
ATOM 11245 C C . LEU D 1 446 ? 12.389 28.360 55.807 1.00 30.45 648 LEU D C 1
ATOM 11246 O O . LEU D 1 446 ? 11.800 28.349 56.889 1.00 32.38 648 LEU D O 1
ATOM 11251 N N . ILE D 1 447 ? 12.348 29.394 54.971 1.00 30.28 649 ILE D N 1
ATOM 11252 C CA . ILE D 1 447 ? 11.659 30.632 55.323 1.00 29.92 649 ILE D CA 1
ATOM 11253 C C . ILE D 1 447 ? 11.051 31.238 54.067 1.00 30.49 649 ILE D C 1
ATOM 11254 O O . ILE D 1 447 ? 11.647 31.192 52.989 1.00 31.18 649 ILE D O 1
ATOM 11259 N N . LYS D 1 448 ? 9.848 31.790 54.210 1.00 31.99 650 LYS D N 1
ATOM 11260 C CA . LYS D 1 448 ? 9.209 32.551 53.144 1.00 33.27 650 LYS D CA 1
ATOM 11261 C C . LYS D 1 448 ? 8.334 33.624 53.770 1.00 34.55 650 LYS D C 1
ATOM 11262 O O . LYS D 1 448 ? 8.006 33.571 54.957 1.00 34.22 650 LYS D O 1
ATOM 11268 N N . ASN D 1 449 ? 7.954 34.597 52.948 1.00 35.80 651 ASN D N 1
ATOM 11269 C CA . ASN D 1 449 ? 7.008 35.619 53.370 1.00 36.88 651 ASN D CA 1
ATOM 11270 C C . ASN D 1 449 ? 5.585 35.153 53.093 1.00 37.74 651 ASN D C 1
ATOM 11271 O O . ASN D 1 449 ? 5.258 34.770 51.966 1.00 38.64 651 ASN D O 1
ATOM 11276 N N . THR D 1 450 ? 4.743 35.193 54.114 1.00 39.49 652 THR D N 1
ATOM 11277 C CA . THR D 1 450 ? 3.358 34.766 53.949 1.00 40.84 652 THR D CA 1
ATOM 11278 C C . THR D 1 450 ? 2.649 35.698 52.974 1.00 39.38 652 THR D C 1
ATOM 11279 O O . THR D 1 450 ? 2.626 36.913 53.194 1.00 38.20 652 THR D O 1
ATOM 11283 N N . PRO D 1 451 ? 2.069 35.177 51.895 1.00 39.31 653 PRO D N 1
ATOM 11284 C CA . PRO D 1 451 ? 1.471 36.052 50.878 1.00 39.06 653 PRO D CA 1
ATOM 11285 C C . PRO D 1 451 ? 0.267 36.804 51.422 1.00 39.40 653 PRO D C 1
ATOM 11286 O O . PRO D 1 451 ? -0.590 36.236 52.101 1.00 39.66 653 PRO D O 1
ATOM 11290 N N . VAL D 1 452 ? 0.217 38.095 51.124 1.00 42.32 654 VAL D N 1
ATOM 11291 C CA . VAL D 1 452 ? -0.914 38.950 51.468 1.00 42.31 654 VAL D CA 1
ATOM 11292 C C . VAL D 1 452 ? -1.558 39.409 50.164 1.00 42.42 654 VAL D C 1
ATOM 11293 O O . VAL D 1 452 ? -0.931 40.172 49.416 1.00 42.82 654 VAL D O 1
ATOM 11297 N N . PRO D 1 453 ? -2.775 38.979 49.852 1.00 43.26 655 PRO D N 1
ATOM 11298 C CA . PRO D 1 453 ? -3.369 39.336 48.563 1.00 43.83 655 PRO D CA 1
ATOM 11299 C C . PRO D 1 453 ? -3.821 40.786 48.517 1.00 45.36 655 PRO D C 1
ATOM 11300 O O . PRO D 1 453 ? -4.026 41.438 49.543 1.00 44.77 655 PRO D O 1
ATOM 11304 N N . ALA D 1 454 ? -3.975 41.284 47.296 1.00 46.39 656 ALA D N 1
ATOM 11305 C CA . ALA D 1 454 ? -4.549 42.594 47.055 1.00 48.50 656 ALA D CA 1
ATOM 11306 C C . ALA D 1 454 ? -6.068 42.513 47.173 1.00 51.37 656 ALA D C 1
ATOM 11307 O O . ALA D 1 454 ? -6.632 41.509 47.611 1.00 52.33 656 ALA D O 1
ATOM 11309 N N . ASP D 1 455 ? -6.740 43.589 46.787 1.00 54.04 657 ASP D N 1
ATOM 11310 C CA . ASP D 1 455 ? -8.187 43.632 46.909 1.00 55.37 657 ASP D CA 1
ATOM 11311 C C . ASP D 1 455 ? -8.839 42.608 45.979 1.00 53.67 657 ASP D C 1
ATOM 11312 O O . ASP D 1 455 ? -8.520 42.554 44.786 1.00 53.22 657 ASP D O 1
ATOM 11317 N N . PRO D 1 456 ? -9.727 41.764 46.498 1.00 53.25 658 PRO D N 1
ATOM 11318 C CA . PRO D 1 456 ? -10.420 40.783 45.658 1.00 52.93 658 PRO D CA 1
ATOM 11319 C C . PRO D 1 456 ? -11.345 41.466 44.667 1.00 53.44 658 PRO D C 1
ATOM 11320 O O . PRO D 1 456 ? -11.664 42.656 44.816 1.00 53.75 658 PRO D O 1
ATOM 11324 N N . PRO D 1 457 ? -11.799 40.747 43.637 1.00 53.03 659 PRO D N 1
ATOM 11325 C CA . PRO D 1 457 ? -12.630 41.388 42.604 1.00 53.75 659 PRO D CA 1
ATOM 11326 C C . PRO D 1 457 ? -13.978 41.895 43.093 1.00 54.31 659 PRO D C 1
ATOM 11327 O O . PRO D 1 457 ? -14.643 42.620 42.343 1.00 54.92 659 PRO D O 1
ATOM 11331 N N . THR D 1 458 ? -14.414 41.511 44.295 1.00 50.67 660 THR D N 1
ATOM 11332 C CA . THR D 1 458 ? -15.663 41.895 44.976 1.00 50.61 660 THR D CA 1
ATOM 11333 C C . THR D 1 458 ? -16.838 41.043 44.489 1.00 49.30 660 THR D C 1
ATOM 11334 O O . THR D 1 458 ? -17.876 40.994 45.161 1.00 49.34 660 THR D O 1
ATOM 11338 N N . ALA D 1 459 ? -16.695 40.324 43.380 1.00 47.82 661 ALA D N 1
ATOM 11339 C CA . ALA D 1 459 ? -17.644 39.293 42.982 1.00 46.73 661 ALA D CA 1
ATOM 11340 C C . ALA D 1 459 ? -16.881 37.983 42.902 1.00 46.80 661 ALA D C 1
ATOM 11341 O O . ALA D 1 459 ? -15.759 37.954 42.388 1.00 47.81 661 ALA D O 1
ATOM 11343 N N . PHE D 1 460 ? -17.482 36.909 43.411 1.00 43.28 662 PHE D N 1
ATOM 11344 C CA . PHE D 1 460 ? -16.746 35.666 43.610 1.00 42.98 662 PHE D CA 1
ATOM 11345 C C . PHE D 1 460 ? -16.214 35.106 42.299 1.00 43.28 662 PHE D C 1
ATOM 11346 O O . PHE D 1 460 ? -16.955 34.947 41.326 1.00 43.31 662 PHE D O 1
ATOM 11354 N N . ASN D 1 461 ? -14.920 34.804 42.285 1.00 44.70 663 ASN D N 1
ATOM 11355 C CA . ASN D 1 461 ? -14.259 34.174 41.153 1.00 45.97 663 ASN D CA 1
ATOM 11356 C C . ASN D 1 461 ? -13.644 32.862 41.611 1.00 46.13 663 ASN D C 1
ATOM 11357 O O . ASN D 1 461 ? -13.229 32.734 42.766 1.00 45.77 663 ASN D O 1
ATOM 11362 N N . LYS D 1 462 ? -13.585 31.893 40.697 1.00 44.09 664 LYS D N 1
ATOM 11363 C CA . LYS D 1 462 ? -13.114 30.557 41.043 1.00 45.10 664 LYS D CA 1
ATOM 11364 C C . LYS D 1 462 ? -11.595 30.498 41.130 1.00 44.81 664 LYS D C 1
ATOM 11365 O O . LYS D 1 462 ? -11.042 29.753 41.948 1.00 43.40 664 LYS D O 1
ATOM 11371 N N . ASP D 1 463 ? -10.904 31.274 40.300 1.00 45.49 665 ASP D N 1
ATOM 11372 C CA . ASP D 1 463 ? -9.459 31.148 40.175 1.00 46.83 665 ASP D CA 1
ATOM 11373 C C . ASP D 1 463 ? -8.765 31.527 41.475 1.00 44.97 665 ASP D C 1
ATOM 11374 O O . ASP D 1 463 ? -9.300 32.277 42.296 1.00 45.68 665 ASP D O 1
ATOM 11379 N N . LYS D 1 464 ? -7.556 31.002 41.661 1.00 41.72 666 LYS D N 1
ATOM 11380 C CA . LYS D 1 464 ? -6.744 31.438 42.786 1.00 40.22 666 LYS D CA 1
ATOM 11381 C C . LYS D 1 464 ? -6.341 32.891 42.584 1.00 40.74 666 LYS D C 1
ATOM 11382 O O . LYS D 1 464 ? -6.350 33.412 41.467 1.00 41.02 666 LYS D O 1
ATOM 11388 N N . LEU D 1 465 ? -5.984 33.548 43.679 1.00 42.81 667 LEU D N 1
ATOM 11389 C CA . LEU D 1 465 ? -5.651 34.961 43.609 1.00 43.00 667 LEU D CA 1
ATOM 11390 C C . LEU D 1 465 ? -4.224 35.140 43.110 1.00 43.55 667 LEU D C 1
ATOM 11391 O O . LEU D 1 465 ? -3.270 34.663 43.727 1.00 43.64 667 LEU D O 1
ATOM 11396 N N . ASN D 1 466 ? -4.081 35.813 41.970 1.00 46.28 668 ASN D N 1
ATOM 11397 C CA . ASN D 1 466 ? -2.773 36.106 41.406 1.00 47.76 668 ASN D CA 1
ATOM 11398 C C . ASN D 1 466 ? -2.279 37.520 41.684 1.00 46.87 668 ASN D C 1
ATOM 11399 O O . ASN D 1 466 ? -1.163 37.855 41.274 1.00 47.52 668 ASN D O 1
ATOM 11404 N N . SER D 1 467 ? -3.061 38.359 42.357 1.00 48.15 669 SER D N 1
ATOM 11405 C CA . SER D 1 467 ? -2.664 39.733 42.637 1.00 46.34 669 SER D CA 1
ATOM 11406 C C . SER D 1 467 ? -2.373 39.877 44.124 1.00 45.11 669 SER D C 1
ATOM 11407 O O . SER D 1 467 ? -3.266 39.693 44.956 1.00 43.97 669 SER D O 1
ATOM 11410 N N . PHE D 1 468 ? -1.132 40.225 44.451 1.00 45.54 670 PHE D N 1
ATOM 11411 C CA . PHE D 1 468 ? -0.667 40.289 45.829 1.00 44.44 670 PHE D CA 1
ATOM 11412 C C . PHE D 1 468 ? -0.052 41.650 46.099 1.00 44.16 670 PHE D C 1
ATOM 11413 O O . PHE D 1 468 ? 0.231 42.406 45.166 1.00 45.36 670 PHE D O 1
ATOM 11421 N N . ILE D 1 469 ? 0.146 41.957 47.379 1.00 47.62 671 ILE D N 1
ATOM 11422 C CA . ILE D 1 469 ? 0.812 43.192 47.768 1.00 47.14 671 ILE D CA 1
ATOM 11423 C C . ILE D 1 469 ? 2.318 42.975 47.742 1.00 47.19 671 ILE D C 1
ATOM 11424 O O . ILE D 1 469 ? 2.823 41.965 48.247 1.00 47.37 671 ILE D O 1
ATOM 11429 N N . THR D 1 470 ? 3.045 43.915 47.138 1.00 50.32 672 THR D N 1
ATOM 11430 C CA . THR D 1 470 ? 4.497 43.803 47.079 1.00 51.38 672 THR D CA 1
ATOM 11431 C C . THR D 1 470 ? 5.087 43.926 48.476 1.00 50.29 672 THR D C 1
ATOM 11432 O O . THR D 1 470 ? 4.789 44.866 49.217 1.00 49.07 672 THR D O 1
ATOM 11436 N N . GLN D 1 471 ? 5.931 42.964 48.832 1.00 44.61 673 GLN D N 1
ATOM 11437 C CA . GLN D 1 471 ? 6.304 42.768 50.222 1.00 43.87 673 GLN D CA 1
ATOM 11438 C C . GLN D 1 471 ? 7.663 42.085 50.282 1.00 43.04 673 GLN D C 1
ATOM 11439 O O . GLN D 1 471 ? 8.052 41.353 49.368 1.00 44.89 673 GLN D O 1
ATOM 11445 N N . TYR D 1 472 ? 8.388 42.349 51.366 1.00 43.97 674 TYR D N 1
ATOM 11446 C CA . TYR D 1 472 ? 9.634 41.652 51.656 1.00 42.67 674 TYR D CA 1
ATOM 11447 C C . TYR D 1 472 ? 9.855 41.754 53.155 1.00 41.65 674 TYR D C 1
ATOM 11448 O O . TYR D 1 472 ? 9.214 42.577 53.813 1.00 41.43 674 TYR D O 1
ATOM 11457 N N . SER D 1 473 ? 10.768 40.962 53.698 1.00 38.11 675 SER D N 1
ATOM 11458 C CA . SER D 1 473 ? 11.029 41.027 55.127 1.00 38.03 675 SER D CA 1
ATOM 11459 C C . SER D 1 473 ? 12.516 41.024 55.451 1.00 37.79 675 SER D C 1
ATOM 11460 O O . SER D 1 473 ? 13.327 40.533 54.680 1.00 38.01 675 SER D O 1
ATOM 11463 N N . THR D 1 474 ? 12.862 41.604 56.592 1.00 38.59 676 THR D N 1
ATOM 11464 C CA . THR D 1 474 ? 14.242 41.657 57.046 1.00 38.97 676 THR D CA 1
ATOM 11465 C C . THR D 1 474 ? 14.275 41.296 58.519 1.00 37.55 676 THR D C 1
ATOM 11466 O O . THR D 1 474 ? 13.312 41.527 59.235 1.00 38.61 676 THR D O 1
ATOM 11470 N N . GLY D 1 475 ? 15.376 40.711 58.965 1.00 38.19 677 GLY D N 1
ATOM 11471 C CA . GLY D 1 475 ? 15.501 40.291 60.345 1.00 36.52 677 GLY D CA 1
ATOM 11472 C C . GLY D 1 475 ? 16.932 40.063 60.764 1.00 36.54 677 GLY D C 1
ATOM 11473 O O . GLY D 1 475 ? 17.844 40.205 59.960 1.00 36.52 677 GLY D O 1
ATOM 11474 N N . GLN D 1 476 ? 17.128 39.753 62.040 1.00 39.26 678 GLN D N 1
ATOM 11475 C CA . GLN D 1 476 ? 18.452 39.462 62.564 1.00 39.81 678 GLN D CA 1
ATOM 11476 C C . GLN D 1 476 ? 18.532 37.964 62.794 1.00 40.64 678 GLN D C 1
ATOM 11477 O O . GLN D 1 476 ? 17.634 37.383 63.388 1.00 40.08 678 GLN D O 1
ATOM 11483 N N . VAL D 1 477 ? 19.587 37.330 62.301 1.00 39.19 679 VAL D N 1
ATOM 11484 C CA . VAL D 1 477 ? 19.758 35.895 62.490 1.00 39.54 679 VAL D CA 1
ATOM 11485 C C . VAL D 1 477 ? 21.058 35.582 63.222 1.00 40.67 679 VAL D C 1
ATOM 11486 O O . VAL D 1 477 ? 22.117 36.081 62.859 1.00 40.71 679 VAL D O 1
ATOM 11490 N N . SER D 1 478 ? 20.973 34.769 64.266 1.00 40.54 680 SER D N 1
ATOM 11491 C CA . SER D 1 478 ? 22.160 34.398 65.021 1.00 41.91 680 SER D CA 1
ATOM 11492 C C . SER D 1 478 ? 22.311 32.886 65.168 1.00 41.74 680 SER D C 1
ATOM 11493 O O . SER D 1 478 ? 21.362 32.199 65.534 1.00 42.47 680 SER D O 1
ATOM 11496 N N . VAL D 1 479 ? 23.503 32.374 64.880 1.00 44.47 681 VAL D N 1
ATOM 11497 C CA . VAL D 1 479 ? 23.766 30.946 65.019 1.00 44.37 681 VAL D CA 1
ATOM 11498 C C . VAL D 1 479 ? 24.968 30.701 65.927 1.00 44.91 681 VAL D C 1
ATOM 11499 O O . VAL D 1 479 ? 26.031 31.275 65.724 1.00 44.54 681 VAL D O 1
ATOM 11503 N N . GLU D 1 480 ? 24.795 29.834 66.918 1.00 46.42 682 GLU D N 1
ATOM 11504 C CA . GLU D 1 480 ? 25.853 29.520 67.869 1.00 47.60 682 GLU D CA 1
ATOM 11505 C C . GLU D 1 480 ? 26.247 28.055 67.813 1.00 46.55 682 GLU D C 1
ATOM 11506 O O . GLU D 1 480 ? 25.389 27.179 67.876 1.00 47.66 682 GLU D O 1
ATOM 11512 N N . ILE D 1 481 ? 27.544 27.787 67.718 1.00 47.51 683 ILE D N 1
ATOM 11513 C CA . ILE D 1 481 ? 28.029 26.415 67.653 1.00 45.91 683 ILE D CA 1
ATOM 11514 C C . ILE D 1 481 ? 29.164 26.127 68.629 1.00 47.40 683 ILE D C 1
ATOM 11515 O O . ILE D 1 481 ? 30.143 26.860 68.682 1.00 47.91 683 ILE D O 1
ATOM 11520 N N . GLU D 1 482 ? 29.018 25.066 69.412 1.00 46.71 684 GLU D N 1
ATOM 11521 C CA . GLU D 1 482 ? 30.067 24.646 70.328 1.00 48.19 684 GLU D CA 1
ATOM 11522 C C . GLU D 1 482 ? 31.017 23.706 69.602 1.00 47.04 684 GLU D C 1
ATOM 11523 O O . GLU D 1 482 ? 30.596 22.668 69.084 1.00 47.20 684 GLU D O 1
ATOM 11529 N N . TRP D 1 483 ? 32.290 24.072 69.565 1.00 46.49 685 TRP D N 1
ATOM 11530 C CA . TRP D 1 483 ? 33.312 23.278 68.907 1.00 46.14 685 TRP D CA 1
ATOM 11531 C C . TRP D 1 483 ? 34.176 22.585 69.951 1.00 47.08 685 TRP D C 1
ATOM 11532 O O . TRP D 1 483 ? 34.408 23.108 71.043 1.00 46.99 685 TRP D O 1
ATOM 11543 N N . GLU D 1 484 ? 34.642 21.390 69.609 1.00 48.96 686 GLU D N 1
ATOM 11544 C CA . GLU D 1 484 ? 35.544 20.652 70.484 1.00 50.65 686 GLU D CA 1
ATOM 11545 C C . GLU D 1 484 ? 36.948 20.617 69.901 1.00 49.31 686 GLU D C 1
ATOM 11546 O O . GLU D 1 484 ? 37.200 19.924 68.920 1.00 48.25 686 GLU D O 1
ATOM 11552 N N . ASN E 1 217 ? 42.851 -3.838 71.651 1.00 52.91 419 ASN E N 1
ATOM 11553 C CA . ASN E 1 217 ? 42.224 -5.109 71.311 1.00 54.08 419 ASN E CA 1
ATOM 11554 C C . ASN E 1 217 ? 42.379 -5.429 69.833 1.00 52.85 419 ASN E C 1
ATOM 11555 O O . ASN E 1 217 ? 42.278 -4.549 68.982 1.00 53.40 419 ASN E O 1
ATOM 11560 N N . VAL E 1 218 ? 42.623 -6.700 69.533 1.00 52.66 420 VAL E N 1
ATOM 11561 C CA . VAL E 1 218 ? 42.838 -7.146 68.159 1.00 51.13 420 VAL E CA 1
ATOM 11562 C C . VAL E 1 218 ? 42.016 -8.405 67.932 1.00 49.77 420 VAL E C 1
ATOM 11563 O O . VAL E 1 218 ? 41.632 -9.096 68.889 1.00 49.77 420 VAL E O 1
ATOM 11567 N N . PRO E 1 219 ? 41.712 -8.725 66.678 1.00 52.38 421 PRO E N 1
ATOM 11568 C CA . PRO E 1 219 ? 41.107 -10.026 66.389 1.00 51.10 421 PRO E CA 1
ATOM 11569 C C . PRO E 1 219 ? 42.141 -11.135 66.484 1.00 50.36 421 PRO E C 1
ATOM 11570 O O . PRO E 1 219 ? 43.346 -10.901 66.374 1.00 50.97 421 PRO E O 1
ATOM 11574 N N . PHE E 1 220 ? 41.654 -12.353 66.709 1.00 53.24 422 PHE E N 1
ATOM 11575 C CA . PHE E 1 220 ? 42.530 -13.515 66.686 1.00 51.26 422 PHE E CA 1
ATOM 11576 C C . PHE E 1 220 ? 43.252 -13.599 65.351 1.00 50.93 422 PHE E C 1
ATOM 11577 O O . PHE E 1 220 ? 42.658 -13.378 64.293 1.00 50.87 422 PHE E O 1
ATOM 11585 N N . HIS E 1 221 ? 44.517 -13.994 65.378 1.00 50.42 423 HIS E N 1
ATOM 11586 C CA . HIS E 1 221 ? 45.224 -14.190 64.130 1.00 50.56 423 HIS E CA 1
ATOM 11587 C C . HIS E 1 221 ? 44.761 -15.554 63.669 1.00 51.25 423 HIS E C 1
ATOM 11588 O O . HIS E 1 221 ? 44.731 -16.488 64.463 1.00 51.43 423 HIS E O 1
ATOM 11595 N N . SER E 1 222 ? 44.389 -15.689 62.404 1.00 51.31 424 SER E N 1
ATOM 11596 C CA . SER E 1 222 ? 43.923 -16.980 61.925 1.00 51.63 424 SER E CA 1
ATOM 11597 C C . SER E 1 222 ? 45.086 -17.930 61.681 1.00 51.06 424 SER E C 1
ATOM 11598 O O . SER E 1 222 ? 46.019 -17.605 60.958 1.00 51.73 424 SER E O 1
ATOM 11601 N N . SER E 1 223 ? 45.006 -19.124 62.254 1.00 51.37 425 SER E N 1
ATOM 11602 C CA . SER E 1 223 ? 46.057 -20.109 62.079 1.00 51.02 425 SER E CA 1
ATOM 11603 C C . SER E 1 223 ? 45.408 -21.407 61.675 1.00 50.19 425 SER E C 1
ATOM 11604 O O . SER E 1 223 ? 45.394 -22.373 62.430 1.00 50.90 425 SER E O 1
ATOM 11607 N N . TYR E 1 224 ? 44.860 -21.404 60.469 1.00 48.15 426 TYR E N 1
ATOM 11608 C CA . TYR E 1 224 ? 44.197 -22.560 59.905 1.00 48.59 426 TYR E CA 1
ATOM 11609 C C . TYR E 1 224 ? 44.160 -22.400 58.397 1.00 48.52 426 TYR E C 1
ATOM 11610 O O . TYR E 1 224 ? 44.398 -21.316 57.874 1.00 48.89 426 TYR E O 1
ATOM 11619 N N . ALA E 1 225 ? 43.896 -23.494 57.700 1.00 46.60 427 ALA E N 1
ATOM 11620 C CA . ALA E 1 225 ? 43.788 -23.478 56.252 1.00 46.57 427 ALA E CA 1
ATOM 11621 C C . ALA E 1 225 ? 42.401 -23.997 55.902 1.00 47.26 427 ALA E C 1
ATOM 11622 O O . ALA E 1 225 ? 41.949 -24.991 56.465 1.00 47.92 427 ALA E O 1
ATOM 11624 N N . HIS E 1 226 ? 41.712 -23.318 54.997 1.00 43.92 428 HIS E N 1
ATOM 11625 C CA . HIS E 1 226 ? 40.376 -23.741 54.620 1.00 43.96 428 HIS E CA 1
ATOM 11626 C C . HIS E 1 226 ? 40.375 -25.038 53.824 1.00 44.42 428 HIS E C 1
ATOM 11627 O O . HIS E 1 226 ? 41.164 -25.204 52.902 1.00 43.13 428 HIS E O 1
ATOM 11634 N N . SER E 1 227 ? 39.497 -25.961 54.205 1.00 42.30 429 SER E N 1
ATOM 11635 C CA . SER E 1 227 ? 39.315 -27.212 53.488 1.00 43.36 429 SER E CA 1
ATOM 11636 C C . SER E 1 227 ? 38.375 -27.059 52.301 1.00 43.54 429 SER E C 1
ATOM 11637 O O . SER E 1 227 ? 38.092 -28.046 51.616 1.00 44.08 429 SER E O 1
ATOM 11640 N N . GLN E 1 228 ? 37.883 -25.850 52.053 1.00 42.49 430 GLN E N 1
ATOM 11641 C CA . GLN E 1 228 ? 37.109 -25.538 50.864 1.00 43.79 430 GLN E CA 1
ATOM 11642 C C . GLN E 1 228 ? 37.724 -24.353 50.141 1.00 43.39 430 GLN E C 1
ATOM 11643 O O . GLN E 1 228 ? 38.501 -23.582 50.708 1.00 43.25 430 GLN E O 1
ATOM 11649 N N . SER E 1 229 ? 37.352 -24.212 48.876 1.00 41.22 431 SER E N 1
ATOM 11650 C CA . SER E 1 229 ? 37.765 -23.089 48.057 1.00 41.04 431 SER E CA 1
ATOM 11651 C C . SER E 1 229 ? 36.562 -22.206 47.768 1.00 40.78 431 SER E C 1
ATOM 11652 O O . SER E 1 229 ? 35.417 -22.666 47.768 1.00 40.07 431 SER E O 1
ATOM 11655 N N . LEU E 1 230 ? 36.840 -20.924 47.538 1.00 38.27 432 LEU E N 1
ATOM 11656 C CA . LEU E 1 230 ? 35.778 -19.937 47.381 1.00 37.66 432 LEU E CA 1
ATOM 11657 C C . LEU E 1 230 ? 34.814 -20.306 46.261 1.00 38.59 432 LEU E C 1
ATOM 11658 O O . LEU E 1 230 ? 33.612 -20.042 46.368 1.00 38.89 432 LEU E O 1
ATOM 11663 N N . ASP E 1 231 ? 35.312 -20.912 45.189 1.00 37.11 433 ASP E N 1
ATOM 11664 C CA . ASP E 1 231 ? 34.497 -21.245 44.031 1.00 39.18 433 ASP E CA 1
ATOM 11665 C C . ASP E 1 231 ? 33.728 -22.552 44.178 1.00 38.50 433 ASP E C 1
ATOM 11666 O O . ASP E 1 231 ? 32.788 -22.784 43.417 1.00 39.57 433 ASP E O 1
ATOM 11671 N N . ARG E 1 232 ? 34.116 -23.417 45.112 1.00 41.15 434 ARG E N 1
ATOM 11672 C CA . ARG E 1 232 ? 33.509 -24.732 45.279 1.00 39.49 434 ARG E CA 1
ATOM 11673 C C . ARG E 1 232 ? 32.481 -24.812 46.407 1.00 39.21 434 ARG E C 1
ATOM 11674 O O . ARG E 1 232 ? 32.032 -25.913 46.735 1.00 39.05 434 ARG E O 1
ATOM 11682 N N . LEU E 1 233 ? 32.103 -23.686 47.016 1.00 38.95 435 LEU E N 1
ATOM 11683 C CA . LEU E 1 233 ? 31.206 -23.684 48.173 1.00 38.81 435 LEU E CA 1
ATOM 11684 C C . LEU E 1 233 ? 29.822 -24.257 47.882 1.00 39.61 435 LEU E C 1
ATOM 11685 O O . LEU E 1 233 ? 29.025 -24.401 48.814 1.00 40.48 435 LEU E O 1
ATOM 11690 N N . MET E 1 234 ? 29.514 -24.571 46.631 1.00 37.17 436 MET E N 1
ATOM 11691 C CA . MET E 1 234 ? 28.211 -25.072 46.225 1.00 38.23 436 MET E CA 1
ATOM 11692 C C . MET E 1 234 ? 27.967 -26.495 46.723 1.00 38.33 436 MET E C 1
ATOM 11693 O O . MET E 1 234 ? 28.888 -27.218 47.109 1.00 38.30 436 MET E O 1
ATOM 11698 N N . ASN E 1 235 ? 26.695 -26.883 46.721 1.00 38.07 437 ASN E N 1
ATOM 11699 C CA . ASN E 1 235 ? 26.323 -28.287 46.847 1.00 36.76 437 ASN E CA 1
ATOM 11700 C C . ASN E 1 235 ? 26.565 -28.981 45.513 1.00 36.08 437 ASN E C 1
ATOM 11701 O O . ASN E 1 235 ? 25.959 -28.594 44.509 1.00 36.43 437 ASN E O 1
ATOM 11706 N N . PRO E 1 236 ? 27.428 -29.997 45.454 1.00 35.71 438 PRO E N 1
ATOM 11707 C CA . PRO E 1 236 ? 27.747 -30.622 44.163 1.00 35.04 438 PRO E CA 1
ATOM 11708 C C . PRO E 1 236 ? 26.612 -31.421 43.553 1.00 35.21 438 PRO E C 1
ATOM 11709 O O . PRO E 1 236 ? 26.701 -31.762 42.372 1.00 35.82 438 PRO E O 1
ATOM 11713 N N . LEU E 1 237 ? 25.585 -31.780 44.316 1.00 33.15 439 LEU E N 1
ATOM 11714 C CA . LEU E 1 237 ? 24.554 -32.675 43.809 1.00 32.47 439 LEU E CA 1
ATOM 11715 C C . LEU E 1 237 ? 23.353 -31.963 43.203 1.00 33.90 439 LEU E C 1
ATOM 11716 O O . LEU E 1 237 ? 22.566 -32.605 42.500 1.00 34.32 439 LEU E O 1
ATOM 11721 N N . ILE E 1 238 ? 23.202 -30.663 43.428 1.00 33.30 440 ILE E N 1
ATOM 11722 C CA . ILE E 1 238 ? 21.944 -29.979 43.167 1.00 34.35 440 ILE E CA 1
ATOM 11723 C C . ILE E 1 238 ? 22.190 -28.800 42.239 1.00 36.21 440 ILE E C 1
ATOM 11724 O O . ILE E 1 238 ? 23.198 -28.096 42.345 1.00 37.52 440 ILE E O 1
ATOM 11729 N N . ASP E 1 239 ? 21.252 -28.589 41.322 1.00 33.62 441 ASP E N 1
ATOM 11730 C CA . ASP E 1 239 ? 21.278 -27.444 40.429 1.00 34.73 441 ASP E CA 1
ATOM 11731 C C . ASP E 1 239 ? 20.986 -26.154 41.185 1.00 33.35 441 ASP E C 1
ATOM 11732 O O . ASP E 1 239 ? 20.392 -26.153 42.265 1.00 34.32 441 ASP E O 1
ATOM 11737 N N . GLN E 1 240 ? 21.425 -25.046 40.604 1.00 32.25 442 GLN E N 1
ATOM 11738 C CA . GLN E 1 240 ? 20.868 -23.741 40.918 1.00 31.01 442 GLN E CA 1
ATOM 11739 C C . GLN E 1 240 ? 19.573 -23.536 40.144 1.00 30.89 442 GLN E C 1
ATOM 11740 O O . GLN E 1 240 ? 19.336 -24.168 39.113 1.00 30.86 442 GLN E O 1
ATOM 11746 N N . TYR E 1 241 ? 18.726 -22.650 40.664 1.00 27.38 443 TYR E N 1
ATOM 11747 C CA . TYR E 1 241 ? 17.529 -22.258 39.930 1.00 25.94 443 TYR E CA 1
ATOM 11748 C C . TYR E 1 241 ? 17.811 -21.081 39.008 1.00 25.57 443 TYR E C 1
ATOM 11749 O O . TYR E 1 241 ? 16.889 -20.510 38.416 1.00 26.85 443 TYR E O 1
ATOM 11758 N N . LEU E 1 242 ? 19.077 -20.698 38.887 1.00 23.59 444 LEU E N 1
ATOM 11759 C CA . LEU E 1 242 ? 19.444 -19.559 38.063 1.00 23.74 444 LEU E CA 1
ATOM 11760 C C . LEU E 1 242 ? 19.999 -20.016 36.721 1.00 24.35 444 LEU E C 1
ATOM 11761 O O . LEU E 1 242 ? 20.660 -21.051 36.611 1.00 24.64 444 LEU E O 1
ATOM 11766 N N . TYR E 1 243 ? 19.727 -19.223 35.694 1.00 22.10 445 TYR E N 1
ATOM 11767 C CA . TYR E 1 243 ? 20.152 -19.492 34.332 1.00 22.12 445 TYR E CA 1
ATOM 11768 C C . TYR E 1 243 ? 21.325 -18.600 33.950 1.00 22.15 445 TYR E C 1
ATOM 11769 O O . TYR E 1 243 ? 21.469 -17.473 34.432 1.00 22.11 445 TYR E O 1
ATOM 11778 N N . TYR E 1 244 ? 22.176 -19.135 33.082 1.00 20.77 446 TYR E N 1
ATOM 11779 C CA . TYR E 1 244 ? 23.284 -18.400 32.500 1.00 21.12 446 TYR E CA 1
ATOM 11780 C C . TYR E 1 244 ? 23.155 -18.504 30.989 1.00 21.48 446 TYR E C 1
ATOM 11781 O O . TYR E 1 244 ? 22.376 -19.307 30.477 1.00 21.31 446 TYR E O 1
ATOM 11790 N N . LEU E 1 245 ? 23.921 -17.689 30.272 1.00 17.40 447 LEU E N 1
ATOM 11791 C CA . LEU E 1 245 ? 23.801 -17.647 28.816 1.00 19.07 447 LEU E CA 1
ATOM 11792 C C . LEU E 1 245 ? 24.770 -18.661 28.227 1.00 20.95 447 LEU E C 1
ATOM 11793 O O . LEU E 1 245 ? 25.986 -18.479 28.245 1.00 21.66 447 LEU E O 1
ATOM 11798 N N . SER E 1 246 ? 24.217 -19.754 27.696 1.00 20.13 448 SER E N 1
ATOM 11799 C CA . SER E 1 246 ? 25.059 -20.853 27.238 1.00 21.78 448 SER E CA 1
ATOM 11800 C C . SER E 1 246 ? 25.606 -20.619 25.834 1.00 23.41 448 SER E C 1
ATOM 11801 O O . SER E 1 246 ? 26.809 -20.773 25.602 1.00 24.70 448 SER E O 1
ATOM 11804 N N . LYS E 1 247 ? 24.748 -20.257 24.882 1.00 23.50 449 LYS E N 1
ATOM 11805 C CA . LYS E 1 247 ? 25.122 -20.270 23.473 1.00 25.13 449 LYS E CA 1
ATOM 11806 C C . LYS E 1 247 ? 24.511 -19.087 22.738 1.00 26.18 449 LYS E C 1
ATOM 11807 O O . LYS E 1 247 ? 23.296 -18.881 22.794 1.00 27.08 449 LYS E O 1
ATOM 11813 N N . THR E 1 248 ? 25.354 -18.314 22.051 1.00 24.68 450 THR E N 1
ATOM 11814 C CA . THR E 1 248 ? 24.926 -17.108 21.354 1.00 25.77 450 THR E CA 1
ATOM 11815 C C . THR E 1 248 ? 24.735 -17.271 19.847 1.00 27.02 450 THR E C 1
ATOM 11816 O O . THR E 1 248 ? 24.315 -16.312 19.196 1.00 27.00 450 THR E O 1
ATOM 11820 N N . ILE E 1 249 ? 25.025 -18.435 19.270 1.00 27.15 451 ILE E N 1
ATOM 11821 C CA . ILE E 1 249 ? 24.794 -18.674 17.846 1.00 28.94 451 ILE E CA 1
ATOM 11822 C C . ILE E 1 249 ? 24.301 -20.099 17.653 1.00 30.60 451 ILE E C 1
ATOM 11823 O O . ILE E 1 249 ? 24.729 -21.015 18.360 1.00 31.13 451 ILE E O 1
ATOM 11828 N N . ASN E 1 250 ? 23.400 -20.287 16.686 1.00 32.58 452 ASN E N 1
ATOM 11829 C CA . ASN E 1 250 ? 22.872 -21.621 16.417 1.00 34.95 452 ASN E CA 1
ATOM 11830 C C . ASN E 1 250 ? 23.954 -22.545 15.876 1.00 36.43 452 ASN E C 1
ATOM 11831 O O . ASN E 1 250 ? 24.021 -23.722 16.243 1.00 36.58 452 ASN E O 1
ATOM 11836 N N . GLY E 1 251 ? 24.807 -22.031 15.000 1.00 38.60 453 GLY E N 1
ATOM 11837 C CA . GLY E 1 251 ? 25.860 -22.853 14.435 1.00 40.95 453 GLY E CA 1
ATOM 11838 C C . GLY E 1 251 ? 26.709 -22.037 13.489 1.00 42.96 453 GLY E C 1
ATOM 11839 O O . GLY E 1 251 ? 26.721 -20.805 13.531 1.00 43.95 453 GLY E O 1
ATOM 11840 N N . SER E 1 252 ? 27.432 -22.749 12.632 1.00 47.36 454 SER E N 1
ATOM 11841 C CA . SER E 1 252 ? 28.253 -22.090 11.629 1.00 47.86 454 SER E CA 1
ATOM 11842 C C . SER E 1 252 ? 27.386 -21.586 10.483 1.00 47.11 454 SER E C 1
ATOM 11843 O O . SER E 1 252 ? 26.496 -22.291 9.999 1.00 46.59 454 SER E O 1
ATOM 11846 N N . GLY E 1 253 ? 27.640 -20.357 10.059 1.00 45.54 455 GLY E N 1
ATOM 11847 C CA . GLY E 1 253 ? 26.929 -19.760 8.955 1.00 44.95 455 GLY E CA 1
ATOM 11848 C C . GLY E 1 253 ? 26.800 -18.269 9.156 1.00 44.79 455 GLY E C 1
ATOM 11849 O O . GLY E 1 253 ? 27.450 -17.688 10.021 1.00 44.56 455 GLY E O 1
ATOM 11850 N N . GLN E 1 254 ? 25.945 -17.656 8.344 1.00 43.54 456 GLN E N 1
ATOM 11851 C CA . GLN E 1 254 ? 25.678 -16.228 8.400 1.00 43.97 456 GLN E CA 1
ATOM 11852 C C . GLN E 1 254 ? 24.391 -15.967 9.170 1.00 42.26 456 GLN E C 1
ATOM 11853 O O . GLN E 1 254 ? 23.413 -16.709 9.044 1.00 42.41 456 GLN E O 1
ATOM 11859 N N . ASN E 1 255 ? 24.402 -14.898 9.966 1.00 38.19 457 ASN E N 1
ATOM 11860 C CA . ASN E 1 255 ? 23.228 -14.456 10.719 1.00 36.45 457 ASN E CA 1
ATOM 11861 C C . ASN E 1 255 ? 22.679 -15.570 11.607 1.00 34.51 457 ASN E C 1
ATOM 11862 O O . ASN E 1 255 ? 21.492 -15.898 11.573 1.00 33.60 457 ASN E O 1
ATOM 11867 N N . GLN E 1 256 ? 23.558 -16.161 12.411 1.00 33.88 458 GLN E N 1
ATOM 11868 C CA . GLN E 1 256 ? 23.208 -17.255 13.304 1.00 32.12 458 GLN E CA 1
ATOM 11869 C C . GLN E 1 256 ? 22.891 -16.796 14.722 1.00 30.29 458 GLN E C 1
ATOM 11870 O O . GLN E 1 256 ? 22.736 -17.642 15.606 1.00 30.21 458 GLN E O 1
ATOM 11876 N N . GLN E 1 257 ? 22.817 -15.487 14.962 1.00 29.58 459 GLN E N 1
ATOM 11877 C CA . GLN E 1 257 ? 22.622 -14.973 16.312 1.00 27.67 459 GLN E CA 1
ATOM 11878 C C . GLN E 1 257 ? 21.418 -15.621 16.986 1.00 26.87 459 GLN E C 1
ATOM 11879 O O . GLN E 1 257 ? 20.352 -15.773 16.386 1.00 27.14 459 GLN E O 1
ATOM 11885 N N . THR E 1 258 ? 21.601 -16.007 18.245 1.00 27.26 460 THR E N 1
ATOM 11886 C CA . THR E 1 258 ? 20.532 -16.593 19.038 1.00 27.16 460 THR E CA 1
ATOM 11887 C C . THR E 1 258 ? 20.857 -16.376 20.506 1.00 25.30 460 THR E C 1
ATOM 11888 O O . THR E 1 258 ? 21.975 -15.999 20.860 1.00 25.65 460 THR E O 1
ATOM 11892 N N . LEU E 1 259 ? 19.858 -16.582 21.356 1.00 25.02 461 LEU E N 1
ATOM 11893 C CA . LEU E 1 259 ? 20.040 -16.530 22.798 1.00 22.22 461 LEU E CA 1
ATOM 11894 C C . LEU E 1 259 ? 19.577 -17.846 23.400 1.00 22.36 461 LEU E C 1
ATOM 11895 O O . LEU E 1 259 ? 18.399 -18.198 23.295 1.00 23.65 461 LEU E O 1
ATOM 11900 N N . LYS E 1 260 ? 20.500 -18.571 24.024 1.00 22.47 462 LYS E N 1
ATOM 11901 C CA . LYS E 1 260 ? 20.189 -19.842 24.659 1.00 21.90 462 LYS E CA 1
ATOM 11902 C C . LYS E 1 260 ? 20.665 -19.814 26.099 1.00 20.95 462 LYS E C 1
ATOM 11903 O O . LYS E 1 260 ? 21.829 -19.515 26.370 1.00 20.47 462 LYS E O 1
ATOM 11909 N N . PHE E 1 261 ? 19.763 -20.134 27.017 1.00 24.72 463 PHE E N 1
ATOM 11910 C CA . PHE E 1 261 ? 20.051 -20.112 28.442 1.00 23.35 463 PHE E CA 1
ATOM 11911 C C . PHE E 1 261 ? 20.009 -21.529 28.989 1.00 23.11 463 PHE E C 1
ATOM 11912 O O . PHE E 1 261 ? 19.249 -22.369 28.501 1.00 23.45 463 PHE E O 1
ATOM 11920 N N . SER E 1 262 ? 20.833 -21.794 29.999 1.00 22.54 464 SER E N 1
ATOM 11921 C CA . SER E 1 262 ? 20.928 -23.112 30.604 1.00 23.04 464 SER E CA 1
ATOM 11922 C C . SER E 1 262 ? 20.982 -22.984 32.116 1.00 23.18 464 SER E C 1
ATOM 11923 O O . SER E 1 262 ? 21.390 -21.953 32.654 1.00 23.09 464 SER E O 1
ATOM 11926 N N . VAL E 1 263 ? 20.576 -24.043 32.793 1.00 23.62 465 VAL E N 1
ATOM 11927 C CA . VAL E 1 263 ? 20.676 -24.110 34.245 1.00 24.86 465 VAL E CA 1
ATOM 11928 C C . VAL E 1 263 ? 22.127 -24.325 34.644 1.00 25.54 465 VAL E C 1
ATOM 11929 O O . VAL E 1 263 ? 22.837 -25.153 34.068 1.00 25.83 465 VAL E O 1
ATOM 11933 N N . ALA E 1 264 ? 22.577 -23.564 35.635 1.00 28.40 466 ALA E N 1
ATOM 11934 C CA . ALA E 1 264 ? 23.878 -23.808 36.236 1.00 29.62 466 ALA E CA 1
ATOM 11935 C C . ALA E 1 264 ? 23.773 -24.965 37.219 1.00 31.09 466 ALA E C 1
ATOM 11936 O O . ALA E 1 264 ? 22.877 -24.997 38.067 1.00 31.55 466 ALA E O 1
ATOM 11938 N N . GLY E 1 265 ? 24.690 -25.918 37.106 1.00 35.20 467 GLY E N 1
ATOM 11939 C CA . GLY E 1 265 ? 24.579 -27.149 37.846 1.00 36.04 467 GLY E CA 1
ATOM 11940 C C . GLY E 1 265 ? 25.905 -27.843 38.069 1.00 36.30 467 GLY E C 1
ATOM 11941 O O . GLY E 1 265 ? 26.977 -27.288 37.822 1.00 36.05 467 GLY E O 1
ATOM 11942 N N . PRO E 1 266 ? 25.847 -29.074 38.579 1.00 37.57 468 PRO E N 1
ATOM 11943 C CA . PRO E 1 266 ? 27.088 -29.819 38.846 1.00 37.96 468 PRO E CA 1
ATOM 11944 C C . PRO E 1 266 ? 27.966 -29.996 37.622 1.00 38.56 468 PRO E C 1
ATOM 11945 O O . PRO E 1 266 ? 29.195 -30.024 37.746 1.00 38.43 468 PRO E O 1
ATOM 11949 N N . SER E 1 267 ? 27.366 -30.120 36.437 1.00 38.14 469 SER E N 1
ATOM 11950 C CA . SER E 1 267 ? 28.149 -30.385 35.236 1.00 38.92 469 SER E CA 1
ATOM 11951 C C . SER E 1 267 ? 29.036 -29.200 34.877 1.00 38.88 469 SER E C 1
ATOM 11952 O O . SER E 1 267 ? 30.186 -29.381 34.462 1.00 39.08 469 SER E O 1
ATOM 11955 N N . ASN E 1 268 ? 28.520 -27.981 35.013 1.00 38.67 470 ASN E N 1
ATOM 11956 C CA . ASN E 1 268 ? 29.308 -26.772 34.792 1.00 37.39 470 ASN E CA 1
ATOM 11957 C C . ASN E 1 268 ? 29.286 -25.978 36.094 1.00 35.93 470 ASN E C 1
ATOM 11958 O O . ASN E 1 268 ? 28.288 -25.344 36.433 1.00 34.80 470 ASN E O 1
ATOM 11963 N N . MET E 1 269 ? 30.410 -25.993 36.814 1.00 35.34 471 MET E N 1
ATOM 11964 C CA . MET E 1 269 ? 30.460 -25.307 38.102 1.00 35.12 471 MET E CA 1
ATOM 11965 C C . MET E 1 269 ? 31.042 -23.909 37.978 1.00 33.92 471 MET E C 1
ATOM 11966 O O . MET E 1 269 ? 30.965 -23.112 38.920 1.00 34.59 471 MET E O 1
ATOM 11971 N N . ALA E 1 270 ? 31.616 -23.585 36.823 1.00 34.91 472 ALA E N 1
ATOM 11972 C CA . ALA E 1 270 ? 32.314 -22.315 36.688 1.00 33.20 472 ALA E CA 1
ATOM 11973 C C . ALA E 1 270 ? 31.335 -21.164 36.508 1.00 32.26 472 ALA E C 1
ATOM 11974 O O . ALA E 1 270 ? 31.623 -20.027 36.896 1.00 32.10 472 ALA E O 1
ATOM 11976 N N . VAL E 1 271 ? 30.165 -21.445 35.935 1.00 31.32 473 VAL E N 1
ATOM 11977 C CA . VAL E 1 271 ? 29.277 -20.372 35.502 1.00 30.17 473 VAL E CA 1
ATOM 11978 C C . VAL E 1 271 ? 28.209 -20.082 36.550 1.00 28.66 473 VAL E C 1
ATOM 11979 O O . VAL E 1 271 ? 27.318 -19.254 36.329 1.00 28.16 473 VAL E O 1
ATOM 11983 N N . GLN E 1 272 ? 28.267 -20.752 37.697 1.00 29.82 474 GLN E N 1
ATOM 11984 C CA . GLN E 1 272 ? 27.226 -20.572 38.699 1.00 28.39 474 GLN E CA 1
ATOM 11985 C C . GLN E 1 272 ? 27.321 -19.204 39.358 1.00 27.93 474 GLN E C 1
ATOM 11986 O O . GLN E 1 272 ? 28.402 -18.624 39.467 1.00 28.43 474 GLN E O 1
ATOM 11992 N N . GLY E 1 273 ? 26.173 -18.692 39.795 1.00 29.80 475 GLY E N 1
ATOM 11993 C CA . GLY E 1 273 ? 26.172 -17.446 40.539 1.00 28.66 475 GLY E CA 1
ATOM 11994 C C . GLY E 1 273 ? 26.697 -17.653 41.947 1.00 29.42 475 GLY E C 1
ATOM 11995 O O . GLY E 1 273 ? 26.322 -18.600 42.639 1.00 29.87 475 GLY E O 1
ATOM 11996 N N . ARG E 1 274 ? 27.576 -16.755 42.372 1.00 28.18 476 ARG E N 1
ATOM 11997 C CA . ARG E 1 274 ? 28.223 -16.868 43.668 1.00 27.93 476 ARG E CA 1
ATOM 11998 C C . ARG E 1 274 ? 28.039 -15.583 44.453 1.00 27.67 476 ARG E C 1
ATOM 11999 O O . ARG E 1 274 ? 28.079 -14.482 43.901 1.00 28.76 476 ARG E O 1
ATOM 12007 N N . ASN E 1 275 ? 27.831 -15.742 45.754 1.00 28.14 477 ASN E N 1
ATOM 12008 C CA . ASN E 1 275 ? 27.608 -14.614 46.641 1.00 27.51 477 ASN E CA 1
ATOM 12009 C C . ASN E 1 275 ? 28.887 -13.892 47.020 1.00 27.15 477 ASN E C 1
ATOM 12010 O O . ASN E 1 275 ? 28.821 -12.742 47.463 1.00 26.17 477 ASN E O 1
ATOM 12015 N N . TYR E 1 276 ? 30.043 -14.528 46.858 1.00 26.14 478 TYR E N 1
ATOM 12016 C CA . TYR E 1 276 ? 31.295 -13.954 47.318 1.00 27.20 478 TYR E CA 1
ATOM 12017 C C . TYR E 1 276 ? 32.389 -14.226 46.304 1.00 28.28 478 TYR E C 1
ATOM 12018 O O . TYR E 1 276 ? 32.402 -15.274 45.656 1.00 30.41 478 TYR E O 1
ATOM 12027 N N . ILE E 1 277 ? 33.299 -13.273 46.175 1.00 29.60 479 ILE E N 1
ATOM 12028 C CA . ILE E 1 277 ? 34.338 -13.303 45.151 1.00 28.99 479 ILE E CA 1
ATOM 12029 C C . ILE E 1 277 ? 35.679 -13.180 45.859 1.00 30.15 479 ILE E C 1
ATOM 12030 O O . ILE E 1 277 ? 35.746 -12.725 47.013 1.00 30.52 479 ILE E O 1
ATOM 12035 N N . PRO E 1 278 ? 36.767 -13.593 45.213 1.00 32.01 480 PRO E N 1
ATOM 12036 C CA . PRO E 1 278 ? 38.076 -13.522 45.866 1.00 32.45 480 PRO E CA 1
ATOM 12037 C C . PRO E 1 278 ? 38.520 -12.089 46.107 1.00 33.13 480 PRO E C 1
ATOM 12038 O O . PRO E 1 278 ? 38.076 -11.145 45.452 1.00 32.61 480 PRO E O 1
ATOM 12042 N N . GLY E 1 279 ? 39.432 -11.946 47.063 1.00 32.63 481 GLY E N 1
ATOM 12043 C CA . GLY E 1 279 ? 39.881 -10.655 47.518 1.00 33.70 481 GLY E CA 1
ATOM 12044 C C . GLY E 1 279 ? 40.724 -9.918 46.499 1.00 34.57 481 GLY E C 1
ATOM 12045 O O . GLY E 1 279 ? 40.870 -10.340 45.349 1.00 35.12 481 GLY E O 1
ATOM 12046 N N . PRO E 1 280 ? 41.292 -8.792 46.909 1.00 34.37 482 PRO E N 1
ATOM 12047 C CA . PRO E 1 280 ? 42.025 -7.941 45.971 1.00 34.92 482 PRO E CA 1
ATOM 12048 C C . PRO E 1 280 ? 43.359 -8.547 45.562 1.00 35.92 482 PRO E C 1
ATOM 12049 O O . PRO E 1 280 ? 43.917 -9.418 46.230 1.00 36.02 482 PRO E O 1
ATOM 12053 N N . SER E 1 281 ? 43.867 -8.060 44.434 1.00 36.77 483 SER E N 1
ATOM 12054 C CA . SER E 1 281 ? 45.120 -8.544 43.881 1.00 37.63 483 SER E CA 1
ATOM 12055 C C . SER E 1 281 ? 45.875 -7.399 43.226 1.00 37.05 483 SER E C 1
ATOM 12056 O O . SER E 1 281 ? 45.285 -6.541 42.568 1.00 37.49 483 SER E O 1
ATOM 12059 N N . TYR E 1 282 ? 47.189 -7.391 43.431 1.00 43.68 484 TYR E N 1
ATOM 12060 C CA . TYR E 1 282 ? 48.100 -6.457 42.775 1.00 41.71 484 TYR E CA 1
ATOM 12061 C C . TYR E 1 282 ? 49.227 -7.318 42.220 1.00 41.13 484 TYR E C 1
ATOM 12062 O O . TYR E 1 282 ? 50.044 -7.816 42.999 1.00 41.40 484 TYR E O 1
ATOM 12071 N N . ARG E 1 283 ? 49.309 -7.476 40.898 1.00 42.26 485 ARG E N 1
ATOM 12072 C CA . ARG E 1 283 ? 50.072 -8.602 40.368 1.00 41.75 485 ARG E CA 1
ATOM 12073 C C . ARG E 1 283 ? 51.561 -8.472 40.682 1.00 41.83 485 ARG E C 1
ATOM 12074 O O . ARG E 1 283 ? 52.118 -7.372 40.714 1.00 41.42 485 ARG E O 1
ATOM 12082 N N . GLN E 1 284 ? 52.201 -9.619 40.898 1.00 41.88 486 GLN E N 1
ATOM 12083 C CA . GLN E 1 284 ? 53.635 -9.745 41.094 1.00 42.43 486 GLN E CA 1
ATOM 12084 C C . GLN E 1 284 ? 54.249 -10.466 39.903 1.00 43.23 486 GLN E C 1
ATOM 12085 O O . GLN E 1 284 ? 53.573 -11.211 39.190 1.00 42.85 486 GLN E O 1
ATOM 12091 N N . GLN E 1 285 ? 55.536 -10.227 39.681 1.00 45.41 487 GLN E N 1
ATOM 12092 C CA . GLN E 1 285 ? 56.256 -10.944 38.641 1.00 45.47 487 GLN E CA 1
ATOM 12093 C C . GLN E 1 285 ? 56.649 -12.334 39.129 1.00 45.90 487 GLN E C 1
ATOM 12094 O O . GLN E 1 285 ? 57.068 -12.518 40.275 1.00 45.99 487 GLN E O 1
ATOM 12100 N N . ARG E 1 286 ? 56.511 -13.317 38.243 1.00 47.37 488 ARG E N 1
ATOM 12101 C CA . ARG E 1 286 ? 56.734 -14.716 38.581 1.00 47.32 488 ARG E CA 1
ATOM 12102 C C . ARG E 1 286 ? 58.186 -15.086 38.303 1.00 47.26 488 ARG E C 1
ATOM 12103 O O . ARG E 1 286 ? 58.660 -14.941 37.173 1.00 48.93 488 ARG E O 1
ATOM 12111 N N . VAL E 1 287 ? 58.886 -15.569 39.328 1.00 48.74 489 VAL E N 1
ATOM 12112 C CA . VAL E 1 287 ? 60.295 -15.928 39.214 1.00 48.33 489 VAL E CA 1
ATOM 12113 C C . VAL E 1 287 ? 60.464 -17.397 39.575 1.00 48.85 489 VAL E C 1
ATOM 12114 O O . VAL E 1 287 ? 59.905 -17.872 40.569 1.00 49.89 489 VAL E O 1
ATOM 12118 N N . SER E 1 288 ? 61.248 -18.108 38.771 1.00 52.02 490 SER E N 1
ATOM 12119 C CA . SER E 1 288 ? 61.459 -19.540 38.915 1.00 52.47 490 SER E CA 1
ATOM 12120 C C . SER E 1 288 ? 62.738 -19.836 39.688 1.00 53.37 490 SER E C 1
ATOM 12121 O O . SER E 1 288 ? 63.748 -19.141 39.547 1.00 51.95 490 SER E O 1
ATOM 12124 N N . THR E 1 289 ? 62.686 -20.884 40.514 1.00 48.61 491 THR E N 1
ATOM 12125 C CA . THR E 1 289 ? 63.889 -21.388 41.164 1.00 51.14 491 THR E CA 1
ATOM 12126 C C . THR E 1 289 ? 64.754 -22.221 40.231 1.00 52.97 491 THR E C 1
ATOM 12127 O O . THR E 1 289 ? 65.878 -22.569 40.604 1.00 54.07 491 THR E O 1
ATOM 12131 N N . THR E 1 290 ? 64.263 -22.553 39.042 1.00 51.86 492 THR E N 1
ATOM 12132 C CA . THR E 1 290 ? 65.079 -23.175 38.007 1.00 52.95 492 THR E CA 1
ATOM 12133 C C . THR E 1 290 ? 65.599 -22.059 37.111 1.00 52.68 492 THR E C 1
ATOM 12134 O O . THR E 1 290 ? 64.837 -21.467 36.342 1.00 52.80 492 THR E O 1
ATOM 12138 N N . VAL E 1 291 ? 66.901 -21.791 37.190 1.00 53.13 493 VAL E N 1
ATOM 12139 C CA . VAL E 1 291 ? 67.447 -20.562 36.621 1.00 52.90 493 VAL E CA 1
ATOM 12140 C C . VAL E 1 291 ? 67.363 -20.548 35.101 1.00 52.39 493 VAL E C 1
ATOM 12141 O O . VAL E 1 291 ? 67.314 -19.474 34.493 1.00 52.26 493 VAL E O 1
ATOM 12145 N N . THR E 1 292 ? 67.349 -21.715 34.458 1.00 52.93 494 THR E N 1
ATOM 12146 C CA . THR E 1 292 ? 67.264 -21.740 33.003 1.00 52.36 494 THR E CA 1
ATOM 12147 C C . THR E 1 292 ? 65.859 -21.433 32.506 1.00 52.14 494 THR E C 1
ATOM 12148 O O . THR E 1 292 ? 65.676 -21.190 31.309 1.00 52.25 494 THR E O 1
ATOM 12152 N N . GLN E 1 293 ? 64.865 -21.449 33.394 1.00 54.83 495 GLN E N 1
ATOM 12153 C CA . GLN E 1 293 ? 63.513 -21.045 33.032 1.00 53.99 495 GLN E CA 1
ATOM 12154 C C . GLN E 1 293 ? 63.336 -19.533 33.026 1.00 53.58 495 GLN E C 1
ATOM 12155 O O . GLN E 1 293 ? 62.493 -19.022 32.280 1.00 54.00 495 GLN E O 1
ATOM 12161 N N . ASN E 1 294 ? 64.125 -18.818 33.818 1.00 55.42 496 ASN E N 1
ATOM 12162 C CA . ASN E 1 294 ? 64.025 -17.367 33.872 1.00 54.74 496 ASN E CA 1
ATOM 12163 C C . ASN E 1 294 ? 64.674 -16.711 32.662 1.00 55.28 496 ASN E C 1
ATOM 12164 O O . ASN E 1 294 ? 65.562 -17.280 32.034 1.00 55.21 496 ASN E O 1
ATOM 12169 N N . ASN E 1 295 ? 64.215 -15.510 32.339 1.00 59.27 497 ASN E N 1
ATOM 12170 C CA . ASN E 1 295 ? 64.736 -14.752 31.210 1.00 60.03 497 ASN E CA 1
ATOM 12171 C C . ASN E 1 295 ? 66.171 -14.329 31.486 1.00 60.91 497 ASN E C 1
ATOM 12172 O O . ASN E 1 295 ? 66.524 -14.045 32.625 1.00 60.65 497 ASN E O 1
ATOM 12177 N N . ASN E 1 296 ? 67.002 -14.294 30.450 1.00 60.24 498 ASN E N 1
ATOM 12178 C CA . ASN E 1 296 ? 68.397 -13.896 30.620 1.00 61.39 498 ASN E CA 1
ATOM 12179 C C . ASN E 1 296 ? 68.574 -12.375 30.575 1.00 62.10 498 ASN E C 1
ATOM 12180 O O . ASN E 1 296 ? 69.149 -11.829 29.637 1.00 62.66 498 ASN E O 1
ATOM 12185 N N . SER E 1 297 ? 68.077 -11.704 31.605 1.00 58.35 499 SER E N 1
ATOM 12186 C CA . SER E 1 297 ? 68.162 -10.256 31.722 1.00 59.23 499 SER E CA 1
ATOM 12187 C C . SER E 1 297 ? 68.036 -9.882 33.190 1.00 59.38 499 SER E C 1
ATOM 12188 O O . SER E 1 297 ? 67.597 -10.698 33.998 1.00 59.06 499 SER E O 1
ATOM 12191 N N . GLU E 1 298 ? 68.422 -8.662 33.548 1.00 55.89 500 GLU E N 1
ATOM 12192 C CA . GLU E 1 298 ? 68.321 -8.249 34.938 1.00 56.40 500 GLU E CA 1
ATOM 12193 C C . GLU E 1 298 ? 66.956 -7.619 35.165 1.00 55.63 500 GLU E C 1
ATOM 12194 O O . GLU E 1 298 ? 66.711 -6.491 34.754 1.00 56.04 500 GLU E O 1
ATOM 12200 N N . PHE E 1 299 ? 66.068 -8.361 35.819 1.00 54.19 501 PHE E N 1
ATOM 12201 C CA . PHE E 1 299 ? 64.715 -7.886 36.090 1.00 53.12 501 PHE E CA 1
ATOM 12202 C C . PHE E 1 299 ? 64.343 -7.707 37.564 1.00 52.66 501 PHE E C 1
ATOM 12203 O O . PHE E 1 299 ? 63.173 -7.505 37.868 1.00 52.88 501 PHE E O 1
ATOM 12211 N N . ALA E 1 300 ? 65.313 -7.807 38.470 1.00 53.38 502 ALA E N 1
ATOM 12212 C CA . ALA E 1 300 ? 65.044 -7.649 39.901 1.00 52.43 502 ALA E CA 1
ATOM 12213 C C . ALA E 1 300 ? 64.347 -6.319 40.157 1.00 52.24 502 ALA E C 1
ATOM 12214 O O . ALA E 1 300 ? 63.301 -6.262 40.795 1.00 52.16 502 ALA E O 1
ATOM 12216 N N . TRP E 1 301 ? 64.947 -5.245 39.665 1.00 51.68 503 TRP E N 1
ATOM 12217 C CA . TRP E 1 301 ? 64.344 -3.918 39.777 1.00 52.22 503 TRP E CA 1
ATOM 12218 C C . TRP E 1 301 ? 63.437 -3.589 38.598 1.00 51.90 503 TRP E C 1
ATOM 12219 O O . TRP E 1 301 ? 62.282 -3.191 38.830 1.00 51.88 503 TRP E O 1
ATOM 12230 N N . PRO E 1 302 ? 63.866 -3.722 37.333 1.00 50.66 504 PRO E N 1
ATOM 12231 C CA . PRO E 1 302 ? 63.027 -3.212 36.232 1.00 50.39 504 PRO E CA 1
ATOM 12232 C C . PRO E 1 302 ? 61.671 -3.885 36.113 1.00 50.83 504 PRO E C 1
ATOM 12233 O O . PRO E 1 302 ? 60.710 -3.246 35.669 1.00 52.40 504 PRO E O 1
ATOM 12237 N N . GLY E 1 303 ? 61.559 -5.153 36.490 1.00 50.62 505 GLY E N 1
ATOM 12238 C CA . GLY E 1 303 ? 60.310 -5.863 36.308 1.00 50.92 505 GLY E CA 1
ATOM 12239 C C . GLY E 1 303 ? 59.501 -6.029 37.575 1.00 50.56 505 GLY E C 1
ATOM 12240 O O . GLY E 1 303 ? 58.586 -6.854 37.626 1.00 51.49 505 GLY E O 1
ATOM 12241 N N . ALA E 1 304 ? 59.814 -5.244 38.598 1.00 52.80 506 ALA E N 1
ATOM 12242 C CA . ALA E 1 304 ? 59.192 -5.381 39.906 1.00 51.57 506 ALA E CA 1
ATOM 12243 C C . ALA E 1 304 ? 58.019 -4.423 40.056 1.00 50.90 506 ALA E C 1
ATOM 12244 O O . ALA E 1 304 ? 58.067 -3.285 39.582 1.00 51.75 506 ALA E O 1
ATOM 12246 N N . SER E 1 305 ? 56.971 -4.891 40.729 1.00 51.84 507 SER E N 1
ATOM 12247 C CA . SER E 1 305 ? 55.821 -4.046 41.019 1.00 50.68 507 SER E CA 1
ATOM 12248 C C . SER E 1 305 ? 56.151 -3.091 42.159 1.00 49.63 507 SER E C 1
ATOM 12249 O O . SER E 1 305 ? 56.619 -3.511 43.220 1.00 49.13 507 SER E O 1
ATOM 12252 N N . SER E 1 306 ? 55.901 -1.803 41.941 1.00 47.38 508 SER E N 1
ATOM 12253 C CA . SER E 1 306 ? 56.243 -0.779 42.913 1.00 46.44 508 SER E CA 1
ATOM 12254 C C . SER E 1 306 ? 55.097 0.211 43.029 1.00 45.63 508 SER E C 1
ATOM 12255 O O . SER E 1 306 ? 54.229 0.289 42.159 1.00 46.16 508 SER E O 1
ATOM 12258 N N . TRP E 1 307 ? 55.097 0.962 44.125 1.00 47.24 509 TRP E N 1
ATOM 12259 C CA . TRP E 1 307 ? 54.196 2.088 44.299 1.00 46.68 509 TRP E CA 1
ATOM 12260 C C . TRP E 1 307 ? 54.997 3.370 44.462 1.00 46.26 509 TRP E C 1
ATOM 12261 O O . TRP E 1 307 ? 56.055 3.387 45.093 1.00 44.65 509 TRP E O 1
ATOM 12272 N N . ALA E 1 308 ? 54.480 4.444 43.871 1.00 45.26 510 ALA E N 1
ATOM 12273 C CA . ALA E 1 308 ? 55.151 5.734 43.821 1.00 45.61 510 ALA E CA 1
ATOM 12274 C C . ALA E 1 308 ? 54.535 6.692 44.828 1.00 46.59 510 ALA E C 1
ATOM 12275 O O . ALA E 1 308 ? 53.315 6.869 44.864 1.00 47.82 510 ALA E O 1
ATOM 12277 N N . LEU E 1 309 ? 55.385 7.312 45.640 1.00 50.99 511 LEU E N 1
ATOM 12278 C CA . LEU E 1 309 ? 54.944 8.248 46.664 1.00 51.57 511 LEU E CA 1
ATOM 12279 C C . LEU E 1 309 ? 55.833 9.482 46.618 1.00 52.74 511 LEU E C 1
ATOM 12280 O O . LEU E 1 309 ? 57.031 9.392 46.902 1.00 52.55 511 LEU E O 1
ATOM 12285 N N . ASN E 1 310 ? 55.240 10.626 46.273 1.00 53.03 512 ASN E N 1
ATOM 12286 C CA . ASN E 1 310 ? 55.939 11.914 46.212 1.00 54.86 512 ASN E CA 1
ATOM 12287 C C . ASN E 1 310 ? 57.204 11.830 45.359 1.00 55.51 512 ASN E C 1
ATOM 12288 O O . ASN E 1 310 ? 58.244 12.403 45.687 1.00 56.02 512 ASN E O 1
ATOM 12293 N N . GLY E 1 311 ? 57.115 11.108 44.248 1.00 55.14 513 GLY E N 1
ATOM 12294 C CA . GLY E 1 311 ? 58.213 10.995 43.314 1.00 55.12 513 GLY E CA 1
ATOM 12295 C C . GLY E 1 311 ? 59.151 9.835 43.560 1.00 55.96 513 GLY E C 1
ATOM 12296 O O . GLY E 1 311 ? 59.864 9.433 42.633 1.00 57.26 513 GLY E O 1
ATOM 12297 N N . ARG E 1 312 ? 59.176 9.286 44.769 1.00 55.60 514 ARG E N 1
ATOM 12298 C CA . ARG E 1 312 ? 60.026 8.151 45.091 1.00 55.99 514 ARG E CA 1
ATOM 12299 C C . ARG E 1 312 ? 59.301 6.851 44.779 1.00 55.74 514 ARG E C 1
ATOM 12300 O O . ARG E 1 312 ? 58.105 6.715 45.051 1.00 56.26 514 ARG E O 1
ATOM 12308 N N . ASN E 1 313 ? 60.031 5.898 44.209 1.00 54.57 515 ASN E N 1
ATOM 12309 C CA . ASN E 1 313 ? 59.481 4.602 43.838 1.00 53.78 515 ASN E CA 1
ATOM 12310 C C . ASN E 1 313 ? 59.873 3.558 44.873 1.00 52.37 515 ASN E C 1
ATOM 12311 O O . ASN E 1 313 ? 61.041 3.167 44.955 1.00 52.57 515 ASN E O 1
ATOM 12316 N N . SER E 1 314 ? 58.896 3.105 45.650 1.00 51.69 516 SER E N 1
ATOM 12317 C CA . SER E 1 314 ? 59.106 2.091 46.669 1.00 50.72 516 SER E CA 1
ATOM 12318 C C . SER E 1 314 ? 58.588 0.755 46.167 1.00 50.38 516 SER E C 1
ATOM 12319 O O . SER E 1 314 ? 57.469 0.667 45.655 1.00 50.04 516 SER E O 1
ATOM 12322 N N . LEU E 1 315 ? 59.413 -0.278 46.310 1.00 52.11 517 LEU E N 1
ATOM 12323 C CA . LEU E 1 315 ? 59.018 -1.622 45.917 1.00 52.42 517 LEU E CA 1
ATOM 12324 C C . LEU E 1 315 ? 57.766 -2.045 46.675 1.00 52.85 517 LEU E C 1
ATOM 12325 O O . LEU E 1 315 ? 57.537 -1.617 47.809 1.00 53.70 517 LEU E O 1
ATOM 12330 N N . MET E 1 316 ? 56.949 -2.888 46.048 1.00 50.95 518 MET E N 1
ATOM 12331 C CA . MET E 1 316 ? 55.782 -3.437 46.731 1.00 50.86 518 MET E CA 1
ATOM 12332 C C . MET E 1 316 ? 56.244 -4.729 47.387 1.00 50.66 518 MET E C 1
ATOM 12333 O O . MET E 1 316 ? 56.408 -5.755 46.727 1.00 50.48 518 MET E O 1
ATOM 12338 N N . ASN E 1 317 ? 56.440 -4.676 48.697 1.00 50.78 519 ASN E N 1
ATOM 12339 C CA . ASN E 1 317 ? 56.934 -5.815 49.448 1.00 50.19 519 ASN E CA 1
ATOM 12340 C C . ASN E 1 317 ? 56.343 -5.791 50.850 1.00 49.97 519 ASN E C 1
ATOM 12341 O O . ASN E 1 317 ? 56.338 -4.745 51.497 1.00 50.75 519 ASN E O 1
ATOM 12346 N N . PRO E 1 318 ? 55.861 -6.941 51.344 1.00 51.93 520 PRO E N 1
ATOM 12347 C CA . PRO E 1 318 ? 55.558 -8.152 50.577 1.00 51.74 520 PRO E CA 1
ATOM 12348 C C . PRO E 1 318 ? 54.378 -7.940 49.635 1.00 52.28 520 PRO E C 1
ATOM 12349 O O . PRO E 1 318 ? 54.152 -8.731 48.725 1.00 52.04 520 PRO E O 1
ATOM 12353 N N . GLY E 1 319 ? 53.630 -6.868 49.867 1.00 51.13 521 GLY E N 1
ATOM 12354 C CA . GLY E 1 319 ? 52.459 -6.569 49.085 1.00 52.15 521 GLY E CA 1
ATOM 12355 C C . GLY E 1 319 ? 51.221 -7.152 49.727 1.00 52.97 521 GLY E C 1
ATOM 12356 O O . GLY E 1 319 ? 51.273 -7.708 50.828 1.00 53.46 521 GLY E O 1
ATOM 12357 N N . PRO E 1 320 ? 50.079 -7.024 49.056 1.00 51.78 522 PRO E N 1
ATOM 12358 C CA . PRO E 1 320 ? 48.860 -7.664 49.556 1.00 51.51 522 PRO E CA 1
ATOM 12359 C C . PRO E 1 320 ? 49.041 -9.170 49.660 1.00 51.22 522 PRO E C 1
ATOM 12360 O O . PRO E 1 320 ? 49.884 -9.765 48.986 1.00 52.30 522 PRO E O 1
ATOM 12364 N N . ALA E 1 321 ? 48.231 -9.791 50.511 1.00 48.23 523 ALA E N 1
ATOM 12365 C CA . ALA E 1 321 ? 48.329 -11.227 50.724 1.00 48.03 523 ALA E CA 1
ATOM 12366 C C . ALA E 1 321 ? 47.738 -11.956 49.525 1.00 48.14 523 ALA E C 1
ATOM 12367 O O . ALA E 1 321 ? 46.555 -11.789 49.211 1.00 47.83 523 ALA E O 1
ATOM 12369 N N . MET E 1 322 ? 48.557 -12.773 48.866 1.00 44.37 524 MET E N 1
ATOM 12370 C CA . MET E 1 322 ? 48.143 -13.513 47.685 1.00 45.20 524 MET E CA 1
ATOM 12371 C C . MET E 1 322 ? 48.878 -14.843 47.634 1.00 45.62 524 MET E C 1
ATOM 12372 O O . MET E 1 322 ? 49.961 -14.993 48.204 1.00 47.21 524 MET E O 1
ATOM 12377 N N . ALA E 1 323 ? 48.277 -15.807 46.941 1.00 45.55 525 ALA E N 1
ATOM 12378 C CA . ALA E 1 323 ? 48.901 -17.112 46.777 1.00 46.55 525 ALA E CA 1
ATOM 12379 C C . ALA E 1 323 ? 50.196 -16.987 45.986 1.00 47.92 525 ALA E C 1
ATOM 12380 O O . ALA E 1 323 ? 50.240 -16.333 44.942 1.00 48.38 525 ALA E O 1
ATOM 12382 N N . SER E 1 324 ? 51.255 -17.621 46.492 1.00 46.59 526 SER E N 1
ATOM 12383 C CA . SER E 1 324 ? 52.559 -17.511 45.849 1.00 48.38 526 SER E CA 1
ATOM 12384 C C . SER E 1 324 ? 52.567 -18.156 44.473 1.00 49.55 526 SER E C 1
ATOM 12385 O O . SER E 1 324 ? 53.275 -17.690 43.575 1.00 49.70 526 SER E O 1
ATOM 12388 N N . HIS E 1 325 ? 51.793 -19.217 44.286 1.00 47.69 527 HIS E N 1
ATOM 12389 C CA . HIS E 1 325 ? 51.834 -19.973 43.046 1.00 50.17 527 HIS E CA 1
ATOM 12390 C C . HIS E 1 325 ? 50.534 -20.746 42.897 1.00 51.71 527 HIS E C 1
ATOM 12391 O O . HIS E 1 325 ? 49.788 -20.933 43.860 1.00 51.73 527 HIS E O 1
ATOM 12398 N N . LYS E 1 326 ? 50.269 -21.231 41.689 1.00 50.45 528 LYS E N 1
ATOM 12399 C CA . LYS E 1 326 ? 49.072 -22.025 41.440 1.00 53.21 528 LYS E CA 1
ATOM 12400 C C . LYS E 1 326 ? 49.311 -23.448 41.934 1.00 55.21 528 LYS E C 1
ATOM 12401 O O . LYS E 1 326 ? 50.451 -23.861 42.124 1.00 54.73 528 LYS E O 1
ATOM 12407 N N . GLU E 1 327 ? 48.244 -24.218 42.098 1.00 57.35 529 GLU E N 1
ATOM 12408 C CA . GLU E 1 327 ? 48.393 -25.575 42.599 1.00 61.07 529 GLU E CA 1
ATOM 12409 C C . GLU E 1 327 ? 49.261 -26.392 41.653 1.00 61.78 529 GLU E C 1
ATOM 12410 O O . GLU E 1 327 ? 49.071 -26.370 40.439 1.00 61.82 529 GLU E O 1
ATOM 12416 N N . GLY E 1 328 ? 50.206 -27.127 42.223 1.00 63.23 530 GLY E N 1
ATOM 12417 C CA . GLY E 1 328 ? 51.102 -27.949 41.439 1.00 63.96 530 GLY E CA 1
ATOM 12418 C C . GLY E 1 328 ? 52.433 -27.310 41.099 1.00 64.45 530 GLY E C 1
ATOM 12419 O O . GLY E 1 328 ? 53.464 -27.970 41.168 1.00 65.41 530 GLY E O 1
ATOM 12420 N N . GLU E 1 329 ? 52.429 -26.029 40.743 1.00 62.97 531 GLU E N 1
ATOM 12421 C CA . GLU E 1 329 ? 53.675 -25.374 40.364 1.00 62.49 531 GLU E CA 1
ATOM 12422 C C . GLU E 1 329 ? 54.298 -24.817 41.636 1.00 60.79 531 GLU E C 1
ATOM 12423 O O . GLU E 1 329 ? 53.887 -23.763 42.124 1.00 60.77 531 GLU E O 1
ATOM 12429 N N . ASP E 1 330 ? 55.309 -25.505 42.156 1.00 64.25 532 ASP E N 1
ATOM 12430 C CA . ASP E 1 330 ? 56.038 -25.034 43.324 1.00 62.60 532 ASP E CA 1
ATOM 12431 C C . ASP E 1 330 ? 57.374 -24.396 42.977 1.00 59.41 532 ASP E C 1
ATOM 12432 O O . ASP E 1 330 ? 58.048 -23.877 43.871 1.00 58.39 532 ASP E O 1
ATOM 12437 N N . ARG E 1 331 ? 57.769 -24.414 41.705 1.00 59.12 533 ARG E N 1
ATOM 12438 C CA . ARG E 1 331 ? 59.076 -23.903 41.316 1.00 55.50 533 ARG E CA 1
ATOM 12439 C C . ARG E 1 331 ? 59.067 -22.404 41.064 1.00 54.15 533 ARG E C 1
ATOM 12440 O O . ARG E 1 331 ? 60.106 -21.846 40.700 1.00 53.37 533 ARG E O 1
ATOM 12448 N N . PHE E 1 332 ? 57.914 -21.769 41.237 1.00 55.22 534 PHE E N 1
ATOM 12449 C CA . PHE E 1 332 ? 57.779 -20.337 41.001 1.00 52.74 534 PHE E CA 1
ATOM 12450 C C . PHE E 1 332 ? 57.468 -19.565 42.270 1.00 51.76 534 PHE E C 1
ATOM 12451 O O . PHE E 1 332 ? 56.715 -20.028 43.120 1.00 52.76 534 PHE E O 1
ATOM 12459 N N . PHE E 1 333 ? 58.062 -18.385 42.395 1.00 50.52 535 PHE E N 1
ATOM 12460 C CA . PHE E 1 333 ? 57.803 -17.531 43.541 1.00 48.64 535 PHE E CA 1
ATOM 12461 C C . PHE E 1 333 ? 57.600 -16.097 43.077 1.00 47.66 535 PHE E C 1
ATOM 12462 O O . PHE E 1 333 ? 58.214 -15.665 42.110 1.00 47.17 535 PHE E O 1
ATOM 12470 N N . PRO E 1 334 ? 56.724 -15.354 43.763 1.00 49.54 536 PRO E N 1
ATOM 12471 C CA . PRO E 1 334 ? 56.476 -13.956 43.411 1.00 49.14 536 PRO E CA 1
ATOM 12472 C C . PRO E 1 334 ? 57.749 -13.174 43.652 1.00 48.91 536 PRO E C 1
ATOM 12473 O O . PRO E 1 334 ? 58.414 -13.414 44.653 1.00 48.70 536 PRO E O 1
ATOM 12477 N N . LEU E 1 335 ? 58.064 -12.217 42.793 1.00 49.02 537 LEU E N 1
ATOM 12478 C CA . LEU E 1 335 ? 59.313 -11.486 42.937 1.00 49.42 537 LEU E CA 1
ATOM 12479 C C . LEU E 1 335 ? 59.424 -10.740 44.266 1.00 50.38 537 LEU E C 1
ATOM 12480 O O . LEU E 1 335 ? 60.472 -10.772 44.903 1.00 50.67 537 LEU E O 1
ATOM 12485 N N . SER E 1 336 ? 58.359 -10.067 44.683 1.00 50.59 538 SER E N 1
ATOM 12486 C CA . SER E 1 336 ? 58.361 -9.363 45.965 1.00 52.01 538 SER E CA 1
ATOM 12487 C C . SER E 1 336 ? 57.253 -9.878 46.884 1.00 52.24 538 SER E C 1
ATOM 12488 O O . SER E 1 336 ? 57.067 -9.384 47.991 1.00 52.62 538 SER E O 1
ATOM 12491 N N . GLY E 1 337 ? 56.522 -10.874 46.398 1.00 50.47 539 GLY E N 1
ATOM 12492 C CA . GLY E 1 337 ? 55.402 -11.478 47.100 1.00 51.61 539 GLY E CA 1
ATOM 12493 C C . GLY E 1 337 ? 55.603 -12.216 48.412 1.00 52.20 539 GLY E C 1
ATOM 12494 O O . GLY E 1 337 ? 54.749 -12.161 49.292 1.00 54.56 539 GLY E O 1
ATOM 12495 N N . SER E 1 338 ? 56.702 -12.945 48.537 1.00 53.58 540 SER E N 1
ATOM 12496 C CA . SER E 1 338 ? 56.952 -13.718 49.748 1.00 53.61 540 SER E CA 1
ATOM 12497 C C . SER E 1 338 ? 58.079 -13.152 50.594 1.00 52.38 540 SER E C 1
ATOM 12498 O O . SER E 1 338 ? 58.980 -12.503 50.079 1.00 52.36 540 SER E O 1
ATOM 12501 N N . LEU E 1 339 ? 58.002 -13.378 51.902 1.00 52.81 541 LEU E N 1
ATOM 12502 C CA . LEU E 1 339 ? 59.042 -12.926 52.820 1.00 51.62 541 LEU E CA 1
ATOM 12503 C C . LEU E 1 339 ? 60.331 -13.691 52.566 1.00 51.40 541 LEU E C 1
ATOM 12504 O O . LEU E 1 339 ? 60.300 -14.857 52.183 1.00 51.89 541 LEU E O 1
ATOM 12509 N N . ILE E 1 358 ? 62.525 -19.080 51.244 1.00 50.18 560 ILE E N 1
ATOM 12510 C CA . ILE E 1 358 ? 61.374 -18.498 50.567 1.00 50.13 560 ILE E CA 1
ATOM 12511 C C . ILE E 1 358 ? 60.056 -19.013 51.127 1.00 52.18 560 ILE E C 1
ATOM 12512 O O . ILE E 1 358 ? 59.651 -20.137 50.843 1.00 52.17 560 ILE E O 1
ATOM 12517 N N . THR E 1 359 ? 59.384 -18.182 51.913 1.00 51.37 561 THR E N 1
ATOM 12518 C CA . THR E 1 359 ? 58.102 -18.554 52.498 1.00 54.42 561 THR E CA 1
ATOM 12519 C C . THR E 1 359 ? 57.051 -18.752 51.408 1.00 57.77 561 THR E C 1
ATOM 12520 O O . THR E 1 359 ? 57.060 -18.073 50.388 1.00 57.24 561 THR E O 1
ATOM 12524 N N . ASN E 1 360 ? 56.151 -19.702 51.628 1.00 56.07 562 ASN E N 1
ATOM 12525 C CA . ASN E 1 360 ? 55.109 -20.002 50.661 1.00 60.26 562 ASN E CA 1
ATOM 12526 C C . ASN E 1 360 ? 53.745 -19.621 51.215 1.00 61.88 562 ASN E C 1
ATOM 12527 O O . ASN E 1 360 ? 53.430 -19.914 52.367 1.00 63.14 562 ASN E O 1
ATOM 12532 N N . GLU E 1 361 ? 52.955 -18.942 50.388 1.00 58.45 563 GLU E N 1
ATOM 12533 C CA . GLU E 1 361 ? 51.617 -18.479 50.750 1.00 60.46 563 GLU E CA 1
ATOM 12534 C C . GLU E 1 361 ? 50.509 -19.278 50.071 1.00 59.36 563 GLU E C 1
ATOM 12535 O O . GLU E 1 361 ? 49.390 -18.797 49.913 1.00 61.00 563 GLU E O 1
ATOM 12541 N N . GLU E 1 362 ? 50.836 -20.498 49.668 1.00 62.78 564 GLU E N 1
ATOM 12542 C CA . GLU E 1 362 ? 49.907 -21.386 48.973 1.00 61.35 564 GLU E CA 1
ATOM 12543 C C . GLU E 1 362 ? 48.656 -21.789 49.766 1.00 59.26 564 GLU E C 1
ATOM 12544 O O . GLU E 1 362 ? 47.621 -22.080 49.179 1.00 58.89 564 GLU E O 1
ATOM 12550 N N . GLU E 1 363 ? 48.736 -21.760 51.090 1.00 59.68 565 GLU E N 1
ATOM 12551 C CA . GLU E 1 363 ? 47.599 -22.146 51.923 1.00 57.97 565 GLU E CA 1
ATOM 12552 C C . GLU E 1 363 ? 46.373 -21.238 51.780 1.00 54.21 565 GLU E C 1
ATOM 12553 O O . GLU E 1 363 ? 45.248 -21.673 52.022 1.00 54.07 565 GLU E O 1
ATOM 12559 N N . ILE E 1 364 ? 46.587 -19.989 51.373 1.00 54.08 566 ILE E N 1
ATOM 12560 C CA . ILE E 1 364 ? 45.492 -19.026 51.227 1.00 49.21 566 ILE E CA 1
ATOM 12561 C C . ILE E 1 364 ? 44.942 -18.923 49.806 1.00 47.91 566 ILE E C 1
ATOM 12562 O O . ILE E 1 364 ? 44.169 -18.027 49.501 1.00 47.20 566 ILE E O 1
ATOM 12567 N N . LYS E 1 365 ? 45.341 -19.856 48.944 1.00 48.35 567 LYS E N 1
ATOM 12568 C CA . LYS E 1 365 ? 44.905 -19.905 47.544 1.00 47.52 567 LYS E CA 1
ATOM 12569 C C . LYS E 1 365 ? 43.399 -20.135 47.355 1.00 46.54 567 LYS E C 1
ATOM 12570 O O . LYS E 1 365 ? 42.833 -19.767 46.330 1.00 46.42 567 LYS E O 1
ATOM 12576 N N . THR E 1 366 ? 42.774 -20.801 48.316 1.00 44.96 568 THR E N 1
ATOM 12577 C CA . THR E 1 366 ? 41.353 -21.080 48.282 1.00 43.33 568 THR E CA 1
ATOM 12578 C C . THR E 1 366 ? 40.515 -19.796 48.261 1.00 43.05 568 THR E C 1
ATOM 12579 O O . THR E 1 366 ? 39.498 -19.737 47.575 1.00 42.63 568 THR E O 1
ATOM 12583 N N . THR E 1 367 ? 40.912 -18.787 49.034 1.00 39.11 569 THR E N 1
ATOM 12584 C CA . THR E 1 367 ? 40.179 -17.521 49.068 1.00 38.88 569 THR E CA 1
ATOM 12585 C C . THR E 1 367 ? 40.896 -16.329 48.427 1.00 38.27 569 THR E C 1
ATOM 12586 O O . THR E 1 367 ? 40.281 -15.303 48.161 1.00 38.37 569 THR E O 1
ATOM 12590 N N . ASN E 1 368 ? 42.187 -16.460 48.168 1.00 39.91 570 ASN E N 1
ATOM 12591 C CA . ASN E 1 368 ? 42.941 -15.356 47.586 1.00 39.87 570 ASN E CA 1
ATOM 12592 C C . ASN E 1 368 ? 43.510 -15.703 46.227 1.00 40.83 570 ASN E C 1
ATOM 12593 O O . ASN E 1 368 ? 43.975 -16.820 46.016 1.00 42.26 570 ASN E O 1
ATOM 12598 N N . PRO E 1 369 ? 43.499 -14.734 45.294 1.00 40.06 571 PRO E N 1
ATOM 12599 C CA . PRO E 1 369 ? 44.035 -14.999 43.957 1.00 40.16 571 PRO E CA 1
ATOM 12600 C C . PRO E 1 369 ? 45.550 -15.112 43.978 1.00 40.51 571 PRO E C 1
ATOM 12601 O O . PRO E 1 369 ? 46.216 -14.618 44.889 1.00 40.62 571 PRO E O 1
ATOM 12605 N N . VAL E 1 370 ? 46.090 -15.776 42.956 1.00 40.18 572 VAL E N 1
ATOM 12606 C CA . VAL E 1 370 ? 47.526 -16.024 42.887 1.00 39.56 572 VAL E CA 1
ATOM 12607 C C . VAL E 1 370 ? 48.244 -14.711 42.610 1.00 39.98 572 VAL E C 1
ATOM 12608 O O . VAL E 1 370 ? 47.790 -13.898 41.797 1.00 39.77 572 VAL E O 1
ATOM 12612 N N . ALA E 1 371 ? 49.374 -14.503 43.284 1.00 42.20 573 ALA E N 1
ATOM 12613 C CA . ALA E 1 371 ? 50.120 -13.255 43.190 1.00 42.27 573 ALA E CA 1
ATOM 12614 C C . ALA E 1 371 ? 50.641 -13.002 41.782 1.00 42.87 573 ALA E C 1
ATOM 12615 O O . ALA E 1 371 ? 50.757 -11.850 41.355 1.00 42.23 573 ALA E O 1
ATOM 12617 N N . THR E 1 372 ? 50.964 -14.069 41.060 1.00 40.55 574 THR E N 1
ATOM 12618 C CA . THR E 1 372 ? 51.565 -13.970 39.738 1.00 41.04 574 THR E CA 1
ATOM 12619 C C . THR E 1 372 ? 50.547 -14.067 38.606 1.00 41.93 574 THR E C 1
ATOM 12620 O O . THR E 1 372 ? 50.942 -14.095 37.438 1.00 43.13 574 THR E O 1
ATOM 12624 N N . GLU E 1 373 ? 49.258 -14.125 38.919 1.00 36.69 575 GLU E N 1
ATOM 12625 C CA . GLU E 1 373 ? 48.216 -14.273 37.916 1.00 38.22 575 GLU E CA 1
ATOM 12626 C C . GLU E 1 373 ? 47.302 -13.056 37.919 1.00 36.78 575 GLU E C 1
ATOM 12627 O O . GLU E 1 373 ? 47.228 -12.318 38.905 1.00 36.48 575 GLU E O 1
ATOM 12633 N N . SER E 1 374 ? 46.615 -12.847 36.797 1.00 33.28 576 SER E N 1
ATOM 12634 C CA . SER E 1 374 ? 45.614 -11.791 36.721 1.00 33.18 576 SER E CA 1
ATOM 12635 C C . SER E 1 374 ? 44.420 -12.124 37.604 1.00 32.54 576 SER E C 1
ATOM 12636 O O . SER E 1 374 ? 44.112 -13.294 37.845 1.00 33.36 576 SER E O 1
ATOM 12639 N N . TYR E 1 375 ? 43.743 -11.084 38.092 1.00 29.61 577 TYR E N 1
ATOM 12640 C CA . TYR E 1 375 ? 42.533 -11.309 38.874 1.00 28.36 577 TYR E CA 1
ATOM 12641 C C . TYR E 1 375 ? 41.436 -11.920 38.013 1.00 28.77 577 TYR E C 1
ATOM 12642 O O . TYR E 1 375 ? 40.603 -12.686 38.507 1.00 28.42 577 TYR E O 1
ATOM 12651 N N . GLY E 1 376 ? 41.424 -11.597 36.727 1.00 27.76 578 GLY E N 1
ATOM 12652 C CA . GLY E 1 376 ? 40.420 -12.130 35.832 1.00 27.38 578 GLY E CA 1
ATOM 12653 C C . GLY E 1 376 ? 40.359 -11.307 34.563 1.00 27.87 578 GLY E C 1
ATOM 12654 O O . GLY E 1 376 ? 41.303 -10.595 34.219 1.00 27.66 578 GLY E O 1
ATOM 12655 N N . GLN E 1 377 ? 39.227 -11.416 33.876 1.00 26.56 579 GLN E N 1
ATOM 12656 C CA . GLN E 1 377 ? 39.001 -10.699 32.630 1.00 27.66 579 GLN E CA 1
ATOM 12657 C C . GLN E 1 377 ? 37.808 -9.766 32.763 1.00 26.77 579 GLN E C 1
ATOM 12658 O O . GLN E 1 377 ? 36.902 -10.009 33.563 1.00 26.69 579 GLN E O 1
ATOM 12664 N N . VAL E 1 378 ? 37.816 -8.703 31.963 1.00 25.68 580 VAL E N 1
ATOM 12665 C CA . VAL E 1 378 ? 36.745 -7.716 31.918 1.00 25.58 580 VAL E CA 1
ATOM 12666 C C . VAL E 1 378 ? 36.429 -7.421 30.462 1.00 26.33 580 VAL E C 1
ATOM 12667 O O . VAL E 1 378 ? 37.340 -7.334 29.634 1.00 26.06 580 VAL E O 1
ATOM 12671 N N . ALA E 1 379 ? 35.142 -7.285 30.149 1.00 23.07 581 ALA E N 1
ATOM 12672 C CA . ALA E 1 379 ? 34.702 -6.860 28.826 1.00 24.51 581 ALA E CA 1
ATOM 12673 C C . ALA E 1 379 ? 35.202 -5.442 28.579 1.00 25.52 581 ALA E C 1
ATOM 12674 O O . ALA E 1 379 ? 34.948 -4.539 29.380 1.00 25.16 581 ALA E O 1
ATOM 12676 N N . THR E 1 380 ? 35.934 -5.250 27.481 1.00 24.00 582 THR E N 1
ATOM 12677 C CA . THR E 1 380 ? 36.478 -3.930 27.184 1.00 24.66 582 THR E CA 1
ATOM 12678 C C . THR E 1 380 ? 35.480 -3.039 26.454 1.00 25.92 582 THR E C 1
ATOM 12679 O O . THR E 1 380 ? 35.441 -1.830 26.702 1.00 26.56 582 THR E O 1
ATOM 12683 N N . ASN E 1 381 ? 34.682 -3.598 25.549 1.00 22.77 583 ASN E N 1
ATOM 12684 C CA . ASN E 1 381 ? 33.853 -2.793 24.659 1.00 23.65 583 ASN E CA 1
ATOM 12685 C C . ASN E 1 381 ? 32.393 -3.238 24.708 1.00 24.92 583 ASN E C 1
ATOM 12686 O O . ASN E 1 381 ? 32.000 -4.092 25.505 1.00 25.16 583 ASN E O 1
ATOM 12691 N N . HIS E 1 382 ? 31.592 -2.627 23.837 1.00 24.37 584 HIS E N 1
ATOM 12692 C CA . HIS E 1 382 ? 30.257 -3.094 23.495 1.00 25.01 584 HIS E CA 1
ATOM 12693 C C . HIS E 1 382 ? 30.350 -3.927 22.227 1.00 24.65 584 HIS E C 1
ATOM 12694 O O . HIS E 1 382 ? 30.812 -3.436 21.193 1.00 24.85 584 HIS E O 1
ATOM 12701 N N . GLN E 1 383 ? 29.904 -5.173 22.299 1.00 27.53 585 GLN E N 1
ATOM 12702 C CA . GLN E 1 383 ? 29.800 -5.978 21.095 1.00 26.69 585 GLN E CA 1
ATOM 12703 C C . GLN E 1 383 ? 28.708 -5.424 20.192 1.00 26.97 585 GLN E C 1
ATOM 12704 O O . GLN E 1 383 ? 27.839 -4.664 20.622 1.00 26.75 585 GLN E O 1
ATOM 12710 N N . SER E 1 384 ? 28.761 -5.813 18.925 1.00 26.78 586 SER E N 1
ATOM 12711 C CA . SER E 1 384 ? 27.711 -5.498 17.972 1.00 27.38 586 SER E CA 1
ATOM 12712 C C . SER E 1 384 ? 27.867 -6.436 16.790 1.00 27.87 586 SER E C 1
ATOM 12713 O O . SER E 1 384 ? 28.822 -7.208 16.715 1.00 27.25 586 SER E O 1
ATOM 12716 N N . ALA E 1 385 ? 26.937 -6.338 15.841 1.00 26.75 587 ALA E N 1
ATOM 12717 C CA . ALA E 1 385 ? 27.063 -7.109 14.612 1.00 27.93 587 ALA E CA 1
ATOM 12718 C C . ALA E 1 385 ? 28.398 -6.836 13.930 1.00 29.37 587 ALA E C 1
ATOM 12719 O O . ALA E 1 385 ? 28.984 -7.731 13.311 1.00 29.45 587 ALA E O 1
ATOM 12721 N N . GLN E 1 386 ? 28.886 -5.599 14.023 1.00 29.79 588 GLN E N 1
ATOM 12722 C CA . GLN E 1 386 ? 30.161 -5.249 13.406 1.00 31.89 588 GLN E CA 1
ATOM 12723 C C . GLN E 1 386 ? 31.351 -5.599 14.297 1.00 31.88 588 GLN E C 1
ATOM 12724 O O . GLN E 1 386 ? 32.421 -5.954 13.792 1.00 33.05 588 GLN E O 1
ATOM 12730 N N . ALA E 1 387 ? 31.192 -5.505 15.615 1.00 31.14 589 ALA E N 1
ATOM 12731 C CA . ALA E 1 387 ? 32.313 -5.553 16.547 1.00 29.29 589 ALA E CA 1
ATOM 12732 C C . ALA E 1 387 ? 32.176 -6.737 17.491 1.00 28.26 589 ALA E C 1
ATOM 12733 O O . ALA E 1 387 ? 31.179 -6.851 18.209 1.00 28.67 589 ALA E O 1
ATOM 12735 N N . GLN E 1 388 ? 33.185 -7.603 17.502 1.00 31.28 590 GLN E N 1
ATOM 12736 C CA . GLN E 1 388 ? 33.157 -8.777 18.362 1.00 31.21 590 GLN E CA 1
ATOM 12737 C C . GLN E 1 388 ? 33.553 -8.432 19.793 1.00 30.13 590 GLN E C 1
ATOM 12738 O O . GLN E 1 388 ? 34.252 -7.451 20.052 1.00 29.59 590 GLN E O 1
ATOM 12744 N N . ALA E 1 389 ? 33.083 -9.257 20.725 1.00 29.68 591 ALA E N 1
ATOM 12745 C CA . ALA E 1 389 ? 33.334 -9.021 22.139 1.00 29.44 591 ALA E CA 1
ATOM 12746 C C . ALA E 1 389 ? 34.819 -9.131 22.449 1.00 29.26 591 ALA E C 1
ATOM 12747 O O . ALA E 1 389 ? 35.484 -10.096 22.065 1.00 28.91 591 ALA E O 1
ATOM 12749 N N . GLN E 1 390 ? 35.337 -8.135 23.159 1.00 28.88 592 GLN E N 1
ATOM 12750 C CA . GLN E 1 390 ? 36.744 -8.081 23.512 1.00 29.38 592 GLN E CA 1
ATOM 12751 C C . GLN E 1 390 ? 36.884 -8.051 25.025 1.00 29.18 592 GLN E C 1
ATOM 12752 O O . GLN E 1 390 ? 36.033 -7.515 25.737 1.00 28.60 592 GLN E O 1
ATOM 12758 N N . THR E 1 391 ? 37.975 -8.635 25.514 1.00 28.25 593 THR E N 1
ATOM 12759 C CA . THR E 1 391 ? 38.220 -8.735 26.944 1.00 28.53 593 THR E CA 1
ATOM 12760 C C . THR E 1 391 ? 39.651 -8.326 27.249 1.00 27.00 593 THR E C 1
ATOM 12761 O O . THR E 1 391 ? 40.578 -8.642 26.500 1.00 27.11 593 THR E O 1
ATOM 12765 N N . GLY E 1 392 ? 39.820 -7.608 28.346 1.00 28.46 594 GLY E N 1
ATOM 12766 C CA . GLY E 1 392 ? 41.138 -7.264 28.854 1.00 26.54 594 GLY E CA 1
ATOM 12767 C C . GLY E 1 392 ? 41.468 -8.087 30.082 1.00 25.50 594 GLY E C 1
ATOM 12768 O O . GLY E 1 392 ? 40.598 -8.752 30.640 1.00 25.59 594 GLY E O 1
ATOM 12769 N N . TRP E 1 393 ? 42.726 -8.025 30.504 1.00 30.38 595 TRP E N 1
ATOM 12770 C CA . TRP E 1 393 ? 43.140 -8.689 31.730 1.00 29.70 595 TRP E CA 1
ATOM 12771 C C . TRP E 1 393 ? 43.188 -7.685 32.871 1.00 27.98 595 TRP E C 1
ATOM 12772 O O . TRP E 1 393 ? 43.615 -6.542 32.685 1.00 27.95 595 TRP E O 1
ATOM 12783 N N . VAL E 1 394 ? 42.757 -8.113 34.050 1.00 31.03 596 VAL E N 1
ATOM 12784 C CA . VAL E 1 394 ? 42.774 -7.279 35.242 1.00 29.40 596 VAL E CA 1
ATOM 12785 C C . VAL E 1 394 ? 44.092 -7.557 35.947 1.00 29.56 596 VAL E C 1
ATOM 12786 O O . VAL E 1 394 ? 44.283 -8.623 36.535 1.00 29.04 596 VAL E O 1
ATOM 12790 N N . GLN E 1 395 ? 44.999 -6.583 35.907 1.00 32.65 597 GLN E N 1
ATOM 12791 C CA . GLN E 1 395 ? 46.293 -6.761 36.551 1.00 33.39 597 GLN E CA 1
ATOM 12792 C C . GLN E 1 395 ? 46.201 -6.473 38.041 1.00 33.72 597 GLN E C 1
ATOM 12793 O O . GLN E 1 395 ? 46.782 -7.193 38.859 1.00 34.64 597 GLN E O 1
ATOM 12799 N N . ASN E 1 396 ? 45.475 -5.425 38.409 1.00 33.53 598 ASN E N 1
ATOM 12800 C CA . ASN E 1 396 ? 45.220 -5.083 39.798 1.00 33.36 598 ASN E CA 1
ATOM 12801 C C . ASN E 1 396 ? 43.730 -4.858 40.002 1.00 32.98 598 ASN E C 1
ATOM 12802 O O . ASN E 1 396 ? 43.050 -4.311 39.130 1.00 34.18 598 ASN E O 1
ATOM 12807 N N . GLN E 1 397 ? 43.223 -5.292 41.152 1.00 33.72 599 GLN E N 1
ATOM 12808 C CA . GLN E 1 397 ? 41.826 -5.081 41.506 1.00 31.80 599 GLN E CA 1
ATOM 12809 C C . GLN E 1 397 ? 41.738 -4.679 42.967 1.00 31.75 599 GLN E C 1
ATOM 12810 O O . GLN E 1 397 ? 42.177 -5.426 43.844 1.00 32.29 599 GLN E O 1
ATOM 12816 N N . GLY E 1 398 ? 41.184 -3.500 43.228 1.00 32.52 600 GLY E N 1
ATOM 12817 C CA . GLY E 1 398 ? 40.945 -3.062 44.583 1.00 31.10 600 GLY E CA 1
ATOM 12818 C C . GLY E 1 398 ? 39.724 -3.720 45.190 1.00 30.91 600 GLY E C 1
ATOM 12819 O O . GLY E 1 398 ? 39.046 -4.541 44.575 1.00 30.47 600 GLY E O 1
ATOM 12820 N N . ILE E 1 399 ? 39.440 -3.332 46.434 1.00 32.80 601 ILE E N 1
ATOM 12821 C CA . ILE E 1 399 ? 38.330 -3.921 47.173 1.00 32.08 601 ILE E CA 1
ATOM 12822 C C . ILE E 1 399 ? 37.022 -3.761 46.412 1.00 31.66 601 ILE E C 1
ATOM 12823 O O . ILE E 1 399 ? 36.730 -2.702 45.849 1.00 32.33 601 ILE E O 1
ATOM 12828 N N . LEU E 1 400 ? 36.235 -4.828 46.386 1.00 29.68 602 LEU E N 1
ATOM 12829 C CA . LEU E 1 400 ? 34.873 -4.825 45.884 1.00 29.13 602 LEU E CA 1
ATOM 12830 C C . LEU E 1 400 ? 33.954 -5.382 46.956 1.00 30.20 602 LEU E C 1
ATOM 12831 O O . LEU E 1 400 ? 34.369 -6.232 47.748 1.00 29.87 602 LEU E O 1
ATOM 12836 N N . PRO E 1 401 ? 32.715 -4.901 47.031 1.00 29.92 603 PRO E N 1
ATOM 12837 C CA . PRO E 1 401 ? 31.754 -5.513 47.953 1.00 30.11 603 PRO E CA 1
ATOM 12838 C C . PRO E 1 401 ? 31.548 -6.977 47.604 1.00 30.32 603 PRO E C 1
ATOM 12839 O O . PRO E 1 401 ? 31.360 -7.336 46.440 1.00 30.73 603 PRO E O 1
ATOM 12843 N N . GLY E 1 402 ? 31.601 -7.825 48.622 1.00 29.35 604 GLY E N 1
ATOM 12844 C CA . GLY E 1 402 ? 31.492 -9.252 48.423 1.00 28.32 604 GLY E CA 1
ATOM 12845 C C . GLY E 1 402 ? 32.807 -9.994 48.376 1.00 28.17 604 GLY E C 1
ATOM 12846 O O . GLY E 1 402 ? 32.796 -11.220 48.239 1.00 28.41 604 GLY E O 1
ATOM 12847 N N . MET E 1 403 ? 33.936 -9.298 48.477 1.00 30.87 605 MET E N 1
ATOM 12848 C CA . MET E 1 403 ? 35.228 -9.964 48.527 1.00 29.55 605 MET E CA 1
ATOM 12849 C C . MET E 1 403 ? 35.496 -10.542 49.908 1.00 28.90 605 MET E C 1
ATOM 12850 O O . MET E 1 403 ? 35.109 -9.965 50.926 1.00 29.48 605 MET E O 1
ATOM 12855 N N . VAL E 1 404 ? 36.157 -11.694 49.933 1.00 32.04 606 VAL E N 1
ATOM 12856 C CA . VAL E 1 404 ? 36.692 -12.276 51.155 1.00 31.58 606 VAL E CA 1
ATOM 12857 C C . VAL E 1 404 ? 38.130 -12.684 50.882 1.00 31.68 606 VAL E C 1
ATOM 12858 O O . VAL E 1 404 ? 38.482 -13.082 49.768 1.00 33.91 606 VAL E O 1
ATOM 12862 N N . TRP E 1 405 ? 38.968 -12.576 51.907 1.00 36.05 607 TRP E N 1
ATOM 12863 C CA . TRP E 1 405 ? 40.392 -12.823 51.737 1.00 35.97 607 TRP E CA 1
ATOM 12864 C C . TRP E 1 405 ? 40.979 -13.291 53.059 1.00 36.71 607 TRP E C 1
ATOM 12865 O O . TRP E 1 405 ? 40.373 -13.140 54.122 1.00 36.37 607 TRP E O 1
ATOM 12876 N N . GLN E 1 406 ? 42.174 -13.865 52.972 1.00 39.61 608 GLN E N 1
ATOM 12877 C CA . GLN E 1 406 ? 42.985 -14.221 54.124 1.00 40.85 608 GLN E CA 1
ATOM 12878 C C . GLN E 1 406 ? 44.203 -13.313 54.200 1.00 41.31 608 GLN E C 1
ATOM 12879 O O . GLN E 1 406 ? 44.696 -12.820 53.182 1.00 40.50 608 GLN E O 1
ATOM 12885 N N . ASP E 1 407 ? 44.684 -13.095 55.420 1.00 45.60 609 ASP E N 1
ATOM 12886 C CA . ASP E 1 407 ? 45.877 -12.295 55.639 1.00 46.38 609 ASP E CA 1
ATOM 12887 C C . ASP E 1 407 ? 47.127 -13.158 55.481 1.00 45.47 609 ASP E C 1
ATOM 12888 O O . ASP E 1 407 ? 47.059 -14.365 55.239 1.00 44.02 609 ASP E O 1
ATOM 12893 N N . ARG E 1 408 ? 48.289 -12.532 55.625 1.00 48.93 610 ARG E N 1
ATOM 12894 C CA . ARG E 1 408 ? 49.546 -13.253 55.510 1.00 49.27 610 ARG E CA 1
ATOM 12895 C C . ARG E 1 408 ? 49.861 -13.980 56.811 1.00 49.29 610 ARG E C 1
ATOM 12896 O O . ARG E 1 408 ? 49.623 -13.470 57.909 1.00 48.73 610 ARG E O 1
ATOM 12904 N N . ASP E 1 409 ? 50.399 -15.186 56.675 1.00 48.66 611 ASP E N 1
ATOM 12905 C CA . ASP E 1 409 ? 50.657 -16.044 57.818 1.00 49.10 611 ASP E CA 1
ATOM 12906 C C . ASP E 1 409 ? 51.805 -15.489 58.657 1.00 48.85 611 ASP E C 1
ATOM 12907 O O . ASP E 1 409 ? 52.635 -14.709 58.185 1.00 48.65 611 ASP E O 1
ATOM 12912 N N . VAL E 1 410 ? 51.839 -15.899 59.921 1.00 46.84 612 VAL E N 1
ATOM 12913 C CA . VAL E 1 410 ? 52.924 -15.518 60.817 1.00 45.46 612 VAL E CA 1
ATOM 12914 C C . VAL E 1 410 ? 53.752 -16.742 61.182 1.00 44.29 612 VAL E C 1
ATOM 12915 O O . VAL E 1 410 ? 54.431 -17.322 60.336 1.00 43.53 612 VAL E O 1
ATOM 12919 N N . ASP F 1 17 ? 4.504 -39.242 71.174 1.00 71.03 219 ASP F N 1
ATOM 12920 C CA . ASP F 1 17 ? 3.333 -39.663 71.933 1.00 71.28 219 ASP F CA 1
ATOM 12921 C C . ASP F 1 17 ? 2.859 -41.045 71.493 1.00 68.99 219 ASP F C 1
ATOM 12922 O O . ASP F 1 17 ? 3.271 -42.061 72.055 1.00 69.03 219 ASP F O 1
ATOM 12927 N N . GLY F 1 18 ? 2.000 -41.079 70.477 1.00 68.87 220 GLY F N 1
ATOM 12928 C CA . GLY F 1 18 ? 1.420 -42.330 70.031 1.00 63.49 220 GLY F CA 1
ATOM 12929 C C . GLY F 1 18 ? 1.141 -42.318 68.545 1.00 60.14 220 GLY F C 1
ATOM 12930 O O . GLY F 1 18 ? 1.272 -41.293 67.870 1.00 60.87 220 GLY F O 1
ATOM 12931 N N . VAL F 1 19 ? 0.745 -43.488 68.042 1.00 60.65 221 VAL F N 1
ATOM 12932 C CA . VAL F 1 19 ? 0.511 -43.652 66.612 1.00 56.42 221 VAL F CA 1
ATOM 12933 C C . VAL F 1 19 ? -0.715 -42.865 66.166 1.00 55.29 221 VAL F C 1
ATOM 12934 O O . VAL F 1 19 ? -0.689 -42.185 65.134 1.00 56.15 221 VAL F O 1
ATOM 12938 N N . GLY F 1 20 ? -1.800 -42.942 66.926 1.00 53.68 222 GLY F N 1
ATOM 12939 C CA . GLY F 1 20 ? -3.071 -42.386 66.519 1.00 51.17 222 GLY F CA 1
ATOM 12940 C C . GLY F 1 20 ? -3.380 -40.989 67.007 1.00 50.90 222 GLY F C 1
ATOM 12941 O O . GLY F 1 20 ? -4.556 -40.616 67.058 1.00 51.13 222 GLY F O 1
ATOM 12942 N N . SER F 1 21 ? -2.375 -40.203 67.372 1.00 50.77 223 SER F N 1
ATOM 12943 C CA . SER F 1 21 ? -2.579 -38.826 67.795 1.00 49.33 223 SER F CA 1
ATOM 12944 C C . SER F 1 21 ? -1.635 -37.913 67.029 1.00 48.05 223 SER F C 1
ATOM 12945 O O . SER F 1 21 ? -0.433 -38.179 66.940 1.00 49.74 223 SER F O 1
ATOM 12948 N N . SER F 1 22 ? -2.189 -36.837 66.478 1.00 49.52 224 SER F N 1
ATOM 12949 C CA . SER F 1 22 ? -1.409 -35.883 65.705 1.00 47.80 224 SER F CA 1
ATOM 12950 C C . SER F 1 22 ? -0.428 -35.142 66.602 1.00 46.22 224 SER F C 1
ATOM 12951 O O . SER F 1 22 ? -0.765 -34.732 67.715 1.00 44.92 224 SER F O 1
ATOM 12954 N N . SER F 1 23 ? 0.798 -34.985 66.113 1.00 44.60 225 SER F N 1
ATOM 12955 C CA . SER F 1 23 ? 1.849 -34.287 66.835 1.00 43.94 225 SER F CA 1
ATOM 12956 C C . SER F 1 23 ? 1.965 -32.822 66.440 1.00 43.72 225 SER F C 1
ATOM 12957 O O . SER F 1 23 ? 2.855 -32.128 66.939 1.00 44.83 225 SER F O 1
ATOM 12960 N N . GLY F 1 24 ? 1.097 -32.340 65.562 1.00 43.83 226 GLY F N 1
ATOM 12961 C CA . GLY F 1 24 ? 1.132 -30.945 65.164 1.00 43.50 226 GLY F CA 1
ATOM 12962 C C . GLY F 1 24 ? -0.035 -30.634 64.258 1.00 43.57 226 GLY F C 1
ATOM 12963 O O . GLY F 1 24 ? -0.699 -31.529 63.729 1.00 44.20 226 GLY F O 1
ATOM 12964 N N . ASN F 1 25 ? -0.280 -29.342 64.091 1.00 39.00 227 ASN F N 1
ATOM 12965 C CA . ASN F 1 25 ? -1.367 -28.853 63.260 1.00 39.33 227 ASN F CA 1
ATOM 12966 C C . ASN F 1 25 ? -0.808 -28.099 62.063 1.00 40.98 227 ASN F C 1
ATOM 12967 O O . ASN F 1 25 ? 0.399 -27.885 61.937 1.00 43.43 227 ASN F O 1
ATOM 12972 N N . TRP F 1 26 ? -1.712 -27.676 61.189 1.00 37.10 228 TRP F N 1
ATOM 12973 C CA . TRP F 1 26 ? -1.348 -26.984 59.963 1.00 37.62 228 TRP F CA 1
ATOM 12974 C C . TRP F 1 26 ? -1.396 -25.488 60.230 1.00 39.11 228 TRP F C 1
ATOM 12975 O O . TRP F 1 26 ? -2.465 -24.942 60.518 1.00 39.53 228 TRP F O 1
ATOM 12986 N N . HIS F 1 27 ? -0.258 -24.821 60.108 1.00 33.69 229 HIS F N 1
ATOM 12987 C CA . HIS F 1 27 ? -0.210 -23.392 60.363 1.00 36.68 229 HIS F CA 1
ATOM 12988 C C . HIS F 1 27 ? 0.346 -22.546 59.223 1.00 38.30 229 HIS F C 1
ATOM 12989 O O . HIS F 1 27 ? 1.542 -22.300 59.163 1.00 39.40 229 HIS F O 1
ATOM 12996 N N . CYS F 1 28 ? -0.516 -22.123 58.307 1.00 32.77 230 CYS F N 1
ATOM 12997 C CA . CYS F 1 28 ? -0.089 -21.239 57.234 1.00 35.56 230 CYS F CA 1
ATOM 12998 C C . CYS F 1 28 ? -0.799 -19.926 57.476 1.00 36.98 230 CYS F C 1
ATOM 12999 O O . CYS F 1 28 ? -2.018 -19.858 57.361 1.00 38.37 230 CYS F O 1
ATOM 13002 N N . ASP F 1 29 ? -0.043 -18.879 57.792 1.00 36.26 231 ASP F N 1
ATOM 13003 C CA . ASP F 1 29 ? -0.647 -17.584 58.070 1.00 38.46 231 ASP F CA 1
ATOM 13004 C C . ASP F 1 29 ? 0.333 -16.427 57.948 1.00 36.36 231 ASP F C 1
ATOM 13005 O O . ASP F 1 29 ? 1.541 -16.617 57.984 1.00 36.71 231 ASP F O 1
ATOM 13010 N N . SER F 1 30 ? -0.198 -15.227 57.778 1.00 36.52 232 SER F N 1
ATOM 13011 C CA . SER F 1 30 ? 0.610 -14.027 57.748 1.00 35.68 232 SER F CA 1
ATOM 13012 C C . SER F 1 30 ? -0.092 -13.064 58.685 1.00 35.20 232 SER F C 1
ATOM 13013 O O . SER F 1 30 ? -1.306 -12.921 58.619 1.00 35.50 232 SER F O 1
ATOM 13016 N N . GLN F 1 31 ? 0.645 -12.421 59.577 1.00 36.38 233 GLN F N 1
ATOM 13017 C CA . GLN F 1 31 ? 0.025 -11.469 60.484 1.00 36.03 233 GLN F CA 1
ATOM 13018 C C . GLN F 1 31 ? 0.707 -10.123 60.389 1.00 34.30 233 GLN F C 1
ATOM 13019 O O . GLN F 1 31 ? 1.922 -10.041 60.433 1.00 34.07 233 GLN F O 1
ATOM 13025 N N . TRP F 1 32 ? -0.074 -9.063 60.259 1.00 34.15 234 TRP F N 1
ATOM 13026 C CA . TRP F 1 32 ? 0.501 -7.735 60.201 1.00 33.71 234 TRP F CA 1
ATOM 13027 C C . TRP F 1 32 ? 0.048 -7.014 61.448 1.00 35.27 234 TRP F C 1
ATOM 13028 O O . TRP F 1 32 ? -1.143 -6.905 61.715 1.00 35.46 234 TRP F O 1
ATOM 13039 N N . LEU F 1 33 ? 1.007 -6.529 62.220 1.00 40.70 235 LEU F N 1
ATOM 13040 C CA . LEU F 1 33 ? 0.702 -5.824 63.450 1.00 42.77 235 LEU F CA 1
ATOM 13041 C C . LEU F 1 33 ? 1.772 -4.793 63.718 1.00 43.77 235 LEU F C 1
ATOM 13042 O O . LEU F 1 33 ? 2.774 -5.072 64.367 1.00 44.81 235 LEU F O 1
ATOM 13047 N N . GLY F 1 34 ? 1.542 -3.597 63.197 1.00 41.02 236 GLY F N 1
ATOM 13048 C CA . GLY F 1 34 ? 2.463 -2.489 63.343 1.00 41.81 236 GLY F CA 1
ATOM 13049 C C . GLY F 1 34 ? 3.693 -2.604 62.469 1.00 42.53 236 GLY F C 1
ATOM 13050 O O . GLY F 1 34 ? 3.601 -2.677 61.242 1.00 43.54 236 GLY F O 1
ATOM 13051 N N . ASP F 1 35 ? 4.857 -2.622 63.112 1.00 41.76 237 ASP F N 1
ATOM 13052 C CA . ASP F 1 35 ? 6.148 -2.735 62.450 1.00 42.13 237 ASP F CA 1
ATOM 13053 C C . ASP F 1 35 ? 6.598 -4.178 62.247 1.00 39.42 237 ASP F C 1
ATOM 13054 O O . ASP F 1 35 ? 7.741 -4.401 61.844 1.00 38.40 237 ASP F O 1
ATOM 13059 N N . ARG F 1 36 ? 5.751 -5.158 62.544 1.00 40.23 238 ARG F N 1
ATOM 13060 C CA . ARG F 1 36 ? 6.147 -6.555 62.471 1.00 38.57 238 ARG F CA 1
ATOM 13061 C C . ARG F 1 36 ? 5.219 -7.330 61.549 1.00 34.77 238 ARG F C 1
ATOM 13062 O O . ARG F 1 36 ? 4.021 -7.049 61.464 1.00 34.21 238 ARG F O 1
ATOM 13070 N N . VAL F 1 37 ? 5.790 -8.308 60.850 1.00 34.21 239 VAL F N 1
ATOM 13071 C CA . VAL F 1 37 ? 5.029 -9.276 60.073 1.00 30.85 239 VAL F CA 1
ATOM 13072 C C . VAL F 1 37 ? 5.484 -10.661 60.496 1.00 29.55 239 VAL F C 1
ATOM 13073 O O . VAL F 1 37 ? 6.688 -10.928 60.573 1.00 28.41 239 VAL F O 1
ATOM 13077 N N . ILE F 1 38 ? 4.530 -11.543 60.768 1.00 33.09 240 ILE F N 1
ATOM 13078 C CA . ILE F 1 38 ? 4.833 -12.912 61.159 1.00 31.91 240 ILE F CA 1
ATOM 13079 C C . ILE F 1 38 ? 4.308 -13.832 60.070 1.00 32.64 240 ILE F C 1
ATOM 13080 O O . ILE F 1 38 ? 3.092 -14.006 59.930 1.00 33.44 240 ILE F O 1
ATOM 13085 N N . THR F 1 39 ? 5.217 -14.422 59.305 1.00 32.55 241 THR F N 1
ATOM 13086 C CA . THR F 1 39 ? 4.857 -15.385 58.279 1.00 33.02 241 THR F CA 1
ATOM 13087 C C . THR F 1 39 ? 4.958 -16.792 58.848 1.00 33.18 241 THR F C 1
ATOM 13088 O O . THR F 1 39 ? 5.823 -17.085 59.676 1.00 33.48 241 THR F O 1
ATOM 13092 N N . THR F 1 40 ? 4.049 -17.659 58.415 1.00 36.53 242 THR F N 1
ATOM 13093 C CA . THR F 1 40 ? 4.074 -19.054 58.826 1.00 38.24 242 THR F CA 1
ATOM 13094 C C . THR F 1 40 ? 3.730 -19.915 57.622 1.00 36.70 242 THR F C 1
ATOM 13095 O O . THR F 1 40 ? 2.730 -19.665 56.946 1.00 35.28 242 THR F O 1
ATOM 13099 N N . SER F 1 41 ? 4.560 -20.917 57.352 1.00 34.30 243 SER F N 1
ATOM 13100 C CA . SER F 1 41 ? 4.403 -21.767 56.183 1.00 34.42 243 SER F CA 1
ATOM 13101 C C . SER F 1 41 ? 4.522 -23.224 56.589 1.00 33.77 243 SER F C 1
ATOM 13102 O O . SER F 1 41 ? 5.512 -23.622 57.207 1.00 34.72 243 SER F O 1
ATOM 13105 N N . THR F 1 42 ? 3.515 -24.013 56.235 1.00 34.24 244 THR F N 1
ATOM 13106 C CA . THR F 1 42 ? 3.530 -25.449 56.451 1.00 32.75 244 THR F CA 1
ATOM 13107 C C . THR F 1 42 ? 3.458 -26.154 55.103 1.00 33.04 244 THR F C 1
ATOM 13108 O O . THR F 1 42 ? 2.652 -25.785 54.245 1.00 34.81 244 THR F O 1
ATOM 13112 N N . ARG F 1 43 ? 4.312 -27.157 54.915 1.00 33.67 245 ARG F N 1
ATOM 13113 C CA . ARG F 1 43 ? 4.349 -27.928 53.682 1.00 32.91 245 ARG F CA 1
ATOM 13114 C C . ARG F 1 43 ? 4.366 -29.410 54.021 1.00 32.52 245 ARG F C 1
ATOM 13115 O O . ARG F 1 43 ? 4.607 -29.805 55.163 1.00 32.72 245 ARG F O 1
ATOM 13123 N N . THR F 1 44 ? 4.111 -30.233 53.010 1.00 34.63 246 THR F N 1
ATOM 13124 C CA . THR F 1 44 ? 4.244 -31.680 53.107 1.00 35.20 246 THR F CA 1
ATOM 13125 C C . THR F 1 44 ? 5.467 -32.117 52.316 1.00 35.93 246 THR F C 1
ATOM 13126 O O . THR F 1 44 ? 5.633 -31.721 51.159 1.00 35.91 246 THR F O 1
ATOM 13130 N N . TRP F 1 45 ? 6.315 -32.930 52.935 1.00 38.32 247 TRP F N 1
ATOM 13131 C CA . TRP F 1 45 ? 7.552 -33.388 52.326 1.00 37.98 247 TRP F CA 1
ATOM 13132 C C . TRP F 1 45 ? 7.577 -34.906 52.237 1.00 39.22 247 TRP F C 1
ATOM 13133 O O . TRP F 1 45 ? 6.818 -35.604 52.912 1.00 38.94 247 TRP F O 1
ATOM 13144 N N . ALA F 1 46 ? 8.461 -35.405 51.377 1.00 39.63 248 ALA F N 1
ATOM 13145 C CA . ALA F 1 46 ? 8.752 -36.826 51.258 1.00 40.21 248 ALA F CA 1
ATOM 13146 C C . ALA F 1 46 ? 10.260 -37.007 51.216 1.00 40.26 248 ALA F C 1
ATOM 13147 O O . ALA F 1 46 ? 10.946 -36.318 50.456 1.00 40.81 248 ALA F O 1
ATOM 13149 N N . LEU F 1 47 ? 10.772 -37.927 52.029 1.00 41.85 249 LEU F N 1
ATOM 13150 C CA . LEU F 1 47 ? 12.206 -38.163 52.139 1.00 41.27 249 LEU F CA 1
ATOM 13151 C C . LEU F 1 47 ? 12.536 -39.572 51.672 1.00 42.11 249 LEU F C 1
ATOM 13152 O O . LEU F 1 47 ? 12.085 -40.545 52.299 1.00 42.57 249 LEU F O 1
ATOM 13157 N N . PRO F 1 48 ? 13.290 -39.742 50.596 1.00 42.07 250 PRO F N 1
ATOM 13158 C CA . PRO F 1 48 ? 13.720 -41.077 50.175 1.00 42.89 250 PRO F CA 1
ATOM 13159 C C . PRO F 1 48 ? 15.047 -41.452 50.828 1.00 44.07 250 PRO F C 1
ATOM 13160 O O . PRO F 1 48 ? 15.576 -40.743 51.679 1.00 44.63 250 PRO F O 1
ATOM 13164 N N . THR F 1 49 ? 15.580 -42.596 50.410 1.00 45.67 251 THR F N 1
ATOM 13165 C CA . THR F 1 49 ? 16.913 -43.022 50.809 1.00 46.00 251 THR F CA 1
ATOM 13166 C C . THR F 1 49 ? 17.909 -42.644 49.720 1.00 46.12 251 THR F C 1
ATOM 13167 O O . THR F 1 49 ? 17.711 -42.980 48.548 1.00 45.78 251 THR F O 1
ATOM 13171 N N . TYR F 1 50 ? 18.974 -41.948 50.104 1.00 44.19 252 TYR F N 1
ATOM 13172 C CA . TYR F 1 50 ? 19.999 -41.518 49.165 1.00 45.18 252 TYR F CA 1
ATOM 13173 C C . TYR F 1 50 ? 21.264 -42.352 49.316 1.00 46.50 252 TYR F C 1
ATOM 13174 O O . TYR F 1 50 ? 21.629 -42.755 50.424 1.00 47.90 252 TYR F O 1
ATOM 13183 N N . ASN F 1 51 ? 21.925 -42.605 48.188 1.00 44.39 253 ASN F N 1
ATOM 13184 C CA . ASN F 1 51 ? 23.199 -43.319 48.119 1.00 46.24 253 ASN F CA 1
ATOM 13185 C C . ASN F 1 51 ? 23.126 -44.724 48.696 1.00 47.55 253 ASN F C 1
ATOM 13186 O O . ASN F 1 51 ? 24.162 -45.302 49.033 1.00 48.42 253 ASN F O 1
ATOM 13191 N N . ASN F 1 52 ? 21.931 -45.302 48.785 1.00 45.76 254 ASN F N 1
ATOM 13192 C CA . ASN F 1 52 ? 21.748 -46.615 49.400 1.00 48.03 254 ASN F CA 1
ATOM 13193 C C . ASN F 1 52 ? 22.438 -46.686 50.760 1.00 47.52 254 ASN F C 1
ATOM 13194 O O . ASN F 1 52 ? 23.158 -47.639 51.064 1.00 47.13 254 ASN F O 1
ATOM 13199 N N . HIS F 1 53 ? 22.229 -45.651 51.576 1.00 47.03 255 HIS F N 1
ATOM 13200 C CA . HIS F 1 53 ? 22.769 -45.548 52.929 1.00 47.09 255 HIS F CA 1
ATOM 13201 C C . HIS F 1 53 ? 24.291 -45.460 52.959 1.00 45.87 255 HIS F C 1
ATOM 13202 O O . HIS F 1 53 ? 24.918 -45.965 53.894 1.00 47.27 255 HIS F O 1
ATOM 13209 N N . LEU F 1 54 ? 24.911 -44.824 51.971 1.00 48.12 256 LEU F N 1
ATOM 13210 C CA . LEU F 1 54 ? 26.361 -44.800 51.862 1.00 44.72 256 LEU F CA 1
ATOM 13211 C C . LEU F 1 54 ? 26.885 -43.378 51.703 1.00 44.68 256 LEU F C 1
ATOM 13212 O O . LEU F 1 54 ? 26.154 -42.463 51.318 1.00 45.67 256 LEU F O 1
ATOM 13217 N N . TYR F 1 55 ? 28.164 -43.210 52.022 1.00 42.53 257 TYR F N 1
ATOM 13218 C CA . TYR F 1 55 ? 28.907 -42.013 51.658 1.00 41.96 257 TYR F CA 1
ATOM 13219 C C . TYR F 1 55 ? 29.793 -42.327 50.464 1.00 42.06 257 TYR F C 1
ATOM 13220 O O . TYR F 1 55 ? 30.781 -43.057 50.584 1.00 43.32 257 TYR F O 1
ATOM 13229 N N . LYS F 1 56 ? 29.443 -41.772 49.309 1.00 41.51 258 LYS F N 1
ATOM 13230 C CA . LYS F 1 56 ? 30.083 -42.166 48.063 1.00 41.37 258 LYS F CA 1
ATOM 13231 C C . LYS F 1 56 ? 30.924 -41.022 47.523 1.00 40.71 258 LYS F C 1
ATOM 13232 O O . LYS F 1 56 ? 30.395 -39.961 47.181 1.00 41.49 258 LYS F O 1
ATOM 13238 N N . GLN F 1 57 ? 32.234 -41.249 47.463 1.00 41.84 259 GLN F N 1
ATOM 13239 C CA . GLN F 1 57 ? 33.173 -40.290 46.896 1.00 41.60 259 GLN F CA 1
ATOM 13240 C C . GLN F 1 57 ? 32.792 -39.927 45.468 1.00 42.19 259 GLN F C 1
ATOM 13241 O O . GLN F 1 57 ? 32.571 -40.805 44.630 1.00 42.34 259 GLN F O 1
ATOM 13247 N N . ILE F 1 58 ? 32.724 -38.630 45.188 1.00 40.72 260 ILE F N 1
ATOM 13248 C CA . ILE F 1 58 ? 32.354 -38.133 43.871 1.00 41.51 260 ILE F CA 1
ATOM 13249 C C . ILE F 1 58 ? 33.404 -37.139 43.403 1.00 44.43 260 ILE F C 1
ATOM 13250 O O . ILE F 1 58 ? 34.062 -36.474 44.209 1.00 45.20 260 ILE F O 1
ATOM 13255 N N . SER F 1 59 ? 33.560 -37.042 42.086 1.00 43.15 261 SER F N 1
ATOM 13256 C CA . SER F 1 59 ? 34.477 -36.089 41.477 1.00 45.54 261 SER F CA 1
ATOM 13257 C C . SER F 1 59 ? 34.096 -35.929 40.011 1.00 48.16 261 SER F C 1
ATOM 13258 O O . SER F 1 59 ? 33.124 -36.518 39.533 1.00 48.04 261 SER F O 1
ATOM 13261 N N . ASN F 1 60 ? 34.881 -35.125 39.296 1.00 47.39 262 ASN F N 1
ATOM 13262 C CA . ASN F 1 60 ? 34.664 -34.956 37.865 1.00 50.79 262 ASN F CA 1
ATOM 13263 C C . ASN F 1 60 ? 35.060 -36.215 37.105 1.00 53.67 262 ASN F C 1
ATOM 13264 O O . ASN F 1 60 ? 34.574 -36.462 35.996 1.00 54.00 262 ASN F O 1
ATOM 13269 N N . SER F 1 61 ? 35.962 -37.009 37.690 1.00 52.60 263 SER F N 1
ATOM 13270 C CA . SER F 1 61 ? 36.447 -38.217 37.035 1.00 56.23 263 SER F CA 1
ATOM 13271 C C . SER F 1 61 ? 35.311 -39.173 36.707 1.00 58.38 263 SER F C 1
ATOM 13272 O O . SER F 1 61 ? 35.387 -39.910 35.718 1.00 58.99 263 SER F O 1
ATOM 13275 N N . THR F 1 62 ? 34.256 -39.181 37.523 1.00 57.89 264 THR F N 1
ATOM 13276 C CA . THR F 1 62 ? 33.083 -39.982 37.197 1.00 59.51 264 THR F CA 1
ATOM 13277 C C . THR F 1 62 ? 32.306 -39.375 36.039 1.00 61.29 264 THR F C 1
ATOM 13278 O O . THR F 1 62 ? 31.722 -40.106 35.232 1.00 60.92 264 THR F O 1
ATOM 13282 N N . SER F 1 63 ? 32.283 -38.046 35.946 1.00 61.10 265 SER F N 1
ATOM 13283 C CA . SER F 1 63 ? 31.575 -37.344 34.885 1.00 62.89 265 SER F CA 1
ATOM 13284 C C . SER F 1 63 ? 32.475 -36.961 33.716 1.00 64.44 265 SER F C 1
ATOM 13285 O O . SER F 1 63 ? 31.979 -36.415 32.726 1.00 64.84 265 SER F O 1
ATOM 13288 N N . GLY F 1 64 ? 33.776 -37.224 33.805 1.00 63.33 266 GLY F N 1
ATOM 13289 C CA . GLY F 1 64 ? 34.705 -37.014 32.715 1.00 64.60 266 GLY F CA 1
ATOM 13290 C C . GLY F 1 64 ? 35.499 -35.726 32.789 1.00 65.47 266 GLY F C 1
ATOM 13291 O O . GLY F 1 64 ? 36.596 -35.664 32.218 1.00 66.13 266 GLY F O 1
ATOM 13292 N N . GLY F 1 65 ? 34.982 -34.699 33.469 1.00 64.52 267 GLY F N 1
ATOM 13293 C CA . GLY F 1 65 ? 35.742 -33.495 33.763 1.00 63.38 267 GLY F CA 1
ATOM 13294 C C . GLY F 1 65 ? 36.468 -32.878 32.585 1.00 62.36 267 GLY F C 1
ATOM 13295 O O . GLY F 1 65 ? 37.679 -32.647 32.653 1.00 61.85 267 GLY F O 1
ATOM 13296 N N . SER F 1 66 ? 35.741 -32.608 31.499 1.00 68.54 268 SER F N 1
ATOM 13297 C CA . SER F 1 66 ? 36.375 -32.190 30.252 1.00 66.80 268 SER F CA 1
ATOM 13298 C C . SER F 1 66 ? 37.145 -30.882 30.388 1.00 65.16 268 SER F C 1
ATOM 13299 O O . SER F 1 66 ? 38.030 -30.607 29.570 1.00 64.54 268 SER F O 1
ATOM 13302 N N . SER F 1 67 ? 36.837 -30.071 31.395 1.00 59.00 269 SER F N 1
ATOM 13303 C CA . SER F 1 67 ? 37.519 -28.802 31.614 1.00 56.19 269 SER F CA 1
ATOM 13304 C C . SER F 1 67 ? 38.132 -28.796 33.006 1.00 54.49 269 SER F C 1
ATOM 13305 O O . SER F 1 67 ? 37.636 -29.477 33.910 1.00 53.53 269 SER F O 1
ATOM 13308 N N . ASN F 1 68 ? 39.210 -28.029 33.172 1.00 52.07 270 ASN F N 1
ATOM 13309 C CA . ASN F 1 68 ? 39.796 -27.853 34.495 1.00 50.33 270 ASN F CA 1
ATOM 13310 C C . ASN F 1 68 ? 38.994 -26.875 35.336 1.00 48.19 270 ASN F C 1
ATOM 13311 O O . ASN F 1 68 ? 39.040 -26.934 36.570 1.00 47.21 270 ASN F O 1
ATOM 13316 N N . ASP F 1 69 ? 38.263 -25.963 34.693 1.00 48.20 271 ASP F N 1
ATOM 13317 C CA . ASP F 1 69 ? 37.457 -25.005 35.439 1.00 45.83 271 ASP F CA 1
ATOM 13318 C C . ASP F 1 69 ? 36.321 -25.694 36.177 1.00 43.45 271 ASP F C 1
ATOM 13319 O O . ASP F 1 69 ? 35.837 -25.183 37.193 1.00 43.29 271 ASP F O 1
ATOM 13324 N N . ASN F 1 70 ? 35.881 -26.845 35.680 1.00 46.04 272 ASN F N 1
ATOM 13325 C CA . ASN F 1 70 ? 34.786 -27.602 36.263 1.00 43.58 272 ASN F CA 1
ATOM 13326 C C . ASN F 1 70 ? 35.256 -28.718 37.185 1.00 41.56 272 ASN F C 1
ATOM 13327 O O . ASN F 1 70 ? 34.427 -29.501 37.655 1.00 41.54 272 ASN F O 1
ATOM 13332 N N . ALA F 1 71 ? 36.558 -28.825 37.434 1.00 45.75 273 ALA F N 1
ATOM 13333 C CA . ALA F 1 71 ? 37.093 -29.898 38.258 1.00 42.97 273 ALA F CA 1
ATOM 13334 C C . ALA F 1 71 ? 36.658 -29.748 39.712 1.00 41.54 273 ALA F C 1
ATOM 13335 O O . ALA F 1 71 ? 36.670 -28.653 40.279 1.00 41.90 273 ALA F O 1
ATOM 13337 N N . TYR F 1 72 ? 36.276 -30.870 40.321 1.00 45.13 274 TYR F N 1
ATOM 13338 C CA . TYR F 1 72 ? 35.824 -30.845 41.705 1.00 43.03 274 TYR F CA 1
ATOM 13339 C C . TYR F 1 72 ? 36.073 -32.198 42.357 1.00 41.49 274 TYR F C 1
ATOM 13340 O O . TYR F 1 72 ? 36.245 -33.215 41.682 1.00 40.96 274 TYR F O 1
ATOM 13349 N N . PHE F 1 73 ? 36.097 -32.182 43.687 1.00 42.76 275 PHE F N 1
ATOM 13350 C CA . PHE F 1 73 ? 36.245 -33.373 44.508 1.00 42.07 275 PHE F CA 1
ATOM 13351 C C . PHE F 1 73 ? 35.387 -33.209 45.753 1.00 42.38 275 PHE F C 1
ATOM 13352 O O . PHE F 1 73 ? 35.385 -32.143 46.373 1.00 42.89 275 PHE F O 1
ATOM 13360 N N . GLY F 1 74 ? 34.677 -34.264 46.126 1.00 40.56 276 GLY F N 1
ATOM 13361 C CA . GLY F 1 74 ? 33.839 -34.194 47.305 1.00 39.86 276 GLY F CA 1
ATOM 13362 C C . GLY F 1 74 ? 33.147 -35.508 47.576 1.00 40.36 276 GLY F C 1
ATOM 13363 O O . GLY F 1 74 ? 33.556 -36.558 47.079 1.00 41.35 276 GLY F O 1
ATOM 13364 N N . TYR F 1 75 ? 32.085 -35.438 48.375 1.00 40.16 277 TYR F N 1
ATOM 13365 C CA . TYR F 1 75 ? 31.347 -36.620 48.789 1.00 39.73 277 TYR F CA 1
ATOM 13366 C C . TYR F 1 75 ? 29.854 -36.339 48.768 1.00 40.04 277 TYR F C 1
ATOM 13367 O O . TYR F 1 75 ? 29.414 -35.242 49.118 1.00 40.44 277 TYR F O 1
ATOM 13376 N N . SER F 1 76 ? 29.082 -37.338 48.357 1.00 38.86 278 SER F N 1
ATOM 13377 C CA . SER F 1 76 ? 27.634 -37.326 48.491 1.00 39.69 278 SER F CA 1
ATOM 13378 C C . SER F 1 76 ? 27.247 -38.093 49.749 1.00 40.11 278 SER F C 1
ATOM 13379 O O . SER F 1 76 ? 27.870 -39.104 50.086 1.00 40.43 278 SER F O 1
ATOM 13382 N N . THR F 1 77 ? 26.229 -37.607 50.444 1.00 42.52 279 THR F N 1
ATOM 13383 C CA . THR F 1 77 ? 25.805 -38.163 51.717 1.00 42.21 279 THR F CA 1
ATOM 13384 C C . THR F 1 77 ? 24.400 -38.738 51.610 1.00 42.32 279 THR F C 1
ATOM 13385 O O . THR F 1 77 ? 23.601 -38.303 50.773 1.00 43.67 279 THR F O 1
ATOM 13389 N N . PRO F 1 78 ? 24.066 -39.732 52.440 1.00 44.97 280 PRO F N 1
ATOM 13390 C CA . PRO F 1 78 ? 22.687 -40.239 52.469 1.00 44.81 280 PRO F CA 1
ATOM 13391 C C . PRO F 1 78 ? 21.688 -39.261 53.062 1.00 44.99 280 PRO F C 1
ATOM 13392 O O . PRO F 1 78 ? 20.480 -39.467 52.904 1.00 46.79 280 PRO F O 1
ATOM 13396 N N . TRP F 1 79 ? 22.151 -38.224 53.750 1.00 42.43 281 TRP F N 1
ATOM 13397 C CA . TRP F 1 79 ? 21.276 -37.273 54.416 1.00 41.89 281 TRP F CA 1
ATOM 13398 C C . TRP F 1 79 ? 20.620 -36.321 53.422 1.00 42.27 281 TRP F C 1
ATOM 13399 O O . TRP F 1 79 ? 21.157 -36.036 52.348 1.00 43.03 281 TRP F O 1
ATOM 13410 N N . GLY F 1 80 ? 19.436 -35.831 53.793 1.00 39.54 282 GLY F N 1
ATOM 13411 C CA . GLY F 1 80 ? 18.800 -34.721 53.122 1.00 39.73 282 GLY F CA 1
ATOM 13412 C C . GLY F 1 80 ? 18.852 -33.465 53.982 1.00 40.40 282 GLY F C 1
ATOM 13413 O O . GLY F 1 80 ? 19.319 -33.479 55.117 1.00 39.90 282 GLY F O 1
ATOM 13414 N N . TYR F 1 81 ? 18.342 -32.368 53.425 1.00 36.81 283 TYR F N 1
ATOM 13415 C CA . TYR F 1 81 ? 18.321 -31.119 54.173 1.00 37.15 283 TYR F CA 1
ATOM 13416 C C . TYR F 1 81 ? 17.136 -30.266 53.745 1.00 38.41 283 TYR F C 1
ATOM 13417 O O . TYR F 1 81 ? 16.686 -30.330 52.600 1.00 38.56 283 TYR F O 1
ATOM 13426 N N . PHE F 1 82 ? 16.636 -29.465 54.684 1.00 36.14 284 PHE F N 1
ATOM 13427 C CA . PHE F 1 82 ? 15.534 -28.549 54.424 1.00 37.59 284 PHE F CA 1
ATOM 13428 C C . PHE F 1 82 ? 16.054 -27.184 53.998 1.00 40.60 284 PHE F C 1
ATOM 13429 O O . PHE F 1 82 ? 16.964 -26.631 54.620 1.00 41.75 284 PHE F O 1
ATOM 13437 N N . ASP F 1 83 ? 15.463 -26.642 52.936 1.00 36.05 285 ASP F N 1
ATOM 13438 C CA . ASP F 1 83 ? 15.837 -25.327 52.427 1.00 37.72 285 ASP F CA 1
ATOM 13439 C C . ASP F 1 83 ? 14.569 -24.493 52.280 1.00 35.24 285 ASP F C 1
ATOM 13440 O O . ASP F 1 83 ? 13.743 -24.768 51.407 1.00 35.79 285 ASP F O 1
ATOM 13445 N N . PHE F 1 84 ? 14.391 -23.506 53.158 1.00 34.01 286 PHE F N 1
ATOM 13446 C CA . PHE F 1 84 ? 13.353 -22.489 53.022 1.00 31.40 286 PHE F CA 1
ATOM 13447 C C . PHE F 1 84 ? 13.896 -21.129 52.578 1.00 29.46 286 PHE F C 1
ATOM 13448 O O . PHE F 1 84 ? 13.173 -20.131 52.633 1.00 28.99 286 PHE F O 1
ATOM 13456 N N . ASN F 1 85 ? 15.156 -21.067 52.159 1.00 27.82 287 ASN F N 1
ATOM 13457 C CA . ASN F 1 85 ? 15.920 -19.839 51.958 1.00 26.67 287 ASN F CA 1
ATOM 13458 C C . ASN F 1 85 ? 15.342 -18.896 50.882 1.00 26.39 287 ASN F C 1
ATOM 13459 O O . ASN F 1 85 ? 15.889 -17.807 50.700 1.00 27.19 287 ASN F O 1
ATOM 13464 N N . ARG F 1 86 ? 14.287 -19.247 50.155 1.00 24.96 288 ARG F N 1
ATOM 13465 C CA . ARG F 1 86 ? 13.732 -18.356 49.144 1.00 25.03 288 ARG F CA 1
ATOM 13466 C C . ARG F 1 86 ? 12.499 -17.634 49.679 1.00 25.28 288 ARG F C 1
ATOM 13467 O O . ARG F 1 86 ? 11.728 -18.191 50.464 1.00 25.38 288 ARG F O 1
ATOM 13475 N N . PHE F 1 87 ? 12.356 -16.370 49.284 1.00 21.19 289 PHE F N 1
ATOM 13476 C CA . PHE F 1 87 ? 11.260 -15.505 49.731 1.00 21.91 289 PHE F CA 1
ATOM 13477 C C . PHE F 1 87 ? 9.856 -16.028 49.477 1.00 23.22 289 PHE F C 1
ATOM 13478 O O . PHE F 1 87 ? 8.960 -15.798 50.276 1.00 22.81 289 PHE F O 1
ATOM 13486 N N . HIS F 1 88 ? 9.661 -16.749 48.377 1.00 22.84 290 HIS F N 1
ATOM 13487 C CA . HIS F 1 88 ? 8.341 -17.292 48.051 1.00 24.57 290 HIS F CA 1
ATOM 13488 C C . HIS F 1 88 ? 7.807 -18.366 49.016 1.00 25.66 290 HIS F C 1
ATOM 13489 O O . HIS F 1 88 ? 6.604 -18.577 49.104 1.00 27.13 290 HIS F O 1
ATOM 13496 N N . CYS F 1 89 ? 8.706 -19.040 49.729 1.00 24.57 291 CYS F N 1
ATOM 13497 C CA . CYS F 1 89 ? 8.357 -20.052 50.707 1.00 26.46 291 CYS F CA 1
ATOM 13498 C C . CYS F 1 89 ? 7.534 -19.452 51.840 1.00 25.41 291 CYS F C 1
ATOM 13499 O O . CYS F 1 89 ? 6.616 -20.084 52.345 1.00 24.78 291 CYS F O 1
ATOM 13502 N N . HIS F 1 90 ? 7.874 -18.237 52.254 1.00 25.41 292 HIS F N 1
ATOM 13503 C CA . HIS F 1 90 ? 7.172 -17.586 53.349 1.00 24.34 292 HIS F CA 1
ATOM 13504 C C . HIS F 1 90 ? 6.151 -16.507 52.983 1.00 24.07 292 HIS F C 1
ATOM 13505 O O . HIS F 1 90 ? 5.266 -16.216 53.778 1.00 25.43 292 HIS F O 1
ATOM 13512 N N . PHE F 1 91 ? 6.241 -15.935 51.788 1.00 21.54 293 PHE F N 1
ATOM 13513 C CA . PHE F 1 91 ? 5.346 -14.843 51.419 1.00 20.57 293 PHE F CA 1
ATOM 13514 C C . PHE F 1 91 ? 4.442 -15.269 50.278 1.00 21.01 293 PHE F C 1
ATOM 13515 O O . PHE F 1 91 ? 4.909 -15.849 49.294 1.00 22.62 293 PHE F O 1
ATOM 13523 N N . SER F 1 92 ? 3.156 -14.973 50.408 1.00 20.73 294 SER F N 1
ATOM 13524 C CA . SER F 1 92 ? 2.259 -15.077 49.281 1.00 20.10 294 SER F CA 1
ATOM 13525 C C . SER F 1 92 ? 2.480 -13.887 48.354 1.00 19.36 294 SER F C 1
ATOM 13526 O O . SER F 1 92 ? 3.052 -12.875 48.760 1.00 18.18 294 SER F O 1
ATOM 13529 N N . PRO F 1 93 ? 2.063 -13.992 47.093 1.00 17.77 295 PRO F N 1
ATOM 13530 C CA . PRO F 1 93 ? 2.176 -12.832 46.196 1.00 17.85 295 PRO F CA 1
ATOM 13531 C C . PRO F 1 93 ? 1.448 -11.603 46.710 1.00 18.63 295 PRO F C 1
ATOM 13532 O O . PRO F 1 93 ? 1.893 -10.477 46.466 1.00 17.94 295 PRO F O 1
ATOM 13536 N N . ARG F 1 94 ? 0.337 -11.792 47.422 1.00 17.14 296 ARG F N 1
ATOM 13537 C CA . ARG F 1 94 ? -0.348 -10.661 48.033 1.00 19.05 296 ARG F CA 1
ATOM 13538 C C . ARG F 1 94 ? 0.455 -10.094 49.195 1.00 18.72 296 ARG F C 1
ATOM 13539 O O . ARG F 1 94 ? 0.655 -8.879 49.285 1.00 18.11 296 ARG F O 1
ATOM 13547 N N . ASP F 1 95 ? 0.955 -10.970 50.058 1.00 19.16 297 ASP F N 1
ATOM 13548 C CA . ASP F 1 95 ? 1.765 -10.551 51.192 1.00 19.97 297 ASP F CA 1
ATOM 13549 C C . ASP F 1 95 ? 2.947 -9.742 50.721 1.00 18.15 297 ASP F C 1
ATOM 13550 O O . ASP F 1 95 ? 3.288 -8.725 51.307 1.00 17.76 297 ASP F O 1
ATOM 13555 N N . TRP F 1 96 ? 3.573 -10.208 49.649 1.00 17.22 298 TRP F N 1
ATOM 13556 C CA . TRP F 1 96 ? 4.732 -9.543 49.085 1.00 16.34 298 TRP F CA 1
ATOM 13557 C C . TRP F 1 96 ? 4.346 -8.152 48.616 1.00 16.46 298 TRP F C 1
ATOM 13558 O O . TRP F 1 96 ? 5.067 -7.195 48.853 1.00 16.15 298 TRP F O 1
ATOM 13569 N N . GLN F 1 97 ? 3.191 -8.041 47.969 1.00 14.48 299 GLN F N 1
ATOM 13570 C CA . GLN F 1 97 ? 2.699 -6.759 47.492 1.00 15.05 299 GLN F CA 1
ATOM 13571 C C . GLN F 1 97 ? 2.428 -5.823 48.658 1.00 16.55 299 GLN F C 1
ATOM 13572 O O . GLN F 1 97 ? 2.706 -4.636 48.584 1.00 16.82 299 GLN F O 1
ATOM 13578 N N . ARG F 1 98 ? 1.877 -6.358 49.740 1.00 17.41 300 ARG F N 1
ATOM 13579 C CA . ARG F 1 98 ? 1.607 -5.546 50.912 1.00 19.96 300 ARG F CA 1
ATOM 13580 C C . ARG F 1 98 ? 2.910 -4.999 51.459 1.00 18.54 300 ARG F C 1
ATOM 13581 O O . ARG F 1 98 ? 2.992 -3.839 51.836 1.00 18.53 300 ARG F O 1
ATOM 13589 N N . LEU F 1 99 ? 3.922 -5.854 51.536 1.00 18.83 301 LEU F N 1
ATOM 13590 C CA . LEU F 1 99 ? 5.214 -5.443 52.042 1.00 17.38 301 LEU F CA 1
ATOM 13591 C C . LEU F 1 99 ? 5.952 -4.425 51.180 1.00 18.00 301 LEU F C 1
ATOM 13592 O O . LEU F 1 99 ? 6.436 -3.420 51.679 1.00 18.15 301 LEU F O 1
ATOM 13597 N N . ILE F 1 100 ? 6.019 -4.673 49.879 1.00 17.10 302 ILE F N 1
ATOM 13598 C CA . ILE F 1 100 ? 6.730 -3.766 48.981 1.00 16.68 302 ILE F CA 1
ATOM 13599 C C . ILE F 1 100 ? 6.091 -2.391 48.790 1.00 16.34 302 ILE F C 1
ATOM 13600 O O . ILE F 1 100 ? 6.779 -1.387 48.687 1.00 17.59 302 ILE F O 1
ATOM 13605 N N . ASN F 1 101 ? 4.770 -2.366 48.701 1.00 17.46 303 ASN F N 1
ATOM 13606 C CA . ASN F 1 101 ? 4.028 -1.130 48.506 1.00 17.25 303 ASN F CA 1
ATOM 13607 C C . ASN F 1 101 ? 4.064 -0.115 49.638 1.00 17.75 303 ASN F C 1
ATOM 13608 O O . ASN F 1 101 ? 4.097 1.078 49.389 1.00 18.09 303 ASN F O 1
ATOM 13613 N N . ASN F 1 102 ? 4.037 -0.580 50.878 1.00 20.61 304 ASN F N 1
ATOM 13614 C CA . ASN F 1 102 ? 3.997 0.342 52.001 1.00 21.08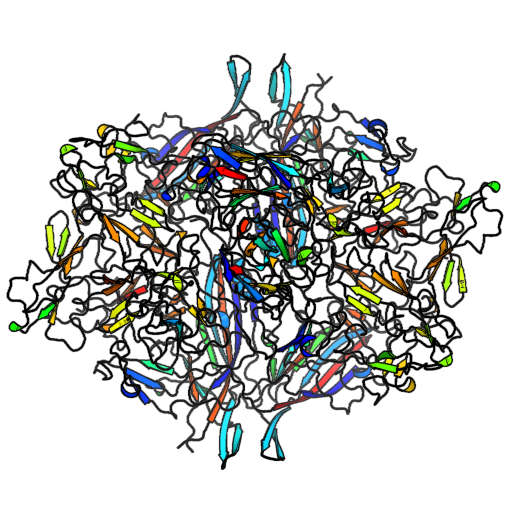 304 ASN F CA 1
ATOM 13615 C C . ASN F 1 102 ? 5.203 0.372 52.919 1.00 21.44 304 ASN F C 1
ATOM 13616 O O . ASN F 1 102 ? 5.116 0.920 54.010 1.00 21.86 304 ASN F O 1
ATOM 13621 N N . ASN F 1 103 ? 6.331 -0.190 52.509 1.00 22.20 305 ASN F N 1
ATOM 13622 C CA . ASN F 1 103 ? 7.480 -0.209 53.403 1.00 22.05 305 ASN F CA 1
ATOM 13623 C C . ASN F 1 103 ? 8.765 0.195 52.696 1.00 22.09 305 ASN F C 1
ATOM 13624 O O . ASN F 1 103 ? 8.995 -0.148 51.535 1.00 22.30 305 ASN F O 1
ATOM 13629 N N . TRP F 1 104 ? 9.597 0.937 53.424 1.00 24.75 306 TRP F N 1
ATOM 13630 C CA . TRP F 1 104 ? 10.953 1.278 53.011 1.00 25.24 306 TRP F CA 1
ATOM 13631 C C . TRP F 1 104 ? 11.980 0.200 53.309 1.00 25.14 306 TRP F C 1
ATOM 13632 O O . TRP F 1 104 ? 13.052 0.203 52.699 1.00 26.25 306 TRP F O 1
ATOM 13643 N N . GLY F 1 105 ? 11.695 -0.717 54.225 1.00 24.03 307 GLY F N 1
ATOM 13644 C CA . GLY F 1 105 ? 12.699 -1.703 54.573 1.00 23.91 307 GLY F CA 1
ATOM 13645 C C . GLY F 1 105 ? 12.129 -2.806 55.428 1.00 23.58 307 GLY F C 1
ATOM 13646 O O . GLY F 1 105 ? 11.086 -2.661 56.066 1.00 22.78 307 GLY F O 1
ATOM 13647 N N . PHE F 1 106 ? 12.838 -3.928 55.423 1.00 23.73 308 PHE F N 1
ATOM 13648 C CA . PHE F 1 106 ? 12.463 -5.078 56.229 1.00 24.68 308 PHE F CA 1
ATOM 13649 C C . PHE F 1 106 ? 13.707 -5.916 56.470 1.00 24.95 308 PHE F C 1
ATOM 13650 O O . PHE F 1 106 ? 14.734 -5.743 55.812 1.00 25.05 308 PHE F O 1
ATOM 13658 N N . ARG F 1 107 ? 13.591 -6.844 57.411 1.00 26.61 309 ARG F N 1
ATOM 13659 C CA . ARG F 1 107 ? 14.688 -7.711 57.812 1.00 26.90 309 ARG F CA 1
ATOM 13660 C C . ARG F 1 107 ? 14.169 -8.745 58.800 1.00 26.30 309 ARG F C 1
ATOM 13661 O O . ARG F 1 107 ? 13.284 -8.444 59.611 1.00 26.86 309 ARG F O 1
ATOM 13669 N N . PRO F 1 108 ? 14.670 -9.974 58.748 1.00 27.64 310 PRO F N 1
ATOM 13670 C CA . PRO F 1 108 ? 14.144 -11.024 59.620 1.00 27.63 310 PRO F CA 1
ATOM 13671 C C . PRO F 1 108 ? 14.649 -10.890 61.046 1.00 29.05 310 PRO F C 1
ATOM 13672 O O . PRO F 1 108 ? 15.751 -10.405 61.303 1.00 28.35 310 PRO F O 1
ATOM 13676 N N . LYS F 1 109 ? 13.817 -11.344 61.979 1.00 31.85 311 LYS F N 1
ATOM 13677 C CA . LYS F 1 109 ? 14.131 -11.275 63.400 1.00 34.17 311 LYS F CA 1
ATOM 13678 C C . LYS F 1 109 ? 14.260 -12.659 64.017 1.00 34.05 311 LYS F C 1
ATOM 13679 O O . LYS F 1 109 ? 15.348 -13.032 64.466 1.00 33.92 311 LYS F O 1
ATOM 13685 N N . ARG F 1 110 ? 13.183 -13.434 64.048 1.00 35.23 312 ARG F N 1
ATOM 13686 C CA . ARG F 1 110 ? 13.155 -14.716 64.728 1.00 36.39 312 ARG F CA 1
ATOM 13687 C C . ARG F 1 110 ? 12.672 -15.806 63.785 1.00 35.22 312 ARG F C 1
ATOM 13688 O O . ARG F 1 110 ? 11.764 -15.605 62.977 1.00 34.96 312 ARG F O 1
ATOM 13696 N N . LEU F 1 111 ? 13.293 -16.973 63.911 1.00 36.85 313 LEU F N 1
ATOM 13697 C CA . LEU F 1 111 ? 12.939 -18.154 63.140 1.00 35.58 313 LEU F CA 1
ATOM 13698 C C . LEU F 1 111 ? 12.378 -19.198 64.091 1.00 35.87 313 LEU F C 1
ATOM 13699 O O . LEU F 1 111 ? 12.890 -19.378 65.198 1.00 35.28 313 LEU F O 1
ATOM 13704 N N . ASN F 1 112 ? 11.321 -19.878 63.660 1.00 37.90 314 ASN F N 1
ATOM 13705 C CA . ASN F 1 112 ? 10.723 -20.946 64.447 1.00 38.45 314 ASN F CA 1
ATOM 13706 C C . ASN F 1 112 ? 10.410 -22.099 63.508 1.00 37.06 314 ASN F C 1
ATOM 13707 O O . ASN F 1 112 ? 9.711 -21.914 62.508 1.00 38.74 314 ASN F O 1
ATOM 13712 N N . PHE F 1 113 ? 10.933 -23.279 63.824 1.00 39.89 315 PHE F N 1
ATOM 13713 C CA . PHE F 1 113 ? 10.889 -24.426 62.931 1.00 38.46 315 PHE F CA 1
ATOM 13714 C C . PHE F 1 113 ? 10.220 -25.583 63.656 1.00 38.80 315 PHE F C 1
ATOM 13715 O O . PHE F 1 113 ? 10.421 -25.757 64.860 1.00 38.81 315 PHE F O 1
ATOM 13723 N N . LYS F 1 114 ? 9.437 -26.372 62.928 1.00 38.60 316 LYS F N 1
ATOM 13724 C CA . LYS F 1 114 ? 8.747 -27.519 63.503 1.00 39.42 316 LYS F CA 1
ATOM 13725 C C . LYS F 1 114 ? 8.639 -28.670 62.520 1.00 39.09 316 LYS F C 1
ATOM 13726 O O . LYS F 1 114 ? 8.344 -28.469 61.349 1.00 40.51 316 LYS F O 1
ATOM 13732 N N . LEU F 1 115 ? 8.898 -29.876 63.009 1.00 42.05 317 LEU F N 1
ATOM 13733 C CA . LEU F 1 115 ? 8.787 -31.084 62.211 1.00 41.41 317 LEU F CA 1
ATOM 13734 C C . LEU F 1 115 ? 7.742 -31.937 62.916 1.00 41.69 317 LEU F C 1
ATOM 13735 O O . LEU F 1 115 ? 7.838 -32.154 64.119 1.00 42.36 317 LEU F O 1
ATOM 13740 N N . PHE F 1 116 ? 6.744 -32.420 62.185 1.00 41.28 318 PHE F N 1
ATOM 13741 C CA . PHE F 1 116 ? 5.685 -33.203 62.811 1.00 41.83 318 PHE F CA 1
ATOM 13742 C C . PHE F 1 116 ? 4.956 -34.154 61.873 1.00 42.92 318 PHE F C 1
ATOM 13743 O O . PHE F 1 116 ? 5.122 -34.086 60.659 1.00 44.21 318 PHE F O 1
ATOM 13751 N N . ASN F 1 117 ? 4.172 -35.053 62.467 1.00 44.13 319 ASN F N 1
ATOM 13752 C CA . ASN F 1 117 ? 3.379 -36.053 61.749 1.00 44.55 319 ASN F CA 1
ATOM 13753 C C . ASN F 1 117 ? 4.224 -36.918 60.832 1.00 45.06 319 ASN F C 1
ATOM 13754 O O . ASN F 1 117 ? 3.845 -37.200 59.700 1.00 47.15 319 ASN F O 1
ATOM 13759 N N . ILE F 1 118 ? 5.377 -37.331 61.338 1.00 45.03 320 ILE F N 1
ATOM 13760 C CA . ILE F 1 118 ? 6.289 -38.158 60.577 1.00 45.44 320 ILE F CA 1
ATOM 13761 C C . ILE F 1 118 ? 5.641 -39.487 60.249 1.00 46.44 320 ILE F C 1
ATOM 13762 O O . ILE F 1 118 ? 4.967 -40.078 61.082 1.00 47.55 320 ILE F O 1
ATOM 13767 N N . GLN F 1 119 ? 5.824 -39.934 59.015 1.00 45.42 321 GLN F N 1
ATOM 13768 C CA . GLN F 1 119 ? 5.306 -41.215 58.570 1.00 46.56 321 GLN F CA 1
ATOM 13769 C C . GLN F 1 119 ? 6.433 -41.962 57.890 1.00 46.79 321 GLN F C 1
ATOM 13770 O O . GLN F 1 119 ? 7.133 -41.403 57.055 1.00 47.62 321 GLN F O 1
ATOM 13776 N N . VAL F 1 120 ? 6.615 -43.227 58.238 1.00 48.64 322 VAL F N 1
ATOM 13777 C CA . VAL F 1 120 ? 7.667 -44.012 57.623 1.00 49.12 322 VAL F CA 1
ATOM 13778 C C . VAL F 1 120 ? 7.023 -45.134 56.838 1.00 49.76 322 VAL F C 1
ATOM 13779 O O . VAL F 1 120 ? 6.354 -45.991 57.403 1.00 49.97 322 VAL F O 1
ATOM 13783 N N . LYS F 1 121 ? 7.215 -45.120 55.528 1.00 49.62 323 LYS F N 1
ATOM 13784 C CA . LYS F 1 121 ? 6.624 -46.140 54.678 1.00 51.48 323 LYS F CA 1
ATOM 13785 C C . LYS F 1 121 ? 7.694 -47.133 54.254 1.00 53.09 323 LYS F C 1
ATOM 13786 O O . LYS F 1 121 ? 8.862 -46.771 54.095 1.00 53.24 323 LYS F O 1
ATOM 13792 N N . GLU F 1 122 ? 7.290 -48.383 54.074 1.00 53.96 324 GLU F N 1
ATOM 13793 C CA . GLU F 1 122 ? 8.166 -49.426 53.565 1.00 58.08 324 GLU F CA 1
ATOM 13794 C C . GLU F 1 122 ? 7.625 -49.928 52.234 1.00 58.14 324 GLU F C 1
ATOM 13795 O O . GLU F 1 122 ? 6.417 -50.126 52.077 1.00 58.42 324 GLU F O 1
ATOM 13801 N N . VAL F 1 123 ? 8.504 -50.093 51.257 1.00 60.36 325 VAL F N 1
ATOM 13802 C CA . VAL F 1 123 ? 8.071 -50.501 49.930 1.00 62.03 325 VAL F CA 1
ATOM 13803 C C . VAL F 1 123 ? 8.412 -51.936 49.572 1.00 64.48 325 VAL F C 1
ATOM 13804 O O . VAL F 1 123 ? 9.330 -52.189 48.802 1.00 64.06 325 VAL F O 1
ATOM 13808 N N . THR F 1 124 ? 7.665 -52.876 50.132 1.00 70.37 326 THR F N 1
ATOM 13809 C CA . THR F 1 124 ? 7.891 -54.278 49.836 1.00 74.70 326 THR F CA 1
ATOM 13810 C C . THR F 1 124 ? 7.533 -54.518 48.379 1.00 77.90 326 THR F C 1
ATOM 13811 O O . THR F 1 124 ? 6.492 -54.067 47.907 1.00 77.80 326 THR F O 1
ATOM 13815 N N . ASP F 1 125 ? 8.391 -55.231 47.665 1.00 84.14 327 ASP F N 1
ATOM 13816 C CA . ASP F 1 125 ? 8.126 -55.525 46.267 1.00 88.83 327 ASP F CA 1
ATOM 13817 C C . ASP F 1 125 ? 8.190 -57.030 46.023 1.00 90.36 327 ASP F C 1
ATOM 13818 O O . ASP F 1 125 ? 9.214 -57.663 46.270 1.00 90.28 327 ASP F O 1
ATOM 13823 N N . ASN F 1 126 ? 7.096 -57.598 45.528 1.00 96.07 328 ASN F N 1
ATOM 13824 C CA . ASN F 1 126 ? 7.041 -59.021 45.228 1.00 98.86 328 ASN F CA 1
ATOM 13825 C C . ASN F 1 126 ? 6.827 -59.119 43.732 1.00 100.07 328 ASN F C 1
ATOM 13826 O O . ASN F 1 126 ? 5.871 -58.544 43.209 1.00 99.94 328 ASN F O 1
ATOM 13831 N N . ASN F 1 127 ? 7.724 -59.831 43.051 1.00 101.59 329 ASN F N 1
ATOM 13832 C CA . ASN F 1 127 ? 7.658 -59.991 41.599 1.00 102.94 329 ASN F CA 1
ATOM 13833 C C . ASN F 1 127 ? 7.599 -58.600 40.962 1.00 102.40 329 ASN F C 1
ATOM 13834 O O . ASN F 1 127 ? 8.433 -57.745 41.258 1.00 102.77 329 ASN F O 1
ATOM 13839 N N . GLY F 1 128 ? 6.614 -58.376 40.099 1.00 102.12 330 GLY F N 1
ATOM 13840 C CA . GLY F 1 128 ? 6.453 -57.098 39.428 1.00 100.34 330 GLY F CA 1
ATOM 13841 C C . GLY F 1 128 ? 5.534 -56.113 40.130 1.00 99.02 330 GLY F C 1
ATOM 13842 O O . GLY F 1 128 ? 5.281 -55.024 39.619 1.00 99.44 330 GLY F O 1
ATOM 13843 N N . VAL F 1 129 ? 5.025 -56.492 41.298 1.00 98.41 331 VAL F N 1
ATOM 13844 C CA . VAL F 1 129 ? 4.106 -55.639 42.048 1.00 94.88 331 VAL F CA 1
ATOM 13845 C C . VAL F 1 129 ? 4.742 -55.008 43.287 1.00 92.81 331 VAL F C 1
ATOM 13846 O O . VAL F 1 129 ? 5.350 -55.693 44.106 1.00 92.46 331 VAL F O 1
ATOM 13850 N N . LYS F 1 130 ? 4.597 -53.695 43.426 1.00 86.31 332 LYS F N 1
ATOM 13851 C CA . LYS F 1 130 ? 5.152 -53.004 44.580 1.00 82.83 332 LYS F CA 1
ATOM 13852 C C . LYS F 1 130 ? 4.038 -52.571 45.523 1.00 80.19 332 LYS F C 1
ATOM 13853 O O . LYS F 1 130 ? 3.022 -52.034 45.092 1.00 80.48 332 LYS F O 1
ATOM 13859 N N . THR F 1 131 ? 4.239 -52.825 46.812 1.00 74.85 333 THR F N 1
ATOM 13860 C CA . THR F 1 131 ? 3.263 -52.495 47.840 1.00 71.86 333 THR F CA 1
ATOM 13861 C C . THR F 1 131 ? 3.857 -51.535 48.859 1.00 68.81 333 THR F C 1
ATOM 13862 O O . THR F 1 131 ? 5.053 -51.570 49.132 1.00 68.77 333 THR F O 1
ATOM 13866 N N . ILE F 1 132 ? 3.019 -50.661 49.402 1.00 64.39 334 ILE F N 1
ATOM 13867 C CA . ILE F 1 132 ? 3.456 -49.706 50.408 1.00 60.19 334 ILE F CA 1
ATOM 13868 C C . ILE F 1 132 ? 2.651 -49.913 51.685 1.00 58.62 334 ILE F C 1
ATOM 13869 O O . ILE F 1 132 ? 1.431 -50.047 51.644 1.00 58.64 334 ILE F O 1
ATOM 13874 N N . ALA F 1 133 ? 3.340 -49.943 52.818 1.00 56.86 335 ALA F N 1
ATOM 13875 C CA . ALA F 1 133 ? 2.691 -50.147 54.101 1.00 56.07 335 ALA F CA 1
ATOM 13876 C C . ALA F 1 133 ? 3.412 -49.351 55.176 1.00 56.52 335 ALA F C 1
ATOM 13877 O O . ALA F 1 133 ? 4.586 -49.001 55.039 1.00 58.16 335 ALA F O 1
ATOM 13879 N N . ASN F 1 134 ? 2.690 -49.066 56.254 1.00 55.89 336 ASN F N 1
ATOM 13880 C CA . ASN F 1 134 ? 3.279 -48.362 57.381 1.00 56.66 336 ASN F CA 1
ATOM 13881 C C . ASN F 1 134 ? 4.301 -49.242 58.085 1.00 56.60 336 ASN F C 1
ATOM 13882 O O . ASN F 1 134 ? 4.073 -50.434 58.302 1.00 56.42 336 ASN F O 1
ATOM 13887 N N . ASN F 1 135 ? 5.437 -48.653 58.435 1.00 56.86 337 ASN F N 1
ATOM 13888 C CA . ASN F 1 135 ? 6.389 -49.268 59.354 1.00 56.76 337 ASN F CA 1
ATOM 13889 C C . ASN F 1 135 ? 6.385 -48.393 60.602 1.00 55.79 337 ASN F C 1
ATOM 13890 O O . ASN F 1 135 ? 6.930 -47.286 60.598 1.00 56.75 337 ASN F O 1
ATOM 13895 N N . LEU F 1 136 ? 5.781 -48.902 61.675 1.00 56.52 338 LEU F N 1
ATOM 13896 C CA . LEU F 1 136 ? 5.544 -48.086 62.857 1.00 55.01 338 LEU F CA 1
ATOM 13897 C C . LEU F 1 136 ? 6.755 -47.991 63.771 1.00 55.52 338 LEU F C 1
ATOM 13898 O O . LEU F 1 136 ? 6.821 -47.068 64.588 1.00 55.83 338 LEU F O 1
ATOM 13903 N N . THR F 1 137 ? 7.705 -48.912 63.661 1.00 56.58 339 THR F N 1
ATOM 13904 C CA . THR F 1 137 ? 8.855 -48.945 64.552 1.00 56.70 339 THR F CA 1
ATOM 13905 C C . THR F 1 137 ? 10.070 -48.225 63.985 1.00 55.74 339 THR F C 1
ATOM 13906 O O . THR F 1 137 ? 11.088 -48.121 64.674 1.00 56.06 339 THR F O 1
ATOM 13910 N N . SER F 1 138 ? 9.988 -47.722 62.759 1.00 52.78 340 SER F N 1
ATOM 13911 C CA . SER F 1 138 ? 11.115 -47.040 62.150 1.00 52.30 340 SER F CA 1
ATOM 13912 C C . SER F 1 138 ? 11.261 -45.625 62.699 1.00 51.53 340 SER F C 1
ATOM 13913 O O . SER F 1 138 ? 10.314 -45.022 63.208 1.00 51.06 340 SER F O 1
ATOM 13916 N N . THR F 1 139 ? 12.472 -45.094 62.573 1.00 49.66 341 THR F N 1
ATOM 13917 C CA . THR F 1 139 ? 12.819 -43.783 63.092 1.00 50.02 341 THR F CA 1
ATOM 13918 C C . THR F 1 139 ? 13.336 -42.891 61.972 1.00 49.07 341 THR F C 1
ATOM 13919 O O . THR F 1 139 ? 13.667 -43.353 60.877 1.00 48.74 341 THR F O 1
ATOM 13923 N N . VAL F 1 140 ? 13.385 -41.595 62.262 1.00 48.31 342 VAL F N 1
ATOM 13924 C CA . VAL F 1 140 ? 13.933 -40.591 61.361 1.00 47.41 342 VAL F CA 1
ATOM 13925 C C . VAL F 1 140 ? 14.923 -39.738 62.140 1.00 46.87 342 VAL F C 1
ATOM 13926 O O . VAL F 1 140 ? 14.571 -39.140 63.162 1.00 47.49 342 VAL F O 1
ATOM 13930 N N . GLN F 1 141 ? 16.158 -39.683 61.658 1.00 46.51 343 GLN F N 1
ATOM 13931 C CA . GLN F 1 141 ? 17.218 -38.916 62.298 1.00 46.26 343 GLN F CA 1
ATOM 13932 C C . GLN F 1 141 ? 17.242 -37.493 61.763 1.00 45.50 343 GLN F C 1
ATOM 13933 O O . GLN F 1 141 ? 17.375 -37.277 60.556 1.00 46.24 343 GLN F O 1
ATOM 13939 N N . VAL F 1 142 ? 17.117 -36.524 62.665 1.00 42.75 344 VAL F N 1
ATOM 13940 C CA . VAL F 1 142 ? 17.127 -35.115 62.293 1.00 42.72 344 VAL F CA 1
ATOM 13941 C C . VAL F 1 142 ? 17.947 -34.323 63.303 1.00 43.59 344 VAL F C 1
ATOM 13942 O O . VAL F 1 142 ? 17.697 -34.380 64.511 1.00 44.49 344 VAL F O 1
ATOM 13946 N N . PHE F 1 143 ? 18.940 -33.591 62.807 1.00 41.32 345 PHE F N 1
ATOM 13947 C CA . PHE F 1 143 ? 19.680 -32.674 63.657 1.00 41.75 345 PHE F CA 1
ATOM 13948 C C . PHE F 1 143 ? 19.916 -31.391 62.882 1.00 42.64 345 PHE F C 1
ATOM 13949 O O . PHE F 1 143 ? 19.910 -31.376 61.648 1.00 43.11 345 PHE F O 1
ATOM 13957 N N . THR F 1 144 ? 20.112 -30.312 63.622 1.00 40.31 346 THR F N 1
ATOM 13958 C CA . THR F 1 144 ? 20.572 -29.060 63.051 1.00 42.45 346 THR F CA 1
ATOM 13959 C C . THR F 1 144 ? 22.004 -28.821 63.490 1.00 44.51 346 THR F C 1
ATOM 13960 O O . THR F 1 144 ? 22.398 -29.184 64.600 1.00 44.60 346 THR F O 1
ATOM 13964 N N . ASP F 1 145 ? 22.786 -28.198 62.620 1.00 42.10 347 ASP F N 1
ATOM 13965 C CA . ASP F 1 145 ? 24.168 -27.900 62.963 1.00 45.50 347 ASP F CA 1
ATOM 13966 C C . ASP F 1 145 ? 24.175 -26.437 63.381 1.00 45.74 347 ASP F C 1
ATOM 13967 O O . ASP F 1 145 ? 24.171 -25.532 62.550 1.00 45.58 347 ASP F O 1
ATOM 13972 N N . SER F 1 146 ? 24.224 -26.212 64.691 1.00 47.05 348 SER F N 1
ATOM 13973 C CA . SER F 1 146 ? 24.222 -24.868 65.241 1.00 47.09 348 SER F CA 1
ATOM 13974 C C . SER F 1 146 ? 25.618 -24.368 65.568 1.00 47.56 348 SER F C 1
ATOM 13975 O O . SER F 1 146 ? 25.771 -23.201 65.942 1.00 47.50 348 SER F O 1
ATOM 13978 N N . ASP F 1 147 ? 26.631 -25.218 65.433 1.00 48.86 349 ASP F N 1
ATOM 13979 C CA . ASP F 1 147 ? 28.022 -24.821 65.561 1.00 49.30 349 ASP F CA 1
ATOM 13980 C C . ASP F 1 147 ? 28.661 -24.537 64.212 1.00 47.18 349 ASP F C 1
ATOM 13981 O O . ASP F 1 147 ? 29.823 -24.125 64.165 1.00 46.87 349 ASP F O 1
ATOM 13986 N N . TYR F 1 148 ? 27.925 -24.752 63.121 1.00 48.52 350 TYR F N 1
ATOM 13987 C CA . TYR F 1 148 ? 28.396 -24.475 61.764 1.00 46.54 350 TYR F CA 1
ATOM 13988 C C . TYR F 1 148 ? 29.659 -25.269 61.451 1.00 45.94 350 TYR F C 1
ATOM 13989 O O . TYR F 1 148 ? 30.606 -24.764 60.847 1.00 46.16 350 TYR F O 1
ATOM 13998 N N . GLN F 1 149 ? 29.661 -26.532 61.868 1.00 45.40 351 GLN F N 1
ATOM 13999 C CA . GLN F 1 149 ? 30.799 -27.416 61.686 1.00 45.23 351 GLN F CA 1
ATOM 14000 C C . GLN F 1 149 ? 30.803 -28.118 60.335 1.00 44.85 351 GLN F C 1
ATOM 14001 O O . GLN F 1 149 ? 31.842 -28.647 59.932 1.00 46.94 351 GLN F O 1
ATOM 14007 N N . LEU F 1 150 ? 29.676 -28.140 59.636 1.00 43.63 352 LEU F N 1
ATOM 14008 C CA . LEU F 1 150 ? 29.552 -28.731 58.314 1.00 42.28 352 LEU F CA 1
ATOM 14009 C C . LEU F 1 150 ? 29.795 -27.700 57.222 1.00 42.30 352 LEU F C 1
ATOM 14010 O O . LEU F 1 150 ? 29.698 -26.492 57.453 1.00 43.24 352 LEU F O 1
ATOM 14015 N N . PRO F 1 151 ? 30.135 -28.151 56.017 1.00 41.16 353 PRO F N 1
ATOM 14016 C CA . PRO F 1 151 ? 30.070 -27.259 54.856 1.00 40.14 353 PRO F CA 1
ATOM 14017 C C . PRO F 1 151 ? 28.649 -26.758 54.640 1.00 40.61 353 PRO F C 1
ATOM 14018 O O . PRO F 1 151 ? 27.687 -27.522 54.711 1.00 40.47 353 PRO F O 1
ATOM 14022 N N . TYR F 1 152 ? 28.521 -25.461 54.368 1.00 39.23 354 TYR F N 1
ATOM 14023 C CA . TYR F 1 152 ? 27.220 -24.802 54.311 1.00 39.82 354 TYR F CA 1
ATOM 14024 C C . TYR F 1 152 ? 26.835 -24.608 52.848 1.00 41.25 354 TYR F C 1
ATOM 14025 O O . TYR F 1 152 ? 27.414 -23.770 52.153 1.00 42.73 354 TYR F O 1
ATOM 14034 N N . VAL F 1 153 ? 25.856 -25.388 52.384 1.00 40.71 355 VAL F N 1
ATOM 14035 C CA . VAL F 1 153 ? 25.441 -25.379 50.986 1.00 40.81 355 VAL F CA 1
ATOM 14036 C C . VAL F 1 153 ? 24.185 -24.553 50.739 1.00 42.15 355 VAL F C 1
ATOM 14037 O O . VAL F 1 153 ? 23.697 -24.521 49.603 1.00 42.04 355 VAL F O 1
ATOM 14041 N N . LEU F 1 154 ? 23.636 -23.898 51.762 1.00 37.51 356 LEU F N 1
ATOM 14042 C CA . LEU F 1 154 ? 22.371 -23.189 51.594 1.00 38.99 356 LEU F CA 1
ATOM 14043 C C . LEU F 1 154 ? 22.514 -21.828 50.927 1.00 41.41 356 LEU F C 1
ATOM 14044 O O . LEU F 1 154 ? 21.507 -21.287 50.458 1.00 43.56 356 LEU F O 1
ATOM 14049 N N . GLY F 1 155 ? 23.712 -21.259 50.873 1.00 37.07 357 GLY F N 1
ATOM 14050 C CA . GLY F 1 155 ? 23.875 -19.937 50.305 1.00 38.83 357 GLY F CA 1
ATOM 14051 C C . GLY F 1 155 ? 24.225 -19.945 48.833 1.00 38.14 357 GLY F C 1
ATOM 14052 O O . GLY F 1 155 ? 24.618 -18.917 48.276 1.00 36.97 357 GLY F O 1
ATOM 14053 N N . SER F 1 156 ? 24.107 -21.105 48.195 1.00 37.54 358 SER F N 1
ATOM 14054 C CA . SER F 1 156 ? 24.458 -21.273 46.792 1.00 34.86 358 SER F CA 1
ATOM 14055 C C . SER F 1 156 ? 23.257 -21.186 45.858 1.00 34.39 358 SER F C 1
ATOM 14056 O O . SER F 1 156 ? 23.400 -21.457 44.662 1.00 33.99 358 SER F O 1
ATOM 14059 N N . ALA F 1 157 ? 22.105 -20.767 46.377 1.00 31.65 359 ALA F N 1
ATOM 14060 C CA . ALA F 1 157 ? 20.869 -20.621 45.596 1.00 30.16 359 ALA F CA 1
ATOM 14061 C C . ALA F 1 157 ? 20.440 -21.861 44.823 1.00 30.25 359 ALA F C 1
ATOM 14062 O O . ALA F 1 157 ? 20.108 -21.784 43.648 1.00 29.91 359 ALA F O 1
ATOM 14064 N N . HIS F 1 158 ? 20.461 -23.002 45.494 1.00 29.30 360 HIS F N 1
ATOM 14065 C CA . HIS F 1 158 ? 20.049 -24.272 44.907 1.00 30.14 360 HIS F CA 1
ATOM 14066 C C . HIS F 1 158 ? 18.550 -24.509 44.958 1.00 32.17 360 HIS F C 1
ATOM 14067 O O . HIS F 1 158 ? 17.814 -23.774 45.597 1.00 32.95 360 HIS F O 1
ATOM 14074 N N . GLU F 1 159 ? 18.121 -25.569 44.280 1.00 31.93 361 GLU F N 1
ATOM 14075 C CA . GLU F 1 159 ? 16.732 -26.033 44.246 1.00 34.07 361 GLU F CA 1
ATOM 14076 C C . GLU F 1 159 ? 16.420 -26.874 45.494 1.00 33.73 361 GLU F C 1
ATOM 14077 O O . GLU F 1 159 ? 17.284 -27.110 46.334 1.00 33.77 361 GLU F O 1
ATOM 14083 N N . GLY F 1 160 ? 15.190 -27.352 45.621 1.00 33.78 362 GLY F N 1
ATOM 14084 C CA . GLY F 1 160 ? 14.846 -28.140 46.790 1.00 33.16 362 GLY F CA 1
ATOM 14085 C C . GLY F 1 160 ? 14.234 -27.322 47.905 1.00 32.87 362 GLY F C 1
ATOM 14086 O O . GLY F 1 160 ? 14.068 -27.786 49.024 1.00 32.81 362 GLY F O 1
ATOM 14087 N N . CYS F 1 161 ? 13.915 -26.077 47.587 1.00 36.15 363 CYS F N 1
ATOM 14088 C CA . CYS F 1 161 ? 13.274 -25.153 48.508 1.00 36.33 363 CYS F CA 1
ATOM 14089 C C . CYS F 1 161 ? 11.821 -25.552 48.733 1.00 33.88 363 CYS F C 1
ATOM 14090 O O . CYS F 1 161 ? 11.217 -26.229 47.902 1.00 33.36 363 CYS F O 1
ATOM 14093 N N . LEU F 1 162 ? 11.242 -25.120 49.847 1.00 34.49 364 LEU F N 1
ATOM 14094 C CA . LEU F 1 162 ? 9.839 -25.416 50.098 1.00 33.39 364 LEU F CA 1
ATOM 14095 C C . LEU F 1 162 ? 9.047 -24.754 48.977 1.00 33.05 364 LEU F C 1
ATOM 14096 O O . LEU F 1 162 ? 9.278 -23.595 48.647 1.00 33.10 364 LEU F O 1
ATOM 14101 N N . PRO F 1 163 ? 8.072 -25.472 48.417 1.00 31.63 365 PRO F N 1
ATOM 14102 C CA . PRO F 1 163 ? 7.315 -24.914 47.295 1.00 30.77 365 PRO F CA 1
ATOM 14103 C C . PRO F 1 163 ? 6.556 -23.656 47.672 1.00 30.03 365 PRO F C 1
ATOM 14104 O O . PRO F 1 163 ? 5.994 -23.588 48.761 1.00 30.16 365 PRO F O 1
ATOM 14108 N N . PRO F 1 164 ? 6.540 -22.663 46.770 1.00 30.65 366 PRO F N 1
ATOM 14109 C CA . PRO F 1 164 ? 5.863 -21.379 46.970 1.00 30.20 366 PRO F CA 1
ATOM 14110 C C . PRO F 1 164 ? 4.369 -21.535 47.198 1.00 30.60 366 PRO F C 1
ATOM 14111 O O . PRO F 1 164 ? 3.785 -20.763 47.951 1.00 30.76 366 PRO F O 1
ATOM 14115 N N . PHE F 1 165 ? 3.761 -22.523 46.557 1.00 28.97 367 PHE F N 1
ATOM 14116 C CA . PHE F 1 165 ? 2.334 -22.734 46.705 1.00 29.91 367 PHE F CA 1
ATOM 14117 C C . PHE F 1 165 ? 2.080 -23.837 47.717 1.00 30.89 367 PHE F C 1
ATOM 14118 O O . PHE F 1 165 ? 2.582 -24.956 47.547 1.00 30.72 367 PHE F O 1
ATOM 14126 N N . PRO F 1 166 ? 1.316 -23.553 48.774 1.00 31.35 368 PRO F N 1
ATOM 14127 C CA . PRO F 1 166 ? 1.285 -24.459 49.934 1.00 31.64 368 PRO F CA 1
ATOM 14128 C C . PRO F 1 166 ? 0.742 -25.845 49.646 1.00 32.46 368 PRO F C 1
ATOM 14129 O O . PRO F 1 166 ? 1.053 -26.772 50.401 1.00 33.65 368 PRO F O 1
ATOM 14133 N N . ALA F 1 167 ? -0.055 -26.028 48.599 1.00 32.19 369 ALA F N 1
ATOM 14134 C CA . ALA F 1 167 ? -0.641 -27.333 48.333 1.00 32.37 369 ALA F CA 1
ATOM 14135 C C . ALA F 1 167 ? 0.302 -28.274 47.602 1.00 33.40 369 ALA F C 1
ATOM 14136 O O . ALA F 1 167 ? -0.081 -29.415 47.326 1.00 33.89 369 ALA F O 1
ATOM 14138 N N . ASP F 1 168 ? 1.512 -27.833 47.282 1.00 35.18 370 ASP F N 1
ATOM 14139 C CA . ASP F 1 168 ? 2.465 -28.683 46.591 1.00 37.39 370 ASP F CA 1
ATOM 14140 C C . ASP F 1 168 ? 3.280 -29.497 47.587 1.00 35.38 370 ASP F C 1
ATOM 14141 O O . ASP F 1 168 ? 3.705 -28.999 48.632 1.00 35.67 370 ASP F O 1
ATOM 14146 N N . VAL F 1 169 ? 3.494 -30.766 47.251 1.00 37.48 371 VAL F N 1
ATOM 14147 C CA . VAL F 1 169 ? 4.301 -31.677 48.051 1.00 34.42 371 VAL F CA 1
ATOM 14148 C C . VAL F 1 169 ? 5.666 -31.783 47.391 1.00 33.96 371 VAL F C 1
ATOM 14149 O O . VAL F 1 169 ? 5.759 -32.079 46.195 1.00 33.84 371 VAL F O 1
ATOM 14153 N N . PHE F 1 170 ? 6.722 -31.555 48.168 1.00 36.11 372 PHE F N 1
ATOM 14154 C CA . PHE F 1 170 ? 8.060 -31.404 47.620 1.00 36.24 372 PHE F CA 1
ATOM 14155 C C . PHE F 1 170 ? 8.970 -32.519 48.118 1.00 36.88 372 PHE F C 1
ATOM 14156 O O . PHE F 1 170 ? 8.721 -33.146 49.150 1.00 36.78 372 PHE F O 1
ATOM 14164 N N . MET F 1 171 ? 10.029 -32.762 47.357 1.00 38.18 373 MET F N 1
ATOM 14165 C CA . MET F 1 171 ? 11.032 -33.765 47.678 1.00 38.04 373 MET F CA 1
ATOM 14166 C C . MET F 1 171 ? 12.234 -33.093 48.327 1.00 36.35 373 MET F C 1
ATOM 14167 O O . MET F 1 171 ? 12.665 -32.021 47.895 1.00 37.56 373 MET F O 1
ATOM 14172 N N . ILE F 1 172 ? 12.766 -33.717 49.368 1.00 39.40 374 ILE F N 1
ATOM 14173 C CA . ILE F 1 172 ? 13.888 -33.130 50.104 1.00 38.07 374 ILE F CA 1
ATOM 14174 C C . ILE F 1 172 ? 15.172 -33.346 49.308 1.00 37.40 374 ILE F C 1
ATOM 14175 O O . ILE F 1 172 ? 15.419 -34.466 48.839 1.00 37.98 374 ILE F O 1
ATOM 14180 N N . PRO F 1 173 ? 15.999 -32.322 49.132 1.00 36.63 375 PRO F N 1
ATOM 14181 C CA . PRO F 1 173 ? 17.234 -32.486 48.362 1.00 36.76 375 PRO F CA 1
ATOM 14182 C C . PRO F 1 173 ? 18.295 -33.262 49.126 1.00 37.08 375 PRO F C 1
ATOM 14183 O O . PRO F 1 173 ? 18.404 -33.194 50.350 1.00 37.79 375 PRO F O 1
ATOM 14187 N N . GLN F 1 174 ? 19.090 -34.009 48.366 1.00 37.63 376 GLN F N 1
ATOM 14188 C CA . GLN F 1 174 ? 20.204 -34.753 48.934 1.00 36.93 376 GLN F CA 1
ATOM 14189 C C . GLN F 1 174 ? 21.328 -33.806 49.324 1.00 37.18 376 GLN F C 1
ATOM 14190 O O . GLN F 1 174 ? 21.638 -32.858 48.600 1.00 37.46 376 GLN F O 1
ATOM 14196 N N . TYR F 1 175 ? 21.941 -34.067 50.471 1.00 38.06 377 TYR F N 1
ATOM 14197 C CA . TYR F 1 175 ? 23.042 -33.246 50.945 1.00 37.30 377 TYR F CA 1
ATOM 14198 C C . TYR F 1 175 ? 24.367 -33.791 50.435 1.00 38.13 377 TYR F C 1
ATOM 14199 O O . TYR F 1 175 ? 24.635 -34.991 50.513 1.00 38.52 377 TYR F O 1
ATOM 14208 N N . GLY F 1 176 ? 25.192 -32.894 49.912 1.00 35.65 378 GLY F N 1
ATOM 14209 C CA . GLY F 1 176 ? 26.532 -33.231 49.476 1.00 35.82 378 GLY F CA 1
ATOM 14210 C C . GLY F 1 176 ? 27.415 -32.027 49.685 1.00 36.00 378 GLY F C 1
ATOM 14211 O O . GLY F 1 176 ? 26.938 -30.908 49.879 1.00 35.75 378 GLY F O 1
ATOM 14212 N N . TYR F 1 177 ? 28.722 -32.265 49.653 1.00 36.75 379 TYR F N 1
ATOM 14213 C CA . TYR F 1 177 ? 29.659 -31.183 49.896 1.00 37.13 379 TYR F CA 1
ATOM 14214 C C . TYR F 1 177 ? 30.930 -31.413 49.098 1.00 37.83 379 TYR F C 1
ATOM 14215 O O . TYR F 1 177 ? 31.297 -32.545 48.782 1.00 37.68 379 TYR F O 1
ATOM 14224 N N . LEU F 1 178 ? 31.596 -30.311 48.780 1.00 38.14 380 LEU F N 1
ATOM 14225 C CA . LEU F 1 178 ? 32.853 -30.313 48.054 1.00 39.16 380 LEU F CA 1
ATOM 14226 C C . LEU F 1 178 ? 33.992 -29.905 48.975 1.00 41.50 380 LEU F C 1
ATOM 14227 O O . LEU F 1 178 ? 33.807 -29.126 49.912 1.00 42.70 380 LEU F O 1
ATOM 14232 N N . THR F 1 179 ? 35.173 -30.444 48.697 1.00 40.33 381 THR F N 1
ATOM 14233 C CA . THR F 1 179 ? 36.374 -30.082 49.428 1.00 42.86 381 THR F CA 1
ATOM 14234 C C . THR F 1 179 ? 37.492 -29.842 48.421 1.00 43.08 381 THR F C 1
ATOM 14235 O O . THR F 1 179 ? 37.268 -29.824 47.207 1.00 42.98 381 THR F O 1
ATOM 14239 N N . LEU F 1 180 ? 38.702 -29.637 48.934 1.00 42.20 382 LEU F N 1
ATOM 14240 C CA . LEU F 1 180 ? 39.818 -29.242 48.085 1.00 42.70 382 LEU F CA 1
ATOM 14241 C C . LEU F 1 180 ? 40.154 -30.334 47.081 1.00 44.29 382 LEU F C 1
ATOM 14242 O O . LEU F 1 180 ? 39.893 -31.517 47.312 1.00 44.61 382 LEU F O 1
ATOM 14247 N N . ASN F 1 181 ? 40.738 -29.931 45.955 1.00 45.04 383 ASN F N 1
ATOM 14248 C CA . ASN F 1 181 ? 41.112 -30.875 44.916 1.00 47.11 383 ASN F CA 1
ATOM 14249 C C . ASN F 1 181 ? 42.303 -30.359 44.125 1.00 49.76 383 ASN F C 1
ATOM 14250 O O . ASN F 1 181 ? 42.565 -29.155 44.076 1.00 49.84 383 ASN F O 1
ATOM 14255 N N . ASP F 1 182 ? 43.023 -31.293 43.512 1.00 50.39 384 ASP F N 1
ATOM 14256 C CA . ASP F 1 182 ? 43.942 -31.005 42.419 1.00 53.00 384 ASP F CA 1
ATOM 14257 C C . ASP F 1 182 ? 43.475 -31.814 41.220 1.00 52.10 384 ASP F C 1
ATOM 14258 O O . ASP F 1 182 ? 43.644 -33.037 41.194 1.00 52.29 384 ASP F O 1
ATOM 14263 N N . GLY F 1 183 ? 42.924 -31.133 40.221 1.00 50.98 385 GLY F N 1
ATOM 14264 C CA . GLY F 1 183 ? 42.166 -31.851 39.210 1.00 50.04 385 GLY F CA 1
ATOM 14265 C C . GLY F 1 183 ? 40.991 -32.539 39.875 1.00 49.64 385 GLY F C 1
ATOM 14266 O O . GLY F 1 183 ? 40.227 -31.922 40.623 1.00 49.92 385 GLY F O 1
ATOM 14267 N N . SER F 1 184 ? 40.842 -33.837 39.619 1.00 49.24 386 SER F N 1
ATOM 14268 C CA . SER F 1 184 ? 39.868 -34.653 40.332 1.00 47.81 386 SER F CA 1
ATOM 14269 C C . SER F 1 184 ? 40.470 -35.386 41.523 1.00 47.23 386 SER F C 1
ATOM 14270 O O . SER F 1 184 ? 39.735 -36.048 42.261 1.00 47.40 386 SER F O 1
ATOM 14273 N N . GLN F 1 185 ? 41.778 -35.285 41.725 1.00 47.88 387 GLN F N 1
ATOM 14274 C CA . GLN F 1 185 ? 42.420 -35.897 42.875 1.00 47.32 387 GLN F CA 1
ATOM 14275 C C . GLN F 1 185 ? 42.278 -35.013 44.105 1.00 47.01 387 GLN F C 1
ATOM 14276 O O . GLN F 1 185 ? 42.217 -33.785 44.011 1.00 47.12 387 GLN F O 1
ATOM 14282 N N . ALA F 1 186 ? 42.230 -35.653 45.267 1.00 47.66 388 ALA F N 1
ATOM 14283 C CA . ALA F 1 186 ? 42.176 -34.926 46.521 1.00 46.75 388 ALA F CA 1
ATOM 14284 C C . ALA F 1 186 ? 43.579 -34.552 46.985 1.00 46.70 388 ALA F C 1
ATOM 14285 O O . ALA F 1 186 ? 44.587 -34.889 46.360 1.00 46.50 388 ALA F O 1
ATOM 14287 N N . VAL F 1 187 ? 43.634 -33.849 48.114 1.00 43.49 389 VAL F N 1
ATOM 14288 C CA . VAL F 1 187 ? 44.884 -33.438 48.731 1.00 44.26 389 VAL F CA 1
ATOM 14289 C C . VAL F 1 187 ? 44.806 -33.753 50.219 1.00 43.86 389 VAL F C 1
ATOM 14290 O O . VAL F 1 187 ? 43.743 -34.053 50.761 1.00 43.83 389 VAL F O 1
ATOM 14294 N N . GLY F 1 188 ? 45.961 -33.682 50.881 1.00 42.06 390 GLY F N 1
ATOM 14295 C CA . GLY F 1 188 ? 46.003 -34.000 52.299 1.00 41.32 390 GLY F CA 1
ATOM 14296 C C . GLY F 1 188 ? 45.201 -33.031 53.148 1.00 41.30 390 GLY F C 1
ATOM 14297 O O . GLY F 1 188 ? 44.804 -33.355 54.269 1.00 41.33 390 GLY F O 1
ATOM 14298 N N . ARG F 1 189 ? 44.947 -31.830 52.624 1.00 45.72 391 ARG F N 1
ATOM 14299 C CA . ARG F 1 189 ? 44.215 -30.825 53.385 1.00 44.73 391 ARG F CA 1
ATOM 14300 C C . ARG F 1 189 ? 42.702 -30.995 53.259 1.00 43.23 391 ARG F C 1
ATOM 14301 O O . ARG F 1 189 ? 41.952 -30.363 54.010 1.00 43.91 391 ARG F O 1
ATOM 14309 N N . SER F 1 190 ? 42.240 -31.853 52.353 1.00 43.60 392 SER F N 1
ATOM 14310 C CA . SER F 1 190 ? 40.810 -32.088 52.198 1.00 42.37 392 SER F CA 1
ATOM 14311 C C . SER F 1 190 ? 40.217 -32.696 53.464 1.00 42.37 392 SER F C 1
ATOM 14312 O O . SER F 1 190 ? 40.856 -33.503 54.144 1.00 41.82 392 SER F O 1
ATOM 14315 N N . SER F 1 191 ? 38.985 -32.305 53.776 1.00 43.59 393 SER F N 1
ATOM 14316 C CA . SER F 1 191 ? 38.269 -32.789 54.947 1.00 42.08 393 SER F CA 1
ATOM 14317 C C . SER F 1 191 ? 37.163 -33.748 54.533 1.00 41.45 393 SER F C 1
ATOM 14318 O O . SER F 1 191 ? 36.578 -33.609 53.456 1.00 41.87 393 SER F O 1
ATOM 14321 N N . PHE F 1 192 ? 36.888 -34.721 55.396 1.00 42.24 394 PHE F N 1
ATOM 14322 C CA . PHE F 1 192 ? 35.777 -35.646 55.232 1.00 41.19 394 PHE F CA 1
ATOM 14323 C C . PHE F 1 192 ? 34.889 -35.592 56.465 1.00 42.45 394 PHE F C 1
ATOM 14324 O O . PHE F 1 192 ? 35.382 -35.605 57.596 1.00 42.48 394 PHE F O 1
ATOM 14332 N N . TYR F 1 193 ? 33.579 -35.530 56.244 1.00 43.59 395 TYR F N 1
ATOM 14333 C CA . TYR F 1 193 ? 32.610 -35.372 57.319 1.00 44.33 395 TYR F CA 1
ATOM 14334 C C . TYR F 1 193 ? 31.614 -36.517 57.298 1.00 45.98 395 TYR F C 1
ATOM 14335 O O . TYR F 1 193 ? 30.938 -36.741 56.288 1.00 46.08 395 TYR F O 1
ATOM 14344 N N . CYS F 1 194 ? 31.523 -37.230 58.413 1.00 48.04 396 CYS F N 1
ATOM 14345 C CA . CYS F 1 194 ? 30.469 -38.205 58.640 1.00 49.24 396 CYS F CA 1
ATOM 14346 C C . CYS F 1 194 ? 29.381 -37.536 59.466 1.00 48.62 396 CYS F C 1
ATOM 14347 O O . CYS F 1 194 ? 29.625 -37.128 60.606 1.00 49.26 396 CYS F O 1
ATOM 14350 N N . LEU F 1 195 ? 28.184 -37.438 58.896 1.00 46.35 397 LEU F N 1
ATOM 14351 C CA . LEU F 1 195 ? 27.053 -36.820 59.578 1.00 46.67 397 LEU F CA 1
ATOM 14352 C C . LEU F 1 195 ? 26.500 -37.679 60.709 1.00 48.24 397 LEU F C 1
ATOM 14353 O O . LEU F 1 195 ? 25.588 -37.266 61.419 1.00 48.57 397 LEU F O 1
ATOM 14358 N N . GLU F 1 196 ? 27.072 -38.869 60.890 1.00 50.35 398 GLU F N 1
ATOM 14359 C CA . GLU F 1 196 ? 26.662 -39.787 61.959 1.00 51.81 398 GLU F CA 1
ATOM 14360 C C . GLU F 1 196 ? 27.418 -39.503 63.253 1.00 51.43 398 GLU F C 1
ATOM 14361 O O . GLU F 1 196 ? 27.101 -40.043 64.309 1.00 51.90 398 GLU F O 1
ATOM 14367 N N . TYR F 1 197 ? 28.393 -38.606 63.158 1.00 51.40 399 TYR F N 1
ATOM 14368 C CA . TYR F 1 197 ? 29.250 -38.189 64.249 1.00 51.15 399 TYR F CA 1
ATOM 14369 C C . TYR F 1 197 ? 28.655 -37.012 65.032 1.00 49.82 399 TYR F C 1
ATOM 14370 O O . TYR F 1 197 ? 29.277 -36.490 65.948 1.00 49.41 399 TYR F O 1
ATOM 14379 N N . PHE F 1 198 ? 27.464 -36.583 64.640 1.00 48.40 400 PHE F N 1
ATOM 14380 C CA . PHE F 1 198 ? 26.745 -35.505 65.293 1.00 47.49 400 PHE F CA 1
ATOM 14381 C C . PHE F 1 198 ? 25.553 -36.115 66.015 1.00 47.27 400 PHE F C 1
ATOM 14382 O O . PHE F 1 198 ? 24.861 -36.963 65.456 1.00 48.80 400 PHE F O 1
ATOM 14390 N N . PRO F 1 199 ? 25.318 -35.715 67.268 1.00 48.28 401 PRO F N 1
ATOM 14391 C CA . PRO F 1 199 ? 24.135 -36.251 67.944 1.00 47.80 401 PRO F CA 1
ATOM 14392 C C . PRO F 1 199 ? 22.879 -35.797 67.195 1.00 47.12 401 PRO F C 1
ATOM 14393 O O . PRO F 1 199 ? 22.798 -34.639 66.787 1.00 46.89 401 PRO F O 1
ATOM 14397 N N . SER F 1 200 ? 21.915 -36.694 67.018 1.00 48.12 402 SER F N 1
ATOM 14398 C CA . SER F 1 200 ? 20.696 -36.371 66.296 1.00 47.43 402 SER F CA 1
ATOM 14399 C C . SER F 1 200 ? 19.503 -37.004 66.992 1.00 46.40 402 SER F C 1
ATOM 14400 O O . SER F 1 200 ? 19.537 -38.166 67.400 1.00 46.64 402 SER F O 1
ATOM 14403 N N . GLN F 1 201 ? 18.440 -36.219 67.114 1.00 47.10 403 GLN F N 1
ATOM 14404 C CA . GLN F 1 201 ? 17.189 -36.688 67.683 1.00 46.87 403 GLN F CA 1
ATOM 14405 C C . GLN F 1 201 ? 16.511 -37.651 66.719 1.00 46.70 403 GLN F C 1
ATOM 14406 O O . GLN F 1 201 ? 16.356 -37.353 65.533 1.00 47.14 403 GLN F O 1
ATOM 14412 N N . MET F 1 202 ? 16.122 -38.814 67.232 1.00 50.25 404 MET F N 1
ATOM 14413 C CA . MET F 1 202 ? 15.494 -39.858 66.433 1.00 49.88 404 MET F CA 1
ATOM 14414 C C . MET F 1 202 ? 13.993 -39.836 66.681 1.00 49.66 404 MET F C 1
ATOM 14415 O O . MET F 1 202 ? 13.551 -39.802 67.833 1.00 51.08 404 MET F O 1
ATOM 14420 N N . LEU F 1 203 ? 13.214 -39.845 65.602 1.00 49.53 405 LEU F N 1
ATOM 14421 C CA . LEU F 1 203 ? 11.777 -39.608 65.665 1.00 49.43 405 LEU F CA 1
ATOM 14422 C C . LEU F 1 203 ? 11.033 -40.788 65.067 1.00 49.72 405 LEU F C 1
ATOM 14423 O O . LEU F 1 203 ? 11.282 -41.163 63.918 1.00 49.99 405 LEU F O 1
ATOM 14428 N N . ARG F 1 204 ? 10.115 -41.362 65.836 1.00 48.28 406 ARG F N 1
ATOM 14429 C CA . ARG F 1 204 ? 9.158 -42.300 65.281 1.00 50.06 406 ARG F CA 1
ATOM 14430 C C . ARG F 1 204 ? 7.894 -41.554 64.872 1.00 51.55 406 ARG F C 1
ATOM 14431 O O . ARG F 1 204 ? 7.836 -40.323 64.883 1.00 51.51 406 ARG F O 1
ATOM 14439 N N . THR F 1 205 ? 6.860 -42.310 64.510 1.00 47.93 407 THR F N 1
ATOM 14440 C CA . THR F 1 205 ? 5.682 -41.698 63.912 1.00 49.48 407 THR F CA 1
ATOM 14441 C C . THR F 1 205 ? 4.891 -40.848 64.896 1.00 50.54 407 THR F C 1
ATOM 14442 O O . THR F 1 205 ? 3.994 -40.114 64.472 1.00 55.81 407 THR F O 1
ATOM 14446 N N . GLY F 1 206 ? 5.185 -40.934 66.192 1.00 50.43 408 GLY F N 1
ATOM 14447 C CA . GLY F 1 206 ? 4.545 -40.074 67.167 1.00 50.36 408 GLY F CA 1
ATOM 14448 C C . GLY F 1 206 ? 5.379 -38.919 67.668 1.00 48.94 408 GLY F C 1
ATOM 14449 O O . GLY F 1 206 ? 4.841 -38.005 68.297 1.00 49.82 408 GLY F O 1
ATOM 14450 N N . ASN F 1 207 ? 6.683 -38.935 67.413 1.00 49.18 409 ASN F N 1
ATOM 14451 C CA . ASN F 1 207 ? 7.574 -37.881 67.872 1.00 48.08 409 ASN F CA 1
ATOM 14452 C C . ASN F 1 207 ? 7.533 -36.677 66.933 1.00 47.58 409 ASN F C 1
ATOM 14453 O O . ASN F 1 207 ? 7.193 -36.785 65.752 1.00 47.83 409 ASN F O 1
ATOM 14458 N N . ASN F 1 208 ? 7.879 -35.513 67.480 1.00 46.45 410 ASN F N 1
ATOM 14459 C CA . ASN F 1 208 ? 8.008 -34.291 66.700 1.00 46.12 410 ASN F CA 1
ATOM 14460 C C . ASN F 1 208 ? 9.307 -33.583 67.068 1.00 46.22 410 ASN F C 1
ATOM 14461 O O . ASN F 1 208 ? 9.966 -33.912 68.056 1.00 46.46 410 ASN F O 1
ATOM 14466 N N . PHE F 1 209 ? 9.670 -32.599 66.251 1.00 42.97 411 PHE F N 1
ATOM 14467 C CA . PHE F 1 209 ? 10.923 -31.876 66.393 1.00 43.83 411 PHE F CA 1
ATOM 14468 C C . PHE F 1 209 ? 10.664 -30.392 66.208 1.00 44.27 411 PHE F C 1
ATOM 14469 O O . PHE F 1 209 ? 9.897 -29.997 65.327 1.00 44.80 411 PHE F O 1
ATOM 14477 N N . GLN F 1 210 ? 11.301 -29.571 67.039 1.00 42.59 412 GLN F N 1
ATOM 14478 C CA . GLN F 1 210 ? 11.187 -28.130 66.888 1.00 45.18 412 GLN F CA 1
ATOM 14479 C C . GLN F 1 210 ? 12.436 -27.463 67.436 1.00 44.30 412 GLN F C 1
ATOM 14480 O O . GLN F 1 210 ? 13.129 -28.009 68.297 1.00 45.22 412 GLN F O 1
ATOM 14486 N N . PHE F 1 211 ? 12.718 -26.272 66.918 1.00 43.17 413 PHE F N 1
ATOM 14487 C CA . PHE F 1 211 ? 13.733 -25.411 67.502 1.00 42.29 413 PHE F CA 1
ATOM 14488 C C . PHE F 1 211 ? 13.414 -23.978 67.113 1.00 41.94 413 PHE F C 1
ATOM 14489 O O . PHE F 1 211 ? 12.634 -23.727 66.191 1.00 41.09 413 PHE F O 1
ATOM 14497 N N . SER F 1 212 ? 14.019 -23.041 67.834 1.00 40.14 414 SER F N 1
ATOM 14498 C CA . SER F 1 212 ? 13.893 -21.628 67.526 1.00 39.84 414 SER F CA 1
ATOM 14499 C C . SER F 1 212 ? 15.268 -21.068 67.200 1.00 39.46 414 SER F C 1
ATOM 14500 O O . SER F 1 212 ? 16.293 -21.552 67.685 1.00 39.57 414 SER F O 1
ATOM 14503 N N . TYR F 1 213 ? 15.308 -20.060 66.348 1.00 36.94 415 TYR F N 1
ATOM 14504 C CA . TYR F 1 213 ? 16.576 -19.474 65.970 1.00 37.24 415 TYR F CA 1
ATOM 14505 C C . TYR F 1 213 ? 16.418 -17.972 65.884 1.00 39.15 415 TYR F C 1
ATOM 14506 O O . TYR F 1 213 ? 15.421 -17.477 65.378 1.00 39.07 415 TYR F O 1
ATOM 14515 N N . GLU F 1 214 ? 17.394 -17.247 66.409 1.00 36.10 416 GLU F N 1
ATOM 14516 C CA . GLU F 1 214 ? 17.352 -15.803 66.380 1.00 38.72 416 GLU F CA 1
ATOM 14517 C C . GLU F 1 214 ? 18.335 -15.241 65.359 1.00 37.45 416 GLU F C 1
ATOM 14518 O O . GLU F 1 214 ? 19.537 -15.471 65.455 1.00 38.11 416 GLU F O 1
ATOM 14524 N N . PHE F 1 215 ? 17.809 -14.536 64.364 1.00 35.32 417 PHE F N 1
ATOM 14525 C CA . PHE F 1 215 ? 18.627 -13.876 63.355 1.00 35.25 417 PHE F CA 1
ATOM 14526 C C . PHE F 1 215 ? 19.559 -12.865 64.006 1.00 38.01 417 PHE F C 1
ATOM 14527 O O . PHE F 1 215 ? 19.132 -12.031 64.808 1.00 37.58 417 PHE F O 1
ATOM 14535 N N . GLU F 1 216 ? 20.840 -12.944 63.664 1.00 36.90 418 GLU F N 1
ATOM 14536 C CA . GLU F 1 216 ? 21.768 -11.928 64.125 1.00 40.98 418 GLU F CA 1
ATOM 14537 C C . GLU F 1 216 ? 21.494 -10.620 63.395 1.00 41.03 418 GLU F C 1
ATOM 14538 O O . GLU F 1 216 ? 20.989 -10.601 62.270 1.00 40.62 418 GLU F O 1
ATOM 14544 N N . ASN F 1 217 ? 21.823 -9.515 64.057 1.00 38.28 419 ASN F N 1
ATOM 14545 C CA . ASN F 1 217 ? 21.376 -8.217 63.578 1.00 39.45 419 ASN F CA 1
ATOM 14546 C C . ASN F 1 217 ? 21.997 -7.894 62.226 1.00 38.22 419 ASN F C 1
ATOM 14547 O O . ASN F 1 217 ? 23.221 -7.886 62.071 1.00 38.77 419 ASN F O 1
ATOM 14552 N N . VAL F 1 218 ? 21.138 -7.624 61.249 1.00 36.23 420 VAL F N 1
ATOM 14553 C CA . VAL F 1 218 ? 21.553 -7.236 59.903 1.00 34.70 420 VAL F CA 1
ATOM 14554 C C . VAL F 1 218 ? 20.826 -5.947 59.551 1.00 33.34 420 VAL F C 1
ATOM 14555 O O . VAL F 1 218 ? 19.793 -5.621 60.154 1.00 33.34 420 VAL F O 1
ATOM 14559 N N . PRO F 1 219 ? 21.343 -5.183 58.593 1.00 30.59 421 PRO F N 1
ATOM 14560 C CA . PRO F 1 219 ? 20.642 -3.963 58.185 1.00 29.31 421 PRO F CA 1
ATOM 14561 C C . PRO F 1 219 ? 19.383 -4.279 57.397 1.00 28.57 421 PRO F C 1
ATOM 14562 O O . PRO F 1 219 ? 19.265 -5.328 56.760 1.00 29.18 421 PRO F O 1
ATOM 14566 N N . PHE F 1 220 ? 18.426 -3.358 57.463 1.00 29.16 422 PHE F N 1
ATOM 14567 C CA . PHE F 1 220 ? 17.231 -3.466 56.640 1.00 27.18 422 PHE F CA 1
ATOM 14568 C C . PHE F 1 220 ? 17.611 -3.538 55.173 1.00 26.85 422 PHE F C 1
ATOM 14569 O O . PHE F 1 220 ? 18.392 -2.719 54.684 1.00 26.79 422 PHE F O 1
ATOM 14577 N N . HIS F 1 221 ? 16.967 -4.435 54.438 1.00 22.59 423 HIS F N 1
ATOM 14578 C CA . HIS F 1 221 ? 17.180 -4.480 53.006 1.00 22.73 423 HIS F CA 1
ATOM 14579 C C . HIS F 1 221 ? 16.449 -3.243 52.518 1.00 23.42 423 HIS F C 1
ATOM 14580 O O . HIS F 1 221 ? 15.344 -2.965 52.968 1.00 23.60 423 HIS F O 1
ATOM 14587 N N . SER F 1 222 ? 17.024 -2.505 51.585 1.00 23.97 424 SER F N 1
ATOM 14588 C CA . SER F 1 222 ? 16.362 -1.290 51.147 1.00 24.29 424 SER F CA 1
ATOM 14589 C C . SER F 1 222 ? 15.374 -1.519 50.020 1.00 23.72 424 SER F C 1
ATOM 14590 O O . SER F 1 222 ? 15.753 -1.590 48.858 1.00 24.39 424 SER F O 1
ATOM 14593 N N . SER F 1 223 ? 14.100 -1.633 50.369 1.00 24.25 425 SER F N 1
ATOM 14594 C CA . SER F 1 223 ? 13.069 -1.814 49.366 1.00 23.90 425 SER F CA 1
ATOM 14595 C C . SER F 1 223 ? 12.532 -0.474 48.894 1.00 23.07 425 SER F C 1
ATOM 14596 O O . SER F 1 223 ? 11.381 -0.147 49.138 1.00 23.78 425 SER F O 1
ATOM 14599 N N . TYR F 1 224 ? 13.370 0.305 48.228 1.00 23.53 426 TYR F N 1
ATOM 14600 C CA . TYR F 1 224 ? 12.956 1.603 47.719 1.00 23.97 426 TYR F CA 1
ATOM 14601 C C . TYR F 1 224 ? 13.868 2.053 46.598 1.00 23.90 426 TYR F C 1
ATOM 14602 O O . TYR F 1 224 ? 14.980 1.562 46.454 1.00 24.27 426 TYR F O 1
ATOM 14611 N N . ALA F 1 225 ? 13.391 3.005 45.814 1.00 24.62 427 ALA F N 1
ATOM 14612 C CA . ALA F 1 225 ? 14.160 3.560 44.717 1.00 24.59 427 ALA F CA 1
ATOM 14613 C C . ALA F 1 225 ? 14.344 5.034 45.018 1.00 25.28 427 ALA F C 1
ATOM 14614 O O . ALA F 1 225 ? 13.444 5.675 45.539 1.00 25.94 427 ALA F O 1
ATOM 14616 N N . HIS F 1 226 ? 15.524 5.565 44.737 1.00 25.26 428 HIS F N 1
ATOM 14617 C CA . HIS F 1 226 ? 15.790 6.969 44.995 1.00 25.30 428 HIS F CA 1
ATOM 14618 C C . HIS F 1 226 ? 15.076 7.901 44.023 1.00 25.76 428 HIS F C 1
ATOM 14619 O O . HIS F 1 226 ? 14.982 7.618 42.838 1.00 24.47 428 HIS F O 1
ATOM 14626 N N . SER F 1 227 ? 14.555 9.004 44.544 1.00 24.17 429 SER F N 1
ATOM 14627 C CA . SER F 1 227 ? 13.921 10.024 43.727 1.00 25.23 429 SER F CA 1
ATOM 14628 C C . SER F 1 227 ? 14.928 11.021 43.177 1.00 25.41 429 SER F C 1
ATOM 14629 O O . SER F 1 227 ? 14.547 11.930 42.437 1.00 25.95 429 SER F O 1
ATOM 14632 N N . GLN F 1 228 ? 16.200 10.870 43.526 1.00 25.49 430 GLN F N 1
ATOM 14633 C CA . GLN F 1 228 ? 17.267 11.721 43.032 1.00 26.79 430 GLN F CA 1
ATOM 14634 C C . GLN F 1 228 ? 18.421 10.859 42.556 1.00 26.39 430 GLN F C 1
ATOM 14635 O O . GLN F 1 228 ? 18.533 9.684 42.909 1.00 26.25 430 GLN F O 1
ATOM 14641 N N . SER F 1 229 ? 19.293 11.461 41.759 1.00 25.18 431 SER F N 1
ATOM 14642 C CA . SER F 1 229 ? 20.508 10.808 41.309 1.00 25.00 431 SER F CA 1
ATOM 14643 C C . SER F 1 229 ? 21.710 11.467 41.967 1.00 24.74 431 SER F C 1
ATOM 14644 O O . SER F 1 229 ? 21.671 12.644 42.333 1.00 24.03 431 SER F O 1
ATOM 14647 N N . LEU F 1 230 ? 22.774 10.678 42.125 1.00 24.08 432 LEU F N 1
ATOM 14648 C CA . LEU F 1 230 ? 23.952 11.123 42.860 1.00 23.47 432 LEU F CA 1
ATOM 14649 C C . LEU F 1 230 ? 24.533 12.410 42.292 1.00 24.40 432 LEU F C 1
ATOM 14650 O O . LEU F 1 230 ? 25.137 13.196 43.030 1.00 24.70 432 LEU F O 1
ATOM 14655 N N . ASP F 1 231 ? 24.371 12.644 40.997 1.00 23.97 433 ASP F N 1
ATOM 14656 C CA . ASP F 1 231 ? 24.968 13.803 40.350 1.00 26.04 433 ASP F CA 1
ATOM 14657 C C . ASP F 1 231 ? 24.054 15.023 40.308 1.00 25.36 433 ASP F C 1
ATOM 14658 O O . ASP F 1 231 ? 24.511 16.098 39.919 1.00 26.43 433 ASP F O 1
ATOM 14663 N N . ARG F 1 232 ? 22.777 14.879 40.654 1.00 27.29 434 ARG F N 1
ATOM 14664 C CA . ARG F 1 232 ? 21.816 15.977 40.650 1.00 25.63 434 ARG F CA 1
ATOM 14665 C C . ARG F 1 232 ? 21.510 16.563 42.028 1.00 25.35 434 ARG F C 1
ATOM 14666 O O . ARG F 1 232 ? 20.571 17.355 42.149 1.00 25.19 434 ARG F O 1
ATOM 14674 N N . LEU F 1 233 ? 22.242 16.177 43.074 1.00 25.19 435 LEU F N 1
ATOM 14675 C CA . LEU F 1 233 ? 21.901 16.573 44.442 1.00 25.05 435 LEU F CA 1
ATOM 14676 C C . LEU F 1 233 ? 21.916 18.081 44.680 1.00 25.85 435 LEU F C 1
ATOM 14677 O O . LEU F 1 233 ? 21.481 18.521 45.747 1.00 26.72 435 LEU F O 1
ATOM 14682 N N . MET F 1 234 ? 22.401 18.870 43.730 1.00 26.42 436 MET F N 1
ATOM 14683 C CA . MET F 1 234 ? 22.622 20.301 43.875 1.00 27.48 436 MET F CA 1
ATOM 14684 C C . MET F 1 234 ? 21.315 21.089 43.924 1.00 27.58 436 MET F C 1
ATOM 14685 O O . MET F 1 234 ? 20.246 20.608 43.540 1.00 27.55 436 MET F O 1
ATOM 14690 N N . ASN F 1 235 ? 21.421 22.323 44.407 1.00 28.51 437 ASN F N 1
ATOM 14691 C CA . ASN F 1 235 ? 20.365 23.314 44.233 1.00 27.20 437 ASN F CA 1
ATOM 14692 C C . ASN F 1 235 ? 20.415 23.856 42.810 1.00 26.52 437 ASN F C 1
ATOM 14693 O O . ASN F 1 235 ? 21.412 24.477 42.431 1.00 26.87 437 ASN F O 1
ATOM 14698 N N . PRO F 1 236 ? 19.373 23.653 42.002 1.00 26.10 438 PRO F N 1
ATOM 14699 C CA . PRO F 1 236 ? 19.405 24.121 40.609 1.00 25.43 438 PRO F CA 1
ATOM 14700 C C . PRO F 1 236 ? 19.368 25.631 40.448 1.00 25.60 438 PRO F C 1
ATOM 14701 O O . PRO F 1 236 ? 19.564 26.110 39.328 1.00 26.21 438 PRO F O 1
ATOM 14705 N N . LEU F 1 237 ? 19.055 26.391 41.493 1.00 26.69 439 LEU F N 1
ATOM 14706 C CA . LEU F 1 237 ? 18.879 27.830 41.361 1.00 26.01 439 LEU F CA 1
ATOM 14707 C C . LEU F 1 237 ? 20.125 28.649 41.669 1.00 27.44 439 LEU F C 1
ATOM 14708 O O . LEU F 1 237 ? 20.133 29.850 41.383 1.00 27.86 439 LEU F O 1
ATOM 14713 N N . ILE F 1 238 ? 21.174 28.048 42.227 1.00 28.20 440 ILE F N 1
ATOM 14714 C CA . ILE F 1 238 ? 22.267 28.803 42.828 1.00 29.25 440 ILE F CA 1
ATOM 14715 C C . ILE F 1 238 ? 23.602 28.295 42.299 1.00 31.11 440 ILE F C 1
ATOM 14716 O O . ILE F 1 238 ? 23.797 27.094 42.090 1.00 32.42 440 ILE F O 1
ATOM 14721 N N . ASP F 1 239 ? 24.529 29.227 42.093 1.00 34.05 441 ASP F N 1
ATOM 14722 C CA . ASP F 1 239 ? 25.900 28.923 41.715 1.00 35.16 441 ASP F CA 1
ATOM 14723 C C . ASP F 1 239 ? 26.677 28.346 42.893 1.00 33.78 441 ASP F C 1
ATOM 14724 O O . ASP F 1 239 ? 26.379 28.612 44.059 1.00 34.75 441 ASP F O 1
ATOM 14729 N N . GLN F 1 240 ? 27.689 27.548 42.572 1.00 35.91 442 GLN F N 1
ATOM 14730 C CA . GLN F 1 240 ? 28.731 27.266 43.543 1.00 34.67 442 GLN F CA 1
ATOM 14731 C C . GLN F 1 240 ? 29.718 28.424 43.603 1.00 34.55 442 GLN F C 1
ATOM 14732 O O . GLN F 1 240 ? 29.871 29.193 42.653 1.00 34.52 442 GLN F O 1
ATOM 14738 N N . TYR F 1 241 ? 30.391 28.550 44.740 1.00 34.86 443 TYR F N 1
ATOM 14739 C CA . TYR F 1 241 ? 31.517 29.467 44.844 1.00 33.42 443 TYR F CA 1
ATOM 14740 C C . TYR F 1 241 ? 32.810 28.866 44.313 1.00 33.05 443 TYR F C 1
ATOM 14741 O O . TYR F 1 241 ? 33.828 29.561 44.270 1.00 34.33 443 TYR F O 1
ATOM 14750 N N . LEU F 1 242 ? 32.789 27.605 43.900 1.00 33.63 444 LEU F N 1
ATOM 14751 C CA . LEU F 1 242 ? 33.950 26.949 43.326 1.00 33.78 444 LEU F CA 1
ATOM 14752 C C . LEU F 1 242 ? 34.109 27.324 41.855 1.00 34.39 444 LEU F C 1
ATOM 14753 O O . LEU F 1 242 ? 33.140 27.622 41.154 1.00 34.68 444 LEU F O 1
ATOM 14758 N N . TYR F 1 243 ? 35.355 27.297 41.391 1.00 32.60 445 TYR F N 1
ATOM 14759 C CA . TYR F 1 243 ? 35.696 27.591 40.009 1.00 32.62 445 TYR F CA 1
ATOM 14760 C C . TYR F 1 243 ? 36.335 26.372 39.366 1.00 32.65 445 TYR F C 1
ATOM 14761 O O . TYR F 1 243 ? 36.940 25.537 40.043 1.00 32.61 445 TYR F O 1
ATOM 14770 N N . TYR F 1 244 ? 36.198 26.281 38.046 1.00 32.26 446 TYR F N 1
ATOM 14771 C CA . TYR F 1 244 ? 36.782 25.204 37.264 1.00 32.61 446 TYR F CA 1
ATOM 14772 C C . TYR F 1 244 ? 37.490 25.819 36.068 1.00 32.97 446 TYR F C 1
ATOM 14773 O O . TYR F 1 244 ? 37.337 27.006 35.782 1.00 32.80 446 TYR F O 1
ATOM 14782 N N . LEU F 1 245 ? 38.259 25.000 35.357 1.00 29.08 447 LEU F N 1
ATOM 14783 C CA . LEU F 1 245 ? 39.081 25.493 34.253 1.00 30.75 447 LEU F CA 1
ATOM 14784 C C . LEU F 1 245 ? 38.269 25.413 32.965 1.00 32.63 447 LEU F C 1
ATOM 14785 O O . LEU F 1 245 ? 37.993 24.336 32.441 1.00 33.34 447 LEU F O 1
ATOM 14790 N N . SER F 1 246 ? 37.885 26.581 32.447 1.00 32.57 448 SER F N 1
ATOM 14791 C CA . SER F 1 246 ? 37.009 26.627 31.280 1.00 34.22 448 SER F CA 1
ATOM 14792 C C . SER F 1 246 ? 37.779 26.513 29.966 1.00 35.85 448 SER F C 1
ATOM 14793 O O . SER F 1 246 ? 37.357 25.787 29.060 1.00 37.14 448 SER F O 1
ATOM 14796 N N . LYS F 1 247 ? 38.885 27.238 29.833 1.00 36.73 449 LYS F N 1
ATOM 14797 C CA . LYS F 1 247 ? 39.643 27.220 28.579 1.00 38.36 449 LYS F CA 1
ATOM 14798 C C . LYS F 1 247 ? 41.146 27.057 28.718 1.00 39.41 449 LYS F C 1
ATOM 14799 O O . LYS F 1 247 ? 41.744 27.490 29.691 1.00 40.31 449 LYS F O 1
ATOM 14805 N N . THR F 1 248 ? 41.747 26.412 27.728 1.00 38.11 450 THR F N 1
ATOM 14806 C CA . THR F 1 248 ? 43.184 26.226 27.699 1.00 39.20 450 THR F CA 1
ATOM 14807 C C . THR F 1 248 ? 43.815 26.997 26.537 1.00 40.45 450 THR F C 1
ATOM 14808 O O . THR F 1 248 ? 45.023 27.196 26.504 1.00 40.43 450 THR F O 1
ATOM 14812 N N . ILE F 1 249 ? 43.000 27.391 25.563 1.00 40.55 451 ILE F N 1
ATOM 14813 C CA . ILE F 1 249 ? 43.480 28.169 24.421 1.00 42.34 451 ILE F CA 1
ATOM 14814 C C . ILE F 1 249 ? 42.557 29.344 24.097 1.00 44.00 451 ILE F C 1
ATOM 14815 O O . ILE F 1 249 ? 41.342 29.181 24.035 1.00 44.53 451 ILE F O 1
ATOM 14820 N N . ASN F 1 250 ? 43.130 30.525 23.894 1.00 41.91 452 ASN F N 1
ATOM 14821 C CA . ASN F 1 250 ? 42.344 31.715 23.569 1.00 44.28 452 ASN F CA 1
ATOM 14822 C C . ASN F 1 250 ? 41.611 31.653 22.233 1.00 45.76 452 ASN F C 1
ATOM 14823 O O . ASN F 1 250 ? 40.460 32.061 22.130 1.00 45.91 452 ASN F O 1
ATOM 14828 N N . GLY F 1 251 ? 42.293 31.157 21.210 1.00 44.22 453 GLY F N 1
ATOM 14829 C CA . GLY F 1 251 ? 41.732 31.059 19.876 1.00 46.57 453 GLY F CA 1
ATOM 14830 C C . GLY F 1 251 ? 42.512 30.059 19.049 1.00 48.58 453 GLY F C 1
ATOM 14831 O O . GLY F 1 251 ? 43.547 29.575 19.488 1.00 49.57 453 GLY F O 1
ATOM 14832 N N . SER F 1 252 ? 42.008 29.698 17.877 1.00 49.20 454 SER F N 1
ATOM 14833 C CA . SER F 1 252 ? 42.756 28.765 17.049 1.00 49.70 454 SER F CA 1
ATOM 14834 C C . SER F 1 252 ? 44.039 29.444 16.582 1.00 48.95 454 SER F C 1
ATOM 14835 O O . SER F 1 252 ? 44.023 30.610 16.202 1.00 48.43 454 SER F O 1
ATOM 14838 N N . GLY F 1 253 ? 45.152 28.721 16.631 1.00 50.17 455 GLY F N 1
ATOM 14839 C CA . GLY F 1 253 ? 46.425 29.259 16.189 1.00 49.58 455 GLY F CA 1
ATOM 14840 C C . GLY F 1 253 ? 47.603 28.771 17.007 1.00 49.42 455 GLY F C 1
ATOM 14841 O O . GLY F 1 253 ? 47.436 28.008 17.953 1.00 49.19 455 GLY F O 1
ATOM 14842 N N . GLN F 1 254 ? 48.799 29.210 16.634 1.00 50.03 456 GLN F N 1
ATOM 14843 C CA . GLN F 1 254 ? 50.023 28.852 17.343 1.00 50.46 456 GLN F CA 1
ATOM 14844 C C . GLN F 1 254 ? 50.204 29.669 18.618 1.00 48.75 456 GLN F C 1
ATOM 14845 O O . GLN F 1 254 ? 49.724 30.797 18.702 1.00 48.90 456 GLN F O 1
ATOM 14851 N N . ASN F 1 255 ? 50.856 29.081 19.616 1.00 48.88 457 ASN F N 1
ATOM 14852 C CA . ASN F 1 255 ? 51.162 29.778 20.868 1.00 47.14 457 ASN F CA 1
ATOM 14853 C C . ASN F 1 255 ? 49.950 30.435 21.508 1.00 45.20 457 ASN F C 1
ATOM 14854 O O . ASN F 1 255 ? 50.001 31.596 21.899 1.00 44.29 457 ASN F O 1
ATOM 14859 N N . GLN F 1 256 ? 48.857 29.692 21.591 1.00 46.13 458 GLN F N 1
ATOM 14860 C CA . GLN F 1 256 ? 47.612 30.206 22.145 1.00 44.37 458 GLN F CA 1
ATOM 14861 C C . GLN F 1 256 ? 47.264 29.774 23.569 1.00 42.54 458 GLN F C 1
ATOM 14862 O O . GLN F 1 256 ? 46.131 29.945 23.996 1.00 42.46 458 GLN F O 1
ATOM 14868 N N . GLN F 1 257 ? 48.218 29.220 24.307 1.00 43.53 459 GLN F N 1
ATOM 14869 C CA . GLN F 1 257 ? 47.922 28.774 25.664 1.00 41.62 459 GLN F CA 1
ATOM 14870 C C . GLN F 1 257 ? 47.449 29.900 26.579 1.00 40.82 459 GLN F C 1
ATOM 14871 O O . GLN F 1 257 ? 47.985 31.002 26.559 1.00 41.09 459 GLN F O 1
ATOM 14877 N N . THR F 1 258 ? 46.421 29.608 27.367 1.00 42.09 460 THR F N 1
ATOM 14878 C CA . THR F 1 258 ? 45.863 30.546 28.330 1.00 41.99 460 THR F CA 1
ATOM 14879 C C . THR F 1 258 ? 45.110 29.771 29.388 1.00 40.13 460 THR F C 1
ATOM 14880 O O . THR F 1 258 ? 44.743 28.630 29.168 1.00 40.48 460 THR F O 1
ATOM 14884 N N . LEU F 1 259 ? 44.880 30.380 30.541 1.00 41.57 461 LEU F N 1
ATOM 14885 C CA . LEU F 1 259 ? 44.106 29.715 31.573 1.00 38.77 461 LEU F CA 1
ATOM 14886 C C . LEU F 1 259 ? 42.872 30.548 31.867 1.00 38.91 461 LEU F C 1
ATOM 14887 O O . LEU F 1 259 ? 42.973 31.731 32.184 1.00 40.20 461 LEU F O 1
ATOM 14892 N N . LYS F 1 260 ? 41.704 29.931 31.763 1.00 38.06 462 LYS F N 1
ATOM 14893 C CA . LYS F 1 260 ? 40.460 30.636 32.027 1.00 37.49 462 LYS F CA 1
ATOM 14894 C C . LYS F 1 260 ? 39.676 29.847 33.051 1.00 36.54 462 LYS F C 1
ATOM 14895 O O . LYS F 1 260 ? 39.727 28.625 33.072 1.00 36.06 462 LYS F O 1
ATOM 14901 N N . PHE F 1 261 ? 38.949 30.544 33.908 1.00 37.60 463 PHE F N 1
ATOM 14902 C CA . PHE F 1 261 ? 38.205 29.877 34.961 1.00 36.23 463 PHE F CA 1
ATOM 14903 C C . PHE F 1 261 ? 36.790 30.427 35.021 1.00 35.99 463 PHE F C 1
ATOM 14904 O O . PHE F 1 261 ? 36.539 31.580 34.666 1.00 36.33 463 PHE F O 1
ATOM 14912 N N . SER F 1 262 ? 35.864 29.590 35.483 1.00 33.82 464 SER F N 1
ATOM 14913 C CA . SER F 1 262 ? 34.453 29.935 35.474 1.00 34.32 464 SER F CA 1
ATOM 14914 C C . SER F 1 262 ? 33.777 29.403 36.726 1.00 34.46 464 SER F C 1
ATOM 14915 O O . SER F 1 262 ? 34.231 28.434 37.335 1.00 34.37 464 SER F O 1
ATOM 14918 N N . VAL F 1 263 ? 32.677 30.054 37.103 1.00 36.07 465 VAL F N 1
ATOM 14919 C CA . VAL F 1 263 ? 31.844 29.559 38.189 1.00 37.31 465 VAL F CA 1
ATOM 14920 C C . VAL F 1 263 ? 31.076 28.331 37.727 1.00 37.99 465 VAL F C 1
ATOM 14921 O O . VAL F 1 263 ? 30.483 28.316 36.641 1.00 38.28 465 VAL F O 1
ATOM 14925 N N . ALA F 1 264 ? 31.086 27.289 38.552 1.00 33.25 466 ALA F N 1
ATOM 14926 C CA . ALA F 1 264 ? 30.239 26.131 38.319 1.00 34.47 466 ALA F CA 1
ATOM 14927 C C . ALA F 1 264 ? 28.826 26.440 38.794 1.00 35.94 466 ALA F C 1
ATOM 14928 O O . ALA F 1 264 ? 28.616 26.773 39.964 1.00 36.40 466 ALA F O 1
ATOM 14930 N N . GLY F 1 265 ? 27.858 26.318 37.894 1.00 32.90 467 GLY F N 1
ATOM 14931 C CA . GLY F 1 265 ? 26.516 26.754 38.180 1.00 33.74 467 GLY F CA 1
ATOM 14932 C C . GLY F 1 265 ? 25.452 25.990 37.424 1.00 34.00 467 GLY F C 1
ATOM 14933 O O . GLY F 1 265 ? 25.726 25.007 36.733 1.00 33.75 467 GLY F O 1
ATOM 14934 N N . PRO F 1 266 ? 24.198 26.427 37.567 1.00 33.97 468 PRO F N 1
ATOM 14935 C CA . PRO F 1 266 ? 23.085 25.708 36.922 1.00 34.36 468 PRO F CA 1
ATOM 14936 C C . PRO F 1 266 ? 23.246 25.546 35.425 1.00 34.96 468 PRO F C 1
ATOM 14937 O O . PRO F 1 266 ? 22.689 24.606 34.848 1.00 34.83 468 PRO F O 1
ATOM 14941 N N . SER F 1 267 ? 23.983 26.446 34.774 1.00 34.04 469 SER F N 1
ATOM 14942 C CA . SER F 1 267 ? 24.211 26.309 33.342 1.00 34.82 469 SER F CA 1
ATOM 14943 C C . SER F 1 267 ? 25.013 25.053 33.034 1.00 34.78 469 SER F C 1
ATOM 14944 O O . SER F 1 267 ? 24.628 24.257 32.170 1.00 34.98 469 SER F O 1
ATOM 14947 N N . ASN F 1 268 ? 26.138 24.860 33.721 1.00 34.72 470 ASN F N 1
ATOM 14948 C CA . ASN F 1 268 ? 26.982 23.682 33.529 1.00 33.44 470 ASN F CA 1
ATOM 14949 C C . ASN F 1 268 ? 26.964 22.889 34.837 1.00 31.98 470 ASN F C 1
ATOM 14950 O O . ASN F 1 268 ? 27.627 23.256 35.807 1.00 30.85 470 ASN F O 1
ATOM 14955 N N . MET F 1 269 ? 26.225 21.778 34.850 1.00 31.26 471 MET F N 1
ATOM 14956 C CA . MET F 1 269 ? 26.129 20.981 36.070 1.00 31.04 471 MET F CA 1
ATOM 14957 C C . MET F 1 269 ? 27.140 19.846 36.080 1.00 29.84 471 MET F C 1
ATOM 14958 O O . MET F 1 269 ? 27.346 19.199 37.112 1.00 30.51 471 MET F O 1
ATOM 14963 N N . ALA F 1 270 ? 27.786 19.592 34.944 1.00 31.50 472 ALA F N 1
ATOM 14964 C CA . ALA F 1 270 ? 28.710 18.469 34.871 1.00 29.79 472 ALA F CA 1
ATOM 14965 C C . ALA F 1 270 ? 30.006 18.774 35.605 1.00 28.85 472 ALA F C 1
ATOM 14966 O O . ALA F 1 270 ? 30.701 17.858 36.058 1.00 28.69 472 ALA F O 1
ATOM 14968 N N . VAL F 1 271 ? 30.346 20.056 35.739 1.00 29.17 473 VAL F N 1
ATOM 14969 C CA . VAL F 1 271 ? 31.678 20.417 36.213 1.00 28.02 473 VAL F CA 1
ATOM 14970 C C . VAL F 1 271 ? 31.672 20.711 37.707 1.00 26.51 473 VAL F C 1
ATOM 14971 O O . VAL F 1 271 ? 32.726 20.962 38.302 1.00 26.01 473 VAL F O 1
ATOM 14975 N N . GLN F 1 272 ? 30.504 20.675 38.343 1.00 30.03 474 GLN F N 1
ATOM 14976 C CA . GLN F 1 272 ? 30.418 21.091 39.737 1.00 28.60 474 GLN F CA 1
ATOM 14977 C C . GLN F 1 272 ? 31.078 20.077 40.659 1.00 28.14 474 GLN F C 1
ATOM 14978 O O . GLN F 1 272 ? 31.030 18.870 40.418 1.00 28.64 474 GLN F O 1
ATOM 14984 N N . GLY F 1 273 ? 31.690 20.584 41.725 1.00 31.08 475 GLY F N 1
ATOM 14985 C CA . GLY F 1 273 ? 32.327 19.709 42.691 1.00 29.94 475 GLY F CA 1
ATOM 14986 C C . GLY F 1 273 ? 31.300 18.983 43.539 1.00 30.70 475 GLY F C 1
ATOM 14987 O O . GLY F 1 273 ? 30.348 19.576 44.045 1.00 31.15 475 GLY F O 1
ATOM 14988 N N . ARG F 1 274 ? 31.508 17.682 43.706 1.00 28.75 476 ARG F N 1
ATOM 14989 C CA . ARG F 1 274 ? 30.559 16.833 44.405 1.00 28.50 476 ARG F CA 1
ATOM 14990 C C . ARG F 1 274 ? 31.241 16.127 45.564 1.00 28.24 476 ARG F C 1
ATOM 14991 O O . ARG F 1 274 ? 32.428 15.799 45.511 1.00 29.33 476 ARG F O 1
ATOM 14999 N N . ASN F 1 275 ? 30.469 15.911 46.621 1.00 30.64 477 ASN F N 1
ATOM 15000 C CA . ASN F 1 275 ? 30.941 15.259 47.829 1.00 30.01 477 ASN F CA 1
ATOM 15001 C C . ASN F 1 275 ? 30.970 13.744 47.726 1.00 29.65 477 ASN F C 1
ATOM 15002 O O . ASN F 1 275 ? 31.729 13.107 48.462 1.00 28.67 477 ASN F O 1
ATOM 15007 N N . TYR F 1 276 ? 30.173 13.149 46.844 1.00 25.73 478 TYR F N 1
ATOM 15008 C CA . TYR F 1 276 ? 30.096 11.700 46.781 1.00 26.79 478 TYR F CA 1
ATOM 15009 C C . TYR F 1 276 ? 30.014 11.261 45.330 1.00 27.87 478 TYR F C 1
ATOM 15010 O O . TYR F 1 276 ? 29.469 11.967 44.482 1.00 30.00 478 TYR F O 1
ATOM 15019 N N . ILE F 1 277 ? 30.571 10.085 45.060 1.00 24.19 479 ILE F N 1
ATOM 15020 C CA . ILE F 1 277 ? 30.701 9.562 43.703 1.00 23.58 479 ILE F CA 1
ATOM 15021 C C . ILE F 1 277 ? 30.070 8.177 43.659 1.00 24.74 479 ILE F C 1
ATOM 15022 O O . ILE F 1 277 ? 29.887 7.530 44.701 1.00 25.11 479 ILE F O 1
ATOM 15027 N N . PRO F 1 278 ? 29.710 7.697 42.469 1.00 22.82 480 PRO F N 1
ATOM 15028 C CA . PRO F 1 278 ? 29.069 6.383 42.371 1.00 23.26 480 PRO F CA 1
ATOM 15029 C C . PRO F 1 278 ? 30.012 5.252 42.754 1.00 23.94 480 PRO F C 1
ATOM 15030 O O . PRO F 1 278 ? 31.234 5.400 42.779 1.00 23.42 480 PRO F O 1
ATOM 15034 N N . GLY F 1 279 ? 29.414 4.098 43.042 1.00 22.24 481 GLY F N 1
ATOM 15035 C CA . GLY F 1 279 ? 30.124 2.970 43.597 1.00 23.31 481 GLY F CA 1
ATOM 15036 C C . GLY F 1 279 ? 31.032 2.257 42.616 1.00 24.18 481 GLY F C 1
ATOM 15037 O O . GLY F 1 279 ? 31.290 2.731 41.507 1.00 24.73 481 GLY F O 1
ATOM 15038 N N . PRO F 1 280 ? 31.541 1.093 43.018 1.00 23.82 482 PRO F N 1
ATOM 15039 C CA . PRO F 1 280 ? 32.531 0.395 42.192 1.00 24.37 482 PRO F CA 1
ATOM 15040 C C . PRO F 1 280 ? 31.901 -0.275 40.981 1.00 25.37 482 PRO F C 1
ATOM 15041 O O . PRO F 1 280 ? 30.706 -0.575 40.959 1.00 25.47 482 PRO F O 1
ATOM 15045 N N . SER F 1 281 ? 32.733 -0.529 39.975 1.00 24.50 483 SER F N 1
ATOM 15046 C CA . SER F 1 281 ? 32.298 -1.098 38.709 1.00 25.36 483 SER F CA 1
ATOM 15047 C C . SER F 1 281 ? 33.251 -2.199 38.277 1.00 24.78 483 SER F C 1
ATOM 15048 O O . SER F 1 281 ? 34.471 -2.036 38.348 1.00 25.22 483 SER F O 1
ATOM 15051 N N . TYR F 1 282 ? 32.693 -3.328 37.852 1.00 26.80 484 TYR F N 1
ATOM 15052 C CA . TYR F 1 282 ? 33.451 -4.376 37.184 1.00 24.83 484 TYR F CA 1
ATOM 15053 C C . TYR F 1 282 ? 32.695 -4.737 35.915 1.00 24.25 484 TYR F C 1
ATOM 15054 O O . TYR F 1 282 ? 31.647 -5.383 35.981 1.00 24.52 484 TYR F O 1
ATOM 15063 N N . ARG F 1 283 ? 33.242 -4.368 34.763 1.00 22.47 485 ARG F N 1
ATOM 15064 C CA . ARG F 1 283 ? 32.415 -4.220 33.572 1.00 21.96 485 ARG F CA 1
ATOM 15065 C C . ARG F 1 283 ? 31.954 -5.568 33.031 1.00 22.04 485 ARG F C 1
ATOM 15066 O O . ARG F 1 283 ? 32.699 -6.550 33.052 1.00 21.63 485 ARG F O 1
ATOM 15074 N N . GLN F 1 284 ? 30.716 -5.598 32.547 1.00 20.19 486 GLN F N 1
ATOM 15075 C CA . GLN F 1 284 ? 30.100 -6.748 31.906 1.00 20.74 486 GLN F CA 1
ATOM 15076 C C . GLN F 1 284 ? 29.938 -6.472 30.418 1.00 21.54 486 GLN F C 1
ATOM 15077 O O . GLN F 1 284 ? 29.812 -5.321 29.997 1.00 21.16 486 GLN F O 1
ATOM 15083 N N . GLN F 1 285 ? 29.951 -7.533 29.620 1.00 19.59 487 GLN F N 1
ATOM 15084 C CA . GLN F 1 285 ? 29.633 -7.382 28.209 1.00 19.65 487 GLN F CA 1
ATOM 15085 C C . GLN F 1 285 ? 28.142 -7.130 28.038 1.00 20.08 487 GLN F C 1
ATOM 15086 O O . GLN F 1 285 ? 27.319 -7.630 28.809 1.00 20.17 487 GLN F O 1
ATOM 15092 N N . ARG F 1 286 ? 27.796 -6.342 27.028 1.00 21.94 488 ARG F N 1
ATOM 15093 C CA . ARG F 1 286 ? 26.420 -5.941 26.786 1.00 21.89 488 ARG F CA 1
ATOM 15094 C C . ARG F 1 286 ? 25.812 -6.847 25.725 1.00 21.83 488 ARG F C 1
ATOM 15095 O O . ARG F 1 286 ? 26.398 -7.037 24.655 1.00 23.50 488 ARG F O 1
ATOM 15103 N N . VAL F 1 287 ? 24.651 -7.414 26.030 1.00 22.20 489 VAL F N 1
ATOM 15104 C CA . VAL F 1 287 ? 23.947 -8.313 25.127 1.00 21.79 489 VAL F CA 1
ATOM 15105 C C . VAL F 1 287 ? 22.542 -7.776 24.914 1.00 22.31 489 VAL F C 1
ATOM 15106 O O . VAL F 1 287 ? 21.855 -7.397 25.865 1.00 23.35 489 VAL F O 1
ATOM 15110 N N . SER F 1 288 ? 22.114 -7.747 23.656 1.00 23.02 490 SER F N 1
ATOM 15111 C CA . SER F 1 288 ? 20.789 -7.267 23.301 1.00 23.47 490 SER F CA 1
ATOM 15112 C C . SER F 1 288 ? 19.822 -8.433 23.192 1.00 24.37 490 SER F C 1
ATOM 15113 O O . SER F 1 288 ? 20.176 -9.515 22.722 1.00 22.95 490 SER F O 1
ATOM 15116 N N . THR F 1 289 ? 18.585 -8.195 23.630 1.00 22.31 491 THR F N 1
ATOM 15117 C CA . THR F 1 289 ? 17.538 -9.195 23.461 1.00 24.84 491 THR F CA 1
ATOM 15118 C C . THR F 1 289 ? 17.107 -9.288 22.002 1.00 26.67 491 THR F C 1
ATOM 15119 O O . THR F 1 289 ? 16.476 -10.271 21.598 1.00 27.77 491 THR F O 1
ATOM 15123 N N . THR F 1 290 ? 17.469 -8.300 21.189 1.00 24.84 492 THR F N 1
ATOM 15124 C CA . THR F 1 290 ? 17.274 -8.374 19.747 1.00 25.93 492 THR F CA 1
ATOM 15125 C C . THR F 1 290 ? 18.518 -9.020 19.153 1.00 25.66 492 THR F C 1
ATOM 15126 O O . THR F 1 290 ? 19.606 -8.440 19.196 1.00 25.78 492 THR F O 1
ATOM 15130 N N . VAL F 1 291 ? 18.355 -10.215 18.585 1.00 26.43 493 VAL F N 1
ATOM 15131 C CA . VAL F 1 291 ? 19.507 -11.055 18.269 1.00 26.20 493 VAL F CA 1
ATOM 15132 C C . VAL F 1 291 ? 20.361 -10.425 17.177 1.00 25.69 493 VAL F C 1
ATOM 15133 O O . VAL F 1 291 ? 21.592 -10.533 17.196 1.00 25.56 493 VAL F O 1
ATOM 15137 N N . THR F 1 292 ? 19.731 -9.742 16.221 1.00 26.39 494 THR F N 1
ATOM 15138 C CA . THR F 1 292 ? 20.466 -9.238 15.065 1.00 25.82 494 THR F CA 1
ATOM 15139 C C . THR F 1 292 ? 21.428 -8.122 15.452 1.00 25.60 494 THR F C 1
ATOM 15140 O O . THR F 1 292 ? 22.318 -7.765 14.674 1.00 25.71 494 THR F O 1
ATOM 15144 N N . GLN F 1 293 ? 21.265 -7.556 16.648 1.00 25.79 495 GLN F N 1
ATOM 15145 C CA . GLN F 1 293 ? 22.204 -6.542 17.108 1.00 24.95 495 GLN F CA 1
ATOM 15146 C C . GLN F 1 293 ? 23.422 -7.173 17.766 1.00 24.54 495 GLN F C 1
ATOM 15147 O O . GLN F 1 293 ? 24.429 -6.494 17.988 1.00 24.96 495 GLN F O 1
ATOM 15153 N N . ASN F 1 294 ? 23.341 -8.454 18.108 1.00 25.04 496 ASN F N 1
ATOM 15154 C CA . ASN F 1 294 ? 24.494 -9.176 18.619 1.00 24.36 496 ASN F CA 1
ATOM 15155 C C . ASN F 1 294 ? 25.386 -9.624 17.467 1.00 24.90 496 ASN F C 1
ATOM 15156 O O . ASN F 1 294 ? 24.935 -9.783 16.331 1.00 24.83 496 ASN F O 1
ATOM 15161 N N . ASN F 1 295 ? 26.663 -9.796 17.795 1.00 24.52 497 ASN F N 1
ATOM 15162 C CA . ASN F 1 295 ? 27.697 -10.209 16.861 1.00 25.28 497 ASN F CA 1
ATOM 15163 C C . ASN F 1 295 ? 27.532 -11.667 16.500 1.00 26.16 497 ASN F C 1
ATOM 15164 O O . ASN F 1 295 ? 27.084 -12.460 17.314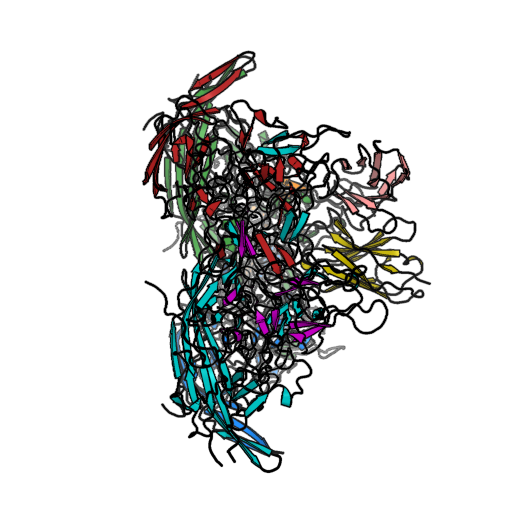 1.00 25.90 497 ASN F O 1
ATOM 15169 N N . ASN F 1 296 ? 27.910 -12.021 15.279 1.00 25.77 498 ASN F N 1
ATOM 15170 C CA . ASN F 1 296 ? 27.776 -13.391 14.803 1.00 26.92 498 ASN F CA 1
ATOM 15171 C C . ASN F 1 296 ? 28.947 -14.288 15.198 1.00 27.63 498 ASN F C 1
ATOM 15172 O O . ASN F 1 296 ? 29.719 -14.727 14.351 1.00 28.19 498 ASN F O 1
ATOM 15177 N N . SER F 1 297 ? 29.063 -14.574 16.488 1.00 27.38 499 SER F N 1
ATOM 15178 C CA . SER F 1 297 ? 30.132 -15.416 17.001 1.00 28.26 499 SER F CA 1
ATOM 15179 C C . SER F 1 297 ? 29.732 -15.983 18.348 1.00 28.41 499 SER F C 1
ATOM 15180 O O . SER F 1 297 ? 28.762 -15.531 18.941 1.00 28.09 499 SER F O 1
ATOM 15183 N N . GLU F 1 298 ? 30.461 -16.980 18.834 1.00 28.03 500 GLU F N 1
ATOM 15184 C CA . GLU F 1 298 ? 30.133 -17.541 20.131 1.00 28.54 500 GLU F CA 1
ATOM 15185 C C . GLU F 1 298 ? 30.913 -16.734 21.153 1.00 27.77 500 GLU F C 1
ATOM 15186 O O . GLU F 1 298 ? 32.102 -16.949 21.344 1.00 28.18 500 GLU F O 1
ATOM 15192 N N . PHE F 1 299 ? 30.245 -15.788 21.798 1.00 28.32 501 PHE F N 1
ATOM 15193 C CA . PHE F 1 299 ? 30.903 -14.949 22.787 1.00 27.25 501 PHE F CA 1
ATOM 15194 C C . PHE F 1 299 ? 30.437 -15.152 24.221 1.00 26.79 501 PHE F C 1
ATOM 15195 O O . PHE F 1 299 ? 30.823 -14.390 25.093 1.00 27.01 501 PHE F O 1
ATOM 15203 N N . ALA F 1 300 ? 29.608 -16.161 24.464 1.00 27.61 502 ALA F N 1
ATOM 15204 C CA . ALA F 1 300 ? 29.094 -16.419 25.809 1.00 26.66 502 ALA F CA 1
ATOM 15205 C C . ALA F 1 300 ? 30.227 -16.634 26.806 1.00 26.47 502 ALA F C 1
ATOM 15206 O O . ALA F 1 300 ? 30.412 -15.842 27.725 1.00 26.39 502 ALA F O 1
ATOM 15208 N N . TRP F 1 301 ? 30.967 -17.722 26.656 1.00 29.27 503 TRP F N 1
ATOM 15209 C CA . TRP F 1 301 ? 32.109 -17.941 27.535 1.00 29.81 503 TRP F CA 1
ATOM 15210 C C . TRP F 1 301 ? 33.311 -17.064 27.179 1.00 29.49 503 TRP F C 1
ATOM 15211 O O . TRP F 1 301 ? 33.904 -16.461 28.083 1.00 29.47 503 TRP F O 1
ATOM 15222 N N . PRO F 1 302 ? 33.718 -16.963 25.904 1.00 31.09 504 PRO F N 1
ATOM 15223 C CA . PRO F 1 302 ? 34.944 -16.200 25.604 1.00 30.82 504 PRO F CA 1
ATOM 15224 C C . PRO F 1 302 ? 34.866 -14.726 25.958 1.00 31.26 504 PRO F C 1
ATOM 15225 O O . PRO F 1 302 ? 35.851 -14.158 26.441 1.00 32.83 504 PRO F O 1
ATOM 15229 N N . GLY F 1 303 ? 33.726 -14.086 25.727 1.00 28.27 505 GLY F N 1
ATOM 15230 C CA . GLY F 1 303 ? 33.619 -12.654 25.918 1.00 28.57 505 GLY F CA 1
ATOM 15231 C C . GLY F 1 303 ? 33.051 -12.250 27.259 1.00 28.21 505 GLY F C 1
ATOM 15232 O O . GLY F 1 303 ? 32.521 -11.146 27.405 1.00 29.14 505 GLY F O 1
ATOM 15233 N N . ALA F 1 304 ? 33.156 -13.127 28.248 1.00 29.69 506 ALA F N 1
ATOM 15234 C CA . ALA F 1 304 ? 32.516 -12.905 29.533 1.00 28.46 506 ALA F CA 1
ATOM 15235 C C . ALA F 1 304 ? 33.526 -12.487 30.592 1.00 27.79 506 ALA F C 1
ATOM 15236 O O . ALA F 1 304 ? 34.691 -12.889 30.567 1.00 28.64 506 ALA F O 1
ATOM 15238 N N . SER F 1 305 ? 33.065 -11.659 31.523 1.00 30.51 507 SER F N 1
ATOM 15239 C CA . SER F 1 305 ? 33.879 -11.261 32.660 1.00 29.35 507 SER F CA 1
ATOM 15240 C C . SER F 1 305 ? 34.011 -12.420 33.636 1.00 28.30 507 SER F C 1
ATOM 15241 O O . SER F 1 305 ? 33.025 -13.072 33.986 1.00 27.80 507 SER F O 1
ATOM 15244 N N . SER F 1 306 ? 35.239 -12.676 34.076 1.00 30.29 508 SER F N 1
ATOM 15245 C CA . SER F 1 306 ? 35.500 -13.812 34.943 1.00 29.35 508 SER F CA 1
ATOM 15246 C C . SER F 1 306 ? 36.574 -13.443 35.951 1.00 28.54 508 SER F C 1
ATOM 15247 O O . SER F 1 306 ? 37.286 -12.450 35.795 1.00 29.07 508 SER F O 1
ATOM 15250 N N . TRP F 1 307 ? 36.674 -14.259 36.995 1.00 33.28 509 TRP F N 1
ATOM 15251 C CA . TRP F 1 307 ? 37.767 -14.181 37.950 1.00 32.72 509 TRP F CA 1
ATOM 15252 C C . TRP F 1 307 ? 38.415 -15.549 38.089 1.00 32.30 509 TRP F C 1
ATOM 15253 O O . TRP F 1 307 ? 37.749 -16.583 38.013 1.00 30.69 509 TRP F O 1
ATOM 15264 N N . ALA F 1 308 ? 39.729 -15.541 38.280 1.00 31.68 510 ALA F N 1
ATOM 15265 C CA . ALA F 1 308 ? 40.526 -16.754 38.349 1.00 32.03 510 ALA F CA 1
ATOM 15266 C C . ALA F 1 308 ? 40.957 -17.016 39.783 1.00 33.01 510 ALA F C 1
ATOM 15267 O O . ALA F 1 308 ? 41.394 -16.103 40.489 1.00 34.24 510 ALA F O 1
ATOM 15269 N N . LEU F 1 309 ? 40.829 -18.270 40.206 1.00 36.84 511 LEU F N 1
ATOM 15270 C CA . LEU F 1 309 ? 41.180 -18.681 41.559 1.00 37.42 511 LEU F CA 1
ATOM 15271 C C . LEU F 1 309 ? 41.960 -19.981 41.476 1.00 38.59 511 LEU F C 1
ATOM 15272 O O . LEU F 1 309 ? 41.422 -20.993 41.020 1.00 38.40 511 LEU F O 1
ATOM 15277 N N . ASN F 1 310 ? 43.215 -19.955 41.928 1.00 38.33 512 ASN F N 1
ATOM 15278 C CA . ASN F 1 310 ? 44.079 -21.137 41.928 1.00 40.16 512 ASN F CA 1
ATOM 15279 C C . ASN F 1 310 ? 44.133 -21.781 40.546 1.00 40.81 512 ASN F C 1
ATOM 15280 O O . ASN F 1 310 ? 44.129 -23.004 40.401 1.00 41.32 512 ASN F O 1
ATOM 15285 N N . GLY F 1 311 ? 44.180 -20.945 39.513 1.00 39.17 513 GLY F N 1
ATOM 15286 C CA . GLY F 1 311 ? 44.272 -21.416 38.151 1.00 39.15 513 GLY F CA 1
ATOM 15287 C C . GLY F 1 311 ? 42.952 -21.681 37.466 1.00 39.99 513 GLY F C 1
ATOM 15288 O O . GLY F 1 311 ? 42.919 -21.746 36.232 1.00 41.29 513 GLY F O 1
ATOM 15289 N N . ARG F 1 312 ? 41.868 -21.830 38.216 1.00 37.63 514 ARG F N 1
ATOM 15290 C CA . ARG F 1 312 ? 40.555 -22.101 37.657 1.00 38.02 514 ARG F CA 1
ATOM 15291 C C . ARG F 1 312 ? 39.815 -20.797 37.393 1.00 37.77 514 ARG F C 1
ATOM 15292 O O . ARG F 1 312 ? 39.761 -19.911 38.250 1.00 38.29 514 ARG F O 1
ATOM 15300 N N . ASN F 1 313 ? 39.239 -20.692 36.201 1.00 38.89 515 ASN F N 1
ATOM 15301 C CA . ASN F 1 313 ? 38.457 -19.527 35.813 1.00 38.10 515 ASN F CA 1
ATOM 15302 C C . ASN F 1 313 ? 37.005 -19.731 36.213 1.00 36.69 515 ASN F C 1
ATOM 15303 O O . ASN F 1 313 ? 36.409 -20.765 35.898 1.00 36.89 515 ASN F O 1
ATOM 15308 N N . SER F 1 314 ? 36.440 -18.744 36.898 1.00 33.91 516 SER F N 1
ATOM 15309 C CA . SER F 1 314 ? 35.044 -18.760 37.307 1.00 32.94 516 SER F CA 1
ATOM 15310 C C . SER F 1 314 ? 34.355 -17.503 36.800 1.00 32.60 516 SER F C 1
ATOM 15311 O O . SER F 1 314 ? 34.862 -16.394 36.991 1.00 32.26 516 SER F O 1
ATOM 15314 N N . LEU F 1 315 ? 33.212 -17.685 36.149 1.00 29.82 517 LEU F N 1
ATOM 15315 C CA . LEU F 1 315 ? 32.449 -16.563 35.623 1.00 30.13 517 LEU F CA 1
ATOM 15316 C C . LEU F 1 315 ? 32.081 -15.600 36.743 1.00 30.56 517 LEU F C 1
ATOM 15317 O O . LEU F 1 315 ? 31.834 -16.013 37.878 1.00 31.41 517 LEU F O 1
ATOM 15322 N N . MET F 1 316 ? 32.023 -14.309 36.425 1.00 30.65 518 MET F N 1
ATOM 15323 C CA . MET F 1 316 ? 31.635 -13.312 37.420 1.00 30.56 518 MET F CA 1
ATOM 15324 C C . MET F 1 316 ? 30.123 -13.194 37.338 1.00 30.36 518 MET F C 1
ATOM 15325 O O . MET F 1 316 ? 29.581 -12.573 36.422 1.00 30.18 518 MET F O 1
ATOM 15330 N N . ASN F 1 317 ? 29.446 -13.776 38.317 1.00 29.38 519 ASN F N 1
ATOM 15331 C CA . ASN F 1 317 ? 28.002 -13.843 38.316 1.00 28.79 519 ASN F CA 1
ATOM 15332 C C . ASN F 1 317 ? 27.501 -13.748 39.748 1.00 28.57 519 ASN F C 1
ATOM 15333 O O . ASN F 1 317 ? 28.029 -14.416 40.632 1.00 29.35 519 ASN F O 1
ATOM 15338 N N . PRO F 1 318 ? 26.474 -12.925 39.989 1.00 27.38 520 PRO F N 1
ATOM 15339 C CA . PRO F 1 318 ? 26.036 -11.843 39.107 1.00 27.19 520 PRO F CA 1
ATOM 15340 C C . PRO F 1 318 ? 27.046 -10.695 39.087 1.00 27.73 520 PRO F C 1
ATOM 15341 O O . PRO F 1 318 ? 26.999 -9.836 38.212 1.00 27.49 520 PRO F O 1
ATOM 15345 N N . GLY F 1 319 ? 27.950 -10.685 40.062 1.00 24.28 521 GLY F N 1
ATOM 15346 C CA . GLY F 1 319 ? 28.970 -9.669 40.152 1.00 25.30 521 GLY F CA 1
ATOM 15347 C C . GLY F 1 319 ? 28.572 -8.547 41.084 1.00 26.12 521 GLY F C 1
ATOM 15348 O O . GLY F 1 319 ? 27.586 -8.645 41.818 1.00 26.61 521 GLY F O 1
ATOM 15349 N N . PRO F 1 320 ? 29.343 -7.461 41.083 1.00 24.41 522 PRO F N 1
ATOM 15350 C CA . PRO F 1 320 ? 28.961 -6.289 41.875 1.00 24.14 522 PRO F CA 1
ATOM 15351 C C . PRO F 1 320 ? 27.621 -5.733 41.421 1.00 23.85 522 PRO F C 1
ATOM 15352 O O . PRO F 1 320 ? 27.215 -5.896 40.269 1.00 24.93 522 PRO F O 1
ATOM 15356 N N . ALA F 1 321 ? 26.937 -5.056 42.338 1.00 22.51 523 ALA F N 1
ATOM 15357 C CA . ALA F 1 321 ? 25.621 -4.512 42.040 1.00 22.31 523 ALA F CA 1
ATOM 15358 C C . ALA F 1 321 ? 25.777 -3.296 41.141 1.00 22.42 523 ALA F C 1
ATOM 15359 O O . ALA F 1 321 ? 26.420 -2.312 41.521 1.00 22.11 523 ALA F O 1
ATOM 15361 N N . MET F 1 322 ? 25.179 -3.360 39.956 1.00 19.39 524 MET F N 1
ATOM 15362 C CA . MET F 1 322 ? 25.284 -2.296 38.974 1.00 20.22 524 MET F CA 1
ATOM 15363 C C . MET F 1 322 ? 23.990 -2.210 38.186 1.00 20.64 524 MET F C 1
ATOM 15364 O O . MET F 1 322 ? 23.271 -3.200 38.036 1.00 22.23 524 MET F O 1
ATOM 15369 N N . ALA F 1 323 ? 23.698 -1.010 37.695 1.00 21.42 525 ALA F N 1
ATOM 15370 C CA . ALA F 1 323 ? 22.518 -0.811 36.869 1.00 22.42 525 ALA F CA 1
ATOM 15371 C C . ALA F 1 323 ? 22.625 -1.648 35.606 1.00 23.79 525 ALA F C 1
ATOM 15372 O O . ALA F 1 323 ? 23.686 -1.720 34.983 1.00 24.25 525 ALA F O 1
ATOM 15374 N N . SER F 1 324 ? 21.520 -2.292 35.234 1.00 22.83 526 SER F N 1
ATOM 15375 C CA . SER F 1 324 ? 21.548 -3.176 34.077 1.00 24.62 526 SER F CA 1
ATOM 15376 C C . SER F 1 324 ? 21.795 -2.398 32.794 1.00 25.79 526 SER F C 1
ATOM 15377 O O . SER F 1 324 ? 22.460 -2.895 31.878 1.00 25.94 526 SER F O 1
ATOM 15380 N N . HIS F 1 325 ? 21.246 -1.197 32.699 1.00 22.71 527 HIS F N 1
ATOM 15381 C CA . HIS F 1 325 ? 21.401 -0.423 31.480 1.00 25.19 527 HIS F CA 1
ATOM 15382 C C . HIS F 1 325 ? 21.187 1.058 31.675 1.00 26.73 527 HIS F C 1
ATOM 15383 O O . HIS F 1 325 ? 20.810 1.511 32.744 1.00 26.75 527 HIS F O 1
ATOM 15390 N N . LYS F 1 326 ? 21.432 1.806 30.606 1.00 28.75 528 LYS F N 1
ATOM 15391 C CA . LYS F 1 326 ? 21.224 3.245 30.573 1.00 31.51 528 LYS F CA 1
ATOM 15392 C C . LYS F 1 326 ? 19.746 3.531 30.368 1.00 33.51 528 LYS F C 1
ATOM 15393 O O . LYS F 1 326 ? 18.986 2.656 29.965 1.00 33.03 528 LYS F O 1
ATOM 15399 N N . GLU F 1 327 ? 19.329 4.762 30.624 1.00 33.56 529 GLU F N 1
ATOM 15400 C CA . GLU F 1 327 ? 17.930 5.107 30.441 1.00 37.28 529 GLU F CA 1
ATOM 15401 C C . GLU F 1 327 ? 17.538 4.894 28.990 1.00 37.99 529 GLU F C 1
ATOM 15402 O O . GLU F 1 327 ? 18.277 5.247 28.077 1.00 38.03 529 GLU F O 1
ATOM 15408 N N . GLY F 1 328 ? 16.365 4.312 28.784 1.00 38.84 530 GLY F N 1
ATOM 15409 C CA . GLY F 1 328 ? 15.867 4.081 27.446 1.00 39.57 530 GLY F CA 1
ATOM 15410 C C . GLY F 1 328 ? 16.495 2.935 26.683 1.00 40.06 530 GLY F C 1
ATOM 15411 O O . GLY F 1 328 ? 16.325 2.841 25.470 1.00 41.02 530 GLY F O 1
ATOM 15412 N N . GLU F 1 329 ? 17.217 2.060 27.371 1.00 37.66 531 GLU F N 1
ATOM 15413 C CA . GLU F 1 329 ? 17.832 0.933 26.690 1.00 37.18 531 GLU F CA 1
ATOM 15414 C C . GLU F 1 329 ? 17.519 -0.356 27.424 1.00 35.48 531 GLU F C 1
ATOM 15415 O O . GLU F 1 329 ? 18.409 -1.068 27.849 1.00 35.46 531 GLU F O 1
ATOM 15421 N N . ASP F 1 330 ? 16.233 -0.670 27.498 1.00 36.57 532 ASP F N 1
ATOM 15422 C CA . ASP F 1 330 ? 15.729 -1.861 28.168 1.00 34.92 532 ASP F CA 1
ATOM 15423 C C . ASP F 1 330 ? 16.140 -3.178 27.514 1.00 31.73 532 ASP F C 1
ATOM 15424 O O . ASP F 1 330 ? 16.197 -4.206 28.178 1.00 30.71 532 ASP F O 1
ATOM 15429 N N . ARG F 1 331 ? 16.419 -3.118 26.213 1.00 34.30 533 ARG F N 1
ATOM 15430 C CA . ARG F 1 331 ? 16.799 -4.279 25.405 1.00 30.68 533 ARG F CA 1
ATOM 15431 C C . ARG F 1 331 ? 18.082 -4.972 25.842 1.00 29.33 533 ARG F C 1
ATOM 15432 O O . ARG F 1 331 ? 18.182 -6.192 25.811 1.00 28.55 533 ARG F O 1
ATOM 15440 N N . PHE F 1 332 ? 19.065 -4.180 26.237 1.00 30.90 534 PHE F N 1
ATOM 15441 C CA . PHE F 1 332 ? 20.368 -4.689 26.648 1.00 28.42 534 PHE F CA 1
ATOM 15442 C C . PHE F 1 332 ? 20.470 -5.150 28.098 1.00 27.44 534 PHE F C 1
ATOM 15443 O O . PHE F 1 332 ? 19.880 -4.551 28.988 1.00 28.44 534 PHE F O 1
ATOM 15451 N N . PHE F 1 333 ? 21.221 -6.222 28.331 1.00 23.64 535 PHE F N 1
ATOM 15452 C CA . PHE F 1 333 ? 21.453 -6.697 29.682 1.00 21.76 535 PHE F CA 1
ATOM 15453 C C . PHE F 1 333 ? 22.892 -7.163 29.816 1.00 20.78 535 PHE F C 1
ATOM 15454 O O . PHE F 1 333 ? 23.495 -7.617 28.842 1.00 20.29 535 PHE F O 1
ATOM 15462 N N . PRO F 1 334 ? 23.476 -7.035 31.004 1.00 21.31 536 PRO F N 1
ATOM 15463 C CA . PRO F 1 334 ? 24.836 -7.538 31.204 1.00 20.91 536 PRO F CA 1
ATOM 15464 C C . PRO F 1 334 ? 24.866 -9.047 31.039 1.00 20.68 536 PRO F C 1
ATOM 15465 O O . PRO F 1 334 ? 23.910 -9.742 31.383 1.00 20.47 536 PRO F O 1
ATOM 15469 N N . LEU F 1 335 ? 25.976 -9.548 30.496 1.00 21.05 537 LEU F N 1
ATOM 15470 C CA . LEU F 1 335 ? 26.060 -10.966 30.164 1.00 21.45 537 LEU F CA 1
ATOM 15471 C C . LEU F 1 335 ? 25.779 -11.836 31.383 1.00 22.41 537 LEU F C 1
ATOM 15472 O O . LEU F 1 335 ? 24.757 -12.529 31.437 1.00 22.70 537 LEU F O 1
ATOM 15477 N N . SER F 1 336 ? 26.678 -11.830 32.362 1.00 22.72 538 SER F N 1
ATOM 15478 C CA . SER F 1 336 ? 26.451 -12.551 33.607 1.00 24.14 538 SER F CA 1
ATOM 15479 C C . SER F 1 336 ? 25.971 -11.629 34.725 1.00 24.37 538 SER F C 1
ATOM 15480 O O . SER F 1 336 ? 25.825 -12.065 35.868 1.00 24.75 538 SER F O 1
ATOM 15483 N N . GLY F 1 337 ? 25.736 -10.355 34.427 1.00 21.72 539 GLY F N 1
ATOM 15484 C CA . GLY F 1 337 ? 25.480 -9.377 35.466 1.00 22.86 539 GLY F CA 1
ATOM 15485 C C . GLY F 1 337 ? 24.097 -9.353 36.085 1.00 23.45 539 GLY F C 1
ATOM 15486 O O . GLY F 1 337 ? 23.870 -8.570 37.010 1.00 25.81 539 GLY F O 1
ATOM 15487 N N . SER F 1 338 ? 23.164 -10.179 35.622 1.00 25.16 540 SER F N 1
ATOM 15488 C CA . SER F 1 338 ? 21.802 -10.175 36.139 1.00 25.19 540 SER F CA 1
ATOM 15489 C C . SER F 1 338 ? 21.431 -11.550 36.674 1.00 23.96 540 SER F C 1
ATOM 15490 O O . SER F 1 338 ? 22.065 -12.558 36.356 1.00 23.94 540 SER F O 1
ATOM 15493 N N . LEU F 1 339 ? 20.391 -11.573 37.503 1.00 23.22 541 LEU F N 1
ATOM 15494 C CA . LEU F 1 339 ? 19.763 -12.824 37.903 1.00 22.03 541 LEU F CA 1
ATOM 15495 C C . LEU F 1 339 ? 18.705 -13.205 36.879 1.00 21.81 541 LEU F C 1
ATOM 15496 O O . LEU F 1 339 ? 17.836 -12.396 36.540 1.00 22.30 541 LEU F O 1
ATOM 15501 N N . ILE F 1 340 ? 18.778 -14.433 36.383 1.00 20.99 542 ILE F N 1
ATOM 15502 C CA . ILE F 1 340 ? 17.863 -14.932 35.366 1.00 21.38 542 ILE F CA 1
ATOM 15503 C C . ILE F 1 340 ? 17.071 -16.084 35.963 1.00 20.84 542 ILE F C 1
ATOM 15504 O O . ILE F 1 340 ? 17.647 -17.108 36.345 1.00 19.84 542 ILE F O 1
ATOM 15509 N N . PHE F 1 341 ? 15.759 -15.914 36.053 1.00 22.44 543 PHE F N 1
ATOM 15510 C CA . PHE F 1 341 ? 14.869 -16.946 36.555 1.00 22.31 543 PHE F CA 1
ATOM 15511 C C . PHE F 1 341 ? 14.165 -17.637 35.399 1.00 21.72 543 PHE F C 1
ATOM 15512 O O . PHE F 1 341 ? 13.874 -17.031 34.368 1.00 20.55 543 PHE F O 1
ATOM 15520 N N . GLY F 1 342 ? 13.915 -18.927 35.571 1.00 24.11 544 GLY F N 1
ATOM 15521 C CA . GLY F 1 342 ? 13.173 -19.717 34.601 1.00 24.16 544 GLY F CA 1
ATOM 15522 C C . GLY F 1 342 ? 11.679 -19.635 34.858 1.00 24.36 544 GLY F C 1
ATOM 15523 O O . GLY F 1 342 ? 11.241 -19.561 36.007 1.00 24.90 544 GLY F O 1
ATOM 15524 N N . LYS F 1 343 ? 10.907 -19.650 33.779 1.00 24.40 545 LYS F N 1
ATOM 15525 C CA . LYS F 1 343 ? 9.462 -19.737 33.889 1.00 23.97 545 LYS F CA 1
ATOM 15526 C C . LYS F 1 343 ? 9.050 -21.160 34.239 1.00 24.57 545 LYS F C 1
ATOM 15527 O O . LYS F 1 343 ? 9.826 -22.109 34.109 1.00 23.70 545 LYS F O 1
ATOM 15533 N N . GLN F 1 344 ? 7.822 -21.297 34.727 1.00 26.23 546 GLN F N 1
ATOM 15534 C CA . GLN F 1 344 ? 7.313 -22.611 35.084 1.00 27.41 546 GLN F CA 1
ATOM 15535 C C . GLN F 1 344 ? 7.356 -23.553 33.888 1.00 27.44 546 GLN F C 1
ATOM 15536 O O . GLN F 1 344 ? 6.815 -23.257 32.820 1.00 26.88 546 GLN F O 1
ATOM 15542 N N . GLY F 1 345 ? 8.005 -24.698 34.078 1.00 27.16 547 GLY F N 1
ATOM 15543 C CA . GLY F 1 345 ? 8.084 -25.715 33.049 1.00 27.31 547 GLY F CA 1
ATOM 15544 C C . GLY F 1 345 ? 9.210 -25.524 32.055 1.00 27.68 547 GLY F C 1
ATOM 15545 O O . GLY F 1 345 ? 9.236 -26.187 31.016 1.00 28.27 547 GLY F O 1
ATOM 15546 N N . THR F 1 346 ? 10.149 -24.631 32.357 1.00 27.11 548 THR F N 1
ATOM 15547 C CA . THR F 1 346 ? 11.252 -24.309 31.460 1.00 26.77 548 THR F CA 1
ATOM 15548 C C . THR F 1 346 ? 12.243 -25.463 31.436 1.00 27.63 548 THR F C 1
ATOM 15549 O O . THR F 1 346 ? 12.566 -26.032 32.483 1.00 26.10 548 THR F O 1
ATOM 15553 N N . GLY F 1 347 ? 12.728 -25.795 30.242 1.00 25.04 549 GLY F N 1
ATOM 15554 C CA . GLY F 1 347 ? 13.640 -26.914 30.108 1.00 26.48 549 GLY F CA 1
ATOM 15555 C C . GLY F 1 347 ? 14.966 -26.661 30.800 1.00 28.03 549 GLY F C 1
ATOM 15556 O O . GLY F 1 347 ? 15.240 -25.571 31.304 1.00 26.74 549 GLY F O 1
ATOM 15557 N N . ARG F 1 348 ? 15.798 -27.671 30.841 1.00 25.11 550 ARG F N 1
ATOM 15558 C CA . ARG F 1 348 ? 17.036 -27.477 31.529 1.00 28.00 550 ARG F CA 1
ATOM 15559 C C . ARG F 1 348 ? 18.135 -26.871 30.678 1.00 28.55 550 ARG F C 1
ATOM 15560 O O . ARG F 1 348 ? 18.926 -26.080 31.178 1.00 28.10 550 ARG F O 1
ATOM 15568 N N . ASP F 1 349 ? 18.228 -27.254 29.401 1.00 26.78 551 ASP F N 1
ATOM 15569 C CA . ASP F 1 349 ? 19.383 -26.906 28.584 1.00 28.16 551 ASP F CA 1
ATOM 15570 C C . ASP F 1 349 ? 18.974 -26.135 27.339 1.00 26.91 551 ASP F C 1
ATOM 15571 O O . ASP F 1 349 ? 18.067 -26.547 26.611 1.00 27.13 551 ASP F O 1
ATOM 15576 N N . ASN F 1 350 ? 19.669 -25.022 27.098 1.00 28.33 552 ASN F N 1
ATOM 15577 C CA . ASN F 1 350 ? 19.556 -24.251 25.858 1.00 26.54 552 ASN F CA 1
ATOM 15578 C C . ASN F 1 350 ? 18.114 -23.846 25.567 1.00 24.53 552 ASN F C 1
ATOM 15579 O O . ASN F 1 350 ? 17.592 -24.077 24.476 1.00 23.88 552 ASN F O 1
ATOM 15584 N N . VAL F 1 351 ? 17.462 -23.238 26.557 1.00 26.57 553 VAL F N 1
ATOM 15585 C CA . VAL F 1 351 ? 16.109 -22.738 26.362 1.00 25.54 553 VAL F CA 1
ATOM 15586 C C . VAL F 1 351 ? 16.147 -21.374 25.682 1.00 25.96 553 VAL F C 1
ATOM 15587 O O . VAL F 1 351 ? 17.127 -20.626 25.783 1.00 25.29 553 VAL F O 1
ATOM 15591 N N . ASP F 1 352 ? 15.067 -21.046 24.979 1.00 27.68 554 ASP F N 1
ATOM 15592 C CA . ASP F 1 352 ? 14.951 -19.755 24.319 1.00 29.93 554 ASP F CA 1
ATOM 15593 C C . ASP F 1 352 ? 14.760 -18.638 25.338 1.00 28.70 554 ASP F C 1
ATOM 15594 O O . ASP F 1 352 ? 14.395 -18.873 26.492 1.00 29.12 554 ASP F O 1
ATOM 15599 N N . ALA F 1 353 ? 15.017 -17.405 24.896 1.00 26.78 555 ALA F N 1
ATOM 15600 C CA . ALA F 1 353 ? 14.937 -16.256 25.794 1.00 25.80 555 ALA F CA 1
ATOM 15601 C C . ALA F 1 353 ? 13.525 -16.044 26.324 1.00 25.87 555 ALA F C 1
ATOM 15602 O O . ALA F 1 353 ? 13.337 -15.449 27.390 1.00 25.37 555 ALA F O 1
ATOM 15604 N N . ASP F 1 354 ? 12.515 -16.518 25.594 1.00 28.43 556 ASP F N 1
ATOM 15605 C CA . ASP F 1 354 ? 11.145 -16.371 26.072 1.00 28.98 556 ASP F CA 1
ATOM 15606 C C . ASP F 1 354 ? 10.828 -17.353 27.193 1.00 27.01 556 ASP F C 1
ATOM 15607 O O . ASP F 1 354 ? 9.758 -17.268 27.803 1.00 26.14 556 ASP F O 1
ATOM 15612 N N . LYS F 1 355 ? 11.732 -18.293 27.471 1.00 27.77 557 LYS F N 1
ATOM 15613 C CA . LYS F 1 355 ? 11.469 -19.274 28.515 1.00 25.67 557 LYS F CA 1
ATOM 15614 C C . LYS F 1 355 ? 11.984 -18.806 29.870 1.00 23.18 557 LYS F C 1
ATOM 15615 O O . LYS F 1 355 ? 11.648 -19.393 30.903 1.00 21.55 557 LYS F O 1
ATOM 15621 N N . VAL F 1 356 ? 12.788 -17.748 29.892 1.00 22.64 558 VAL F N 1
ATOM 15622 C CA . VAL F 1 356 ? 13.456 -17.300 31.108 1.00 21.83 558 VAL F CA 1
ATOM 15623 C C . VAL F 1 356 ? 12.996 -15.892 31.448 1.00 21.68 558 VAL F C 1
ATOM 15624 O O . VAL F 1 356 ? 12.532 -15.148 30.577 1.00 21.68 558 VAL F O 1
ATOM 15628 N N . MET F 1 357 ? 13.117 -15.534 32.721 1.00 20.42 559 MET F N 1
ATOM 15629 C CA . MET F 1 357 ? 12.774 -14.196 33.181 1.00 20.69 559 MET F CA 1
ATOM 15630 C C . MET F 1 357 ? 14.044 -13.495 33.633 1.00 20.53 559 MET F C 1
ATOM 15631 O O . MET F 1 357 ? 14.620 -13.857 34.663 1.00 19.98 559 MET F O 1
ATOM 15636 N N . ILE F 1 358 ? 14.481 -12.496 32.878 1.00 20.59 560 ILE F N 1
ATOM 15637 C CA . ILE F 1 358 ? 15.722 -11.787 33.161 1.00 20.54 560 ILE F CA 1
ATOM 15638 C C . ILE F 1 358 ? 15.387 -10.572 34.007 1.00 22.59 560 ILE F C 1
ATOM 15639 O O . ILE F 1 358 ? 14.723 -9.642 33.536 1.00 22.58 560 ILE F O 1
ATOM 15644 N N . THR F 1 359 ? 15.845 -10.578 35.252 1.00 19.89 561 THR F N 1
ATOM 15645 C CA . THR F 1 359 ? 15.677 -9.418 36.106 1.00 22.94 561 THR F CA 1
ATOM 15646 C C . THR F 1 359 ? 16.614 -8.303 35.662 1.00 26.29 561 THR F C 1
ATOM 15647 O O . THR F 1 359 ? 17.599 -8.525 34.955 1.00 25.76 561 THR F O 1
ATOM 15651 N N . ASN F 1 360 ? 16.285 -7.085 36.071 1.00 23.76 562 ASN F N 1
ATOM 15652 C CA . ASN F 1 360 ? 17.147 -5.944 35.823 1.00 27.95 562 ASN F CA 1
ATOM 15653 C C . ASN F 1 360 ? 17.153 -5.052 37.052 1.00 29.57 562 ASN F C 1
ATOM 15654 O O . ASN F 1 360 ? 16.175 -4.983 37.798 1.00 30.83 562 ASN F O 1
ATOM 15659 N N . GLU F 1 361 ? 18.278 -4.379 37.271 1.00 29.50 563 GLU F N 1
ATOM 15660 C CA . GLU F 1 361 ? 18.333 -3.316 38.258 1.00 31.51 563 GLU F CA 1
ATOM 15661 C C . GLU F 1 361 ? 18.307 -1.983 37.518 1.00 30.41 563 GLU F C 1
ATOM 15662 O O . GLU F 1 361 ? 19.323 -1.506 37.019 1.00 32.05 563 GLU F O 1
ATOM 15668 N N . GLU F 1 362 ? 17.128 -1.367 37.444 1.00 34.74 564 GLU F N 1
ATOM 15669 C CA . GLU F 1 362 ? 17.067 -0.007 36.929 1.00 33.31 564 GLU F CA 1
ATOM 15670 C C . GLU F 1 362 ? 16.885 1.001 38.050 1.00 31.22 564 GLU F C 1
ATOM 15671 O O . GLU F 1 362 ? 16.928 2.208 37.807 1.00 30.85 564 GLU F O 1
ATOM 15677 N N . GLU F 1 363 ? 16.678 0.533 39.278 1.00 33.01 565 GLU F N 1
ATOM 15678 C CA . GLU F 1 363 ? 16.420 1.459 40.372 1.00 31.30 565 GLU F CA 1
ATOM 15679 C C . GLU F 1 363 ? 17.717 2.010 40.940 1.00 27.54 565 GLU F C 1
ATOM 15680 O O . GLU F 1 363 ? 17.725 3.068 41.578 1.00 27.40 565 GLU F O 1
ATOM 15686 N N . ILE F 1 364 ? 18.827 1.303 40.721 1.00 30.34 566 ILE F N 1
ATOM 15687 C CA . ILE F 1 364 ? 20.098 1.699 41.310 1.00 25.47 566 ILE F CA 1
ATOM 15688 C C . ILE F 1 364 ? 20.958 2.515 40.364 1.00 24.17 566 ILE F C 1
ATOM 15689 O O . ILE F 1 364 ? 22.073 2.893 40.732 1.00 23.46 566 ILE F O 1
ATOM 15694 N N . LYS F 1 365 ? 20.465 2.806 39.159 1.00 27.29 567 LYS F N 1
ATOM 15695 C CA . LYS F 1 365 ? 21.192 3.670 38.238 1.00 26.46 567 LYS F CA 1
ATOM 15696 C C . LYS F 1 365 ? 21.376 5.070 38.795 1.00 25.48 567 LYS F C 1
ATOM 15697 O O . LYS F 1 365 ? 22.132 5.863 38.226 1.00 25.36 567 LYS F O 1
ATOM 15703 N N . THR F 1 366 ? 20.694 5.391 39.892 1.00 25.93 568 THR F N 1
ATOM 15704 C CA . THR F 1 366 ? 20.906 6.669 40.552 1.00 24.30 568 THR F CA 1
ATOM 15705 C C . THR F 1 366 ? 22.264 6.722 41.239 1.00 24.02 568 THR F C 1
ATOM 15706 O O . THR F 1 366 ? 23.019 7.679 41.049 1.00 23.60 568 THR F O 1
ATOM 15710 N N . THR F 1 367 ? 22.576 5.738 42.082 1.00 22.04 569 THR F N 1
ATOM 15711 C CA . THR F 1 367 ? 23.864 5.699 42.759 1.00 21.81 569 THR F CA 1
ATOM 15712 C C . THR F 1 367 ? 24.881 4.735 42.158 1.00 21.20 569 THR F C 1
ATOM 15713 O O . THR F 1 367 ? 26.029 4.731 42.607 1.00 21.30 569 THR F O 1
ATOM 15717 N N . ASN F 1 368 ? 24.516 3.934 41.160 1.00 21.56 570 ASN F N 1
ATOM 15718 C CA . ASN F 1 368 ? 25.440 2.890 40.739 1.00 21.52 570 ASN F CA 1
ATOM 15719 C C . ASN F 1 368 ? 25.736 2.984 39.249 1.00 22.48 570 ASN F C 1
ATOM 15720 O O . ASN F 1 368 ? 24.855 3.325 38.455 1.00 23.91 570 ASN F O 1
ATOM 15725 N N . PRO F 1 369 ? 26.964 2.679 38.841 1.00 20.13 571 PRO F N 1
ATOM 15726 C CA . PRO F 1 369 ? 27.301 2.728 37.419 1.00 20.23 571 PRO F CA 1
ATOM 15727 C C . PRO F 1 369 ? 26.619 1.616 36.642 1.00 20.58 571 PRO F C 1
ATOM 15728 O O . PRO F 1 369 ? 26.215 0.589 37.187 1.00 20.69 571 PRO F O 1
ATOM 15732 N N . VAL F 1 370 ? 26.490 1.845 35.337 1.00 21.64 572 VAL F N 1
ATOM 15733 C CA . VAL F 1 370 ? 25.899 0.851 34.454 1.00 21.02 572 VAL F CA 1
ATOM 15734 C C . VAL F 1 370 ? 26.889 -0.286 34.243 1.00 21.44 572 VAL F C 1
ATOM 15735 O O . VAL F 1 370 ? 28.078 -0.060 33.985 1.00 21.23 572 VAL F O 1
ATOM 15739 N N . ALA F 1 371 ? 26.398 -1.522 34.356 1.00 21.34 573 ALA F N 1
ATOM 15740 C CA . ALA F 1 371 ? 27.276 -2.686 34.290 1.00 21.41 573 ALA F CA 1
ATOM 15741 C C . ALA F 1 371 ? 27.968 -2.812 32.940 1.00 22.01 573 ALA F C 1
ATOM 15742 O O . ALA F 1 371 ? 29.074 -3.354 32.862 1.00 21.37 573 ALA F O 1
ATOM 15744 N N . THR F 1 372 ? 27.340 -2.323 31.875 1.00 21.82 574 THR F N 1
ATOM 15745 C CA . THR F 1 372 ? 27.856 -2.457 30.522 1.00 22.31 574 THR F CA 1
ATOM 15746 C C . THR F 1 372 ? 28.667 -1.249 30.074 1.00 23.20 574 THR F C 1
ATOM 15747 O O . THR F 1 372 ? 29.084 -1.193 28.914 1.00 24.40 574 THR F O 1
ATOM 15751 N N . GLU F 1 373 ? 28.894 -0.284 30.955 1.00 22.39 575 GLU F N 1
ATOM 15752 C CA . GLU F 1 373 ? 29.628 0.928 30.635 1.00 23.92 575 GLU F CA 1
ATOM 15753 C C . GLU F 1 373 ? 30.905 0.989 31.461 1.00 22.48 575 GLU F C 1
ATOM 15754 O O . GLU F 1 373 ? 31.025 0.349 32.508 1.00 22.18 575 GLU F O 1
ATOM 15760 N N . SER F 1 374 ? 31.866 1.765 30.972 1.00 23.54 576 SER F N 1
ATOM 15761 C CA . SER F 1 374 ? 33.056 2.048 31.757 1.00 23.44 576 SER F CA 1
ATOM 15762 C C . SER F 1 374 ? 32.718 2.975 32.917 1.00 22.80 576 SER F C 1
ATOM 15763 O O . SER F 1 374 ? 31.828 3.822 32.825 1.00 23.62 576 SER F O 1
ATOM 15766 N N . TYR F 1 375 ? 33.438 2.799 34.027 1.00 23.84 577 TYR F N 1
ATOM 15767 C CA . TYR F 1 375 ? 33.221 3.664 35.181 1.00 22.59 577 TYR F CA 1
ATOM 15768 C C . TYR F 1 375 ? 33.514 5.117 34.839 1.00 23.00 577 TYR F C 1
ATOM 15769 O O . TYR F 1 375 ? 32.811 6.024 35.296 1.00 22.65 577 TYR F O 1
ATOM 15778 N N . GLY F 1 376 ? 34.548 5.359 34.042 1.00 24.95 578 GLY F N 1
ATOM 15779 C CA . GLY F 1 376 ? 34.884 6.716 33.660 1.00 24.57 578 GLY F CA 1
ATOM 15780 C C . GLY F 1 376 ? 36.223 6.761 32.955 1.00 25.06 578 GLY F C 1
ATOM 15781 O O . GLY F 1 376 ? 36.745 5.734 32.522 1.00 24.85 578 GLY F O 1
ATOM 15782 N N . GLN F 1 377 ? 36.765 7.969 32.847 1.00 27.96 579 GLN F N 1
ATOM 15783 C CA . GLN F 1 377 ? 38.032 8.203 32.175 1.00 29.06 579 GLN F CA 1
ATOM 15784 C C . GLN F 1 377 ? 39.065 8.695 33.175 1.00 28.17 579 GLN F C 1
ATOM 15785 O O . GLN F 1 377 ? 38.740 9.410 34.123 1.00 28.09 579 GLN F O 1
ATOM 15791 N N . VAL F 1 378 ? 40.319 8.306 32.950 1.00 29.85 580 VAL F N 1
ATOM 15792 C CA . VAL F 1 378 ? 41.449 8.825 33.707 1.00 29.75 580 VAL F CA 1
ATOM 15793 C C . VAL F 1 378 ? 42.508 9.305 32.728 1.00 30.50 580 VAL F C 1
ATOM 15794 O O . VAL F 1 378 ? 42.559 8.882 31.573 1.00 30.23 580 VAL F O 1
ATOM 15798 N N . ALA F 1 379 ? 43.359 10.207 33.210 1.00 33.81 581 ALA F N 1
ATOM 15799 C CA . ALA F 1 379 ? 44.460 10.724 32.411 1.00 35.25 581 ALA F CA 1
ATOM 15800 C C . ALA F 1 379 ? 45.573 9.688 32.335 1.00 36.26 581 ALA F C 1
ATOM 15801 O O . ALA F 1 379 ? 45.993 9.145 33.359 1.00 35.90 581 ALA F O 1
ATOM 15803 N N . THR F 1 380 ? 46.027 9.391 31.121 1.00 35.34 582 THR F N 1
ATOM 15804 C CA . THR F 1 380 ? 47.053 8.379 30.920 1.00 36.00 582 THR F CA 1
ATOM 15805 C C . THR F 1 380 ? 48.458 8.945 30.750 1.00 37.26 582 THR F C 1
ATOM 15806 O O . THR F 1 380 ? 49.402 8.161 30.616 1.00 37.90 582 THR F O 1
ATOM 15810 N N . ASN F 1 381 ? 48.639 10.263 30.753 1.00 37.07 583 ASN F N 1
ATOM 15811 C CA . ASN F 1 381 ? 49.976 10.808 30.536 1.00 37.95 583 ASN F CA 1
ATOM 15812 C C . ASN F 1 381 ? 50.080 12.187 31.178 1.00 39.22 583 ASN F C 1
ATOM 15813 O O . ASN F 1 381 ? 49.124 12.695 31.769 1.00 39.46 583 ASN F O 1
ATOM 15818 N N . HIS F 1 382 ? 51.261 12.785 31.051 1.00 42.03 584 HIS F N 1
ATOM 15819 C CA . HIS F 1 382 ? 51.522 14.176 31.397 1.00 42.67 584 HIS F CA 1
ATOM 15820 C C . HIS F 1 382 ? 51.519 14.993 30.116 1.00 42.31 584 HIS F C 1
ATOM 15821 O O . HIS F 1 382 ? 52.364 14.778 29.241 1.00 42.51 584 HIS F O 1
ATOM 15828 N N . GLN F 1 383 ? 50.581 15.926 30.004 1.00 42.58 585 GLN F N 1
ATOM 15829 C CA . GLN F 1 383 ? 50.564 16.787 28.836 1.00 41.74 585 GLN F CA 1
ATOM 15830 C C . GLN F 1 383 ? 51.761 17.731 28.852 1.00 42.02 585 GLN F C 1
ATOM 15831 O O . GLN F 1 383 ? 52.346 18.027 29.898 1.00 41.80 585 GLN F O 1
ATOM 15837 N N . SER F 1 384 ? 52.111 18.220 27.673 1.00 43.22 586 SER F N 1
ATOM 15838 C CA . SER F 1 384 ? 53.161 19.221 27.528 1.00 43.82 586 SER F CA 1
ATOM 15839 C C . SER F 1 384 ? 52.933 19.921 26.198 1.00 44.31 586 SER F C 1
ATOM 15840 O O . SER F 1 384 ? 51.960 19.646 25.491 1.00 43.69 586 SER F O 1
ATOM 15843 N N . ALA F 1 385 ? 53.841 20.836 25.861 1.00 42.75 587 ALA F N 1
ATOM 15844 C CA . ALA F 1 385 ? 53.737 21.520 24.580 1.00 43.93 587 ALA F CA 1
ATOM 15845 C C . ALA F 1 385 ? 53.862 20.546 23.419 1.00 45.37 587 ALA F C 1
ATOM 15846 O O . ALA F 1 385 ? 53.259 20.758 22.362 1.00 45.45 587 ALA F O 1
ATOM 15848 N N . GLN F 1 386 ? 54.633 19.474 23.596 1.00 45.11 588 GLN F N 1
ATOM 15849 C CA . GLN F 1 386 ? 54.856 18.489 22.547 1.00 47.21 588 GLN F CA 1
ATOM 15850 C C . GLN F 1 386 ? 53.971 17.253 22.662 1.00 47.20 588 GLN F C 1
ATOM 15851 O O . GLN F 1 386 ? 54.039 16.387 21.785 1.00 48.37 588 GLN F O 1
ATOM 15857 N N . ALA F 1 387 ? 53.146 17.145 23.701 1.00 47.22 589 ALA F N 1
ATOM 15858 C CA . ALA F 1 387 ? 52.355 15.941 23.929 1.00 45.37 589 ALA F CA 1
ATOM 15859 C C . ALA F 1 387 ? 50.940 16.319 24.330 1.00 44.34 589 ALA F C 1
ATOM 15860 O O . ALA F 1 387 ? 50.747 17.155 25.216 1.00 44.75 589 ALA F O 1
ATOM 15862 N N . GLN F 1 388 ? 49.957 15.692 23.692 1.00 41.84 590 GLN F N 1
ATOM 15863 C CA . GLN F 1 388 ? 48.570 16.002 23.991 1.00 41.77 590 GLN F CA 1
ATOM 15864 C C . GLN F 1 388 ? 48.112 15.307 25.266 1.00 40.69 590 GLN F C 1
ATOM 15865 O O . GLN F 1 388 ? 48.629 14.258 25.661 1.00 40.15 590 GLN F O 1
ATOM 15871 N N . ALA F 1 389 ? 47.123 15.915 25.912 1.00 42.00 591 ALA F N 1
ATOM 15872 C CA . ALA F 1 389 ? 46.467 15.283 27.044 1.00 41.76 591 ALA F CA 1
ATOM 15873 C C . ALA F 1 389 ? 45.734 14.032 26.584 1.00 41.58 591 ALA F C 1
ATOM 15874 O O . ALA F 1 389 ? 44.922 14.072 25.657 1.00 41.23 591 ALA F O 1
ATOM 15876 N N . GLN F 1 390 ? 46.026 12.913 27.240 1.00 40.34 592 GLN F N 1
ATOM 15877 C CA . GLN F 1 390 ? 45.507 11.614 26.844 1.00 40.84 592 GLN F CA 1
ATOM 15878 C C . GLN F 1 390 ? 44.708 11.004 27.982 1.00 40.64 592 GLN F C 1
ATOM 15879 O O . GLN F 1 390 ? 45.158 10.986 29.131 1.00 40.06 592 GLN F O 1
ATOM 15885 N N . THR F 1 391 ? 43.527 10.494 27.654 1.00 36.59 593 THR F N 1
ATOM 15886 C CA . THR F 1 391 ? 42.664 9.843 28.624 1.00 36.87 593 THR F CA 1
ATOM 15887 C C . THR F 1 391 ? 42.460 8.393 28.216 1.00 35.34 593 THR F C 1
ATOM 15888 O O . THR F 1 391 ? 42.651 8.014 27.058 1.00 35.45 593 THR F O 1
ATOM 15892 N N . GLY F 1 392 ? 42.062 7.582 29.187 1.00 31.85 594 GLY F N 1
ATOM 15893 C CA . GLY F 1 392 ? 41.779 6.185 28.927 1.00 29.93 594 GLY F CA 1
ATOM 15894 C C . GLY F 1 392 ? 40.639 5.726 29.804 1.00 28.89 594 GLY F C 1
ATOM 15895 O O . GLY F 1 392 ? 40.301 6.363 30.805 1.00 28.98 594 GLY F O 1
ATOM 15896 N N . TRP F 1 393 ? 40.048 4.603 29.414 1.00 25.94 595 TRP F N 1
ATOM 15897 C CA . TRP F 1 393 ? 38.809 4.146 30.020 1.00 25.26 595 TRP F CA 1
ATOM 15898 C C . TRP F 1 393 ? 39.084 3.279 31.236 1.00 23.54 595 TRP F C 1
ATOM 15899 O O . TRP F 1 393 ? 40.028 2.485 31.252 1.00 23.51 595 TRP F O 1
ATOM 15910 N N . VAL F 1 394 ? 38.247 3.434 32.253 1.00 25.07 596 VAL F N 1
ATOM 15911 C CA . VAL F 1 394 ? 38.305 2.590 33.437 1.00 23.44 596 VAL F CA 1
ATOM 15912 C C . VAL F 1 394 ? 37.314 1.453 33.234 1.00 23.60 596 VAL F C 1
ATOM 15913 O O . VAL F 1 394 ? 36.101 1.658 33.286 1.00 23.08 596 VAL F O 1
ATOM 15917 N N . GLN F 1 395 ? 37.833 0.249 33.007 1.00 24.62 597 GLN F N 1
ATOM 15918 C CA . GLN F 1 395 ? 36.970 -0.904 32.808 1.00 25.36 597 GLN F CA 1
ATOM 15919 C C . GLN F 1 395 ? 36.496 -1.473 34.134 1.00 25.69 597 GLN F C 1
ATOM 15920 O O . GLN F 1 395 ? 35.327 -1.845 34.267 1.00 26.61 597 GLN F O 1
ATOM 15926 N N . ASN F 1 396 ? 37.386 -1.539 35.116 1.00 26.43 598 ASN F N 1
ATOM 15927 C CA . ASN F 1 396 ? 37.048 -1.972 36.459 1.00 26.26 598 ASN F CA 1
ATOM 15928 C C . ASN F 1 396 ? 37.546 -0.936 37.451 1.00 25.88 598 ASN F C 1
ATOM 15929 O O . ASN F 1 396 ? 38.660 -0.425 37.319 1.00 27.08 598 ASN F O 1
ATOM 15934 N N . GLN F 1 397 ? 36.716 -0.623 38.439 1.00 29.91 599 GLN F N 1
ATOM 15935 C CA . GLN F 1 397 ? 37.090 0.322 39.482 1.00 27.99 599 GLN F CA 1
ATOM 15936 C C . GLN F 1 397 ? 36.689 -0.244 40.830 1.00 27.94 599 GLN F C 1
ATOM 15937 O O . GLN F 1 397 ? 35.544 -0.665 41.015 1.00 28.48 599 GLN F O 1
ATOM 15943 N N . GLY F 1 398 ? 37.632 -0.261 41.760 1.00 30.59 600 GLY F N 1
ATOM 15944 C CA . GLY F 1 398 ? 37.352 -0.731 43.095 1.00 29.17 600 GLY F CA 1
ATOM 15945 C C . GLY F 1 398 ? 36.855 0.373 44.001 1.00 28.98 600 GLY F C 1
ATOM 15946 O O . GLY F 1 398 ? 36.570 1.489 43.577 1.00 28.54 600 GLY F O 1
ATOM 15947 N N . ILE F 1 399 ? 36.754 0.036 45.285 1.00 30.42 601 ILE F N 1
ATOM 15948 C CA . ILE F 1 399 ? 36.258 0.984 46.273 1.00 29.70 601 ILE F CA 1
ATOM 15949 C C . ILE F 1 399 ? 37.192 2.174 46.377 1.00 29.28 601 ILE F C 1
ATOM 15950 O O . ILE F 1 399 ? 38.416 2.024 46.424 1.00 29.95 601 ILE F O 1
ATOM 15955 N N . LEU F 1 400 ? 36.610 3.370 46.393 1.00 29.69 602 LEU F N 1
ATOM 15956 C CA . LEU F 1 400 ? 37.279 4.626 46.666 1.00 29.14 602 LEU F CA 1
ATOM 15957 C C . LEU F 1 400 ? 36.542 5.349 47.782 1.00 30.21 602 LEU F C 1
ATOM 15958 O O . LEU F 1 400 ? 35.324 5.200 47.916 1.00 29.88 602 LEU F O 1
ATOM 15963 N N . PRO F 1 401 ? 37.247 6.105 48.619 1.00 28.19 603 PRO F N 1
ATOM 15964 C CA . PRO F 1 401 ? 36.557 6.899 49.640 1.00 28.38 603 PRO F CA 1
ATOM 15965 C C . PRO F 1 401 ? 35.592 7.880 48.993 1.00 28.59 603 PRO F C 1
ATOM 15966 O O . PRO F 1 401 ? 35.875 8.454 47.941 1.00 29.00 603 PRO F O 1
ATOM 15970 N N . GLY F 1 402 ? 34.440 8.061 49.624 1.00 28.87 604 GLY F N 1
ATOM 15971 C CA . GLY F 1 402 ? 33.398 8.898 49.078 1.00 27.84 604 GLY F CA 1
ATOM 15972 C C . GLY F 1 402 ? 32.435 8.205 48.142 1.00 27.69 604 GLY F C 1
ATOM 15973 O O . GLY F 1 402 ? 31.608 8.884 47.527 1.00 27.93 604 GLY F O 1
ATOM 15974 N N . MET F 1 403 ? 32.520 6.886 48.007 1.00 25.65 605 MET F N 1
ATOM 15975 C CA . MET F 1 403 ? 31.576 6.144 47.187 1.00 24.33 605 MET F CA 1
ATOM 15976 C C . MET F 1 403 ? 30.356 5.728 47.992 1.00 23.68 605 MET F C 1
ATOM 15977 O O . MET F 1 403 ? 30.462 5.285 49.138 1.00 24.26 605 MET F O 1
ATOM 15982 N N . VAL F 1 404 ? 29.189 5.861 47.371 1.00 25.34 606 VAL F N 1
ATOM 15983 C CA . VAL F 1 404 ? 27.949 5.326 47.913 1.00 24.88 606 VAL F CA 1
ATOM 15984 C C . VAL F 1 404 ? 27.322 4.439 46.850 1.00 24.98 606 VAL F C 1
ATOM 15985 O O . VAL F 1 404 ? 27.460 4.685 45.648 1.00 27.21 606 VAL F O 1
ATOM 15989 N N . TRP F 1 405 ? 26.639 3.390 47.296 1.00 24.51 607 TRP F N 1
ATOM 15990 C CA . TRP F 1 405 ? 26.067 2.441 46.355 1.00 24.43 607 TRP F CA 1
ATOM 15991 C C . TRP F 1 405 ? 24.869 1.757 46.991 1.00 25.17 607 TRP F C 1
ATOM 15992 O O . TRP F 1 405 ? 24.695 1.766 48.211 1.00 24.83 607 TRP F O 1
ATOM 16003 N N . GLN F 1 406 ? 24.049 1.165 46.135 1.00 23.95 608 GLN F N 1
ATOM 16004 C CA . GLN F 1 406 ? 22.929 0.330 46.530 1.00 25.19 608 GLN F CA 1
ATOM 16005 C C . GLN F 1 406 ? 23.283 -1.130 46.302 1.00 25.65 608 GLN F C 1
ATOM 16006 O O . GLN F 1 406 ? 24.063 -1.462 45.407 1.00 24.84 608 GLN F O 1
ATOM 16012 N N . ASP F 1 407 ? 22.718 -2.001 47.128 1.00 25.17 609 ASP F N 1
ATOM 16013 C CA . ASP F 1 407 ? 22.914 -3.423 46.923 1.00 25.95 609 ASP F CA 1
ATOM 16014 C C . ASP F 1 407 ? 21.903 -3.947 45.909 1.00 25.04 609 ASP F C 1
ATOM 16015 O O . ASP F 1 407 ? 21.009 -3.233 45.451 1.00 23.59 609 ASP F O 1
ATOM 16020 N N . ARG F 1 408 ? 22.037 -5.220 45.568 1.00 24.56 610 ARG F N 1
ATOM 16021 C CA . ARG F 1 408 ? 21.137 -5.836 44.612 1.00 24.90 610 ARG F CA 1
ATOM 16022 C C . ARG F 1 408 ? 19.787 -6.091 45.263 1.00 24.92 610 ARG F C 1
ATOM 16023 O O . ARG F 1 408 ? 19.699 -6.485 46.429 1.00 24.36 610 ARG F O 1
ATOM 16031 N N . ASP F 1 409 ? 18.730 -5.851 44.499 1.00 23.24 611 ASP F N 1
ATOM 16032 C CA . ASP F 1 409 ? 17.380 -5.996 45.009 1.00 23.68 611 ASP F CA 1
ATOM 16033 C C . ASP F 1 409 ? 17.071 -7.469 45.269 1.00 23.43 611 ASP F C 1
ATOM 16034 O O . ASP F 1 409 ? 17.687 -8.370 44.698 1.00 23.23 611 ASP F O 1
ATOM 16039 N N . VAL F 1 410 ? 16.105 -7.708 46.142 1.00 23.18 612 VAL F N 1
ATOM 16040 C CA . VAL F 1 410 ? 15.654 -9.061 46.439 1.00 21.80 612 VAL F CA 1
ATOM 16041 C C . VAL F 1 410 ? 14.320 -9.282 45.750 1.00 20.63 612 VAL F C 1
ATOM 16042 O O . VAL F 1 410 ? 13.535 -8.352 45.544 1.00 19.87 612 VAL F O 1
ATOM 16046 N N . TYR F 1 411 ? 14.070 -10.527 45.369 1.00 19.64 613 TYR F N 1
ATOM 16047 C CA . TYR F 1 411 ? 12.906 -10.890 44.584 1.00 19.26 613 TYR F CA 1
ATOM 16048 C C . TYR F 1 411 ? 12.082 -11.930 45.324 1.00 18.93 613 TYR F C 1
ATOM 16049 O O . TYR F 1 411 ? 12.560 -12.588 46.250 1.00 20.29 613 TYR F O 1
ATOM 16058 N N . LEU F 1 412 ? 10.825 -12.062 44.906 1.00 20.00 614 LEU F N 1
ATOM 16059 C CA . LEU F 1 412 ? 9.964 -13.092 45.473 1.00 19.46 614 LEU F CA 1
ATOM 16060 C C . LEU F 1 412 ? 10.567 -14.476 45.268 1.00 20.55 614 LEU F C 1
ATOM 16061 O O . LEU F 1 412 ? 10.436 -15.353 46.128 1.00 21.84 614 LEU F O 1
ATOM 16066 N N . GLN F 1 413 ? 11.244 -14.685 44.140 1.00 22.13 615 GLN F N 1
ATOM 16067 C CA . GLN F 1 413 ? 11.857 -15.963 43.818 1.00 21.98 615 GLN F CA 1
ATOM 16068 C C . GLN F 1 413 ? 13.294 -16.081 44.299 1.00 21.55 615 GLN F C 1
ATOM 16069 O O . GLN F 1 413 ? 13.870 -17.168 44.203 1.00 22.14 615 GLN F O 1
ATOM 16075 N N . GLY F 1 414 ? 13.892 -15.004 44.794 1.00 23.01 616 GLY F N 1
ATOM 16076 C CA . GLY F 1 414 ? 15.309 -14.985 45.060 1.00 21.37 616 GLY F CA 1
ATOM 16077 C C . GLY F 1 414 ? 15.687 -15.492 46.435 1.00 20.33 616 GLY F C 1
ATOM 16078 O O . GLY F 1 414 ? 14.836 -15.866 47.246 1.00 20.07 616 GLY F O 1
ATOM 16079 N N . PRO F 1 415 ? 16.985 -15.507 46.721 1.00 22.03 617 PRO F N 1
ATOM 16080 C CA . PRO F 1 415 ? 17.455 -15.949 48.036 1.00 22.22 617 PRO F CA 1
ATOM 16081 C C . PRO F 1 415 ? 17.210 -14.897 49.105 1.00 22.59 617 PRO F C 1
ATOM 16082 O O . PRO F 1 415 ? 17.061 -13.706 48.829 1.00 22.63 617 PRO F O 1
ATOM 16086 N N . ILE F 1 416 ? 17.177 -15.359 50.352 1.00 25.58 618 ILE F N 1
ATOM 16087 C CA . ILE F 1 416 ? 16.951 -14.477 51.492 1.00 23.81 618 ILE F CA 1
ATOM 16088 C C . ILE F 1 416 ? 18.277 -14.177 52.174 1.00 24.64 618 ILE F C 1
ATOM 16089 O O . ILE F 1 416 ? 18.681 -13.017 52.279 1.00 25.11 618 ILE F O 1
ATOM 16094 N N . TRP F 1 417 ? 18.949 -15.208 52.671 1.00 27.52 619 TRP F N 1
ATOM 16095 C CA . TRP F 1 417 ? 20.219 -15.031 53.355 1.00 27.78 619 TRP F CA 1
ATOM 16096 C C . TRP F 1 417 ? 21.298 -15.871 52.688 1.00 28.35 619 TRP F C 1
ATOM 16097 O O . TRP F 1 417 ? 21.026 -16.760 51.879 1.00 27.89 619 TRP F O 1
ATOM 16108 N N . ALA F 1 418 ? 22.540 -15.558 53.044 1.00 31.45 620 ALA F N 1
ATOM 16109 C CA . ALA F 1 418 ? 23.694 -16.379 52.727 1.00 32.63 620 ALA F CA 1
ATOM 16110 C C . ALA F 1 418 ? 24.600 -16.414 53.946 1.00 33.61 620 ALA F C 1
ATOM 16111 O O . ALA F 1 418 ? 24.452 -15.616 54.873 1.00 33.47 620 ALA F O 1
ATOM 16113 N N . LYS F 1 419 ? 25.544 -17.346 53.944 1.00 32.42 621 LYS F N 1
ATOM 16114 C CA . LYS F 1 419 ? 26.523 -17.427 55.017 1.00 33.00 621 LYS F CA 1
ATOM 16115 C C . LYS F 1 419 ? 27.781 -16.679 54.598 1.00 33.86 621 LYS F C 1
ATOM 16116 O O . LYS F 1 419 ? 28.379 -16.989 53.563 1.00 33.89 621 LYS F O 1
ATOM 16122 N N . ILE F 1 420 ? 28.166 -15.691 55.389 1.00 34.38 622 ILE F N 1
ATOM 16123 C CA . ILE F 1 420 ? 29.435 -14.999 55.160 1.00 34.89 622 ILE F CA 1
ATOM 16124 C C . ILE F 1 420 ? 30.575 -15.984 55.385 1.00 36.81 622 ILE F C 1
ATOM 16125 O O . ILE F 1 420 ? 30.686 -16.549 56.485 1.00 37.63 622 ILE F O 1
ATOM 16130 N N . PRO F 1 421 ? 31.422 -16.241 54.389 1.00 35.79 623 PRO F N 1
ATOM 16131 C CA . PRO F 1 421 ? 32.527 -17.180 54.596 1.00 36.72 623 PRO F CA 1
ATOM 16132 C C . PRO F 1 421 ? 33.390 -16.721 55.757 1.00 38.74 623 PRO F C 1
ATOM 16133 O O . PRO F 1 421 ? 33.531 -15.524 56.016 1.00 39.39 623 PRO F O 1
ATOM 16137 N N . HIS F 1 422 ? 33.985 -17.680 56.456 1.00 41.51 624 HIS F N 1
ATOM 16138 C CA . HIS F 1 422 ? 34.719 -17.365 57.673 1.00 42.95 624 HIS F CA 1
ATOM 16139 C C . HIS F 1 422 ? 36.152 -17.061 57.266 1.00 41.62 624 HIS F C 1
ATOM 16140 O O . HIS F 1 422 ? 36.921 -17.967 56.935 1.00 41.02 624 HIS F O 1
ATOM 16147 N N . THR F 1 423 ? 36.513 -15.784 57.324 1.00 40.43 625 THR F N 1
ATOM 16148 C CA . THR F 1 423 ? 37.766 -15.300 56.768 1.00 40.57 625 THR F CA 1
ATOM 16149 C C . THR F 1 423 ? 38.295 -14.190 57.658 1.00 40.73 625 THR F C 1
ATOM 16150 O O . THR F 1 423 ? 37.593 -13.672 58.528 1.00 40.48 625 THR F O 1
ATOM 16154 N N . ASP F 1 424 ? 39.557 -13.833 57.431 1.00 42.09 626 ASP F N 1
ATOM 16155 C CA . ASP F 1 424 ? 40.164 -12.755 58.200 1.00 42.47 626 ASP F CA 1
ATOM 16156 C C . ASP F 1 424 ? 39.518 -11.418 57.874 1.00 41.42 626 ASP F C 1
ATOM 16157 O O . ASP F 1 424 ? 39.382 -10.553 58.746 1.00 42.36 626 ASP F O 1
ATOM 16162 N N . GLY F 1 425 ? 39.093 -11.236 56.629 1.00 38.93 627 GLY F N 1
ATOM 16163 C CA . GLY F 1 425 ? 38.512 -9.968 56.238 1.00 36.43 627 GLY F CA 1
ATOM 16164 C C . GLY F 1 425 ? 37.520 -10.107 55.107 1.00 35.75 627 GLY F C 1
ATOM 16165 O O . GLY F 1 425 ? 37.567 -11.046 54.309 1.00 35.86 627 GLY F O 1
ATOM 16166 N N . ASN F 1 426 ? 36.615 -9.138 55.057 1.00 33.50 628 ASN F N 1
ATOM 16167 C CA . ASN F 1 426 ? 35.620 -9.027 54.007 1.00 33.12 628 ASN F CA 1
ATOM 16168 C C . ASN F 1 426 ? 35.192 -7.572 53.937 1.00 32.53 628 ASN F C 1
ATOM 16169 O O . ASN F 1 426 ? 35.440 -6.793 54.860 1.00 31.87 628 ASN F O 1
ATOM 16174 N N . PHE F 1 427 ? 34.566 -7.199 52.828 1.00 31.31 629 PHE F N 1
ATOM 16175 C CA . PHE F 1 427 ? 34.042 -5.849 52.694 1.00 30.90 629 PHE F CA 1
ATOM 16176 C C . PHE F 1 427 ? 32.601 -5.901 52.225 1.00 32.40 629 PHE F C 1
ATOM 16177 O O . PHE F 1 427 ? 32.292 -6.567 51.232 1.00 32.38 629 PHE F O 1
ATOM 16185 N N . HIS F 1 428 ? 31.739 -5.172 52.931 1.00 30.17 630 HIS F N 1
ATOM 16186 C CA . HIS F 1 428 ? 30.307 -5.096 52.683 1.00 31.28 630 HIS F CA 1
ATOM 16187 C C . HIS F 1 428 ? 29.793 -6.514 52.485 1.00 31.81 630 HIS F C 1
ATOM 16188 O O . HIS F 1 428 ? 29.424 -6.898 51.370 1.00 32.41 630 HIS F O 1
ATOM 16195 N N . PRO F 1 429 ? 29.756 -7.312 53.547 1.00 30.43 631 PRO F N 1
ATOM 16196 C CA . PRO F 1 429 ? 29.548 -8.761 53.409 1.00 30.05 631 PRO F CA 1
ATOM 16197 C C . PRO F 1 429 ? 28.236 -9.162 52.748 1.00 30.03 631 PRO F C 1
ATOM 16198 O O . PRO F 1 429 ? 28.026 -10.349 52.491 1.00 31.36 631 PRO F O 1
ATOM 16202 N N . SER F 1 430 ? 27.339 -8.204 52.528 1.00 30.36 632 SER F N 1
ATOM 16203 C CA . SER F 1 430 ? 26.069 -8.474 51.871 1.00 29.74 632 SER F CA 1
ATOM 16204 C C . SER F 1 430 ? 26.280 -9.318 50.616 1.00 29.04 632 SER F C 1
ATOM 16205 O O . SER F 1 430 ? 27.130 -8.981 49.785 1.00 29.10 632 SER F O 1
ATOM 16208 N N . PRO F 1 431 ? 25.534 -10.408 50.446 1.00 26.65 633 PRO F N 1
ATOM 16209 C CA . PRO F 1 431 ? 25.815 -11.334 49.345 1.00 26.36 633 PRO F CA 1
ATOM 16210 C C . PRO F 1 431 ? 25.470 -10.728 47.997 1.00 26.42 633 PRO F C 1
ATOM 16211 O O . PRO F 1 431 ? 24.587 -9.876 47.879 1.00 26.84 633 PRO F O 1
ATOM 16215 N N . LEU F 1 432 ? 26.184 -11.185 46.968 1.00 25.21 634 LEU F N 1
ATOM 16216 C CA . LEU F 1 432 ? 26.069 -10.557 45.660 1.00 25.21 634 LEU F CA 1
ATOM 16217 C C . LEU F 1 432 ? 24.832 -10.999 44.896 1.00 26.48 634 LEU F C 1
ATOM 16218 O O . LEU F 1 432 ? 24.440 -10.321 43.942 1.00 26.51 634 LEU F O 1
ATOM 16223 N N . MET F 1 433 ? 24.199 -12.098 45.286 1.00 24.94 635 MET F N 1
ATOM 16224 C CA . MET F 1 433 ? 22.932 -12.455 44.666 1.00 25.73 635 MET F CA 1
ATOM 16225 C C . MET F 1 433 ? 21.741 -11.816 45.363 1.00 25.89 635 MET F C 1
ATOM 16226 O O . MET F 1 433 ? 20.602 -12.066 44.960 1.00 25.40 635 MET F O 1
ATOM 16231 N N . GLY F 1 434 ? 21.977 -10.996 46.374 1.00 24.23 636 GLY F N 1
ATOM 16232 C CA . GLY F 1 434 ? 20.932 -10.309 47.096 1.00 23.28 636 GLY F CA 1
ATOM 16233 C C . GLY F 1 434 ? 20.668 -10.945 48.450 1.00 23.06 636 GLY F C 1
ATOM 16234 O O . GLY F 1 434 ? 21.011 -12.100 48.710 1.00 24.30 636 GLY F O 1
ATOM 16235 N N . GLY F 1 435 ? 20.033 -10.173 49.317 1.00 26.86 637 GLY F N 1
ATOM 16236 C CA . GLY F 1 435 ? 19.658 -10.661 50.621 1.00 25.07 637 GLY F CA 1
ATOM 16237 C C . GLY F 1 435 ? 20.601 -10.248 51.731 1.00 23.63 637 GLY F C 1
ATOM 16238 O O . GLY F 1 435 ? 21.372 -9.292 51.629 1.00 23.24 637 GLY F O 1
ATOM 16239 N N . PHE F 1 436 ? 20.522 -11.001 52.825 1.00 26.92 638 PHE F N 1
ATOM 16240 C CA . PHE F 1 436 ? 21.134 -10.640 54.096 1.00 26.70 638 PHE F CA 1
ATOM 16241 C C . PHE F 1 436 ? 22.329 -11.542 54.369 1.00 28.37 638 PHE F C 1
ATOM 16242 O O . PHE F 1 436 ? 22.159 -12.736 54.630 1.00 30.30 638 PHE F O 1
ATOM 16250 N N . GLY F 1 437 ? 23.529 -10.971 54.318 1.00 31.77 639 GLY F N 1
ATOM 16251 C CA . GLY F 1 437 ? 24.718 -11.715 54.701 1.00 32.16 639 GLY F CA 1
ATOM 16252 C C . GLY F 1 437 ? 24.807 -11.863 56.211 1.00 33.24 639 GLY F C 1
ATOM 16253 O O . GLY F 1 437 ? 24.640 -10.904 56.963 1.00 33.27 639 GLY F O 1
ATOM 16254 N N . MET F 1 438 ? 25.094 -13.084 56.652 1.00 35.98 640 MET F N 1
ATOM 16255 C CA . MET F 1 438 ? 25.110 -13.398 58.072 1.00 36.59 640 MET F CA 1
ATOM 16256 C C . MET F 1 438 ? 26.300 -14.287 58.393 1.00 37.30 640 MET F C 1
ATOM 16257 O O . MET F 1 438 ? 26.539 -15.285 57.710 1.00 37.33 640 MET F O 1
ATOM 16262 N N . LYS F 1 439 ? 27.047 -13.918 59.435 1.00 39.62 641 LYS F N 1
ATOM 16263 C CA . LYS F 1 439 ? 28.106 -14.785 59.933 1.00 41.56 641 LYS F CA 1
ATOM 16264 C C . LYS F 1 439 ? 27.558 -16.050 60.574 1.00 41.51 641 LYS F C 1
ATOM 16265 O O . LYS F 1 439 ? 28.231 -17.084 60.548 1.00 42.23 641 LYS F O 1
ATOM 16271 N N . HIS F 1 440 ? 26.355 -15.992 61.138 1.00 39.35 642 HIS F N 1
ATOM 16272 C CA . HIS F 1 440 ? 25.652 -17.166 61.648 1.00 39.19 642 HIS F CA 1
ATOM 16273 C C . HIS F 1 440 ? 24.250 -17.155 61.056 1.00 37.54 642 HIS F C 1
ATOM 16274 O O . HIS F 1 440 ? 23.309 -16.629 61.662 1.00 37.65 642 HIS F O 1
ATOM 16281 N N . PRO F 1 441 ? 24.079 -17.716 59.864 1.00 39.65 643 PRO F N 1
ATOM 16282 C CA . PRO F 1 441 ? 22.754 -17.775 59.253 1.00 38.06 643 PRO F CA 1
ATOM 16283 C C . PRO F 1 441 ? 21.901 -18.828 59.935 1.00 37.32 643 PRO F C 1
ATOM 16284 O O . PRO F 1 441 ? 22.368 -19.494 60.870 1.00 37.40 643 PRO F O 1
ATOM 16288 N N . PRO F 1 442 ? 20.646 -18.991 59.526 1.00 37.85 644 PRO F N 1
ATOM 16289 C CA . PRO F 1 442 ? 19.854 -20.118 60.017 1.00 37.34 644 PRO F CA 1
ATOM 16290 C C . PRO F 1 442 ? 20.586 -21.427 59.790 1.00 37.63 644 PRO F C 1
ATOM 16291 O O . PRO F 1 442 ? 21.073 -21.691 58.682 1.00 37.36 644 PRO F O 1
ATOM 16295 N N . PRO F 1 443 ? 20.686 -22.269 60.813 1.00 39.00 645 PRO F N 1
ATOM 16296 C CA . PRO F 1 443 ? 21.497 -23.480 60.693 1.00 39.05 645 PRO F CA 1
ATOM 16297 C C . PRO F 1 443 ? 20.882 -24.469 59.720 1.00 39.54 645 PRO F C 1
ATOM 16298 O O . PRO F 1 443 ? 19.663 -24.551 59.558 1.00 39.47 645 PRO F O 1
ATOM 16302 N N . GLN F 1 444 ? 21.753 -25.220 59.055 1.00 40.08 646 GLN F N 1
ATOM 16303 C CA . GLN F 1 444 ? 21.289 -26.310 58.214 1.00 41.14 646 GLN F CA 1
ATOM 16304 C C . GLN F 1 444 ? 20.521 -27.322 59.047 1.00 40.91 646 GLN F C 1
ATOM 16305 O O . GLN F 1 444 ? 20.819 -27.537 60.223 1.00 41.03 646 GLN F O 1
ATOM 16311 N N . ILE F 1 445 ? 19.520 -27.938 58.432 1.00 41.38 647 ILE F N 1
ATOM 16312 C CA . ILE F 1 445 ? 18.686 -28.929 59.090 1.00 39.46 647 ILE F CA 1
ATOM 16313 C C . ILE F 1 445 ? 18.861 -30.226 58.323 1.00 39.52 647 ILE F C 1
ATOM 16314 O O . ILE F 1 445 ? 18.400 -30.347 57.182 1.00 40.65 647 ILE F O 1
ATOM 16319 N N . LEU F 1 446 ? 19.509 -31.200 58.949 1.00 40.66 648 LEU F N 1
ATOM 16320 C CA . LEU F 1 446 ? 19.839 -32.459 58.308 1.00 40.13 648 LEU F CA 1
ATOM 16321 C C . LEU F 1 446 ? 18.842 -33.523 58.735 1.00 40.07 648 LEU F C 1
ATOM 16322 O O . LEU F 1 446 ? 18.414 -33.566 59.890 1.00 42.00 648 LEU F O 1
ATOM 16327 N N . ILE F 1 447 ? 18.462 -34.374 57.789 1.00 41.35 649 ILE F N 1
ATOM 16328 C CA . ILE F 1 447 ? 17.452 -35.398 58.032 1.00 40.99 649 ILE F CA 1
ATOM 16329 C C . ILE F 1 447 ? 17.747 -36.592 57.134 1.00 41.56 649 ILE F C 1
ATOM 16330 O O . ILE F 1 447 ? 18.199 -36.431 55.998 1.00 42.25 649 ILE F O 1
ATOM 16335 N N . LYS F 1 448 ? 17.519 -37.795 57.658 1.00 43.01 650 LYS F N 1
ATOM 16336 C CA . LYS F 1 448 ? 17.589 -39.001 56.844 1.00 44.29 650 LYS F CA 1
ATOM 16337 C C . LYS F 1 448 ? 16.778 -40.099 57.510 1.00 45.57 650 LYS F C 1
ATOM 16338 O O . LYS F 1 448 ? 16.448 -40.025 58.695 1.00 45.24 650 LYS F O 1
ATOM 16344 N N . ASN F 1 449 ? 16.481 -41.129 56.726 1.00 47.29 651 ASN F N 1
ATOM 16345 C CA . ASN F 1 449 ? 15.817 -42.320 57.233 1.00 48.37 651 ASN F CA 1
ATOM 16346 C C . ASN F 1 449 ? 16.844 -43.247 57.868 1.00 49.23 651 ASN F C 1
ATOM 16347 O O . ASN F 1 449 ? 17.815 -43.642 57.216 1.00 50.13 651 ASN F O 1
ATOM 16352 N N . THR F 1 450 ? 16.633 -43.589 59.131 1.00 51.80 652 THR F N 1
ATOM 16353 C CA . THR F 1 450 ? 17.506 -44.550 59.792 1.00 53.15 652 THR F CA 1
ATOM 16354 C C . THR F 1 450 ? 17.452 -45.878 59.047 1.00 51.69 652 THR F C 1
ATOM 16355 O O . THR F 1 450 ? 16.360 -46.404 58.811 1.00 50.51 652 THR F O 1
ATOM 16359 N N . PRO F 1 451 ? 18.592 -46.444 58.656 1.00 51.81 653 PRO F N 1
ATOM 16360 C CA . PRO F 1 451 ? 18.562 -47.690 57.884 1.00 51.56 653 PRO F CA 1
ATOM 16361 C C . PRO F 1 451 ? 18.066 -48.860 58.718 1.00 51.90 653 PRO F C 1
ATOM 16362 O O . PRO F 1 451 ? 18.439 -49.025 59.881 1.00 52.16 653 PRO F O 1
ATOM 16366 N N . VAL F 1 452 ? 17.202 -49.666 58.110 1.00 53.91 654 VAL F N 1
ATOM 16367 C CA . VAL F 1 452 ? 16.688 -50.880 58.736 1.00 53.90 654 VAL F CA 1
ATOM 16368 C C . VAL F 1 452 ? 17.164 -52.074 57.918 1.00 54.01 654 VAL F C 1
ATOM 16369 O O . VAL F 1 452 ? 16.694 -52.277 56.790 1.00 54.41 654 VAL F O 1
ATOM 16373 N N . PRO F 1 453 ? 18.086 -52.881 58.434 1.00 53.95 655 PRO F N 1
ATOM 16374 C CA . PRO F 1 453 ? 18.637 -53.974 57.629 1.00 54.52 655 PRO F CA 1
ATOM 16375 C C . PRO F 1 453 ? 17.618 -55.075 57.389 1.00 56.05 655 PRO F C 1
ATOM 16376 O O . PRO F 1 453 ? 16.830 -55.434 58.266 1.00 55.46 655 PRO F O 1
ATOM 16380 N N . ALA F 1 454 ? 17.646 -55.612 56.175 1.00 51.77 656 ALA F N 1
ATOM 16381 C CA . ALA F 1 454 ? 16.743 -56.687 55.794 1.00 53.88 656 ALA F CA 1
ATOM 16382 C C . ALA F 1 454 ? 17.228 -58.020 56.355 1.00 56.75 656 ALA F C 1
ATOM 16383 O O . ALA F 1 454 ? 18.343 -58.453 56.074 1.00 57.71 656 ALA F O 1
ATOM 16385 N N . SER F 1 467 ? 22.324 -54.984 52.253 1.00 54.88 669 SER F N 1
ATOM 16386 C CA . SER F 1 467 ? 20.943 -55.409 52.061 1.00 53.07 669 SER F CA 1
ATOM 16387 C C . SER F 1 467 ? 20.028 -54.744 53.079 1.00 51.84 669 SER F C 1
ATOM 16388 O O . SER F 1 467 ? 20.207 -54.907 54.284 1.00 50.70 669 SER F O 1
ATOM 16391 N N . PHE F 1 468 ? 19.041 -53.998 52.591 1.00 53.07 670 PHE F N 1
ATOM 16392 C CA . PHE F 1 468 ? 18.163 -53.217 53.446 1.00 51.97 670 PHE F CA 1
ATOM 16393 C C . PHE F 1 468 ? 16.727 -53.316 52.957 1.00 51.69 670 PHE F C 1
ATOM 16394 O O . PHE F 1 468 ? 16.449 -53.797 51.857 1.00 52.89 670 PHE F O 1
ATOM 16402 N N . ILE F 1 469 ? 15.817 -52.859 53.805 1.00 54.21 671 ILE F N 1
ATOM 16403 C CA . ILE F 1 469 ? 14.412 -52.739 53.440 1.00 53.73 671 ILE F CA 1
ATOM 16404 C C . ILE F 1 469 ? 14.214 -51.438 52.674 1.00 53.78 671 ILE F C 1
ATOM 16405 O O . ILE F 1 469 ? 14.612 -50.365 53.142 1.00 53.96 671 ILE F O 1
ATOM 16410 N N . THR F 1 470 ? 13.615 -51.531 51.487 1.00 55.68 672 THR F N 1
ATOM 16411 C CA . THR F 1 470 ? 13.319 -50.337 50.706 1.00 56.74 672 THR F CA 1
ATOM 16412 C C . THR F 1 470 ? 12.297 -49.487 51.447 1.00 55.65 672 THR F C 1
ATOM 16413 O O . THR F 1 470 ? 11.228 -49.973 51.824 1.00 54.43 672 THR F O 1
ATOM 16417 N N . GLN F 1 471 ? 12.621 -48.214 51.652 1.00 52.69 673 GLN F N 1
ATOM 16418 C CA . GLN F 1 471 ? 11.902 -47.444 52.653 1.00 51.95 673 GLN F CA 1
ATOM 16419 C C . GLN F 1 471 ? 11.974 -45.961 52.315 1.00 51.12 673 GLN F C 1
ATOM 16420 O O . GLN F 1 471 ? 12.916 -45.506 51.661 1.00 52.97 673 GLN F O 1
ATOM 16426 N N . TYR F 1 472 ? 10.963 -45.217 52.760 1.00 48.98 674 TYR F N 1
ATOM 16427 C CA . TYR F 1 472 ? 10.963 -43.765 52.649 1.00 47.68 674 TYR F CA 1
ATOM 16428 C C . TYR F 1 472 ? 10.061 -43.208 53.737 1.00 46.66 674 TYR F C 1
ATOM 16429 O O . TYR F 1 472 ? 9.267 -43.933 54.340 1.00 46.44 674 TYR F O 1
ATOM 16438 N N . SER F 1 473 ? 10.182 -41.909 53.979 1.00 43.53 675 SER F N 1
ATOM 16439 C CA . SER F 1 473 ? 9.348 -41.237 54.959 1.00 43.45 675 SER F CA 1
ATOM 16440 C C . SER F 1 473 ? 8.650 -40.043 54.324 1.00 43.21 675 SER F C 1
ATOM 16441 O O . SER F 1 473 ? 9.029 -39.561 53.255 1.00 43.43 675 SER F O 1
ATOM 16444 N N . THR F 1 474 ? 7.620 -39.561 55.005 1.00 41.81 676 THR F N 1
ATOM 16445 C CA . THR F 1 474 ? 6.855 -38.403 54.565 1.00 42.19 676 THR F CA 1
ATOM 16446 C C . THR F 1 474 ? 6.330 -37.710 55.816 1.00 40.77 676 THR F C 1
ATOM 16447 O O . THR F 1 474 ? 5.856 -38.369 56.730 1.00 41.83 676 THR F O 1
ATOM 16451 N N . GLY F 1 475 ? 6.424 -36.387 55.865 1.00 40.38 677 GLY F N 1
ATOM 16452 C CA . GLY F 1 475 ? 6.004 -35.637 57.038 1.00 38.71 677 GLY F CA 1
ATOM 16453 C C . GLY F 1 475 ? 5.640 -34.184 56.800 1.00 38.73 677 GLY F C 1
ATOM 16454 O O . GLY F 1 475 ? 5.773 -33.677 55.694 1.00 38.71 677 GLY F O 1
ATOM 16455 N N . GLN F 1 476 ? 5.148 -33.527 57.847 1.00 38.57 678 GLN F N 1
ATOM 16456 C CA . GLN F 1 476 ? 4.768 -32.119 57.789 1.00 39.12 678 GLN F CA 1
ATOM 16457 C C . GLN F 1 476 ? 5.852 -31.204 58.343 1.00 39.95 678 GLN F C 1
ATOM 16458 O O . GLN F 1 476 ? 6.385 -31.448 59.417 1.00 39.39 678 GLN F O 1
ATOM 16464 N N . VAL F 1 477 ? 6.192 -30.159 57.600 1.00 37.22 679 VAL F N 1
ATOM 16465 C CA . VAL F 1 477 ? 7.180 -29.197 58.065 1.00 37.57 679 VAL F CA 1
ATOM 16466 C C . VAL F 1 477 ? 6.578 -27.807 58.098 1.00 38.70 679 VAL F C 1
ATOM 16467 O O . VAL F 1 477 ? 5.937 -27.386 57.144 1.00 38.74 679 VAL F O 1
ATOM 16471 N N . SER F 1 478 ? 6.757 -27.105 59.208 1.00 36.20 680 SER F N 1
ATOM 16472 C CA . SER F 1 478 ? 6.252 -25.745 59.329 1.00 37.57 680 SER F CA 1
ATOM 16473 C C . SER F 1 478 ? 7.374 -24.800 59.737 1.00 37.40 680 SER F C 1
ATOM 16474 O O . SER F 1 478 ? 8.111 -25.071 60.673 1.00 38.13 680 SER F O 1
ATOM 16477 N N . VAL F 1 479 ? 7.507 -23.693 59.022 1.00 37.04 681 VAL F N 1
ATOM 16478 C CA . VAL F 1 479 ? 8.537 -22.713 59.326 1.00 36.94 681 VAL F CA 1
ATOM 16479 C C . VAL F 1 479 ? 7.911 -21.348 59.565 1.00 37.48 681 VAL F C 1
ATOM 16480 O O . VAL F 1 479 ? 7.069 -20.907 58.793 1.00 37.11 681 VAL F O 1
ATOM 16484 N N . GLU F 1 480 ? 8.310 -20.684 60.641 1.00 35.16 682 GLU F N 1
ATOM 16485 C CA . GLU F 1 480 ? 7.775 -19.365 60.956 1.00 36.34 682 GLU F CA 1
ATOM 16486 C C . GLU F 1 480 ? 8.891 -18.352 61.157 1.00 35.29 682 GLU F C 1
ATOM 16487 O O . GLU F 1 480 ? 9.827 -18.588 61.913 1.00 36.40 682 GLU F O 1
ATOM 16493 N N . ILE F 1 481 ? 8.784 -17.225 60.466 1.00 33.10 683 ILE F N 1
ATOM 16494 C CA . ILE F 1 481 ? 9.777 -16.163 60.539 1.00 31.50 683 ILE F CA 1
ATOM 16495 C C . ILE F 1 481 ? 9.072 -14.874 60.926 1.00 32.99 683 ILE F C 1
ATOM 16496 O O . ILE F 1 481 ? 8.013 -14.554 60.379 1.00 33.50 683 ILE F O 1
ATOM 16501 N N . GLU F 1 482 ? 9.650 -14.148 61.873 1.00 30.66 684 GLU F N 1
ATOM 16502 C CA . GLU F 1 482 ? 9.175 -12.827 62.251 1.00 32.14 684 GLU F CA 1
ATOM 16503 C C . GLU F 1 482 ? 10.003 -11.779 61.523 1.00 30.99 684 GLU F C 1
ATOM 16504 O O . GLU F 1 482 ? 11.234 -11.868 61.487 1.00 31.15 684 GLU F O 1
ATOM 16510 N N . TRP F 1 483 ? 9.328 -10.798 60.941 1.00 30.12 685 TRP F N 1
ATOM 16511 C CA . TRP F 1 483 ? 9.965 -9.787 60.114 1.00 29.77 685 TRP F CA 1
ATOM 16512 C C . TRP F 1 483 ? 9.735 -8.412 60.718 1.00 30.71 685 TRP F C 1
ATOM 16513 O O . TRP F 1 483 ? 8.626 -8.098 61.159 1.00 30.62 685 TRP F O 1
ATOM 16524 N N . GLU F 1 484 ? 10.781 -7.596 60.717 1.00 29.66 686 GLU F N 1
ATOM 16525 C CA . GLU F 1 484 ? 10.695 -6.237 61.213 1.00 31.35 686 GLU F CA 1
ATOM 16526 C C . GLU F 1 484 ? 10.457 -5.355 60.000 1.00 30.01 686 GLU F C 1
ATOM 16527 O O . GLU F 1 484 ? 10.972 -5.632 58.924 1.00 28.95 686 GLU F O 1
ATOM 16533 N N . LEU F 1 485 ? 9.681 -4.294 60.169 1.00 25.95 687 LEU F N 1
ATOM 16534 C CA . LEU F 1 485 ? 9.365 -3.407 59.058 1.00 26.62 687 LEU F CA 1
ATOM 16535 C C . LEU F 1 485 ? 9.795 -1.976 59.289 1.00 29.50 687 LEU F C 1
ATOM 16536 O O . LEU F 1 485 ? 9.721 -1.464 60.399 1.00 30.20 687 LEU F O 1
ATOM 16541 N N . GLN F 1 486 ? 10.255 -1.329 58.232 1.00 22.81 688 GLN F N 1
ATOM 16542 C CA . GLN F 1 486 ? 10.639 0.057 58.341 1.00 26.12 688 GLN F CA 1
ATOM 16543 C C . GLN F 1 486 ? 9.559 0.844 57.618 1.00 28.18 688 GLN F C 1
ATOM 16544 O O . GLN F 1 486 ? 9.354 0.678 56.421 1.00 28.97 688 GLN F O 1
ATOM 16550 N N . LYS F 1 487 ? 8.870 1.704 58.353 1.00 28.28 689 LYS F N 1
ATOM 16551 C CA . LYS F 1 487 ? 7.799 2.503 57.780 1.00 31.03 689 LYS F CA 1
ATOM 16552 C C . LYS F 1 487 ? 8.298 3.611 56.876 1.00 31.53 689 LYS F C 1
ATOM 16553 O O . LYS F 1 487 ? 9.408 4.106 57.027 1.00 30.12 689 LYS F O 1
ATOM 16559 N N . GLU F 1 488 ? 7.455 3.992 55.929 1.00 33.26 690 GLU F N 1
ATOM 16560 C CA . GLU F 1 488 ? 7.782 5.053 55.004 1.00 35.25 690 GLU F CA 1
ATOM 16561 C C . GLU F 1 488 ? 7.090 6.309 55.508 1.00 34.17 690 GLU F C 1
ATOM 16562 O O . GLU F 1 488 ? 5.883 6.320 55.720 1.00 34.95 690 GLU F O 1
ATOM 16568 N N . ASN F 1 489 ? 7.862 7.367 55.715 1.00 36.61 691 ASN F N 1
ATOM 16569 C CA . ASN F 1 489 ? 7.314 8.616 56.221 1.00 35.00 691 ASN F CA 1
ATOM 16570 C C . ASN F 1 489 ? 7.559 9.752 55.247 1.00 33.11 691 ASN F C 1
ATOM 16571 O O . ASN F 1 489 ? 7.778 10.892 55.649 1.00 31.48 691 ASN F O 1
ATOM 16576 N N . SER F 1 490 ? 7.515 9.440 53.960 1.00 33.44 692 SER F N 1
ATOM 16577 C CA . SER F 1 490 ? 7.764 10.447 52.932 1.00 30.89 692 SER F CA 1
ATOM 16578 C C . SER F 1 490 ? 6.724 11.564 52.929 1.00 28.75 692 SER F C 1
ATOM 16579 O O . SER F 1 490 ? 5.538 11.353 53.185 1.00 29.16 692 SER F O 1
ATOM 16582 N N . LYS F 1 491 ? 7.201 12.769 52.627 1.00 28.63 693 LYS F N 1
ATOM 16583 C CA . LYS F 1 491 ? 6.379 13.951 52.407 1.00 25.23 693 LYS F CA 1
ATOM 16584 C C . LYS F 1 491 ? 6.087 14.199 50.937 1.00 23.05 693 LYS F C 1
ATOM 16585 O O . LYS F 1 491 ? 5.563 15.263 50.599 1.00 21.98 693 LYS F O 1
ATOM 16591 N N . ARG F 1 492 ? 6.465 13.274 50.059 1.00 23.75 694 ARG F N 1
ATOM 16592 C CA . ARG F 1 492 ? 6.219 13.424 48.629 1.00 22.08 694 ARG F CA 1
ATOM 16593 C C . ARG F 1 492 ? 4.762 13.765 48.361 1.00 21.79 694 ARG F C 1
ATOM 16594 O O . ARG F 1 492 ? 3.857 13.139 48.915 1.00 22.01 694 ARG F O 1
ATOM 16602 N N . TRP F 1 493 ? 4.536 14.777 47.522 1.00 21.88 695 TRP F N 1
ATOM 16603 C CA . TRP F 1 493 ? 3.175 15.239 47.279 1.00 20.63 695 TRP F CA 1
ATOM 16604 C C . TRP F 1 493 ? 2.446 14.331 46.299 1.00 21.55 695 TRP F C 1
ATOM 16605 O O . TRP F 1 493 ? 1.313 13.908 46.550 1.00 21.19 695 TRP F O 1
ATOM 16616 N N . ASN F 1 494 ? 3.079 14.022 45.181 1.00 19.04 696 ASN F N 1
ATOM 16617 C CA . ASN F 1 494 ? 2.431 13.256 44.136 1.00 19.25 696 ASN F CA 1
ATOM 16618 C C . ASN F 1 494 ? 2.501 11.760 44.431 1.00 20.02 696 ASN F C 1
ATOM 16619 O O . ASN F 1 494 ? 3.390 11.299 45.149 1.00 20.84 696 ASN F O 1
ATOM 16624 N N . PRO F 1 495 ? 1.567 10.980 43.889 1.00 18.57 697 PRO F N 1
ATOM 16625 C CA . PRO F 1 495 ? 1.493 9.560 44.249 1.00 19.16 697 PRO F CA 1
ATOM 16626 C C . PRO F 1 495 ? 2.708 8.766 43.790 1.00 20.11 697 PRO F C 1
ATOM 16627 O O . PRO F 1 495 ? 3.434 9.168 42.881 1.00 19.78 697 PRO F O 1
ATOM 16631 N N . GLU F 1 496 ? 2.917 7.624 44.440 1.00 18.74 698 GLU F N 1
ATOM 16632 C CA . GLU F 1 496 ? 4.049 6.742 44.208 1.00 20.62 698 GLU F CA 1
ATOM 16633 C C . GLU F 1 496 ? 3.813 5.833 43.009 1.00 19.42 698 GLU F C 1
ATOM 16634 O O . GLU F 1 496 ? 2.768 5.861 42.359 1.00 19.04 698 GLU F O 1
ATOM 16640 N N . ILE F 1 497 ? 4.809 5.004 42.737 1.00 19.96 699 ILE F N 1
ATOM 16641 C CA . ILE F 1 497 ? 4.659 3.856 41.856 1.00 19.93 699 ILE F CA 1
ATOM 16642 C C . ILE F 1 497 ? 4.441 2.630 42.728 1.00 19.34 699 ILE F C 1
ATOM 16643 O O . ILE F 1 497 ? 5.180 2.403 43.690 1.00 19.06 699 ILE F O 1
ATOM 16648 N N . GLN F 1 498 ? 3.418 1.851 42.409 1.00 17.00 700 GLN F N 1
ATOM 16649 C CA . GLN F 1 498 ? 3.012 0.724 43.227 1.00 16.46 700 GLN F CA 1
ATOM 16650 C C . GLN F 1 498 ? 2.965 -0.525 42.364 1.00 16.79 700 GLN F C 1
ATOM 16651 O O . GLN F 1 498 ? 2.635 -0.466 41.178 1.00 17.51 700 GLN F O 1
ATOM 16657 N N . TYR F 1 499 ? 3.294 -1.667 42.957 1.00 15.30 701 TYR F N 1
ATOM 16658 C CA . TYR F 1 499 ? 3.110 -2.916 42.239 1.00 15.40 701 TYR F CA 1
ATOM 16659 C C . TYR F 1 499 ? 1.621 -3.221 42.154 1.00 16.65 701 TYR F C 1
ATOM 16660 O O . TYR F 1 499 ? 0.924 -3.241 43.172 1.00 16.47 701 TYR F O 1
ATOM 16669 N N . THR F 1 500 ? 1.136 -3.455 40.941 1.00 14.00 702 THR F N 1
ATOM 16670 C CA . THR F 1 500 ? -0.286 -3.640 40.714 1.00 17.61 702 THR F CA 1
ATOM 16671 C C . THR F 1 500 ? -0.515 -4.806 39.766 1.00 20.21 702 THR F C 1
ATOM 16672 O O . THR F 1 500 ? 0.309 -5.108 38.902 1.00 20.53 702 THR F O 1
ATOM 16676 N N . SER F 1 501 ? -1.649 -5.466 39.949 1.00 17.04 703 SER F N 1
ATOM 16677 C CA . SER F 1 501 ? -2.147 -6.444 38.998 1.00 21.85 703 SER F CA 1
ATOM 16678 C C . SER F 1 501 ? -2.921 -5.707 37.915 1.00 25.23 703 SER F C 1
ATOM 16679 O O . SER F 1 501 ? -3.776 -4.874 38.221 1.00 25.87 703 SER F O 1
ATOM 16682 N N . ASN F 1 502 ? -2.607 -5.995 36.658 1.00 23.51 704 ASN F N 1
ATOM 16683 C CA . ASN F 1 502 ? -3.326 -5.373 35.556 1.00 28.24 704 ASN F CA 1
ATOM 16684 C C . ASN F 1 502 ? -4.753 -5.892 35.498 1.00 30.47 704 ASN F C 1
ATOM 16685 O O . ASN F 1 502 ? -5.015 -7.055 35.806 1.00 31.37 704 ASN F O 1
ATOM 16690 N N . TYR F 1 503 ? -5.678 -5.035 35.081 1.00 28.51 705 TYR F N 1
ATOM 16691 C CA . TYR F 1 503 ? -7.057 -5.448 34.847 1.00 31.81 705 TYR F CA 1
ATOM 16692 C C . TYR F 1 503 ? -7.219 -5.603 33.343 1.00 31.58 705 TYR F C 1
ATOM 16693 O O . TYR F 1 503 ? -7.318 -4.613 32.616 1.00 31.43 705 TYR F O 1
ATOM 16702 N N . TYR F 1 504 ? -7.253 -6.843 32.874 1.00 32.46 706 TYR F N 1
ATOM 16703 C CA . TYR F 1 504 ? -7.684 -7.107 31.514 1.00 31.87 706 TYR F CA 1
ATOM 16704 C C . TYR F 1 504 ? -8.141 -8.551 31.442 1.00 28.03 706 TYR F C 1
ATOM 16705 O O . TYR F 1 504 ? -7.661 -9.403 32.192 1.00 27.08 706 TYR F O 1
ATOM 16714 N N . LYS F 1 505 ? -9.062 -8.818 30.526 1.00 32.53 707 LYS F N 1
ATOM 16715 C CA . LYS F 1 505 ? -9.552 -10.175 30.353 1.00 28.76 707 LYS F CA 1
ATOM 16716 C C . LYS F 1 505 ? -8.420 -11.075 29.868 1.00 27.21 707 LYS F C 1
ATOM 16717 O O . LYS F 1 505 ? -7.724 -10.756 28.900 1.00 26.67 707 LYS F O 1
ATOM 16723 N N . SER F 1 506 ? -8.213 -12.190 30.569 1.00 28.82 708 SER F N 1
ATOM 16724 C CA . SER F 1 506 ? -7.124 -13.100 30.242 1.00 27.82 708 SER F CA 1
ATOM 16725 C C . SER F 1 506 ? -7.509 -14.521 30.625 1.00 26.33 708 SER F C 1
ATOM 16726 O O . SER F 1 506 ? -8.375 -14.747 31.472 1.00 25.07 708 SER F O 1
ATOM 16729 N N . ASN F 1 507 ? -6.845 -15.485 29.983 1.00 27.30 709 ASN F N 1
ATOM 16730 C CA . ASN F 1 507 ? -7.221 -16.885 30.153 1.00 27.33 709 ASN F CA 1
ATOM 16731 C C . ASN F 1 507 ? -6.896 -17.390 31.551 1.00 26.61 709 ASN F C 1
ATOM 16732 O O . ASN F 1 507 ? -7.616 -18.233 32.097 1.00 27.08 709 ASN F O 1
ATOM 16737 N N . ASN F 1 508 ? -5.820 -16.892 32.146 1.00 28.23 710 ASN F N 1
ATOM 16738 C CA . ASN F 1 508 ? -5.375 -17.351 33.448 1.00 27.27 710 ASN F CA 1
ATOM 16739 C C . ASN F 1 508 ? -5.216 -16.159 34.379 1.00 26.10 710 ASN F C 1
ATOM 16740 O O . ASN F 1 508 ? -5.071 -15.015 33.944 1.00 26.77 710 ASN F O 1
ATOM 16745 N N . VAL F 1 509 ? -5.245 -16.442 35.660 1.00 26.28 711 VAL F N 1
ATOM 16746 C CA . VAL F 1 509 ? -5.002 -15.441 36.689 1.00 23.13 711 VAL F CA 1
ATOM 16747 C C . VAL F 1 509 ? -3.540 -15.518 37.091 1.00 23.83 711 VAL F C 1
ATOM 16748 O O . VAL F 1 509 ? -3.014 -16.605 37.347 1.00 23.36 711 VAL F O 1
ATOM 16752 N N . GLU F 1 510 ? -2.870 -14.370 37.127 1.00 23.84 712 GLU F N 1
ATOM 16753 C CA . GLU F 1 510 ? -1.466 -14.354 37.509 1.00 24.22 712 GLU F CA 1
ATOM 16754 C C . GLU F 1 510 ? -1.309 -14.782 38.958 1.00 22.28 712 GLU F C 1
ATOM 16755 O O . GLU F 1 510 ? -2.090 -14.385 39.826 1.00 22.85 712 GLU F O 1
ATOM 16761 N N . PHE F 1 511 ? -0.284 -15.595 39.214 1.00 23.21 713 PHE F N 1
ATOM 16762 C CA . PHE F 1 511 ? -0.043 -16.172 40.535 1.00 20.72 713 PHE F CA 1
ATOM 16763 C C . PHE F 1 511 ? -1.228 -17.020 40.981 1.00 19.38 713 PHE F C 1
ATOM 16764 O O . PHE F 1 511 ? -1.727 -16.891 42.099 1.00 19.68 713 PHE F O 1
ATOM 16772 N N . ALA F 1 512 ? -1.691 -17.882 40.082 1.00 20.96 714 ALA F N 1
ATOM 16773 C CA . ALA F 1 512 ? -2.770 -18.816 40.355 1.00 19.78 714 ALA F CA 1
ATOM 16774 C C . ALA F 1 512 ? -2.506 -20.095 39.578 1.00 20.14 714 ALA F C 1
ATOM 16775 O O . ALA F 1 512 ? -1.636 -20.144 38.707 1.00 19.43 714 ALA F O 1
ATOM 16777 N N . VAL F 1 513 ? -3.298 -21.116 39.854 1.00 18.18 715 VAL F N 1
ATOM 16778 C CA . VAL F 1 513 ? -3.155 -22.381 39.162 1.00 19.09 715 VAL F CA 1
ATOM 16779 C C . VAL F 1 513 ? -3.972 -22.379 37.877 1.00 20.00 715 VAL F C 1
ATOM 16780 O O . VAL F 1 513 ? -4.984 -21.700 37.779 1.00 19.79 715 VAL F O 1
ATOM 16784 N N . ASN F 1 514 ? -3.517 -23.129 36.884 1.00 20.76 716 ASN F N 1
ATOM 16785 C CA . ASN F 1 514 ? -4.221 -23.234 35.613 1.00 22.36 716 ASN F CA 1
ATOM 16786 C C . ASN F 1 514 ? -5.220 -24.387 35.632 1.00 22.87 716 ASN F C 1
ATOM 16787 O O . ASN F 1 514 ? -5.534 -24.927 36.685 1.00 24.05 716 ASN F O 1
ATOM 16792 N N . THR F 1 515 ? -5.722 -24.769 34.465 1.00 25.68 717 THR F N 1
ATOM 16793 C CA . THR F 1 515 ? -6.690 -25.861 34.369 1.00 25.47 717 THR F CA 1
ATOM 16794 C C . THR F 1 515 ? -6.135 -27.197 34.869 1.00 26.89 717 THR F C 1
ATOM 16795 O O . THR F 1 515 ? -6.871 -27.998 35.431 1.00 26.01 717 THR F O 1
ATOM 16799 N N . GLU F 1 516 ? -4.849 -27.447 34.638 1.00 26.64 718 GLU F N 1
ATOM 16800 C CA . GLU F 1 516 ? -4.191 -28.672 35.094 1.00 28.58 718 GLU F CA 1
ATOM 16801 C C . GLU F 1 516 ? -3.728 -28.614 36.553 1.00 26.89 718 GLU F C 1
ATOM 16802 O O . GLU F 1 516 ? -3.198 -29.587 37.073 1.00 26.97 718 GLU F O 1
ATOM 16808 N N . GLY F 1 517 ? -3.905 -27.469 37.200 1.00 28.28 719 GLY F N 1
ATOM 16809 C CA . GLY F 1 517 ? -3.534 -27.305 38.588 1.00 25.17 719 GLY F CA 1
ATOM 16810 C C . GLY F 1 517 ? -2.104 -26.892 38.824 1.00 22.86 719 GLY F C 1
ATOM 16811 O O . GLY F 1 517 ? -1.665 -26.804 39.965 1.00 23.17 719 GLY F O 1
ATOM 16812 N N . VAL F 1 518 ? -1.369 -26.652 37.748 1.00 25.03 720 VAL F N 1
ATOM 16813 C CA . VAL F 1 518 ? 0.012 -26.221 37.869 1.00 22.77 720 VAL F CA 1
ATOM 16814 C C . VAL F 1 518 ? 0.041 -24.779 38.354 1.00 23.24 720 VAL F C 1
ATOM 16815 O O . VAL F 1 518 ? -0.676 -23.940 37.830 1.00 23.59 720 VAL F O 1
ATOM 16819 N N . TYR F 1 519 ? 0.878 -24.490 39.344 1.00 20.84 721 TYR F N 1
ATOM 16820 C CA . TYR F 1 519 ? 1.003 -23.140 39.876 1.00 21.99 721 TYR F CA 1
ATOM 16821 C C . TYR F 1 519 ? 2.200 -22.491 39.196 1.00 22.82 721 TYR F C 1
ATOM 16822 O O . TYR F 1 519 ? 3.192 -23.155 38.932 1.00 22.46 721 TYR F O 1
ATOM 16831 N N . SER F 1 520 ? 2.117 -21.199 38.910 1.00 18.45 722 SER F N 1
ATOM 16832 C CA . SER F 1 520 ? 3.204 -20.529 38.219 1.00 20.56 722 SER F CA 1
ATOM 16833 C C . SER F 1 520 ? 3.286 -19.081 38.667 1.00 21.94 722 SER F C 1
ATOM 16834 O O . SER F 1 520 ? 2.274 -18.449 38.977 1.00 22.89 722 SER F O 1
ATOM 16837 N N . GLU F 1 521 ? 4.510 -18.569 38.692 1.00 23.66 723 GLU F N 1
ATOM 16838 C CA . GLU F 1 521 ? 4.788 -17.183 39.020 1.00 24.66 723 GLU F CA 1
ATOM 16839 C C . GLU F 1 521 ? 5.170 -16.586 37.678 1.00 24.13 723 GLU F C 1
ATOM 16840 O O . GLU F 1 521 ? 6.223 -16.903 37.141 1.00 24.82 723 GLU F O 1
ATOM 16846 N N . PRO F 1 522 ? 4.306 -15.728 37.126 1.00 23.90 724 PRO F N 1
ATOM 16847 C CA . PRO F 1 522 ? 4.447 -15.089 35.810 1.00 24.06 724 PRO F CA 1
ATOM 16848 C C . PRO F 1 522 ? 5.643 -14.167 35.610 1.00 24.28 724 PRO F C 1
ATOM 16849 O O . PRO F 1 522 ? 6.232 -14.198 34.537 1.00 24.62 724 PRO F O 1
ATOM 16853 N N . ARG F 1 523 ? 6.013 -13.384 36.608 1.00 23.66 725 ARG F N 1
ATOM 16854 C CA . ARG F 1 523 ? 7.147 -12.495 36.446 1.00 23.74 725 ARG F CA 1
ATOM 16855 C C . ARG F 1 523 ? 7.911 -12.380 37.735 1.00 22.87 725 ARG F C 1
ATOM 16856 O O . ARG F 1 523 ? 7.408 -12.732 38.790 1.00 22.80 725 ARG F O 1
ATOM 16864 N N . PRO F 1 524 ? 9.143 -11.882 37.655 1.00 23.87 726 PRO F N 1
ATOM 16865 C CA . PRO F 1 524 ? 9.904 -11.709 38.888 1.00 22.86 726 PRO F CA 1
ATOM 16866 C C . PRO F 1 524 ? 9.520 -10.378 39.495 1.00 21.45 726 PRO F C 1
ATOM 16867 O O . PRO F 1 524 ? 9.555 -9.374 38.799 1.00 21.71 726 PRO F O 1
ATOM 16871 N N . ILE F 1 525 ? 9.173 -10.356 40.773 1.00 22.34 727 ILE F N 1
ATOM 16872 C CA . ILE F 1 525 ? 8.782 -9.104 41.398 1.00 19.71 727 ILE F CA 1
ATOM 16873 C C . ILE F 1 525 ? 9.864 -8.523 42.289 1.00 19.08 727 ILE F C 1
ATOM 16874 O O . ILE F 1 525 ? 10.286 -9.152 43.249 1.00 18.65 727 ILE F O 1
ATOM 16879 N N . GLY F 1 526 ? 10.300 -7.308 41.968 1.00 20.20 728 GLY F N 1
ATOM 16880 C CA . GLY F 1 526 ? 11.288 -6.610 42.756 1.00 20.19 728 GLY F CA 1
ATOM 16881 C C . GLY F 1 526 ? 10.675 -5.995 43.994 1.00 20.56 728 GLY F C 1
ATOM 16882 O O . GLY F 1 526 ? 9.458 -5.955 44.175 1.00 20.46 728 GLY F O 1
ATOM 16883 N N . THR F 1 527 ? 11.546 -5.527 44.874 1.00 20.19 729 THR F N 1
ATOM 16884 C CA . THR F 1 527 ? 11.114 -4.974 46.142 1.00 22.09 729 THR F CA 1
ATOM 16885 C C . THR F 1 527 ? 11.059 -3.449 46.135 1.00 22.54 729 THR F C 1
ATOM 16886 O O . THR F 1 527 ? 10.632 -2.853 47.128 1.00 25.05 729 THR F O 1
ATOM 16890 N N . ARG F 1 528 ? 11.435 -2.796 45.037 1.00 23.01 730 ARG F N 1
ATOM 16891 C CA . ARG F 1 528 ? 11.685 -1.357 45.030 1.00 22.41 730 ARG F CA 1
ATOM 16892 C C . ARG F 1 528 ? 10.615 -0.629 44.222 1.00 23.02 730 ARG F C 1
ATOM 16893 O O . ARG F 1 528 ? 10.608 -0.687 42.988 1.00 23.51 730 ARG F O 1
ATOM 16901 N N . TYR F 1 529 ? 9.721 0.061 44.931 1.00 23.56 731 TYR F N 1
ATOM 16902 C CA . TYR F 1 529 ? 8.619 0.826 44.356 1.00 23.45 731 TYR F CA 1
ATOM 16903 C C . TYR F 1 529 ? 8.544 2.221 44.963 1.00 23.08 731 TYR F C 1
ATOM 16904 O O . TYR F 1 529 ? 8.590 3.221 44.241 1.00 22.62 731 TYR F O 1
ATOM 16913 N N . LEU F 1 530 ? 8.392 2.293 46.281 1.00 22.86 732 LEU F N 1
ATOM 16914 C CA . LEU F 1 530 ? 8.384 3.566 46.982 1.00 22.68 732 LEU F CA 1
ATOM 16915 C C . LEU F 1 530 ? 9.706 4.298 46.768 1.00 23.75 732 LEU F C 1
ATOM 16916 O O . LEU F 1 530 ? 10.716 3.708 46.389 1.00 24.04 732 LEU F O 1
ATOM 16921 N N . THR F 1 531 ? 9.684 5.610 46.977 1.00 24.36 733 THR F N 1
ATOM 16922 C CA . THR F 1 531 ? 10.842 6.438 46.685 1.00 24.88 733 THR F CA 1
ATOM 16923 C C . THR F 1 531 ? 11.360 7.138 47.934 1.00 25.18 733 THR F C 1
ATOM 16924 O O . THR F 1 531 ? 10.635 7.349 48.908 1.00 25.02 733 THR F O 1
ATOM 16928 N N . ARG F 1 532 ? 12.641 7.494 47.881 1.00 23.10 734 ARG F N 1
ATOM 16929 C CA . ARG F 1 532 ? 13.302 8.272 48.915 1.00 24.63 734 ARG F CA 1
ATOM 16930 C C . ARG F 1 532 ? 14.213 9.311 48.283 1.00 26.25 734 ARG F C 1
ATOM 16931 O O . ARG F 1 532 ? 14.659 9.171 47.143 1.00 26.44 734 ARG F O 1
ATOM 16939 N N . ASN F 1 533 ? 14.497 10.354 49.054 1.00 26.16 735 ASN F N 1
ATOM 16940 C CA . ASN F 1 533 ? 15.506 11.319 48.658 1.00 28.93 735 ASN F CA 1
ATOM 16941 C C . ASN F 1 533 ? 16.896 10.724 48.824 1.00 31.08 735 ASN F C 1
ATOM 16942 O O . ASN F 1 533 ? 17.108 9.778 49.586 1.00 31.46 735 ASN F O 1
ATOM 16947 N N . LEU F 1 534 ? 17.851 11.292 48.102 1.00 27.52 736 LEU F N 1
ATOM 16948 C CA . LEU F 1 534 ? 19.213 10.790 48.130 1.00 31.48 736 LEU F CA 1
ATOM 16949 C C . LEU F 1 534 ? 20.052 11.588 49.122 1.00 36.01 736 LEU F C 1
ATOM 16950 O O . LEU F 1 534 ? 19.700 11.707 50.296 1.00 38.36 736 LEU F O 1
ATOM 16955 N N . VAL G 2 1 ? 9.979 2.568 24.162 1.00 40.25 21 VAL H N 1
ATOM 16956 C CA . VAL G 2 1 ? 8.805 2.187 23.393 1.00 40.25 21 VAL H CA 1
ATOM 16957 C C . VAL G 2 1 ? 9.234 1.710 22.019 1.00 40.25 21 VAL H C 1
ATOM 16958 O O . VAL G 2 1 ? 10.022 2.366 21.349 1.00 40.25 21 VAL H O 1
ATOM 16962 N N . GLN G 2 2 ? 8.720 0.565 21.598 1.00 36.98 22 GLN H N 1
ATOM 16963 C CA . GLN G 2 2 ? 9.090 0.031 20.302 1.00 36.98 22 GLN H CA 1
ATOM 16964 C C . GLN G 2 2 ? 8.044 -0.923 19.754 1.00 36.98 22 GLN H C 1
ATOM 16965 O O . GLN G 2 2 ? 7.527 -1.769 20.472 1.00 36.98 22 GLN H O 1
ATOM 16971 N N . LEU G 2 3 ? 7.737 -0.779 18.473 1.00 32.86 23 LEU H N 1
ATOM 16972 C CA . LEU G 2 3 ? 6.772 -1.641 17.818 1.00 32.86 23 LEU H CA 1
ATOM 16973 C C . LEU G 2 3 ? 7.459 -2.308 16.645 1.00 32.86 23 LEU H C 1
ATOM 16974 O O . LEU G 2 3 ? 8.057 -1.641 15.812 1.00 32.86 23 LEU H O 1
ATOM 16979 N N . VAL G 2 4 ? 7.386 -3.629 16.583 1.00 31.02 24 VAL H N 1
ATOM 16980 C CA . VAL G 2 4 ? 8.019 -4.361 15.493 1.00 31.02 24 VAL H CA 1
ATOM 16981 C C . VAL G 2 4 ? 7.036 -5.246 14.742 1.00 31.02 24 VAL H C 1
ATOM 16982 O O . VAL G 2 4 ? 6.542 -6.225 15.285 1.00 31.02 24 VAL H O 1
ATOM 16986 N N . GLU G 2 5 ? 6.765 -4.905 13.487 1.00 33.14 25 GLU H N 1
ATOM 16987 C CA . GLU G 2 5 ? 5.846 -5.688 12.676 1.00 33.14 25 GLU H CA 1
ATOM 16988 C C . GLU G 2 5 ? 6.590 -6.836 12.014 1.00 33.14 25 GLU H C 1
ATOM 16989 O O . GLU G 2 5 ? 7.752 -6.695 11.624 1.00 33.14 25 GLU H O 1
ATOM 16995 N N . SER G 2 6 ? 5.912 -7.971 11.880 1.00 32.54 26 SER H N 1
ATOM 16996 C CA . SER G 2 6 ? 6.476 -9.118 11.191 1.00 32.54 26 SER H CA 1
ATOM 16997 C C . SER G 2 6 ? 5.343 -9.897 10.542 1.00 32.54 26 SER H C 1
ATOM 16998 O O . SER G 2 6 ? 4.169 -9.719 10.871 1.00 32.54 26 SER H O 1
ATOM 17001 N N . GLY G 2 7 ? 5.707 -10.761 9.604 1.00 35.88 27 GLY H N 1
ATOM 17002 C CA . GLY G 2 7 ? 4.745 -11.605 8.934 1.00 35.88 27 GLY H CA 1
ATOM 17003 C C . GLY G 2 7 ? 4.318 -11.150 7.559 1.00 35.88 27 GLY H C 1
ATOM 17004 O O . GLY G 2 7 ? 3.411 -11.758 6.983 1.00 35.88 27 GLY H O 1
ATOM 17005 N N . GLY G 2 8 ? 4.963 -10.109 7.042 1.00 38.29 28 GLY H N 1
ATOM 17006 C CA . GLY G 2 8 ? 4.668 -9.597 5.720 1.00 38.29 28 GLY H CA 1
ATOM 17007 C C . GLY G 2 8 ? 5.210 -10.560 4.685 1.00 38.29 28 GLY H C 1
ATOM 17008 O O . GLY G 2 8 ? 6.261 -11.162 4.882 1.00 38.29 28 GLY H O 1
ATOM 17009 N N . GLY G 2 9 ? 4.490 -10.719 3.583 1.00 41.46 29 GLY H N 1
ATOM 17010 C CA . GLY G 2 9 ? 4.902 -11.640 2.543 1.00 41.46 29 GLY H CA 1
ATOM 17011 C C . GLY G 2 9 ? 4.266 -11.364 1.202 1.00 41.46 29 GLY H C 1
ATOM 17012 O O . GLY G 2 9 ? 3.413 -10.493 1.075 1.00 41.46 29 GLY H O 1
ATOM 17013 N N . LEU G 2 10 ? 4.714 -12.083 0.183 1.00 46.41 30 LEU H N 1
ATOM 17014 C CA . LEU G 2 10 ? 4.143 -11.947 -1.143 1.00 46.41 30 LEU H CA 1
ATOM 17015 C C . LEU G 2 10 ? 3.120 -13.064 -1.294 1.00 46.41 30 LEU H C 1
ATOM 17016 O O . LEU G 2 10 ? 3.441 -14.228 -1.088 1.00 46.41 30 LEU H O 1
ATOM 17021 N N . VAL G 2 11 ? 1.883 -12.708 -1.623 1.00 47.38 31 VAL H N 1
ATOM 17022 C CA . VAL G 2 11 ? 0.826 -13.697 -1.805 1.00 47.38 31 VAL H CA 1
ATOM 17023 C C . VAL G 2 11 ? -0.093 -13.383 -2.977 1.00 47.38 31 VAL H C 1
ATOM 17024 O O . VAL G 2 11 ? -0.287 -12.226 -3.336 1.00 47.38 31 VAL H O 1
ATOM 17028 N N . LYS G 2 12 ? -0.664 -14.435 -3.560 1.00 50.18 32 LYS H N 1
ATOM 17029 C CA . LYS G 2 12 ? -1.574 -14.313 -4.696 1.00 50.18 32 LYS H CA 1
ATOM 17030 C C . LYS G 2 12 ? -2.922 -13.797 -4.220 1.00 50.18 32 LYS H C 1
ATOM 17031 O O . LYS G 2 12 ? -3.285 -13.991 -3.064 1.00 50.18 32 LYS H O 1
ATOM 17037 N N . PRO G 2 13 ? -3.685 -13.154 -5.116 1.00 48.45 33 PRO H N 1
ATOM 17038 C CA . PRO G 2 13 ? -4.981 -12.608 -4.712 1.00 48.45 33 PRO H CA 1
ATOM 17039 C C . PRO G 2 13 ? -5.901 -13.693 -4.172 1.00 48.45 33 PRO H C 1
ATOM 17040 O O . PRO G 2 13 ? -5.939 -14.806 -4.688 1.00 48.45 33 PRO H O 1
ATOM 17044 N N . GLY G 2 14 ? -6.627 -13.351 -3.112 1.00 46.12 34 GLY H N 1
ATOM 17045 C CA . GLY G 2 14 ? -7.528 -14.266 -2.435 1.00 46.12 34 GLY H CA 1
ATOM 17046 C C . GLY G 2 14 ? -6.844 -15.040 -1.320 1.00 46.12 34 GLY H C 1
ATOM 17047 O O . GLY G 2 14 ? -7.474 -15.829 -0.623 1.00 46.12 34 GLY H O 1
ATOM 17048 N N . GLY G 2 15 ? -5.545 -14.810 -1.169 1.00 45.61 35 GLY H N 1
ATOM 17049 C CA . GLY G 2 15 ? -4.754 -15.479 -0.159 1.00 45.61 35 GLY H CA 1
ATOM 17050 C C . GLY G 2 15 ? -5.010 -14.966 1.241 1.00 45.61 35 GLY H C 1
ATOM 17051 O O . GLY G 2 15 ? -5.609 -13.914 1.430 1.00 45.61 35 GLY H O 1
ATOM 17052 N N . SER G 2 16 ? -4.545 -15.722 2.227 1.00 42.10 36 SER H N 1
ATOM 17053 C CA . SER G 2 16 ? -4.719 -15.356 3.619 1.00 42.10 36 SER H CA 1
ATOM 17054 C C . SER G 2 16 ? -3.355 -15.096 4.237 1.00 42.10 36 SER H C 1
ATOM 17055 O O . SER G 2 16 ? -2.452 -15.923 4.138 1.00 42.10 36 SER H O 1
ATOM 17058 N N . LEU G 2 17 ? -3.210 -13.941 4.871 1.00 38.67 37 LEU H N 1
ATOM 17059 C CA . LEU G 2 17 ? -1.949 -13.565 5.487 1.00 38.67 37 LEU H CA 1
ATOM 17060 C C . LEU G 2 17 ? -2.162 -13.069 6.906 1.00 38.67 37 LEU H C 1
ATOM 17061 O O . LEU G 2 17 ? -3.154 -12.413 7.193 1.00 38.67 37 LEU H O 1
ATOM 17066 N N . ARG G 2 18 ? -1.239 -13.394 7.800 1.00 35.48 38 ARG H N 1
ATOM 17067 C CA . ARG G 2 18 ? -1.351 -12.932 9.174 1.00 35.48 38 ARG H CA 1
ATOM 17068 C C . ARG G 2 18 ? -0.156 -12.087 9.561 1.00 35.48 38 ARG H C 1
ATOM 17069 O O . ARG G 2 18 ? 0.980 -12.526 9.459 1.00 35.48 38 ARG H O 1
ATOM 17077 N N . LEU G 2 19 ? -0.418 -10.879 10.038 1.00 30.82 39 LEU H N 1
ATOM 17078 C CA . LEU G 2 19 ? 0.649 -9.989 10.448 1.00 30.82 39 LEU H CA 1
ATOM 17079 C C . LEU G 2 19 ? 0.680 -9.918 11.954 1.00 30.82 39 LEU H C 1
ATOM 17080 O O . LEU G 2 19 ? -0.344 -10.043 12.609 1.00 30.82 39 LEU H O 1
ATOM 17085 N N . SER G 2 20 ? 1.868 -9.732 12.502 1.00 30.30 40 SER H N 1
ATOM 17086 C CA . SER G 2 20 ? 2.021 -9.601 13.941 1.00 30.30 40 SER H CA 1
ATOM 17087 C C . SER G 2 20 ? 2.802 -8.336 14.256 1.00 30.30 40 SER H C 1
ATOM 17088 O O . SER G 2 20 ? 3.550 -7.822 13.421 1.00 30.30 40 SER H O 1
ATOM 17091 N N . CYS G 2 21 ? 2.609 -7.833 15.473 1.00 30.84 41 CYS H N 1
ATOM 17092 C CA . CYS G 2 21 ? 3.317 -6.663 15.993 1.00 30.84 41 CYS H CA 1
ATOM 17093 C C . CYS G 2 21 ? 3.782 -7.019 17.401 1.00 30.84 41 CYS H C 1
ATOM 17094 O O . CYS G 2 21 ? 2.962 -7.276 18.282 1.00 30.84 41 CYS H O 1
ATOM 17097 N N . ALA G 2 22 ? 5.090 -7.076 17.611 1.00 31.82 42 ALA H N 1
ATOM 17098 C CA . ALA G 2 22 ? 5.626 -7.370 18.931 1.00 31.82 42 ALA H CA 1
ATOM 17099 C C . ALA G 2 22 ? 5.940 -6.038 19.580 1.00 31.82 42 ALA H C 1
ATOM 17100 O O . ALA G 2 22 ? 6.641 -5.215 19.005 1.00 31.82 42 ALA H O 1
ATOM 17102 N N . THR G 2 23 ? 5.432 -5.830 20.785 1.00 32.41 43 THR H N 1
ATOM 17103 C CA . THR G 2 23 ? 5.618 -4.566 21.480 1.00 32.41 43 THR H CA 1
ATOM 17104 C C . THR G 2 23 ? 6.419 -4.678 22.765 1.00 32.41 43 THR H C 1
ATOM 17105 O O . THR G 2 23 ? 6.260 -5.625 23.525 1.00 32.41 43 THR H O 1
ATOM 17109 N N . SER G 2 24 ? 7.308 -3.720 22.985 1.00 34.87 44 SER H N 1
ATOM 17110 C CA . SER G 2 24 ? 8.119 -3.689 24.193 1.00 34.87 44 SER H CA 1
ATOM 17111 C C . SER G 2 24 ? 8.338 -2.260 24.672 1.00 34.87 44 SER H C 1
ATOM 17112 O O . SER G 2 24 ? 8.256 -1.326 23.893 1.00 34.87 44 SER H O 1
ATOM 17115 N N . GLY G 2 25 ? 8.595 -2.081 25.961 1.00 35.44 45 GLY H N 1
ATOM 17116 C CA . GLY G 2 25 ? 8.877 -0.754 26.483 1.00 35.44 45 GLY H CA 1
ATOM 17117 C C . GLY G 2 25 ? 7.754 0.056 27.093 1.00 35.44 45 GLY H C 1
ATOM 17118 O O . GLY G 2 25 ? 7.998 1.109 27.661 1.00 35.44 45 GLY H O 1
ATOM 17119 N N . PHE G 2 26 ? 6.524 -0.411 26.948 1.00 32.74 46 PHE H N 1
ATOM 17120 C CA . PHE G 2 26 ? 5.363 0.267 27.505 1.00 32.74 46 PHE H CA 1
ATOM 17121 C C . PHE G 2 26 ? 4.349 -0.791 27.904 1.00 32.74 46 PHE H C 1
ATOM 17122 O O . PHE G 2 26 ? 4.409 -1.914 27.415 1.00 32.74 46 PHE H O 1
ATOM 17130 N N . THR G 2 27 ? 3.422 -0.459 28.794 1.00 30.72 47 THR H N 1
ATOM 17131 C CA . THR G 2 27 ? 2.431 -1.450 29.178 1.00 30.72 47 THR H CA 1
ATOM 17132 C C . THR G 2 27 ? 1.498 -1.605 27.991 1.00 30.72 47 THR H C 1
ATOM 17133 O O . THR G 2 27 ? 0.901 -0.641 27.532 1.00 30.72 47 THR H O 1
ATOM 17137 N N . PHE G 2 28 ? 1.353 -2.831 27.513 1.00 28.40 48 PHE H N 1
ATOM 17138 C CA . PHE G 2 28 ? 0.514 -3.113 26.358 1.00 28.40 48 PHE H CA 1
ATOM 17139 C C . PHE G 2 28 ? -0.960 -2.826 26.599 1.00 28.40 48 PHE H C 1
ATOM 17140 O O . PHE G 2 28 ? -1.666 -2.345 25.720 1.00 28.40 48 PHE H O 1
ATOM 17148 N N . SER G 2 29 ? -1.444 -3.168 27.785 1.00 28.65 49 SER H N 1
ATOM 17149 C CA . SER G 2 29 ? -2.856 -2.998 28.104 1.00 28.65 49 SER H CA 1
ATOM 17150 C C . SER G 2 29 ? -3.340 -1.570 28.324 1.00 28.65 49 SER H C 1
ATOM 17151 O O . SER G 2 29 ? -4.536 -1.338 28.433 1.00 28.65 49 SER H O 1
ATOM 17154 N N . ASP G 2 30 ? -2.432 -0.613 28.392 1.00 26.88 50 ASP H N 1
ATOM 17155 C CA . ASP G 2 30 ? -2.843 0.764 28.625 1.00 26.88 50 ASP H CA 1
ATOM 17156 C C . ASP G 2 30 ? -3.166 1.544 27.359 1.00 26.88 50 ASP H C 1
ATOM 17157 O O . ASP G 2 30 ? -3.578 2.692 27.439 1.00 26.88 50 ASP H O 1
ATOM 17162 N N . TYR G 2 31 ? -2.981 0.936 26.194 1.00 23.67 51 TYR H N 1
ATOM 17163 C CA . TYR G 2 31 ? -3.214 1.654 24.949 1.00 23.67 51 TYR H CA 1
ATOM 17164 C C . TYR G 2 31 ? -4.085 0.951 23.929 1.00 23.67 51 TYR H C 1
ATOM 17165 O O . TYR G 2 31 ? -4.185 -0.263 23.914 1.00 23.67 51 TYR H O 1
ATOM 17174 N N . TYR G 2 32 ? -4.717 1.751 23.080 1.00 21.16 52 TYR H N 1
ATOM 17175 C CA . TYR G 2 32 ? -5.542 1.258 21.994 1.00 21.16 52 TYR H CA 1
ATOM 17176 C C . TYR G 2 32 ? -4.593 1.176 20.813 1.00 21.16 52 TYR H C 1
ATOM 17177 O O . TYR G 2 32 ? -3.787 2.073 20.613 1.00 21.16 52 TYR H O 1
ATOM 17186 N N . MET G 2 33 ? -4.683 0.110 20.029 1.00 21.31 53 MET H N 1
ATOM 17187 C CA . MET G 2 33 ? -3.777 -0.082 18.912 1.00 21.31 53 MET H CA 1
ATOM 17188 C C . MET G 2 33 ? -4.534 0.090 17.604 1.00 21.31 53 MET H C 1
ATOM 17189 O O . MET G 2 33 ? -5.746 -0.120 17.538 1.00 21.31 53 MET H O 1
ATOM 17194 N N . SER G 2 34 ? -3.811 0.482 16.559 1.00 21.83 54 SER H N 1
ATOM 17195 C CA . SER G 2 34 ? -4.407 0.628 15.242 1.00 21.83 54 SER H CA 1
ATOM 17196 C C . SER G 2 34 ? -3.405 0.229 14.172 1.00 21.83 54 SER H C 1
ATOM 17197 O O . SER G 2 34 ? -2.217 0.544 14.263 1.00 21.83 54 SER H O 1
ATOM 17200 N N . TRP G 2 35 ? -3.898 -0.470 13.155 1.00 22.89 55 TRP H N 1
ATOM 17201 C CA . TRP G 2 35 ? -3.129 -0.772 11.957 1.00 22.89 55 TRP H CA 1
ATOM 17202 C C . TRP G 2 35 ? -3.366 0.323 10.931 1.00 22.89 55 TRP H C 1
ATOM 17203 O O . TRP G 2 35 ? -4.505 0.748 10.725 1.00 22.89 55 TRP H O 1
ATOM 17214 N N . ILE G 2 36 ? -2.292 0.789 10.306 1.00 25.63 56 ILE H N 1
ATOM 17215 C CA . ILE G 2 36 ? -2.358 1.793 9.253 1.00 25.63 56 ILE H CA 1
ATOM 17216 C C . ILE G 2 36 ? -1.447 1.354 8.124 1.00 25.63 56 ILE H C 1
ATOM 17217 O O . ILE G 2 36 ? -0.326 0.895 8.364 1.00 25.63 56 ILE H O 1
ATOM 17222 N N . ARG G 2 37 ? -1.929 1.476 6.895 1.00 28.64 57 ARG H N 1
ATOM 17223 C CA . ARG G 2 37 ? -1.171 1.040 5.738 1.00 28.64 57 ARG H CA 1
ATOM 17224 C C . ARG G 2 37 ? -0.917 2.225 4.824 1.00 28.64 57 ARG H C 1
ATOM 17225 O O . ARG G 2 37 ? -1.673 3.196 4.816 1.00 28.64 57 ARG H O 1
ATOM 17233 N N . GLN G 2 38 ? 0.106 2.066 4.001 1.00 33.09 58 GLN H N 1
ATOM 17234 C CA . GLN G 2 38 ? 0.489 3.062 3.036 1.00 33.09 58 GLN H CA 1
ATOM 17235 C C . GLN G 2 38 ? 0.782 2.383 1.710 1.00 33.09 58 GLN H C 1
ATOM 17236 O O . GLN G 2 38 ? 1.768 1.666 1.579 1.00 33.09 58 GLN H O 1
ATOM 17242 N N . ALA G 2 39 ? -0.086 2.599 0.726 1.00 39.85 59 ALA H N 1
ATOM 17243 C CA . ALA G 2 39 ? 0.111 2.045 -0.609 1.00 39.85 59 ALA H CA 1
ATOM 17244 C C . ALA G 2 39 ? 1.319 2.755 -1.196 1.00 39.85 59 ALA H C 1
ATOM 17245 O O . ALA G 2 39 ? 1.481 3.960 -0.994 1.00 39.85 59 ALA H O 1
ATOM 17247 N N . PRO G 2 40 ? 2.140 2.042 -1.982 1.00 42.75 60 PRO H N 1
ATOM 17248 C CA . PRO G 2 40 ? 3.361 2.687 -2.486 1.00 42.75 60 PRO H CA 1
ATOM 17249 C C . PRO G 2 40 ? 3.094 3.930 -3.321 1.00 42.75 60 PRO H C 1
ATOM 17250 O O . PRO G 2 40 ? 2.279 3.908 -4.237 1.00 42.75 60 PRO H O 1
ATOM 17254 N N . GLY G 2 41 ? 3.800 5.008 -2.981 1.00 44.58 61 GLY H N 1
ATOM 17255 C CA . GLY G 2 41 ? 3.676 6.296 -3.647 1.00 44.58 61 GLY H CA 1
ATOM 17256 C C . GLY G 2 41 ? 2.413 7.073 -3.307 1.00 44.58 61 GLY H C 1
ATOM 17257 O O . GLY G 2 41 ? 2.085 8.051 -3.973 1.00 44.58 61 GLY H O 1
ATOM 17258 N N . LYS G 2 42 ? 1.720 6.658 -2.250 1.00 46.33 62 LYS H N 1
ATOM 17259 C CA . LYS G 2 42 ? 0.456 7.260 -1.842 1.00 46.33 62 LYS H CA 1
ATOM 17260 C C . LYS G 2 42 ? 0.421 7.564 -0.352 1.00 46.33 62 LYS H C 1
ATOM 17261 O O . LYS G 2 42 ? 1.270 7.105 0.393 1.00 46.33 62 LYS H O 1
ATOM 17267 N N . GLY G 2 43 ? -0.534 8.388 0.064 1.00 37.86 63 GLY H N 1
ATOM 17268 C CA . GLY G 2 43 ? -0.692 8.762 1.460 1.00 37.86 63 GLY H CA 1
ATOM 17269 C C . GLY G 2 43 ? -1.183 7.631 2.345 1.00 37.86 63 GLY H C 1
ATOM 17270 O O . GLY G 2 43 ? -1.778 6.677 1.861 1.00 37.86 63 GLY H O 1
ATOM 17271 N N . LEU G 2 44 ? -0.909 7.727 3.642 1.00 30.59 64 LEU H N 1
ATOM 17272 C CA . LEU G 2 44 ? -1.312 6.694 4.598 1.00 30.59 64 LEU H CA 1
ATOM 17273 C C . LEU G 2 44 ? -2.821 6.552 4.748 1.00 30.59 64 LEU H C 1
ATOM 17274 O O . LEU G 2 44 ? -3.554 7.530 4.704 1.00 30.59 64 LEU H O 1
ATOM 17279 N N . GLU G 2 45 ? -3.271 5.318 4.932 1.00 28.44 65 GLU H N 1
ATOM 17280 C CA . GLU G 2 45 ? -4.687 5.034 5.089 1.00 28.44 65 GLU H CA 1
ATOM 17281 C C . GLU G 2 45 ? -4.963 4.170 6.309 1.00 28.44 65 GLU H C 1
ATOM 17282 O O . GLU G 2 45 ? -4.418 3.087 6.448 1.00 28.44 65 GLU H O 1
ATOM 17288 N N . TRP G 2 46 ? -5.827 4.660 7.184 1.00 25.65 66 TRP H N 1
ATOM 17289 C CA . TRP G 2 46 ? -6.216 3.954 8.397 1.00 25.65 66 TRP H CA 1
ATOM 17290 C C . TRP G 2 46 ? -6.972 2.674 8.065 1.00 25.65 66 TRP H C 1
ATOM 17291 O O . TRP G 2 46 ? -7.777 2.632 7.133 1.00 25.65 66 TRP H O 1
ATOM 17302 N N . VAL G 2 47 ? -6.707 1.621 8.837 1.00 24.37 67 VAL H N 1
ATOM 17303 C CA . VAL G 2 47 ? -7.257 0.291 8.583 1.00 24.37 67 VAL H CA 1
ATOM 17304 C C . VAL G 2 47 ? -8.192 -0.148 9.706 1.00 24.37 67 VAL H C 1
ATOM 17305 O O . VAL G 2 47 ? -9.409 -0.182 9.532 1.00 24.37 67 VAL H O 1
ATOM 17309 N N . SER G 2 48 ? -7.640 -0.490 10.866 1.00 21.87 68 SER H N 1
ATOM 17310 C CA . SER G 2 48 ? -8.454 -1.012 11.951 1.00 21.87 68 SER H CA 1
ATOM 17311 C C . SER G 2 48 ? -7.993 -0.408 13.266 1.00 21.87 68 SER H C 1
ATOM 17312 O O . SER G 2 48 ? -6.897 0.141 13.368 1.00 21.87 68 SER H O 1
ATOM 17315 N N . TYR G 2 49 ? -8.855 -0.511 14.274 1.00 21.52 69 TYR H N 1
ATOM 17316 C CA . TYR G 2 49 ? -8.621 0.069 15.589 1.00 21.52 69 TYR H CA 1
ATOM 17317 C C . TYR G 2 49 ? -9.218 -0.871 16.622 1.00 21.52 69 TYR H C 1
ATOM 17318 O O . TYR G 2 49 ? -10.360 -1.310 16.465 1.00 21.52 69 TYR H O 1
ATOM 17327 N N . ILE G 2 50 ? -8.436 -1.207 17.638 1.00 22.39 70 ILE H N 1
ATOM 17328 C CA . ILE G 2 50 ? -8.883 -2.133 18.661 1.00 22.39 70 ILE H CA 1
ATOM 17329 C C . ILE G 2 50 ? -8.746 -1.559 20.062 1.00 22.39 70 ILE H C 1
ATOM 17330 O O . ILE G 2 50 ? -7.839 -0.791 20.343 1.00 22.39 70 ILE H O 1
ATOM 17335 N N . SER G 2 51 ? -9.671 -1.937 20.931 1.00 24.04 71 SER H N 1
ATOM 17336 C CA . SER G 2 51 ? -9.689 -1.509 22.319 1.00 24.04 71 SER H CA 1
ATOM 17337 C C . SER G 2 51 ? -8.604 -2.208 23.116 1.00 24.04 71 SER H C 1
ATOM 17338 O O . SER G 2 51 ? -8.112 -3.258 22.719 1.00 24.04 71 SER H O 1
ATOM 17341 N N . SER G 2 52 ? -8.217 -1.624 24.245 1.00 25.52 72 SER H N 1
ATOM 17342 C CA . SER G 2 52 ? -7.178 -2.217 25.083 1.00 25.52 72 SER H CA 1
ATOM 17343 C C . SER G 2 52 ? -7.566 -3.630 25.491 1.00 25.52 72 SER H C 1
ATOM 17344 O O . SER G 2 52 ? -6.746 -4.539 25.474 1.00 25.52 72 SER H O 1
ATOM 17347 N N . SER G 2 53 ? -8.818 -3.794 25.897 1.00 26.01 73 SER H N 1
ATOM 17348 C CA . SER G 2 53 ? -9.367 -5.091 26.274 1.00 26.01 73 SER H CA 1
ATOM 17349 C C . SER G 2 53 ? -9.424 -6.033 25.075 1.00 26.01 73 SER H C 1
ATOM 17350 O O . SER G 2 53 ? -9.185 -7.227 25.195 1.00 26.01 73 SER H O 1
ATOM 17353 N N . GLY G 2 54 ? -9.728 -5.462 23.915 1.00 26.26 74 GLY H N 1
ATOM 17354 C CA . GLY G 2 54 ? -9.890 -6.196 22.677 1.00 26.26 74 GLY H CA 1
ATOM 17355 C C . GLY G 2 54 ? -11.353 -6.470 22.388 1.00 26.26 74 GLY H C 1
ATOM 17356 O O . GLY G 2 54 ? -11.695 -7.044 21.363 1.00 26.26 74 GLY H O 1
ATOM 17357 N N . SER G 2 55 ? -12.218 -6.053 23.305 1.00 26.66 75 SER H N 1
ATOM 17358 C CA . SER G 2 55 ? -13.655 -6.218 23.164 1.00 26.66 75 SER H CA 1
ATOM 17359 C C . SER G 2 55 ? -14.231 -5.432 21.995 1.00 26.66 75 SER H C 1
ATOM 17360 O O . SER G 2 55 ? -15.109 -5.914 21.294 1.00 26.66 75 SER H O 1
ATOM 17363 N N . THR G 2 56 ? -13.742 -4.214 21.796 1.00 25.95 76 THR H N 1
ATOM 17364 C CA . THR G 2 56 ? -14.252 -3.355 20.734 1.00 25.95 76 THR H CA 1
ATOM 17365 C C . THR G 2 56 ? -13.257 -3.122 19.612 1.00 25.95 76 THR H C 1
ATOM 17366 O O . THR G 2 56 ? -12.135 -2.705 19.852 1.00 25.95 76 THR H O 1
ATOM 17370 N N . ILE G 2 57 ? -13.681 -3.399 18.383 1.00 22.61 77 ILE H N 1
ATOM 17371 C CA . ILE G 2 57 ? -12.837 -3.227 17.201 1.00 22.61 77 ILE H CA 1
ATOM 17372 C C . ILE G 2 57 ? -13.550 -2.451 16.091 1.00 22.61 77 ILE H C 1
ATOM 17373 O O . ILE G 2 57 ? -14.721 -2.682 15.829 1.00 22.61 77 ILE H O 1
ATOM 17378 N N . TYR G 2 58 ? -12.837 -1.538 15.439 1.00 23.63 78 TYR H N 1
ATOM 17379 C CA . TYR G 2 58 ? -13.373 -0.755 14.336 1.00 23.63 78 TYR H CA 1
ATOM 17380 C C . TYR G 2 58 ? -12.568 -1.029 13.077 1.00 23.63 78 TYR H C 1
ATOM 17381 O O . TYR G 2 58 ? -11.375 -1.331 13.151 1.00 23.63 78 TYR H O 1
ATOM 17390 N N . TYR G 2 59 ? -13.220 -0.925 11.927 1.00 22.71 79 TYR H N 1
ATOM 17391 C CA . TYR G 2 59 ? -12.562 -1.189 10.662 1.00 22.71 79 TYR H CA 1
ATOM 17392 C C . TYR G 2 59 ? -12.900 -0.173 9.603 1.00 22.71 79 TYR H C 1
ATOM 17393 O O . TYR G 2 59 ? -13.917 0.506 9.673 1.00 22.71 79 TYR H O 1
ATOM 17402 N N . ALA G 2 60 ? -12.025 -0.077 8.612 1.00 28.53 80 ALA H N 1
ATOM 17403 C CA . ALA G 2 60 ? -12.244 0.786 7.469 1.00 28.53 80 ALA H CA 1
ATOM 17404 C C . ALA G 2 60 ? -13.280 0.085 6.598 1.00 28.53 80 ALA H C 1
ATOM 17405 O O . ALA G 2 60 ? -13.346 -1.139 6.577 1.00 28.53 80 ALA H O 1
ATOM 17407 N N . ASP G 2 61 ? -14.049 0.832 5.821 1.00 34.69 81 ASP H N 1
ATOM 17408 C CA . ASP G 2 61 ? -15.075 0.202 4.999 1.00 34.69 81 ASP H CA 1
ATOM 17409 C C . ASP G 2 61 ? -14.492 -0.792 4.003 1.00 34.69 81 ASP H C 1
ATOM 17410 O O . ASP G 2 61 ? -15.037 -1.873 3.810 1.00 34.69 81 ASP H O 1
ATOM 17415 N N . SER G 2 62 ? -13.368 -0.433 3.397 1.00 33.08 82 SER H N 1
ATOM 17416 C CA . SER G 2 62 ? -12.718 -1.269 2.403 1.00 33.08 82 SER H CA 1
ATOM 17417 C C . SER G 2 62 ? -12.255 -2.614 2.934 1.00 33.08 82 SER H C 1
ATOM 17418 O O . SER G 2 62 ? -12.385 -3.627 2.260 1.00 33.08 82 SER H O 1
ATOM 17421 N N . VAL G 2 63 ? -11.703 -2.628 4.137 1.00 31.80 83 VAL H N 1
ATOM 17422 C CA . VAL G 2 63 ? -11.204 -3.867 4.714 1.00 31.80 83 VAL H CA 1
ATOM 17423 C C . VAL G 2 63 ? -12.211 -4.625 5.567 1.00 31.80 83 VAL H C 1
ATOM 17424 O O . VAL G 2 63 ? -11.925 -5.722 6.034 1.00 31.80 83 VAL H O 1
ATOM 17428 N N . LYS G 2 64 ? -13.390 -4.054 5.761 1.00 31.50 84 LYS H N 1
ATOM 17429 C CA . LYS G 2 64 ? -14.397 -4.687 6.603 1.00 31.50 84 LYS H CA 1
ATOM 17430 C C . LYS G 2 64 ? -14.898 -6.021 6.076 1.00 31.50 84 LYS H C 1
ATOM 17431 O O . LYS G 2 64 ? -15.146 -6.181 4.886 1.00 31.50 84 LYS H O 1
ATOM 17437 N N . GLY G 2 65 ? -15.055 -6.972 6.986 1.00 33.11 85 GLY H N 1
ATOM 17438 C CA . GLY G 2 65 ? -15.550 -8.292 6.654 1.00 33.11 85 GLY H CA 1
ATOM 17439 C C . GLY G 2 65 ? -14.540 -9.294 6.134 1.00 33.11 85 GLY H C 1
ATOM 17440 O O . GLY G 2 65 ? -14.902 -10.427 5.829 1.00 33.11 85 GLY H O 1
ATOM 17441 N N . ARG G 2 66 ? -13.276 -8.903 6.039 1.00 33.53 86 ARG H N 1
ATOM 17442 C CA . ARG G 2 66 ? -12.254 -9.832 5.568 1.00 33.53 86 ARG H CA 1
ATOM 17443 C C . ARG G 2 66 ? -11.012 -9.806 6.449 1.00 33.53 86 ARG H C 1
ATOM 17444 O O . ARG G 2 66 ? -10.224 -10.747 6.449 1.00 33.53 86 ARG H O 1
ATOM 17452 N N . PHE G 2 67 ? -10.832 -8.709 7.176 1.00 30.82 87 PHE H N 1
ATOM 17453 C CA . PHE G 2 67 ? -9.691 -8.530 8.069 1.00 30.82 87 PHE H CA 1
ATOM 17454 C C . PHE G 2 67 ? -10.106 -8.675 9.527 1.00 30.82 87 PHE H C 1
ATOM 17455 O O . PHE G 2 67 ? -11.112 -8.113 9.942 1.00 30.82 87 PHE H O 1
ATOM 17463 N N . THR G 2 68 ? -9.342 -9.429 10.305 1.00 28.40 88 THR H N 1
ATOM 17464 C CA . THR G 2 68 ? -9.642 -9.579 11.723 1.00 28.40 88 THR H CA 1
ATOM 17465 C C . THR G 2 68 ? -8.461 -9.089 12.547 1.00 28.40 88 THR H C 1
ATOM 17466 O O . THR G 2 68 ? -7.331 -9.505 12.328 1.00 28.40 88 THR H O 1
ATOM 17470 N N . MET G 2 69 ? -8.729 -8.219 13.510 1.00 26.10 89 MET H N 1
ATOM 17471 C CA . MET G 2 69 ? -7.681 -7.676 14.358 1.00 26.10 89 MET H CA 1
ATOM 17472 C C . MET G 2 69 ? -7.812 -8.295 15.734 1.00 26.10 89 MET H C 1
ATOM 17473 O O . MET G 2 69 ? -8.890 -8.310 16.310 1.00 26.10 89 MET H O 1
ATOM 17478 N N . SER G 2 70 ? -6.714 -8.815 16.261 1.00 25.34 90 SER H N 1
ATOM 17479 C CA . SER G 2 70 ? -6.745 -9.468 17.560 1.00 25.34 90 SER H CA 1
ATOM 17480 C C . SER G 2 70 ? -5.657 -8.967 18.484 1.00 25.34 90 SER H C 1
ATOM 17481 O O . SER G 2 70 ? -4.670 -8.391 18.047 1.00 25.34 90 SER H O 1
ATOM 17484 N N . ARG G 2 71 ? -5.821 -9.217 19.769 1.00 28.47 91 ARG H N 1
ATOM 17485 C CA . ARG G 2 71 ? -4.865 -8.725 20.733 1.00 28.47 91 ARG H CA 1
ATOM 17486 C C . ARG G 2 71 ? -4.537 -9.751 21.797 1.00 28.47 91 ARG H C 1
ATOM 17487 O O . ARG G 2 71 ? -5.429 -10.337 22.392 1.00 28.47 91 ARG H O 1
ATOM 17495 N N . ASP G 2 72 ? -3.256 -10.001 22.022 1.00 33.39 92 ASP H N 1
ATOM 17496 C CA . ASP G 2 72 ? -2.889 -10.923 23.080 1.00 33.39 92 ASP H CA 1
ATOM 17497 C C . ASP G 2 72 ? -2.198 -10.095 24.143 1.00 33.39 92 ASP H C 1
ATOM 17498 O O . ASP G 2 72 ? -1.130 -9.575 23.917 1.00 33.39 92 ASP H O 1
ATOM 17503 N N . ASN G 2 73 ? -2.850 -9.897 25.276 1.00 36.53 93 ASN H N 1
ATOM 17504 C CA . ASN G 2 73 ? -2.252 -9.128 26.361 1.00 36.53 93 ASN H CA 1
ATOM 17505 C C . ASN G 2 73 ? -1.086 -9.772 27.127 1.00 36.53 93 ASN H C 1
ATOM 17506 O O . ASN G 2 73 ? -0.127 -9.095 27.479 1.00 36.53 93 ASN H O 1
ATOM 17511 N N . ALA G 2 74 ? -1.167 -11.076 27.371 1.00 39.79 94 ALA H N 1
ATOM 17512 C CA . ALA G 2 74 ? -0.142 -11.765 28.156 1.00 39.79 94 ALA H CA 1
ATOM 17513 C C . ALA G 2 74 ? 1.254 -11.722 27.546 1.00 39.79 94 ALA H C 1
ATOM 17514 O O . ALA G 2 74 ? 2.228 -11.488 28.249 1.00 39.79 94 ALA H O 1
ATOM 17516 N N . LYS G 2 75 ? 1.341 -11.961 26.245 1.00 38.01 95 LYS H N 1
ATOM 17517 C CA . LYS G 2 75 ? 2.595 -11.895 25.508 1.00 38.01 95 LYS H CA 1
ATOM 17518 C C . LYS G 2 75 ? 2.301 -10.709 24.634 1.00 38.01 95 LYS H C 1
ATOM 17519 O O . LYS G 2 75 ? 1.434 -10.805 23.780 1.00 38.01 95 LYS H O 1
ATOM 17525 N N . ASN G 2 76 ? 2.999 -9.591 24.807 1.00 35.11 96 ASN H N 1
ATOM 17526 C CA . ASN G 2 76 ? 2.570 -8.439 24.035 1.00 35.11 96 ASN H CA 1
ATOM 17527 C C . ASN G 2 76 ? 2.765 -8.588 22.547 1.00 35.11 96 ASN H C 1
ATOM 17528 O O . ASN G 2 76 ? 3.882 -8.684 22.049 1.00 35.11 96 ASN H O 1
ATOM 17533 N N . SER G 2 77 ? 1.641 -8.569 21.843 1.00 31.98 97 SER H N 1
ATOM 17534 C CA . SER G 2 77 ? 1.624 -8.674 20.403 1.00 31.98 97 SER H CA 1
ATOM 17535 C C . SER G 2 77 ? 0.283 -8.197 19.880 1.00 31.98 97 SER H C 1
ATOM 17536 O O . SER G 2 77 ? -0.723 -8.301 20.559 1.00 31.98 97 SER H O 1
ATOM 17539 N N . LEU G 2 78 ? 0.262 -7.739 18.642 1.00 29.38 98 LEU H N 1
ATOM 17540 C CA . LEU G 2 78 ? -0.957 -7.265 18.023 1.00 29.38 98 LEU H CA 1
ATOM 17541 C C . LEU G 2 78 ? -1.041 -8.023 16.723 1.00 29.38 98 LEU H C 1
ATOM 17542 O O . LEU G 2 78 ? -0.059 -8.108 16.000 1.00 29.38 98 LEU H O 1
ATOM 17547 N N . PHE G 2 79 ? -2.197 -8.594 16.419 1.00 27.36 99 PHE H N 1
ATOM 17548 C CA . PHE G 2 79 ? -2.311 -9.368 15.186 1.00 27.36 99 PHE H CA 1
ATOM 17549 C C . PHE G 2 79 ? -3.364 -8.881 14.212 1.00 27.36 99 PHE H C 1
ATOM 17550 O O . PHE G 2 79 ? -4.429 -8.432 14.610 1.00 27.36 99 PHE H O 1
ATOM 17558 N N . LEU G 2 80 ? -3.046 -8.952 12.929 1.00 30.20 100 LEU H N 1
ATOM 17559 C CA . LEU G 2 80 ? -3.999 -8.607 11.897 1.00 30.20 100 LEU H CA 1
ATOM 17560 C C . LEU G 2 80 ? -4.072 -9.823 11.008 1.00 30.20 100 LEU H C 1
ATOM 17561 O O . LEU G 2 80 ? -3.062 -10.255 10.476 1.00 30.20 100 LEU H O 1
ATOM 17566 N N . ARG G 2 81 ? -5.258 -10.379 10.826 1.00 33.34 101 ARG H N 1
ATOM 17567 C CA . ARG G 2 81 ? -5.378 -11.536 9.965 1.00 33.34 101 ARG H CA 1
ATOM 17568 C C . ARG G 2 81 ? -6.097 -11.068 8.733 1.00 33.34 101 ARG H C 1
ATOM 17569 O O . ARG G 2 81 ? -7.206 -10.558 8.815 1.00 33.34 101 ARG H O 1
ATOM 17577 N N . MET G 2 82 ? -5.472 -11.257 7.582 1.00 36.88 102 MET H N 1
ATOM 17578 C CA . MET G 2 82 ? -6.058 -10.801 6.339 1.00 36.88 102 MET H CA 1
ATOM 17579 C C . MET G 2 82 ? -6.500 -11.939 5.444 1.00 36.88 102 MET H C 1
ATOM 17580 O O . MET G 2 82 ? -5.689 -12.740 4.996 1.00 36.88 102 MET H O 1
ATOM 17585 N N . ASN G 2 83 ? -7.799 -12.009 5.193 1.00 39.20 103 ASN H N 1
ATOM 17586 C CA . ASN G 2 83 ? -8.347 -13.031 4.317 1.00 39.20 103 ASN H CA 1
ATOM 17587 C C . ASN G 2 83 ? -8.884 -12.370 3.058 1.00 39.20 103 ASN H C 1
ATOM 17588 O O . ASN G 2 83 ? -9.224 -11.185 3.055 1.00 39.20 103 ASN H O 1
ATOM 17593 N N . SER G 2 84 ? -8.961 -13.158 1.987 1.00 41.07 104 SER H N 1
ATOM 17594 C CA . SER G 2 84 ? -9.462 -12.692 0.697 1.00 41.07 104 SER H CA 1
ATOM 17595 C C . SER G 2 84 ? -8.690 -11.466 0.218 1.00 41.07 104 SER H C 1
ATOM 17596 O O . SER G 2 84 ? -9.267 -10.458 -0.191 1.00 41.07 104 SER H O 1
ATOM 17599 N N . LEU G 2 85 ? -7.366 -11.556 0.283 1.00 44.41 105 LEU H N 1
ATOM 17600 C CA . LEU G 2 85 ? -6.528 -10.439 -0.127 1.00 44.41 105 LEU H CA 1
ATOM 17601 C C . LEU G 2 85 ? -6.701 -10.154 -1.611 1.00 44.41 105 LEU H C 1
ATOM 17602 O O . LEU G 2 85 ? -6.651 -11.060 -2.446 1.00 44.41 105 LEU H O 1
ATOM 17607 N N . ARG G 2 86 ? -6.915 -8.888 -1.931 1.00 44.07 106 ARG H N 1
ATOM 17608 C CA . ARG G 2 86 ? -7.170 -8.444 -3.291 1.00 44.07 106 ARG H CA 1
ATOM 17609 C C . ARG G 2 86 ? -6.012 -7.560 -3.753 1.00 44.07 106 ARG H C 1
ATOM 17610 O O . ARG G 2 86 ? -5.044 -7.344 -3.023 1.00 44.07 106 ARG H O 1
ATOM 17618 N N . ALA G 2 87 ? -6.129 -7.036 -4.974 1.00 46.12 107 ALA H N 1
ATOM 17619 C CA . ALA G 2 87 ? -4.970 -6.473 -5.663 1.00 46.12 107 ALA H CA 1
ATOM 17620 C C . ALA G 2 87 ? -4.438 -5.225 -4.965 1.00 46.12 107 ALA H C 1
ATOM 17621 O O . ALA G 2 87 ? -3.222 -5.057 -4.823 1.00 46.12 107 ALA H O 1
ATOM 17623 N N . GLU G 2 88 ? -5.328 -4.334 -4.526 1.00 46.34 108 GLU H N 1
ATOM 17624 C CA . GLU G 2 88 ? -4.872 -3.048 -4.009 1.00 46.34 108 GLU H CA 1
ATOM 17625 C C . GLU G 2 88 ? -4.584 -3.085 -2.515 1.00 46.34 108 GLU H C 1
ATOM 17626 O O . GLU G 2 88 ? -4.310 -2.037 -1.923 1.00 46.34 108 GLU H O 1
ATOM 17632 N N . ASP G 2 89 ? -4.642 -4.260 -1.893 1.00 42.51 109 ASP H N 1
ATOM 17633 C CA . ASP G 2 89 ? -4.199 -4.401 -0.513 1.00 42.51 109 ASP H CA 1
ATOM 17634 C C . ASP G 2 89 ? -2.690 -4.283 -0.358 1.00 42.51 109 ASP H C 1
ATOM 17635 O O . ASP G 2 89 ? -2.203 -4.324 0.775 1.00 42.51 109 ASP H O 1
ATOM 17640 N N . THR G 2 90 ? -1.940 -4.152 -1.452 1.00 41.69 110 THR H N 1
ATOM 17641 C CA . THR G 2 90 ? -0.490 -4.037 -1.356 1.00 41.69 110 THR H CA 1
ATOM 17642 C C . THR G 2 90 ? -0.137 -2.705 -0.712 1.00 41.69 110 THR H C 1
ATOM 17643 O O . THR G 2 90 ? -0.477 -1.642 -1.239 1.00 41.69 110 THR H O 1
ATOM 17647 N N . ALA G 2 91 ? 0.542 -2.762 0.429 1.00 36.23 111 ALA H N 1
ATOM 17648 C CA . ALA G 2 91 ? 0.903 -1.565 1.172 1.00 36.23 111 ALA H CA 1
ATOM 17649 C C . ALA G 2 91 ? 2.000 -1.917 2.164 1.00 36.23 111 ALA H C 1
ATOM 17650 O O . ALA G 2 91 ? 2.271 -3.088 2.431 1.00 36.23 111 ALA H O 1
ATOM 17652 N N . VAL G 2 92 ? 2.639 -0.887 2.696 1.00 31.16 112 VAL H N 1
ATOM 17653 C CA . VAL G 2 92 ? 3.435 -1.022 3.907 1.00 31.16 112 VAL H CA 1
ATOM 17654 C C . VAL G 2 92 ? 2.507 -0.839 5.099 1.00 31.16 112 VAL H C 1
ATOM 17655 O O . VAL G 2 92 ? 1.877 0.213 5.249 1.00 31.16 112 VAL H O 1
ATOM 17659 N N . TYR G 2 93 ? 2.413 -1.863 5.940 1.00 30.97 113 TYR H N 1
ATOM 17660 C CA . TYR G 2 93 ? 1.494 -1.878 7.071 1.00 30.97 113 TYR H CA 1
ATOM 17661 C C . TYR G 2 93 ? 2.209 -1.478 8.350 1.00 30.97 113 TYR H C 1
ATOM 17662 O O . TYR G 2 93 ? 3.214 -2.087 8.726 1.00 30.97 113 TYR H O 1
ATOM 17671 N N . TYR G 2 94 ? 1.668 -0.469 9.024 1.00 27.38 114 TYR H N 1
ATOM 17672 C CA . TYR G 2 94 ? 2.264 0.123 10.209 1.00 27.38 114 TYR H CA 1
ATOM 17673 C C . TYR G 2 94 ? 1.459 -0.232 11.449 1.00 27.38 114 TYR H C 1
ATOM 17674 O O . TYR G 2 94 ? 0.227 -0.189 11.439 1.00 27.38 114 TYR H O 1
ATOM 17683 N N . CYS G 2 95 ? 2.169 -0.574 12.512 1.00 26.92 115 CYS H N 1
ATOM 17684 C CA . CYS G 2 95 ? 1.602 -0.784 13.834 1.00 26.92 115 CYS H CA 1
ATOM 17685 C C . CYS G 2 95 ? 1.781 0.511 14.615 1.00 26.92 115 CYS H C 1
ATOM 17686 O O . CYS G 2 95 ? 2.903 1.010 14.734 1.00 26.92 115 CYS H O 1
ATOM 17689 N N . ALA G 2 96 ? 0.688 1.095 15.088 1.00 23.59 116 ALA H N 1
ATOM 17690 C CA . ALA G 2 96 ? 0.767 2.351 15.828 1.00 23.59 116 ALA H CA 1
ATOM 17691 C C . ALA G 2 96 ? -0.094 2.325 17.074 1.00 23.59 116 ALA H C 1
ATOM 17692 O O . ALA G 2 96 ? -1.032 1.544 17.168 1.00 23.59 116 ALA H O 1
ATOM 17694 N N . ARG G 2 97 ? 0.221 3.180 18.036 1.00 23.30 117 ARG H N 1
ATOM 17695 C CA . ARG G 2 97 ? -0.555 3.224 19.263 1.00 23.30 117 ARG H CA 1
ATOM 17696 C C . ARG G 2 97 ? -0.991 4.636 19.604 1.00 23.30 117 ARG H C 1
ATOM 17697 O O . ARG G 2 97 ? -0.288 5.592 19.319 1.00 23.30 117 ARG H O 1
ATOM 17705 N N . ASP G 2 98 ? -2.165 4.749 20.212 1.00 23.21 118 ASP H N 1
ATOM 17706 C CA . ASP G 2 98 ? -2.729 6.034 20.594 1.00 23.21 118 ASP H CA 1
ATOM 17707 C C . ASP G 2 98 ? -1.883 6.726 21.630 1.00 23.21 118 ASP H C 1
ATOM 17708 O O . ASP G 2 98 ? -1.318 6.086 22.506 1.00 23.21 118 ASP H O 1
ATOM 17713 N N . GLN G 2 99 ? -1.825 8.043 21.545 1.00 23.27 119 GLN H N 1
ATOM 17714 C CA . GLN G 2 99 ? -1.054 8.822 22.485 1.00 23.27 119 GLN H CA 1
ATOM 17715 C C . GLN G 2 99 ? -1.703 8.838 23.863 1.00 23.27 119 GLN H C 1
ATOM 17716 O O . GLN G 2 99 ? -1.012 8.893 24.874 1.00 23.27 119 GLN H O 1
ATOM 17722 N N . ILE G 2 100 ? -3.029 8.769 23.910 1.00 23.10 120 ILE H N 1
ATOM 17723 C CA . ILE G 2 100 ? -3.724 8.815 25.187 1.00 23.10 120 ILE H CA 1
ATOM 17724 C C . ILE G 2 100 ? -3.823 7.442 25.817 1.00 23.10 120 ILE H C 1
ATOM 17725 O O . ILE G 2 100 ? -4.433 6.538 25.267 1.00 23.10 120 ILE H O 1
ATOM 17730 N N . THR G 2 101 ? -3.195 7.288 26.973 1.00 21.82 121 THR H N 1
ATOM 17731 C CA . THR G 2 101 ? -3.202 6.018 27.673 1.00 21.82 121 THR H CA 1
ATOM 17732 C C . THR G 2 101 ? -4.555 5.771 28.310 1.00 21.82 121 THR H C 1
ATOM 17733 O O . THR G 2 101 ? -5.224 6.699 28.738 1.00 21.82 121 THR H O 1
ATOM 17737 N N . VAL G 2 102 ? -4.966 4.513 28.355 1.00 24.27 122 VAL H N 1
ATOM 17738 C CA . VAL G 2 102 ? -6.249 4.177 28.939 1.00 24.27 122 VAL H CA 1
ATOM 17739 C C . VAL G 2 102 ? -6.233 4.387 30.443 1.00 24.27 122 VAL H C 1
ATOM 17740 O O . VAL G 2 102 ? -5.324 3.942 31.132 1.00 24.27 122 VAL H O 1
ATOM 17744 N N . ASP G 2 103 ? -7.217 5.117 30.939 1.00 26.45 123 ASP H N 1
ATOM 17745 C CA . ASP G 2 103 ? -7.336 5.380 32.358 1.00 26.45 123 ASP H CA 1
ATOM 17746 C C . ASP G 2 103 ? -8.684 4.829 32.736 1.00 26.45 123 ASP H C 1
ATOM 17747 O O . ASP G 2 103 ? -9.696 5.271 32.223 1.00 26.45 123 ASP H O 1
ATOM 17752 N N . ARG G 2 104 ? -8.702 3.867 33.642 1.00 25.41 124 ARG H N 1
ATOM 17753 C CA . ARG G 2 104 ? -9.941 3.226 34.042 1.00 25.41 124 ARG H CA 1
ATOM 17754 C C . ARG G 2 104 ? -10.947 4.171 34.686 1.00 25.41 124 ARG H C 1
ATOM 17755 O O . ARG G 2 104 ? -12.145 4.044 34.469 1.00 25.41 124 ARG H O 1
ATOM 17763 N N . GLU G 2 105 ? -10.468 5.108 35.489 1.00 23.93 125 GLU H N 1
ATOM 17764 C CA . GLU G 2 105 ? -11.372 6.029 36.156 1.00 23.93 125 GLU H CA 1
ATOM 17765 C C . GLU G 2 105 ? -12.207 6.928 35.244 1.00 23.93 125 GLU H C 1
ATOM 17766 O O . GLU G 2 105 ? -13.287 7.355 35.634 1.00 23.93 125 GLU H O 1
ATOM 17772 N N . VAL G 2 106 ? -11.719 7.242 34.049 1.00 21.63 126 VAL H N 1
ATOM 17773 C CA . VAL G 2 106 ? -12.495 8.092 33.160 1.00 21.63 126 VAL H CA 1
ATOM 17774 C C . VAL G 2 106 ? -12.956 7.442 31.862 1.00 21.63 126 VAL H C 1
ATOM 17775 O O . VAL G 2 106 ? -12.320 6.527 31.356 1.00 21.63 126 VAL H O 1
ATOM 17779 N N . ILE G 2 107 ? -14.064 7.945 31.334 1.00 19.98 127 ILE H N 1
ATOM 17780 C CA . ILE G 2 107 ? -14.645 7.466 30.090 1.00 19.98 127 ILE H CA 1
ATOM 17781 C C . ILE G 2 107 ? -14.368 8.510 29.020 1.00 19.98 127 ILE H C 1
ATOM 17782 O O . ILE G 2 107 ? -14.896 9.614 29.075 1.00 19.98 127 ILE H O 1
ATOM 17787 N N . ARG G 2 108 ? -13.530 8.166 28.052 1.00 20.34 128 ARG H N 1
ATOM 17788 C CA . ARG G 2 108 ? -13.153 9.113 27.015 1.00 20.34 128 ARG H CA 1
ATOM 17789 C C . ARG G 2 108 ? -12.670 8.446 25.745 1.00 20.34 128 ARG H C 1
ATOM 17790 O O . ARG G 2 108 ? -12.396 7.259 25.730 1.00 20.34 128 ARG H O 1
ATOM 17798 N N . ALA G 2 109 ? -12.591 9.222 24.672 1.00 20.80 129 ALA H N 1
ATOM 17799 C CA . ALA G 2 109 ? -12.064 8.739 23.410 1.00 20.80 129 ALA H CA 1
ATOM 17800 C C . ALA G 2 109 ? -10.551 8.844 23.535 1.00 20.80 129 ALA H C 1
ATOM 17801 O O . ALA G 2 109 ? -10.038 9.861 23.977 1.00 20.80 129 ALA H O 1
ATOM 17803 N N . HIS G 2 110 ? -9.839 7.782 23.184 1.00 21.07 130 HIS H N 1
ATOM 17804 C CA . HIS G 2 110 ? -8.384 7.764 23.287 1.00 21.07 130 HIS H CA 1
ATOM 17805 C C . HIS G 2 110 ? -7.622 8.149 22.028 1.00 21.07 130 HIS H C 1
ATOM 17806 O O . HIS G 2 110 ? -6.410 8.289 22.065 1.00 21.07 130 HIS H O 1
ATOM 17813 N N . TYR G 2 111 ? -8.331 8.323 20.921 1.00 21.88 131 TYR H N 1
ATOM 17814 C CA . TYR G 2 111 ? -7.710 8.638 19.639 1.00 21.88 131 TYR H CA 1
ATOM 17815 C C . TYR G 2 111 ? -7.627 10.122 19.292 1.00 21.88 131 TYR H C 1
ATOM 17816 O O . TYR G 2 111 ? -7.151 10.479 18.224 1.00 21.88 131 TYR H O 1
ATOM 17825 N N . TYR G 2 112 ? -8.105 10.979 20.183 1.00 24.31 132 TYR H N 1
ATOM 17826 C CA . TYR G 2 112 ? -8.103 12.420 19.948 1.00 24.31 132 TYR H CA 1
ATOM 17827 C C . TYR G 2 112 ? -6.747 13.052 19.667 1.00 24.31 132 TYR H C 1
ATOM 17828 O O . TYR G 2 112 ? -6.641 13.951 18.841 1.00 24.31 132 TYR H O 1
ATOM 17837 N N . TYR G 2 113 ? -5.713 12.597 20.358 1.00 24.64 133 TYR H N 1
ATOM 17838 C CA . TYR G 2 113 ? -4.393 13.186 20.204 1.00 24.64 133 TYR H CA 1
ATOM 17839 C C . TYR G 2 113 ? -3.537 12.468 19.173 1.00 24.64 133 TYR H C 1
ATOM 17840 O O . TYR G 2 113 ? -2.347 12.764 19.059 1.00 24.64 133 TYR H O 1
ATOM 17849 N N . GLY G 2 114 ? -4.096 11.519 18.447 1.00 25.44 134 GLY H N 1
ATOM 17850 C CA . GLY G 2 114 ? -3.344 10.864 17.410 1.00 25.44 134 GLY H CA 1
ATOM 17851 C C . GLY G 2 114 ? -2.528 9.701 17.935 1.00 25.44 134 GLY H C 1
ATOM 17852 O O . GLY G 2 114 ? -2.738 9.184 19.033 1.00 25.44 134 GLY H O 1
ATOM 17853 N N . MET G 2 115 ? -1.569 9.292 17.114 1.00 24.49 135 MET H N 1
ATOM 17854 C CA . MET G 2 115 ? -0.774 8.094 17.348 1.00 24.49 135 MET H CA 1
ATOM 17855 C C . MET G 2 115 ? 0.693 8.478 17.439 1.00 24.49 135 MET H C 1
ATOM 17856 O O . MET G 2 115 ? 1.301 8.869 16.439 1.00 24.49 135 MET H O 1
ATOM 17861 N N . ASP G 2 116 ? 1.252 8.369 18.642 1.00 24.36 136 ASP H N 1
ATOM 17862 C CA . ASP G 2 116 ? 2.586 8.900 18.892 1.00 24.36 136 ASP H CA 1
ATOM 17863 C C . ASP G 2 116 ? 3.680 7.935 18.454 1.00 24.36 136 ASP H C 1
ATOM 17864 O O . ASP G 2 116 ? 4.765 8.368 18.051 1.00 24.36 136 ASP H O 1
ATOM 17869 N N . VAL G 2 117 ? 3.430 6.632 18.530 1.00 24.58 137 VAL H N 1
ATOM 17870 C CA . VAL G 2 117 ? 4.470 5.626 18.348 1.00 24.58 137 VAL H CA 1
ATOM 17871 C C . VAL G 2 117 ? 4.098 4.730 17.178 1.00 24.58 137 VAL H C 1
ATOM 17872 O O . VAL G 2 117 ? 2.996 4.175 17.137 1.00 24.58 137 VAL H O 1
ATOM 17876 N N . TRP G 2 118 ? 5.002 4.618 16.211 1.00 25.12 138 TRP H N 1
ATOM 17877 C CA . TRP G 2 118 ? 4.773 3.816 15.019 1.00 25.12 138 TRP H CA 1
ATOM 17878 C C . TRP G 2 118 ? 5.873 2.793 14.808 1.00 25.12 138 TRP H C 1
ATOM 17879 O O . TRP G 2 118 ? 7.046 3.074 15.024 1.00 25.12 138 TRP H O 1
ATOM 17890 N N . GLY G 2 119 ? 5.484 1.603 14.375 1.00 29.76 139 GLY H N 1
ATOM 17891 C CA . GLY G 2 119 ? 6.420 0.538 14.072 1.00 29.76 139 GLY H CA 1
ATOM 17892 C C . GLY G 2 119 ? 7.045 0.747 12.705 1.00 29.76 139 GLY H C 1
ATOM 17893 O O . GLY G 2 119 ? 6.559 1.551 11.921 1.00 29.76 139 GLY H O 1
ATOM 17894 N N . GLN G 2 120 ? 8.123 0.029 12.412 1.00 31.47 140 GLN H N 1
ATOM 17895 C CA . GLN G 2 120 ? 8.792 0.144 11.115 1.00 31.47 140 GLN H CA 1
ATOM 17896 C C . GLN G 2 120 ? 7.879 -0.262 9.958 1.00 31.47 140 GLN H C 1
ATOM 17897 O O . GLN G 2 120 ? 7.936 0.324 8.887 1.00 31.47 140 GLN H O 1
ATOM 17903 N N . GLY G 2 121 ? 7.064 -1.288 10.176 1.00 33.64 141 GLY H N 1
ATOM 17904 C CA . GLY G 2 121 ? 6.118 -1.771 9.185 1.00 33.64 141 GLY H CA 1
ATOM 17905 C C . GLY G 2 121 ? 6.580 -2.957 8.366 1.00 33.64 141 GLY H C 1
ATOM 17906 O O . GLY G 2 121 ? 7.770 -3.189 8.224 1.00 33.64 141 GLY H O 1
ATOM 17907 N N . THR G 2 122 ? 5.623 -3.710 7.832 1.00 34.16 142 THR H N 1
ATOM 17908 C CA . THR G 2 122 ? 5.914 -4.881 7.013 1.00 34.16 142 THR H CA 1
ATOM 17909 C C . THR G 2 122 ? 5.254 -4.771 5.654 1.00 34.16 142 THR H C 1
ATOM 17910 O O . THR G 2 122 ? 4.070 -4.485 5.559 1.00 34.16 142 THR H O 1
ATOM 17914 N N . THR G 2 123 ? 6.028 -4.994 4.601 1.00 37.10 143 THR H N 1
ATOM 17915 C CA . THR G 2 123 ? 5.511 -4.921 3.243 1.00 37.10 143 THR H CA 1
ATOM 17916 C C . THR G 2 123 ? 4.636 -6.113 2.871 1.00 37.10 143 THR H C 1
ATOM 17917 O O . THR G 2 123 ? 4.946 -7.252 3.206 1.00 37.10 143 THR H O 1
ATOM 17921 N N . VAL G 2 124 ? 3.533 -5.835 2.196 1.00 40.19 144 VAL H N 1
ATOM 17922 C CA . VAL G 2 124 ? 2.624 -6.877 1.763 1.00 40.19 144 VAL H CA 1
ATOM 17923 C C . VAL G 2 124 ? 2.335 -6.663 0.293 1.00 40.19 144 VAL H C 1
ATOM 17924 O O . VAL G 2 124 ? 1.796 -5.632 -0.092 1.00 40.19 144 VAL H O 1
ATOM 17928 N N . THR G 2 125 ? 2.709 -7.635 -0.526 1.00 42.72 145 THR H N 1
ATOM 17929 C CA . THR G 2 125 ? 2.494 -7.544 -1.958 1.00 42.72 145 THR H CA 1
ATOM 17930 C C . THR G 2 125 ? 1.554 -8.642 -2.407 1.00 42.72 145 THR H C 1
ATOM 17931 O O . THR G 2 125 ? 1.733 -9.804 -2.052 1.00 42.72 145 THR H O 1
ATOM 17935 N N . VAL G 2 126 ? 0.544 -8.276 -3.182 1.00 48.20 146 VAL H N 1
ATOM 17936 C CA . VAL G 2 126 ? -0.405 -9.258 -3.680 1.00 48.20 146 VAL H CA 1
ATOM 17937 C C . VAL G 2 126 ? -0.284 -9.365 -5.191 1.00 48.20 146 VAL H C 1
ATOM 17938 O O . VAL G 2 126 ? -0.378 -8.367 -5.898 1.00 48.20 146 VAL H O 1
ATOM 17942 N N . SER G 2 127 ? -0.073 -10.585 -5.677 1.00 52.25 147 SER H N 1
ATOM 17943 C CA . SER G 2 127 ? 0.074 -10.850 -7.106 1.00 52.25 147 SER H CA 1
ATOM 17944 C C . SER G 2 127 ? -0.086 -12.333 -7.386 1.00 52.25 147 SER H C 1
ATOM 17945 O O . SER G 2 127 ? 0.573 -13.153 -6.751 1.00 52.25 147 SER H O 1
ATOM 17949 N N . ASP H 3 1 ? -17.542 10.319 4.818 1.00 45.04 23 ASP L N 1
ATOM 17950 C CA . ASP H 3 1 ? -16.639 10.610 5.923 1.00 45.04 23 ASP L CA 1
ATOM 17951 C C . ASP H 3 1 ? -15.894 11.927 5.713 1.00 45.04 23 ASP L C 1
ATOM 17952 O O . ASP H 3 1 ? -15.986 12.537 4.651 1.00 45.04 23 ASP L O 1
ATOM 17957 N N . ILE H 3 2 ? -15.155 12.358 6.735 1.00 41.69 24 ILE L N 1
ATOM 17958 C CA . ILE H 3 2 ? -14.509 13.661 6.684 1.00 41.69 24 ILE L CA 1
ATOM 17959 C C . ILE H 3 2 ? -13.246 13.577 5.844 1.00 41.69 24 ILE L C 1
ATOM 17960 O O . ILE H 3 2 ? -12.372 12.737 6.084 1.00 41.69 24 ILE L O 1
ATOM 17965 N N . GLN H 3 3 ? -13.134 14.465 4.863 1.00 44.55 25 GLN L N 1
ATOM 17966 C CA . GLN H 3 3 ? -11.968 14.500 3.987 1.00 44.55 25 GLN L CA 1
ATOM 17967 C C . GLN H 3 3 ? -11.041 15.665 4.314 1.00 44.55 25 GLN L C 1
ATOM 17968 O O . GLN H 3 3 ? -11.493 16.721 4.739 1.00 44.55 25 GLN L O 1
ATOM 17974 N N . MET H 3 4 ? -9.743 15.465 4.103 1.00 44.89 26 MET L N 1
ATOM 17975 C CA . MET H 3 4 ? -8.739 16.481 4.402 1.00 44.89 26 MET L CA 1
ATOM 17976 C C . MET H 3 4 ? -7.994 16.945 3.161 1.00 44.89 26 MET L C 1
ATOM 17977 O O . MET H 3 4 ? -7.563 16.134 2.350 1.00 44.89 26 MET L O 1
ATOM 17982 N N . THR H 3 5 ? -7.755 18.249 3.071 1.00 46.04 27 THR L N 1
ATOM 17983 C CA . THR H 3 5 ? -7.062 18.825 1.927 1.00 46.04 27 THR L CA 1
ATOM 17984 C C . THR H 3 5 ? -5.849 19.657 2.321 1.00 46.04 27 THR L C 1
ATOM 17985 O O . THR H 3 5 ? -5.913 20.463 3.246 1.00 46.04 27 THR L O 1
ATOM 17989 N N . GLN H 3 6 ? -4.725 19.378 1.682 1.00 47.12 28 GLN L N 1
ATOM 17990 C CA . GLN H 3 6 ? -3.508 20.091 1.988 1.00 47.12 28 GLN L CA 1
ATOM 17991 C C . GLN H 3 6 ? -3.061 20.885 0.790 1.00 47.12 28 GLN L C 1
ATOM 17992 O O . GLN H 3 6 ? -2.923 20.355 -0.306 1.00 47.12 28 GLN L O 1
ATOM 17998 N N . SER H 3 7 ? -2.883 22.176 1.006 1.00 52.50 29 SER L N 1
ATOM 17999 C CA . SER H 3 7 ? -2.412 23.073 -0.023 1.00 52.50 29 SER L CA 1
ATOM 18000 C C . SER H 3 7 ? -1.245 23.819 0.590 1.00 52.50 29 SER L C 1
ATOM 18001 O O . SER H 3 7 ? -1.345 24.287 1.720 1.00 52.50 29 SER L O 1
ATOM 18004 N N . PRO H 3 8 ? -0.130 23.933 -0.141 1.00 51.20 30 PRO L N 1
ATOM 18005 C CA . PRO H 3 8 ? 0.164 23.382 -1.466 1.00 51.20 30 PRO L CA 1
ATOM 18006 C C . PRO H 3 8 ? 0.483 21.896 -1.426 1.00 51.20 30 PRO L C 1
ATOM 18007 O O . PRO H 3 8 ? 0.795 21.367 -0.366 1.00 51.20 30 PRO L O 1
ATOM 18011 N N . SER H 3 9 ? 0.391 21.228 -2.570 1.00 53.01 31 SER L N 1
ATOM 18012 C CA . SER H 3 9 ? 0.710 19.810 -2.644 1.00 53.01 31 SER L CA 1
ATOM 18013 C C . SER H 3 9 ? 2.176 19.582 -2.291 1.00 53.01 31 SER L C 1
ATOM 18014 O O . SER H 3 9 ? 2.511 18.624 -1.602 1.00 53.01 31 SER L O 1
ATOM 18017 N N . SER H 3 10 ? 3.050 20.453 -2.790 1.00 54.18 32 SER L N 1
ATOM 18018 C CA . SER H 3 10 ? 4.475 20.369 -2.493 1.00 54.18 32 SER L CA 1
ATOM 18019 C C . SER H 3 10 ? 5.062 21.771 -2.376 1.00 54.18 32 SER L C 1
ATOM 18020 O O . SER H 3 10 ? 4.550 22.714 -2.969 1.00 54.18 32 SER L O 1
ATOM 18023 N N . VAL H 3 11 ? 6.136 21.914 -1.614 1.00 57.05 33 VAL L N 1
ATOM 18024 C CA . VAL H 3 11 ? 6.758 23.219 -1.463 1.00 57.05 33 VAL L CA 1
ATOM 18025 C C . VAL H 3 11 ? 8.274 23.107 -1.413 1.00 57.05 33 VAL L C 1
ATOM 18026 O O . VAL H 3 11 ? 8.824 22.197 -0.794 1.00 57.05 33 VAL L O 1
ATOM 18030 N N . SER H 3 12 ? 8.949 24.037 -2.073 1.00 60.31 34 SER L N 1
ATOM 18031 C CA . SER H 3 12 ? 10.401 24.038 -2.094 1.00 60.31 34 SER L CA 1
ATOM 18032 C C . SER H 3 12 ? 10.923 25.201 -1.281 1.00 60.31 34 SER L C 1
ATOM 18033 O O . SER H 3 12 ? 10.431 26.319 -1.400 1.00 60.31 34 SER L O 1
ATOM 18036 N N . ALA H 3 13 ? 11.922 24.947 -0.449 1.00 60.69 35 ALA L N 1
ATOM 18037 C CA . ALA H 3 13 ? 12.482 26.018 0.356 1.00 60.69 35 ALA L CA 1
ATOM 18038 C C . ALA H 3 13 ? 13.946 25.833 0.722 1.00 60.69 35 ALA L C 1
ATOM 18039 O O . ALA H 3 13 ? 14.503 24.747 0.617 1.00 60.69 35 ALA L O 1
ATOM 18041 N N . SER H 3 14 ? 14.558 26.932 1.138 1.00 60.86 36 SER L N 1
ATOM 18042 C CA . SER H 3 14 ? 15.943 26.961 1.572 1.00 60.86 36 SER L CA 1
ATOM 18043 C C . SER H 3 14 ? 16.022 26.879 3.094 1.00 60.86 36 SER L C 1
ATOM 18044 O O . SER H 3 14 ? 15.075 27.217 3.809 1.00 60.86 36 SER L O 1
ATOM 18047 N N . VAL H 3 15 ? 17.173 26.413 3.586 1.00 62.20 37 VAL L N 1
ATOM 18048 C CA . VAL H 3 15 ? 17.388 26.340 5.026 1.00 62.20 37 VAL L CA 1
ATOM 18049 C C . VAL H 3 15 ? 17.251 27.725 5.647 1.00 62.20 37 VAL L C 1
ATOM 18050 O O . VAL H 3 15 ? 17.843 28.706 5.181 1.00 62.20 37 VAL L O 1
ATOM 18054 N N . GLY H 3 16 ? 16.463 27.810 6.713 1.00 59.72 38 GLY L N 1
ATOM 18055 C CA . GLY H 3 16 ? 16.241 29.071 7.401 1.00 59.72 38 GLY L CA 1
ATOM 18056 C C . GLY H 3 16 ? 14.943 29.731 6.978 1.00 59.72 38 GLY L C 1
ATOM 18057 O O . GLY H 3 16 ? 14.523 30.736 7.545 1.00 59.72 38 GLY L O 1
ATOM 18058 N N . ASP H 3 17 ? 14.309 29.194 5.947 1.00 59.44 39 ASP L N 1
ATOM 18059 C CA . ASP H 3 17 ? 13.061 29.781 5.493 1.00 59.44 39 ASP L CA 1
ATOM 18060 C C . ASP H 3 17 ? 11.894 29.396 6.382 1.00 59.44 39 ASP L C 1
ATOM 18061 O O . ASP H 3 17 ? 11.981 28.502 7.222 1.00 59.44 39 ASP L O 1
ATOM 18066 N N . ARG H 3 18 ? 10.791 30.093 6.179 1.00 56.52 40 ARG L N 1
ATOM 18067 C CA . ARG H 3 18 ? 9.587 29.868 6.957 1.00 56.52 40 ARG L CA 1
ATOM 18068 C C . ARG H 3 18 ? 8.602 29.158 6.042 1.00 56.52 40 ARG L C 1
ATOM 18069 O O . ARG H 3 18 ? 8.271 29.660 4.971 1.00 56.52 40 ARG L O 1
ATOM 18077 N N . VAL H 3 19 ? 8.131 27.992 6.469 1.00 49.63 41 VAL L N 1
ATOM 18078 C CA . VAL H 3 19 ? 7.204 27.207 5.664 1.00 49.63 41 VAL L CA 1
ATOM 18079 C C . VAL H 3 19 ? 5.864 27.009 6.343 1.00 49.63 41 VAL L C 1
ATOM 18080 O O . VAL H 3 19 ? 5.795 26.669 7.520 1.00 49.63 41 VAL L O 1
ATOM 18084 N N . THR H 3 20 ? 4.798 27.244 5.589 1.00 45.99 42 THR L N 1
ATOM 18085 C CA . THR H 3 20 ? 3.451 27.075 6.095 1.00 45.99 42 THR L CA 1
ATOM 18086 C C . THR H 3 20 ? 2.690 26.054 5.261 1.00 45.99 42 THR L C 1
ATOM 18087 O O . THR H 3 20 ? 2.642 26.149 4.039 1.00 45.99 42 THR L O 1
ATOM 18091 N N . ILE H 3 21 ? 2.107 25.070 5.932 1.00 43.48 43 ILE L N 1
ATOM 18092 C CA . ILE H 3 21 ? 1.332 24.041 5.264 1.00 43.48 43 ILE L CA 1
ATOM 18093 C C . ILE H 3 21 ? -0.068 24.140 5.825 1.00 43.48 43 ILE L C 1
ATOM 18094 O O . ILE H 3 21 ? -0.246 24.181 7.035 1.00 43.48 43 ILE L O 1
ATOM 18099 N N . THR H 3 22 ? -1.064 24.197 4.952 1.00 46.15 44 THR L N 1
ATOM 18100 C CA . THR H 3 22 ? -2.437 24.322 5.409 1.00 46.15 44 THR L CA 1
ATOM 18101 C C . THR H 3 22 ? -3.363 23.238 4.892 1.00 46.15 44 THR L C 1
ATOM 18102 O O . THR H 3 22 ? -3.394 22.959 3.699 1.00 46.15 44 THR L O 1
ATOM 18106 N N . CYS H 3 23 ? -4.122 22.631 5.794 1.00 46.21 45 CYS L N 1
ATOM 18107 C CA . CYS H 3 23 ? -5.098 21.628 5.401 1.00 46.21 45 CYS L CA 1
ATOM 18108 C C . CYS H 3 23 ? -6.415 21.950 6.090 1.00 46.21 45 CYS L C 1
ATOM 18109 O O . CYS H 3 23 ? -6.419 22.434 7.215 1.00 46.21 45 CYS L O 1
ATOM 18112 N N . ARG H 3 24 ? -7.529 21.715 5.406 1.00 47.22 46 ARG L N 1
ATOM 18113 C CA . ARG H 3 24 ? -8.842 21.993 5.981 1.00 47.22 46 ARG L CA 1
ATOM 18114 C C . ARG H 3 24 ? -9.781 20.804 5.832 1.00 47.22 46 ARG L C 1
ATOM 18115 O O . ARG H 3 24 ? -9.672 20.042 4.877 1.00 47.22 46 ARG L O 1
ATOM 18123 N N . ALA H 3 25 ? -10.707 20.652 6.775 1.00 44.84 47 ALA L N 1
ATOM 18124 C CA . ALA H 3 25 ? -11.639 19.531 6.743 1.00 44.84 47 ALA L CA 1
ATOM 18125 C C . ALA H 3 25 ? -12.965 19.826 6.049 1.00 44.84 47 ALA L C 1
ATOM 18126 O O . ALA H 3 25 ? -13.419 20.963 6.019 1.00 44.84 47 ALA L O 1
ATOM 18128 N N . SER H 3 26 ? -13.619 18.785 5.548 1.00 44.57 48 SER L N 1
ATOM 18129 C CA . SER H 3 26 ? -14.905 18.956 4.888 1.00 44.57 48 SER L CA 1
ATOM 18130 C C . SER H 3 26 ? -15.966 19.401 5.896 1.00 44.57 48 SER L C 1
ATOM 18131 O O . SER H 3 26 ? -16.886 20.134 5.557 1.00 44.57 48 SER L O 1
ATOM 18134 N N . GLN H 3 27 ? -15.825 18.955 7.137 1.00 41.14 49 GLN L N 1
ATOM 18135 C CA . GLN H 3 27 ? -16.739 19.322 8.212 1.00 41.14 49 GLN L CA 1
ATOM 18136 C C . GLN H 3 27 ? -15.909 19.617 9.453 1.00 41.14 49 GLN L C 1
ATOM 18137 O O . GLN H 3 27 ? -14.778 19.161 9.553 1.00 41.14 49 GLN L O 1
ATOM 18143 N N . GLY H 3 28 ? -16.454 20.368 10.402 1.00 41.24 50 GLY L N 1
ATOM 18144 C CA . GLY H 3 28 ? -15.684 20.716 11.581 1.00 41.24 50 GLY L CA 1
ATOM 18145 C C . GLY H 3 28 ? -15.220 19.528 12.401 1.00 41.24 50 GLY L C 1
ATOM 18146 O O . GLY H 3 28 ? -15.978 18.611 12.694 1.00 41.24 50 GLY L O 1
ATOM 18147 N N . ILE H 3 29 ? -13.947 19.561 12.769 1.00 39.84 51 ILE L N 1
ATOM 18148 C CA . ILE H 3 29 ? -13.321 18.508 13.553 1.00 39.84 51 ILE L CA 1
ATOM 18149 C C . ILE H 3 29 ? -12.828 19.030 14.891 1.00 39.84 51 ILE L C 1
ATOM 18150 O O . ILE H 3 29 ? -11.917 18.447 15.470 1.00 39.84 51 ILE L O 1
ATOM 18155 N N . ASN H 3 30 ? -13.435 20.113 15.376 1.00 37.55 52 ASN L N 1
ATOM 18156 C CA . ASN H 3 30 ? -13.031 20.780 16.619 1.00 37.55 52 ASN L CA 1
ATOM 18157 C C . ASN H 3 30 ? -11.542 21.091 16.554 1.00 37.55 52 ASN L C 1
ATOM 18158 O O . ASN H 3 30 ? -11.058 21.632 15.569 1.00 37.55 52 ASN L O 1
ATOM 18163 N N . SER H 3 31 ? -10.818 20.775 17.614 1.00 34.07 53 SER L N 1
ATOM 18164 C CA . SER H 3 31 ? -9.384 21.019 17.641 1.00 34.07 53 SER L CA 1
ATOM 18165 C C . SER H 3 31 ? -8.587 19.732 17.470 1.00 34.07 53 SER L C 1
ATOM 18166 O O . SER H 3 31 ? -7.375 19.725 17.638 1.00 34.07 53 SER L O 1
ATOM 18169 N N . TYR H 3 32 ? -9.265 18.645 17.123 1.00 31.79 54 TYR L N 1
ATOM 18170 C CA . TYR H 3 32 ? -8.598 17.355 16.994 1.00 31.79 54 TYR L CA 1
ATOM 18171 C C . TYR H 3 32 ? -7.911 17.113 15.663 1.00 31.79 54 TYR L C 1
ATOM 18172 O O . TYR H 3 32 ? -8.393 16.346 14.840 1.00 31.79 54 TYR L O 1
ATOM 18181 N N . LEU H 3 33 ? -6.772 17.764 15.472 1.00 32.61 55 LEU L N 1
ATOM 18182 C CA . LEU H 3 33 ? -5.986 17.609 14.260 1.00 32.61 55 LEU L CA 1
ATOM 18183 C C . LEU H 3 33 ? -4.557 17.249 14.632 1.00 32.61 55 LEU L C 1
ATOM 18184 O O . LEU H 3 33 ? -4.008 17.794 15.577 1.00 32.61 55 LEU L O 1
ATOM 18189 N N . ALA H 3 34 ? -3.960 16.330 13.886 1.00 31.17 56 ALA L N 1
ATOM 18190 C CA . ALA H 3 34 ? -2.593 15.900 14.142 1.00 31.17 56 ALA L CA 1
ATOM 18191 C C . ALA H 3 34 ? -1.726 16.064 12.901 1.00 31.17 56 ALA L C 1
ATOM 18192 O O . ALA H 3 34 ? -2.192 15.868 11.785 1.00 31.17 56 ALA L O 1
ATOM 18194 N N . TRP H 3 35 ? -0.472 16.449 13.103 1.00 31.17 57 TRP L N 1
ATOM 18195 C CA . TRP H 3 35 ? 0.453 16.635 11.998 1.00 31.17 57 TRP L CA 1
ATOM 18196 C C . TRP H 3 35 ? 1.555 15.596 12.040 1.00 31.17 57 TRP L C 1
ATOM 18197 O O . TRP H 3 35 ? 2.173 15.378 13.072 1.00 31.17 57 TRP L O 1
ATOM 18208 N N . TYR H 3 36 ? 1.800 14.966 10.901 1.00 32.66 58 TYR L N 1
ATOM 18209 C CA . TYR H 3 36 ? 2.818 13.938 10.795 1.00 32.66 58 TYR L CA 1
ATOM 18210 C C . TYR H 3 36 ? 3.835 14.236 9.718 1.00 32.66 58 TYR L C 1
ATOM 18211 O O . TYR H 3 36 ? 3.486 14.716 8.644 1.00 32.66 58 TYR L O 1
ATOM 18220 N N . GLN H 3 37 ? 5.096 13.936 10.004 1.00 34.33 59 GLN L N 1
ATOM 18221 C CA . GLN H 3 37 ? 6.156 14.124 9.035 1.00 34.33 59 GLN L CA 1
ATOM 18222 C C . GLN H 3 37 ? 6.713 12.754 8.708 1.00 34.33 59 GLN L C 1
ATOM 18223 O O . GLN H 3 37 ? 6.987 11.965 9.603 1.00 34.33 59 GLN L O 1
ATOM 18229 N N . GLN H 3 38 ? 6.852 12.455 7.425 1.00 36.92 60 GLN L N 1
ATOM 18230 C CA . GLN H 3 38 ? 7.386 11.168 7.020 1.00 36.92 60 GLN L CA 1
ATOM 18231 C C . GLN H 3 38 ? 8.575 11.314 6.092 1.00 36.92 60 GLN L C 1
ATOM 18232 O O . GLN H 3 38 ? 8.575 12.145 5.189 1.00 36.92 60 GLN L O 1
ATOM 18238 N N . LYS H 3 39 ? 9.587 10.494 6.331 1.00 41.64 61 LYS L N 1
ATOM 18239 C CA . LYS H 3 39 ? 10.792 10.476 5.524 1.00 41.64 61 LYS L CA 1
ATOM 18240 C C . LYS H 3 39 ? 10.773 9.170 4.756 1.00 41.64 61 LYS L C 1
ATOM 18241 O O . LYS H 3 39 ? 10.288 8.163 5.264 1.00 41.64 61 LYS L O 1
ATOM 18247 N N . PRO H 3 40 ? 11.302 9.173 3.527 1.00 41.54 62 PRO L N 1
ATOM 18248 C CA . PRO H 3 40 ? 11.226 7.956 2.716 1.00 41.54 62 PRO L CA 1
ATOM 18249 C C . PRO H 3 40 ? 11.881 6.756 3.381 1.00 41.54 62 PRO L C 1
ATOM 18250 O O . PRO H 3 40 ? 12.982 6.849 3.913 1.00 41.54 62 PRO L O 1
ATOM 18254 N N . GLY H 3 41 ? 11.177 5.629 3.347 1.00 41.71 63 GLY L N 1
ATOM 18255 C CA . GLY H 3 41 ? 11.653 4.396 3.943 1.00 41.71 63 GLY L CA 1
ATOM 18256 C C . GLY H 3 41 ? 11.505 4.322 5.452 1.00 41.71 63 GLY L C 1
ATOM 18257 O O . GLY H 3 41 ? 12.053 3.422 6.081 1.00 41.71 63 GLY L O 1
ATOM 18258 N N . LYS H 3 42 ? 10.766 5.262 6.034 1.00 38.96 64 LYS L N 1
ATOM 18259 C CA . LYS H 3 42 ? 10.569 5.304 7.476 1.00 38.96 64 LYS L CA 1
ATOM 18260 C C . LYS H 3 42 ? 9.124 5.565 7.858 1.00 38.96 64 LYS L C 1
ATOM 18261 O O . LYS H 3 42 ? 8.363 6.136 7.089 1.00 38.96 64 LYS L O 1
ATOM 18267 N N . ALA H 3 43 ? 8.754 5.127 9.053 1.00 34.22 65 ALA L N 1
ATOM 18268 C CA . ALA H 3 43 ? 7.410 5.321 9.569 1.00 34.22 65 ALA L CA 1
ATOM 18269 C C . ALA H 3 43 ? 7.186 6.781 9.924 1.00 34.22 65 ALA L C 1
ATOM 18270 O O . ALA H 3 43 ? 8.128 7.490 10.255 1.00 34.22 65 ALA L O 1
ATOM 18272 N N . PRO H 3 44 ? 5.929 7.238 9.852 1.00 30.37 66 PRO L N 1
ATOM 18273 C CA . PRO H 3 44 ? 5.544 8.617 10.178 1.00 30.37 66 PRO L CA 1
ATOM 18274 C C . PRO H 3 44 ? 5.826 8.988 11.635 1.00 30.37 66 PRO L C 1
ATOM 18275 O O . PRO H 3 44 ? 5.857 8.137 12.513 1.00 30.37 66 PRO L O 1
ATOM 18279 N N . LYS H 3 45 ? 6.042 10.270 11.868 1.00 32.14 67 LYS L N 1
ATOM 18280 C CA . LYS H 3 45 ? 6.341 10.769 13.192 1.00 32.14 67 LYS L CA 1
ATOM 18281 C C . LYS H 3 45 ? 5.310 11.821 13.541 1.00 32.14 67 LYS L C 1
ATOM 18282 O O . LYS H 3 45 ? 4.915 12.606 12.690 1.00 32.14 67 LYS L O 1
ATOM 18288 N N . LEU H 3 46 ? 4.880 11.853 14.793 1.00 30.54 68 LEU L N 1
ATOM 18289 C CA . LEU H 3 46 ? 3.875 12.818 15.206 1.00 30.54 68 LEU L CA 1
ATOM 18290 C C . LEU H 3 46 ? 4.534 14.068 15.744 1.00 30.54 68 LEU L C 1
ATOM 18291 O O . LEU H 3 46 ? 5.249 14.016 16.733 1.00 30.54 68 LEU L O 1
ATOM 18296 N N . LEU H 3 47 ? 4.292 15.196 15.090 1.00 31.54 69 LEU L N 1
ATOM 18297 C CA . LEU H 3 47 ? 4.874 16.452 15.529 1.00 31.54 69 LEU L CA 1
ATOM 18298 C C . LEU H 3 47 ? 3.912 17.265 16.371 1.00 31.54 69 LEU L C 1
ATOM 18299 O O . LEU H 3 47 ? 4.264 17.753 17.439 1.00 31.54 69 LEU L O 1
ATOM 18304 N N . ILE H 3 48 ? 2.688 17.399 15.878 1.00 32.52 70 ILE L N 1
ATOM 18305 C CA . ILE H 3 48 ? 1.663 18.179 16.549 1.00 32.52 70 ILE L CA 1
ATOM 18306 C C . ILE H 3 48 ? 0.363 17.409 16.737 1.00 32.52 70 ILE L C 1
ATOM 18307 O O . ILE H 3 48 ? -0.156 16.825 15.792 1.00 32.52 70 ILE L O 1
ATOM 18312 N N . TYR H 3 49 ? -0.170 17.414 17.952 1.00 31.74 71 TYR L N 1
ATOM 18313 C CA . TYR H 3 49 ? -1.432 16.740 18.213 1.00 31.74 71 TYR L CA 1
ATOM 18314 C C . TYR H 3 49 ? -2.417 17.735 18.799 1.00 31.74 71 TYR L C 1
ATOM 18315 O O . TYR H 3 49 ? -2.016 18.731 19.382 1.00 31.74 71 TYR L O 1
ATOM 18324 N N . ALA H 3 50 ? -3.706 17.484 18.589 1.00 33.72 72 ALA L N 1
ATOM 18325 C CA . ALA H 3 50 ? -4.786 18.344 19.087 1.00 33.72 72 ALA L CA 1
ATOM 18326 C C . ALA H 3 50 ? -4.658 19.802 18.657 1.00 33.72 72 ALA L C 1
ATOM 18327 O O . ALA H 3 50 ? -4.851 20.704 19.470 1.00 33.72 72 ALA L O 1
ATOM 18329 N N . ALA H 3 51 ? -4.273 19.990 17.393 1.00 34.95 73 ALA L N 1
ATOM 18330 C CA . ALA H 3 51 ? -4.099 21.281 16.712 1.00 34.95 73 ALA L CA 1
ATOM 18331 C C . ALA H 3 51 ? -2.927 22.154 17.155 1.00 34.95 73 ALA L C 1
ATOM 18332 O O . ALA H 3 51 ? -2.081 22.496 16.344 1.00 34.95 73 ALA L O 1
ATOM 18334 N N . SER H 3 52 ? -2.885 22.530 18.426 1.00 35.48 74 SER L N 1
ATOM 18335 C CA . SER H 3 52 ? -1.816 23.403 18.911 1.00 35.48 74 SER L CA 1
ATOM 18336 C C . SER H 3 52 ? -0.798 22.809 19.879 1.00 35.48 74 SER L C 1
ATOM 18337 O O . SER H 3 52 ? 0.071 23.525 20.359 1.00 35.48 74 SER L O 1
ATOM 18340 N N . SER H 3 53 ? -0.874 21.515 20.152 1.00 33.32 75 SER L N 1
ATOM 18341 C CA . SER H 3 53 ? 0.042 20.913 21.112 1.00 33.32 75 SER L CA 1
ATOM 18342 C C . SER H 3 53 ? 1.203 20.210 20.427 1.00 33.32 75 SER L C 1
ATOM 18343 O O . SER H 3 53 ? 1.012 19.472 19.468 1.00 33.32 75 SER L O 1
ATOM 18346 N N . LEU H 3 54 ? 2.409 20.465 20.919 1.00 34.23 76 LEU L N 1
ATOM 18347 C CA . LEU H 3 54 ? 3.623 19.903 20.344 1.00 34.23 76 LEU L CA 1
ATOM 18348 C C . LEU H 3 54 ? 4.122 18.652 21.061 1.00 34.23 76 LEU L C 1
ATOM 18349 O O . LEU H 3 54 ? 4.435 18.689 22.243 1.00 34.23 76 LEU L O 1
ATOM 18354 N N . GLU H 3 55 ? 4.207 17.550 20.325 1.00 36.29 77 GLU L N 1
ATOM 18355 C CA . GLU H 3 55 ? 4.672 16.272 20.845 1.00 36.29 77 GLU L CA 1
ATOM 18356 C C . GLU H 3 55 ? 6.078 16.391 21.417 1.00 36.29 77 GLU L C 1
ATOM 18357 O O . GLU H 3 55 ? 6.920 17.080 20.866 1.00 36.29 77 GLU L O 1
ATOM 18363 N N . SER H 3 56 ? 6.338 15.687 22.511 1.00 36.56 78 SER L N 1
ATOM 18364 C CA . SER H 3 56 ? 7.634 15.754 23.174 1.00 36.56 78 SER L CA 1
ATOM 18365 C C . SER H 3 56 ? 8.772 15.298 22.275 1.00 36.56 78 SER L C 1
ATOM 18366 O O . SER H 3 56 ? 8.635 14.342 21.519 1.00 36.56 78 SER L O 1
ATOM 18369 N N . GLY H 3 57 ? 9.910 15.969 22.379 1.00 37.11 79 GLY L N 1
ATOM 18370 C CA . GLY H 3 57 ? 11.060 15.624 21.568 1.00 37.11 79 GLY L CA 1
ATOM 18371 C C . GLY H 3 57 ? 11.094 16.466 20.315 1.00 37.11 79 GLY L C 1
ATOM 18372 O O . GLY H 3 57 ? 12.160 16.802 19.809 1.00 37.11 79 GLY L O 1
ATOM 18373 N N . VAL H 3 58 ? 9.913 16.804 19.810 1.00 38.57 80 VAL L N 1
ATOM 18374 C CA . VAL H 3 58 ? 9.796 17.632 18.621 1.00 38.57 80 VAL L CA 1
ATOM 18375 C C . VAL H 3 58 ? 10.361 19.006 18.945 1.00 38.57 80 VAL L C 1
ATOM 18376 O O . VAL H 3 58 ? 10.137 19.525 20.033 1.00 38.57 80 VAL L O 1
ATOM 18380 N N . PRO H 3 59 ? 11.079 19.603 17.986 1.00 44.18 81 PRO L N 1
ATOM 18381 C CA . PRO H 3 59 ? 11.739 20.908 18.064 1.00 44.18 81 PRO L CA 1
ATOM 18382 C C . PRO H 3 59 ? 10.773 22.072 18.211 1.00 44.18 81 PRO L C 1
ATOM 18383 O O . PRO H 3 59 ? 9.640 22.025 17.744 1.00 44.18 81 PRO L O 1
ATOM 18387 N N . SER H 3 60 ? 11.259 23.125 18.855 1.00 46.99 82 SER L N 1
ATOM 18388 C CA . SER H 3 60 ? 10.499 24.339 19.131 1.00 46.99 82 SER L CA 1
ATOM 18389 C C . SER H 3 60 ? 10.018 25.069 17.882 1.00 46.99 82 SER L C 1
ATOM 18390 O O . SER H 3 60 ? 8.967 25.699 17.900 1.00 46.99 82 SER L O 1
ATOM 18393 N N . ARG H 3 61 ? 10.787 24.999 16.802 1.00 49.60 83 ARG L N 1
ATOM 18394 C CA . ARG H 3 61 ? 10.417 25.696 15.574 1.00 49.60 83 ARG L CA 1
ATOM 18395 C C . ARG H 3 61 ? 9.066 25.238 15.030 1.00 49.60 83 ARG L C 1
ATOM 18396 O O . ARG H 3 61 ? 8.289 26.059 14.545 1.00 49.60 83 ARG L O 1
ATOM 18404 N N . PHE H 3 62 ? 8.784 23.943 15.098 1.00 44.82 84 PHE L N 1
ATOM 18405 C CA . PHE H 3 62 ? 7.503 23.434 14.630 1.00 44.82 84 PHE L CA 1
ATOM 18406 C C . PHE H 3 62 ? 6.377 24.015 15.472 1.00 44.82 84 PHE L C 1
ATOM 18407 O O . PHE H 3 62 ? 6.475 24.077 16.692 1.00 44.82 84 PHE L O 1
ATOM 18415 N N . SER H 3 63 ? 5.293 24.412 14.822 1.00 43.64 85 SER L N 1
ATOM 18416 C CA . SER H 3 63 ? 4.159 24.990 15.525 1.00 43.64 85 SER L CA 1
ATOM 18417 C C . SER H 3 63 ? 2.870 24.713 14.770 1.00 43.64 85 SER L C 1
ATOM 18418 O O . SER H 3 63 ? 2.903 24.275 13.623 1.00 43.64 85 SER L O 1
ATOM 18421 N N . GLY H 3 64 ? 1.732 24.963 15.406 1.00 41.56 86 GLY L N 1
ATOM 18422 C CA . GLY H 3 64 ? 0.471 24.728 14.741 1.00 41.56 86 GLY L CA 1
ATOM 18423 C C . GLY H 3 64 ? -0.647 25.542 15.345 1.00 41.56 86 GLY L C 1
ATOM 18424 O O . GLY H 3 64 ? -0.597 25.901 16.524 1.00 41.56 86 GLY L O 1
ATOM 18425 N N . SER H 3 65 ? -1.665 25.818 14.544 1.00 42.80 87 SER L N 1
ATOM 18426 C CA . SER H 3 65 ? -2.800 26.591 15.006 1.00 42.80 87 SER L CA 1
ATOM 18427 C C . SER H 3 65 ? -4.058 26.206 14.243 1.00 42.80 87 SER L C 1
ATOM 18428 O O . SER H 3 65 ? -4.039 25.300 13.419 1.00 42.80 87 SER L O 1
ATOM 18431 N N . GLY H 3 66 ? -5.145 26.915 14.513 1.00 44.99 88 GLY L N 1
ATOM 18432 C CA . GLY H 3 66 ? -6.411 26.660 13.856 1.00 44.99 88 GLY L CA 1
ATOM 18433 C C . GLY H 3 66 ? -7.393 25.824 14.648 1.00 44.99 88 GLY L C 1
ATOM 18434 O O . GLY H 3 66 ? -7.033 25.121 15.585 1.00 44.99 88 GLY L O 1
ATOM 18435 N N . SER H 3 67 ? -8.658 25.924 14.264 1.00 46.05 89 SER L N 1
ATOM 18436 C CA . SER H 3 67 ? -9.734 25.197 14.914 1.00 46.05 89 SER L CA 1
ATOM 18437 C C . SER H 3 67 ? -10.886 25.059 13.935 1.00 46.05 89 SER L C 1
ATOM 18438 O O . SER H 3 67 ? -10.924 25.747 12.922 1.00 46.05 89 SER L O 1
ATOM 18441 N N . GLY H 3 68 ? -11.831 24.180 14.236 1.00 44.30 90 GLY L N 1
ATOM 18442 C CA . GLY H 3 68 ? -12.956 23.972 13.349 1.00 44.30 90 GLY L CA 1
ATOM 18443 C C . GLY H 3 68 ? -12.492 23.469 11.999 1.00 44.30 90 GLY L C 1
ATOM 18444 O O . GLY H 3 68 ? -11.805 22.472 11.929 1.00 44.30 90 GLY L O 1
ATOM 18445 N N . THR H 3 69 ? -12.942 24.098 10.924 1.00 46.06 91 THR L N 1
ATOM 18446 C CA . THR H 3 69 ? -12.551 23.705 9.568 1.00 46.06 91 THR L CA 1
ATOM 18447 C C . THR H 3 69 ? -11.096 23.922 9.115 1.00 46.06 91 THR L C 1
ATOM 18448 O O . THR H 3 69 ? -10.547 23.096 8.397 1.00 46.06 91 THR L O 1
ATOM 18452 N N . ASP H 3 70 ? -10.487 25.034 9.517 1.00 46.81 92 ASP L N 1
ATOM 18453 C CA . ASP H 3 70 ? -9.135 25.378 9.065 1.00 46.81 92 ASP L CA 1
ATOM 18454 C C . ASP H 3 70 ? -7.995 25.204 10.062 1.00 46.81 92 ASP L C 1
ATOM 18455 O O . ASP H 3 70 ? -8.077 25.650 11.202 1.00 46.81 92 ASP L O 1
ATOM 18460 N N . PHE H 3 71 ? -6.922 24.569 9.603 1.00 44.69 93 PHE L N 1
ATOM 18461 C CA . PHE H 3 71 ? -5.736 24.338 10.421 1.00 44.69 93 PHE L CA 1
ATOM 18462 C C . PHE H 3 71 ? -4.484 24.706 9.656 1.00 44.69 93 PHE L C 1
ATOM 18463 O O . PHE H 3 71 ? -4.467 24.682 8.431 1.00 44.69 93 PHE L O 1
ATOM 18471 N N . THR H 3 72 ? -3.426 25.038 10.382 1.00 43.08 94 THR L N 1
ATOM 18472 C CA . THR H 3 72 ? -2.185 25.425 9.742 1.00 43.08 94 THR L CA 1
ATOM 18473 C C . THR H 3 72 ? -0.952 24.911 10.478 1.00 43.08 94 THR L C 1
ATOM 18474 O O . THR H 3 72 ? -0.901 24.909 11.702 1.00 43.08 94 THR L O 1
ATOM 18478 N N . LEU H 3 73 ? 0.040 24.471 9.714 1.00 42.84 95 LEU L N 1
ATOM 18479 C CA . LEU H 3 73 ? 1.291 23.992 10.275 1.00 42.84 95 LEU L CA 1
ATOM 18480 C C . LEU H 3 73 ? 2.361 24.986 9.864 1.00 42.84 95 LEU L C 1
ATOM 18481 O O . LEU H 3 73 ? 2.474 25.341 8.696 1.00 42.84 95 LEU L O 1
ATOM 18486 N N . THR H 3 74 ? 3.137 25.455 10.828 1.00 47.05 96 THR L N 1
ATOM 18487 C CA . THR H 3 74 ? 4.163 26.435 10.531 1.00 47.05 96 THR L CA 1
ATOM 18488 C C . THR H 3 74 ? 5.555 25.992 10.929 1.00 47.05 96 THR L C 1
ATOM 18489 O O . THR H 3 74 ? 5.766 25.496 12.030 1.00 47.05 96 THR L O 1
ATOM 18493 N N . ILE H 3 75 ? 6.501 26.151 10.015 1.00 51.07 97 ILE L N 1
ATOM 18494 C CA . ILE H 3 75 ? 7.880 25.846 10.323 1.00 51.07 97 ILE L CA 1
ATOM 18495 C C . ILE H 3 75 ? 8.625 27.158 10.162 1.00 51.07 97 ILE L C 1
ATOM 18496 O O . ILE H 3 75 ? 8.520 27.821 9.132 1.00 51.07 97 ILE L O 1
ATOM 18501 N N . SER H 3 76 ? 9.370 27.531 11.190 1.00 58.20 98 SER L N 1
ATOM 18502 C CA . SER H 3 76 ? 10.137 28.761 11.176 1.00 58.20 98 SER L CA 1
ATOM 18503 C C . SER H 3 76 ? 11.583 28.371 11.359 1.00 58.20 98 SER L C 1
ATOM 18504 O O . SER H 3 76 ? 11.863 27.436 12.111 1.00 58.20 98 SER L O 1
ATOM 18507 N N . SER H 3 77 ? 12.474 29.040 10.630 1.00 58.02 99 SER L N 1
ATOM 18508 C CA . SER H 3 77 ? 13.905 28.744 10.645 1.00 58.02 99 SER L CA 1
ATOM 18509 C C . SER H 3 77 ? 14.108 27.262 10.350 1.00 58.02 99 SER L C 1
ATOM 18510 O O . SER H 3 77 ? 14.601 26.507 11.184 1.00 58.02 99 SER L O 1
ATOM 18513 N N . LEU H 3 78 ? 13.731 26.865 9.139 1.00 57.99 100 LEU L N 1
ATOM 18514 C CA . LEU H 3 78 ? 13.828 25.481 8.694 1.00 57.99 100 LEU L CA 1
ATOM 18515 C C . LEU H 3 78 ? 15.258 24.949 8.614 1.00 57.99 100 LEU L C 1
ATOM 18516 O O . LEU H 3 78 ? 16.174 25.651 8.188 1.00 57.99 100 LEU L O 1
ATOM 18521 N N . GLN H 3 79 ? 15.427 23.692 9.012 1.00 57.04 101 GLN L N 1
ATOM 18522 C CA . GLN H 3 79 ? 16.724 23.019 9.029 1.00 57.04 101 GLN L CA 1
ATOM 18523 C C . GLN H 3 79 ? 16.816 21.914 7.970 1.00 57.04 101 GLN L C 1
ATOM 18524 O O . GLN H 3 79 ? 15.838 21.607 7.305 1.00 57.04 101 GLN L O 1
ATOM 18530 N N . PRO H 3 80 ? 18.007 21.321 7.806 1.00 56.47 102 PRO L N 1
ATOM 18531 C CA . PRO H 3 80 ? 18.289 20.253 6.835 1.00 56.47 102 PRO L CA 1
ATOM 18532 C C . PRO H 3 80 ? 17.431 19.019 7.094 1.00 56.47 102 PRO L C 1
ATOM 18533 O O . PRO H 3 80 ? 16.968 18.369 6.162 1.00 56.47 102 PRO L O 1
ATOM 18537 N N . GLU H 3 81 ? 17.220 18.717 8.371 1.00 54.43 103 GLU L N 1
ATOM 18538 C CA . GLU H 3 81 ? 16.420 17.587 8.849 1.00 54.43 103 GLU L CA 1
ATOM 18539 C C . GLU H 3 81 ? 14.936 17.668 8.456 1.00 54.43 103 GLU L C 1
ATOM 18540 O O . GLU H 3 81 ? 14.267 16.654 8.284 1.00 54.43 103 GLU L O 1
ATOM 18546 N N . ASP H 3 82 ? 14.446 18.893 8.331 1.00 51.33 104 ASP L N 1
ATOM 18547 C CA . ASP H 3 82 ? 13.072 19.233 8.013 1.00 51.33 104 ASP L CA 1
ATOM 18548 C C . ASP H 3 82 ? 12.528 18.852 6.624 1.00 51.33 104 ASP L C 1
ATOM 18549 O O . ASP H 3 82 ? 11.337 18.957 6.404 1.00 51.33 104 ASP L O 1
ATOM 18554 N N . PHE H 3 83 ? 13.357 18.477 5.659 1.00 49.87 105 PHE L N 1
ATOM 18555 C CA . PHE H 3 83 ? 12.786 18.155 4.348 1.00 49.87 105 PHE L CA 1
ATOM 18556 C C . PHE H 3 83 ? 12.206 16.742 4.271 1.00 49.87 105 PHE L C 1
ATOM 18557 O O . PHE H 3 83 ? 12.949 15.764 4.305 1.00 49.87 105 PHE L O 1
ATOM 18565 N N . ALA H 3 84 ? 10.882 16.669 4.093 1.00 45.43 106 ALA L N 1
ATOM 18566 C CA . ALA H 3 84 ? 10.117 15.416 4.011 1.00 45.43 106 ALA L CA 1
ATOM 18567 C C . ALA H 3 84 ? 8.673 15.691 3.603 1.00 45.43 106 ALA L C 1
ATOM 18568 O O . ALA H 3 84 ? 8.324 16.807 3.246 1.00 45.43 106 ALA L O 1
ATOM 18570 N N . THR H 3 85 ? 7.842 14.655 3.652 1.00 39.55 107 THR L N 1
ATOM 18571 C CA . THR H 3 85 ? 6.416 14.778 3.364 1.00 39.55 107 THR L CA 1
ATOM 18572 C C . THR H 3 85 ? 5.652 14.993 4.676 1.00 39.55 107 THR L C 1
ATOM 18573 O O . THR H 3 85 ? 6.018 14.432 5.701 1.00 39.55 107 THR L O 1
ATOM 18577 N N . TYR H 3 86 ? 4.607 15.809 4.655 1.00 37.59 108 TYR L N 1
ATOM 18578 C CA . TYR H 3 86 ? 3.844 16.063 5.870 1.00 37.59 108 TYR L CA 1
ATOM 18579 C C . TYR H 3 86 ? 2.369 15.749 5.703 1.00 37.59 108 TYR L C 1
ATOM 18580 O O . TYR H 3 86 ? 1.744 16.152 4.731 1.00 37.59 108 TYR L O 1
ATOM 18589 N N . TYR H 3 87 ? 1.818 15.029 6.671 1.00 33.08 109 TYR L N 1
ATOM 18590 C CA . TYR H 3 87 ? 0.420 14.633 6.641 1.00 33.08 109 TYR L CA 1
ATOM 18591 C C . TYR H 3 87 ? -0.350 15.166 7.830 1.00 33.08 109 TYR L C 1
ATOM 18592 O O . TYR H 3 87 ? 0.159 15.197 8.942 1.00 33.08 109 TYR L O 1
ATOM 18601 N N . CYS H 3 88 ? -1.581 15.594 7.592 1.00 32.93 110 CYS L N 1
ATOM 18602 C CA . CYS H 3 88 ? -2.427 16.071 8.672 1.00 32.93 110 CYS L CA 1
ATOM 18603 C C . CYS H 3 88 ? -3.626 15.141 8.750 1.00 32.93 110 CYS L C 1
ATOM 18604 O O . CYS H 3 88 ? -4.266 14.870 7.742 1.00 32.93 110 CYS L O 1
ATOM 18607 N N . GLN H 3 89 ? -3.932 14.644 9.941 1.00 30.53 111 GLN L N 1
ATOM 18608 C CA . GLN H 3 89 ? -5.054 13.733 10.095 1.00 30.53 111 GLN L CA 1
ATOM 18609 C C . GLN H 3 89 ? -6.065 14.230 11.108 1.00 30.53 111 GLN L C 1
ATOM 18610 O O . GLN H 3 89 ? -5.698 14.754 12.150 1.00 30.53 111 GLN L O 1
ATOM 18616 N N . GLN H 3 90 ? -7.344 14.062 10.803 1.00 30.98 112 GLN L N 1
ATOM 18617 C CA . GLN H 3 90 ? -8.377 14.490 11.727 1.00 30.98 112 GLN L CA 1
ATOM 18618 C C . GLN H 3 90 ? -8.686 13.343 12.672 1.00 30.98 112 GLN L C 1
ATOM 18619 O O . GLN H 3 90 ? -8.975 12.235 12.245 1.00 30.98 112 GLN L O 1
ATOM 18625 N N . ALA H 3 91 ? -8.601 13.615 13.965 1.00 28.87 113 ALA L N 1
ATOM 18626 C CA . ALA H 3 91 ? -8.858 12.609 14.982 1.00 28.87 113 ALA L CA 1
ATOM 18627 C C . ALA H 3 91 ? -10.218 12.784 15.644 1.00 28.87 113 ALA L C 1
ATOM 18628 O O . ALA H 3 91 ? -10.485 12.184 16.674 1.00 28.87 113 ALA L O 1
ATOM 18630 N N . ASN H 3 92 ? -11.080 13.584 15.030 1.00 30.43 114 ASN L N 1
ATOM 18631 C CA . ASN H 3 92 ? -12.409 13.841 15.570 1.00 30.43 114 ASN L CA 1
ATOM 18632 C C . ASN H 3 92 ? -13.284 12.596 15.622 1.00 30.43 114 ASN L C 1
ATOM 18633 O O . ASN H 3 92 ? -13.728 12.193 16.690 1.00 30.43 114 ASN L O 1
ATOM 18638 N N . SER H 3 93 ? -13.551 11.999 14.467 1.00 31.38 115 SER L N 1
ATOM 18639 C CA . SER H 3 93 ? -14.395 10.811 14.406 1.00 31.38 115 SER L CA 1
ATOM 18640 C C . SER H 3 93 ? -13.936 9.808 13.363 1.00 31.38 115 SER L C 1
ATOM 18641 O O . SER H 3 93 ? -13.246 10.159 12.413 1.00 31.38 115 SER L O 1
ATOM 18644 N N . PHE H 3 94 ? -14.316 8.552 13.557 1.00 29.68 116 PHE L N 1
ATOM 18645 C CA . PHE H 3 94 ? -13.970 7.491 12.625 1.00 29.68 116 PHE L CA 1
ATOM 18646 C C . PHE H 3 94 ? -14.742 7.611 11.318 1.00 29.68 116 PHE L C 1
ATOM 18647 O O . PHE H 3 94 ? -15.869 8.091 11.309 1.00 29.68 116 PHE L O 1
ATOM 18655 N N . PRO H 3 95 ? -14.126 7.196 10.202 1.00 30.59 117 PRO L N 1
ATOM 18656 C CA . PRO H 3 95 ? -12.771 6.650 10.125 1.00 30.59 117 PRO L CA 1
ATOM 18657 C C . PRO H 3 95 ? -11.731 7.754 10.093 1.00 30.59 117 PRO L C 1
ATOM 18658 O O . PRO H 3 95 ? -11.991 8.827 9.562 1.00 30.59 117 PRO L O 1
ATOM 18662 N N . LEU H 3 96 ? -10.573 7.498 10.683 1.00 29.89 118 LEU L N 1
ATOM 18663 C CA . LEU H 3 96 ? -9.518 8.486 10.699 1.00 29.89 118 LEU L CA 1
ATOM 18664 C C . LEU H 3 96 ? -9.076 8.695 9.258 1.00 29.89 118 LEU L C 1
ATOM 18665 O O . LEU H 3 96 ? -8.927 7.735 8.511 1.00 29.89 118 LEU L O 1
ATOM 18670 N N . THR H 3 97 ? -8.968 9.947 8.855 1.00 30.43 119 THR L N 1
ATOM 18671 C CA . THR H 3 97 ? -8.579 10.241 7.502 1.00 30.43 119 THR L CA 1
ATOM 18672 C C . THR H 3 97 ? -7.336 11.089 7.530 1.00 30.43 119 THR L C 1
ATOM 18673 O O . THR H 3 97 ? -7.108 11.843 8.466 1.00 30.43 119 THR L O 1
ATOM 18677 N N . PHE H 3 98 ? -6.533 10.959 6.491 1.00 30.72 120 PHE L N 1
ATOM 18678 C CA . PHE H 3 98 ? -5.304 11.703 6.394 1.00 30.72 120 PHE L CA 1
ATOM 18679 C C . PHE H 3 98 ? -5.376 12.571 5.164 1.00 30.72 120 PHE L C 1
ATOM 18680 O O . PHE H 3 98 ? -6.103 12.281 4.220 1.00 30.72 120 PHE L O 1
ATOM 18688 N N . GLY H 3 99 ? -4.614 13.653 5.185 1.00 34.75 121 GLY L N 1
ATOM 18689 C CA . GLY H 3 99 ? -4.522 14.556 4.060 1.00 34.75 121 GLY L CA 1
ATOM 18690 C C . GLY H 3 99 ? -3.628 13.958 2.990 1.00 34.75 121 GLY L C 1
ATOM 18691 O O . GLY H 3 99 ? -2.856 13.039 3.243 1.00 34.75 121 GLY L O 1
ATOM 18692 N N . GLY H 3 100 ? -3.667 14.515 1.787 1.00 36.17 122 GLY L N 1
ATOM 18693 C CA . GLY H 3 100 ? -2.847 14.006 0.698 1.00 36.17 122 GLY L CA 1
ATOM 18694 C C . GLY H 3 100 ? -1.361 14.070 1.011 1.00 36.17 122 GLY L C 1
ATOM 18695 O O . GLY H 3 100 ? -0.611 13.162 0.671 1.00 36.17 122 GLY L O 1
ATOM 18696 N N . GLY H 3 101 ? -0.941 15.149 1.660 1.00 39.42 123 GLY L N 1
ATOM 18697 C CA . GLY H 3 101 ? 0.429 15.340 2.067 1.00 39.42 123 GLY L CA 1
ATOM 18698 C C . GLY H 3 101 ? 1.119 16.436 1.306 1.00 39.42 123 GLY L C 1
ATOM 18699 O O . GLY H 3 101 ? 0.791 16.735 0.164 1.00 39.42 123 GLY L O 1
ATOM 18700 N N . THR H 3 102 ? 2.084 17.044 1.975 1.00 43.69 124 THR L N 1
ATOM 18701 C CA . THR H 3 102 ? 2.869 18.114 1.412 1.00 43.69 124 THR L CA 1
ATOM 18702 C C . THR H 3 102 ? 4.307 17.682 1.486 1.00 43.69 124 THR L C 1
ATOM 18703 O O . THR H 3 102 ? 4.783 17.273 2.540 1.00 43.69 124 THR L O 1
ATOM 18707 N N . LYS H 3 103 ? 5.014 17.781 0.374 1.00 48.70 125 LYS L N 1
ATOM 18708 C CA . LYS H 3 103 ? 6.406 17.398 0.382 1.00 48.70 125 LYS L CA 1
ATOM 18709 C C . LYS H 3 103 ? 7.245 18.650 0.361 1.00 48.70 125 LYS L C 1
ATOM 18710 O O . LYS H 3 103 ? 7.193 19.418 -0.589 1.00 48.70 125 LYS L O 1
ATOM 18716 N N . VAL H 3 104 ? 8.018 18.864 1.415 1.00 50.73 126 VAL L N 1
ATOM 18717 C CA . VAL H 3 104 ? 8.884 20.023 1.448 1.00 50.73 126 VAL L CA 1
ATOM 18718 C C . VAL H 3 104 ? 10.027 19.692 0.512 1.00 50.73 126 VAL L C 1
ATOM 18719 O O . VAL H 3 104 ? 10.610 18.614 0.591 1.00 50.73 126 VAL L O 1
ATOM 18723 N N . ASP H 3 105 ? 10.362 20.625 -0.364 1.00 58.33 127 ASP L N 1
ATOM 18724 C CA . ASP H 3 105 ? 11.412 20.388 -1.338 1.00 58.33 127 ASP L CA 1
ATOM 18725 C C . ASP H 3 105 ? 12.627 21.264 -1.094 1.00 58.33 127 ASP L C 1
ATOM 18726 O O . ASP H 3 105 ? 12.510 22.470 -0.876 1.00 58.33 127 ASP L O 1
ATOM 18731 N N . ILE H 3 106 ? 13.795 20.638 -1.115 1.00 59.57 128 ILE L N 1
ATOM 18732 C CA . ILE H 3 106 ? 15.051 21.339 -0.906 1.00 59.57 128 ILE L CA 1
ATOM 18733 C C . ILE H 3 106 ? 15.181 22.519 -1.861 1.00 59.57 128 ILE L C 1
ATOM 18734 O O . ILE H 3 106 ? 15.169 22.353 -3.077 1.00 59.57 128 ILE L O 1
#

Organism: Adeno-associated virus 9 (NCBI:txid235455)

InterPro domains:
  IPR001403 Coat protein VP1/VP2, Parvovirus [PF00740] (213-708)
  IPR013607 Phospholipase A2-like domain [PF08398] (43-122)
  IPR016184 Capsid/spike protein, ssDNA virus [SSF88645] (217-735)
  IPR036952 Parvovirus coat protein VP1/VP2 [G3DSA:2.170.30.10] (219-736)